Protein 9N0R (pdb70)

Nearest PDB structures (foldseek):
  9cgi-assembly1_A  TM=8.059E-01  e=8.694E-39  Henipavirus nipahense
  8jsn-assembly1_A  TM=7.922E-01  e=1.160E-38  Ebola virus
  8izl-assembly1_A  TM=7.259E-01  e=4.294E-42  Mumps orthorubulavirus
  8kdc-assembly1_A  TM=7.198E-01  e=2.851E-41  Human respirovirus 3
  9ir3-assembly1_A  TM=7.757E-01  e=1.320E-35  Henipavirus nipahense

InterPro domains:
  IPR014023 Mononegavirales RNA-directed RNA polymerase catalytic domain [PF00946] (167-957)
  IPR014023 Mononegavirales RNA-directed RNA polymerase catalytic domain [PS50526] (543-715)
  IPR026890 Mononegavirales mRNA-capping domain V [PF14318] (993-1218)

Sequence (1861 aa):
AGINRTDQSLKNPLLGTEVSFCLKSSSLPHHVRALGQIKARNLASCDYYLLFRQVVLPPEVYPIGVLIRAAEAILTVIVSAWKLEHMTKTLYSSVRYALTNPRVRAQLELHIAYQRIVGQVSYSREADIGPKRLGNMSLQFVQSLVIATIDTTSCLMTYNHFLAAADTAKSRCHLLIASVVQGALWEQGSFLDHIINLIDTIDSINLPHDDYFTIIKSISPYSQGLVMGRHNVSVSSDFASVFTIPESCPQLDSLLKKLLQLDPVLLLMVSSVQKSWYFPEIRMVDGSREQLHKMRVELETPQALLSYGHTLLSIFRAEFIKGYVSKNAKWPPVHLLPGCDKSIKNARELGRWSPAFDRRWQLFAKVVILRIADLDMDPDFNDIVSDKAIISSRRDWVFEYNAAAFWKKYGERLERPPARSGPSRLVNALIDGRLDNIPALLEPFYRGAVEFEDRLTVLVPKEKELKVKGRFFSKQTLAIRIYQVVAEAALKNEVMPYLKTHSMTMSSTALTHLLNRLSHTITKGDSFVINLDYSSWCNGFRPELQAPICRQLDQMFNCGYFFRTGCTLPCFTTFIIQDRFNPPYSFRGEPVEDGVTCAVGTKTMGEGMRQKLWTILTSCWEIIALREINVTFNILGQGDNQTIIIHKSASQNNQLLAERALGALYKHARLAGHNLKVEECWVSDCLYEYG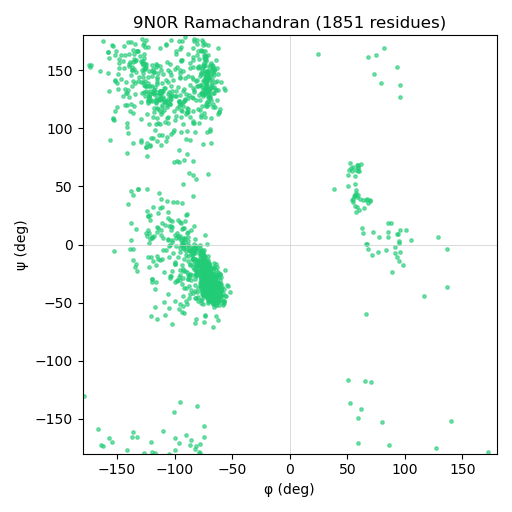KKLFFRGVPVPGCLKQLSRVTDSTGELFPNLYSKLACLTSSCLSAAMADTSPWVALATGVCLYLIELYVELPPAIMQDESLLTTLCLVGPSIGGLPTPATLPSVFFRGMSDPLPFQLALLQTLIKTTGVTCSLVNRVVKLRIAPYPDWLSLVTDPTSLNIAQVYRPERQIRRWIEEAIATSSHSSRIATFFQQPLTEMAQLLARDLSTMMPLRPRDMSALFALSNVAYGLSIIDLFQKSSTVVSASQAVHIEDVALESVRYKESIIQGLLDTTEGYNMQPYLEGCTYLAAKQLRRLTWGRDLVGVTMPFVAEQFHPHSSVGAKAELYLDAIIYCPQETLRSHHLTTRGDQPLAANLVKDTLVLHQWYKVRKVTDPHLNTLMARFLLEKGYTSDARPSIQGLTGYVNILSTWLRFSSDYLHSFSKSSDDYTIHFQHVFTYGCLYADSVIRSGGVISTPYLLSASCKTCFEKIDSEEFVLACEPQYRGAEWLITKPVTVPEFDPCVSASYCLGILIGKSFLVDIRASGQDIMEQRTWANLERFSISDMQKLPWSIVIRSLWRFLIGARLLQFEKAGLIRMLYAATGPTFSFLMKVFQDSALLMDCAPLDRLSPRINFHSRGDLVAKLVLLPFINPGIVEIEVSGINSKYHAVSEANMDLYIAAAKSVGVKPTQFVEETNDFTARGHHHGCYSLSWSKSRNQSQVLKMVVRKLKLCVLYIYPTVDPAVALDLCHLPALTIILVLGGDPAYYERLLEMDLCGAVSSRVDIPHSLAARTHKGFTIGPDTGPGVIRLDKLESVCYAHPCLEELEFNAYLDSELVDISDMCCLPLATPCKALFRPIYRSLQSFRLALMDNYSFVMDLILIRGLDIRPHLEEFDELLVVGQHILGQPVLVEVVYYVGVVGKRPVLARHPWSADLKRITVGGRAPCPSAARLRDEDCQGSLLVGLPAGLTQLLIIDTIQTAQRCDHSDSIRILGENIKILDRSMKTMMETMKLMMEKVDLLYASTAVGTSAPMLPSHPAPPRTIQTAQRCDHSDSIRILGENIKILDRSMKTMMETMKLMMEKVDLLYASTTIQTAQRCDHSDSIRILGENIKILDRSMKTMMETMKLMMEKVDLLYASTTIQTAQRCDHSDSIRILGENIKILDRSMKTMMETMKLMMEKVDLLYAST

GO terms:
  GO:0042025 host cell nucleus (C, IDA)

Foldseek 3Di:
DFWFPAALAFFAAFACLVVVCLVPDDDDPLSVVLVVPAFPAEDEQQCLLVVLLPFFADFPPDDCVLLLVLLLVLLLLLCVLLQQNLCSVLQSVLSVCQCVDRVLVRLLVLLLLLSLVSVVRGRDPDQWDQWDDRHQWTWIGRGQWIWIDRPRYIYIGGVSQSNLSSLLSLLLNLLLSLQSNVQSFADNHHPNVLVVLVVVLLSPQDDDSLVSLLCLQCLQQLLVQVLQCVPFDFAHGDQNVVDCCCPRRVSSVVSSVVCVVPDSLSSNQSSPARSSRGAGHAPQQVLLLVLLCLQFDFPDDLVLLLVVLLVLLLLLQVLLQQLCCVPVVAGADKDFAPPQDVVVVVCNVVSHDDPPVLLVSVSSSRIAGFADAAFDQDDDLPLQAFDAWAQAWLLQPLVLADQSLCCVVPPDGSPRDPDNNADGGRVRCVLQVVCVDRCVLCVCLLVLHHDPTFFEWAWGFGPSDSDRNTATFIHGHSSVSSLQRRVVVCCVPPRQCSRVQSVCQVDPVSVVVVLLVLLVPLLVAWWWKKKFFQPCQQSQAFLSSLQPVLVSVCRHHVGHCNSVSQQCSQQAHKYFYRDYSDDADDDPSHGDDDSRGIDGGGGGDGPPGPQSSSQSSLVSLLSVLDSVVDWDWHWDDDRRMIMMITTDDPPDGDHVVVVSSVVSSQVSCVSNRRHTDPNRMTMRSAWDDDPNWIGGSSHTRQNSSRQSSDDDSWQFLAFDDLQRVLVVLLVSLLVNLQVQHDLSSSQSSQSSVNLSSCVSQADPVQSVDSLLSSLLQLQAPQLQGGHHNSQDPSSLFPDDDASQLSSLSSVLSCVPPPVDHLLSNLLNSQWAFDPAAQLLVCLVPVRHFRTDNDLDQDDPLQPPVLVVSCVSRPDDPNCLLSVDRLNVLSSLLSVLLCLKPQNASVVSNLLVVLALSVVSSVSSCCCRGHHPNSCVSCVVPVSVSSVVRVVSSVVVNVSSPDSDGHDRCVVLNDDANQVSSQVNRCVRNVHGYADRRAGDLSQFWPKDFLPPDALVQLQAKKKKFFPAKDASVQQRAAAAADAVLCSVQVLVAVVLLCPLLPADEPQVLVSSCLSCVLLAANDPDDPDHSPARNNLGSVVRRIDIDGPRCSPAVVDLFHWRDDVSVNVSSVSVSQSSQRSSPHIDGAMMIIGGDRPVSIDGHDSDHIYSPDHRPSNGDNSSPPDRDYNVVPALQLLLLLLVLLQLLVQLLVLLVDDPVPQVDLDTDQPPPPADLQLLLQRQNLSNLLSNLVSVVVVVDAQQSLLSLLVCLVDVTGNSLVVLCSNPLALQSVVRNPLNVVCLLQDFAPFPSRSVSCSNPVCVQDCPVVVVPVVPDDVVSNPNDNNCSVSSSSNSSPPGDHDDFAQFADFQFFAADDADDRFFQLQDDPSQVLVQVSLVCRVVVDQEEEEELVDDLSSVVNVLSHPNHAYQYAQSRPCPSLSVSSRRWNGCSSVPRYDPSSNNSHHDDDAAYEDDDDDANYKHWAADDDDQLQAPHDGRHGIQIAHNNGGDDSSYIGGDDHDGHTCSRPSSDDLDCVSLLSSVVRLVSSVLVSVPRPPHDPDVSVVVVVSSVLVVVLALPADDDQWAQWWWDDDPSGIQIARDDPDPRTHTDIHGGRDNRGPSSVRNHDPDPCPSVVVDDPSRVCSSHHD/DVVVVVVVDCPVVVVVVVVVVVVVVVVVVVVVVVVVVVLVVVVVVVVVVPPPHDDDDDDDDDDDDD/DVVVVVVVDDVVVVVVVVVVVVVVVVVVVVVVVVVVVVVVVVVVVVVPD/DVVVVVVVDCVVVVVVVVVVVVVVVVVVVVVVVVVVVVVVVVVCVVVVD/DVVVVVVVDDPVVVVVVVVVVVVVVVVVVVVVVVVVVVVVVVVVVVVVD

Solvent-accessible surface area: 78452 Å² total; per-residue (Å²): 105,50,32,34,20,62,31,35,5,7,82,66,21,4,42,14,31,26,6,40,26,1,70,144,91,24,83,50,96,22,2,91,87,0,80,65,81,44,90,112,153,45,42,55,11,13,34,0,2,44,0,8,58,102,15,101,32,90,124,130,77,36,86,2,33,16,6,23,130,0,0,25,20,0,2,54,2,1,1,27,3,1,67,1,117,69,1,29,144,28,1,49,52,4,0,120,121,0,8,89,29,99,107,0,32,55,27,0,4,30,10,0,13,4,27,84,10,2,50,107,0,10,35,18,157,115,37,54,26,30,114,57,170,2,24,48,0,31,1,35,0,0,62,49,0,0,5,0,21,38,113,92,20,0,0,1,0,11,14,32,0,0,2,0,3,2,5,3,4,39,3,15,0,24,0,5,0,0,1,11,0,16,10,39,5,52,119,82,47,86,4,5,110,32,1,28,66,4,10,62,8,1,35,59,11,128,62,88,7,54,63,4,1,65,7,0,82,16,6,15,41,4,0,31,1,20,0,0,51,103,32,26,132,37,10,67,34,120,22,30,94,57,39,76,1,53,138,52,10,80,116,0,10,70,5,1,98,98,0,14,132,117,24,18,40,8,0,2,4,3,6,28,7,61,78,2,2,12,3,6,15,16,85,14,69,60,4,4,114,77,8,6,112,84,0,77,47,91,126,46,77,29,59,40,4,4,67,17,0,55,50,0,4,8,0,1,10,2,14,0,0,48,8,30,16,88,118,62,80,102,18,5,58,7,10,25,28,94,66,16,45,143,44,0,99,72,3,84,140,129,30,108,43,15,126,62,6,44,131,131,7,114,38,0,52,71,0,3,0,43,120,38,27,89,26,97,38,55,17,80,19,98,54,3,0,14,104,49,50,7,4,17,8,12,123,2,2,11,40,10,0,24,33,20,3,1,111,87,94,75,53,66,121,9,141,88,49,142,69,90,38,34,10,51,5,2,6,48,0,5,25,62,12,112,2,70,81,0,57,54,50,0,61,26,2,24,77,2,18,6,98,112,74,27,18,1,2,0,0,20,3,64,69,34,42,15,68,23,75,17,104,6,72,3,31,6,2,13,3,5,30,1,2,21,11,4,10,33,37,9,6,93,92,62,0,14,43,40,8,129,17,15,23,25,33,101,48,82,105,41,31,70,68,8,35,73,121,5,31,102,32,5,90,160,26,50,2,1,2,0,15,0,50,11,65,50,10,22,12,14,0,15,4,12,0,7,5,0,0,0,6,3,0,7,41,0,2,96,6,10,11,0,2,11,0,2,5,7,3,3,4,20,4,10,3,0,4,56,6,107,36,28,0,0,63,15,145,203,44,55,13,55,64,73,29,31,7,0,2,31,1,0,20,4,9,0,47,33,4,19,53,46,2,2,20,1,0,0,4,7,1,0,9,2,0,0,38,74,26,104,21,93,40,30,1,2,27,58,12,66,32,0,1,0,2,0,60,97,39,110,110,47,92,8,55,89,5,2,94,99,0,36,38,10,2,54,116,10,0,156,64,2,11,9,87,15,90,104,83,50,10,26,13,0,14,5,2,6,54,31,55,158,92,25,22,14,126,12,60,48,20,48,22,1,1,79,54,8,6,141,17,57,85,30,25,35,35,20,6,15,6,2,24,14,42,0,38,28,23,12,64,31,3,38,50,1,5,109,48,70,6,17,5,3,0,1,5,0,0,0,0,3,12,0,4,6,37,0,14,23,28,10,38,106,70,0,4,86,64,60,38,6,0,2,1,4,0,0,2,0,50,26,1,7,7,1,11,1,2,2,6,44,9,34,4,6,12,94,34,109,33,8,37,0,1,5,1,0,12,0,0,21,21,0,47,139,83,40,81,5,90,18,55,34,0,8,38,17,10,38,8,140,80,37,132,153,59,49,28,3,32,0,4,90,67,10,18,24,14,9,19,48,63,86,30,119,18,133,52,102,57,82,124,116,16,18,117,34,18,58,107,62,24,148,42,60,59,1,59,74,11,19,99,94,66,1,2,106,26,0,39,44,0,0,134,14,0,11,33,0,124,15,1,33,0,94,12,0,25,31,0,15,55,1,1,7,0,26,75,0,39,41,4,1,71,40,18,9,61,24,55,26,4,59,53,32,22,19,57,80,118,86,54,77,10,10,136,44,19,79,150,24,95,115,63,5,30,138,22,11,76,58,95,83,91,31,86,84,0,77,73,21,5,96,60,20,0,7,74,6,0,62,106,0,1,120,66,9,5,47,69,82,16,39,46,1,16,50,24,12,8,0,31,4,4,64,10,54,43,7,106,63,16,144,28,141,42,8,91,8,1,0,3,0,2,22,66,93,47,0,130,37,110,12,23,89,50,128,23,115,32,81,92,88,31,114,63,9,99,68,1,13,46,27,54,23,106,0,61,36,86,142,4,93,10,100,52,3,63,54,0,4,48,34,0,23,92,5,8,23,15,86,34,148,84,88,119,36,76,127,38,32,20,36,40,0,35,37,3,8,0,23,4,90,33,48,57,41,28,80,68,36,16,54,127,44,53,68,99,42,23,28,76,65,108,19,1,21,4,0,0,0,2,33,0,1,0,24,9,58,46,74,31,76,11,73,45,20,4,0,0,6,21,61,25,121,66,0,20,62,113,63,83,108,70,90,3,68,0,37,80,116,2,114,8,167,15,13,115,49,3,38,92,101,96,26,78,67,132,139,131,73,39,14,30,0,0,0,6,1,1,0,38,5,2,1,31,0,4,34,46,8,25,146,34,62,47,123,61,50,128,64,86,183,25,140,33,78,0,77,191,40,47,51,33,1,3,43,20,5,70,7,19,50,1,3,39,0,2,7,19,45,9,65,62,40,158,24,109,57,145,25,18,4,13,2,4,120,6,2,72,46,92,47,17,7,2,15,66,17,2,31,101,3,4,80,29,8,2,10,14,85,82,6,60,7,7,86,132,2,17,54,36,8,20,5,88,60,13,12,20,8,0,2,11,1,4,5,2,10,39,15,11,77,31,6,18,134,102,21,59,92,40,105,56,88,108,36,59,84,14,68,47,56,30,6,73,16,51,14,27,10,3,81,94,97,24,119,66,41,131,65,118,55,36,37,1,1,34,1,24,50,151,43,104,81,60,17,4,59,2,4,29,98,81,76,50,53,36,43,1,8,3,2,0,5,2,5,36,64,49,146,23,92,53,0,36,0,46,64,108,15,49,15,2,1,1,13,1,2,0,0,1,42,91,12,51,1,17,0,11,20,12,0,45,24,45,17,30,81,124,0,48,64,82,8,30,6,16,0,3,71,70,47,10,53,27,14,92,0,8,24,9,105,78,72,135,29,77,0,6,27,41,122,90,21,113,13,4,5,52,60,41,171,55,164,95,61,115,19,95,19,111,10,21,129,100,16,83,44,28,3,57,10,59,89,108,112,49,97,11,33,80,10,6,0,70,91,54,62,82,32,5,57,10,21,25,79,4,36,74,104,38,8,115,15,6,56,56,6,14,90,9,5,26,47,26,3,44,73,12,41,93,18,176,67,25,116,14,70,75,9,2,67,24,3,6,81,13,11,24,16,0,10,20,14,24,76,45,106,40,74,94,94,2,54,8,37,13,0,60,56,64,176,146,8,16,4,3,11,76,68,128,46,108,83,7,128,142,36,91,5,49,66,16,44,78,107,32,53,20,16,178,65,14,53,49,115,91,121,26,31,15,88,108,59,34,50,75,12,8,39,70,6,19,90,18,114,111,102,136,31,13,120,104,17,51,31,30,84,31,25,148,104,10,21,105,45,3,93,75,5,26,103,10,7,60,18,4,57,15,40,4,16,38,3,10,7,34,3,12,8,22,11,3,54,61,2,34,38,74,111,29,79,19,33,22,6,37,24,54,42,113,270,119,91,126,35,29,108,95,5,26,70,50,74,38,15,159,116,12,18,116,51,1,118,63,0,33,135,15,2,108,58,2,51,96,7,4,119,91,2,27,89,31,3,55,71,18,10,74,69,110,124,130,137,52,10,112,92,33,43,18,46,72,5,11,131,61,4,32,82,18,2,105,75,3,40,144,5,2,122,63,0,37,114,17,0,105,90,0,51,118,43,4,84,94,13,95,79,64,100,76,118,110,20,42,80,128,22,8,81,42,98,40,8,93,124,11,3,104,28,1,69,86,3,11,158,40,0,90,57,4,20,76,11,1,80,27,7,42,84,10,6,65,76,15,27,81,62,112

Organism: Borna disease virus (strain V) (NCBI:txid928296)

Secondary structure (DSSP, 8-state):
---B---SS--S-B--HHHHHHHTT---HHHHHHHHT--SEEE-GGGHHHHHTT----SS-S--HHHHHHHHHHHHHHHHHTT-TTSHHHHHHHHHHHHHSHHHHHHHHHHHHHHHHHHHHSSBS-SEEEEEEETTEEEEEETTEEEEESSSEEEEEEHHHHHHHHHHHHHHHHHHHHHHHHHHTSSS---HHHHHHHHHHHHT----HHHHHHHHHHHHHHHHHHHHHHH-SSS---GGGS--HHHH-HHHHHHHHHHHHH-HHHHHHHHT--SSS--PBP-HHHHHHHHHHHTS--SS-HHHHHHHHHHHHHHHHHHHHHHHHHHHSS--SEEEPTT--HHHHHHHHHT---TTSSS--GGGGSEEE---S-------HHHHSSS-BEES-GGGGGGSS-HHHHHHHHSS-----SS-SS-SBHHHHHHTTSSS-HHHHHHHHHHT---GGG-EEEEEEPSS---SS--EEEEEEHHHHHHHHHHHHHIIIIITTT-HHHHHHHSHHHHHHHHHHHHHHHHHT--EEEEEE-TTHHHH--HHHHHHHHHHHHHHTT-SSTTTHHHHGGGG-EEEE--TTSPPPBSSSSB---SSSEEE--S---SSTTHHHHHHHHHHHHHHHHHTTT--EEEEEETTEEEEEEPPPSSS-HHHHHHHHHHHHHHHHHHTT-PPPGGG-EEESSEEEETTEEEETTEEPP-HHHHHTPPP--STTS---HHHHHHHHHHHHHHHHHTT--HHHHHHHHHHHHHHHHHHHS-HHHHT-HHHHHHHHSSTGGGT----GGG-TTTT--S---HHHHHHHHHHHHHHTSS--HHHHHHHH---B-SS--HHHHHH-TT--SB---SS-----SSHHHHHHHHH--STTTTTTTSS-HHHHHHHHHHHHTTBSSB-HHHHHHHHHTSHHHHHHHHHHHHHSSSSSHHHHHHTTTTHHHHHHHHHHHHHHHHHH-----S--SGGGSS-HHHHHHHHHHHHHSS-B-S--PPPHHHHEEEEETTS--SGGGSSEEEEEESS-B-TTTTTS--SS---THHHHHHHHHHHHHHHTT---HHHHHHHHHHHHHTT---S---------SSSHHHHTTEEE--B-TTTSSSSS--BS--HHHHHHHHHHHHHHHHHTT--B-S-EEEEE--GGG--B-------B-SPP------SS-SSPPPS----HHHHHHHHHHHHHHHHHHHHHHS-HHHHTS---SS--SS--SHHHHHS-HHHHHHHHHHHHHHH---HHHHHHHHHHHHTT--HHHHHHHHHTTSSHHHHH-HHHHHHTTT---SSHHHHHHHHHSHHHH--TTTTTTTS---HHHHT--STTHHHHHHHHHHH---------B-----SS-------SS-SSS-HHHHHHHHHHHHHTT-SEEEE-TTS-HHHHHHHHHSSS-EEEE--SS-THHHHHHHHH-SSSSTTTSB-HHHHHT--S--SSEESSSSSTTEEEEEE-S------SS-S--SEEEEETTB----SS-------SB-TTS-GGG-S-SHHHHHHHHHHHHHHHHHHSSTT---SHHHHHHHHHHHHHHTTS-S---SSB--EEEEETTEEEEESS-SSTT-EE--B------STHHHHH--SSTTTTTTT--HHHHHHHS--/-HHHHHHH--HHHHHHHHHHHHHHHHHHHHHHHHHHHHHHHHHHHHHHHHTTS-------S-----/-HHHHHHT--HHHHHHHHHHHHHHHHHHHHHHHHHHHHHHHHHHHHH--/-HHHHHHH--HHHHHHHHHHHHHHHHHHHHHHHHHHHHHHHHTHHHHH-/-HHHHHHH--HHHHHHHHHHHHHHHHHHHHHHHHHHHHHHHHHHHHHH-

B-factor: mean 78.99, std 55.29, range [19.86, 209.01]

Structure (mmCIF, N/CA/C/O backbone):
data_9N0R
#
_entry.id   9N0R
#
_cell.length_a   1.00
_cell.length_b   1.00
_cell.length_c   1.00
_cell.angle_alpha   90.00
_cell.angle_beta   90.00
_cell.angle_gamma   90.00
#
_symmetry.space_group_name_H-M   'P 1'
#
loop_
_entity.id
_entity.type
_entity.pdbx_description
1 polymer 'RNA-directed RNA polymerase'
2 polymer 'P protein'
3 non-polymer 'ZINC ION'
#
loop_
_atom_site.group_PDB
_atom_site.id
_atom_site.type_symbol
_atom_site.label_atom_id
_atom_site.label_alt_id
_atom_site.label_comp_id
_atom_site.label_asym_id
_atom_site.label_entity_id
_atom_site.label_seq_id
_atom_site.pdbx_PDB_ins_code
_atom_site.Cartn_x
_atom_site.Cartn_y
_atom_site.Cartn_z
_atom_site.occupancy
_atom_site.B_iso_or_equiv
_atom_site.auth_seq_id
_atom_site.auth_comp_id
_atom_site.auth_asym_id
_atom_site.auth_atom_id
_atom_site.pdbx_PDB_model_num
ATOM 1 N N . ALA A 1 18 ? 143.028 90.123 103.245 1.00 90.21 18 ALA A N 1
ATOM 2 C CA . ALA A 1 18 ? 142.947 91.341 102.448 1.00 94.48 18 ALA A CA 1
ATOM 3 C C . ALA A 1 18 ? 142.746 92.561 103.341 1.00 93.98 18 ALA A C 1
ATOM 4 O O . ALA A 1 18 ? 143.198 92.581 104.487 1.00 95.37 18 ALA A O 1
ATOM 6 N N . GLY A 1 19 ? 142.073 93.579 102.805 1.00 85.71 19 GLY A N 1
ATOM 7 C CA . GLY A 1 19 ? 141.781 94.764 103.583 1.00 78.85 19 GLY A CA 1
ATOM 8 C C . GLY A 1 19 ? 140.741 94.507 104.655 1.00 73.47 19 GLY A C 1
ATOM 9 O O . GLY A 1 19 ? 140.020 93.509 104.636 1.00 72.49 19 GLY A O 1
ATOM 10 N N . ILE A 1 20 ? 140.683 95.424 105.623 1.00 69.33 20 ILE A N 1
ATOM 11 C CA . ILE A 1 20 ? 139.717 95.300 106.707 1.00 63.35 20 ILE A CA 1
ATOM 12 C C . ILE A 1 20 ? 138.311 95.542 106.173 1.00 64.67 20 ILE A C 1
ATOM 13 O O . ILE A 1 20 ? 138.096 96.345 105.255 1.00 67.44 20 ILE A O 1
ATOM 18 N N . ASN A 1 21 ? 137.351 94.797 106.712 1.00 60.20 21 ASN A N 1
ATOM 19 C CA . ASN A 1 21 ? 135.970 94.849 106.268 1.00 44.05 21 ASN A CA 1
ATOM 20 C C . ASN A 1 21 ? 135.076 95.306 107.407 1.00 43.79 21 ASN A C 1
ATOM 21 O O . ASN A 1 21 ? 135.379 95.066 108.581 1.00 46.98 21 ASN A O 1
ATOM 26 N N . ARG A 1 22 ? 133.975 95.965 107.025 1.00 42.61 22 ARG A N 1
ATOM 27 C CA . ARG A 1 22 ? 132.824 96.358 107.861 1.00 33.95 22 ARG A CA 1
ATOM 28 C C . ARG A 1 22 ? 133.268 97.095 109.134 1.00 38.02 22 ARG A C 1
ATOM 29 O O . ARG A 1 22 ? 132.972 96.729 110.273 1.00 40.30 22 ARG A O 1
ATOM 37 N N . THR A 1 23 ? 133.946 98.212 108.890 1.00 41.80 23 THR A N 1
ATOM 38 C CA . THR A 1 23 ? 134.771 98.908 109.865 1.00 39.78 23 THR A CA 1
ATOM 39 C C . THR A 1 23 ? 133.994 99.846 110.788 1.00 39.22 23 THR A C 1
ATOM 40 O O . THR A 1 23 ? 134.609 100.677 111.464 1.00 42.47 23 THR A O 1
ATOM 44 N N . ASP A 1 24 ? 132.674 99.721 110.861 1.00 37.72 24 ASP A N 1
ATOM 45 C CA . ASP A 1 24 ? 131.870 100.551 111.744 1.00 37.37 24 ASP A CA 1
ATOM 46 C C . ASP A 1 24 ? 131.162 99.692 112.779 1.00 34.24 24 ASP A C 1
ATOM 47 O O . ASP A 1 24 ? 130.807 98.539 112.521 1.00 38.52 24 ASP A O 1
ATOM 52 N N . GLN A 1 25 ? 130.968 100.269 113.962 1.00 30.78 25 GLN A N 1
ATOM 53 C CA . GLN A 1 25 ? 130.226 99.630 115.039 1.00 29.53 25 GLN A CA 1
ATOM 54 C C . GLN A 1 25 ? 129.003 100.440 115.442 1.00 33.28 25 GLN A C 1
ATOM 55 O O . GLN A 1 25 ? 128.335 100.097 116.422 1.00 38.35 25 GLN A O 1
ATOM 61 N N . SER A 1 26 ? 128.700 101.508 114.709 1.00 36.68 26 SER A N 1
ATOM 62 C CA . SER A 1 26 ? 127.508 102.309 114.927 1.00 34.77 26 SER A CA 1
ATOM 63 C C . SER A 1 26 ? 127.111 102.941 113.602 1.00 37.31 26 SER A C 1
ATOM 64 O O . SER A 1 26 ? 127.903 102.995 112.658 1.00 42.54 26 SER A O 1
ATOM 67 N N . LEU A 1 27 ? 125.871 103.414 113.537 1.00 35.80 27 LEU A N 1
ATOM 68 C CA . LEU A 1 27 ? 125.365 104.027 112.316 1.00 33.33 27 LEU A CA 1
ATOM 69 C C . LEU A 1 27 ? 125.927 105.435 112.164 1.00 36.30 27 LEU A C 1
ATOM 70 O O . LEU A 1 27 ? 125.695 106.300 113.014 1.00 39.57 27 LEU A O 1
ATOM 75 N N . LYS A 1 28 ? 126.670 105.660 111.078 1.00 36.76 28 LYS A N 1
ATOM 76 C CA . LYS A 1 28 ? 127.260 106.960 110.781 1.00 36.27 28 LYS A CA 1
ATOM 77 C C . LYS A 1 28 ? 127.044 107.360 109.326 1.00 37.40 28 LYS A C 1
ATOM 78 O O . LYS A 1 28 ? 127.679 108.305 108.849 1.00 42.13 28 LYS A O 1
ATOM 84 N N . ASN A 1 29 ? 126.165 106.669 108.615 1.00 34.62 29 ASN A N 1
ATOM 85 C CA . ASN A 1 29 ? 125.951 106.877 107.192 1.00 31.06 29 ASN A CA 1
ATOM 86 C C . ASN A 1 29 ? 124.465 106.797 106.888 1.00 34.75 29 ASN A C 1
ATOM 87 O O . ASN A 1 29 ? 123.703 106.180 107.640 1.00 39.51 29 ASN A O 1
ATOM 92 N N . PRO A 1 30 ? 124.018 107.432 105.805 1.00 33.53 30 PRO A N 1
ATOM 93 C CA . PRO A 1 30 ? 122.649 107.208 105.334 1.00 30.43 30 PRO A CA 1
ATOM 94 C C . PRO A 1 30 ? 122.455 105.798 104.807 1.00 33.02 30 PRO A C 1
ATOM 95 O O . PRO A 1 30 ? 123.394 105.141 104.351 1.00 36.70 30 PRO A O 1
ATOM 99 N N . LEU A 1 31 ? 121.211 105.339 104.867 1.00 29.79 31 LEU A N 1
ATOM 100 C CA . LEU A 1 31 ? 120.846 104.012 104.386 1.00 29.00 31 LEU A CA 1
ATOM 101 C C . LEU A 1 31 ? 120.455 104.125 102.918 1.00 31.59 31 LEU A C 1
ATOM 102 O O . LEU A 1 31 ? 119.429 104.723 102.586 1.00 32.98 31 LEU A O 1
ATOM 107 N N . LEU A 1 32 ? 121.271 103.547 102.043 1.00 33.90 32 LEU A N 1
ATOM 108 C CA . LEU A 1 32 ? 121.067 103.620 100.606 1.00 32.38 32 LEU A CA 1
ATOM 109 C C . LEU A 1 32 ? 120.902 102.215 100.048 1.00 32.49 32 LEU A C 1
ATOM 110 O O . LEU A 1 32 ? 121.542 101.267 100.512 1.00 40.08 32 LEU A O 1
ATOM 115 N N . GLY A 1 33 ? 120.048 102.087 99.040 1.00 28.29 33 GLY A N 1
ATOM 116 C CA . GLY A 1 33 ? 119.725 100.781 98.505 1.00 30.25 33 GLY A CA 1
ATOM 117 C C . GLY A 1 33 ? 120.028 100.598 97.034 1.00 36.45 33 GLY A C 1
ATOM 118 O O . GLY A 1 33 ? 119.459 99.712 96.391 1.00 42.47 33 GLY A O 1
ATOM 119 N N . THR A 1 34 ? 120.921 101.425 96.486 1.00 33.98 34 THR A N 1
ATOM 120 C CA . THR A 1 34 ? 121.282 101.291 95.079 1.00 32.79 34 THR A CA 1
ATOM 121 C C . THR A 1 34 ? 122.184 100.088 94.837 1.00 37.98 34 THR A C 1
ATOM 122 O O . THR A 1 34 ? 122.122 99.478 93.762 1.00 42.46 34 THR A O 1
ATOM 126 N N . GLU A 1 35 ? 123.020 99.732 95.818 1.00 38.17 35 GLU A N 1
ATOM 127 C CA . GLU A 1 35 ? 123.887 98.565 95.681 1.00 36.59 35 GLU A CA 1
ATOM 128 C C . GLU A 1 35 ? 123.083 97.272 95.650 1.00 37.00 35 GLU A C 1
ATOM 129 O O . GLU A 1 35 ? 123.417 96.347 94.902 1.00 40.94 35 GLU A O 1
ATOM 135 N N . VAL A 1 36 ? 122.014 97.198 96.445 1.00 34.85 36 VAL A N 1
ATOM 136 C CA . VAL A 1 36 ? 121.174 96.004 96.474 1.00 32.20 36 VAL A CA 1
ATOM 137 C C . VAL A 1 36 ? 120.410 95.851 95.165 1.00 38.46 36 VAL A C 1
ATOM 138 O O . VAL A 1 36 ? 120.273 94.739 94.638 1.00 42.96 36 VAL A O 1
ATOM 142 N N . SER A 1 37 ? 119.913 96.962 94.615 1.00 35.63 37 SER A N 1
ATOM 143 C CA . SER A 1 37 ? 119.242 96.928 93.318 1.00 37.84 37 SER A CA 1
ATOM 144 C C . SER A 1 37 ? 120.208 96.549 92.200 1.00 39.46 37 SER A C 1
ATOM 145 O O . SER A 1 37 ? 119.841 95.799 91.286 1.00 42.44 37 SER A O 1
ATOM 148 N N . PHE A 1 38 ? 121.447 97.049 92.267 1.00 37.77 38 PHE A N 1
ATOM 149 C CA . PHE A 1 38 ? 122.468 96.661 91.297 1.00 37.13 38 PHE A CA 1
ATOM 150 C C . PHE A 1 38 ? 122.811 95.180 91.404 1.00 40.56 38 PHE A C 1
ATOM 151 O O . PHE A 1 38 ? 123.055 94.519 90.389 1.00 45.44 38 PHE A O 1
ATOM 159 N N . CYS A 1 39 ? 122.865 94.652 92.630 1.00 39.03 39 CYS A N 1
ATOM 160 C CA . CYS A 1 39 ? 123.136 93.232 92.827 1.00 38.12 39 CYS A CA 1
ATOM 161 C C . CYS A 1 39 ? 122.003 92.365 92.295 1.00 42.02 39 CYS A C 1
ATOM 162 O O . CYS A 1 39 ? 122.251 91.347 91.642 1.00 45.76 39 CYS A O 1
ATOM 165 N N . LEU A 1 40 ? 120.755 92.757 92.559 1.00 41.82 40 LEU A N 1
ATOM 166 C CA . LEU A 1 40 ? 119.621 91.948 92.128 1.00 38.57 40 LEU A CA 1
ATOM 167 C C . LEU A 1 40 ? 119.400 92.029 90.623 1.00 43.75 40 LEU A C 1
ATOM 168 O O . LEU A 1 40 ? 118.907 91.067 90.025 1.00 45.68 40 LEU A O 1
ATOM 173 N N . LYS A 1 41 ? 119.752 93.146 89.991 1.00 46.44 41 LYS A N 1
ATOM 174 C CA . LYS A 1 41 ? 119.601 93.290 88.545 1.00 45.32 41 LYS A CA 1
ATOM 175 C C . LYS A 1 41 ? 120.978 93.387 87.892 1.00 50.71 41 LYS A C 1
ATOM 176 O O . LYS A 1 41 ? 121.555 94.476 87.808 1.00 55.20 41 LYS A O 1
ATOM 182 N N . SER A 1 42 ? 121.490 92.235 87.444 1.00 52.32 42 SER A N 1
ATOM 183 C CA . SER A 1 42 ? 122.611 92.121 86.501 1.00 58.86 42 SER A CA 1
ATOM 184 C C . SER A 1 42 ? 123.914 92.721 87.040 1.00 54.60 42 SER A C 1
ATOM 185 O O . SER A 1 42 ? 124.397 93.752 86.569 1.00 53.08 42 SER A O 1
ATOM 188 N N . SER A 1 43 ? 124.472 92.062 88.049 1.00 51.11 43 SER A N 1
ATOM 189 C CA . SER A 1 43 ? 125.826 92.351 88.499 1.00 50.73 43 SER A CA 1
ATOM 190 C C . SER A 1 43 ? 126.760 91.201 88.154 1.00 51.67 43 SER A C 1
ATOM 191 O O . SER A 1 43 ? 126.370 90.031 88.163 1.00 56.30 43 SER A O 1
ATOM 194 N N . SER A 1 44 ? 128.009 91.550 87.853 1.00 49.28 44 SER A N 1
ATOM 195 C CA . SER A 1 44 ? 129.043 90.572 87.548 1.00 48.09 44 SER A CA 1
ATOM 196 C C . SER A 1 44 ? 130.188 90.615 88.550 1.00 50.87 44 SER A C 1
ATOM 197 O O . SER A 1 44 ? 131.209 89.951 88.336 1.00 55.54 44 SER A O 1
ATOM 200 N N . LEU A 1 45 ? 130.051 91.390 89.622 1.00 47.21 45 LEU A N 1
ATOM 201 C CA . LEU A 1 45 ? 131.050 91.408 90.673 1.00 42.11 45 LEU A CA 1
ATOM 202 C C . LEU A 1 45 ? 131.040 90.072 91.416 1.00 44.74 45 LEU A C 1
ATOM 203 O O . LEU A 1 45 ? 129.988 89.439 91.535 1.00 49.58 45 LEU A O 1
ATOM 208 N N . PRO A 1 46 ? 132.208 89.605 91.884 1.00 42.14 46 PRO A N 1
ATOM 209 C CA . PRO A 1 46 ? 132.277 88.256 92.482 1.00 39.97 46 PRO A CA 1
ATOM 210 C C . PRO A 1 46 ? 131.468 88.071 93.756 1.00 39.94 46 PRO A C 1
ATOM 211 O O . PRO A 1 46 ? 130.894 86.995 93.954 1.00 40.82 46 PRO A O 1
ATOM 215 N N . HIS A 1 47 ? 131.390 89.079 94.623 1.00 39.53 47 HIS A N 1
ATOM 216 C CA . HIS A 1 47 ? 130.633 88.910 95.856 1.00 38.91 47 HIS A CA 1
ATOM 217 C C . HIS A 1 47 ? 129.140 89.159 95.677 1.00 42.14 47 HIS A C 1
ATOM 218 O O . HIS A 1 47 ? 128.344 88.675 96.492 1.00 44.72 47 HIS A O 1
ATOM 225 N N . HIS A 1 48 ? 128.737 89.854 94.609 1.00 41.28 48 HIS A N 1
ATOM 226 C CA . HIS A 1 48 ? 127.314 90.017 94.328 1.00 36.40 48 HIS A CA 1
ATOM 227 C C . HIS A 1 48 ? 126.667 88.704 93.903 1.00 38.84 48 HIS A C 1
ATOM 228 O O . HIS A 1 48 ? 125.499 88.463 94.228 1.00 43.84 48 HIS A O 1
ATOM 235 N N . VAL A 1 49 ? 127.406 87.845 93.196 1.00 35.99 49 VAL A N 1
ATOM 236 C CA . VAL A 1 49 ? 126.892 86.525 92.836 1.00 35.16 49 VAL A CA 1
ATOM 237 C C . VAL A 1 49 ? 126.702 85.662 94.078 1.00 38.45 49 VAL A C 1
ATOM 238 O O . VAL A 1 49 ? 125.702 84.939 94.204 1.00 40.99 49 VAL A O 1
ATOM 242 N N . ARG A 1 50 ? 127.651 85.733 95.017 1.00 37.62 50 ARG A N 1
ATOM 243 C CA . ARG A 1 50 ? 127.533 85.001 96.275 1.00 35.66 50 ARG A CA 1
ATOM 244 C C . ARG A 1 50 ? 126.370 85.516 97.112 1.00 38.29 50 ARG A C 1
ATOM 245 O O . ARG A 1 50 ? 125.697 84.735 97.793 1.00 41.63 50 ARG A O 1
ATOM 253 N N . ALA A 1 51 ? 126.131 86.829 97.086 1.00 39.37 51 ALA A N 1
ATOM 254 C CA . ALA A 1 51 ? 124.986 87.384 97.800 1.00 38.71 51 ALA A CA 1
ATOM 255 C C . ALA A 1 51 ? 123.667 86.985 97.145 1.00 40.34 51 ALA A C 1
ATOM 256 O O . ALA A 1 51 ? 122.680 86.725 97.842 1.00 46.59 51 ALA A O 1
ATOM 258 N N . LEU A 1 52 ? 123.626 86.938 95.810 1.00 37.24 52 LEU A N 1
ATOM 259 C CA . LEU A 1 52 ? 122.389 86.585 95.117 1.00 36.34 52 LEU A CA 1
ATOM 260 C C . LEU A 1 52 ? 122.071 85.102 95.246 1.00 40.12 52 LEU A C 1
ATOM 261 O O . LEU A 1 52 ? 120.895 84.723 95.226 1.00 46.86 52 LEU A O 1
ATOM 266 N N . GLY A 1 53 ? 123.091 84.253 95.387 1.00 38.97 53 GLY A N 1
ATOM 267 C CA . GLY A 1 53 ? 122.850 82.822 95.470 1.00 41.12 53 GLY A CA 1
ATOM 268 C C . GLY A 1 53 ? 122.189 82.367 96.755 1.00 41.55 53 GLY A C 1
A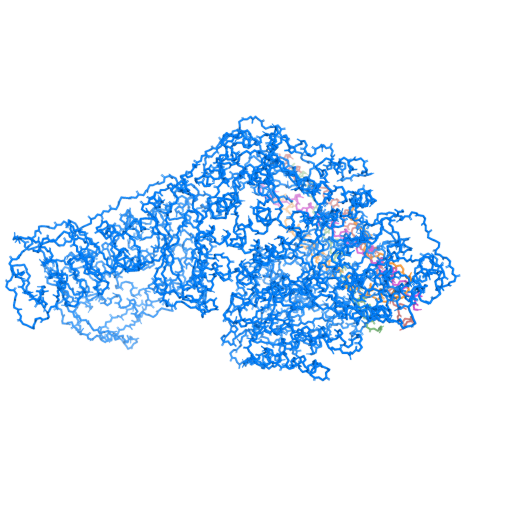TOM 269 O O . GLY A 1 53 ? 121.644 81.260 96.800 1.00 47.25 53 GLY A O 1
ATOM 270 N N . GLN A 1 54 ? 122.220 83.195 97.794 1.00 38.41 54 GLN A N 1
ATOM 271 C CA . GLN A 1 54 ? 121.785 82.806 99.125 1.00 40.52 54 GLN A CA 1
ATOM 272 C C . GLN A 1 54 ? 120.438 83.392 99.530 1.00 42.89 54 GLN A C 1
ATOM 273 O O . GLN A 1 54 ? 120.006 83.176 100.665 1.00 48.32 54 GLN A O 1
ATOM 279 N N . ILE A 1 55 ? 119.760 84.117 98.642 1.00 40.70 55 ILE A N 1
ATOM 280 C CA . ILE A 1 55 ? 118.454 84.673 98.978 1.00 37.08 55 ILE A CA 1
ATOM 281 C C . ILE A 1 55 ? 117.363 83.631 98.746 1.00 40.88 55 ILE A C 1
ATOM 282 O O . ILE A 1 55 ? 117.532 82.660 98.004 1.00 41.87 55 ILE A O 1
ATOM 287 N N . LYS A 1 56 ? 116.223 83.839 99.404 1.00 46.20 56 LYS A N 1
ATOM 288 C CA . LYS A 1 56 ? 115.074 82.959 99.269 1.00 42.19 56 LYS A CA 1
ATOM 289 C C . LYS A 1 56 ? 114.160 83.440 98.145 1.00 43.41 56 LYS A C 1
ATOM 290 O O . LYS A 1 56 ? 114.412 84.456 97.493 1.00 45.23 56 LYS A O 1
ATOM 296 N N . ALA A 1 57 ? 113.084 82.685 97.908 1.00 39.42 57 ALA A N 1
ATOM 297 C CA . ALA A 1 57 ? 112.108 83.069 96.894 1.00 37.12 57 ALA A CA 1
ATOM 298 C C . ALA A 1 57 ? 111.321 84.299 97.328 1.00 43.37 57 ALA A C 1
ATOM 299 O O . ALA A 1 57 ? 111.104 85.222 96.536 1.00 51.18 57 ALA A O 1
ATOM 301 N N . ARG A 1 58 ? 110.890 84.330 98.586 1.00 41.23 58 ARG A N 1
ATOM 302 C CA . ARG A 1 58 ? 110.232 85.505 99.152 1.00 39.02 58 ARG A CA 1
ATOM 303 C C . ARG A 1 58 ? 111.316 86.435 99.677 1.00 40.29 58 ARG A C 1
ATOM 304 O O . ARG A 1 58 ? 111.731 86.351 100.831 1.00 44.17 58 ARG A O 1
ATOM 312 N N . ASN A 1 59 ? 111.784 87.331 98.818 1.00 37.11 59 ASN A N 1
ATOM 313 C CA . ASN A 1 59 ? 112.812 88.299 99.176 1.00 32.54 59 ASN A CA 1
ATOM 314 C C . ASN A 1 59 ? 112.169 89.671 99.310 1.00 37.45 59 ASN A C 1
ATOM 315 O O . ASN A 1 59 ? 111.582 90.182 98.350 1.00 43.36 59 ASN A O 1
ATOM 320 N N . LEU A 1 60 ? 112.278 90.261 100.494 1.00 35.61 60 LEU A N 1
ATOM 321 C CA . LEU A 1 60 ? 111.738 91.587 100.734 1.00 32.38 60 LEU A CA 1
ATOM 322 C C . LEU A 1 60 ? 112.668 92.651 100.164 1.00 32.89 60 LEU A C 1
ATOM 323 O O . LEU A 1 60 ? 113.855 92.415 99.923 1.00 37.60 60 LEU A O 1
ATOM 328 N N . ALA A 1 61 ? 112.111 93.837 99.944 1.00 31.32 61 ALA A N 1
ATOM 329 C CA . ALA A 1 61 ? 112.917 94.970 99.525 1.00 28.69 61 ALA A CA 1
ATOM 330 C C . ALA A 1 61 ? 113.752 95.485 100.693 1.00 31.35 61 ALA A C 1
ATOM 331 O O . ALA A 1 61 ? 113.444 95.247 101.864 1.00 36.64 61 ALA A O 1
ATOM 333 N N . SER A 1 62 ? 114.827 96.202 100.359 1.00 27.31 62 SER A N 1
ATOM 334 C CA . SER A 1 62 ? 115.755 96.693 101.372 1.00 27.23 62 SER A CA 1
ATOM 335 C C . SER A 1 62 ? 115.157 97.802 102.225 1.00 31.09 62 SER A C 1
ATOM 336 O O . SER A 1 62 ? 115.649 98.052 103.329 1.00 34.75 62 SER A O 1
ATOM 339 N N . CYS A 1 63 ? 114.112 98.470 101.739 1.00 30.78 63 CYS A N 1
ATOM 340 C CA . CYS A 1 63 ? 113.425 99.475 102.537 1.00 28.06 63 CYS A CA 1
ATOM 341 C C . CYS A 1 63 ? 112.483 98.857 103.561 1.00 30.83 63 CYS A C 1
ATOM 342 O O . CYS A 1 63 ? 112.033 99.559 104.471 1.00 33.21 63 CYS A O 1
ATOM 345 N N . ASP A 1 64 ? 112.178 97.566 103.436 1.00 29.50 64 ASP A N 1
ATOM 346 C CA . ASP A 1 64 ? 111.293 96.863 104.353 1.00 29.87 64 ASP A CA 1
ATOM 347 C C . ASP A 1 64 ? 112.055 96.095 105.425 1.00 31.88 64 ASP A C 1
ATOM 348 O O . ASP A 1 64 ? 111.493 95.171 106.028 1.00 36.56 64 ASP A O 1
ATOM 353 N N . TYR A 1 65 ? 113.313 96.477 105.679 1.00 30.12 65 TYR A N 1
ATOM 354 C CA . TYR A 1 65 ? 114.173 95.762 106.620 1.00 24.29 65 TYR A CA 1
ATOM 355 C C . TYR A 1 65 ? 113.617 95.796 108.037 1.00 27.62 65 TYR A C 1
ATOM 356 O O . TYR A 1 65 ? 113.724 94.804 108.769 1.00 30.34 65 TYR A O 1
ATOM 365 N N . TYR A 1 66 ? 112.960 96.898 108.414 1.00 27.86 66 TYR A N 1
ATOM 366 C CA . TYR A 1 66 ? 112.367 97.011 109.737 1.00 24.78 66 TYR A CA 1
ATOM 367 C C . TYR A 1 66 ? 111.167 96.094 109.896 1.00 29.03 66 TYR A C 1
ATOM 368 O O . TYR A 1 66 ? 110.789 95.787 111.027 1.00 34.36 66 TYR A O 1
ATOM 377 N N . LEU A 1 67 ? 110.555 95.663 108.790 1.00 27.12 67 LEU A N 1
ATOM 378 C CA . LEU A 1 67 ? 109.514 94.651 108.888 1.00 26.18 67 LEU A CA 1
ATOM 379 C C . LEU A 1 67 ? 110.089 93.302 109.288 1.00 29.16 67 LEU A C 1
ATOM 380 O O . LEU A 1 67 ? 109.389 92.493 109.906 1.00 32.54 67 LEU A O 1
ATOM 385 N N . LEU A 1 68 ? 111.350 93.038 108.950 1.00 29.51 68 LEU A N 1
ATOM 386 C CA . LEU A 1 68 ? 111.899 91.720 109.227 1.00 28.11 68 LEU A CA 1
ATOM 387 C C . LEU A 1 68 ? 112.586 91.679 110.590 1.00 27.92 68 LEU A C 1
ATOM 388 O O . LEU A 1 68 ? 112.495 90.676 111.303 1.00 30.12 68 LEU A O 1
ATOM 393 N N . PHE A 1 69 ? 113.262 92.768 110.971 1.00 27.88 69 PHE A N 1
ATOM 394 C CA . PHE A 1 69 ? 113.933 92.851 112.265 1.00 27.33 69 PHE A CA 1
ATOM 395 C C . PHE A 1 69 ? 112.962 92.992 113.427 1.00 28.81 69 PHE A C 1
ATOM 396 O O . PHE A 1 69 ? 113.351 92.763 114.576 1.00 32.88 69 PHE A O 1
ATOM 404 N N . ARG A 1 70 ? 111.718 93.383 113.161 1.00 29.15 70 ARG A N 1
ATOM 405 C CA . ARG A 1 70 ? 110.736 93.533 114.224 1.00 27.84 70 ARG A CA 1
ATOM 406 C C . ARG A 1 70 ? 110.229 92.184 114.723 1.00 28.54 70 ARG A C 1
ATOM 407 O O . ARG A 1 70 ? 109.777 92.082 115.868 1.00 32.42 70 ARG A O 1
ATOM 415 N N . GLN A 1 71 ? 110.351 91.137 113.915 1.00 26.73 71 GLN A N 1
ATOM 416 C CA . GLN A 1 71 ? 109.870 89.810 114.263 1.00 28.16 71 GLN A CA 1
ATOM 417 C C . GLN A 1 71 ? 110.900 88.979 115.021 1.00 32.42 71 GLN A C 1
ATOM 418 O O . GLN A 1 71 ? 110.631 87.811 115.317 1.00 36.51 71 GLN A O 1
ATOM 424 N N . VAL A 1 72 ? 112.061 89.543 115.340 1.00 30.61 72 VAL A N 1
ATOM 425 C CA . VAL A 1 72 ? 113.115 88.795 116.019 1.00 29.49 72 VAL A CA 1
ATOM 426 C C . VAL A 1 72 ? 112.753 88.620 117.487 1.00 30.89 72 VAL A C 1
ATOM 427 O O . VAL A 1 72 ? 112.448 89.593 118.186 1.00 34.22 72 VAL A O 1
ATOM 431 N N . VAL A 1 73 ? 112.790 87.376 117.958 1.00 33.51 73 VAL A N 1
ATOM 432 C CA . VAL A 1 73 ? 112.509 87.046 119.349 1.00 30.50 73 VAL A CA 1
ATOM 433 C C . VAL A 1 73 ? 113.556 86.040 119.826 1.00 30.64 73 VAL A C 1
ATOM 434 O O . VAL A 1 73 ? 114.002 85.177 119.063 1.00 31.89 73 VAL A O 1
ATOM 438 N N . LEU A 1 74 ? 114.006 86.206 121.066 1.00 27.88 74 LEU A N 1
ATOM 439 C CA . LEU A 1 74 ? 114.931 85.304 121.731 1.00 24.90 74 LEU A CA 1
ATOM 440 C C . LEU A 1 74 ? 114.201 84.492 122.794 1.00 29.52 74 LEU A C 1
ATOM 441 O O . LEU A 1 74 ? 113.125 84.889 123.255 1.00 36.21 74 LEU A O 1
ATOM 446 N N . PRO A 1 75 ? 114.733 83.327 123.181 1.00 26.73 75 PRO A N 1
ATOM 447 C CA . PRO A 1 75 ? 114.164 82.610 124.320 1.00 25.99 75 PRO A CA 1
ATOM 448 C C . PRO A 1 75 ? 114.348 83.395 125.606 1.00 31.89 75 PRO A C 1
ATOM 449 O O . PRO A 1 75 ? 115.323 84.152 125.752 1.00 38.00 75 PRO A O 1
ATOM 453 N N . PRO A 1 76 ? 113.428 83.259 126.562 1.00 28.09 76 PRO A N 1
ATOM 454 C CA . PRO A 1 76 ? 113.504 84.079 127.778 1.00 31.14 76 PRO A CA 1
ATOM 455 C C . PRO A 1 76 ? 114.617 83.632 128.715 1.00 37.92 76 PRO A C 1
ATOM 456 O O . PRO A 1 76 ? 114.842 82.435 128.913 1.00 43.36 76 PRO A O 1
ATOM 460 N N . GLU A 1 77 ? 115.310 84.628 129.281 1.00 39.33 77 GLU A N 1
ATOM 461 C CA . GLU A 1 77 ? 116.372 84.468 130.283 1.00 39.95 77 GLU A CA 1
ATOM 462 C C . GLU A 1 77 ? 117.510 83.581 129.771 1.00 37.81 77 GLU A C 1
ATOM 463 O O . GLU A 1 77 ? 117.772 82.492 130.285 1.00 42.72 77 GLU A O 1
ATOM 469 N N . VAL A 1 78 ? 118.187 84.073 128.734 1.00 34.81 78 VAL A N 1
ATOM 470 C CA . VAL A 1 78 ? 119.297 83.333 128.147 1.00 34.43 78 VAL A CA 1
ATOM 471 C C . VAL A 1 78 ? 120.641 83.737 128.755 1.00 34.88 78 VAL A C 1
ATOM 472 O O . VAL A 1 78 ? 121.580 82.926 128.762 1.00 39.44 78 VAL A O 1
ATOM 476 N N . TYR A 1 79 ? 120.743 84.935 129.338 1.00 32.50 79 TYR A N 1
ATOM 477 C CA . TYR A 1 79 ? 122.000 85.408 129.900 1.00 30.91 79 TYR A CA 1
ATOM 478 C C . TYR A 1 79 ? 121.934 85.455 131.419 1.00 33.74 79 TYR A C 1
ATOM 479 O O . TYR A 1 79 ? 121.014 86.070 131.973 1.00 37.15 79 TYR A O 1
ATOM 488 N N . PRO A 1 80 ? 122.885 84.831 132.126 1.00 29.25 80 PRO A N 1
ATOM 489 C CA . PRO A 1 80 ? 122.935 84.879 133.606 1.00 28.81 80 PRO A CA 1
ATOM 490 C C . PRO A 1 80 ? 123.431 86.214 134.161 1.00 32.99 80 PRO A C 1
ATOM 491 O O . PRO A 1 80 ? 124.611 86.422 134.440 1.00 38.36 80 PRO A O 1
ATOM 495 N N . ILE A 1 81 ? 122.512 87.160 134.333 1.00 28.24 81 ILE A N 1
ATOM 496 C CA . ILE A 1 81 ? 122.867 88.520 134.721 1.00 30.32 81 ILE A CA 1
ATOM 497 C C . ILE A 1 81 ? 122.410 88.861 136.146 1.00 32.86 81 ILE A C 1
ATOM 498 O O . ILE A 1 81 ? 122.380 90.034 136.518 1.00 38.04 81 ILE A O 1
ATOM 503 N N . GLY A 1 82 ? 122.115 87.855 136.977 1.00 27.62 82 GLY A N 1
ATOM 504 C CA . GLY A 1 82 ? 121.709 88.123 138.352 1.00 27.88 82 GLY A CA 1
ATOM 505 C C . GLY A 1 82 ? 122.810 88.709 139.218 1.00 33.72 82 GLY A C 1
ATOM 506 O O . GLY A 1 82 ? 122.539 89.514 140.124 1.00 39.37 82 GLY A O 1
ATOM 507 N N . VAL A 1 83 ? 124.061 88.332 138.941 1.00 30.08 83 VAL A N 1
ATOM 508 C CA . VAL A 1 83 ? 125.211 88.907 139.629 1.00 28.08 83 VAL A CA 1
ATOM 509 C C . VAL A 1 83 ? 125.352 90.391 139.293 1.00 30.05 83 VAL A C 1
ATOM 510 O O . VAL A 1 83 ? 125.748 91.188 140.151 1.00 35.72 83 VAL A O 1
ATOM 514 N N . LEU A 1 84 ? 124.971 90.795 138.073 1.00 29.25 84 LEU A N 1
ATOM 515 C CA . LEU A 1 84 ? 124.921 92.217 137.729 1.00 28.59 84 LEU A CA 1
ATOM 516 C C . LEU A 1 84 ? 123.903 92.976 138.567 1.00 30.46 84 LEU A C 1
ATOM 517 O O . LEU A 1 84 ? 124.164 94.109 138.981 1.00 33.68 84 LEU A O 1
ATOM 522 N N . ILE A 1 85 ? 122.736 92.377 138.812 1.00 29.03 85 ILE A N 1
ATOM 523 C CA . ILE A 1 85 ? 121.705 93.041 139.604 1.00 29.36 85 ILE A CA 1
ATOM 524 C C . ILE A 1 85 ? 122.165 93.204 141.048 1.00 31.04 85 ILE A C 1
ATOM 525 O O . ILE A 1 85 ? 122.027 94.285 141.643 1.00 35.92 85 ILE A O 1
ATOM 530 N N . ARG A 1 86 ? 122.753 92.141 141.615 1.00 28.04 86 ARG A N 1
ATOM 531 C CA . ARG A 1 86 ? 123.264 92.214 142.982 1.00 26.11 86 ARG A CA 1
ATOM 532 C C . ARG A 1 86 ? 124.411 93.215 143.101 1.00 28.76 86 ARG A C 1
ATOM 533 O O . ARG A 1 86 ? 124.475 93.990 144.068 1.00 34.64 86 ARG A O 1
ATOM 541 N N . ALA A 1 87 ? 125.294 93.245 142.097 1.00 27.18 87 ALA A N 1
ATOM 542 C CA . ALA A 1 87 ? 126.401 94.191 142.084 1.00 25.69 87 ALA A CA 1
ATOM 543 C C . ALA A 1 87 ? 125.915 95.628 141.966 1.00 27.91 87 ALA A C 1
ATOM 544 O O . ALA A 1 87 ? 126.445 96.509 142.644 1.00 31.62 87 ALA A O 1
ATOM 546 N N . ALA A 1 88 ? 124.910 95.878 141.117 1.00 25.66 88 ALA A N 1
ATOM 547 C CA . ALA A 1 88 ? 124.375 97.227 140.944 1.00 22.58 88 ALA A CA 1
ATOM 548 C C . ALA A 1 88 ? 123.736 97.739 142.223 1.00 24.87 88 ALA A C 1
ATOM 549 O O . ALA A 1 88 ? 123.923 98.909 142.594 1.00 30.46 88 ALA A O 1
ATOM 551 N N . GLU A 1 89 ? 122.997 96.866 142.918 1.00 25.81 89 GLU A N 1
ATOM 552 C CA . GLU A 1 89 ? 122.437 97.234 144.215 1.00 26.71 89 GLU A CA 1
ATOM 553 C C . GLU A 1 89 ? 123.535 97.545 145.227 1.00 27.37 89 GLU A C 1
ATOM 554 O O . GLU A 1 89 ? 123.427 98.518 145.988 1.00 29.76 89 GLU A O 1
ATOM 560 N N . ALA A 1 90 ? 124.622 96.760 145.214 1.00 26.09 90 ALA A N 1
ATOM 561 C CA . ALA A 1 90 ? 125.742 97.010 146.122 1.00 24.60 90 ALA A CA 1
ATOM 562 C C . ALA A 1 90 ? 126.449 98.332 145.821 1.00 25.96 90 ALA A C 1
ATOM 563 O O . ALA A 1 90 ? 126.794 99.076 146.749 1.00 28.01 90 ALA A O 1
ATOM 565 N N . ILE A 1 91 ? 126.662 98.643 144.536 1.00 24.82 91 ILE A N 1
ATOM 566 C CA . ILE A 1 91 ? 127.341 99.882 144.143 1.00 23.21 91 ILE A CA 1
ATOM 567 C C . ILE A 1 91 ? 126.516 101.102 144.540 1.00 26.84 91 ILE A C 1
ATOM 568 O O . ILE A 1 91 ? 127.045 102.070 145.110 1.00 30.25 91 ILE A O 1
ATOM 573 N N . LEU A 1 92 ? 125.205 101.070 144.263 1.00 25.68 92 LEU A N 1
ATOM 574 C CA . LEU A 1 92 ? 124.365 102.205 144.639 1.00 24.22 92 LEU A CA 1
ATOM 575 C C . LEU A 1 92 ? 124.235 102.348 146.150 1.00 23.24 92 LEU A C 1
ATOM 576 O O . LEU A 1 92 ? 124.214 103.479 146.651 1.00 26.71 92 LEU A O 1
ATOM 581 N N . THR A 1 93 ? 124.197 101.232 146.889 1.00 22.40 93 THR A N 1
ATOM 582 C CA . THR A 1 93 ? 124.192 101.304 148.347 1.00 22.14 93 THR A CA 1
ATOM 583 C C . THR A 1 93 ? 125.481 101.923 148.881 1.00 25.17 93 THR A C 1
ATOM 584 O O . THR A 1 93 ? 125.444 102.726 149.820 1.00 25.17 93 THR A O 1
ATOM 588 N N . VAL A 1 94 ? 126.623 101.600 148.262 1.00 26.39 94 VAL A N 1
ATOM 589 C CA . VAL A 1 94 ? 127.905 102.160 148.695 1.00 22.38 94 VAL A CA 1
ATOM 590 C C . VAL A 1 94 ? 127.977 103.664 148.425 1.00 22.94 94 VAL A C 1
ATOM 591 O O . VAL A 1 94 ? 128.414 104.433 149.292 1.00 26.37 94 VAL A O 1
ATOM 595 N N . ILE A 1 95 ? 127.527 104.114 147.245 1.00 22.10 95 ILE A N 1
ATOM 596 C CA . ILE A 1 95 ? 127.557 105.549 146.930 1.00 21.60 95 ILE A CA 1
ATOM 597 C C . ILE A 1 95 ? 126.617 106.336 147.843 1.00 22.91 95 ILE A C 1
ATOM 598 O O . ILE A 1 95 ? 126.987 107.388 148.386 1.00 24.69 95 ILE A O 1
ATOM 603 N N . VAL A 1 96 ? 125.399 105.828 148.040 1.00 23.00 96 VAL A N 1
ATOM 604 C CA . VAL A 1 96 ? 124.426 106.496 148.899 1.00 21.17 96 VAL A CA 1
ATOM 605 C C . VAL A 1 96 ? 124.869 106.494 150.364 1.00 24.11 96 VAL A C 1
ATOM 606 O O . VAL A 1 96 ? 124.633 107.470 151.089 1.00 26.62 96 VAL A O 1
ATOM 610 N N . SER A 1 97 ? 125.561 105.442 150.813 1.00 25.33 97 SER A N 1
ATOM 611 C CA . SER A 1 97 ? 126.142 105.452 152.153 1.00 24.10 97 SER A CA 1
ATOM 612 C C . SER A 1 97 ? 127.294 106.446 152.264 1.00 25.18 97 SER A C 1
ATOM 613 O O . SER A 1 97 ? 127.471 107.075 153.313 1.00 29.97 97 SER A O 1
ATOM 616 N N . ALA A 1 98 ? 128.094 106.588 151.203 1.00 24.33 98 ALA A N 1
ATOM 617 C CA . ALA A 1 98 ? 129.225 107.510 151.235 1.00 21.33 98 ALA A CA 1
ATOM 618 C C . ALA A 1 98 ? 128.765 108.960 151.268 1.00 28.10 98 ALA A C 1
ATOM 619 O O . ALA A 1 98 ? 129.401 109.803 151.910 1.00 36.72 98 ALA A O 1
ATOM 621 N N . TRP A 1 99 ? 127.660 109.273 150.590 1.00 27.96 99 TRP A N 1
ATOM 622 C CA . TRP A 1 99 ? 127.110 110.623 150.657 1.00 25.43 99 TRP A CA 1
ATOM 623 C C . TRP A 1 99 ? 126.352 110.903 151.949 1.00 26.70 99 TRP A C 1
ATOM 624 O O . TRP A 1 99 ? 125.940 112.049 152.153 1.00 32.85 99 TRP A O 1
ATOM 635 N N . LYS A 1 100 ? 126.174 109.890 152.808 1.00 28.86 100 LYS A N 1
ATOM 636 C CA . LYS A 1 100 ? 125.459 109.981 154.088 1.00 31.55 100 LYS A CA 1
ATOM 637 C C . LYS A 1 100 ? 124.029 110.485 153.914 1.00 30.59 100 LYS A C 1
ATOM 638 O O . LYS A 1 100 ? 123.543 111.314 154.684 1.00 30.93 100 LYS A O 1
ATOM 644 N N . LEU A 1 101 ? 123.349 109.973 152.896 1.00 33.34 101 LEU A N 1
ATOM 645 C CA . LEU A 1 101 ? 121.933 110.239 152.681 1.00 29.76 101 LEU A CA 1
ATOM 646 C C . LEU A 1 101 ? 121.216 108.896 152.630 1.00 31.58 101 LEU A C 1
ATOM 647 O O . LEU A 1 101 ? 120.748 108.488 151.574 1.00 32.03 101 LEU A O 1
ATOM 652 N N . GLU A 1 102 ? 121.012 108.278 153.791 1.00 34.66 102 GLU A N 1
ATOM 653 C CA . GLU A 1 102 ? 120.694 106.856 153.832 1.00 34.89 102 GLU A CA 1
ATOM 654 C C . GLU A 1 102 ? 119.202 106.563 153.784 1.00 31.62 102 GLU A C 1
ATOM 655 O O . GLU A 1 102 ? 118.815 105.391 153.788 1.00 36.50 102 GLU A O 1
ATOM 661 N N . HIS A 1 103 ? 118.367 107.592 153.751 1.00 31.14 103 HIS A N 1
ATOM 662 C CA . HIS A 1 103 ? 116.936 107.431 153.542 1.00 32.32 103 HIS A CA 1
ATOM 663 C C . HIS A 1 103 ? 116.532 107.347 152.071 1.00 32.71 103 HIS A C 1
ATOM 664 O O . HIS A 1 103 ? 115.389 106.979 151.785 1.00 39.57 103 HIS A O 1
ATOM 671 N N . MET A 1 104 ? 117.426 107.667 151.131 1.00 29.23 104 MET A N 1
ATOM 672 C CA . MET A 1 104 ? 117.138 107.398 149.726 1.00 29.16 104 MET A CA 1
ATOM 673 C C . MET A 1 104 ? 117.551 105.976 149.326 1.00 32.61 104 MET A C 1
ATOM 674 O O . MET A 1 104 ? 117.183 105.523 148.235 1.00 36.41 104 MET A O 1
ATOM 679 N N . THR A 1 105 ? 118.197 105.236 150.242 1.00 33.27 105 THR A N 1
ATOM 680 C CA . THR A 1 105 ? 118.875 103.974 149.924 1.00 29.49 105 THR A CA 1
ATOM 681 C C . THR A 1 105 ? 117.934 102.939 149.317 1.00 32.77 105 THR A C 1
ATOM 682 O O . THR A 1 105 ? 118.219 102.389 148.250 1.00 35.90 105 THR A O 1
ATOM 686 N N . LYS A 1 106 ? 116.771 102.725 149.942 1.00 31.55 106 LYS A N 1
ATOM 687 C CA . LYS A 1 106 ? 115.821 101.729 149.453 1.00 29.63 106 LYS A CA 1
ATOM 688 C C . LYS A 1 106 ? 115.206 102.126 148.116 1.00 31.39 106 LYS A C 1
ATOM 689 O O . LYS A 1 106 ? 114.818 101.254 147.332 1.00 35.46 106 LYS A O 1
ATOM 695 N N . THR A 1 107 ? 115.129 103.426 147.831 1.00 32.44 107 THR A N 1
ATOM 696 C CA . THR A 1 107 ? 114.486 103.889 146.606 1.00 30.88 107 THR A CA 1
ATOM 697 C C . THR A 1 107 ? 115.318 103.562 145.368 1.00 31.75 107 THR A C 1
ATOM 698 O O . THR A 1 107 ? 114.768 103.147 144.341 1.00 32.99 107 THR A O 1
ATOM 702 N N . LEU A 1 108 ? 116.646 103.692 145.450 1.00 30.05 108 LEU A N 1
ATOM 703 C CA . LEU A 1 108 ? 117.457 103.553 144.243 1.00 29.06 108 LEU A CA 1
ATOM 704 C C . LEU A 1 108 ? 117.721 102.103 143.851 1.00 32.34 108 LEU A C 1
ATOM 705 O O . LEU A 1 108 ? 117.693 101.786 142.657 1.00 37.81 108 LEU A O 1
ATOM 710 N N . TYR A 1 109 ? 118.002 101.203 144.803 1.00 28.75 109 TYR A N 1
ATOM 711 C CA . TYR A 1 109 ? 118.252 99.832 144.364 1.00 26.92 109 TYR A CA 1
ATOM 712 C C . TYR A 1 109 ? 116.972 99.091 144.003 1.00 32.10 109 TYR A C 1
ATOM 713 O O . TYR A 1 109 ? 117.035 98.113 143.251 1.00 36.30 109 TYR A O 1
ATOM 722 N N . SER A 1 110 ? 115.820 99.525 144.520 1.00 29.49 110 SER A N 1
ATOM 723 C CA . SER A 1 110 ? 114.562 98.909 144.116 1.00 27.26 110 SER A CA 1
ATOM 724 C C . SER A 1 110 ? 114.161 99.341 142.714 1.00 28.35 110 SER A C 1
ATOM 725 O O . SER A 1 110 ? 113.403 98.634 142.042 1.00 35.84 110 SER A O 1
ATOM 728 N N . SER A 1 111 ? 114.641 100.501 142.269 1.00 24.70 111 SER A N 1
ATOM 729 C CA . SER A 1 111 ? 114.422 100.922 140.891 1.00 27.44 111 SER A CA 1
ATOM 730 C C . SER A 1 111 ? 115.222 100.069 139.918 1.00 31.69 111 SER A C 1
ATOM 731 O O . SER A 1 111 ? 114.717 99.688 138.855 1.00 37.13 111 SER A O 1
ATOM 734 N N . VAL A 1 112 ? 116.475 99.770 140.263 1.00 29.17 112 VAL A N 1
ATOM 735 C CA . VAL A 1 112 ? 117.324 98.944 139.412 1.00 26.31 112 VAL A CA 1
ATOM 736 C C . VAL A 1 112 ? 116.854 97.495 139.433 1.00 31.02 112 VAL A C 1
ATOM 737 O O . VAL A 1 112 ? 116.844 96.819 138.397 1.00 34.91 112 VAL A O 1
ATOM 741 N N . ARG A 1 113 ? 116.424 97.008 140.602 1.00 30.53 113 ARG A N 1
ATOM 742 C CA . ARG A 1 113 ? 115.916 95.643 140.708 1.00 27.91 113 ARG A CA 1
ATOM 743 C C . ARG A 1 113 ? 114.628 95.462 139.913 1.00 32.64 113 ARG A C 1
ATOM 744 O O . ARG A 1 113 ? 114.413 94.407 139.310 1.00 39.48 113 ARG A O 1
ATOM 752 N N . TYR A 1 114 ? 113.766 96.482 139.888 1.00 29.96 114 TYR A N 1
ATOM 753 C CA . TYR A 1 114 ? 112.537 96.393 139.105 1.00 29.69 114 TYR A CA 1
ATOM 754 C C . TYR A 1 114 ? 112.811 96.428 137.607 1.00 31.84 114 TYR A C 1
ATOM 755 O O . TYR A 1 114 ? 112.070 95.815 136.830 1.00 37.39 114 TYR A O 1
ATOM 764 N N . ALA A 1 115 ? 113.854 97.142 137.185 1.00 28.35 115 ALA A N 1
ATOM 765 C CA . ALA A 1 115 ? 114.141 97.278 135.763 1.00 28.55 115 ALA A CA 1
ATOM 766 C C . ALA A 1 115 ? 114.678 95.980 135.173 1.00 33.47 115 ALA A C 1
ATOM 767 O O . ALA A 1 115 ? 114.255 95.556 134.093 1.00 38.17 115 ALA A O 1
ATOM 769 N N . LEU A 1 116 ? 115.603 95.330 135.868 1.00 31.51 116 LEU A N 1
ATOM 770 C CA . LEU A 1 116 ? 116.276 94.157 135.328 1.00 29.28 116 LEU A CA 1
ATOM 771 C C . LEU A 1 116 ? 115.529 92.855 135.598 1.00 31.54 116 LEU A C 1
ATOM 772 O O . LEU A 1 116 ? 115.948 91.806 135.101 1.00 36.49 116 LEU A O 1
ATOM 777 N N . THR A 1 117 ? 114.435 92.894 136.357 1.00 29.93 117 THR A N 1
ATOM 778 C CA . THR A 1 117 ? 113.605 91.718 136.590 1.00 30.45 117 THR A CA 1
ATOM 779 C C . THR A 1 117 ? 112.329 91.741 135.750 1.00 36.46 117 THR A C 1
ATOM 780 O O . THR A 1 117 ? 111.768 90.674 135.469 1.00 41.48 117 THR A O 1
ATOM 784 N N . ASN A 1 118 ? 111.892 92.924 135.315 1.00 32.60 118 ASN A N 1
ATOM 785 C CA . ASN A 1 118 ? 110.723 93.047 134.450 1.00 29.20 118 ASN A CA 1
ATOM 786 C C . ASN A 1 118 ? 110.983 92.366 133.109 1.00 30.59 118 ASN A C 1
ATOM 787 O O . ASN A 1 118 ? 112.058 92.559 132.524 1.00 33.94 118 ASN A O 1
ATOM 792 N N . PRO A 1 119 ? 110.046 91.547 132.610 1.00 24.89 119 PRO A N 1
ATOM 793 C CA . PRO A 1 119 ? 110.339 90.699 131.439 1.00 23.15 119 PRO A CA 1
ATOM 794 C C . PRO A 1 119 ? 110.602 91.447 130.142 1.00 26.19 119 PRO A C 1
ATOM 795 O O . PRO A 1 119 ? 111.461 91.019 129.361 1.00 32.31 119 PRO A O 1
ATOM 799 N N . ARG A 1 120 ? 109.907 92.558 129.892 1.00 24.18 120 ARG A N 1
ATOM 800 C CA . ARG A 1 120 ? 110.088 93.262 128.626 1.00 23.53 120 ARG A CA 1
ATOM 801 C C . ARG A 1 120 ? 111.415 94.013 128.586 1.00 27.76 120 ARG A C 1
ATOM 802 O O . ARG A 1 120 ? 112.118 93.989 127.564 1.00 31.97 120 ARG A O 1
ATOM 810 N N . VAL A 1 121 ? 111.782 94.662 129.694 1.00 26.17 121 VAL A N 1
ATOM 811 C CA . VAL A 1 121 ? 113.060 95.364 129.777 1.00 26.68 121 VAL A CA 1
ATOM 812 C C . VAL A 1 121 ? 114.218 94.376 129.726 1.00 27.90 121 VAL A C 1
ATOM 813 O O . VAL A 1 121 ? 115.245 94.634 129.083 1.00 35.46 121 VAL A O 1
ATOM 817 N N . ARG A 1 122 ? 114.058 93.221 130.377 1.00 25.56 122 ARG A N 1
ATOM 818 C CA . ARG A 1 122 ? 115.081 92.182 130.339 1.00 27.25 122 ARG A CA 1
ATOM 819 C C . ARG A 1 122 ? 115.240 91.610 128.935 1.00 28.43 122 ARG A C 1
ATOM 820 O O . ARG A 1 122 ? 116.363 91.342 128.491 1.00 32.78 122 ARG A O 1
ATOM 828 N N . ALA A 1 123 ? 114.123 91.415 128.225 1.00 24.59 123 ALA A N 1
ATOM 829 C CA . ALA A 1 123 ? 114.178 90.909 126.857 1.00 23.58 123 ALA A CA 1
ATOM 830 C C . ALA A 1 123 ? 114.853 91.900 125.918 1.00 25.75 123 ALA A C 1
ATOM 831 O O . ALA A 1 123 ? 115.644 91.499 125.053 1.00 31.76 123 ALA A O 1
ATOM 833 N N . GLN A 1 124 ? 114.571 93.196 126.084 1.00 24.74 124 GLN A N 1
ATOM 834 C CA . GLN A 1 124 ? 115.242 94.209 125.272 1.00 25.02 124 GLN A CA 1
ATOM 835 C C . GLN A 1 124 ? 116.732 94.284 125.585 1.00 29.13 124 GLN A C 1
ATOM 836 O O . GLN A 1 124 ? 117.556 94.457 124.676 1.00 33.66 124 GLN A O 1
ATOM 842 N N . LEU A 1 125 ? 117.091 94.135 126.862 1.00 29.09 125 LEU A N 1
ATOM 843 C CA . LEU A 1 125 ? 118.494 94.112 127.263 1.00 27.87 125 LEU A CA 1
ATOM 844 C C . LEU A 1 125 ? 119.229 92.914 126.666 1.00 27.47 125 LEU A C 1
ATOM 845 O O . LEU A 1 125 ? 120.358 93.050 126.175 1.00 30.59 125 LEU A O 1
ATOM 850 N N . GLU A 1 126 ? 118.589 91.741 126.668 1.00 26.59 126 GLU A N 1
ATOM 851 C CA . GLU A 1 126 ? 119.202 90.544 126.099 1.00 25.28 126 GLU A CA 1
ATOM 852 C C . GLU A 1 126 ? 119.340 90.649 124.584 1.00 26.73 126 GLU A C 1
ATOM 853 O O . GLU A 1 126 ? 120.338 90.185 124.012 1.00 30.85 126 GLU A O 1
ATOM 859 N N . LEU A 1 127 ? 118.351 91.264 123.926 1.00 25.18 127 LEU A N 1
ATOM 860 C CA . LEU A 1 127 ? 118.450 91.547 122.497 1.00 25.34 127 LEU A CA 1
ATOM 861 C C . LEU A 1 127 ? 119.614 92.483 122.195 1.00 26.25 127 LEU A C 1
ATOM 862 O O . LEU A 1 127 ? 120.338 92.286 121.210 1.00 29.79 127 LEU A O 1
ATOM 867 N N . HIS A 1 128 ? 119.817 93.493 123.048 1.00 24.26 128 HIS A N 1
ATOM 868 C CA . HIS A 1 128 ? 120.945 94.406 122.893 1.00 22.63 128 HIS A CA 1
ATOM 869 C C . HIS A 1 128 ? 122.286 93.691 123.045 1.00 25.26 128 HIS A C 1
ATOM 870 O O . HIS A 1 128 ? 123.216 93.947 122.270 1.00 28.87 128 HIS A O 1
ATOM 877 N N . ILE A 1 129 ? 122.400 92.796 124.035 1.00 25.16 129 ILE A N 1
ATOM 878 C CA . ILE A 1 129 ? 123.637 92.027 124.220 1.00 23.47 129 ILE A CA 1
ATOM 879 C C . ILE A 1 129 ? 123.912 91.130 123.016 1.00 23.48 129 ILE A C 1
ATOM 880 O O . ILE A 1 129 ? 125.056 91.029 122.552 1.00 26.50 129 ILE A O 1
ATOM 885 N N . ALA A 1 130 ? 122.870 90.481 122.483 1.00 23.25 130 ALA A N 1
ATOM 886 C CA . ALA A 1 130 ? 123.048 89.613 121.320 1.00 23.99 130 ALA A CA 1
ATOM 887 C C . ALA A 1 130 ? 123.476 90.399 120.081 1.00 23.34 130 ALA A C 1
ATOM 888 O O . ALA A 1 130 ? 124.390 89.975 119.354 1.00 27.84 130 ALA A O 1
ATOM 890 N N . TYR A 1 131 ? 122.852 91.562 119.849 1.00 24.15 131 TYR A N 1
ATOM 891 C CA . TYR A 1 131 ? 123.248 92.425 118.737 1.00 26.94 131 TYR A CA 1
ATOM 892 C C . TYR A 1 131 ? 124.688 92.907 118.876 1.00 26.65 131 TYR A C 1
ATOM 893 O O . TYR A 1 131 ? 125.456 92.858 117.909 1.00 28.44 131 TYR A O 1
ATOM 902 N N . GLN A 1 132 ? 125.081 93.343 120.078 1.00 25.64 132 GLN A N 1
ATOM 903 C CA . GLN A 1 132 ? 126.433 93.863 120.258 1.00 23.98 132 GLN A CA 1
ATOM 904 C C . GLN A 1 132 ? 127.488 92.769 120.182 1.00 23.80 132 GLN A C 1
ATOM 905 O O . GLN A 1 132 ? 128.602 93.029 119.718 1.00 27.01 132 GLN A O 1
ATOM 911 N N . ARG A 1 133 ? 127.161 91.540 120.588 1.00 24.38 133 ARG A N 1
ATOM 912 C CA . ARG A 1 133 ? 128.121 90.459 120.398 1.00 23.88 133 ARG A CA 1
ATOM 913 C C . ARG A 1 133 ? 128.255 90.059 118.935 1.00 25.82 133 ARG A C 1
ATOM 914 O O . ARG A 1 133 ? 129.359 89.704 118.507 1.00 31.65 133 ARG A O 1
ATOM 922 N N . ILE A 1 134 ? 127.177 90.136 118.143 1.00 25.60 134 ILE A N 1
ATOM 923 C CA . ILE A 1 134 ? 127.332 89.887 116.706 1.00 26.06 134 ILE A CA 1
ATOM 924 C C . ILE A 1 134 ? 128.166 90.988 116.045 1.00 25.23 134 ILE A C 1
ATOM 925 O O . ILE A 1 134 ? 129.037 90.700 115.210 1.00 28.20 134 ILE A O 1
ATOM 930 N N . VAL A 1 135 ? 127.952 92.251 116.443 1.00 26.86 135 VAL A N 1
ATOM 931 C CA . VAL A 1 135 ? 128.755 93.365 115.922 1.00 25.40 135 VAL A CA 1
ATOM 932 C C . VAL A 1 135 ? 130.225 93.208 116.302 1.00 28.73 135 VAL A C 1
ATOM 933 O O . VAL A 1 135 ? 131.118 93.420 115.474 1.00 32.70 135 VAL A O 1
ATOM 937 N N . GLY A 1 136 ? 130.500 92.804 117.544 1.00 29.12 136 GLY A N 1
ATOM 938 C CA . GLY A 1 136 ? 131.870 92.533 117.943 1.00 25.25 136 GLY A CA 1
ATOM 939 C C . GLY A 1 136 ? 132.498 91.363 117.214 1.00 25.61 136 GLY A C 1
ATOM 940 O O . GLY A 1 136 ? 133.699 91.377 116.934 1.00 32.47 136 GLY A O 1
ATOM 941 N N . GLN A 1 137 ? 131.704 90.343 116.888 1.00 24.32 137 GLN A N 1
ATOM 942 C CA . GLN A 1 137 ? 132.256 89.190 116.188 1.00 23.81 137 GLN A CA 1
ATOM 943 C C . GLN A 1 137 ? 132.532 89.478 114.717 1.00 26.80 137 GLN A C 1
ATOM 944 O O . GLN A 1 137 ? 133.446 88.878 114.144 1.00 31.34 137 GLN A O 1
ATOM 950 N N . VAL A 1 138 ? 131.781 90.379 114.082 1.00 29.95 138 VAL A N 1
ATOM 951 C CA . VAL A 1 138 ? 131.944 90.523 112.635 1.00 29.00 138 VAL A CA 1
ATOM 952 C C . VAL A 1 138 ? 132.756 91.749 112.217 1.00 29.00 138 VAL A C 1
ATOM 953 O O . VAL A 1 138 ? 133.409 91.723 111.170 1.00 31.18 138 VAL A O 1
ATOM 957 N N . SER A 1 139 ? 132.768 92.805 113.025 1.00 30.53 139 SER A N 1
ATOM 958 C CA . SER A 1 139 ? 133.385 94.053 112.598 1.00 31.71 139 SER A CA 1
ATOM 959 C C . SER A 1 139 ? 134.903 93.992 112.717 1.00 39.75 139 SER A C 1
ATOM 960 O O . SER A 1 139 ? 135.449 93.250 113.541 1.00 42.06 139 SER A O 1
ATOM 963 N N . TYR A 1 140 ? 135.571 94.797 111.876 1.00 39.31 140 TYR A N 1
ATOM 964 C CA . TYR A 1 140 ? 137.035 94.907 111.796 1.00 36.96 140 TYR A CA 1
ATOM 965 C C . TYR A 1 140 ? 137.693 93.554 111.529 1.00 40.81 140 TYR A C 1
ATOM 966 O O . TYR A 1 140 ? 138.609 93.131 112.236 1.00 50.28 140 TYR A O 1
ATOM 975 N N . SER A 1 141 ? 137.221 92.875 110.491 1.00 35.82 141 SER A N 1
ATOM 976 C CA . SER A 1 141 ? 137.663 91.526 110.185 1.00 40.19 141 SER A CA 1
ATOM 977 C C . SER A 1 141 ? 138.343 91.475 108.824 1.00 48.53 141 SER A C 1
ATOM 978 O O . SER A 1 141 ? 138.000 92.230 107.910 1.00 53.84 141 SER A O 1
ATOM 981 N N . ARG A 1 142 ? 139.311 90.570 108.700 1.00 49.90 142 ARG A N 1
ATOM 982 C CA . ARG A 1 142 ? 139.958 90.288 107.428 1.00 53.94 142 ARG A CA 1
ATOM 983 C C . ARG A 1 142 ? 139.217 89.234 106.622 1.00 53.55 142 ARG A C 1
ATOM 984 O O . ARG A 1 142 ? 139.607 88.955 105.485 1.00 58.29 142 ARG A O 1
ATOM 992 N N . GLU A 1 143 ? 138.166 88.647 107.181 1.00 48.17 143 GLU A N 1
ATOM 993 C CA . GLU A 1 143 ? 137.405 87.608 106.507 1.00 46.88 143 GLU A CA 1
ATOM 994 C C . GLU A 1 143 ? 136.260 88.243 105.731 1.00 47.01 143 GLU A C 1
ATOM 995 O O . GLU A 1 143 ? 135.458 88.993 106.296 1.00 48.01 143 GLU A O 1
ATOM 1001 N N . ALA A 1 144 ? 136.196 87.945 104.433 1.00 43.39 144 ALA A N 1
ATOM 1002 C CA . ALA A 1 144 ? 135.173 88.540 103.582 1.00 39.76 144 ALA A CA 1
ATOM 1003 C C . ALA A 1 144 ? 133.786 87.988 103.897 1.00 40.95 144 ALA A C 1
ATOM 1004 O O . ALA A 1 144 ? 132.811 88.746 103.954 1.00 39.35 144 ALA A O 1
ATOM 1006 N N . ASP A 1 145 ? 133.678 86.677 104.108 1.00 42.34 145 ASP A N 1
ATOM 1007 C CA . ASP A 1 145 ? 132.401 86.011 104.348 1.00 37.67 145 ASP A CA 1
ATOM 1008 C C . ASP A 1 145 ? 132.443 85.380 105.730 1.00 39.60 145 ASP A C 1
ATOM 1009 O O . ASP A 1 145 ? 133.168 84.403 105.949 1.00 45.82 145 ASP A O 1
ATOM 1014 N N . ILE A 1 146 ? 131.676 85.937 106.656 1.00 35.46 146 ILE A N 1
ATOM 1015 C CA . ILE A 1 146 ? 131.470 85.352 107.972 1.00 32.99 146 ILE A CA 1
ATOM 1016 C C . ILE A 1 146 ? 130.130 84.635 107.963 1.00 35.00 146 ILE A C 1
ATOM 1017 O O . ILE A 1 146 ? 129.110 85.220 107.580 1.00 34.77 146 ILE A O 1
ATOM 1022 N N . GLY A 1 147 ? 130.136 83.368 108.376 1.00 37.68 147 GLY A N 1
ATOM 1023 C CA . GLY A 1 147 ? 129.062 82.443 108.097 1.00 32.17 147 GLY A CA 1
ATOM 1024 C C . GLY A 1 147 ? 127.794 82.634 108.903 1.00 34.11 147 GLY A C 1
ATOM 1025 O O . GLY A 1 147 ? 127.489 83.736 109.371 1.00 37.66 147 GLY A O 1
ATOM 1026 N N . PRO A 1 148 ? 127.003 81.543 109.044 1.00 32.96 148 PRO A N 1
ATOM 1027 C CA . PRO A 1 148 ? 125.703 81.630 109.728 1.00 31.03 148 PRO A CA 1
ATOM 1028 C C . PRO A 1 148 ? 125.798 82.067 111.179 1.00 31.72 148 PRO A C 1
ATOM 1029 O O . PRO A 1 148 ? 126.358 81.363 112.024 1.00 38.99 148 PRO A O 1
ATOM 1033 N N . LYS A 1 149 ? 125.258 83.247 111.460 1.00 28.26 149 LYS A N 1
ATOM 1034 C CA . LYS A 1 149 ? 125.276 83.844 112.788 1.00 28.65 149 LYS A CA 1
ATOM 1035 C C . LYS A 1 149 ? 123.827 83.999 113.221 1.00 31.02 149 LYS A C 1
ATOM 1036 O O . LYS A 1 149 ? 123.076 84.776 112.622 1.00 36.93 149 LYS A O 1
ATOM 1042 N N . ARG A 1 150 ? 123.433 83.261 114.251 1.00 31.30 150 ARG A N 1
ATOM 1043 C CA . ARG A 1 150 ? 122.032 83.110 114.608 1.00 30.44 150 ARG A CA 1
ATOM 1044 C C . ARG A 1 150 ? 121.645 84.110 115.687 1.00 32.69 150 ARG A C 1
ATOM 1045 O O . ARG A 1 150 ? 122.309 84.207 116.722 1.00 38.56 150 ARG A O 1
ATOM 1053 N N . LEU A 1 151 ? 120.569 84.848 115.435 1.00 29.20 151 LEU A N 1
ATOM 1054 C CA . LEU A 1 151 ? 120.004 85.823 116.362 1.00 28.61 151 LEU A CA 1
ATOM 1055 C C . LEU A 1 151 ? 118.546 85.416 116.577 1.00 31.95 151 LEU A C 1
ATOM 1056 O O . LEU A 1 151 ? 117.648 85.868 115.862 1.00 36.05 151 LEU A O 1
ATOM 1061 N N . GLY A 1 152 ? 118.322 84.536 117.550 1.00 26.68 152 GLY A N 1
ATOM 1062 C CA . GLY A 1 152 ? 117.001 84.006 117.827 1.00 26.41 152 GLY A CA 1
ATOM 1063 C C . GLY A 1 152 ? 116.449 83.151 116.706 1.00 30.68 152 GLY A C 1
ATOM 1064 O O . GLY A 1 152 ? 117.018 82.111 116.362 1.00 37.35 152 GLY A O 1
ATOM 1065 N N . ASN A 1 153 ? 115.335 83.590 116.127 1.00 28.96 153 ASN A N 1
ATOM 1066 C CA . ASN A 1 153 ? 114.754 82.958 114.953 1.00 27.01 153 ASN A CA 1
ATOM 1067 C C . ASN A 1 153 ? 115.375 83.442 113.649 1.00 31.36 153 ASN A C 1
ATOM 1068 O O . ASN A 1 153 ? 115.020 82.929 112.586 1.00 34.88 153 ASN A O 1
ATOM 1073 N N . MET A 1 154 ? 116.289 84.402 113.707 1.00 28.25 154 MET A N 1
ATOM 1074 C CA . MET A 1 154 ? 116.920 84.975 112.529 1.00 27.40 154 MET A CA 1
ATOM 1075 C C . MET A 1 154 ? 118.332 84.429 112.364 1.00 32.84 154 MET A C 1
ATOM 1076 O O . MET A 1 154 ? 119.084 84.320 113.335 1.00 37.30 154 MET A O 1
ATOM 1081 N N . SER A 1 155 ? 118.686 84.087 111.129 1.00 31.47 155 SER A N 1
ATOM 1082 C CA . SER A 1 155 ? 120.044 83.720 110.762 1.00 28.28 155 SER A CA 1
ATOM 1083 C C . SER A 1 155 ? 120.611 84.794 109.843 1.00 30.53 155 SER A C 1
ATOM 1084 O O . SER A 1 155 ? 119.948 85.208 108.887 1.00 35.61 155 SER A O 1
ATOM 1087 N N . LEU A 1 156 ? 121.829 85.243 110.133 1.00 27.68 156 LEU A N 1
ATOM 1088 C CA . LEU A 1 156 ? 122.471 86.318 109.390 1.00 24.43 156 LEU A CA 1
ATOM 1089 C C . LEU A 1 156 ? 123.705 85.797 108.665 1.00 28.57 156 LEU A C 1
ATOM 1090 O O . LEU A 1 156 ? 124.475 85.006 109.216 1.00 34.30 156 LEU A O 1
ATOM 1095 N N . GLN A 1 157 ? 123.871 86.235 107.419 1.00 29.10 157 GLN A N 1
ATOM 1096 C CA . GLN A 1 157 ? 125.046 85.951 106.610 1.00 29.56 157 GLN A CA 1
ATOM 1097 C C . GLN A 1 157 ? 125.634 87.266 106.124 1.00 31.07 157 GLN A C 1
ATOM 1098 O O . GLN A 1 157 ? 124.914 88.119 105.597 1.00 32.90 157 GLN A O 1
ATOM 1104 N N . PHE A 1 158 ? 126.944 87.419 106.284 1.00 32.31 158 PHE A N 1
ATOM 1105 C CA . PHE A 1 158 ? 127.640 88.662 105.968 1.00 31.25 158 PHE A CA 1
ATOM 1106 C C . PHE A 1 158 ? 128.552 88.414 104.773 1.00 31.81 158 PHE A C 1
ATOM 1107 O O . PHE A 1 158 ? 129.512 87.645 104.870 1.00 37.67 158 PHE A O 1
ATOM 1115 N N . VAL A 1 159 ? 128.260 89.068 103.655 1.00 28.19 159 VAL A N 1
ATOM 1116 C CA . VAL A 1 159 ? 129.067 88.962 102.442 1.00 28.22 159 VAL A CA 1
ATOM 1117 C C . VAL A 1 159 ? 129.548 90.380 102.142 1.00 30.22 159 VAL A C 1
ATOM 1118 O O . VAL A 1 159 ? 128.867 91.161 101.466 1.00 35.33 159 VAL A O 1
ATOM 1122 N N . GLN A 1 160 ? 130.731 90.718 102.675 1.00 30.72 160 GLN A N 1
ATOM 1123 C CA . GLN A 1 160 ? 131.339 92.049 102.659 1.00 28.73 160 GLN A CA 1
ATOM 1124 C C . GLN A 1 160 ? 130.377 93.129 103.141 1.00 32.32 160 GLN A C 1
ATOM 1125 O O . GLN A 1 160 ? 129.947 93.114 104.299 1.00 37.67 160 GLN A O 1
ATOM 1131 N N . SER A 1 161 ? 130.035 94.063 102.253 1.00 31.08 161 SER A N 1
ATOM 1132 C CA . SER A 1 161 ? 129.105 95.136 102.581 1.00 31.99 161 SER A CA 1
ATOM 1133 C C . SER A 1 161 ? 127.656 94.665 102.673 1.00 33.50 161 SER A C 1
ATOM 1134 O O . SER A 1 161 ? 126.821 95.388 103.226 1.00 37.66 161 SER A O 1
ATOM 1137 N N . LEU A 1 162 ? 127.337 93.487 102.146 1.00 28.85 162 LEU A N 1
ATOM 1138 C CA . LEU A 1 162 ? 125.959 93.025 102.057 1.00 25.81 162 LEU A CA 1
ATOM 1139 C C . LEU A 1 162 ? 125.627 92.009 103.145 1.00 30.37 162 LEU A C 1
ATOM 1140 O O . LEU A 1 162 ? 126.447 91.155 103.489 1.00 36.35 162 LEU A O 1
ATOM 1145 N N . VAL A 1 163 ? 124.409 92.114 103.683 1.00 29.37 163 VAL A N 1
ATOM 1146 C CA . VAL A 1 163 ? 123.895 91.236 104.730 1.00 27.76 163 VAL A CA 1
ATOM 1147 C C . VAL A 1 163 ? 122.610 90.583 104.232 1.00 29.47 163 VAL A C 1
ATOM 1148 O O . VAL A 1 163 ? 121.762 91.250 103.630 1.00 33.87 163 VAL A O 1
ATOM 1152 N N . ILE A 1 164 ? 122.466 89.281 104.479 1.00 27.04 164 ILE A N 1
ATOM 1153 C CA . ILE A 1 164 ? 121.245 88.536 104.177 1.00 26.25 164 ILE A CA 1
ATOM 1154 C C . ILE A 1 164 ? 120.644 88.078 105.502 1.00 26.98 164 ILE A C 1
ATOM 1155 O O . ILE A 1 164 ? 121.314 87.403 106.291 1.00 29.24 164 ILE A O 1
ATOM 1160 N N . ALA A 1 165 ? 119.384 88.435 105.745 1.00 27.41 165 ALA A N 1
ATOM 1161 C CA . ALA A 1 165 ? 118.675 88.069 106.965 1.00 27.02 165 ALA A CA 1
ATOM 1162 C C . ALA A 1 165 ? 117.476 87.197 106.619 1.00 28.95 165 ALA A C 1
ATOM 1163 O O . ALA A 1 165 ? 116.708 87.531 105.715 1.00 36.39 165 ALA A O 1
ATOM 1165 N N . THR A 1 166 ? 117.314 86.087 107.341 1.00 28.03 166 THR A N 1
ATOM 1166 C CA . THR A 1 166 ? 116.272 85.106 107.058 1.00 32.02 166 THR A CA 1
ATOM 1167 C C . THR A 1 166 ? 115.686 84.595 108.365 1.00 34.40 166 THR A C 1
ATOM 1168 O O . THR A 1 166 ? 116.441 84.240 109.274 1.00 36.96 166 THR A O 1
ATOM 1172 N N . ILE A 1 167 ? 114.353 84.541 108.470 1.00 36.72 167 ILE A N 1
ATOM 1173 C CA . ILE A 1 167 ? 113.759 83.913 109.648 1.00 38.28 167 ILE A CA 1
ATOM 1174 C C . ILE A 1 167 ? 113.259 82.503 109.344 1.00 46.50 167 ILE A C 1
ATOM 1175 O O . ILE A 1 167 ? 113.834 81.523 109.833 1.00 52.99 167 ILE A O 1
ATOM 1180 N N . ASP A 1 168 ? 112.209 82.369 108.528 1.00 37.96 168 ASP A N 1
ATOM 1181 C CA . ASP A 1 168 ? 111.663 81.044 108.241 1.00 43.33 168 ASP A CA 1
ATOM 1182 C C . ASP A 1 168 ? 111.711 80.722 106.754 1.00 49.16 168 ASP A C 1
ATOM 1183 O O . ASP A 1 168 ? 112.374 79.759 106.356 1.00 52.18 168 ASP A O 1
ATOM 1188 N N . THR A 1 169 ? 111.028 81.507 105.921 1.00 50.01 169 THR A N 1
ATOM 1189 C CA . THR A 1 169 ? 111.050 81.353 104.475 1.00 46.23 169 THR A CA 1
ATOM 1190 C C . THR A 1 169 ? 111.187 82.686 103.763 1.00 43.10 169 THR A C 1
ATOM 1191 O O . THR A 1 169 ? 111.295 82.703 102.534 1.00 45.31 169 THR A O 1
ATOM 1195 N N . THR A 1 170 ? 111.188 83.795 104.495 1.00 39.42 170 THR A N 1
ATOM 1196 C CA . THR A 1 170 ? 111.343 85.120 103.923 1.00 37.33 170 THR A CA 1
ATOM 1197 C C . THR A 1 170 ? 112.758 85.626 104.175 1.00 37.83 170 THR A C 1
ATOM 1198 O O . THR A 1 170 ? 113.385 85.290 105.185 1.00 40.13 170 THR A O 1
ATOM 1202 N N . SER A 1 171 ? 113.276 86.385 103.218 1.00 36.67 171 SER A N 1
ATOM 1203 C CA . SER A 1 171 ? 114.645 86.865 103.250 1.00 31.18 171 SER A CA 1
ATOM 1204 C C . SER A 1 171 ? 114.675 88.348 102.913 1.00 32.20 171 SER A C 1
ATOM 1205 O O . SER A 1 171 ? 113.749 88.890 102.307 1.00 38.66 171 SER A O 1
ATOM 1208 N N . CYS A 1 172 ? 115.752 89.003 103.330 1.00 30.16 172 CYS A N 1
ATOM 1209 C CA . CYS A 1 172 ? 116.004 90.392 102.973 1.00 29.94 172 CYS A CA 1
ATOM 1210 C C . CYS A 1 172 ? 117.489 90.561 102.707 1.00 31.13 172 CYS A C 1
ATOM 1211 O O . CYS A 1 172 ? 118.311 90.304 103.590 1.00 32.79 172 CYS A O 1
ATOM 1214 N N . LEU A 1 173 ? 117.828 90.983 101.496 1.00 31.89 173 LEU A N 1
ATOM 1215 C CA . LEU A 1 173 ? 119.190 91.370 101.165 1.00 27.27 173 LEU A CA 1
ATOM 1216 C C . LEU A 1 173 ? 119.326 92.867 101.408 1.00 27.99 173 LEU A C 1
ATOM 1217 O O . LEU A 1 173 ? 118.559 93.663 100.857 1.00 33.86 173 LEU A O 1
ATOM 1222 N N . MET A 1 174 ? 120.284 93.243 102.248 1.00 26.99 174 MET A N 1
ATOM 1223 C CA . MET A 1 174 ? 120.451 94.618 102.685 1.00 25.94 174 MET A CA 1
ATOM 1224 C C . MET A 1 174 ? 121.937 94.927 102.771 1.00 26.17 174 MET A C 1
ATOM 1225 O O . MET A 1 174 ? 122.787 94.102 102.430 1.00 29.05 174 MET A O 1
ATOM 1230 N N . THR A 1 175 ? 122.247 96.134 103.224 1.00 26.72 175 THR A N 1
ATOM 1231 C CA . THR A 1 175 ? 123.617 96.519 103.504 1.00 28.28 175 THR A CA 1
ATOM 1232 C C . THR A 1 175 ? 123.926 96.331 104.987 1.00 30.03 175 THR A C 1
ATOM 1233 O O . THR A 1 175 ? 123.062 95.981 105.792 1.00 33.37 175 THR A O 1
ATOM 1237 N N . TYR A 1 176 ? 125.192 96.557 105.338 1.00 29.02 176 TYR A N 1
ATOM 1238 C CA . TYR A 1 176 ? 125.622 96.458 106.728 1.00 27.99 176 TYR A CA 1
ATOM 1239 C C . TYR A 1 176 ? 125.075 97.611 107.567 1.00 27.48 176 TYR A C 1
ATOM 1240 O O . TYR A 1 176 ? 124.881 97.464 108.784 1.00 30.84 176 TYR A O 1
ATOM 1249 N N . ASN A 1 177 ? 124.783 98.746 106.924 1.00 27.04 177 ASN A N 1
ATOM 1250 C CA . ASN A 1 177 ? 124.217 99.900 107.617 1.00 27.08 177 ASN A CA 1
ATOM 1251 C C . ASN A 1 177 ? 122.799 99.634 108.107 1.00 29.62 177 ASN A C 1
ATOM 1252 O O . ASN A 1 177 ? 122.394 100.176 109.139 1.00 34.09 177 ASN A O 1
ATOM 1257 N N . HIS A 1 178 ? 122.038 98.808 107.385 1.00 28.03 178 HIS A N 1
ATOM 1258 C CA . HIS A 1 178 ? 120.702 98.418 107.827 1.00 26.12 178 HIS A CA 1
ATOM 1259 C C . HIS A 1 178 ? 120.764 97.609 109.120 1.00 29.61 178 HIS A C 1
ATOM 1260 O O . HIS A 1 178 ? 119.967 97.823 110.049 1.00 34.61 178 HIS A O 1
ATOM 1267 N N . PHE A 1 179 ? 121.723 96.682 109.194 1.00 28.12 179 PHE A N 1
ATOM 1268 C CA . PHE A 1 179 ? 121.943 95.894 110.400 1.00 27.55 179 PHE A CA 1
ATOM 1269 C C . PHE A 1 179 ? 122.397 96.773 111.560 1.00 27.82 179 PHE A C 1
ATOM 1270 O O . PHE A 1 179 ? 121.962 96.573 112.705 1.00 31.55 179 PHE A O 1
ATOM 1278 N N . LEU A 1 180 ? 123.252 97.765 111.284 1.00 26.17 180 LEU A N 1
ATOM 1279 C CA . LEU A 1 180 ? 123.631 98.703 112.340 1.00 27.16 180 LEU A CA 1
ATOM 1280 C C . LEU A 1 180 ? 122.464 99.577 112.783 1.00 28.64 180 LEU A C 1
ATOM 1281 O O . LEU A 1 180 ? 122.397 99.956 113.956 1.00 35.34 180 LEU A O 1
ATOM 1286 N N . ALA A 1 181 ? 121.541 99.896 111.873 1.00 26.74 181 ALA A N 1
ATOM 1287 C CA . ALA A 1 181 ? 120.341 100.639 112.250 1.00 27.09 181 ALA A CA 1
ATOM 1288 C C . ALA A 1 181 ? 119.454 99.829 113.187 1.00 27.37 181 ALA A C 1
ATOM 1289 O O . ALA A 1 181 ? 118.917 100.366 114.166 1.00 29.85 181 ALA A O 1
ATOM 1291 N N . ALA A 1 182 ? 119.302 98.531 112.908 1.00 26.53 182 ALA A N 1
ATOM 1292 C CA . ALA A 1 182 ? 118.533 97.662 113.800 1.00 27.26 182 ALA A CA 1
ATOM 1293 C C . ALA A 1 182 ? 119.196 97.527 115.171 1.00 31.31 182 ALA A C 1
ATOM 1294 O O . ALA A 1 182 ? 118.515 97.568 116.211 1.00 36.99 182 ALA A O 1
ATOM 1296 N N . ALA A 1 183 ? 120.527 97.390 115.190 1.00 28.21 183 ALA A N 1
ATOM 1297 C CA . ALA A 1 183 ? 121.256 97.301 116.454 1.00 28.30 183 ALA A CA 1
ATOM 1298 C C . ALA A 1 183 ? 121.151 98.593 117.262 1.00 28.23 183 ALA A C 1
ATOM 1299 O O . ALA A 1 183 ? 120.989 98.556 118.490 1.00 33.02 183 ALA A O 1
ATOM 1301 N N . ASP A 1 184 ? 121.219 99.744 116.587 1.00 28.02 184 ASP A N 1
ATOM 1302 C CA . ASP A 1 184 ? 121.077 101.026 117.267 1.00 28.15 184 ASP A CA 1
ATOM 1303 C C . ASP A 1 184 ? 119.665 101.236 117.795 1.00 30.56 184 ASP A C 1
ATOM 1304 O O . ASP A 1 184 ? 119.491 101.855 118.852 1.00 32.92 184 ASP A O 1
ATOM 1309 N N . THR A 1 185 ? 118.654 100.730 117.081 1.00 30.51 185 THR A N 1
ATOM 1310 C CA . THR A 1 185 ? 117.281 100.784 117.578 1.00 28.09 185 THR A CA 1
ATOM 1311 C C . THR A 1 185 ? 117.125 99.973 118.861 1.00 26.47 185 THR A C 1
ATOM 1312 O O . THR A 1 185 ? 116.516 100.446 119.834 1.00 31.55 185 THR A O 1
ATOM 1316 N N . ALA A 1 186 ? 117.710 98.768 118.893 1.00 24.15 186 ALA A N 1
ATOM 1317 C CA . ALA A 1 186 ? 117.664 97.943 120.103 1.00 22.94 186 ALA A CA 1
ATOM 1318 C C . ALA A 1 186 ? 118.395 98.605 121.271 1.00 24.87 186 ALA A C 1
ATOM 1319 O O . ALA A 1 186 ? 117.909 98.588 122.414 1.00 29.49 186 ALA A O 1
ATOM 1321 N N . LYS A 1 187 ? 119.549 99.215 120.986 1.00 25.78 187 LYS A N 1
ATOM 1322 C CA . LYS A 1 187 ? 120.328 99.921 122.001 1.00 24.11 187 LYS A CA 1
ATOM 1323 C C . LYS A 1 187 ? 119.557 101.107 122.585 1.00 26.60 187 LYS A C 1
ATOM 1324 O O . LYS A 1 187 ? 119.512 101.292 123.814 1.00 30.53 187 LYS A O 1
ATOM 1330 N N . SER A 1 188 ? 118.917 101.897 121.715 1.00 26.33 188 SER A N 1
ATOM 1331 C CA . SER A 1 188 ? 118.149 103.056 122.158 1.00 24.61 188 SER A CA 1
ATOM 1332 C C . SER A 1 188 ? 116.928 102.647 122.970 1.00 26.18 188 SER A C 1
ATOM 1333 O O . SER A 1 188 ? 116.575 103.322 123.942 1.00 31.72 188 SER A O 1
ATOM 1336 N N . ARG A 1 189 ? 116.269 101.547 122.590 1.00 23.67 189 ARG A N 1
ATOM 1337 C CA . ARG A 1 189 ? 115.120 101.093 123.370 1.00 21.64 189 ARG A CA 1
ATOM 1338 C C . ARG A 1 189 ? 115.524 100.563 124.742 1.00 24.03 189 ARG A C 1
ATOM 1339 O O . ARG A 1 189 ? 114.784 100.766 125.715 1.00 26.36 189 ARG A O 1
ATOM 1347 N N . CYS A 1 190 ? 116.683 99.900 124.843 1.00 25.72 190 CYS A N 1
ATOM 1348 C CA . CYS A 1 190 ? 117.180 99.460 126.149 1.00 24.38 190 CYS A CA 1
ATOM 1349 C C . CYS A 1 190 ? 117.458 100.649 127.069 1.00 24.12 190 CYS A C 1
ATOM 1350 O O . CYS A 1 190 ? 117.021 100.666 128.235 1.00 24.67 190 CYS A O 1
ATOM 1353 N N . HIS A 1 191 ? 118.163 101.663 126.541 1.00 26.11 191 HIS A N 1
ATOM 1354 C CA . HIS A 1 191 ? 118.353 102.929 127.256 1.00 24.73 191 HIS A CA 1
ATOM 1355 C C . HIS A 1 191 ? 117.041 103.579 127.673 1.00 26.20 191 HIS A C 1
ATOM 1356 O O . HIS A 1 191 ? 116.916 104.051 128.810 1.00 30.03 191 HIS A O 1
ATOM 1363 N N . LEU A 1 192 ? 116.061 103.615 126.766 1.00 25.04 192 LEU A N 1
ATOM 1364 C CA . LEU A 1 192 ? 114.795 104.282 127.046 1.00 21.93 192 LEU A CA 1
ATOM 1365 C C . LEU A 1 192 ? 114.028 103.585 128.161 1.00 24.35 192 LEU A C 1
ATOM 1366 O O . LEU A 1 192 ? 113.477 104.251 129.046 1.00 28.41 192 LEU A O 1
ATOM 1371 N N . LEU A 1 193 ? 114.020 102.249 128.166 1.00 22.73 193 LEU A N 1
ATOM 1372 C CA . LEU A 1 193 ? 113.273 101.531 129.197 1.00 22.22 193 LEU A CA 1
ATOM 1373 C C . LEU A 1 193 ? 113.931 101.650 130.571 1.00 24.44 193 LEU A C 1
ATOM 1374 O O . LEU A 1 193 ? 113.231 101.876 131.574 1.00 27.84 193 LEU A O 1
ATOM 1379 N N . ILE A 1 194 ? 115.267 101.537 130.642 1.00 23.64 194 ILE A N 1
ATOM 1380 C CA . ILE A 1 194 ? 115.935 101.689 131.940 1.00 23.36 194 ILE A CA 1
ATOM 1381 C C . ILE A 1 194 ? 115.800 103.119 132.468 1.00 23.71 194 ILE A C 1
ATOM 1382 O O . ILE A 1 194 ? 115.511 103.326 133.659 1.00 27.91 194 ILE A O 1
ATOM 1387 N N . ALA A 1 195 ? 115.957 104.122 131.593 1.00 24.38 195 ALA A N 1
ATOM 1388 C CA . ALA A 1 195 ? 115.789 105.512 132.005 1.00 25.47 195 ALA A CA 1
ATOM 1389 C C . ALA A 1 195 ? 114.361 105.813 132.440 1.00 27.33 195 ALA A C 1
ATOM 1390 O O . ALA A 1 195 ? 114.156 106.580 133.387 1.00 33.92 195 ALA A O 1
ATOM 1392 N N . SER A 1 196 ? 113.370 105.195 131.789 1.00 23.66 196 SER A N 1
ATOM 1393 C CA . SER A 1 196 ? 111.979 105.407 132.171 1.00 22.29 196 SER A CA 1
ATOM 1394 C C . SER A 1 196 ? 111.678 104.818 133.543 1.00 25.71 196 SER A C 1
ATOM 1395 O O . SER A 1 196 ? 110.966 105.442 134.339 1.00 30.06 196 SER A O 1
ATOM 1398 N N . VAL A 1 197 ? 112.229 103.636 133.849 1.00 24.70 197 VAL A N 1
ATOM 1399 C CA . VAL A 1 197 ? 112.004 103.040 135.170 1.00 23.41 197 VAL A CA 1
ATOM 1400 C C . VAL A 1 197 ? 112.662 103.873 136.272 1.00 26.12 197 VAL A C 1
ATOM 1401 O O . VAL A 1 197 ? 112.034 104.167 137.305 1.00 27.97 197 VAL A O 1
ATOM 1405 N N . VAL A 1 198 ? 113.911 104.305 136.057 1.00 27.32 198 VAL A N 1
ATOM 1406 C CA . VAL A 1 198 ? 114.611 105.077 137.088 1.00 24.98 198 VAL A CA 1
ATOM 1407 C C . VAL A 1 198 ? 113.983 106.461 137.272 1.00 27.73 198 VAL A C 1
ATOM 1408 O O . VAL A 1 198 ? 113.884 106.958 138.401 1.00 32.25 198 VAL A O 1
ATOM 1412 N N . GLN A 1 199 ? 113.515 107.092 136.187 1.00 29.21 199 GLN A N 1
ATOM 1413 C CA . GLN A 1 199 ? 112.815 108.368 136.330 1.00 28.42 199 GLN A CA 1
ATOM 1414 C C . GLN A 1 199 ? 111.457 108.206 137.005 1.00 27.79 199 GLN A C 1
ATOM 1415 O O . GLN A 1 199 ? 111.065 109.053 137.814 1.00 33.38 199 GLN A O 1
ATOM 1421 N N . GLY A 1 200 ? 110.737 107.120 136.715 1.00 27.21 200 GLY A N 1
ATOM 1422 C CA . GLY A 1 200 ? 109.466 106.896 137.379 1.00 27.83 200 GLY A CA 1
ATOM 1423 C C . GLY A 1 200 ? 109.599 106.591 138.855 1.00 28.36 200 GLY A C 1
ATOM 1424 O O . GLY A 1 200 ? 108.665 106.822 139.625 1.00 32.44 200 GLY A O 1
ATOM 1425 N N . ALA A 1 201 ? 110.754 106.072 139.276 1.00 32.34 201 ALA A N 1
ATOM 1426 C CA . ALA A 1 201 ? 110.958 105.837 140.701 1.00 28.77 201 ALA A CA 1
ATOM 1427 C C . ALA A 1 201 ? 111.224 107.111 141.498 1.00 31.86 201 ALA A C 1
ATOM 1428 O O . ALA A 1 201 ? 111.040 107.103 142.718 1.00 38.12 201 ALA A O 1
ATOM 1430 N N . LEU A 1 202 ? 111.647 108.201 140.855 1.00 33.29 202 LEU A N 1
ATOM 1431 C CA . LEU A 1 202 ? 112.155 109.362 141.585 1.00 32.05 202 LEU A CA 1
ATOM 1432 C C . LEU A 1 202 ? 111.420 110.651 141.244 1.00 38.12 202 LEU A C 1
ATOM 1433 O O . LEU A 1 202 ? 112.054 111.686 141.012 1.00 44.37 202 LEU A O 1
ATOM 1438 N N . TRP A 1 203 ? 110.091 110.610 141.246 1.00 40.60 203 TRP A N 1
ATOM 1439 C CA . TRP A 1 203 ? 109.282 111.658 140.643 1.00 39.17 203 TRP A CA 1
ATOM 1440 C C . TRP A 1 203 ? 107.854 111.487 141.140 1.00 43.64 203 TRP A C 1
ATOM 1441 O O . TRP A 1 203 ? 107.436 110.371 141.459 1.00 46.63 203 TRP A O 1
ATOM 1452 N N . GLU A 1 204 ? 107.131 112.611 141.255 1.00 47.92 204 GLU A N 1
ATOM 1453 C CA . GLU A 1 204 ? 105.853 112.628 141.973 1.00 50.16 204 GLU A CA 1
ATOM 1454 C C . GLU A 1 204 ? 104.786 111.812 141.254 1.00 50.29 204 GLU A C 1
ATOM 1455 O O . GLU A 1 204 ? 104.064 111.028 141.882 1.00 51.23 204 GLU A O 1
ATOM 1461 N N . GLN A 1 205 ? 104.669 111.982 139.942 1.00 48.13 205 GLN A N 1
ATOM 1462 C CA . GLN A 1 205 ? 103.921 111.029 139.137 1.00 42.37 205 GLN A CA 1
ATOM 1463 C C . GLN A 1 205 ? 104.666 109.701 139.128 1.00 40.48 205 GLN A C 1
ATOM 1464 O O . GLN A 1 205 ? 105.898 109.666 139.090 1.00 45.14 205 GLN A O 1
ATOM 1470 N N . GLY A 1 206 ? 103.921 108.605 139.171 1.00 35.85 206 GLY A N 1
ATOM 1471 C CA . GLY A 1 206 ? 104.550 107.313 139.350 1.00 35.48 206 GLY A CA 1
ATOM 1472 C C . GLY A 1 206 ? 105.147 106.717 138.094 1.00 32.86 206 GLY A C 1
ATOM 1473 O O . GLY A 1 206 ? 105.767 107.418 137.290 1.00 34.99 206 GLY A O 1
ATOM 1474 N N . SER A 1 207 ? 104.969 105.415 137.915 1.00 28.26 207 SER A N 1
ATOM 1475 C CA . SER A 1 207 ? 105.585 104.720 136.798 1.00 26.85 207 SER A CA 1
ATOM 1476 C C . SER A 1 207 ? 104.819 104.974 135.509 1.00 30.38 207 SER A C 1
ATOM 1477 O O . SER A 1 207 ? 103.586 104.950 135.484 1.00 40.51 207 SER A O 1
ATOM 1480 N N . PHE A 1 208 ? 105.562 105.211 134.430 1.00 25.09 208 PHE A N 1
ATOM 1481 C CA . PHE A 1 208 ? 104.991 105.366 133.100 1.00 25.41 208 PHE A CA 1
ATOM 1482 C C . PHE A 1 208 ? 105.573 104.340 132.135 1.00 30.24 208 PHE A C 1
ATOM 1483 O O . PHE A 1 208 ? 105.603 104.564 130.923 1.00 36.45 208 PHE A O 1
ATOM 1491 N N . LEU A 1 209 ? 106.044 103.212 132.673 1.00 28.98 209 LEU A N 1
ATOM 1492 C CA . LEU A 1 209 ? 106.618 102.155 131.848 1.00 28.02 209 LEU A CA 1
ATOM 1493 C C . LEU A 1 209 ? 105.567 101.491 130.968 1.00 31.28 209 LEU A C 1
ATOM 1494 O O . LEU A 1 209 ? 105.876 101.077 129.841 1.00 35.51 209 LEU A O 1
ATOM 1499 N N . ASP A 1 210 ? 104.327 101.401 131.460 1.00 31.20 210 ASP A N 1
ATOM 1500 C CA . ASP A 1 210 ? 103.242 100.807 130.684 1.00 30.22 210 ASP A CA 1
ATOM 1501 C C . ASP A 1 210 ? 102.943 101.619 129.432 1.00 30.44 210 ASP A C 1
ATOM 1502 O O . ASP A 1 210 ? 102.684 101.052 128.364 1.00 35.84 210 ASP A O 1
ATOM 1507 N N . HIS A 1 211 ? 103.011 102.949 129.537 1.00 26.90 211 HIS A N 1
ATOM 1508 C CA . HIS A 1 211 ? 102.827 103.804 128.371 1.00 26.79 211 HIS A CA 1
ATOM 1509 C C . HIS A 1 211 ? 103.959 103.649 127.365 1.00 29.76 211 HIS A C 1
ATOM 1510 O O . HIS A 1 211 ? 103.716 103.713 126.157 1.00 35.95 211 HIS A O 1
ATOM 1517 N N . ILE A 1 212 ? 105.187 103.418 127.833 1.00 27.65 212 ILE A N 1
ATOM 1518 C CA . ILE A 1 212 ? 106.312 103.233 126.921 1.00 26.45 212 ILE A CA 1
ATOM 1519 C C . ILE A 1 212 ? 106.201 101.902 126.181 1.00 28.41 212 ILE A C 1
ATOM 1520 O O . ILE A 1 212 ? 106.428 101.836 124.965 1.00 35.28 212 ILE A O 1
ATOM 1525 N N . ILE A 1 213 ? 105.825 100.830 126.891 1.00 25.38 213 ILE A N 1
ATOM 1526 C CA . ILE A 1 213 ? 105.604 99.537 126.239 1.00 25.12 213 ILE A CA 1
ATOM 1527 C C . ILE A 1 213 ? 104.425 99.605 125.271 1.00 29.89 213 ILE A C 1
ATOM 1528 O O . ILE A 1 213 ? 104.473 99.028 124.176 1.00 34.67 213 ILE A O 1
ATOM 1533 N N . ASN A 1 214 ? 103.373 100.347 125.632 1.00 29.93 214 ASN A N 1
ATOM 1534 C CA . ASN A 1 214 ? 102.232 100.519 124.739 1.00 27.34 214 ASN A CA 1
ATOM 1535 C C . ASN A 1 214 ? 102.618 101.329 123.503 1.00 29.04 214 ASN A C 1
ATOM 1536 O O . ASN A 1 214 ? 102.151 101.028 122.402 1.00 34.94 214 ASN A O 1
ATOM 1541 N N . LEU A 1 215 ? 103.496 102.323 123.662 1.00 26.84 215 LEU A N 1
ATOM 1542 C CA . LEU A 1 215 ? 103.984 103.104 122.528 1.00 25.98 215 LEU A CA 1
ATOM 1543 C C . LEU A 1 215 ? 104.820 102.255 121.578 1.00 28.89 215 LEU A C 1
ATOM 1544 O O . LEU A 1 215 ? 104.665 102.353 120.352 1.00 31.26 215 LEU A O 1
ATOM 1549 N N . ILE A 1 216 ? 105.700 101.409 122.129 1.00 28.44 216 ILE A N 1
ATOM 1550 C CA . ILE A 1 216 ? 106.515 100.519 121.301 1.00 28.07 216 ILE A CA 1
ATOM 1551 C C . ILE A 1 216 ? 105.641 99.509 120.565 1.00 29.70 216 ILE A C 1
ATOM 1552 O O . ILE A 1 216 ? 105.828 99.273 119.366 1.00 33.18 216 ILE A O 1
ATOM 1557 N N . ASP A 1 217 ? 104.647 98.934 121.252 1.00 27.37 217 ASP A N 1
ATOM 1558 C CA . ASP A 1 217 ? 103.743 97.983 120.606 1.00 27.12 217 ASP A CA 1
ATOM 1559 C C . ASP A 1 217 ? 102.872 98.650 119.543 1.00 31.19 217 ASP A C 1
ATOM 1560 O O . ASP A 1 217 ? 102.606 98.055 118.492 1.00 34.91 217 ASP A O 1
ATOM 1565 N N . THR A 1 218 ? 102.427 99.885 119.794 1.00 28.53 218 THR A N 1
ATOM 1566 C CA . THR A 1 218 ? 101.584 100.597 118.839 1.00 26.83 218 THR A CA 1
ATOM 1567 C C . THR A 1 218 ? 102.361 100.960 117.578 1.00 27.27 218 THR A C 1
ATOM 1568 O O . THR A 1 218 ? 101.864 100.777 116.461 1.00 31.13 218 THR A O 1
ATOM 1572 N N . ILE A 1 219 ? 103.588 101.465 117.738 1.00 27.06 219 ILE A N 1
ATOM 1573 C CA . ILE A 1 219 ? 104.416 101.791 116.580 1.00 24.80 219 ILE A CA 1
ATOM 1574 C C . ILE A 1 219 ? 104.843 100.520 115.847 1.00 27.37 219 ILE A C 1
ATOM 1575 O O . ILE A 1 219 ? 104.878 100.481 114.610 1.00 33.98 219 ILE A O 1
ATOM 1580 N N . ASP A 1 220 ? 105.098 99.440 116.585 1.00 28.51 220 ASP A N 1
ATOM 1581 C CA . ASP A 1 220 ? 105.409 98.156 115.976 1.00 26.52 220 ASP A CA 1
ATOM 1582 C C . ASP A 1 220 ? 104.207 97.490 115.317 1.00 30.02 220 ASP A C 1
ATOM 1583 O O . ASP A 1 220 ? 104.395 96.546 114.545 1.00 36.47 220 ASP A O 1
ATOM 1588 N N . SER A 1 221 ? 102.988 97.947 115.586 1.00 31.11 221 SER A N 1
ATOM 1589 C CA . SER A 1 221 ? 101.803 97.361 114.978 1.00 25.81 221 SER A CA 1
ATOM 1590 C C . SER A 1 221 ? 101.370 98.065 113.698 1.00 27.31 221 SER A C 1
ATOM 1591 O O . SER A 1 221 ? 100.364 97.668 113.105 1.00 32.21 221 SER A O 1
ATOM 1594 N N . ILE A 1 222 ? 102.095 99.085 113.253 1.00 25.36 222 ILE A N 1
ATOM 1595 C CA . ILE A 1 222 ? 101.713 99.825 112.055 1.00 25.74 222 ILE A CA 1
ATOM 1596 C C . ILE A 1 222 ? 102.136 99.035 110.823 1.00 31.06 222 ILE A C 1
ATOM 1597 O O . ILE A 1 222 ? 103.329 98.821 110.589 1.00 37.82 222 ILE A O 1
ATOM 1602 N N . ASN A 1 223 ? 101.158 98.612 110.028 1.00 33.21 223 ASN A N 1
ATOM 1603 C CA . ASN A 1 223 ? 101.405 97.939 108.757 1.00 29.62 223 ASN A CA 1
ATOM 1604 C C . ASN A 1 223 ? 100.944 98.890 107.658 1.00 35.21 223 ASN A C 1
ATOM 1605 O O . ASN A 1 223 ? 99.815 98.823 107.170 1.00 42.32 223 ASN A O 1
ATOM 1610 N N . LEU A 1 224 ? 101.840 99.779 107.270 1.00 30.77 224 LEU A N 1
ATOM 1611 C CA . LEU A 1 224 ? 101.650 100.762 106.220 1.00 30.04 224 LEU A CA 1
ATOM 1612 C C . LEU A 1 224 ? 102.869 100.694 105.318 1.00 32.33 224 LEU A C 1
ATOM 1613 O O . LEU A 1 224 ? 103.865 100.052 105.671 1.00 37.51 224 LEU A O 1
ATOM 1618 N N . PRO A 1 225 ? 102.815 101.297 104.129 1.00 32.23 225 PRO A N 1
ATOM 1619 C CA . PRO A 1 225 ? 104.038 101.454 103.334 1.00 29.23 225 PRO A CA 1
ATOM 1620 C C . PRO A 1 225 ? 105.092 102.308 104.031 1.00 29.37 225 PRO A C 1
ATOM 1621 O O . PRO A 1 225 ? 104.860 102.959 105.053 1.00 33.48 225 PRO A O 1
ATOM 1625 N N . HIS A 1 226 ? 106.283 102.277 103.430 1.00 27.38 226 HIS A N 1
ATOM 1626 C CA . HIS A 1 226 ? 107.501 102.818 104.030 1.00 26.18 226 HIS A CA 1
ATOM 1627 C C . HIS A 1 226 ? 107.403 104.328 104.246 1.00 31.75 226 HIS A C 1
ATOM 1628 O O . HIS A 1 226 ? 107.681 104.837 105.346 1.00 34.09 226 HIS A O 1
ATOM 1635 N N . ASP A 1 227 ? 106.948 105.050 103.217 1.00 29.50 227 ASP A N 1
ATOM 1636 C CA . ASP A 1 227 ? 106.857 106.504 103.283 1.00 26.95 227 ASP A CA 1
ATOM 1637 C C . ASP A 1 227 ? 105.782 106.958 104.263 1.00 29.33 227 ASP A C 1
ATOM 1638 O O . ASP A 1 227 ? 105.973 107.945 104.981 1.00 33.09 227 ASP A O 1
ATOM 1643 N N . ASP A 1 228 ? 104.655 106.241 104.321 1.00 27.63 228 ASP A N 1
ATOM 1644 C CA . ASP A 1 228 ? 103.592 106.587 105.262 1.00 29.90 228 ASP A CA 1
ATOM 1645 C C . ASP A 1 228 ? 104.025 106.352 106.705 1.00 28.55 228 ASP A C 1
ATOM 1646 O O . ASP A 1 228 ? 103.734 107.175 107.590 1.00 32.46 228 ASP A O 1
ATOM 1651 N N . TYR A 1 229 ? 104.732 105.241 106.945 1.00 24.88 229 TYR A N 1
ATOM 1652 C CA . TYR A 1 229 ? 105.297 104.941 108.258 1.00 24.55 229 TYR A CA 1
ATOM 1653 C C . TYR A 1 229 ? 106.229 106.047 108.728 1.00 26.63 229 TYR A C 1
ATOM 1654 O O . TYR A 1 229 ? 106.083 106.568 109.843 1.00 28.75 229 TYR A O 1
ATOM 1663 N N . PHE A 1 230 ? 107.166 106.456 107.876 1.00 27.36 230 PHE A N 1
ATOM 1664 C CA . PHE A 1 230 ? 108.084 107.493 108.323 1.00 25.69 230 PHE A CA 1
ATOM 1665 C C . PHE A 1 230 ? 107.466 108.884 108.316 1.00 27.17 230 PHE A C 1
ATOM 1666 O O . PHE A 1 230 ? 107.969 109.760 109.023 1.00 32.17 230 PHE A O 1
ATOM 1674 N N . THR A 1 231 ? 106.348 109.084 107.612 1.00 26.49 231 THR A N 1
ATOM 1675 C CA . THR A 1 231 ? 105.568 110.304 107.795 1.00 26.34 231 THR A CA 1
ATOM 1676 C C . THR A 1 231 ? 104.982 110.380 109.203 1.00 27.39 231 THR A C 1
ATOM 1677 O O . THR A 1 231 ? 105.057 111.431 109.855 1.00 31.60 231 THR A O 1
ATOM 1681 N N . ILE A 1 232 ? 104.430 109.265 109.701 1.00 26.83 232 ILE A N 1
ATOM 1682 C CA . ILE A 1 232 ? 103.914 109.240 111.076 1.00 24.31 232 ILE A CA 1
ATOM 1683 C C . ILE A 1 232 ? 105.035 109.432 112.101 1.00 27.44 232 ILE A C 1
ATOM 1684 O O . ILE A 1 232 ? 104.882 110.188 113.074 1.00 30.01 232 ILE A O 1
ATOM 1689 N N . ILE A 1 233 ? 106.176 108.760 111.899 1.00 28.69 233 ILE A N 1
ATOM 1690 C CA . ILE A 1 233 ? 107.295 108.903 112.838 1.00 25.53 233 ILE A CA 1
ATOM 1691 C C . ILE A 1 233 ? 107.873 110.321 112.807 1.00 28.59 233 ILE A C 1
ATOM 1692 O O . ILE A 1 233 ? 108.293 110.848 113.844 1.00 32.05 233 ILE A O 1
ATOM 1697 N N . LYS A 1 234 ? 107.878 110.973 111.641 1.00 30.71 234 LYS A N 1
ATOM 1698 C CA . LYS A 1 234 ? 108.306 112.366 111.571 1.00 26.01 234 LYS A CA 1
ATOM 1699 C C . LYS A 1 234 ? 107.316 113.294 112.265 1.00 26.97 234 LYS A C 1
ATOM 1700 O O . LYS A 1 234 ? 107.721 114.242 112.946 1.00 33.67 234 LYS A O 1
ATOM 1706 N N . SER A 1 235 ? 106.019 113.039 112.113 1.00 24.30 235 SER A N 1
ATOM 1707 C CA . SER A 1 235 ? 104.998 113.957 112.596 1.00 23.47 235 SER A CA 1
ATOM 1708 C C . SER A 1 235 ? 104.524 113.656 114.013 1.00 26.29 235 SER A C 1
ATOM 1709 O O . SER A 1 235 ? 103.579 114.301 114.475 1.00 30.07 235 SER A O 1
ATOM 1712 N N . ILE A 1 236 ? 105.133 112.682 114.700 1.00 29.17 236 ILE A N 1
ATOM 1713 C CA . ILE A 1 236 ? 104.706 112.367 116.066 1.00 28.19 236 ILE A CA 1
ATOM 1714 C C . ILE A 1 236 ? 104.979 113.507 117.059 1.00 25.93 236 ILE A C 1
ATOM 1715 O O . ILE A 1 236 ? 104.179 113.727 117.976 1.00 30.36 236 ILE A O 1
ATOM 1720 N N . SER A 1 237 ? 106.073 114.263 116.903 1.00 25.96 237 SER A N 1
ATOM 1721 C CA . SER A 1 237 ? 106.383 115.312 117.877 1.00 25.93 237 SER A CA 1
ATOM 1722 C C . SER A 1 237 ? 105.625 116.631 117.657 1.00 27.81 237 SER A C 1
ATOM 1723 O O . SER A 1 237 ? 105.116 117.188 118.648 1.00 31.17 237 SER A O 1
ATOM 1726 N N . PRO A 1 238 ? 105.526 117.189 116.430 1.00 25.94 238 PRO A N 1
ATOM 1727 C CA . PRO A 1 238 ? 104.710 118.401 116.277 1.00 24.82 238 PRO A CA 1
ATOM 1728 C C . PRO A 1 238 ? 103.228 118.198 116.545 1.00 22.90 238 PRO A C 1
ATOM 1729 O O . PRO A 1 238 ? 102.568 119.149 116.976 1.00 28.45 238 PRO A O 1
ATOM 1733 N N . TYR A 1 239 ? 102.688 116.998 116.309 1.00 21.41 239 TYR A N 1
ATOM 1734 C CA . TYR A 1 239 ? 101.286 116.728 116.623 1.00 22.57 239 TYR A CA 1
ATOM 1735 C C . TYR A 1 239 ? 101.025 116.792 118.124 1.00 25.53 239 TYR A C 1
ATOM 1736 O O . TYR A 1 239 ? 100.017 117.359 118.561 1.00 29.39 239 TYR A O 1
ATOM 1745 N N . SER A 1 240 ? 101.934 116.236 118.929 1.00 25.82 240 SER A N 1
ATOM 1746 C CA . SER A 1 240 ? 101.775 116.292 120.378 1.00 22.86 240 SER A CA 1
ATOM 1747 C C . SER A 1 240 ? 101.980 117.705 120.907 1.00 23.39 240 SER A C 1
ATOM 1748 O O . SER A 1 240 ? 101.284 118.129 121.844 1.00 29.13 240 SER A O 1
ATOM 1751 N N . GLN A 1 241 ? 102.923 118.451 120.317 1.00 23.87 241 GLN A N 1
ATOM 1752 C CA . GLN A 1 241 ? 103.063 119.863 120.671 1.00 24.32 241 GLN A CA 1
ATOM 1753 C C . GLN A 1 241 ? 101.810 120.653 120.302 1.00 24.88 241 GLN A C 1
ATOM 1754 O O . GLN A 1 241 ? 101.398 121.557 121.039 1.00 27.85 241 GLN A O 1
ATOM 1760 N N . GLY A 1 242 ? 101.173 120.297 119.185 1.00 25.53 242 GLY A N 1
ATOM 1761 C CA . GLY A 1 242 ? 99.916 120.921 118.816 1.00 23.44 242 GLY A CA 1
ATOM 1762 C C . GLY A 1 242 ? 98.778 120.585 119.760 1.00 23.77 242 GLY A C 1
ATOM 1763 O O . GLY A 1 242 ? 97.915 121.424 120.012 1.00 29.52 242 GLY A O 1
ATOM 1764 N N . LEU A 1 243 ? 98.755 119.358 120.287 1.00 22.01 243 LEU A N 1
ATOM 1765 C CA . LEU A 1 243 ? 97.744 118.994 121.282 1.00 21.68 243 LEU A CA 1
ATOM 1766 C C . LEU A 1 243 ? 97.918 119.785 122.576 1.00 25.18 243 LEU A C 1
ATOM 1767 O O . LEU A 1 243 ? 96.936 120.295 123.142 1.00 30.61 243 LEU A O 1
ATOM 1772 N N . VAL A 1 244 ? 99.166 119.899 123.051 1.00 25.88 244 VAL A N 1
ATOM 1773 C CA . VAL A 1 244 ? 99.441 120.654 124.277 1.00 23.65 244 VAL A CA 1
ATOM 1774 C C . VAL A 1 244 ? 99.115 122.131 124.081 1.00 26.64 244 VAL A C 1
ATOM 1775 O O . VAL A 1 244 ? 98.542 122.779 124.967 1.00 33.44 244 VAL A O 1
ATOM 1779 N N . MET A 1 245 ? 99.431 122.672 122.903 1.00 27.07 245 MET A N 1
ATOM 1780 C CA . MET A 1 245 ? 99.093 124.056 122.598 1.00 24.31 245 MET A CA 1
ATOM 1781 C C . MET A 1 245 ? 97.591 124.259 122.439 1.00 25.37 245 MET A C 1
ATOM 1782 O O . MET A 1 245 ? 97.071 125.316 122.806 1.00 32.53 245 MET A O 1
ATOM 1787 N N . GLY A 1 246 ? 96.884 123.270 121.894 1.00 24.47 246 GLY A N 1
ATOM 1788 C CA . GLY A 1 246 ? 95.449 123.395 121.731 1.00 22.33 246 GLY A CA 1
ATOM 1789 C C . GLY A 1 246 ? 94.696 123.379 123.045 1.00 25.97 246 GLY A C 1
ATOM 1790 O O . GLY A 1 246 ? 93.672 124.051 123.186 1.00 33.45 246 GLY A O 1
ATOM 1791 N N . ARG A 1 247 ? 95.178 122.607 124.023 1.00 26.76 247 ARG A N 1
ATOM 1792 C CA . ARG A 1 247 ? 94.451 122.591 125.288 1.00 27.54 247 ARG A CA 1
ATOM 1793 C C . ARG A 1 247 ? 94.871 123.708 126.240 1.00 33.78 247 ARG A C 1
ATOM 1794 O O . ARG A 1 247 ? 94.070 124.111 127.090 1.00 38.06 247 ARG A O 1
ATOM 1802 N N . HIS A 1 248 ? 96.097 124.224 126.134 1.00 34.12 248 HIS A N 1
ATOM 1803 C CA . HIS A 1 248 ? 96.637 125.102 127.169 1.00 33.15 248 HIS A CA 1
ATOM 1804 C C . HIS A 1 248 ? 97.072 126.477 126.667 1.00 38.85 248 HIS A C 1
ATOM 1805 O O . HIS A 1 248 ? 97.917 127.113 127.302 1.00 44.87 248 HIS A O 1
ATOM 1812 N N . ASN A 1 249 ? 96.522 126.966 125.560 1.00 36.24 249 ASN A N 1
ATOM 1813 C CA . ASN A 1 249 ? 96.638 128.382 125.232 1.00 35.88 249 ASN A CA 1
ATOM 1814 C C . ASN A 1 249 ? 95.443 129.136 125.797 1.00 38.64 249 ASN A C 1
ATOM 1815 O O . ASN A 1 249 ? 94.298 128.697 125.650 1.00 43.39 249 ASN A O 1
ATOM 1820 N N . VAL A 1 250 ? 95.715 130.268 126.443 1.00 39.09 250 VAL A N 1
ATOM 1821 C CA . VAL A 1 250 ? 94.679 131.035 127.111 1.00 37.32 250 VAL A CA 1
ATOM 1822 C C . VAL A 1 250 ? 94.363 132.351 126.406 1.00 36.09 250 VAL A C 1
ATOM 1823 O O . VAL A 1 250 ? 93.254 132.870 126.570 1.00 43.29 250 VAL A O 1
ATOM 1827 N N . SER A 1 251 ? 95.289 132.905 125.625 1.00 37.38 251 SER A N 1
ATOM 1828 C CA . SER A 1 251 ? 95.088 134.199 124.988 1.00 37.71 251 SER A CA 1
ATOM 1829 C C . SER A 1 251 ? 95.222 134.173 123.474 1.00 39.68 251 SER A C 1
ATOM 1830 O O . SER A 1 251 ? 94.893 135.173 122.828 1.00 42.32 251 SER A O 1
ATOM 1833 N N . VAL A 1 252 ? 95.705 133.080 122.891 1.00 36.79 252 VAL A N 1
ATOM 1834 C CA . VAL A 1 252 ? 95.846 132.958 121.448 1.00 33.99 252 VAL A CA 1
ATOM 1835 C C . VAL A 1 252 ? 95.184 131.662 121.006 1.00 39.29 252 VAL A C 1
ATOM 1836 O O . VAL A 1 252 ? 95.006 130.731 121.797 1.00 42.49 252 VAL A O 1
ATOM 1840 N N . SER A 1 253 ? 94.803 131.613 119.737 1.00 38.50 253 SER A N 1
ATOM 1841 C CA . SER A 1 253 ? 94.208 130.424 119.153 1.00 35.06 253 SER A CA 1
ATOM 1842 C C . SER A 1 253 ? 95.278 129.567 118.485 1.00 44.03 253 SER A C 1
ATOM 1843 O O . SER A 1 253 ? 96.360 130.042 118.133 1.00 47.50 253 SER A O 1
ATOM 1846 N N . SER A 1 254 ? 94.963 128.284 118.317 1.00 45.30 254 SER A N 1
ATOM 1847 C CA . SER A 1 254 ? 95.897 127.342 117.716 1.00 40.20 254 SER A CA 1
ATOM 1848 C C . SER A 1 254 ? 95.149 126.365 116.824 1.00 38.76 254 SER A C 1
ATOM 1849 O O . SER A 1 254 ? 94.148 125.778 117.244 1.00 43.91 254 SER A O 1
ATOM 1852 N N . ASP A 1 255 ? 95.643 126.195 115.596 1.00 35.58 255 ASP A N 1
ATOM 1853 C CA . ASP A 1 255 ? 95.141 125.198 114.657 1.00 34.47 255 ASP A CA 1
ATOM 1854 C C . ASP A 1 255 ? 96.247 124.256 114.195 1.00 39.49 255 ASP A C 1
ATOM 1855 O O . ASP A 1 255 ? 96.148 123.675 113.110 1.00 46.13 255 ASP A O 1
ATOM 1860 N N . PHE A 1 256 ? 97.302 124.104 115.000 1.00 35.27 256 PHE A N 1
ATOM 1861 C CA . PHE A 1 256 ? 98.483 123.352 114.585 1.00 29.22 256 PHE A CA 1
ATOM 1862 C C . PHE A 1 256 ? 98.231 121.850 114.528 1.00 33.64 256 PHE A C 1
ATOM 1863 O O . PHE A 1 256 ? 98.838 121.156 113.705 1.00 38.64 256 PHE A O 1
ATOM 1871 N N . ALA A 1 257 ? 97.348 121.330 115.380 1.00 31.74 257 ALA A N 1
ATOM 1872 C CA . ALA A 1 257 ? 97.089 119.896 115.398 1.00 29.74 257 ALA A CA 1
ATOM 1873 C C . ALA A 1 257 ? 96.273 119.430 114.197 1.00 31.17 257 ALA A C 1
ATOM 1874 O O . ALA A 1 257 ? 96.268 118.233 113.897 1.00 34.92 257 ALA A O 1
ATOM 1876 N N . SER A 1 258 ? 95.591 120.341 113.505 1.00 29.28 258 SER A N 1
ATOM 1877 C CA . SER A 1 258 ? 94.735 119.979 112.383 1.00 30.17 258 SER A CA 1
ATOM 1878 C C . SER A 1 258 ? 95.502 119.684 111.103 1.00 32.82 258 SER A C 1
ATOM 1879 O O . SER A 1 258 ? 94.901 119.180 110.149 1.00 36.25 258 SER A O 1
ATOM 1882 N N . VAL A 1 259 ? 96.798 119.995 111.052 1.00 32.01 259 VAL A N 1
ATOM 1883 C CA . VAL A 1 259 ? 97.586 119.744 109.849 1.00 33.11 259 VAL A CA 1
ATOM 1884 C C . VAL A 1 259 ? 97.808 118.249 109.645 1.00 35.21 259 VAL A C 1
ATOM 1885 O O . VAL A 1 259 ? 97.715 117.739 108.522 1.00 42.00 259 VAL A O 1
ATOM 1889 N N . PHE A 1 260 ? 98.071 117.525 110.724 1.00 30.89 260 PHE A N 1
ATOM 1890 C CA . PHE A 1 260 ? 98.620 116.181 110.653 1.00 30.57 260 PHE A CA 1
ATOM 1891 C C . PHE A 1 260 ? 97.527 115.129 110.511 1.00 37.79 260 PHE A C 1
ATOM 1892 O O . PHE A 1 260 ? 96.394 115.312 110.962 1.00 40.92 260 PHE A O 1
ATOM 1900 N N . THR A 1 261 ? 97.887 114.017 109.869 1.00 39.04 261 THR A N 1
ATOM 1901 C CA . THR A 1 261 ? 96.958 112.951 109.521 1.00 37.50 261 THR A CA 1
ATOM 1902 C C . THR A 1 261 ? 97.096 111.733 110.426 1.00 34.91 261 THR A C 1
ATOM 1903 O O . THR A 1 261 ? 96.719 110.628 110.025 1.00 39.07 261 THR A O 1
ATOM 1907 N N . ILE A 1 262 ? 97.667 111.914 111.620 1.00 34.20 262 ILE A N 1
ATOM 1908 C CA . ILE A 1 262 ? 97.691 110.829 112.611 1.00 31.60 262 ILE A CA 1
ATOM 1909 C C . ILE A 1 262 ? 96.302 110.351 113.034 1.00 32.93 262 ILE A C 1
ATOM 1910 O O . ILE A 1 262 ? 96.123 109.129 113.170 1.00 36.85 262 ILE A O 1
ATOM 1915 N N . PRO A 1 263 ? 95.276 111.213 113.251 1.00 31.89 263 PRO A N 1
ATOM 1916 C CA . PRO A 1 263 ? 93.937 110.671 113.574 1.00 30.97 263 PRO A CA 1
ATOM 1917 C C . PRO A 1 263 ? 93.317 109.752 112.529 1.00 34.48 263 PRO A C 1
ATOM 1918 O O . PRO A 1 263 ? 92.520 108.881 112.892 1.00 37.26 263 PRO A O 1
ATOM 1922 N N . GLU A 1 264 ? 93.653 109.911 111.251 1.00 36.25 264 GLU A N 1
ATOM 1923 C CA . GLU A 1 264 ? 93.072 109.086 110.203 1.00 32.56 264 GLU A CA 1
ATOM 1924 C C . GLU A 1 264 ? 93.971 107.938 109.763 1.00 33.11 264 GLU A C 1
ATOM 1925 O O . GLU A 1 264 ? 93.486 107.018 109.097 1.00 40.11 264 GLU A O 1
ATOM 1931 N N . SER A 1 265 ? 95.254 107.959 110.115 1.00 32.60 265 SER A N 1
ATOM 1932 C CA . SER A 1 265 ? 96.185 106.908 109.721 1.00 30.45 265 SER A CA 1
ATOM 1933 C C . SER A 1 265 ? 96.431 105.899 110.834 1.00 37.83 265 SER A C 1
ATOM 1934 O O . SER A 1 265 ? 96.368 104.690 110.597 1.00 42.37 265 SER A O 1
ATOM 1937 N N . CYS A 1 266 ? 96.715 106.370 112.047 1.00 34.91 266 CYS A N 1
ATOM 1938 C CA . CYS A 1 266 ? 96.965 105.501 113.194 1.00 30.10 266 CYS A CA 1
ATOM 1939 C C . CYS A 1 266 ? 96.081 105.955 114.347 1.00 32.01 266 CYS A C 1
ATOM 1940 O O . CYS A 1 266 ? 96.475 106.821 115.141 1.00 35.10 266 CYS A O 1
ATOM 1943 N N . PRO A 1 267 ? 94.861 105.415 114.449 1.00 29.46 267 PRO A N 1
ATOM 1944 C CA . PRO A 1 267 ? 93.963 105.802 115.550 1.00 30.55 267 PRO A CA 1
ATOM 1945 C C . PRO A 1 267 ? 94.448 105.419 116.941 1.00 32.96 267 PRO A C 1
ATOM 1946 O O . PRO A 1 267 ? 94.170 106.156 117.898 1.00 36.80 267 PRO A O 1
ATOM 1950 N N . GLN A 1 268 ? 95.152 104.292 117.087 1.00 33.40 268 GLN A N 1
ATOM 1951 C CA . GLN A 1 268 ? 95.613 103.865 118.407 1.00 31.88 268 GLN A CA 1
ATOM 1952 C C . GLN A 1 268 ? 96.699 104.789 118.943 1.00 33.07 268 GLN A C 1
ATOM 1953 O O . GLN A 1 268 ? 96.737 105.082 120.147 1.00 37.70 268 GLN A O 1
ATOM 1959 N N . LEU A 1 269 ? 97.581 105.262 118.059 1.00 30.31 269 LEU A N 1
ATOM 1960 C CA . LEU A 1 269 ? 98.587 106.242 118.448 1.00 30.93 269 LEU A CA 1
ATOM 1961 C C . LEU A 1 269 ? 97.938 107.552 118.874 1.00 32.86 269 LEU A C 1
ATOM 1962 O O . LEU A 1 269 ? 98.377 108.179 119.845 1.00 35.19 269 LEU A O 1
ATOM 1967 N N . ASP A 1 270 ? 96.877 107.961 118.170 1.00 31.75 270 ASP A N 1
ATOM 1968 C CA . ASP A 1 270 ? 96.112 109.145 118.550 1.00 28.73 270 ASP A CA 1
ATOM 1969 C C . ASP A 1 270 ? 95.485 108.993 119.928 1.00 31.37 270 ASP A C 1
ATOM 1970 O O . ASP A 1 270 ? 95.521 109.929 120.738 1.00 37.10 270 ASP A O 1
ATOM 1975 N N . SER A 1 271 ? 94.915 107.817 120.210 1.00 26.59 271 SER A N 1
ATOM 1976 C CA . SER A 1 271 ? 94.306 107.567 121.514 1.00 22.57 271 SER A CA 1
ATOM 1977 C C . SER A 1 271 ? 95.345 107.594 122.629 1.00 27.13 271 SER A C 1
ATOM 1978 O O . SER A 1 271 ? 95.092 108.142 123.712 1.00 31.87 271 SER A O 1
ATOM 1981 N N . LEU A 1 272 ? 96.527 107.027 122.371 1.00 28.63 272 LEU A N 1
ATOM 1982 C CA . LEU A 1 272 ? 97.593 107.027 123.370 1.00 28.55 272 LEU A CA 1
ATOM 1983 C C . LEU A 1 272 ? 98.120 108.435 123.641 1.00 29.22 272 LEU A C 1
ATOM 1984 O O . LEU A 1 272 ? 98.347 108.801 124.802 1.00 31.68 272 LEU A O 1
ATOM 1989 N N . LEU A 1 273 ? 98.304 109.247 122.594 1.00 28.21 273 LEU A N 1
ATOM 1990 C CA . LEU A 1 273 ? 98.780 110.613 122.814 1.00 26.97 273 LEU A CA 1
ATOM 1991 C C . LEU A 1 273 ? 97.725 111.475 123.500 1.00 29.25 273 LEU A C 1
ATOM 1992 O O . LEU A 1 273 ? 98.064 112.324 124.333 1.00 34.00 273 LEU A O 1
ATOM 1997 N N . LYS A 1 274 ? 96.442 111.255 123.198 1.00 28.16 274 LYS A N 1
ATOM 1998 C CA . LYS A 1 274 ? 95.407 112.019 123.888 1.00 27.38 274 LYS A CA 1
ATOM 1999 C C . LYS A 1 274 ? 95.254 111.606 125.348 1.00 30.21 274 LYS A C 1
ATOM 2000 O O . LYS A 1 274 ? 94.992 112.466 126.200 1.00 35.80 274 LYS A O 1
ATOM 2006 N N . LYS A 1 275 ? 95.440 110.324 125.681 1.00 26.34 275 LYS A N 1
ATOM 2007 C CA . LYS A 1 275 ? 95.378 109.979 127.099 1.00 25.45 275 LYS A CA 1
ATOM 2008 C C . LYS A 1 275 ? 96.626 110.443 127.851 1.00 29.61 275 LYS A C 1
ATOM 2009 O O . LYS A 1 275 ? 96.521 110.821 129.024 1.00 33.10 275 LYS A O 1
ATOM 2015 N N . LEU A 1 276 ? 97.798 110.478 127.199 1.00 28.24 276 LEU A N 1
ATOM 2016 C CA . LEU A 1 276 ? 98.953 111.101 127.849 1.00 27.27 276 LEU A CA 1
ATOM 2017 C C . LEU A 1 276 ? 98.775 112.606 128.009 1.00 29.36 276 LEU A C 1
ATOM 2018 O O . LEU A 1 276 ? 99.317 113.190 128.952 1.00 32.29 276 LEU A O 1
ATOM 2023 N N . LEU A 1 277 ? 98.041 113.248 127.097 1.00 29.36 277 LEU A N 1
ATOM 2024 C CA . LEU A 1 277 ? 97.648 114.640 127.303 1.00 28.36 277 LEU A CA 1
ATOM 2025 C C . LEU A 1 277 ? 96.724 114.783 128.504 1.00 31.14 277 LEU A C 1
ATOM 2026 O O . LEU A 1 277 ? 96.835 115.746 129.270 1.00 37.04 277 LEU A O 1
ATOM 2031 N N . GLN A 1 278 ? 95.792 113.840 128.670 1.00 31.35 278 GLN A N 1
ATOM 2032 C CA . GLN A 1 278 ? 94.837 113.914 129.773 1.00 31.90 278 GLN A CA 1
ATOM 2033 C C . GLN A 1 278 ? 95.508 113.725 131.131 1.00 34.80 278 GLN A C 1
ATOM 2034 O O . GLN A 1 278 ? 95.165 114.422 132.091 1.00 39.19 278 GLN A O 1
ATOM 2040 N N . LEU A 1 279 ? 96.458 112.792 131.242 1.00 33.26 279 LEU A N 1
ATOM 2041 C CA . LEU A 1 279 ? 97.165 112.637 132.515 1.00 33.05 279 LEU A CA 1
ATOM 2042 C C . LEU A 1 279 ? 98.157 113.771 132.760 1.00 35.12 279 LEU A C 1
ATOM 2043 O O . LEU A 1 279 ? 98.023 114.524 133.730 1.00 39.90 279 LEU A O 1
ATOM 2048 N N . ASP A 1 280 ? 99.159 113.917 131.894 1.00 37.99 280 ASP A N 1
ATOM 2049 C CA . ASP A 1 280 ? 100.201 114.900 132.175 1.00 34.01 280 ASP A CA 1
ATOM 2050 C C . ASP A 1 280 ? 100.827 115.443 130.896 1.00 33.57 280 ASP A C 1
ATOM 2051 O O . ASP A 1 280 ? 101.459 114.687 130.149 1.00 34.93 280 ASP A O 1
ATOM 2056 N N . PRO A 1 281 ? 100.652 116.739 130.608 1.00 33.14 281 PRO A N 1
ATOM 2057 C CA . PRO A 1 281 ? 101.264 117.329 129.405 1.00 32.82 281 PRO A CA 1
ATOM 2058 C C . PRO A 1 281 ? 102.781 117.284 129.385 1.00 33.83 281 PRO A C 1
ATOM 2059 O O . PRO A 1 281 ? 103.368 117.134 128.306 1.00 36.81 281 PRO A O 1
ATOM 2063 N N . VAL A 1 282 ? 103.427 117.409 130.546 1.00 34.92 282 VAL A N 1
ATOM 2064 C CA . VAL A 1 282 ? 104.883 117.341 130.616 1.00 31.96 282 VAL A CA 1
ATOM 2065 C C . VAL A 1 282 ? 105.365 115.939 130.265 1.00 33.16 282 VAL A C 1
ATOM 2066 O O . VAL A 1 282 ? 106.369 115.773 129.561 1.00 37.57 282 VAL A O 1
ATOM 2070 N N . LEU A 1 283 ? 104.630 114.913 130.706 1.00 31.05 283 LEU A N 1
ATOM 2071 C CA . LEU A 1 283 ? 104.920 113.540 130.301 1.00 31.44 283 LEU A CA 1
ATOM 2072 C C . LEU A 1 283 ? 104.745 113.345 128.802 1.00 31.59 283 LEU A C 1
ATOM 2073 O O . LEU A 1 283 ? 105.525 112.620 128.177 1.00 33.55 283 LEU A O 1
ATOM 2078 N N . LEU A 1 284 ? 103.729 113.982 128.213 1.00 29.08 284 LEU A N 1
ATOM 2079 C CA . LEU A 1 284 ? 103.545 113.918 126.766 1.00 25.58 284 LEU A CA 1
ATOM 2080 C C . LEU A 1 284 ? 104.707 114.563 126.026 1.00 26.16 284 LEU A C 1
ATOM 2081 O O . LEU A 1 284 ? 105.189 114.018 125.030 1.00 28.97 284 LEU A O 1
ATOM 2086 N N . LEU A 1 285 ? 105.191 115.707 126.514 1.00 28.32 285 LEU A N 1
ATOM 2087 C CA . LEU A 1 285 ? 106.318 116.366 125.859 1.00 27.36 285 LEU A CA 1
ATOM 2088 C C . LEU A 1 285 ? 107.625 115.605 126.058 1.00 30.44 285 LEU A C 1
ATOM 2089 O O . LEU A 1 285 ? 108.511 115.674 125.201 1.00 33.69 285 LEU A O 1
ATOM 2094 N N . MET A 1 286 ? 107.768 114.887 127.173 1.00 31.19 286 MET A N 1
ATOM 2095 C CA . MET A 1 286 ? 108.937 114.032 127.365 1.00 27.19 286 MET A CA 1
ATOM 2096 C C . MET A 1 286 ? 108.901 112.822 126.441 1.00 28.73 286 MET A C 1
ATOM 2097 O O . MET A 1 286 ? 109.899 112.501 125.787 1.00 32.74 286 MET A O 1
ATOM 2102 N N . VAL A 1 287 ? 107.761 112.129 126.393 1.00 29.13 287 VAL A N 1
ATOM 2103 C CA . VAL A 1 287 ? 107.640 110.898 125.618 1.00 25.93 287 VAL A CA 1
ATOM 2104 C C . VAL A 1 287 ? 107.680 111.194 124.123 1.00 27.20 287 VAL A C 1
ATOM 2105 O O . VAL A 1 287 ? 108.303 110.462 123.347 1.00 31.37 287 VAL A O 1
ATOM 2109 N N . SER A 1 288 ? 107.077 112.301 123.701 1.00 27.94 288 SER A N 1
ATOM 2110 C CA . SER A 1 288 ? 106.958 112.603 122.286 1.00 27.01 288 SER A CA 1
ATOM 2111 C C . SER A 1 288 ? 108.254 113.106 121.668 1.00 29.28 288 SER A C 1
ATOM 2112 O O . SER A 1 288 ? 108.363 113.141 120.439 1.00 31.43 288 SER A O 1
ATOM 2115 N N . SER A 1 289 ? 109.234 113.493 122.483 1.00 30.24 289 SER A N 1
ATOM 2116 C CA . SER A 1 289 ? 110.463 114.077 121.965 1.00 27.72 289 SER A CA 1
ATOM 2117 C C . SER A 1 289 ? 111.479 113.044 121.499 1.00 31.87 289 SER A C 1
ATOM 2118 O O . SER A 1 289 ? 112.453 113.423 120.842 1.00 38.56 289 SER A O 1
ATOM 2121 N N . VAL A 1 290 ? 111.302 111.766 121.820 1.00 29.81 290 VAL A N 1
ATOM 2122 C CA . VAL A 1 290 ? 112.227 110.752 121.324 1.00 29.62 290 VAL A CA 1
ATOM 2123 C C . VAL A 1 290 ? 111.905 110.475 119.860 1.00 32.43 290 VAL A C 1
ATOM 2124 O O . VAL A 1 290 ? 110.736 110.450 119.455 1.00 38.09 290 VAL A O 1
ATOM 2128 N N . GLN A 1 291 ? 112.945 110.360 119.040 1.00 30.32 291 GLN A N 1
ATOM 2129 C CA . GLN A 1 291 ? 112.754 110.240 117.604 1.00 29.64 291 GLN A CA 1
ATOM 2130 C C . GLN A 1 291 ? 113.670 109.223 116.948 1.00 34.12 291 GLN A C 1
ATOM 2131 O O . GLN A 1 291 ? 113.535 108.989 115.744 1.00 39.81 291 GLN A O 1
ATOM 2137 N N . LYS A 1 292 ? 114.593 108.614 117.688 1.00 33.97 292 LYS A N 1
ATOM 2138 C CA . LYS A 1 292 ? 115.577 107.711 117.113 1.00 31.91 292 LYS A CA 1
ATOM 2139 C C . LYS A 1 292 ? 115.516 106.321 117.726 1.00 33.96 292 LYS A C 1
ATOM 2140 O O . LYS A 1 292 ? 116.349 105.471 117.393 1.00 37.92 292 LYS A O 1
ATOM 2146 N N . SER A 1 293 ? 114.550 106.064 118.603 1.00 34.83 293 SER A N 1
ATOM 2147 C CA . SER A 1 293 ? 114.312 104.727 119.128 1.00 32.59 293 SER A CA 1
ATOM 2148 C C . SER A 1 293 ? 113.484 103.881 118.178 1.00 31.79 293 SER A C 1
ATOM 2149 O O . SER A 1 293 ? 113.255 102.700 118.453 1.00 35.79 293 SER A O 1
ATOM 2152 N N . TRP A 1 294 ? 113.033 104.465 117.082 1.00 32.70 294 TRP A N 1
ATOM 2153 C CA . TRP A 1 294 ? 112.352 103.780 116.003 1.00 28.22 294 TRP A CA 1
ATOM 2154 C C . TRP A 1 294 ? 113.330 103.719 114.838 1.00 31.38 294 TRP A C 1
ATOM 2155 O O . TRP A 1 294 ? 114.409 104.319 114.885 1.00 37.70 294 TRP A O 1
ATOM 2166 N N . TYR A 1 295 ? 112.970 102.985 113.793 1.00 23.42 295 TYR A N 1
ATOM 2167 C CA . TYR A 1 295 ? 113.947 102.693 112.754 1.00 23.74 295 TYR A CA 1
ATOM 2168 C C . TYR A 1 295 ? 114.167 103.909 111.853 1.00 25.85 295 TYR A C 1
ATOM 2169 O O . TYR A 1 295 ? 113.537 104.957 112.007 1.00 29.36 295 TYR A O 1
ATOM 2178 N N . PHE A 1 296 ? 115.102 103.776 110.923 1.00 24.90 296 PHE A N 1
ATOM 2179 C CA . PHE A 1 296 ? 115.534 104.873 110.076 1.00 24.08 296 PHE A CA 1
ATOM 2180 C C . PHE A 1 296 ? 115.174 104.617 108.616 1.00 24.12 296 PHE A C 1
ATOM 2181 O O . PHE A 1 296 ? 115.145 103.465 108.172 1.00 29.92 296 PHE A O 1
ATOM 2189 N N . PRO A 1 297 ? 114.876 105.664 107.849 1.00 22.86 297 PRO A N 1
ATOM 2190 C CA . PRO A 1 297 ? 114.451 105.468 106.461 1.00 21.99 297 PRO A CA 1
ATOM 2191 C C . PRO A 1 297 ? 115.602 105.096 105.544 1.00 24.74 297 PRO A C 1
ATOM 2192 O O . PRO A 1 297 ? 116.778 105.317 105.838 1.00 32.27 297 PRO A O 1
ATOM 2196 N N . GLU A 1 298 ? 115.230 104.527 104.406 1.00 25.59 298 GLU A N 1
ATOM 2197 C CA . GLU A 1 298 ? 116.121 104.350 103.270 1.00 30.07 298 GLU A CA 1
ATOM 2198 C C . GLU A 1 298 ? 115.752 105.413 102.244 1.00 31.63 298 GLU A C 1
ATOM 2199 O O . GLU A 1 298 ? 114.589 105.513 101.841 1.00 35.45 298 GLU A O 1
ATOM 2205 N N . ILE A 1 299 ? 116.735 106.204 101.835 1.00 30.61 299 ILE A N 1
ATOM 2206 C CA . ILE A 1 299 ? 116.484 107.430 101.085 1.00 29.90 299 ILE A CA 1
ATOM 2207 C C . ILE A 1 299 ? 116.149 107.096 99.638 1.00 32.58 299 ILE A C 1
ATOM 2208 O O . ILE A 1 299 ? 116.858 106.325 98.982 1.00 39.58 299 ILE A O 1
ATOM 2213 N N . ARG A 1 300 ? 115.060 107.680 99.139 1.00 31.37 300 ARG A N 1
ATOM 2214 C CA . ARG A 1 300 ? 114.658 107.531 97.744 1.00 32.36 300 ARG A CA 1
ATOM 2215 C C . ARG A 1 300 ? 115.474 108.533 96.940 1.00 34.71 300 ARG A C 1
ATOM 2216 O O . ARG A 1 300 ? 115.122 109.711 96.850 1.00 37.03 300 ARG A O 1
ATOM 2224 N N . MET A 1 301 ? 116.575 108.065 96.351 1.00 33.02 301 MET A N 1
ATOM 2225 C CA . MET A 1 301 ? 117.602 108.978 95.863 1.00 32.55 301 MET A CA 1
ATOM 2226 C C . MET A 1 301 ? 117.249 109.661 94.552 1.00 38.58 301 MET A C 1
ATOM 2227 O O . MET A 1 301 ? 117.653 110.810 94.351 1.00 44.99 301 MET A O 1
ATOM 2232 N N . VAL A 1 302 ? 116.528 108.987 93.655 1.00 35.35 302 VAL A N 1
ATOM 2233 C CA . VAL A 1 302 ? 116.193 109.589 92.366 1.00 33.78 302 VAL A CA 1
ATOM 2234 C C . VAL A 1 302 ? 115.247 110.770 92.558 1.00 36.37 302 VAL A C 1
ATOM 2235 O O . VAL A 1 302 ? 115.517 111.887 92.092 1.00 40.64 302 VAL A O 1
ATOM 2239 N N . ASP A 1 303 ? 114.171 110.559 93.321 1.00 33.46 303 ASP A N 1
ATOM 2240 C CA . ASP A 1 303 ? 113.170 111.600 93.524 1.00 36.42 303 ASP A CA 1
ATOM 2241 C C . ASP A 1 303 ? 113.699 112.732 94.396 1.00 37.21 303 ASP A C 1
ATOM 2242 O O . ASP A 1 303 ? 113.501 113.909 94.074 1.00 44.60 303 ASP A O 1
ATOM 2247 N N . GLY A 1 304 ? 114.388 112.397 95.490 1.00 31.77 304 GLY A N 1
ATOM 2248 C CA . GLY A 1 304 ? 114.935 113.427 96.358 1.00 31.24 304 GLY A CA 1
ATOM 2249 C C . GLY A 1 304 ? 116.062 114.210 95.712 1.00 32.06 304 GLY A C 1
ATOM 2250 O O . GLY A 1 304 ? 116.175 115.425 95.904 1.00 36.91 304 GLY A O 1
ATOM 2251 N N . SER A 1 305 ? 116.897 113.529 94.928 1.00 30.10 305 SER A N 1
ATOM 2252 C CA . SER A 1 305 ? 117.977 114.184 94.201 1.00 30.93 305 SER A CA 1
ATOM 2253 C C . SER A 1 305 ? 117.440 115.140 93.140 1.00 32.46 305 SER A C 1
ATOM 2254 O O . SER A 1 305 ? 117.913 116.284 93.029 1.00 36.21 305 SER A O 1
ATOM 2257 N N . ARG A 1 306 ? 116.434 114.696 92.374 1.00 30.15 306 ARG A N 1
ATOM 2258 C CA . ARG A 1 306 ? 115.785 115.565 91.399 1.00 28.56 306 ARG A CA 1
ATOM 2259 C C . ARG A 1 306 ? 115.092 116.741 92.071 1.00 31.43 306 ARG A C 1
ATOM 2260 O O . ARG A 1 306 ? 115.130 117.865 91.556 1.00 34.46 306 ARG A O 1
ATOM 2268 N N . GLU A 1 307 ? 114.469 116.507 93.231 1.00 30.55 307 GLU A N 1
ATOM 2269 C CA . GLU A 1 307 ? 113.790 117.589 93.931 1.00 29.97 307 GLU A CA 1
ATOM 2270 C C . GLU A 1 307 ? 114.771 118.621 94.470 1.00 30.09 307 GLU A C 1
ATOM 2271 O O . GLU A 1 307 ? 114.484 119.821 94.422 1.00 35.99 307 GLU A O 1
ATOM 2277 N N . GLN A 1 308 ? 115.935 118.189 94.974 1.00 29.97 308 GLN A N 1
ATOM 2278 C CA . GLN A 1 308 ? 116.918 119.162 95.450 1.00 30.65 308 GLN A CA 1
ATOM 2279 C C . GLN A 1 308 ? 117.475 119.982 94.295 1.00 31.07 308 GLN A C 1
ATOM 2280 O O . GLN A 1 308 ? 117.549 121.217 94.375 1.00 35.65 308 GLN A O 1
ATOM 2286 N N . LEU A 1 309 ? 117.859 119.309 93.203 1.00 29.15 309 LEU A N 1
ATOM 2287 C CA . LEU A 1 309 ? 118.382 120.032 92.049 1.00 28.79 309 LEU A CA 1
ATOM 2288 C C . LEU A 1 309 ? 117.328 120.903 91.375 1.00 31.59 309 LEU A C 1
ATOM 2289 O O . LEU A 1 309 ? 117.691 121.822 90.640 1.00 34.65 309 LEU A O 1
ATOM 2294 N N . HIS A 1 310 ? 116.037 120.630 91.592 1.00 31.98 310 HIS A N 1
ATOM 2295 C CA . HIS A 1 310 ? 115.007 121.585 91.194 1.00 28.89 310 HIS A CA 1
ATOM 2296 C C . HIS A 1 310 ? 114.935 122.768 92.154 1.00 29.81 310 HIS A C 1
ATOM 2297 O O . HIS A 1 310 ? 114.805 123.917 91.716 1.00 35.22 310 HIS A O 1
ATOM 2304 N N . LYS A 1 311 ? 115.012 122.513 93.463 1.00 27.21 311 LYS A N 1
ATOM 2305 C CA . LYS A 1 311 ? 114.873 123.578 94.455 1.00 27.09 311 LYS A CA 1
ATOM 2306 C C . LYS A 1 311 ? 116.090 124.485 94.553 1.00 29.69 311 LYS A C 1
ATOM 2307 O O . LYS A 1 311 ? 115.998 125.540 95.186 1.00 33.03 311 LYS A O 1
ATOM 2313 N N . MET A 1 312 ? 117.218 124.114 93.963 1.00 30.43 312 MET A N 1
ATOM 2314 C CA . MET A 1 312 ? 118.357 125.020 93.922 1.00 27.62 312 MET A CA 1
ATOM 2315 C C . MET A 1 312 ? 118.305 126.003 92.759 1.00 29.23 312 MET A C 1
ATOM 2316 O O . MET A 1 312 ? 119.159 126.891 92.690 1.00 33.86 312 MET A O 1
ATOM 2321 N N . ARG A 1 313 ? 117.347 125.868 91.844 1.00 27.84 313 ARG A N 1
ATOM 2322 C CA . ARG A 1 313 ? 117.298 126.710 90.654 1.00 29.50 313 ARG A CA 1
ATOM 2323 C C . ARG A 1 313 ? 115.861 127.107 90.320 1.00 35.36 313 ARG A C 1
ATOM 2324 O O . ARG A 1 313 ? 115.500 127.282 89.152 1.00 42.94 313 ARG A O 1
ATOM 2332 N N . VAL A 1 314 ? 115.031 127.311 91.339 1.00 33.06 314 VAL A N 1
ATOM 2333 C CA . VAL A 1 314 ? 113.624 127.650 91.153 1.00 28.15 314 VAL A CA 1
ATOM 2334 C C . VAL A 1 314 ? 113.408 129.091 91.606 1.00 35.42 314 VAL A C 1
ATOM 2335 O O . VAL A 1 314 ? 114.010 129.547 92.585 1.00 41.18 314 VAL A O 1
ATOM 2339 N N . GLU A 1 315 ? 112.605 129.828 90.844 1.00 37.65 315 GLU A N 1
ATOM 2340 C CA . GLU A 1 315 ? 112.320 131.231 91.109 1.00 31.61 315 GLU A CA 1
ATOM 2341 C C . GLU A 1 315 ? 110.867 131.378 91.536 1.00 31.94 315 GLU A C 1
ATOM 2342 O O . GLU A 1 315 ? 109.957 131.053 90.767 1.00 37.36 315 GLU A O 1
ATOM 2348 N N . LEU A 1 316 ? 110.653 131.864 92.757 1.00 35.37 316 LEU A N 1
ATOM 2349 C CA . LEU A 1 316 ? 109.324 132.234 93.224 1.00 31.65 316 LEU A CA 1
ATOM 2350 C C . LEU A 1 316 ? 109.031 133.713 93.044 1.00 35.38 316 LEU A C 1
ATOM 2351 O O . LEU A 1 316 ? 107.865 134.095 92.918 1.00 40.18 316 LEU A O 1
ATOM 2356 N N . GLU A 1 317 ? 110.067 134.546 93.033 1.00 34.44 317 GLU A N 1
ATOM 2357 C CA . GLU A 1 317 ? 109.946 135.973 92.794 1.00 30.45 317 GLU A CA 1
ATOM 2358 C C . GLU A 1 317 ? 110.874 136.355 91.652 1.00 34.28 317 GLU A C 1
ATOM 2359 O O . GLU A 1 317 ? 111.889 135.697 91.414 1.00 40.84 317 GLU A O 1
ATOM 2365 N N . THR A 1 318 ? 110.506 137.411 90.935 1.00 32.44 318 THR A N 1
ATOM 2366 C CA . THR A 1 318 ? 111.319 137.881 89.827 1.00 30.96 318 THR A CA 1
ATOM 2367 C C . THR A 1 318 ? 112.616 138.505 90.344 1.00 38.20 318 THR A C 1
ATOM 2368 O O . THR A 1 318 ? 112.674 138.967 91.487 1.00 42.01 318 THR A O 1
ATOM 2372 N N . PRO A 1 319 ? 113.688 138.474 89.536 1.00 36.34 319 PRO A N 1
ATOM 2373 C CA . PRO A 1 319 ? 114.942 139.139 89.940 1.00 35.32 319 PRO A CA 1
ATOM 2374 C C . PRO A 1 319 ? 114.815 140.637 90.171 1.00 37.38 319 PRO A C 1
ATOM 2375 O O . PRO A 1 319 ? 115.504 141.191 91.040 1.00 41.55 319 PRO A O 1
ATOM 2379 N N . GLN A 1 320 ? 113.949 141.302 89.402 1.00 32.17 320 GLN A N 1
ATOM 2380 C CA . GLN A 1 320 ? 113.794 142.750 89.501 1.00 35.24 320 GLN A CA 1
ATOM 2381 C C . GLN A 1 320 ? 113.173 143.160 90.832 1.00 33.60 320 GLN A C 1
ATOM 2382 O O . GLN A 1 320 ? 113.546 144.192 91.402 1.00 38.21 320 GLN A O 1
ATOM 2388 N N . ALA A 1 321 ? 112.225 142.373 91.341 1.00 26.69 321 ALA A N 1
ATOM 2389 C CA . ALA A 1 321 ? 111.675 142.654 92.662 1.00 27.64 321 ALA A CA 1
ATOM 2390 C C . ALA A 1 321 ? 112.654 142.283 93.767 1.00 29.41 321 ALA A C 1
ATOM 2391 O O . ALA A 1 321 ? 112.721 142.970 94.798 1.00 37.20 321 ALA A O 1
ATOM 2393 N N . LEU A 1 322 ? 113.427 141.215 93.559 1.00 27.76 322 LEU A N 1
ATOM 2394 C CA . LEU A 1 322 ? 114.356 140.743 94.578 1.00 27.78 322 LEU A CA 1
ATOM 2395 C C . LEU A 1 322 ? 115.508 141.719 94.782 1.00 29.07 322 LEU A C 1
ATOM 2396 O O . LEU A 1 322 ? 115.968 141.912 95.913 1.00 32.72 322 LEU A O 1
ATOM 2401 N N . LEU A 1 323 ? 115.976 142.359 93.706 1.00 27.22 323 LEU A N 1
ATOM 2402 C CA . LEU A 1 323 ? 117.059 143.330 93.841 1.00 24.24 323 LEU A CA 1
ATOM 2403 C C . LEU A 1 323 ? 116.589 144.593 94.560 1.00 26.42 323 LEU A C 1
ATOM 2404 O O . LEU A 1 323 ? 117.326 145.164 95.381 1.00 33.89 323 LEU A O 1
ATOM 2409 N N . SER A 1 324 ? 115.351 145.023 94.288 1.00 23.29 324 SER A N 1
ATOM 2410 C CA . SER A 1 324 ? 114.768 146.159 95.000 1.00 24.78 324 SER A CA 1
ATOM 2411 C C . SER A 1 324 ? 114.586 145.857 96.484 1.00 25.53 324 SER A C 1
ATOM 2412 O O . SER A 1 324 ? 114.861 146.710 97.343 1.00 29.49 324 SER A O 1
ATOM 2415 N N . TYR A 1 325 ? 114.146 144.641 96.809 1.00 21.94 325 TYR A N 1
ATOM 2416 C CA . TYR A 1 325 ? 114.008 144.288 98.217 1.00 21.63 325 TYR A CA 1
ATOM 2417 C C . TYR A 1 325 ? 115.365 144.107 98.892 1.00 26.20 325 TYR A C 1
ATOM 2418 O O . TYR A 1 325 ? 115.489 144.352 100.097 1.00 31.02 325 TYR A O 1
ATOM 2427 N N . GLY A 1 326 ? 116.393 143.714 98.136 1.00 25.08 326 GLY A N 1
ATOM 2428 C CA . GLY A 1 326 ? 117.739 143.700 98.686 1.00 25.02 326 GLY A CA 1
ATOM 2429 C C . GLY A 1 326 ? 118.254 145.091 99.006 1.00 25.22 326 GLY A C 1
ATOM 2430 O O . GLY A 1 326 ? 118.967 145.288 99.994 1.00 28.40 326 GLY A O 1
ATOM 2431 N N . HIS A 1 327 ? 117.894 146.073 98.177 1.00 23.05 327 HIS A N 1
ATOM 2432 C CA . HIS A 1 327 ? 118.213 147.469 98.478 1.00 22.03 327 HIS A CA 1
ATOM 2433 C C . HIS A 1 327 ? 117.493 147.944 99.741 1.00 23.66 327 HIS A C 1
ATOM 2434 O O . HIS A 1 327 ? 118.076 148.653 100.588 1.00 29.28 327 HIS A O 1
ATOM 2441 N N . THR A 1 328 ? 116.228 147.535 99.889 1.00 23.70 328 THR A N 1
ATOM 2442 C CA . THR A 1 328 ? 115.459 147.837 101.096 1.00 23.33 328 THR A CA 1
ATOM 2443 C C . THR A 1 328 ? 116.114 147.236 102.340 1.00 24.93 328 THR A C 1
ATOM 2444 O O . THR A 1 328 ? 116.217 147.901 103.379 1.00 28.69 328 THR A O 1
ATOM 2448 N N . LEU A 1 329 ? 116.608 146.000 102.239 1.00 23.63 329 LEU A N 1
ATOM 2449 C CA . LEU A 1 329 ? 117.305 145.384 103.368 1.00 23.81 329 LEU A CA 1
ATOM 2450 C C . LEU A 1 329 ? 118.667 146.025 103.633 1.00 24.22 329 LEU A C 1
ATOM 2451 O O . LEU A 1 329 ? 119.130 146.033 104.783 1.00 31.05 329 LEU A O 1
ATOM 2456 N N . LEU A 1 330 ? 119.322 146.552 102.590 1.00 23.84 330 LEU A N 1
ATOM 2457 C CA . LEU A 1 330 ? 120.548 147.328 102.782 1.00 23.08 330 LEU A CA 1
ATOM 2458 C C . LEU A 1 330 ? 120.312 148.552 103.652 1.00 22.84 330 LEU A C 1
ATOM 2459 O O . LEU A 1 330 ? 121.167 148.903 104.478 1.00 26.08 330 LEU A O 1
ATOM 2464 N N . SER A 1 331 ? 119.164 149.214 103.468 1.00 22.06 331 SER A N 1
ATOM 2465 C CA . SER A 1 331 ? 118.842 150.398 104.274 1.00 22.84 331 SER A CA 1
ATOM 2466 C C . SER A 1 331 ? 118.780 150.081 105.774 1.00 25.96 331 SER A C 1
ATOM 2467 O O . SER A 1 331 ? 119.402 150.772 106.596 1.00 32.55 331 SER A O 1
ATOM 2470 N N . ILE A 1 332 ? 118.078 149.009 106.145 1.00 23.69 332 ILE A N 1
ATOM 2471 C CA . ILE A 1 332 ? 117.944 148.684 107.563 1.00 24.58 332 ILE A CA 1
ATOM 2472 C C . ILE A 1 332 ? 119.232 148.079 108.123 1.00 26.03 332 ILE A C 1
ATOM 2473 O O . ILE A 1 332 ? 119.533 148.262 109.312 1.00 30.67 332 ILE A O 1
ATOM 2478 N N . PHE A 1 333 ? 120.030 147.401 107.284 1.00 24.99 333 PHE A N 1
ATOM 2479 C CA . PHE A 1 333 ? 121.357 146.959 107.708 1.00 26.90 333 PHE A CA 1
ATOM 2480 C C . PHE A 1 333 ? 122.244 148.139 108.079 1.00 27.93 333 PHE A C 1
ATOM 2481 O O . PHE A 1 333 ? 122.918 148.121 109.119 1.00 32.86 333 PHE A O 1
ATOM 2489 N N . ARG A 1 334 ? 122.231 149.182 107.241 1.00 26.44 334 ARG A N 1
ATOM 2490 C CA . ARG A 1 334 ? 123.000 150.390 107.523 1.00 22.68 334 ARG A CA 1
ATOM 2491 C C . ARG A 1 334 ? 122.518 151.067 108.798 1.00 24.71 334 ARG A C 1
ATOM 2492 O O . ARG A 1 334 ? 123.336 151.492 109.622 1.00 31.72 334 ARG A O 1
ATOM 2500 N N . ALA A 1 335 ? 121.194 151.131 108.995 1.00 24.93 335 ALA A N 1
ATOM 2501 C CA . ALA A 1 335 ? 120.638 151.781 110.183 1.00 26.41 335 ALA A CA 1
ATOM 2502 C C . ALA A 1 335 ? 121.038 151.064 111.472 1.00 26.42 335 ALA A C 1
ATOM 2503 O O . ALA A 1 335 ? 121.494 151.701 112.432 1.00 30.61 335 ALA A O 1
ATOM 2505 N N . GLU A 1 336 ? 120.910 149.732 111.500 1.00 26.84 336 GLU A N 1
ATOM 2506 C CA . GLU A 1 336 ? 121.262 148.985 112.707 1.00 27.60 336 GLU A CA 1
ATOM 2507 C C . GLU A 1 336 ? 122.764 148.994 112.970 1.00 31.47 336 GLU A C 1
ATOM 2508 O O . GLU A 1 336 ? 123.190 149.064 114.133 1.00 35.81 336 GLU A O 1
ATOM 2514 N N . PHE A 1 337 ? 123.584 148.949 111.910 1.00 31.79 337 PHE A N 1
ATOM 2515 C CA . PHE A 1 337 ? 125.029 148.983 112.110 1.00 31.00 337 PHE A CA 1
ATOM 2516 C C . PHE A 1 337 ? 125.485 150.330 112.657 1.00 34.09 337 PHE A C 1
ATOM 2517 O O . PHE A 1 337 ? 126.344 150.383 113.548 1.00 39.91 337 PHE A O 1
ATOM 2525 N N . ILE A 1 338 ? 124.927 151.426 112.135 1.00 30.23 338 ILE A N 1
ATOM 2526 C CA . ILE A 1 338 ? 125.296 152.745 112.636 1.00 26.73 338 ILE A CA 1
ATOM 2527 C C . ILE A 1 338 ? 124.801 152.945 114.067 1.00 31.53 338 ILE A C 1
ATOM 2528 O O . ILE A 1 338 ? 125.505 153.543 114.893 1.00 41.40 338 ILE A O 1
ATOM 2533 N N . LYS A 1 339 ? 123.620 152.405 114.402 1.00 30.55 339 LYS A N 1
ATOM 2534 C CA . LYS A 1 339 ? 123.141 152.472 115.784 1.00 30.32 339 LYS A CA 1
ATOM 2535 C C . LYS A 1 339 ? 124.074 151.737 116.742 1.00 30.65 339 LYS A C 1
ATOM 2536 O O . LYS A 1 339 ? 124.409 152.260 117.815 1.00 35.27 339 LYS A O 1
ATOM 2542 N N . GLY A 1 340 ? 124.548 150.553 116.347 1.00 30.57 340 GLY A N 1
ATOM 2543 C CA . GLY A 1 340 ? 125.491 149.826 117.185 1.00 31.81 340 GLY A CA 1
ATOM 2544 C C . GLY A 1 340 ? 126.839 150.513 117.319 1.00 35.57 340 GLY A C 1
ATOM 2545 O O . GLY A 1 340 ? 127.432 150.532 118.405 1.00 40.68 340 GLY A O 1
ATOM 2546 N N . TYR A 1 341 ? 127.333 151.101 116.225 1.00 35.67 341 TYR A N 1
ATOM 2547 C CA . TYR A 1 341 ? 128.630 151.770 116.256 1.00 34.02 341 TYR A CA 1
ATOM 2548 C C . TYR A 1 341 ? 128.573 153.045 117.093 1.00 34.99 341 TYR A C 1
ATOM 2549 O O . TYR A 1 341 ? 129.535 153.370 117.797 1.00 39.73 341 TYR A O 1
ATOM 2558 N N . VAL A 1 342 ? 127.455 153.774 117.035 1.00 33.01 342 VAL A N 1
ATOM 2559 C CA . VAL A 1 342 ? 127.289 154.956 117.878 1.00 33.29 342 VAL A CA 1
ATOM 2560 C C . VAL A 1 342 ? 127.142 154.557 119.344 1.00 37.61 342 VAL A C 1
ATOM 2561 O O . VAL A 1 342 ? 127.680 155.227 120.236 1.00 42.23 342 VAL A O 1
ATOM 2565 N N . SER A 1 343 ? 126.451 153.445 119.623 1.00 37.46 343 SER A N 1
ATOM 2566 C CA . SER A 1 343 ? 126.297 153.016 121.012 1.00 36.45 343 SER A CA 1
ATOM 2567 C C . SER A 1 343 ? 127.621 152.557 121.616 1.00 38.18 343 SER A C 1
ATOM 2568 O O . SER A 1 343 ? 127.877 152.791 122.802 1.00 41.43 343 SER A O 1
ATOM 2571 N N . LYS A 1 344 ? 128.477 151.905 120.827 1.00 38.31 344 LYS A N 1
ATOM 2572 C CA . LYS A 1 344 ? 129.725 151.419 121.408 1.00 38.98 344 LYS A CA 1
ATOM 2573 C C . LYS A 1 344 ? 130.861 152.440 121.348 1.00 40.75 344 LYS A C 1
ATOM 2574 O O . LYS A 1 344 ? 131.487 152.725 122.374 1.00 47.05 344 LYS A O 1
ATOM 2580 N N . ASN A 1 345 ? 131.140 153.008 120.176 1.00 39.69 345 ASN A N 1
ATOM 2581 C CA . ASN A 1 345 ? 132.308 153.860 119.985 1.00 37.96 345 ASN A CA 1
ATOM 2582 C C . ASN A 1 345 ? 132.027 155.342 120.180 1.00 38.54 345 ASN A C 1
ATOM 2583 O O . ASN A 1 345 ? 132.930 156.155 119.953 1.00 41.49 345 ASN A O 1
ATOM 2588 N N . ALA A 1 346 ? 130.794 155.710 120.539 1.00 39.21 346 ALA A N 1
ATOM 2589 C CA . ALA A 1 346 ? 130.329 157.069 120.834 1.00 36.46 346 ALA A CA 1
ATOM 2590 C C . ALA A 1 346 ? 130.427 158.022 119.645 1.00 35.84 346 ALA A C 1
ATOM 2591 O O . ALA A 1 346 ? 130.307 159.237 119.825 1.00 40.80 346 ALA A O 1
ATOM 2593 N N . LYS A 1 347 ? 130.628 157.509 118.432 1.00 38.42 347 LYS A N 1
ATOM 2594 C CA . LYS A 1 347 ? 130.763 158.344 117.251 1.00 38.75 347 LYS A CA 1
ATOM 2595 C C . LYS A 1 347 ? 130.223 157.624 116.021 1.00 44.24 347 LYS A C 1
ATOM 2596 O O . LYS A 1 347 ? 130.133 156.397 115.972 1.00 45.34 347 LYS A O 1
ATOM 2602 N N . TRP A 1 348 ? 129.846 158.428 115.039 1.00 42.94 348 TRP A N 1
ATOM 2603 C CA . TRP A 1 348 ? 129.482 157.955 113.710 1.00 39.54 348 TRP A CA 1
ATOM 2604 C C . TRP A 1 348 ? 130.670 157.318 112.990 1.00 41.50 348 TRP A C 1
ATOM 2605 O O . TRP A 1 348 ? 131.797 157.810 113.091 1.00 45.34 348 TRP A O 1
ATOM 2616 N N . PRO A 1 349 ? 130.445 156.222 112.267 1.00 42.08 349 PRO A N 1
ATOM 2617 C CA . PRO A 1 349 ? 131.512 155.600 111.468 1.00 35.81 349 PRO A CA 1
ATOM 2618 C C . PRO A 1 349 ? 131.867 156.459 110.266 1.00 32.26 349 PRO A C 1
ATOM 2619 O O . PRO A 1 349 ? 131.187 157.461 109.995 1.00 36.65 349 PRO A O 1
ATOM 2623 N N . PRO A 1 350 ? 132.945 156.121 109.526 1.00 29.49 350 PRO A N 1
ATOM 2624 C CA . PRO A 1 350 ? 133.208 156.816 108.259 1.00 31.49 350 PRO A CA 1
ATOM 2625 C C . PRO A 1 350 ? 132.100 156.619 107.237 1.00 36.27 350 PRO A C 1
ATOM 2626 O O . PRO A 1 350 ? 131.880 155.505 106.754 1.00 37.95 350 PRO A O 1
ATOM 2630 N N . VAL A 1 351 ? 131.382 157.695 106.919 1.00 32.03 351 VAL A N 1
ATOM 2631 C CA . VAL A 1 351 ? 130.237 157.647 106.021 1.00 26.63 351 VAL A CA 1
ATOM 2632 C C . VAL A 1 351 ? 130.389 158.700 104.934 1.00 28.50 351 VAL A C 1
ATOM 2633 O O . VAL A 1 351 ? 131.110 159.691 105.088 1.00 36.25 351 VAL A O 1
ATOM 2637 N N . HIS A 1 352 ? 129.716 158.456 103.817 1.00 27.93 352 HIS A N 1
ATOM 2638 C CA . HIS A 1 352 ? 129.580 159.399 102.719 1.00 27.48 352 HIS A CA 1
ATOM 2639 C C . HIS A 1 352 ? 128.099 159.647 102.492 1.00 34.12 352 HIS A C 1
ATOM 2640 O O . HIS A 1 352 ? 127.324 158.698 102.339 1.00 38.81 352 HIS A O 1
ATOM 2647 N N . LEU A 1 353 ? 127.706 160.913 102.485 1.00 33.59 353 LEU A N 1
ATOM 2648 C CA . LEU A 1 353 ? 126.309 161.288 102.331 1.00 30.08 353 LEU A CA 1
ATOM 2649 C C . LEU A 1 353 ? 126.051 161.661 100.878 1.00 33.65 353 LEU A C 1
ATOM 2650 O O . LEU A 1 353 ? 126.630 162.623 100.364 1.00 39.79 353 LEU A O 1
ATOM 2655 N N . LEU A 1 354 ? 125.179 160.898 100.226 1.00 36.20 354 LEU A N 1
ATOM 2656 C CA . LEU A 1 354 ? 124.873 161.096 98.823 1.00 35.57 354 LEU A CA 1
ATOM 2657 C C . LEU A 1 354 ? 124.014 162.345 98.639 1.00 37.37 354 LEU A C 1
ATOM 2658 O O . LEU A 1 354 ? 123.477 162.881 99.613 1.00 42.35 354 LEU A O 1
ATOM 2663 N N . PRO A 1 355 ? 123.945 162.873 97.413 1.00 33.37 355 PRO A N 1
ATOM 2664 C CA . PRO A 1 355 ? 122.998 163.955 97.111 1.00 30.84 355 PRO A CA 1
ATOM 2665 C C . PRO A 1 355 ? 121.559 163.580 97.442 1.00 36.10 355 PRO A C 1
ATOM 2666 O O . PRO A 1 355 ? 121.082 162.500 97.089 1.00 41.99 355 PRO A O 1
ATOM 2670 N N . GLY A 1 356 ? 120.870 164.489 98.122 1.00 35.27 356 GLY A N 1
ATOM 2671 C CA . GLY A 1 356 ? 119.513 164.256 98.557 1.00 34.28 356 GLY A CA 1
ATOM 2672 C C . GLY A 1 356 ? 119.366 163.704 99.954 1.00 36.95 356 GLY A C 1
ATOM 2673 O O . GLY A 1 356 ? 118.257 163.304 100.326 1.00 41.78 356 GLY A O 1
ATOM 2674 N N . CYS A 1 357 ? 120.443 163.652 100.730 1.00 33.79 357 CYS A N 1
ATOM 2675 C CA . CYS A 1 357 ? 120.380 163.131 102.086 1.00 35.53 357 CYS A CA 1
ATOM 2676 C C . CYS A 1 357 ? 119.626 164.098 102.992 1.00 41.51 357 CYS A C 1
ATOM 2677 O O . CYS A 1 357 ? 119.640 165.314 102.788 1.00 49.55 357 CYS A O 1
ATOM 2680 N N . ASP A 1 358 ? 118.955 163.543 103.995 1.00 43.72 358 ASP A N 1
ATOM 2681 C CA . ASP A 1 358 ? 118.118 164.335 104.883 1.00 45.75 358 ASP A CA 1
ATOM 2682 C C . ASP A 1 358 ? 118.970 165.155 105.845 1.00 50.66 358 ASP A C 1
ATOM 2683 O O . ASP A 1 358 ? 120.103 164.792 106.171 1.00 52.95 358 ASP A O 1
ATOM 2688 N N . LYS A 1 359 ? 118.407 166.278 106.301 1.00 51.66 359 LYS A N 1
ATOM 2689 C CA . LYS A 1 359 ? 119.151 167.177 107.178 1.00 51.55 359 LYS A CA 1
ATOM 2690 C C . LYS A 1 359 ? 119.280 166.619 108.591 1.00 50.63 359 LYS A C 1
ATOM 2691 O O . LYS A 1 359 ? 120.223 166.977 109.309 1.00 51.31 359 LYS A O 1
ATOM 2697 N N . SER A 1 360 ? 118.355 165.744 108.999 1.00 46.57 360 SER A N 1
ATOM 2698 C CA . SER A 1 360 ? 118.434 165.122 110.316 1.00 44.67 360 SER A CA 1
ATOM 2699 C C . SER A 1 360 ? 119.644 164.203 110.420 1.00 44.69 360 SER A C 1
ATOM 2700 O O . SER A 1 360 ? 120.306 164.157 111.464 1.00 45.99 360 SER A O 1
ATOM 2703 N N . ILE A 1 361 ? 119.954 163.491 109.332 1.00 44.49 361 ILE A N 1
ATOM 2704 C CA . ILE A 1 361 ? 121.133 162.631 109.278 1.00 42.34 361 ILE A CA 1
ATOM 2705 C C . ILE A 1 361 ? 122.402 163.463 109.404 1.00 45.71 361 ILE A C 1
ATOM 2706 O O . ILE A 1 361 ? 123.328 163.100 110.140 1.00 50.69 361 ILE A O 1
ATOM 2711 N N . LYS A 1 362 ? 122.439 164.615 108.727 1.00 45.92 362 LYS A N 1
ATOM 2712 C CA . LYS A 1 362 ? 123.602 165.499 108.776 1.00 43.31 362 LYS A CA 1
ATOM 2713 C C . LYS A 1 362 ? 123.813 166.079 110.171 1.00 41.93 362 LYS A C 1
ATOM 2714 O O . LYS A 1 362 ? 124.937 166.070 110.692 1.00 46.78 362 LYS A O 1
ATOM 2720 N N . ASN A 1 363 ? 122.737 166.573 110.798 1.00 41.70 363 ASN A N 1
ATOM 2721 C CA . ASN A 1 363 ? 122.856 167.146 112.137 1.00 42.35 363 ASN A CA 1
ATOM 2722 C C . ASN A 1 363 ? 123.221 166.090 113.172 1.00 42.32 363 ASN A C 1
ATOM 2723 O O . ASN A 1 363 ? 124.023 166.355 114.076 1.00 48.05 363 ASN A O 1
ATOM 2728 N N . ALA A 1 364 ? 122.662 164.885 113.049 1.00 38.67 364 ALA A N 1
ATOM 2729 C CA . ALA A 1 364 ? 123.004 163.827 113.989 1.00 40.30 364 ALA A CA 1
ATOM 2730 C C . ALA A 1 364 ? 124.413 163.299 113.754 1.00 41.92 364 ALA A C 1
ATOM 2731 O O . ALA A 1 364 ? 125.048 162.806 114.692 1.00 46.72 364 ALA A O 1
ATOM 2733 N N . ARG A 1 365 ? 124.919 163.395 112.519 1.00 41.60 365 ARG A N 1
ATOM 2734 C CA . ARG A 1 365 ? 126.312 163.050 112.255 1.00 40.06 365 ARG A CA 1
ATOM 2735 C C . ARG A 1 365 ? 127.261 164.057 112.891 1.00 48.87 365 ARG A C 1
ATOM 2736 O O . ARG A 1 365 ? 128.284 163.671 113.470 1.00 52.05 365 ARG A O 1
ATOM 2744 N N . GLU A 1 366 ? 126.944 165.352 112.786 1.00 47.18 366 GLU A N 1
ATOM 2745 C CA . GLU A 1 366 ? 127.794 166.364 113.415 1.00 42.26 366 GLU A CA 1
ATOM 2746 C C . GLU A 1 366 ? 127.738 166.291 114.937 1.00 44.19 366 GLU A C 1
ATOM 2747 O O . GLU A 1 366 ? 128.764 166.462 115.605 1.00 49.20 366 GLU A O 1
ATOM 2753 N N . LEU A 1 367 ? 126.565 166.034 115.509 1.00 45.76 367 LEU A N 1
ATOM 2754 C CA . LEU A 1 367 ? 126.443 166.003 116.961 1.00 44.92 367 LEU A CA 1
ATOM 2755 C C . LEU A 1 367 ? 126.864 164.676 117.575 1.00 48.27 367 LEU A C 1
ATOM 2756 O O . LEU A 1 367 ? 126.937 164.582 118.804 1.00 54.76 367 LEU A O 1
ATOM 2761 N N . GLY A 1 368 ? 127.146 163.661 116.764 1.00 46.01 368 GLY A N 1
ATOM 2762 C CA . GLY A 1 368 ? 127.564 162.365 117.277 1.00 47.34 368 GLY A CA 1
ATOM 2763 C C . GLY A 1 368 ? 126.509 161.607 118.054 1.00 50.06 368 GLY A C 1
ATOM 2764 O O . GLY A 1 368 ? 126.831 160.967 119.062 1.00 53.72 368 GLY A O 1
ATOM 2765 N N . ARG A 1 369 ? 125.256 161.657 117.610 1.00 45.39 369 ARG A N 1
ATOM 2766 C CA . ARG A 1 369 ? 124.144 161.136 118.389 1.00 44.80 369 ARG A CA 1
ATOM 2767 C C . ARG A 1 369 ? 123.192 160.346 117.502 1.00 49.43 369 ARG A C 1
ATOM 2768 O O . ARG A 1 369 ? 123.086 160.604 116.300 1.00 54.55 369 ARG A O 1
ATOM 2776 N N . TRP A 1 370 ? 122.533 159.360 118.101 1.00 47.43 370 TRP A N 1
ATOM 2777 C CA . TRP A 1 370 ? 121.478 158.596 117.445 1.00 43.61 370 TRP A CA 1
ATOM 2778 C C . TRP A 1 370 ? 120.135 159.129 117.929 1.00 45.60 370 TRP A C 1
ATOM 2779 O O . TRP A 1 370 ? 119.807 159.008 119.113 1.00 51.09 370 TRP A O 1
ATOM 2790 N N . SER A 1 371 ? 119.357 159.719 117.023 1.00 42.97 371 SER A N 1
ATOM 2791 C CA . SER A 1 371 ? 118.057 160.217 117.444 1.00 45.31 371 SER A CA 1
ATOM 2792 C C . SER A 1 371 ? 117.062 159.068 117.588 1.00 46.30 371 SER A C 1
ATOM 2793 O O . SER A 1 371 ? 117.119 158.091 116.838 1.00 47.51 371 SER A O 1
ATOM 2796 N N . PRO A 1 372 ? 116.126 159.165 118.547 1.00 45.81 372 PRO A N 1
ATOM 2797 C CA . PRO A 1 372 ? 115.128 158.096 118.715 1.00 43.75 372 PRO A CA 1
ATOM 2798 C C . PRO A 1 372 ? 113.931 158.223 117.779 1.00 46.55 372 PRO A C 1
ATOM 2799 O O . PRO A 1 372 ? 112.787 157.996 118.187 1.00 54.40 372 PRO A O 1
ATOM 2803 N N . ALA A 1 373 ? 114.190 158.571 116.520 1.00 43.54 373 ALA A N 1
ATOM 2804 C CA . ALA A 1 373 ? 113.181 158.587 115.474 1.00 42.24 373 ALA A CA 1
ATOM 2805 C C . ALA A 1 373 ? 113.713 158.012 114.175 1.00 42.52 373 ALA A C 1
ATOM 2806 O O . ALA A 1 373 ? 113.005 158.048 113.165 1.00 44.51 373 ALA A O 1
ATOM 2808 N N . PHE A 1 374 ? 114.942 157.504 114.169 1.00 41.23 374 PHE A N 1
ATOM 2809 C CA . PHE A 1 374 ? 115.530 156.872 113.002 1.00 39.99 374 PHE A CA 1
ATOM 2810 C C . PHE A 1 374 ? 115.131 155.411 112.888 1.00 44.75 374 PHE A C 1
ATOM 2811 O O . PHE A 1 374 ? 115.389 154.792 111.849 1.00 46.50 374 PHE A O 1
ATOM 2819 N N . ASP A 1 375 ? 114.531 154.848 113.941 1.00 43.11 375 ASP A N 1
ATOM 2820 C CA . ASP A 1 375 ? 114.145 153.442 113.926 1.00 39.87 375 ASP A CA 1
ATOM 2821 C C . ASP A 1 375 ? 112.966 153.201 112.995 1.00 42.17 375 ASP A C 1
ATOM 2822 O O . ASP A 1 375 ? 112.924 152.185 112.292 1.00 48.61 375 ASP A O 1
ATOM 2827 N N . ARG A 1 376 ? 112.004 154.117 112.972 1.00 38.73 376 ARG A N 1
ATOM 2828 C CA . ARG A 1 376 ? 110.867 153.990 112.074 1.00 39.62 376 ARG A CA 1
ATOM 2829 C C . ARG A 1 376 ? 111.114 154.609 110.709 1.00 39.82 376 ARG A C 1
ATOM 2830 O O . ARG A 1 376 ? 110.300 154.411 109.802 1.00 42.39 376 ARG A O 1
ATOM 2838 N N . ARG A 1 377 ? 112.205 155.349 110.538 1.00 40.70 377 ARG A N 1
ATOM 2839 C CA . ARG A 1 377 ? 112.566 155.952 109.258 1.00 40.17 377 ARG A CA 1
ATOM 2840 C C . ARG A 1 377 ? 113.944 155.423 108.881 1.00 39.94 377 ARG A C 1
ATOM 2841 O O . ARG A 1 377 ? 114.967 156.048 109.166 1.00 46.51 377 ARG A O 1
ATOM 2849 N N . TRP A 1 378 ? 113.962 154.258 108.237 1.00 36.15 378 TRP A N 1
ATOM 2850 C CA . TRP A 1 378 ? 115.190 153.631 107.773 1.00 36.23 378 TRP A CA 1
ATOM 2851 C C . TRP A 1 378 ? 115.446 153.856 106.290 1.00 35.75 378 TRP A C 1
ATOM 2852 O O . TRP A 1 378 ? 116.589 153.702 105.843 1.00 37.11 378 TRP A O 1
ATOM 2863 N N . GLN A 1 379 ? 114.422 154.270 105.536 1.00 35.32 379 GLN A N 1
ATOM 2864 C CA . GLN A 1 379 ? 114.557 154.603 104.122 1.00 33.90 379 GLN A CA 1
ATOM 2865 C C . GLN A 1 379 ? 115.436 155.822 103.892 1.00 36.21 379 GLN A C 1
ATOM 2866 O O . GLN A 1 379 ? 115.867 156.053 102.757 1.00 40.79 379 GLN A O 1
ATOM 2872 N N . LEU A 1 380 ? 115.698 156.610 104.935 1.00 35.28 380 LEU A N 1
ATOM 2873 C CA . LEU A 1 380 ? 116.647 157.705 104.874 1.00 35.56 380 LEU A CA 1
ATOM 2874 C C . LEU A 1 380 ? 118.084 157.219 104.774 1.00 35.22 380 LEU A C 1
ATOM 2875 O O . LEU A 1 380 ? 118.956 158.002 104.386 1.00 38.30 380 LEU A O 1
ATOM 2880 N N . PHE A 1 381 ? 118.349 155.952 105.096 1.00 32.31 381 PHE A N 1
ATOM 2881 C CA . PHE A 1 381 ? 119.691 155.395 105.034 1.00 27.37 381 PHE A CA 1
ATOM 2882 C C . PHE A 1 381 ? 119.995 154.761 103.688 1.00 30.65 381 PHE A C 1
ATOM 2883 O O . PHE A 1 381 ? 120.908 153.939 103.588 1.00 35.75 381 PHE A O 1
ATOM 2891 N N . ALA A 1 382 ? 119.249 155.124 102.650 1.00 29.74 382 ALA A N 1
ATOM 2892 C CA . ALA A 1 382 ? 119.642 154.795 101.291 1.00 28.50 382 ALA A CA 1
ATOM 2893 C C . ALA A 1 382 ? 120.645 155.790 100.731 1.00 34.17 382 ALA A C 1
ATOM 2894 O O . ALA A 1 382 ? 121.147 155.585 99.621 1.00 44.11 382 ALA A O 1
ATOM 2896 N N . LYS A 1 383 ? 120.943 156.855 101.475 1.00 31.22 383 LYS A N 1
ATOM 2897 C CA . LYS A 1 383 ? 121.865 157.895 101.046 1.00 31.48 383 LYS A CA 1
ATOM 2898 C C . LYS A 1 383 ? 123.105 157.962 101.928 1.00 34.12 383 LYS A C 1
ATOM 2899 O O . LYS A 1 383 ? 123.885 158.914 101.813 1.00 39.73 383 LYS A O 1
ATOM 2905 N N . VAL A 1 384 ? 123.307 156.984 102.802 1.00 30.89 384 VAL A N 1
ATOM 2906 C CA . VAL A 1 384 ? 124.423 156.972 103.746 1.00 30.01 384 VAL A CA 1
ATOM 2907 C C . VAL A 1 384 ? 125.276 155.758 103.402 1.00 34.82 384 VAL A C 1
ATOM 2908 O O . VAL A 1 384 ? 124.972 154.631 103.796 1.00 42.71 384 VAL A O 1
ATOM 2912 N N . VAL A 1 385 ? 126.352 155.980 102.656 1.00 34.36 385 VAL A N 1
ATOM 2913 C CA . VAL A 1 385 ? 127.259 154.906 102.269 1.00 29.77 385 VAL A CA 1
ATOM 2914 C C . VAL A 1 385 ? 128.320 154.749 103.351 1.00 31.22 385 VAL A C 1
ATOM 2915 O O . VAL A 1 385 ? 128.999 155.714 103.709 1.00 38.06 385 VAL A O 1
ATOM 2919 N N . ILE A 1 386 ? 128.479 153.538 103.873 1.00 30.32 386 ILE A N 1
ATOM 2920 C CA . ILE A 1 386 ? 129.454 153.284 104.929 1.00 29.20 386 ILE A CA 1
ATOM 2921 C C . ILE A 1 386 ? 130.798 152.957 104.293 1.00 32.52 386 ILE A C 1
ATOM 2922 O O . ILE A 1 386 ? 130.891 152.083 103.424 1.00 35.54 386 ILE A O 1
ATOM 2927 N N . LEU A 1 387 ? 131.838 153.656 104.733 1.00 35.09 387 LEU A N 1
ATOM 2928 C CA . LEU A 1 387 ? 133.177 153.528 104.182 1.00 30.99 387 LEU A CA 1
ATOM 2929 C C . LEU A 1 387 ? 133.956 152.455 104.943 1.00 34.38 387 LEU A C 1
ATOM 2930 O O . LEU A 1 387 ? 133.379 151.617 105.643 1.00 40.54 387 LEU A O 1
ATOM 2935 N N . ARG A 1 388 ? 135.280 152.460 104.779 1.00 31.84 388 ARG A N 1
ATOM 2936 C CA . ARG A 1 388 ? 136.147 151.446 105.367 1.00 30.59 388 ARG A CA 1
ATOM 2937 C C . ARG A 1 388 ? 136.164 151.542 106.887 1.00 32.81 388 ARG A C 1
ATOM 2938 O O . ARG A 1 388 ? 136.351 152.623 107.453 1.00 43.31 388 ARG A O 1
ATOM 2946 N N . ILE A 1 389 ? 135.966 150.400 107.540 1.00 28.93 389 ILE A N 1
ATOM 2947 C CA . ILE A 1 389 ? 135.916 150.330 108.992 1.00 32.31 389 ILE A CA 1
ATOM 2948 C C . ILE A 1 389 ? 136.956 149.385 109.576 1.00 42.37 389 ILE A C 1
ATOM 2949 O O . ILE A 1 389 ? 137.270 149.502 110.773 1.00 51.33 389 ILE A O 1
ATOM 2954 N N . ALA A 1 390 ? 137.498 148.464 108.789 1.00 44.27 390 ALA A N 1
ATOM 2955 C CA . ALA A 1 390 ? 138.403 147.409 109.234 1.00 44.30 390 ALA A CA 1
ATOM 2956 C C . ALA A 1 390 ? 139.077 146.862 107.983 1.00 45.86 390 ALA A C 1
ATOM 2957 O O . ALA A 1 390 ? 138.914 147.412 106.889 1.00 47.12 390 ALA A O 1
ATOM 2959 N N . ASP A 1 391 ? 139.839 145.784 108.133 1.00 48.68 391 ASP A N 1
ATOM 2960 C CA . ASP A 1 391 ? 140.472 145.162 106.983 1.00 49.46 391 ASP A CA 1
ATOM 2961 C C . ASP A 1 391 ? 140.300 143.656 107.084 1.00 53.65 391 ASP A C 1
ATOM 2962 O O . ASP A 1 391 ? 140.202 143.100 108.180 1.00 58.67 391 ASP A O 1
ATOM 2967 N N . LEU A 1 392 ? 140.257 143.002 105.928 1.00 49.74 392 LEU A N 1
ATOM 2968 C CA . LEU A 1 392 ? 139.974 141.576 105.879 1.00 51.35 392 LEU A CA 1
ATOM 2969 C C . LEU A 1 392 ? 141.200 140.779 106.302 1.00 58.98 392 LEU A C 1
ATOM 2970 O O . LEU A 1 392 ? 142.304 141.001 105.795 1.00 62.26 392 LEU A O 1
ATOM 2975 N N . ASP A 1 393 ? 141.000 139.846 107.227 1.00 60.27 393 ASP A N 1
ATOM 2976 C CA . ASP A 1 393 ? 142.077 139.035 107.777 1.00 59.11 393 ASP A CA 1
ATOM 2977 C C . ASP A 1 393 ? 142.110 137.776 106.918 1.00 59.28 393 ASP A C 1
ATOM 2978 O O . ASP A 1 393 ? 141.261 136.891 107.066 1.00 61.92 393 ASP A O 1
ATOM 2983 N N . MET A 1 394 ? 143.094 137.699 106.025 1.00 54.63 394 MET A N 1
ATOM 2984 C CA . MET A 1 394 ? 143.238 136.578 105.108 1.00 55.49 394 MET A CA 1
ATOM 2985 C C . MET A 1 394 ? 144.245 135.550 105.609 1.00 66.94 394 MET A C 1
ATOM 2986 O O . MET A 1 394 ? 144.991 134.972 104.813 1.00 68.09 394 MET A O 1
ATOM 2991 N N . ASP A 1 395 ? 144.292 135.326 106.921 1.00 68.22 395 ASP A N 1
ATOM 2992 C CA . ASP A 1 395 ? 145.127 134.283 107.514 1.00 68.36 395 ASP A CA 1
ATOM 2993 C C . ASP A 1 395 ? 144.351 133.635 108.654 1.00 69.67 395 ASP A C 1
ATOM 2994 O O . ASP A 1 395 ? 144.339 134.158 109.780 1.00 71.06 395 ASP A O 1
ATOM 2999 N N . PRO A 1 396 ? 143.674 132.517 108.399 1.00 68.85 396 PRO A N 1
ATOM 3000 C CA . PRO A 1 396 ? 142.959 131.823 109.473 1.00 71.67 396 PRO A CA 1
ATOM 3001 C C . PRO A 1 396 ? 143.915 131.183 110.466 1.00 80.08 396 PRO A C 1
ATOM 3002 O O . PRO A 1 396 ? 145.060 130.853 110.150 1.00 82.28 396 PRO A O 1
ATOM 3006 N N . ASP A 1 397 ? 143.425 131.011 111.690 1.00 82.72 397 ASP A N 1
ATOM 3007 C CA . ASP A 1 397 ? 144.184 130.260 112.674 1.00 82.35 397 ASP A CA 1
ATOM 3008 C C . ASP A 1 397 ? 144.003 128.759 112.458 1.00 84.67 397 ASP A C 1
ATOM 3009 O O . ASP A 1 397 ? 143.183 128.312 111.654 1.00 86.87 397 ASP A O 1
ATOM 3014 N N . PHE A 1 398 ? 144.776 127.974 113.204 1.00 82.36 398 PHE A N 1
ATOM 3015 C CA . PHE A 1 398 ? 144.800 126.533 112.999 1.00 78.04 398 PHE A CA 1
ATOM 3016 C C . PHE A 1 398 ? 143.612 125.809 113.622 1.00 80.35 398 PHE A C 1
ATOM 3017 O O . PHE A 1 398 ? 143.477 124.601 113.415 1.00 82.20 398 PHE A O 1
ATOM 3025 N N . ASN A 1 399 ? 142.764 126.496 114.391 1.00 84.72 399 ASN A N 1
ATOM 3026 C CA . ASN A 1 399 ? 141.629 125.821 115.019 1.00 88.10 399 ASN A CA 1
ATOM 3027 C C . ASN A 1 399 ? 140.564 125.441 113.995 1.00 91.04 399 ASN A C 1
ATOM 3028 O O . ASN A 1 399 ? 140.120 124.288 113.948 1.00 92.08 399 ASN A O 1
ATOM 3033 N N . ASP A 1 400 ? 140.146 126.394 113.160 1.00 91.81 400 ASP A N 1
ATOM 3034 C CA . ASP A 1 400 ? 139.105 126.125 112.173 1.00 90.41 400 ASP A CA 1
ATOM 3035 C C . ASP A 1 400 ? 139.624 125.441 110.915 1.00 86.03 400 ASP A C 1
ATOM 3036 O O . ASP A 1 400 ? 138.823 124.885 110.157 1.00 87.92 400 ASP A O 1
ATOM 3041 N N . ILE A 1 401 ? 140.933 125.484 110.670 1.00 82.12 401 ILE A N 1
ATOM 3042 C CA . ILE A 1 401 ? 141.485 124.935 109.436 1.00 83.74 401 ILE A CA 1
ATOM 3043 C C . ILE A 1 401 ? 141.423 123.408 109.437 1.00 91.32 401 ILE A C 1
ATOM 3044 O O . ILE A 1 401 ? 141.067 122.793 108.428 1.00 92.45 401 ILE A O 1
ATOM 3049 N N . VAL A 1 402 ? 141.710 122.773 110.575 1.00 92.77 402 VAL A N 1
ATOM 3050 C CA . VAL A 1 402 ? 142.011 121.342 110.556 1.00 89.05 402 VAL A CA 1
ATOM 3051 C C . VAL A 1 402 ? 140.770 120.438 110.521 1.00 91.99 402 VAL A C 1
ATOM 3052 O O . VAL A 1 402 ? 140.872 119.276 110.109 1.00 89.35 402 VAL A O 1
ATOM 3056 N N . SER A 1 403 ? 139.597 120.911 110.934 1.00 92.92 403 SER A N 1
ATOM 3057 C CA . SER A 1 403 ? 138.570 119.977 111.376 1.00 96.62 403 SER A CA 1
ATOM 3058 C C . SER A 1 403 ? 137.226 120.182 110.684 1.00 97.53 403 SER A C 1
ATOM 3059 O O . SER A 1 403 ? 137.010 121.136 109.934 1.00 94.24 403 SER A O 1
ATOM 3062 N N . ASP A 1 404 ? 136.342 119.217 110.953 1.00 99.78 404 ASP A N 1
ATOM 3063 C CA . ASP A 1 404 ? 134.892 119.152 110.784 1.00 98.86 404 ASP A CA 1
ATOM 3064 C C . ASP A 1 404 ? 134.412 118.917 109.347 1.00 93.33 404 ASP A C 1
ATOM 3065 O O . ASP A 1 404 ? 133.215 118.703 109.159 1.00 91.66 404 ASP A O 1
ATOM 3070 N N . LYS A 1 405 ? 135.281 118.918 108.336 1.00 89.77 405 LYS A N 1
ATOM 3071 C CA . LYS A 1 405 ? 134.851 118.702 106.958 1.00 81.81 405 LYS A CA 1
ATOM 3072 C C . LYS A 1 405 ? 135.841 117.823 106.209 1.00 76.27 405 LYS A C 1
ATOM 3073 O O . LYS A 1 405 ? 137.034 117.785 106.517 1.00 78.77 405 LYS A O 1
ATOM 3079 N N . ALA A 1 406 ? 135.320 117.126 105.203 1.00 67.32 406 ALA A N 1
ATOM 3080 C CA . ALA A 1 406 ? 136.120 116.480 104.175 1.00 60.35 406 ALA A CA 1
ATOM 3081 C C . ALA A 1 406 ? 136.036 117.309 102.901 1.00 56.07 406 ALA A C 1
ATOM 3082 O O . ALA A 1 406 ? 135.032 117.977 102.648 1.00 57.42 406 ALA A O 1
ATOM 3084 N N . ILE A 1 407 ? 137.112 117.295 102.116 1.00 52.19 407 ILE A N 1
ATOM 3085 C CA . ILE A 1 407 ? 137.265 118.189 100.976 1.00 48.99 407 ILE A CA 1
ATOM 3086 C C . ILE A 1 407 ? 137.578 117.401 99.710 1.00 44.78 407 ILE A C 1
ATOM 3087 O O . ILE A 1 407 ? 137.790 116.190 99.729 1.00 48.48 407 ILE A O 1
ATOM 3092 N N . ILE A 1 408 ? 137.603 118.132 98.599 1.00 45.03 408 ILE A N 1
ATOM 3093 C CA . ILE A 1 408 ? 138.012 117.642 97.291 1.00 47.87 408 ILE A CA 1
ATOM 3094 C C . ILE A 1 408 ? 139.186 118.495 96.830 1.00 57.02 408 ILE A C 1
ATOM 3095 O O . ILE A 1 408 ? 139.134 119.727 96.927 1.00 57.17 408 ILE A O 1
ATOM 3100 N N . SER A 1 409 ? 140.250 117.848 96.352 1.00 59.44 409 SER A N 1
ATOM 3101 C CA . SER A 1 409 ? 141.416 118.595 95.889 1.00 60.02 409 SER A CA 1
ATOM 3102 C C . SER A 1 409 ? 141.127 119.338 94.588 1.00 58.57 409 SER A C 1
ATOM 3103 O O . SER A 1 409 ? 141.416 120.534 94.468 1.00 60.69 409 SER A O 1
ATOM 3106 N N . SER A 1 410 ? 140.547 118.651 93.609 1.00 58.19 410 SER A N 1
ATOM 3107 C CA . SER A 1 410 ? 140.370 119.211 92.276 1.00 58.74 410 SER A CA 1
ATOM 3108 C C . SER A 1 410 ? 139.244 118.463 91.579 1.00 56.01 410 SER A C 1
ATOM 3109 O O . SER A 1 410 ? 138.831 117.385 92.007 1.00 58.11 410 SER A O 1
ATOM 3112 N N . ARG A 1 411 ? 138.768 119.040 90.473 1.00 49.70 411 ARG A N 1
ATOM 3113 C CA . ARG A 1 411 ? 137.606 118.488 89.790 1.00 48.80 411 ARG A CA 1
ATOM 3114 C C . ARG A 1 411 ? 137.907 117.232 88.989 1.00 54.06 411 ARG A C 1
ATOM 3115 O O . ARG A 1 411 ? 136.971 116.622 88.465 1.00 58.19 411 ARG A O 1
ATOM 3123 N N . ARG A 1 412 ? 139.167 116.832 88.872 1.00 52.42 412 ARG A N 1
ATOM 3124 C CA . ARG A 1 412 ? 139.504 115.545 88.284 1.00 54.85 412 ARG A CA 1
ATOM 3125 C C . ARG A 1 412 ? 139.381 114.397 89.279 1.00 55.94 412 ARG A C 1
ATOM 3126 O O . ARG A 1 412 ? 139.720 113.260 88.938 1.00 57.84 412 ARG A O 1
ATOM 3134 N N . ASP A 1 413 ? 138.897 114.673 90.491 1.00 54.60 413 ASP A N 1
ATOM 3135 C CA . ASP A 1 413 ? 138.728 113.676 91.536 1.00 54.67 413 ASP A CA 1
ATOM 3136 C C . ASP A 1 413 ? 137.265 113.334 91.786 1.00 52.88 413 ASP A C 1
ATOM 3137 O O . ASP A 1 413 ? 136.935 112.760 92.827 1.00 56.11 413 ASP A O 1
ATOM 3142 N N . TRP A 1 414 ? 136.377 113.686 90.856 1.00 46.80 414 TRP A N 1
ATOM 3143 C CA . TRP A 1 414 ? 134.988 113.265 90.954 1.00 42.74 414 TRP A CA 1
ATOM 3144 C C . TRP A 1 414 ? 134.802 111.804 90.575 1.00 48.64 414 TRP A C 1
ATOM 3145 O O . TRP A 1 414 ? 133.771 111.213 90.915 1.00 53.47 414 TRP A O 1
ATOM 3156 N N . VAL A 1 415 ? 135.782 111.210 89.888 1.00 46.98 415 VAL A N 1
ATOM 3157 C CA . VAL A 1 415 ? 135.684 109.828 89.428 1.00 43.95 415 VAL A CA 1
ATOM 3158 C C . VAL A 1 415 ? 136.022 108.811 90.502 1.00 49.83 415 VAL A C 1
ATOM 3159 O O . VAL A 1 415 ? 135.932 107.604 90.244 1.00 56.22 415 VAL A O 1
ATOM 3163 N N . PHE A 1 416 ? 136.399 109.250 91.698 1.00 47.73 416 PHE A N 1
ATOM 3164 C CA . PHE A 1 416 ? 136.690 108.344 92.796 1.00 53.42 416 PHE A CA 1
ATOM 3165 C C . PHE A 1 416 ? 135.530 108.226 93.766 1.00 50.58 416 PHE A C 1
ATOM 3166 O O . PHE A 1 416 ? 135.679 107.617 94.829 1.00 54.92 416 PHE A O 1
ATOM 3174 N N . GLU A 1 417 ? 134.380 108.796 93.424 1.00 48.71 417 GLU A N 1
ATOM 3175 C CA . GLU A 1 417 ? 133.178 108.698 94.234 1.00 48.07 417 GLU A CA 1
ATOM 3176 C C . GLU A 1 417 ? 132.154 107.751 93.629 1.00 45.02 417 GLU A C 1
ATOM 3177 O O . GLU A 1 417 ? 131.046 107.638 94.156 1.00 48.03 417 GLU A O 1
ATOM 3183 N N . TYR A 1 418 ? 132.496 107.078 92.532 1.00 43.22 418 TYR A N 1
ATOM 3184 C CA . TYR A 1 418 ? 131.568 106.227 91.804 1.00 40.49 418 TYR A CA 1
ATOM 3185 C C . TYR A 1 418 ? 132.283 104.951 91.386 1.00 46.64 418 TYR A C 1
ATOM 3186 O O . TYR A 1 418 ? 133.509 104.910 91.272 1.00 52.72 418 TYR A O 1
ATOM 3195 N N . ASN A 1 419 ? 131.495 103.907 91.148 1.00 46.53 419 ASN A N 1
ATOM 3196 C CA . ASN A 1 419 ? 132.019 102.591 90.816 1.00 43.07 419 ASN A CA 1
ATOM 3197 C C . ASN A 1 419 ? 132.220 102.447 89.312 1.00 46.40 419 ASN A C 1
ATOM 3198 O O . ASN A 1 419 ? 131.450 102.977 88.508 1.00 50.94 419 ASN A O 1
ATOM 3203 N N . ALA A 1 420 ? 133.271 101.712 88.940 1.00 42.07 420 ALA A N 1
ATOM 3204 C CA . ALA A 1 420 ? 133.570 101.511 87.526 1.00 43.34 420 ALA A CA 1
ATOM 3205 C C . ALA A 1 420 ? 132.610 100.517 86.886 1.00 45.66 420 ALA A C 1
ATOM 3206 O O . ALA A 1 420 ? 132.247 100.666 85.711 1.00 51.95 420 ALA A O 1
ATOM 3208 N N . ALA A 1 421 ? 132.195 99.494 87.639 1.00 42.92 421 ALA A N 1
ATOM 3209 C CA . ALA A 1 421 ? 131.267 98.498 87.109 1.00 41.63 421 ALA A CA 1
ATOM 3210 C C . ALA A 1 421 ? 129.892 99.100 86.856 1.00 42.91 421 ALA A C 1
ATOM 3211 O O . ALA A 1 421 ? 129.232 98.756 85.870 1.00 48.29 421 ALA A O 1
ATOM 3213 N N . ALA A 1 422 ? 129.452 100.003 87.733 1.00 44.20 422 ALA A N 1
ATOM 3214 C CA . ALA A 1 422 ? 128.181 100.689 87.531 1.00 43.55 422 ALA A CA 1
ATOM 3215 C C . ALA A 1 422 ? 128.236 101.621 86.330 1.00 45.48 422 ALA A C 1
ATOM 3216 O O . ALA A 1 422 ? 127.243 101.771 85.611 1.00 51.34 422 ALA A O 1
ATOM 3218 N N . PHE A 1 423 ? 129.385 102.259 86.103 1.00 42.78 423 PHE A N 1
ATOM 3219 C CA . PHE A 1 423 ? 129.551 103.084 84.914 1.00 40.77 423 PHE A CA 1
ATOM 3220 C C . PHE A 1 423 ? 129.578 102.243 83.646 1.00 44.16 423 PHE A C 1
ATOM 3221 O O . PHE A 1 423 ? 129.109 102.697 82.596 1.00 48.07 423 PHE A O 1
ATOM 3229 N N . TRP A 1 424 ? 130.125 101.027 83.716 1.00 45.13 424 TRP A N 1
ATOM 3230 C CA . TRP A 1 424 ? 130.101 100.145 82.553 1.00 46.40 424 TRP A CA 1
ATOM 3231 C C . TRP A 1 424 ? 128.694 99.632 82.264 1.00 46.44 424 TRP A C 1
ATOM 3232 O O . TRP A 1 424 ? 128.274 99.591 81.102 1.00 48.99 424 TRP A O 1
ATOM 3243 N N . LYS A 1 425 ? 127.958 99.223 83.298 1.00 44.32 425 LYS A N 1
ATOM 3244 C CA . LYS A 1 425 ? 126.619 98.684 83.076 1.00 44.40 425 LYS A CA 1
ATOM 3245 C C . LYS A 1 425 ? 125.627 99.773 82.685 1.00 46.94 425 LYS A C 1
ATOM 3246 O O . LYS A 1 425 ? 124.743 99.540 81.852 1.00 50.77 425 LYS A O 1
ATOM 3252 N N . LYS A 1 426 ? 125.750 100.962 83.275 1.00 43.96 426 LYS A N 1
ATOM 3253 C CA . LYS A 1 426 ? 124.771 102.016 83.034 1.00 40.90 426 LYS A CA 1
ATOM 3254 C C . LYS A 1 426 ? 124.939 102.663 81.664 1.00 41.83 426 LYS A C 1
ATOM 3255 O O . LYS A 1 426 ? 123.947 102.906 80.969 1.00 46.30 426 LYS A O 1
ATOM 3261 N N . TYR A 1 427 ? 126.176 102.946 81.254 1.00 41.97 427 TYR A N 1
ATOM 3262 C CA . TYR A 1 427 ? 126.417 103.783 80.089 1.00 42.88 427 TYR A CA 1
ATOM 3263 C C . TYR A 1 427 ? 127.119 103.083 78.935 1.00 44.25 427 TYR A C 1
ATOM 3264 O O . TYR A 1 427 ? 127.072 103.597 77.813 1.00 49.59 427 TYR A O 1
ATOM 3273 N N . GLY A 1 428 ? 127.762 101.943 79.165 1.00 42.14 428 GLY A N 1
ATOM 3274 C CA . GLY A 1 428 ? 128.359 101.184 78.088 1.00 38.55 428 GLY A CA 1
ATOM 3275 C C . GLY A 1 428 ? 129.821 101.448 77.811 1.00 41.57 428 GLY A C 1
ATOM 3276 O O . GLY A 1 428 ? 130.337 100.952 76.804 1.00 50.12 428 GLY A O 1
ATOM 3277 N N . GLU A 1 429 ? 130.507 102.207 78.659 1.00 45.57 429 GLU A N 1
ATOM 3278 C CA . GLU A 1 429 ? 131.930 102.464 78.488 1.00 48.21 429 GLU A CA 1
ATOM 3279 C C . GLU A 1 429 ? 132.594 102.529 79.855 1.00 51.93 429 GLU A C 1
ATOM 3280 O O . GLU A 1 429 ? 131.929 102.531 80.893 1.00 54.75 429 GLU A O 1
ATOM 3286 N N . ARG A 1 430 ? 133.924 102.567 79.850 1.00 53.34 430 ARG A N 1
ATOM 3287 C CA . ARG A 1 430 ? 134.692 102.596 81.084 1.00 55.53 430 ARG A CA 1
ATOM 3288 C C . ARG A 1 430 ? 134.797 104.020 81.625 1.00 57.20 430 ARG A C 1
ATOM 3289 O O . ARG A 1 430 ? 134.351 104.988 81.004 1.00 59.90 430 ARG A O 1
ATOM 3297 N N . LEU A 1 431 ? 135.403 104.146 82.805 1.00 55.41 431 LEU A N 1
ATOM 3298 C CA . LEU A 1 431 ? 135.435 105.410 83.526 1.00 57.19 431 LEU A CA 1
ATOM 3299 C C . LEU A 1 431 ? 136.688 106.234 83.252 1.00 66.15 431 LEU A C 1
ATOM 3300 O O . LEU A 1 431 ? 136.659 107.454 83.462 1.00 72.03 431 LEU A O 1
ATOM 3305 N N . GLU A 1 432 ? 137.746 105.605 82.723 1.00 65.01 432 GLU A N 1
ATOM 3306 C CA . GLU A 1 432 ? 139.076 106.206 82.534 1.00 64.34 432 GLU A CA 1
ATOM 3307 C C . GLU A 1 432 ? 139.592 106.867 83.814 1.00 61.23 432 GLU A C 1
ATOM 3308 O O . GLU A 1 432 ? 140.023 108.022 83.819 1.00 63.34 432 GLU A O 1
ATOM 3314 N N . ARG A 1 433 ? 139.540 106.118 84.907 1.00 58.31 433 ARG A N 1
ATOM 3315 C CA . ARG A 1 433 ? 139.977 106.641 86.197 1.00 57.51 433 ARG A CA 1
ATOM 3316 C C . ARG A 1 433 ? 141.498 106.744 86.251 1.00 62.22 433 ARG A C 1
ATOM 3317 O O . ARG A 1 433 ? 142.193 105.803 85.849 1.00 65.52 433 ARG A O 1
ATOM 3325 N N . PRO A 1 434 ? 142.048 107.863 86.717 1.00 65.96 434 PRO A N 1
ATOM 3326 C CA . PRO A 1 434 ? 143.497 107.961 86.935 1.00 63.44 434 PRO A CA 1
ATOM 3327 C C . PRO A 1 434 ? 143.938 107.074 88.086 1.00 64.43 434 PRO A C 1
ATOM 3328 O O . PRO A 1 434 ? 143.122 106.719 88.950 1.00 69.36 434 PRO A O 1
ATOM 3332 N N . PRO A 1 435 ? 145.215 106.665 88.118 1.00 63.57 435 PRO A N 1
ATOM 3333 C CA . PRO A 1 435 ? 145.706 105.855 89.243 1.00 66.20 435 PRO A CA 1
ATOM 3334 C C . PRO A 1 435 ? 145.742 106.608 90.564 1.00 71.50 435 PRO A C 1
ATOM 3335 O O . PRO A 1 435 ? 145.212 106.131 91.572 1.00 68.86 435 PRO A O 1
ATOM 3339 N N . ALA A 1 436 ? 146.358 107.786 90.569 1.00 72.76 436 ALA A N 1
ATOM 3340 C CA . ALA A 1 436 ? 146.469 108.571 91.787 1.00 71.76 436 ALA A CA 1
ATOM 3341 C C . ALA A 1 436 ? 145.207 109.395 92.013 1.00 71.67 436 ALA A C 1
ATOM 3342 O O . ALA A 1 436 ? 144.413 109.632 91.098 1.00 69.94 436 ALA A O 1
ATOM 3344 N N . ARG A 1 437 ? 145.033 109.844 93.253 1.00 71.01 437 ARG A N 1
ATOM 3345 C CA . ARG A 1 437 ? 143.871 110.631 93.637 1.00 71.39 437 ARG A CA 1
ATOM 3346 C C . ARG A 1 437 ? 144.121 112.131 93.546 1.00 70.22 437 ARG A C 1
ATOM 3347 O O . ARG A 1 437 ? 143.343 112.904 94.114 1.00 71.73 437 ARG A O 1
ATOM 3355 N N . SER A 1 438 ? 145.215 112.540 92.889 1.00 64.01 438 SER A N 1
ATOM 3356 C CA . SER A 1 438 ? 145.483 113.922 92.462 1.00 67.80 438 SER A CA 1
ATOM 3357 C C . SER A 1 438 ? 145.505 114.924 93.617 1.00 70.70 438 SER A C 1
ATOM 3358 O O . SER A 1 438 ? 145.140 116.088 93.443 1.00 71.19 438 SER A O 1
ATOM 3361 N N . GLY A 1 439 ? 145.931 114.494 94.799 1.00 68.90 439 GLY A N 1
ATOM 3362 C CA . GLY A 1 439 ? 146.009 115.386 95.928 1.00 65.75 439 GLY A CA 1
ATOM 3363 C C . GLY A 1 439 ? 145.294 114.873 97.160 1.00 59.30 439 GLY A C 1
ATOM 3364 O O . GLY A 1 439 ? 144.797 113.744 97.196 1.00 57.55 439 GLY A O 1
ATOM 3365 N N . PRO A 1 440 ? 145.238 115.702 98.200 1.00 62.47 440 PRO A N 1
ATOM 3366 C CA . PRO A 1 440 ? 144.669 115.261 99.476 1.00 59.79 440 PRO A CA 1
ATOM 3367 C C . PRO A 1 440 ? 143.155 115.148 99.425 1.00 60.79 440 PRO A C 1
ATOM 3368 O O . PRO A 1 440 ? 142.480 115.728 98.573 1.00 64.77 440 PRO A O 1
ATOM 3372 N N . SER A 1 441 ? 142.626 114.379 100.375 1.00 59.40 441 SER A N 1
ATOM 3373 C CA . SER A 1 441 ? 141.191 114.277 100.592 1.00 61.53 441 SER A CA 1
ATOM 3374 C C . SER A 1 441 ? 140.762 114.908 101.909 1.00 56.80 441 SER A C 1
ATOM 3375 O O . SER A 1 441 ? 139.599 114.774 102.297 1.00 56.06 441 SER A O 1
ATOM 3378 N N . ARG A 1 442 ? 141.668 115.595 102.603 1.00 56.54 442 ARG A N 1
ATOM 3379 C CA . ARG A 1 442 ? 141.354 116.163 103.905 1.00 59.29 442 ARG A CA 1
ATOM 3380 C C . ARG A 1 442 ? 142.118 117.465 104.106 1.00 64.02 442 ARG A C 1
ATOM 3381 O O . ARG A 1 442 ? 143.081 117.767 103.396 1.00 66.29 442 ARG A O 1
ATOM 3383 N N . LEU A 1 443 ? 141.650 118.235 105.091 1.00 66.16 443 LEU A N 1
ATOM 3384 C CA . LEU A 1 443 ? 142.229 119.535 105.425 1.00 66.93 443 LEU A CA 1
ATOM 3385 C C . LEU A 1 443 ? 143.637 119.412 106.003 1.00 64.70 443 LEU A C 1
ATOM 3386 O O . LEU A 1 443 ? 144.539 120.177 105.630 1.00 66.43 443 LEU A O 1
ATOM 3391 N N . VAL A 1 444 ? 143.841 118.464 106.922 1.00 63.03 444 VAL A N 1
ATOM 3392 C CA . VAL A 1 444 ? 145.147 118.297 107.551 1.00 61.30 444 VAL A CA 1
ATOM 3393 C C . VAL A 1 444 ? 146.182 117.795 106.554 1.00 61.32 444 VAL A C 1
ATOM 3394 O O . VAL A 1 444 ? 147.355 118.175 106.629 1.00 65.41 444 VAL A O 1
ATOM 3398 N N . ASN A 1 445 ? 145.773 116.964 105.593 1.00 60.41 445 ASN A N 1
ATOM 3399 C CA . ASN A 1 445 ? 146.710 116.515 104.574 1.00 60.26 445 ASN A CA 1
ATOM 3400 C C . ASN A 1 445 ? 147.050 117.645 103.612 1.00 59.87 445 ASN A C 1
ATOM 3401 O O . ASN A 1 445 ? 148.154 117.677 103.057 1.00 61.65 445 ASN A O 1
ATOM 3406 N N . ALA A 1 446 ? 146.128 118.594 103.433 1.00 56.52 446 ALA A N 1
ATOM 3407 C CA . ALA A 1 446 ? 146.443 119.808 102.692 1.00 53.31 446 ALA A CA 1
ATOM 3408 C C . ALA A 1 446 ? 147.419 120.692 103.456 1.00 57.58 446 ALA A C 1
ATOM 3409 O O . ALA A 1 446 ? 148.212 121.409 102.835 1.00 59.02 446 ALA A O 1
ATOM 3411 N N . LEU A 1 447 ? 147.367 120.674 104.792 1.00 59.59 447 LEU A N 1
ATOM 3412 C CA . LEU A 1 447 ? 148.398 121.359 105.574 1.00 58.11 447 LEU A CA 1
ATOM 3413 C C . LEU A 1 447 ? 149.761 120.689 105.433 1.00 58.31 447 LEU A C 1
ATOM 3414 O O . LEU A 1 447 ? 150.779 121.373 105.269 1.00 60.33 447 LEU A O 1
ATOM 3419 N N . ILE A 1 448 ? 149.806 119.357 105.529 1.00 53.27 448 ILE A N 1
ATOM 3420 C CA . ILE A 1 448 ? 151.087 118.649 105.491 1.00 54.81 448 ILE A CA 1
ATOM 3421 C C . ILE A 1 448 ? 151.718 118.736 104.103 1.00 61.11 448 ILE A C 1
ATOM 3422 O O . ILE A 1 448 ? 152.935 118.922 103.974 1.00 72.04 448 ILE A O 1
ATOM 3427 N N . ASP A 1 449 ? 150.909 118.658 103.047 1.00 59.35 449 ASP A N 1
ATOM 3428 C CA . ASP A 1 449 ? 151.456 118.823 101.706 1.00 59.17 449 ASP A CA 1
ATOM 3429 C C . ASP A 1 449 ? 151.702 120.280 101.337 1.00 55.36 449 ASP A C 1
ATOM 3430 O O . ASP A 1 449 ? 152.259 120.543 100.268 1.00 59.01 449 ASP A O 1
ATOM 3435 N N . GLY A 1 450 ? 151.315 121.219 102.192 1.00 58.37 450 GLY A N 1
ATOM 3436 C CA . GLY A 1 450 ? 151.619 122.624 101.989 1.00 60.77 450 GLY A CA 1
ATOM 3437 C C . GLY A 1 450 ? 150.894 123.293 100.844 1.00 58.61 450 GLY A C 1
ATOM 3438 O O . GLY A 1 450 ? 151.486 124.117 100.138 1.00 59.11 450 GLY A O 1
ATOM 3439 N N . ARG A 1 451 ? 149.626 122.951 100.634 1.00 57.51 451 ARG A N 1
ATOM 3440 C CA . ARG A 1 451 ? 148.792 123.705 99.714 1.00 55.13 451 ARG A CA 1
ATOM 3441 C C . ARG A 1 451 ? 148.177 124.932 100.369 1.00 52.48 451 ARG A C 1
ATOM 3442 O O . ARG A 1 451 ? 147.651 125.797 99.662 1.00 53.72 451 ARG A O 1
ATOM 3450 N N . LEU A 1 452 ? 148.246 125.029 101.695 1.00 52.60 452 LEU A N 1
ATOM 3451 C CA . LEU A 1 452 ? 147.700 126.148 102.448 1.00 48.44 452 LEU A CA 1
ATOM 3452 C C . LEU A 1 452 ? 148.802 127.068 102.962 1.00 50.21 452 LEU A C 1
ATOM 3453 O O . LEU A 1 452 ? 148.641 127.728 103.990 1.00 51.14 452 LEU A O 1
ATOM 3458 N N . ASP A 1 453 ? 149.932 127.109 102.256 1.00 53.53 453 ASP A N 1
ATOM 3459 C CA . ASP A 1 453 ? 151.045 127.953 102.674 1.00 55.98 453 ASP A CA 1
ATOM 3460 C C . ASP A 1 453 ? 150.811 129.424 102.341 1.00 56.68 453 ASP A C 1
ATOM 3461 O O . ASP A 1 453 ? 151.210 130.304 103.112 1.00 57.94 453 ASP A O 1
ATOM 3466 N N . ASN A 1 454 ? 150.173 129.712 101.208 1.00 56.45 454 ASN A N 1
ATOM 3467 C CA . ASN A 1 454 ? 149.883 131.082 100.780 1.00 49.59 454 ASN A CA 1
ATOM 3468 C C . ASN A 1 454 ? 148.374 131.227 100.607 1.00 45.42 454 ASN A C 1
ATOM 3469 O O . ASN A 1 454 ? 147.849 131.075 99.501 1.00 47.68 454 ASN A O 1
ATOM 3474 N N . ILE A 1 455 ? 147.685 131.518 101.706 1.00 41.94 455 ILE A N 1
ATOM 3475 C CA . ILE A 1 455 ? 146.240 131.761 101.723 1.00 39.88 455 ILE A CA 1
ATOM 3476 C C . ILE A 1 455 ? 145.831 133.006 100.921 1.00 42.21 455 ILE A C 1
ATOM 3477 O O . ILE A 1 455 ? 144.840 132.911 100.177 1.00 44.83 455 ILE A O 1
ATOM 3482 N N . PRO A 1 456 ? 146.497 134.184 101.009 1.00 41.76 456 PRO A N 1
ATOM 3483 C CA . PRO A 1 456 ? 146.095 135.288 100.111 1.00 38.08 456 PRO A CA 1
ATOM 3484 C C . PRO A 1 456 ? 146.298 135.027 98.623 1.00 38.57 456 PRO A C 1
ATOM 3485 O O . PRO A 1 456 ? 145.485 135.499 97.817 1.00 46.63 456 PRO A O 1
ATOM 3489 N N . ALA A 1 457 ? 147.332 134.285 98.223 1.00 35.63 457 ALA A N 1
ATOM 3490 C CA . ALA A 1 457 ? 147.463 133.939 96.810 1.00 36.79 457 ALA A CA 1
ATOM 3491 C C . ALA A 1 457 ? 146.422 132.910 96.391 1.00 37.53 457 ALA A C 1
ATOM 3492 O O . ALA A 1 457 ? 146.080 132.818 95.208 1.00 38.71 457 ALA A O 1
ATOM 3494 N N . LEU A 1 458 ? 145.920 132.128 97.345 1.00 38.00 458 LEU A N 1
ATOM 3495 C CA . LEU A 1 458 ? 144.826 131.209 97.061 1.00 35.62 458 LEU A CA 1
ATOM 3496 C C . LEU A 1 458 ? 143.504 131.956 96.917 1.00 37.06 458 LEU A C 1
ATOM 3497 O O . LEU A 1 458 ? 142.658 131.578 96.099 1.00 38.94 458 LEU A O 1
ATOM 3502 N N . LEU A 1 459 ? 143.312 133.017 97.699 1.00 36.60 459 LEU A N 1
ATOM 3503 C CA . LEU A 1 459 ? 142.069 133.780 97.697 1.00 32.86 459 LEU A CA 1
ATOM 3504 C C . LEU A 1 459 ? 142.084 134.973 96.749 1.00 33.40 459 LEU A C 1
ATOM 3505 O O . LEU A 1 459 ? 141.090 135.701 96.691 1.00 37.03 459 LEU A O 1
ATOM 3510 N N . GLU A 1 460 ? 143.191 135.212 96.048 1.00 33.80 460 GLU A N 1
ATOM 3511 C CA . GLU A 1 460 ? 143.218 136.256 95.025 1.00 35.75 460 GLU A CA 1
ATOM 3512 C C . GLU A 1 460 ? 142.211 136.068 93.881 1.00 40.42 460 GLU A C 1
ATOM 3513 O O . GLU A 1 460 ? 141.650 137.089 93.441 1.00 45.58 460 GLU A O 1
ATOM 3519 N N . PRO A 1 461 ? 141.952 134.861 93.332 1.00 37.53 461 PRO A N 1
ATOM 3520 C CA . PRO A 1 461 ? 140.848 134.746 92.358 1.00 34.49 461 PRO A CA 1
ATOM 3521 C C . PRO A 1 461 ? 139.473 135.111 92.900 1.00 36.68 461 PRO A C 1
ATOM 3522 O O . PRO A 1 461 ? 138.630 135.587 92.130 1.00 40.37 461 PRO A O 1
ATOM 3526 N N . PHE A 1 462 ? 139.216 134.902 94.193 1.00 35.83 462 PHE A N 1
ATOM 3527 C CA . PHE A 1 462 ? 137.956 135.356 94.775 1.00 33.84 462 PHE A CA 1
ATOM 3528 C C . PHE A 1 462 ? 137.919 136.873 94.896 1.00 38.40 462 PHE A C 1
ATOM 3529 O O . PHE A 1 462 ? 136.836 137.469 94.904 1.00 41.63 462 PHE A O 1
ATOM 3537 N N . TYR A 1 463 ? 139.085 137.509 95.004 1.00 37.81 463 TYR A N 1
ATOM 3538 C CA . TYR A 1 463 ? 139.150 138.965 95.008 1.00 32.07 463 TYR A CA 1
ATOM 3539 C C . TYR A 1 463 ? 138.915 139.509 93.602 1.00 32.76 463 TYR A C 1
ATOM 3540 O O . TYR A 1 463 ? 138.202 140.498 93.420 1.00 38.92 463 TYR A O 1
ATOM 3549 N N . ARG A 1 464 ? 139.506 138.883 92.592 1.00 34.91 464 ARG A N 1
ATOM 3550 C CA . ARG A 1 464 ? 139.292 139.346 91.230 1.00 37.66 464 ARG A CA 1
ATOM 3551 C C . ARG A 1 464 ? 137.938 138.927 90.676 1.00 41.04 464 ARG A C 1
ATOM 3552 O O . ARG A 1 464 ? 137.489 139.495 89.676 1.00 46.11 464 ARG A O 1
ATOM 3560 N N . GLY A 1 465 ? 137.283 137.953 91.298 1.00 43.30 465 GLY A N 1
ATOM 3561 C CA . GLY A 1 465 ? 135.991 137.495 90.846 1.00 41.42 465 GLY A CA 1
ATOM 3562 C C . GLY A 1 465 ? 136.005 136.453 89.759 1.00 43.82 465 GLY A C 1
ATOM 3563 O O . GLY A 1 465 ? 134.952 136.175 89.179 1.00 46.73 465 GLY A O 1
ATOM 3564 N N . ALA A 1 466 ? 137.159 135.872 89.458 1.00 40.48 466 ALA A N 1
ATOM 3565 C CA . ALA A 1 466 ? 137.266 134.785 88.494 1.00 37.56 466 ALA A CA 1
ATOM 3566 C C . ALA A 1 466 ? 137.959 133.648 89.225 1.00 39.75 466 ALA A C 1
ATOM 3567 O O . ALA A 1 466 ? 139.179 133.499 89.122 1.00 43.54 466 ALA A O 1
ATOM 3569 N N . VAL A 1 467 ? 137.186 132.855 89.971 1.00 38.39 467 VAL A N 1
ATOM 3570 C CA . VAL A 1 467 ? 137.766 131.684 90.605 1.00 40.15 467 VAL A CA 1
ATOM 3571 C C . VAL A 1 467 ? 138.056 130.655 89.524 1.00 41.23 467 VAL A C 1
ATOM 3572 O O . VAL A 1 467 ? 137.402 130.621 88.471 1.00 39.18 467 VAL A O 1
ATOM 3576 N N . GLU A 1 468 ? 139.095 129.858 89.750 1.00 46.48 468 GLU A N 1
ATOM 3577 C CA . GLU A 1 468 ? 139.643 129.039 88.685 1.00 45.10 468 GLU A CA 1
ATOM 3578 C C . GLU A 1 468 ? 138.709 127.882 88.356 1.00 45.46 468 GLU A C 1
ATOM 3579 O O . GLU A 1 468 ? 137.800 127.542 89.119 1.00 47.55 468 GLU A O 1
ATOM 3585 N N . PHE A 1 469 ? 138.928 127.302 87.174 1.00 46.58 469 PHE A N 1
ATOM 3586 C CA . PHE A 1 469 ? 138.022 126.284 86.655 1.00 42.18 469 PHE A CA 1
ATOM 3587 C C . PHE A 1 469 ? 138.065 125.012 87.482 1.00 44.96 469 PHE A C 1
ATOM 3588 O O . PHE A 1 469 ? 137.056 124.316 87.581 1.00 47.80 469 PHE A O 1
ATOM 3596 N N . GLU A 1 470 ? 139.206 124.708 88.099 1.00 46.99 470 GLU A N 1
ATOM 3597 C CA . GLU A 1 470 ? 139.388 123.466 88.837 1.00 45.49 470 GLU A CA 1
ATOM 3598 C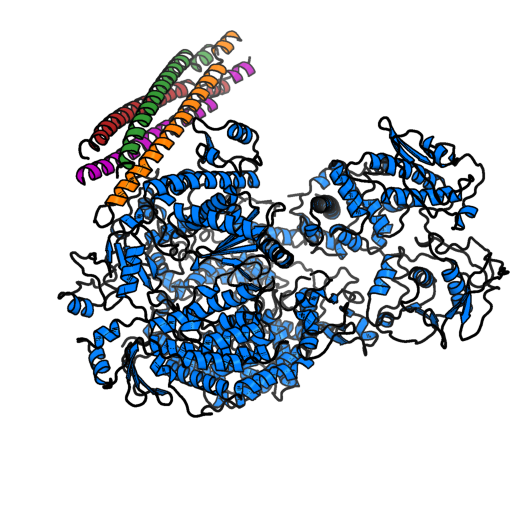 C . GLU A 1 470 ? 138.821 123.503 90.250 1.00 45.29 470 GLU A C 1
ATOM 3599 O O . GLU A 1 470 ? 138.871 122.481 90.941 1.00 56.09 470 GLU A O 1
ATOM 3605 N N . ASP A 1 471 ? 138.306 124.639 90.707 1.00 37.74 471 ASP A N 1
ATOM 3606 C CA . ASP A 1 471 ? 137.769 124.750 92.056 1.00 39.31 471 ASP A CA 1
ATOM 3607 C C . ASP A 1 471 ? 136.248 124.760 92.106 1.00 40.94 471 ASP A C 1
ATOM 3608 O O . ASP A 1 471 ? 135.681 124.846 93.196 1.00 40.82 471 ASP A O 1
ATOM 3613 N N . ARG A 1 472 ? 135.576 124.674 90.963 1.00 41.93 472 ARG A N 1
ATOM 3614 C CA . ARG A 1 472 ? 134.125 124.841 90.902 1.00 35.93 472 ARG A CA 1
ATOM 3615 C C . ARG A 1 472 ? 133.420 123.485 90.825 1.00 34.81 472 ARG A C 1
ATOM 3616 O O . ARG A 1 472 ? 132.857 123.096 89.804 1.00 36.14 472 ARG A O 1
ATOM 3624 N N . LEU A 1 473 ? 133.447 122.766 91.949 1.00 34.90 473 LEU A N 1
ATOM 3625 C CA . LEU A 1 473 ? 132.696 121.526 92.097 1.00 31.64 473 LEU A CA 1
ATOM 3626 C C . LEU A 1 473 ? 132.230 121.389 93.536 1.00 34.65 473 LEU A C 1
ATOM 3627 O O . LEU A 1 473 ? 132.953 121.755 94.466 1.00 39.94 473 LEU A O 1
ATOM 3632 N N . THR A 1 474 ? 131.023 120.858 93.714 1.00 31.77 474 THR A N 1
ATOM 3633 C CA . THR A 1 474 ? 130.471 120.596 95.034 1.00 31.95 474 THR A CA 1
ATOM 3634 C C . THR A 1 474 ? 129.707 119.284 94.975 1.00 33.12 474 THR A C 1
ATOM 3635 O O . THR A 1 474 ? 128.895 119.084 94.069 1.00 32.28 474 THR A O 1
ATOM 3639 N N . VAL A 1 475 ? 129.969 118.390 95.926 1.00 37.25 475 VAL A N 1
ATOM 3640 C CA . VAL A 1 475 ? 129.275 117.111 96.019 1.00 36.62 475 VAL A CA 1
ATOM 3641 C C . VAL A 1 475 ? 128.249 117.181 97.138 1.00 37.23 475 VAL A C 1
ATOM 3642 O O . VAL A 1 475 ? 128.574 117.553 98.270 1.00 39.55 475 VAL A O 1
ATOM 3646 N N . LEU A 1 476 ? 127.011 116.824 96.817 1.00 33.52 476 LEU A N 1
ATOM 3647 C CA . LEU A 1 476 ? 125.917 116.872 97.772 1.00 32.88 476 LEU A CA 1
ATOM 3648 C C . LEU A 1 476 ? 125.775 115.499 98.415 1.00 35.26 476 LEU A C 1
ATOM 3649 O O . LEU A 1 476 ? 125.553 114.503 97.720 1.00 38.03 476 LEU A O 1
ATOM 3654 N N . VAL A 1 477 ? 125.911 115.446 99.731 1.00 34.66 477 VAL A N 1
ATOM 3655 C CA . VAL A 1 477 ? 125.920 114.197 100.488 1.00 33.89 477 VAL A CA 1
ATOM 3656 C C . VAL A 1 477 ? 124.665 114.147 101.348 1.00 35.35 477 VAL A C 1
ATOM 3657 O O . VAL A 1 477 ? 124.366 115.126 102.038 1.00 39.08 477 VAL A O 1
ATOM 3661 N N . PRO A 1 478 ? 123.906 113.054 101.328 1.00 30.32 478 PRO A N 1
ATOM 3662 C CA . PRO A 1 478 ? 122.768 112.926 102.245 1.00 29.08 478 PRO A CA 1
ATOM 3663 C C . PRO A 1 478 ? 123.217 112.831 103.695 1.00 33.73 478 PRO A C 1
ATOM 3664 O O . PRO A 1 478 ? 124.325 112.385 103.999 1.00 40.88 478 PRO A O 1
ATOM 3668 N N . LYS A 1 479 ? 122.352 113.288 104.593 1.00 34.99 479 LYS A N 1
ATOM 3669 C CA . LYS A 1 479 ? 122.642 113.220 106.015 1.00 38.45 479 LYS A CA 1
ATOM 3670 C C . LYS A 1 479 ? 122.045 111.961 106.630 1.00 39.89 479 LYS A C 1
ATOM 3671 O O . LYS A 1 479 ? 121.114 111.356 106.096 1.00 40.87 479 LYS A O 1
ATOM 3677 N N . GLU A 1 480 ? 122.599 111.574 107.774 1.00 40.67 480 GLU A N 1
ATOM 3678 C CA . GLU A 1 480 ? 122.281 110.316 108.424 1.00 37.88 480 GLU A CA 1
ATOM 3679 C C . GLU A 1 480 ? 121.368 110.545 109.619 1.00 40.78 480 GLU A C 1
ATOM 3680 O O . GLU A 1 480 ? 121.343 111.635 110.200 1.00 49.57 480 GLU A O 1
ATOM 3686 N N . LYS A 1 481 ? 120.613 109.493 109.956 1.00 39.38 481 LYS A N 1
ATOM 3687 C CA . LYS A 1 481 ? 119.732 109.430 111.128 1.00 39.58 481 LYS A CA 1
ATOM 3688 C C . LYS A 1 481 ? 118.693 110.552 111.138 1.00 40.65 481 LYS A C 1
ATOM 3689 O O . LYS A 1 481 ? 118.438 111.190 112.161 1.00 44.22 481 LYS A O 1
ATOM 3695 N N . GLU A 1 482 ? 118.090 110.787 109.978 1.00 40.05 482 GLU A N 1
ATOM 3696 C CA . GLU A 1 482 ? 117.001 111.738 109.831 1.00 39.68 482 GLU A CA 1
ATOM 3697 C C . GLU A 1 482 ? 115.799 111.040 109.214 1.00 36.50 482 GLU A C 1
ATOM 3698 O O . GLU A 1 482 ? 115.945 110.073 108.464 1.00 38.87 482 GLU A O 1
ATOM 3704 N N . LEU A 1 483 ? 114.608 111.552 109.522 1.00 34.40 483 LEU A N 1
ATOM 3705 C CA . LEU A 1 483 ? 113.359 110.881 109.193 1.00 31.63 483 LEU A CA 1
ATOM 3706 C C . LEU A 1 483 ? 112.744 111.370 107.886 1.00 33.62 483 LEU A C 1
ATOM 3707 O O . LEU A 1 483 ? 111.546 111.170 107.663 1.00 38.80 483 LEU A O 1
ATOM 3712 N N . LYS A 1 484 ? 113.532 111.997 107.018 1.00 32.47 484 LYS A N 1
ATOM 3713 C CA . LYS A 1 484 ? 113.054 112.444 105.716 1.00 31.80 484 LYS A CA 1
ATOM 3714 C C . LYS A 1 484 ? 113.338 111.357 104.687 1.00 33.83 484 LYS A C 1
ATOM 3715 O O . LYS A 1 484 ? 114.492 110.953 104.508 1.00 40.95 484 LYS A O 1
ATOM 3721 N N . VAL A 1 485 ? 112.287 110.884 104.013 1.00 31.19 485 VAL A N 1
ATOM 3722 C CA . VAL A 1 485 ? 112.446 109.788 103.065 1.00 29.66 485 VAL A CA 1
ATOM 3723 C C . VAL A 1 485 ? 113.079 110.248 101.760 1.00 34.87 485 VAL A C 1
ATOM 3724 O O . VAL A 1 485 ? 113.596 109.418 101.005 1.00 40.42 485 VAL A O 1
ATOM 3728 N N . LYS A 1 486 ? 113.056 111.546 101.465 1.00 34.20 486 LYS A N 1
ATOM 3729 C CA . LYS A 1 486 ? 113.694 112.069 100.267 1.00 31.16 486 LYS A CA 1
ATOM 3730 C C . LYS A 1 486 ? 115.037 112.726 100.547 1.00 34.03 486 LYS A C 1
ATOM 3731 O O . LYS A 1 486 ? 115.739 113.091 99.600 1.00 39.35 486 LYS A O 1
ATOM 3737 N N . GLY A 1 487 ? 115.407 112.882 101.807 1.00 34.18 487 GLY A N 1
ATOM 3738 C CA . GLY A 1 487 ? 116.779 113.183 102.173 1.00 34.14 487 GLY A CA 1
ATOM 3739 C C . GLY A 1 487 ? 117.055 114.664 102.319 1.00 37.08 487 GLY A C 1
ATOM 3740 O O . GLY A 1 487 ? 116.414 115.517 101.707 1.00 44.36 487 GLY A O 1
ATOM 3741 N N . ARG A 1 488 ? 118.043 114.967 103.156 1.00 36.63 488 ARG A N 1
ATOM 3742 C CA . ARG A 1 488 ? 118.606 116.301 103.298 1.00 35.97 488 ARG A CA 1
ATOM 3743 C C . ARG A 1 488 ? 120.109 116.199 103.085 1.00 40.39 488 ARG A C 1
ATOM 3744 O O . ARG A 1 488 ? 120.751 115.287 103.615 1.00 47.41 488 ARG A O 1
ATOM 3752 N N . PHE A 1 489 ? 120.666 117.133 102.323 1.00 39.46 489 PHE A N 1
ATOM 3753 C CA . PHE A 1 489 ? 122.028 117.037 101.809 1.00 35.83 489 PHE A CA 1
ATOM 3754 C C . PHE A 1 489 ? 122.880 118.194 102.314 1.00 40.94 489 PHE A C 1
ATOM 3755 O O . PHE A 1 489 ? 122.429 119.342 102.330 1.00 45.83 489 PHE A O 1
ATOM 3763 N N . PHE A 1 490 ? 124.103 117.883 102.737 1.00 40.54 490 PHE A N 1
ATOM 3764 C CA . PHE A 1 490 ? 125.134 118.874 103.004 1.00 38.09 490 PHE A CA 1
ATOM 3765 C C . PHE A 1 490 ? 126.139 118.897 101.855 1.00 37.99 490 PHE A C 1
ATOM 3766 O O . PHE A 1 490 ? 126.067 118.104 100.914 1.00 39.26 490 PHE A O 1
ATOM 3774 N N . SER A 1 491 ? 127.091 119.820 101.946 1.00 41.58 491 SER A N 1
ATOM 3775 C CA . SER A 1 491 ? 128.022 120.103 100.863 1.00 39.78 491 SER A CA 1
ATOM 3776 C C . SER A 1 491 ? 129.428 119.645 101.226 1.00 42.55 491 SER A C 1
ATOM 3777 O O . SER A 1 491 ? 129.924 119.950 102.315 1.00 49.72 491 SER A O 1
ATOM 3780 N N . LYS A 1 492 ? 130.060 118.917 100.310 1.00 39.85 492 LYS A N 1
ATOM 3781 C CA . LYS A 1 492 ? 131.487 118.633 100.345 1.00 41.75 492 LYS A CA 1
ATOM 3782 C C . LYS A 1 492 ? 132.129 119.423 99.217 1.00 41.71 492 LYS A C 1
ATOM 3783 O O . LYS A 1 492 ? 131.758 119.257 98.051 1.00 42.22 492 LYS A O 1
ATOM 3789 N N . GLN A 1 493 ? 133.086 120.277 99.559 1.00 45.89 493 GLN A N 1
ATOM 3790 C CA . GLN A 1 493 ? 133.525 121.318 98.648 1.00 43.12 493 GLN A CA 1
ATOM 3791 C C . GLN A 1 493 ? 135.033 121.281 98.458 1.00 44.28 493 GLN A C 1
ATOM 3792 O O . GLN A 1 493 ? 135.769 120.654 99.223 1.00 47.26 493 GLN A O 1
ATOM 3798 N N . THR A 1 494 ? 135.469 121.970 97.407 1.00 42.02 494 THR A N 1
ATOM 3799 C CA . THR A 1 494 ? 136.882 122.157 97.118 1.00 37.73 494 THR A CA 1
ATOM 3800 C C . THR A 1 494 ? 137.512 123.013 98.221 1.00 41.28 494 THR A C 1
ATOM 3801 O O . THR A 1 494 ? 136.827 123.808 98.872 1.00 47.72 494 THR A O 1
ATOM 3805 N N . LEU A 1 495 ? 138.814 122.785 98.462 1.00 40.55 495 LEU A N 1
ATOM 3806 C CA . LEU A 1 495 ? 139.589 123.453 99.511 1.00 43.36 495 LEU A CA 1
ATOM 3807 C C . LEU A 1 495 ? 139.477 124.975 99.477 1.00 45.49 495 LEU A C 1
ATOM 3808 O O . LEU A 1 495 ? 139.350 125.613 100.530 1.00 48.63 495 LEU A O 1
ATOM 3813 N N . ALA A 1 496 ? 139.501 125.566 98.276 1.00 39.79 496 ALA A N 1
ATOM 3814 C CA . ALA A 1 496 ? 139.474 127.021 98.137 1.00 36.75 496 ALA A CA 1
ATOM 3815 C C . ALA A 1 496 ? 138.168 127.621 98.648 1.00 41.70 496 ALA A C 1
ATOM 3816 O O . ALA A 1 496 ? 138.176 128.655 99.330 1.00 45.14 496 ALA A O 1
ATOM 3818 N N . ILE A 1 497 ? 137.039 126.970 98.357 1.00 39.39 497 ILE A N 1
ATOM 3819 C CA . ILE A 1 497 ? 135.754 127.477 98.827 1.00 38.07 497 ILE A CA 1
ATOM 3820 C C . ILE A 1 497 ? 135.610 127.291 100.333 1.00 38.48 497 ILE A C 1
ATOM 3821 O O . ILE A 1 497 ? 134.952 128.097 101.002 1.00 48.61 497 ILE A O 1
ATOM 3826 N N . ARG A 1 498 ? 136.230 126.253 100.898 1.00 35.79 498 ARG A N 1
ATOM 3827 C CA . ARG A 1 498 ? 136.215 126.092 102.349 1.00 40.74 498 ARG A CA 1
ATOM 3828 C C . ARG A 1 498 ? 137.037 127.179 103.042 1.00 44.21 498 ARG A C 1
ATOM 3829 O O . ARG A 1 498 ? 136.624 127.703 104.087 1.00 47.70 498 ARG A O 1
ATOM 3837 N N . ILE A 1 499 ? 138.187 127.551 102.462 1.00 42.17 499 ILE A N 1
ATOM 3838 C CA . ILE A 1 499 ? 138.967 128.670 103.002 1.00 41.60 499 ILE A CA 1
ATOM 3839 C C . ILE A 1 499 ? 138.193 129.981 102.873 1.00 41.74 499 ILE A C 1
ATOM 3840 O O . ILE A 1 499 ? 138.217 130.824 103.784 1.00 45.43 499 ILE A O 1
ATOM 3845 N N . TYR A 1 500 ? 137.470 130.155 101.758 1.00 38.25 500 TYR A N 1
ATOM 3846 C CA . TYR A 1 500 ? 136.607 131.325 101.585 1.00 33.54 500 TYR A CA 1
ATOM 3847 C C . TYR A 1 500 ? 135.512 131.374 102.646 1.00 33.47 500 TYR A C 1
ATOM 3848 O O . TYR A 1 500 ? 135.209 132.449 103.182 1.00 37.65 500 TYR A O 1
ATOM 3857 N N . GLN A 1 501 ? 134.912 130.221 102.958 1.00 32.55 501 GLN A N 1
ATOM 3858 C CA . GLN A 1 501 ? 133.883 130.156 103.992 1.00 34.52 501 GLN A CA 1
ATOM 3859 C C . GLN A 1 501 ? 134.444 130.505 105.361 1.00 38.63 501 GLN A C 1
ATOM 3860 O O . GLN A 1 501 ? 133.804 131.236 106.127 1.00 43.84 501 GLN A O 1
ATOM 3866 N N . VAL A 1 502 ? 135.645 130.003 105.671 1.00 41.32 502 VAL A N 1
ATOM 3867 C CA . VAL A 1 502 ? 136.293 130.291 106.952 1.00 40.79 502 VAL A CA 1
ATOM 3868 C C . VAL A 1 502 ? 136.559 131.786 107.103 1.00 37.77 502 VAL A C 1
ATOM 3869 O O . VAL A 1 502 ? 136.199 132.394 108.121 1.00 39.10 502 VAL A O 1
ATOM 3873 N N . VAL A 1 503 ? 137.140 132.406 106.067 1.00 34.47 503 VAL A N 1
ATOM 3874 C CA . VAL A 1 503 ? 137.468 133.832 106.121 1.00 32.13 503 VAL A CA 1
ATOM 3875 C C . VAL A 1 503 ? 136.207 134.693 106.205 1.00 39.84 503 VAL A C 1
ATOM 3876 O O . VAL A 1 503 ? 136.132 135.617 107.027 1.00 44.52 503 VAL A O 1
ATOM 3880 N N . ALA A 1 504 ? 135.184 134.381 105.397 1.00 39.31 504 ALA A N 1
ATOM 3881 C CA . ALA A 1 504 ? 133.965 135.188 105.390 1.00 31.31 504 ALA A CA 1
ATOM 3882 C C . ALA A 1 504 ? 133.185 135.059 106.695 1.00 31.41 504 ALA A C 1
ATOM 3883 O O . ALA A 1 504 ? 132.715 136.068 107.241 1.00 37.44 504 ALA A O 1
ATOM 3885 N N . GLU A 1 505 ? 133.051 133.836 107.220 1.00 29.17 505 GLU A N 1
ATOM 3886 C CA . GLU A 1 505 ? 132.325 133.646 108.470 1.00 34.01 505 GLU A CA 1
ATOM 3887 C C . GLU A 1 505 ? 133.071 134.255 109.647 1.00 38.50 505 GLU A C 1
ATOM 3888 O O . GLU A 1 505 ? 132.443 134.825 110.546 1.00 43.33 505 GLU A O 1
ATOM 3894 N N . ALA A 1 506 ? 134.410 134.175 109.646 1.00 41.06 506 ALA A N 1
ATOM 3895 C CA . ALA A 1 506 ? 135.193 134.814 110.699 1.00 38.71 506 ALA A CA 1
ATOM 3896 C C . ALA A 1 506 ? 135.057 136.330 110.655 1.00 38.82 506 ALA A C 1
ATOM 3897 O O . ALA A 1 506 ? 134.899 136.971 111.701 1.00 44.12 506 ALA A O 1
ATOM 3899 N N . ALA A 1 507 ? 135.079 136.913 109.449 1.00 38.23 507 ALA A N 1
ATOM 3900 C CA . ALA A 1 507 ? 134.947 138.361 109.311 1.00 36.77 507 ALA A CA 1
ATOM 3901 C C . ALA A 1 507 ? 133.576 138.852 109.763 1.00 38.25 507 ALA A C 1
ATOM 3902 O O . ALA A 1 507 ? 133.479 139.847 110.492 1.00 42.42 507 ALA A O 1
ATOM 3904 N N . LEU A 1 508 ? 132.506 138.154 109.368 1.00 38.28 508 LEU A N 1
ATOM 3905 C CA . LEU A 1 508 ? 131.172 138.590 109.780 1.00 36.68 508 LEU A CA 1
ATOM 3906 C C . LEU A 1 508 ? 130.920 138.335 111.261 1.00 36.65 508 LEU A C 1
ATOM 3907 O O . LEU A 1 508 ? 130.219 139.116 111.911 1.00 41.09 508 LEU A O 1
ATOM 3912 N N . LYS A 1 509 ? 131.473 137.253 111.816 1.00 39.93 509 LYS A N 1
ATOM 3913 C CA . LYS A 1 509 ? 131.278 136.978 113.233 1.00 44.78 509 LYS A CA 1
ATOM 3914 C C . LYS A 1 509 ? 132.054 137.952 114.109 1.00 46.95 509 LYS A C 1
ATOM 3915 O O . LYS A 1 509 ? 131.576 138.330 115.184 1.00 48.74 509 LYS A O 1
ATOM 3921 N N . ASN A 1 510 ? 133.234 138.387 113.665 1.00 48.13 510 ASN A N 1
ATOM 3922 C CA . ASN A 1 510 ? 134.059 139.245 114.503 1.00 45.41 510 ASN A CA 1
ATOM 3923 C C . ASN A 1 510 ? 133.738 140.726 114.342 1.00 44.05 510 ASN A C 1
ATOM 3924 O O . ASN A 1 510 ? 133.613 141.441 115.340 1.00 47.25 510 ASN A O 1
ATOM 3929 N N . GLU A 1 511 ? 133.597 141.211 113.109 1.00 42.10 511 GLU A N 1
ATOM 3930 C CA . GLU A 1 511 ? 133.548 142.652 112.889 1.00 41.34 511 GLU A CA 1
ATOM 3931 C C . GLU A 1 511 ? 132.144 143.227 112.717 1.00 41.99 511 GLU A C 1
ATOM 3932 O O . GLU A 1 511 ? 131.913 144.374 113.109 1.00 44.03 511 GLU A O 1
ATOM 3938 N N . VAL A 1 512 ? 131.196 142.489 112.146 1.00 40.75 512 VAL A N 1
ATOM 3939 C CA . VAL A 1 512 ? 129.901 143.080 111.803 1.00 34.56 512 VAL A CA 1
ATOM 3940 C C . VAL A 1 512 ? 128.855 142.822 112.884 1.00 34.39 512 VAL A C 1
ATOM 3941 O O . VAL A 1 512 ? 128.255 143.761 113.414 1.00 39.71 512 VAL A O 1
ATOM 3945 N N . MET A 1 513 ? 128.623 141.560 113.232 1.00 33.27 513 MET A N 1
ATOM 3946 C CA . MET A 1 513 ? 127.592 141.156 114.192 1.00 37.30 513 MET A CA 1
ATOM 3947 C C . MET A 1 513 ? 127.666 141.669 115.639 1.00 39.89 513 MET A C 1
ATOM 3948 O O . MET A 1 513 ? 126.613 141.686 116.289 1.00 40.63 513 MET A O 1
ATOM 3953 N N . PRO A 1 514 ? 128.822 142.045 116.224 1.00 40.41 514 PRO A N 1
ATOM 3954 C CA . PRO A 1 514 ? 128.742 142.755 117.516 1.00 36.22 514 PRO A CA 1
ATOM 3955 C C . PRO A 1 514 ? 128.050 144.108 117.457 1.00 37.19 514 PRO A C 1
ATOM 3956 O O . PRO A 1 514 ? 127.493 144.542 118.472 1.00 40.25 514 PRO A O 1
ATOM 3960 N N . TYR A 1 515 ? 128.059 144.788 116.313 1.00 35.86 515 TYR A N 1
ATOM 3961 C CA . TYR A 1 515 ? 127.328 146.043 116.189 1.00 35.40 515 TYR A CA 1
ATOM 3962 C C . TYR A 1 515 ? 125.852 145.850 115.859 1.00 38.83 515 TYR A C 1
ATOM 3963 O O . TYR A 1 515 ? 125.080 146.808 115.962 1.00 40.16 515 TYR A O 1
ATOM 3972 N N . LEU A 1 516 ? 125.440 144.652 115.458 1.00 41.68 516 LEU A N 1
ATOM 3973 C CA . LEU A 1 516 ? 124.033 144.351 115.215 1.00 35.99 516 LEU A CA 1
ATOM 3974 C C . LEU A 1 516 ? 123.397 143.856 116.510 1.00 39.41 516 LEU A C 1
ATOM 3975 O O . LEU A 1 516 ? 123.786 142.804 117.027 1.00 45.60 516 LEU A O 1
ATOM 3980 N N . LYS A 1 517 ? 122.406 144.604 117.012 1.00 36.54 517 LYS A N 1
ATOM 3981 C CA . LYS A 1 517 ? 121.893 144.412 118.371 1.00 40.60 517 LYS A CA 1
ATOM 3982 C C . LYS A 1 517 ? 121.155 143.088 118.532 1.00 47.00 517 LYS A C 1
ATOM 3983 O O . LYS A 1 517 ? 121.273 142.432 119.578 1.00 51.03 517 LYS A O 1
ATOM 3989 N N . THR A 1 518 ? 120.385 142.696 117.511 1.00 47.12 518 THR A N 1
ATOM 3990 C CA . THR A 1 518 ? 119.583 141.476 117.568 1.00 44.75 518 THR A CA 1
ATOM 3991 C C . THR A 1 518 ? 120.463 140.239 117.699 1.00 46.89 518 THR A C 1
ATOM 3992 O O . THR A 1 518 ? 120.168 139.333 118.486 1.00 51.89 518 THR A O 1
ATOM 3996 N N . HIS A 1 519 ? 121.574 140.206 116.973 1.00 44.02 519 HIS A N 1
ATOM 3997 C CA . HIS A 1 519 ? 122.522 139.115 117.137 1.00 43.26 519 HIS A CA 1
ATOM 3998 C C . HIS A 1 519 ? 123.368 139.275 118.394 1.00 48.78 519 HIS A C 1
ATOM 3999 O O . HIS A 1 519 ? 123.768 138.272 118.998 1.00 54.78 519 HIS A O 1
ATOM 4006 N N . SER A 1 520 ? 123.621 140.516 118.821 1.00 47.24 520 SER A N 1
ATOM 4007 C CA . SER A 1 520 ? 124.523 140.744 119.945 1.00 44.99 520 SER A CA 1
ATOM 4008 C C . SER A 1 520 ? 123.891 140.372 121.277 1.00 51.06 520 SER A C 1
ATOM 4009 O O . SER A 1 520 ? 124.614 140.016 122.215 1.00 54.21 520 SER A O 1
ATOM 4012 N N . MET A 1 521 ? 122.563 140.470 121.402 1.00 48.69 521 MET A N 1
ATOM 4013 C CA . MET A 1 521 ? 121.945 140.000 122.638 1.00 47.62 521 MET A CA 1
ATOM 4014 C C . MET A 1 521 ? 121.991 138.479 122.723 1.00 50.56 521 MET A C 1
ATOM 4015 O O . MET A 1 521 ? 122.075 137.914 123.820 1.00 56.96 521 MET A O 1
ATOM 4020 N N . THR A 1 522 ? 121.937 137.801 121.577 1.00 48.22 522 THR A N 1
ATOM 4021 C CA . THR A 1 522 ? 122.026 136.346 121.576 1.00 51.43 522 THR A CA 1
ATOM 4022 C C . THR A 1 522 ? 123.454 135.859 121.790 1.00 55.85 522 THR A C 1
ATOM 4023 O O . THR A 1 522 ? 123.653 134.789 122.376 1.00 57.87 522 THR A O 1
ATOM 4027 N N . MET A 1 523 ? 124.457 136.609 121.319 1.00 55.77 523 MET A N 1
ATOM 4028 C CA . MET A 1 523 ? 125.842 136.188 121.529 1.00 52.67 523 MET A CA 1
ATOM 4029 C C . MET A 1 523 ? 126.283 136.356 122.979 1.00 51.33 523 MET A C 1
ATOM 4030 O O . MET A 1 523 ? 127.113 135.580 123.463 1.00 55.52 523 MET A O 1
ATOM 4035 N N . SER A 1 524 ? 125.756 137.352 123.683 1.00 47.72 524 SER A N 1
ATOM 4036 C CA . SER A 1 524 ? 126.118 137.587 125.074 1.00 51.31 524 SER A CA 1
ATOM 4037 C C . SER A 1 524 ? 125.278 136.699 125.982 1.00 54.97 524 SER A C 1
ATOM 4038 O O . SER A 1 524 ? 124.062 136.591 125.802 1.00 58.37 524 SER A O 1
ATOM 4041 N N . SER A 1 525 ? 125.934 136.065 126.957 1.00 53.20 525 SER A N 1
ATOM 4042 C CA . SER A 1 525 ? 125.244 135.102 127.809 1.00 53.89 525 SER A CA 1
ATOM 4043 C C . SER A 1 525 ? 124.369 135.790 128.851 1.00 55.05 525 SER A C 1
ATOM 4044 O O . SER A 1 525 ? 123.291 135.287 129.186 1.00 58.83 525 SER A O 1
ATOM 4047 N N . THR A 1 526 ? 124.818 136.931 129.381 1.00 53.25 526 THR A N 1
ATOM 4048 C CA . THR A 1 526 ? 124.074 137.608 130.442 1.00 56.33 526 THR A CA 1
ATOM 4049 C C . THR A 1 526 ? 122.787 138.231 129.913 1.00 60.40 526 THR A C 1
ATOM 4050 O O . THR A 1 526 ? 121.732 138.137 130.554 1.00 62.89 526 THR A O 1
ATOM 4054 N N . ALA A 1 527 ? 122.857 138.875 128.743 1.00 59.06 527 ALA A N 1
ATOM 4055 C CA . ALA A 1 527 ? 121.668 139.473 128.143 1.00 53.82 527 ALA A CA 1
ATOM 4056 C C . ALA A 1 527 ? 120.669 138.409 127.706 1.00 54.73 527 ALA A C 1
ATOM 4057 O O . ALA A 1 527 ? 119.455 138.590 127.864 1.00 57.59 527 ALA A O 1
ATOM 4059 N N . LEU A 1 528 ? 121.165 137.286 127.178 1.00 52.41 528 LEU A N 1
ATOM 4060 C CA . LEU A 1 528 ? 120.292 136.171 126.819 1.00 50.55 528 LEU A CA 1
ATOM 4061 C C . LEU A 1 528 ? 119.635 135.557 128.049 1.00 52.70 528 LEU A C 1
ATOM 4062 O O . LEU A 1 528 ? 118.447 135.210 128.016 1.00 55.10 528 LEU A O 1
ATOM 4067 N N . THR A 1 529 ? 120.394 135.424 129.141 1.00 50.80 529 THR A N 1
ATOM 4068 C CA . THR A 1 529 ? 119.853 134.894 130.388 1.00 50.58 529 THR A CA 1
ATOM 4069 C C . THR A 1 529 ? 118.775 135.809 130.955 1.00 51.22 529 THR A C 1
ATOM 4070 O O . THR A 1 529 ? 117.711 135.335 131.371 1.00 55.13 529 THR A O 1
ATOM 4074 N N . HIS A 1 530 ? 119.020 137.123 130.933 1.00 52.62 530 HIS A N 1
ATOM 4075 C CA . HIS A 1 530 ? 118.031 138.095 131.393 1.00 56.19 530 HIS A CA 1
ATOM 4076 C C . HIS A 1 530 ? 116.770 138.069 130.535 1.00 56.21 530 HIS A C 1
ATOM 4077 O O . HIS A 1 530 ? 115.652 138.126 131.064 1.00 57.66 530 HIS A O 1
ATOM 4084 N N . LEU A 1 531 ? 116.935 137.960 129.211 1.00 54.45 531 LEU A N 1
ATOM 4085 C CA . LEU A 1 531 ? 115.792 137.916 128.302 1.00 49.33 531 LEU A CA 1
ATOM 4086 C C . LEU A 1 531 ? 114.954 136.660 128.510 1.00 46.91 531 LEU A C 1
ATOM 4087 O O . LEU A 1 531 ? 113.718 136.723 128.521 1.00 49.32 531 LEU A O 1
ATOM 4092 N N . LEU A 1 532 ? 115.608 135.514 128.714 1.00 46.36 532 LEU A N 1
ATOM 4093 C CA . LEU A 1 532 ? 114.864 134.283 128.954 1.00 46.28 532 LEU A CA 1
ATOM 4094 C C . LEU A 1 532 ? 114.189 134.276 130.321 1.00 48.33 532 LEU A C 1
ATOM 4095 O O . LEU A 1 532 ? 113.081 133.743 130.448 1.00 51.79 532 LEU A O 1
ATOM 4100 N N . ASN A 1 533 ? 114.812 134.873 131.344 1.00 46.97 533 ASN A N 1
ATOM 4101 C CA . ASN A 1 533 ? 114.145 134.953 132.644 1.00 44.42 533 ASN A CA 1
ATOM 4102 C C . ASN A 1 533 ? 112.925 135.866 132.601 1.00 45.79 533 ASN A C 1
ATOM 4103 O O . ASN A 1 533 ? 111.861 135.515 133.139 1.00 50.32 533 ASN A O 1
ATOM 4108 N N . ARG A 1 534 ? 113.046 137.015 131.929 1.00 47.77 534 ARG A N 1
ATOM 4109 C CA . ARG A 1 534 ? 111.894 137.892 131.753 1.00 47.50 534 ARG A CA 1
ATOM 4110 C C . ARG A 1 534 ? 110.803 137.226 130.925 1.00 46.64 534 ARG A C 1
ATOM 4111 O O . ARG A 1 534 ? 109.618 137.434 131.188 1.00 49.33 534 ARG A O 1
ATOM 4119 N N . LEU A 1 535 ? 111.177 136.405 129.935 1.00 47.74 535 LEU A N 1
ATOM 4120 C CA . LEU A 1 535 ? 110.168 135.651 129.190 1.00 45.70 535 LEU A CA 1
ATOM 4121 C C . LEU A 1 535 ? 109.507 134.587 130.055 1.00 44.67 535 LEU A C 1
ATOM 4122 O O . LEU A 1 535 ? 108.312 134.315 129.893 1.00 49.10 535 LEU A O 1
ATOM 4127 N N . SER A 1 536 ? 110.267 133.984 130.972 1.00 43.25 536 SER A N 1
ATOM 4128 C CA . SER A 1 536 ? 109.711 132.973 131.867 1.00 43.67 536 SER A CA 1
ATOM 4129 C C . SER A 1 536 ? 108.690 133.567 132.832 1.00 47.94 536 SER A C 1
ATOM 4130 O O . SER A 1 536 ? 107.665 132.935 133.113 1.00 50.53 536 SER A O 1
ATOM 4133 N N . HIS A 1 537 ? 108.946 134.776 133.353 1.00 49.96 537 HIS A N 1
ATOM 4134 C CA . HIS A 1 537 ? 107.970 135.368 134.271 1.00 48.67 537 HIS A CA 1
ATOM 4135 C C . HIS A 1 537 ? 106.756 135.964 133.560 1.00 48.30 537 HIS A C 1
ATOM 4136 O O . HIS A 1 537 ? 105.673 136.015 134.150 1.00 52.17 537 HIS A O 1
ATOM 4143 N N . THR A 1 538 ? 106.892 136.407 132.313 1.00 46.36 538 THR A N 1
ATOM 4144 C CA . THR A 1 538 ? 105.860 137.252 131.717 1.00 47.36 538 THR A CA 1
ATOM 4145 C C . THR A 1 538 ? 104.757 136.446 131.026 1.00 51.24 538 THR A C 1
ATOM 4146 O O . THR A 1 538 ? 103.597 136.880 131.024 1.00 53.22 538 THR A O 1
ATOM 4150 N N . ILE A 1 539 ? 105.080 135.256 130.499 1.00 52.75 539 ILE A N 1
ATOM 4151 C CA . ILE A 1 539 ? 104.121 134.462 129.725 1.00 46.25 539 ILE A CA 1
ATOM 4152 C C . ILE A 1 539 ? 102.956 133.971 130.578 1.00 47.60 539 ILE A C 1
ATOM 4153 O O . ILE A 1 539 ? 101.831 133.846 130.081 1.00 53.65 539 ILE A O 1
ATOM 4158 N N . THR A 1 540 ? 103.195 133.666 131.853 1.00 46.08 540 THR A N 1
ATOM 4159 C CA . THR A 1 540 ? 102.133 133.149 132.703 1.00 46.52 540 THR A CA 1
ATOM 4160 C C . THR A 1 540 ? 101.139 134.231 133.098 1.00 52.82 540 THR A C 1
ATOM 4161 O O . THR A 1 540 ? 99.971 133.926 133.364 1.00 57.90 540 THR A O 1
ATOM 4165 N N . LYS A 1 541 ? 101.576 135.491 133.142 1.00 53.88 541 LYS A N 1
ATOM 4166 C CA . LYS A 1 541 ? 100.679 136.577 133.517 1.00 50.41 541 LYS A CA 1
ATOM 4167 C C . LYS A 1 541 ? 99.723 136.947 132.393 1.00 51.34 541 LYS A C 1
ATOM 4168 O O . LYS A 1 541 ? 98.574 137.317 132.661 1.00 60.95 541 LYS A O 1
ATOM 4174 N N . GLY A 1 542 ? 100.163 136.855 131.143 1.00 48.49 542 GLY A N 1
ATOM 4175 C CA . GLY A 1 542 ? 99.279 137.136 130.033 1.00 51.80 542 GLY A CA 1
ATOM 4176 C C . GLY A 1 542 ? 99.899 137.968 128.932 1.00 54.51 542 GLY A C 1
ATOM 4177 O O . GLY A 1 542 ? 99.260 138.217 127.907 1.00 57.69 542 GLY A O 1
ATOM 4178 N N . ASP A 1 543 ? 101.132 138.413 129.131 1.00 51.99 543 ASP A N 1
ATOM 4179 C CA . ASP A 1 543 ? 101.841 139.191 128.129 1.00 53.45 543 ASP A CA 1
ATOM 4180 C C . ASP A 1 543 ? 102.938 138.347 127.485 1.00 55.22 543 ASP A C 1
ATOM 4181 O O . ASP A 1 543 ? 103.223 137.225 127.912 1.00 56.70 543 ASP A O 1
ATOM 4186 N N . SER A 1 544 ? 103.552 138.920 126.443 1.00 49.74 544 SER A N 1
ATOM 4187 C CA . SER A 1 544 ? 104.733 138.395 125.746 1.00 46.37 544 SER A CA 1
ATOM 4188 C C . SER A 1 544 ? 104.485 137.001 125.160 1.00 48.31 544 SER A C 1
ATOM 4189 O O . SER A 1 544 ? 105.080 136.004 125.568 1.00 56.20 544 SER A O 1
ATOM 4192 N N . PHE A 1 545 ? 103.597 136.960 124.174 1.00 42.80 545 PHE A N 1
ATOM 4193 C CA . PHE A 1 545 ? 103.382 135.710 123.463 1.00 38.10 545 PHE A CA 1
ATOM 4194 C C . PHE A 1 545 ? 104.522 135.450 122.477 1.00 38.37 545 PHE A C 1
ATOM 4195 O O . PHE A 1 545 ? 105.351 136.319 122.183 1.00 41.16 545 PHE A O 1
ATOM 4203 N N . VAL A 1 546 ? 104.565 134.218 121.973 1.00 35.85 546 VAL A N 1
ATOM 4204 C CA . VAL A 1 546 ? 105.689 133.701 121.202 1.00 30.25 546 VAL A CA 1
ATOM 4205 C C . VAL A 1 546 ? 105.186 133.240 119.841 1.00 29.98 546 VAL A C 1
ATOM 4206 O O . VAL A 1 546 ? 104.204 132.495 119.758 1.00 32.18 546 VAL A O 1
ATOM 4210 N N . ILE A 1 547 ? 105.858 133.682 118.779 1.00 31.24 547 ILE A N 1
ATOM 4211 C CA . ILE A 1 547 ? 105.629 133.187 117.426 1.00 28.86 547 ILE A CA 1
ATOM 4212 C C . ILE A 1 547 ? 106.836 132.369 116.992 1.00 30.05 547 ILE A C 1
ATOM 4213 O O . ILE A 1 547 ? 107.972 132.856 117.027 1.00 34.24 547 ILE A O 1
ATOM 4218 N N . ASN A 1 548 ? 106.587 131.129 116.589 1.00 28.72 548 ASN A N 1
ATOM 4219 C CA . ASN A 1 548 ? 107.608 130.236 116.064 1.00 29.58 548 ASN A CA 1
ATOM 4220 C C . ASN A 1 548 ? 107.471 130.153 114.551 1.00 33.53 548 ASN A C 1
ATOM 4221 O O . ASN A 1 548 ? 106.395 129.810 114.037 1.00 36.75 548 ASN A O 1
ATOM 4226 N N . LEU A 1 549 ? 108.564 130.457 113.851 1.00 34.49 549 LEU A N 1
ATOM 4227 C CA . LEU A 1 549 ? 108.625 130.438 112.398 1.00 33.42 549 LEU A CA 1
ATOM 4228 C C . LEU A 1 549 ? 109.660 129.411 111.969 1.00 36.62 549 LEU A C 1
ATOM 4229 O O . LEU A 1 549 ? 110.786 129.410 112.477 1.00 38.94 549 LEU A O 1
ATOM 4234 N N . ASP A 1 550 ? 109.280 128.540 111.040 1.00 40.16 550 ASP A N 1
ATOM 4235 C CA . ASP A 1 550 ? 110.162 127.504 110.520 1.00 41.55 550 ASP A CA 1
ATOM 4236 C C . ASP A 1 550 ? 110.254 127.653 109.009 1.00 43.94 550 ASP A C 1
ATOM 4237 O O . ASP A 1 550 ? 109.235 127.602 108.313 1.00 47.07 550 ASP A O 1
ATOM 4242 N N . TYR A 1 551 ? 111.472 127.834 108.507 1.00 41.03 551 TYR A N 1
ATOM 4243 C CA . TYR A 1 551 ? 111.733 127.976 107.076 1.00 38.08 551 TYR A CA 1
ATOM 4244 C C . TYR A 1 551 ? 112.214 126.623 106.564 1.00 42.45 551 TYR A C 1
ATOM 4245 O O . TYR A 1 551 ? 113.339 126.204 106.847 1.00 44.58 551 TYR A O 1
ATOM 4254 N N . SER A 1 552 ? 111.350 125.937 105.812 1.00 40.41 552 SER A N 1
ATOM 4255 C CA . SER A 1 552 ? 111.661 124.586 105.354 1.00 39.23 552 SER A CA 1
ATOM 4256 C C . SER A 1 552 ? 112.707 124.590 104.245 1.00 42.11 552 SER A C 1
ATOM 4257 O O . SER A 1 552 ? 113.535 123.675 104.164 1.00 52.14 552 SER A O 1
ATOM 4260 N N . SER A 1 553 ? 112.690 125.603 103.385 1.00 37.03 553 SER A N 1
ATOM 4261 C CA . SER A 1 553 ? 113.588 125.701 102.238 1.00 35.39 553 SER A CA 1
ATOM 4262 C C . SER A 1 553 ? 114.554 126.874 102.382 1.00 36.15 553 SER A C 1
ATOM 4263 O O . SER A 1 553 ? 114.762 127.643 101.442 1.00 39.98 553 SER A O 1
ATOM 4266 N N . TRP A 1 554 ? 115.124 127.028 103.581 1.00 34.44 554 TRP A N 1
ATOM 4267 C CA . TRP A 1 554 ? 115.928 128.203 103.914 1.00 30.83 554 TRP A CA 1
ATOM 4268 C C . TRP A 1 554 ? 117.213 128.287 103.097 1.00 31.08 554 TRP A C 1
ATOM 4269 O O . TRP A 1 554 ? 117.479 129.306 102.453 1.00 33.02 554 TRP A O 1
ATOM 4280 N N . CYS A 1 555 ? 118.018 127.225 103.099 1.00 32.04 555 CYS A N 1
ATOM 4281 C CA . CYS A 1 555 ? 119.307 127.289 102.416 1.00 34.54 555 CYS A CA 1
ATOM 4282 C C . CYS A 1 555 ? 119.149 127.244 100.903 1.00 34.77 555 CYS A C 1
ATOM 4283 O O . CYS A 1 555 ? 119.964 127.824 100.177 1.00 34.66 555 CYS A O 1
ATOM 4286 N N . ASN A 1 556 ? 118.110 126.571 100.415 1.00 34.75 556 ASN A N 1
ATOM 4287 C CA . ASN A 1 556 ? 117.825 126.520 98.991 1.00 28.30 556 ASN A CA 1
ATOM 4288 C C . ASN A 1 556 ? 117.174 127.796 98.474 1.00 26.75 556 ASN A C 1
ATOM 4289 O O . ASN A 1 556 ? 117.244 128.070 97.274 1.00 30.25 556 ASN A O 1
ATOM 4294 N N . GLY A 1 557 ? 116.553 128.584 99.353 1.00 27.03 557 GLY A N 1
ATOM 4295 C CA . GLY A 1 557 ? 115.738 129.697 98.903 1.00 24.71 557 GLY A CA 1
ATOM 4296 C C . GLY A 1 557 ? 116.493 130.963 98.564 1.00 25.57 557 GLY A C 1
ATOM 4297 O O . GLY A 1 557 ? 115.969 131.815 97.842 1.00 26.58 557 GLY A O 1
ATOM 4298 N N . PHE A 1 558 ? 117.707 131.122 99.086 1.00 25.53 558 PHE A N 1
ATOM 4299 C CA . PHE A 1 558 ? 118.451 132.360 98.885 1.00 21.87 558 PHE A CA 1
ATOM 4300 C C . PHE A 1 558 ? 118.955 132.487 97.453 1.00 24.68 558 PHE A C 1
ATOM 4301 O O . PHE A 1 558 ? 119.423 131.520 96.849 1.00 26.40 558 PHE A O 1
ATOM 4309 N N . ARG A 1 559 ? 118.864 133.698 96.923 1.00 24.92 559 ARG A N 1
ATOM 4310 C CA . ARG A 1 559 ? 119.094 134.013 95.524 1.00 22.72 559 ARG A CA 1
ATOM 4311 C C . ARG A 1 559 ? 120.102 135.149 95.441 1.00 26.81 559 ARG A C 1
ATOM 4312 O O . ARG A 1 559 ? 120.256 135.910 96.402 1.00 32.59 559 ARG A O 1
ATOM 4320 N N . PRO A 1 560 ? 120.840 135.263 94.322 1.00 25.29 560 PRO A N 1
ATOM 4321 C CA . PRO A 1 560 ? 121.908 136.283 94.234 1.00 29.87 560 PRO A CA 1
ATOM 4322 C C . PRO A 1 560 ? 121.449 137.730 94.353 1.00 33.05 560 PRO A C 1
ATOM 4323 O O . PRO A 1 560 ? 122.163 138.562 94.938 1.00 38.08 560 PRO A O 1
ATOM 4327 N N . GLU A 1 561 ? 120.269 138.049 93.814 1.00 30.57 561 GLU A N 1
ATOM 4328 C CA . GLU A 1 561 ? 119.819 139.434 93.743 1.00 27.39 561 GLU A CA 1
ATOM 4329 C C . GLU A 1 561 ? 119.442 139.984 95.110 1.00 30.07 561 GLU A C 1
ATOM 4330 O O . GLU A 1 561 ? 119.526 141.196 95.331 1.00 35.23 561 GLU A O 1
ATOM 4336 N N . LEU A 1 562 ? 119.027 139.120 96.035 1.00 27.07 562 LEU A N 1
ATOM 4337 C CA . LEU A 1 562 ? 118.781 139.576 97.397 1.00 28.00 562 LEU A CA 1
ATOM 4338 C C . LEU A 1 562 ? 120.084 139.872 98.127 1.00 30.84 562 LEU A C 1
ATOM 4339 O O . LEU A 1 562 ? 120.168 140.840 98.891 1.00 34.67 562 LEU A O 1
ATOM 4344 N N . GLN A 1 563 ? 121.111 139.050 97.908 1.00 30.69 563 GLN A N 1
ATOM 4345 C CA . GLN A 1 563 ? 122.337 139.166 98.687 1.00 30.36 563 GLN A CA 1
ATOM 4346 C C . GLN A 1 563 ? 123.269 140.254 98.174 1.00 31.90 563 GLN A C 1
ATOM 4347 O O . GLN A 1 563 ? 124.068 140.776 98.957 1.00 36.18 563 GLN A O 1
ATOM 4353 N N . ALA A 1 564 ? 123.186 140.595 96.884 1.00 28.90 564 ALA A N 1
ATOM 4354 C CA . ALA A 1 564 ? 124.211 141.432 96.252 1.00 28.73 564 ALA A CA 1
ATOM 4355 C C . ALA A 1 564 ? 124.417 142.846 96.824 1.00 32.39 564 ALA A C 1
ATOM 4356 O O . ALA A 1 564 ? 125.590 143.252 96.927 1.00 37.71 564 ALA A O 1
ATOM 4358 N N . PRO A 1 565 ? 123.391 143.646 97.185 1.00 31.91 565 PRO A N 1
ATOM 4359 C CA . PRO A 1 565 ? 123.704 144.991 97.715 1.00 32.21 565 PRO A CA 1
ATOM 4360 C C . PRO A 1 565 ? 124.399 145.006 99.071 1.00 29.15 565 PRO A C 1
ATOM 4361 O O . PRO A 1 565 ? 125.321 145.812 99.279 1.00 32.06 565 PRO A O 1
ATOM 4365 N N . ILE A 1 566 ? 123.994 144.138 100.001 1.00 25.63 566 ILE A N 1
ATOM 4366 C CA . ILE A 1 566 ? 124.668 144.074 101.295 1.00 25.01 566 ILE A CA 1
ATOM 4367 C C . ILE A 1 566 ? 126.080 143.521 101.138 1.00 29.28 566 ILE A C 1
ATOM 4368 O O . ILE A 1 566 ? 127.001 143.948 101.843 1.00 34.47 566 ILE A O 1
ATOM 4373 N N . CYS A 1 567 ? 126.291 142.618 100.178 1.00 30.23 567 CYS A N 1
ATOM 4374 C CA . CYS A 1 567 ? 127.639 142.137 99.885 1.00 27.88 567 CYS A CA 1
ATOM 4375 C C . CYS A 1 567 ? 128.517 143.244 99.314 1.00 27.99 567 CYS A C 1
ATOM 4376 O O . CYS A 1 567 ? 129.712 143.319 99.625 1.00 34.00 567 CYS A O 1
ATOM 4379 N N . ARG A 1 568 ? 127.936 144.123 98.495 1.00 27.52 568 ARG A N 1
ATOM 4380 C CA . ARG A 1 568 ? 128.662 145.291 97.998 1.00 27.71 568 ARG A CA 1
ATOM 4381 C C . ARG A 1 568 ? 129.041 146.247 99.130 1.00 27.14 568 ARG A C 1
ATOM 4382 O O . ARG A 1 568 ? 130.168 146.766 99.167 1.00 33.21 568 ARG A O 1
ATOM 4390 N N . GLN A 1 569 ? 128.121 146.467 100.073 1.00 28.10 569 GLN A N 1
ATOM 4391 C CA . GLN A 1 569 ? 128.431 147.294 101.241 1.00 28.41 569 GLN A CA 1
ATOM 4392 C C . GLN A 1 569 ? 129.504 146.665 102.122 1.00 29.73 569 GLN A C 1
ATOM 4393 O O . GLN A 1 569 ? 130.359 147.375 102.661 1.00 33.98 569 GLN A O 1
ATOM 4399 N N . LEU A 1 570 ? 129.476 145.341 102.283 1.00 26.56 570 LEU A N 1
ATOM 4400 C CA . LEU A 1 570 ? 130.503 144.665 103.067 1.00 25.42 570 LEU A CA 1
ATOM 4401 C C . LEU A 1 570 ? 131.859 144.715 102.379 1.00 28.52 570 LEU A C 1
ATOM 4402 O O . LEU A 1 570 ? 132.893 144.790 103.052 1.00 33.33 570 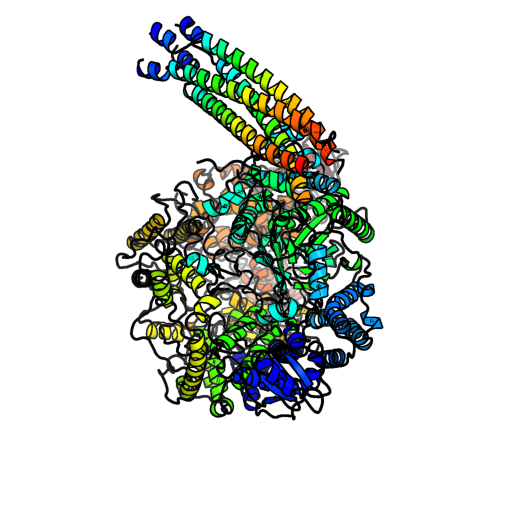LEU A O 1
ATOM 4407 N N . ASP A 1 571 ? 131.871 144.664 101.049 1.00 27.91 571 ASP A N 1
ATOM 4408 C CA . ASP A 1 571 ? 133.116 144.788 100.302 1.00 27.79 571 ASP A CA 1
ATOM 4409 C C . ASP A 1 571 ? 133.690 146.192 100.406 1.00 30.15 571 ASP A C 1
ATOM 4410 O O . ASP A 1 571 ? 134.912 146.371 100.403 1.00 32.92 571 ASP A O 1
ATOM 4415 N N . GLN A 1 572 ? 132.825 147.204 100.479 1.00 31.73 572 GLN A N 1
ATOM 4416 C CA . GLN A 1 572 ? 133.322 148.555 100.716 1.00 31.87 572 GLN A CA 1
ATOM 4417 C C . GLN A 1 572 ? 133.739 148.767 102.171 1.00 29.71 572 GLN A C 1
ATOM 4418 O O . GLN A 1 572 ? 134.620 149.588 102.445 1.00 34.59 572 GLN A O 1
ATOM 4424 N N . MET A 1 573 ? 133.140 148.028 103.110 1.00 28.75 573 MET A N 1
ATOM 4425 C CA . MET A 1 573 ? 133.470 148.209 104.521 1.00 28.30 573 MET A CA 1
ATOM 4426 C C . MET A 1 573 ? 134.848 147.663 104.874 1.00 34.96 573 MET A C 1
ATOM 4427 O O . MET A 1 573 ? 135.516 148.210 105.758 1.00 41.89 573 MET A O 1
ATOM 4432 N N . PHE A 1 574 ? 135.289 146.589 104.221 1.00 34.16 574 PHE A N 1
ATOM 4433 C CA . PHE A 1 574 ? 136.521 145.911 104.601 1.00 34.04 574 PHE A CA 1
ATOM 4434 C C . PHE A 1 574 ? 137.634 146.060 103.574 1.00 34.96 574 PHE A C 1
ATOM 4435 O O . PHE A 1 574 ? 138.634 145.339 103.666 1.00 41.04 574 PHE A O 1
ATOM 4443 N N . ASN A 1 575 ? 137.474 146.965 102.602 1.00 34.23 575 ASN A N 1
ATOM 4444 C CA . ASN A 1 575 ? 138.470 147.284 101.567 1.00 38.36 575 ASN A CA 1
ATOM 4445 C C . ASN A 1 575 ? 138.874 146.068 100.739 1.00 40.47 575 ASN A C 1
ATOM 4446 O O . ASN A 1 575 ? 139.984 146.006 100.207 1.00 45.40 575 ASN A O 1
ATOM 4451 N N . CYS A 1 576 ? 137.979 145.100 100.614 1.00 39.62 576 CYS A N 1
ATOM 4452 C CA . CYS A 1 576 ? 138.212 143.906 99.818 1.00 31.24 576 CYS A CA 1
ATOM 4453 C C . CYS A 1 576 ? 137.362 143.996 98.561 1.00 31.99 576 CYS A C 1
ATOM 4454 O O . CYS A 1 576 ? 136.146 144.197 98.636 1.00 41.14 576 CYS A O 1
ATOM 4457 N N . GLY A 1 577 ? 138.013 143.912 97.411 1.00 33.05 577 GLY A N 1
ATOM 4458 C CA . GLY A 1 577 ? 137.314 144.049 96.153 1.00 34.97 577 GLY A CA 1
ATOM 4459 C C . GLY A 1 577 ? 136.582 142.778 95.796 1.00 39.11 577 GLY A C 1
ATOM 4460 O O . GLY A 1 577 ? 137.193 141.717 95.688 1.00 47.02 577 GLY A O 1
ATOM 4461 N N . TYR A 1 578 ? 135.256 142.861 95.745 1.00 38.94 578 TYR A N 1
ATOM 4462 C CA . TYR A 1 578 ? 134.313 141.898 95.177 1.00 36.74 578 TYR A CA 1
ATOM 4463 C C . TYR A 1 578 ? 134.339 140.548 95.928 1.00 33.42 578 TYR A C 1
ATOM 4464 O O . TYR A 1 578 ? 133.690 139.587 95.506 1.00 39.36 578 TYR A O 1
ATOM 4473 N N . PHE A 1 579 ? 135.033 140.485 97.075 1.00 30.51 579 PHE A N 1
ATOM 4474 C CA . PHE A 1 579 ? 135.189 139.252 97.847 1.00 28.95 579 PHE A CA 1
ATOM 4475 C C . PHE A 1 579 ? 133.862 138.735 98.381 1.00 33.05 579 PHE A C 1
ATOM 4476 O O . PHE A 1 579 ? 133.600 137.531 98.347 1.00 36.10 579 PHE A O 1
ATOM 4484 N N . PHE A 1 580 ? 133.019 139.617 98.897 1.00 33.04 580 PHE A N 1
ATOM 4485 C CA . PHE A 1 580 ? 131.738 139.141 99.386 1.00 29.19 580 PHE A CA 1
ATOM 4486 C C . PHE A 1 580 ? 130.728 138.967 98.265 1.00 33.13 580 PHE A C 1
ATOM 4487 O O . PHE A 1 580 ? 129.711 138.299 98.467 1.00 40.87 580 PHE A O 1
ATOM 4495 N N . ARG A 1 581 ? 130.996 139.524 97.089 1.00 30.65 581 ARG A N 1
ATOM 4496 C CA . ARG A 1 581 ? 130.094 139.431 95.954 1.00 34.02 581 ARG A CA 1
ATOM 4497 C C . ARG A 1 581 ? 130.437 138.301 94.999 1.00 37.84 581 ARG A C 1
ATOM 4498 O O . ARG A 1 581 ? 129.716 138.107 94.018 1.00 41.08 581 ARG A O 1
ATOM 4506 N N . THR A 1 582 ? 131.520 137.563 95.232 1.00 36.55 582 THR A N 1
ATOM 4507 C CA . THR A 1 582 ? 131.757 136.401 94.394 1.00 34.82 582 THR A CA 1
ATOM 4508 C C . THR A 1 582 ? 130.983 135.188 94.878 1.00 35.41 582 THR A C 1
ATOM 4509 O O . THR A 1 582 ? 130.701 134.295 94.076 1.00 40.51 582 THR A O 1
ATOM 4513 N N . GLY A 1 583 ? 130.575 135.166 96.147 1.00 31.06 583 GLY A N 1
ATOM 4514 C CA . GLY A 1 583 ? 129.768 134.071 96.643 1.00 36.31 583 GLY A CA 1
ATOM 4515 C C . GLY A 1 583 ? 128.336 134.096 96.159 1.00 41.05 583 GLY A C 1
ATOM 4516 O O . GLY A 1 583 ? 127.686 133.046 96.126 1.00 44.99 583 GLY A O 1
ATOM 4517 N N . CYS A 1 584 ? 127.826 135.271 95.786 1.00 36.94 584 CYS A N 1
ATOM 4518 C CA . CYS A 1 584 ? 126.454 135.348 95.302 1.00 34.95 584 CYS A CA 1
ATOM 4519 C C . CYS A 1 584 ? 126.337 134.808 93.881 1.00 32.08 584 CYS A C 1
ATOM 4520 O O . CYS A 1 584 ? 125.382 134.091 93.564 1.00 36.81 584 CYS A O 1
ATOM 4523 N N . THR A 1 585 ? 127.307 135.112 93.020 1.00 30.16 585 THR A N 1
ATOM 4524 C CA . THR A 1 585 ? 127.282 134.665 91.634 1.00 31.80 585 THR A CA 1
ATOM 4525 C C . THR A 1 585 ? 128.139 133.431 91.377 1.00 34.48 585 THR A C 1
ATOM 4526 O O . THR A 1 585 ? 128.173 132.950 90.242 1.00 36.00 585 THR A O 1
ATOM 4530 N N . LEU A 1 586 ? 128.827 132.913 92.393 1.00 34.68 586 LEU A N 1
ATOM 4531 C CA . LEU A 1 586 ? 129.576 131.666 92.243 1.00 32.36 586 LEU A CA 1
ATOM 4532 C C . LEU A 1 586 ? 128.744 130.418 91.912 1.00 30.44 586 LEU A C 1
ATOM 4533 O O . LEU A 1 586 ? 129.228 129.618 91.092 1.00 33.50 586 LEU A O 1
ATOM 4538 N N . PRO A 1 587 ? 127.554 130.152 92.497 1.00 27.45 587 PRO A N 1
ATOM 4539 C CA . PRO A 1 587 ? 126.827 128.916 92.127 1.00 25.95 587 PRO A CA 1
ATOM 4540 C C . PRO A 1 587 ? 126.370 128.832 90.682 1.00 26.46 587 PRO A C 1
ATOM 4541 O O . PRO A 1 587 ? 126.049 127.733 90.218 1.00 30.10 587 PRO A O 1
ATOM 4545 N N . CYS A 1 588 ? 126.328 129.948 89.957 1.00 28.00 588 CYS A N 1
ATOM 4546 C CA . CYS A 1 588 ? 125.930 129.935 88.558 1.00 28.32 588 CYS A CA 1
ATOM 4547 C C . CYS A 1 588 ? 126.980 129.291 87.660 1.00 31.51 588 CYS A C 1
ATOM 4548 O O . CYS A 1 588 ? 126.682 128.983 86.503 1.00 36.87 588 CYS A O 1
ATOM 4551 N N . PHE A 1 589 ? 128.196 129.082 88.168 1.00 30.68 589 PHE A N 1
ATOM 4552 C CA . PHE A 1 589 ? 129.306 128.538 87.398 1.00 27.14 589 PHE A CA 1
ATOM 4553 C C . PHE A 1 589 ? 129.836 127.231 87.977 1.00 29.30 589 PHE A C 1
ATOM 4554 O O . PHE A 1 589 ? 130.848 126.716 87.487 1.00 34.48 589 PHE A O 1
ATOM 4562 N N . THR A 1 590 ? 129.186 126.681 88.997 1.00 27.32 590 THR A N 1
ATOM 4563 C CA . THR A 1 590 ? 129.695 125.529 89.729 1.00 25.83 590 THR A CA 1
ATOM 4564 C C . THR A 1 590 ? 128.930 124.269 89.342 1.00 33.37 590 THR A C 1
ATOM 4565 O O . THR A 1 590 ? 127.695 124.264 89.334 1.00 35.44 590 THR A O 1
ATOM 4569 N N . THR A 1 591 ? 129.669 123.208 89.025 1.00 36.50 591 THR A N 1
ATOM 4570 C CA . THR A 1 591 ? 129.075 121.909 88.741 1.00 30.71 591 THR A CA 1
ATOM 4571 C C . THR A 1 591 ? 128.726 121.206 90.048 1.00 30.08 591 THR A C 1
ATOM 4572 O O . THR A 1 591 ? 129.515 121.210 90.995 1.00 32.35 591 THR A O 1
ATOM 4576 N N . PHE A 1 592 ? 127.539 120.607 90.097 1.00 30.99 592 PHE A N 1
ATOM 4577 C CA . PHE A 1 592 ? 127.020 119.940 91.282 1.00 28.25 592 PHE A CA 1
ATOM 4578 C C . PHE A 1 592 ? 126.750 118.486 90.934 1.00 32.27 592 PHE A C 1
ATOM 4579 O O . PHE A 1 592 ? 126.011 118.201 89.986 1.00 37.18 592 PHE A O 1
ATOM 4587 N N . ILE A 1 593 ? 127.343 117.569 91.694 1.00 31.73 593 ILE A N 1
ATOM 4588 C CA . ILE A 1 593 ? 127.057 116.148 91.568 1.00 29.28 593 ILE A CA 1
ATOM 4589 C C . ILE A 1 593 ? 126.674 115.627 92.944 1.00 32.27 593 ILE A C 1
ATOM 4590 O O . ILE A 1 593 ? 126.932 116.261 93.965 1.00 37.74 593 ILE A O 1
ATOM 4595 N N . ILE A 1 594 ? 126.005 114.481 92.963 1.00 31.67 594 ILE A N 1
ATOM 4596 C CA . ILE A 1 594 ? 125.451 113.914 94.188 1.00 34.44 594 ILE A CA 1
ATOM 4597 C C . ILE A 1 594 ? 126.139 112.587 94.475 1.00 39.22 594 ILE A C 1
ATOM 4598 O O . ILE A 1 594 ? 126.223 111.722 93.596 1.00 41.85 594 ILE A O 1
ATOM 4603 N N . GLN A 1 595 ? 126.647 112.439 95.700 1.00 39.67 595 GLN A N 1
ATOM 4604 C CA . GLN A 1 595 ? 127.402 111.249 96.087 1.00 39.99 595 GLN A CA 1
ATOM 4605 C C . GLN A 1 595 ? 126.450 110.076 96.224 1.00 40.78 595 GLN A C 1
ATOM 4606 O O . GLN A 1 595 ? 125.803 109.890 97.256 1.00 45.17 595 GLN A O 1
ATOM 4612 N N . ASP A 1 596 ? 126.369 109.279 95.169 1.00 41.50 596 ASP A N 1
ATOM 4613 C CA . ASP A 1 596 ? 125.672 108.001 95.198 1.00 40.23 596 ASP A CA 1
ATOM 4614 C C . ASP A 1 596 ? 126.513 107.046 94.364 1.00 41.07 596 ASP A C 1
ATOM 4615 O O . ASP A 1 596 ? 126.479 107.103 93.132 1.00 44.19 596 ASP A O 1
ATOM 4620 N N . ARG A 1 597 ? 127.286 106.201 95.042 1.00 39.37 597 ARG A N 1
ATOM 4621 C CA . ARG A 1 597 ? 127.914 105.074 94.377 1.00 35.50 597 ARG A CA 1
ATOM 4622 C C . ARG A 1 597 ? 126.824 104.166 93.831 1.00 43.72 597 ARG A C 1
ATOM 4623 O O . ARG A 1 597 ? 125.729 104.085 94.400 1.00 48.14 597 ARG A O 1
ATOM 4631 N N . PHE A 1 598 ? 127.119 103.536 92.692 1.00 41.93 598 PHE A N 1
ATOM 4632 C CA . PHE A 1 598 ? 126.273 102.635 91.898 1.00 40.37 598 PHE A CA 1
ATOM 4633 C C . PHE A 1 598 ? 125.166 103.399 91.181 1.00 41.83 598 PHE A C 1
ATOM 4634 O O . PHE A 1 598 ? 124.244 102.773 90.639 1.00 48.93 598 PHE A O 1
ATOM 4642 N N . ASN A 1 599 ? 125.225 104.731 91.159 1.00 41.10 599 ASN A N 1
ATOM 4643 C CA . ASN A 1 599 ? 124.404 105.565 90.280 1.00 39.47 599 ASN A CA 1
ATOM 4644 C C . ASN A 1 599 ? 125.255 106.733 89.793 1.00 39.82 599 ASN A C 1
ATOM 4645 O O . ASN A 1 599 ? 125.132 107.855 90.301 1.00 42.45 599 ASN A O 1
ATOM 4650 N N . PRO A 1 600 ? 126.125 106.511 88.810 1.00 38.52 600 PRO A N 1
ATOM 4651 C CA . PRO A 1 600 ? 127.114 107.530 88.453 1.00 35.98 600 PRO A CA 1
ATOM 4652 C C . PRO A 1 600 ? 126.636 108.447 87.338 1.00 37.95 600 PRO A C 1
ATOM 4653 O O . PRO A 1 600 ? 125.841 108.046 86.474 1.00 42.48 600 PRO A O 1
ATOM 4657 N N . PRO A 1 601 ? 127.077 109.703 87.342 1.00 36.46 601 PRO A N 1
ATOM 4658 C CA . PRO A 1 601 ? 126.846 110.585 86.196 1.00 34.72 601 PRO A CA 1
ATOM 4659 C C . PRO A 1 601 ? 127.743 110.226 85.023 1.00 38.40 601 PRO A C 1
ATOM 4660 O O . PRO A 1 601 ? 128.819 109.654 85.184 1.00 44.47 601 PRO A O 1
ATOM 4664 N N . TYR A 1 602 ? 127.293 110.606 83.832 1.00 37.09 602 TYR A N 1
ATOM 4665 C CA . TYR A 1 602 ? 128.067 110.361 82.625 1.00 38.53 602 TYR A CA 1
ATOM 4666 C C . TYR A 1 602 ? 129.251 111.319 82.524 1.00 43.09 602 TYR A C 1
ATOM 4667 O O . TYR A 1 602 ? 129.237 112.432 83.054 1.00 47.19 602 TYR A O 1
ATOM 4676 N N . SER A 1 603 ? 130.289 110.862 81.827 1.00 43.89 603 SER A N 1
ATOM 4677 C CA . SER A 1 603 ? 131.485 111.645 81.554 1.00 44.96 603 SER A CA 1
ATOM 4678 C C . SER A 1 603 ? 131.658 111.755 80.049 1.00 50.53 603 SER A C 1
ATOM 4679 O O . SER A 1 603 ? 131.610 110.744 79.342 1.00 54.01 603 SER A O 1
ATOM 4682 N N . PHE A 1 604 ? 131.857 112.978 79.558 1.00 51.24 604 PHE A N 1
ATOM 4683 C CA . PHE A 1 604 ? 131.982 113.222 78.126 1.00 51.75 604 PHE A CA 1
ATOM 4684 C C . PHE A 1 604 ? 133.426 113.482 77.716 1.00 56.69 604 PHE A C 1
ATOM 4685 O O . PHE A 1 604 ? 133.947 112.803 76.827 1.00 67.07 604 PHE A O 1
ATOM 4693 N N . ARG A 1 605 ? 134.090 114.450 78.339 1.00 48.87 605 ARG A N 1
ATOM 4694 C CA . ARG A 1 605 ? 135.517 114.700 78.145 1.00 46.65 605 ARG A CA 1
ATOM 4695 C C . ARG A 1 605 ? 136.209 114.852 79.490 1.00 46.26 605 ARG A C 1
ATOM 4696 O O . ARG A 1 605 ? 136.992 115.775 79.720 1.00 50.85 605 ARG A O 1
ATOM 4704 N N . GLY A 1 606 ? 135.924 113.929 80.402 1.00 47.80 606 GLY A N 1
ATOM 4705 C CA . GLY A 1 606 ? 136.442 114.005 81.747 1.00 43.65 606 GLY A CA 1
ATOM 4706 C C . GLY A 1 606 ? 135.621 114.852 82.688 1.00 44.71 606 GLY A C 1
ATOM 4707 O O . GLY A 1 606 ? 136.052 115.078 83.826 1.00 47.33 606 GLY A O 1
ATOM 4708 N N . GLU A 1 607 ? 134.459 115.327 82.254 1.00 41.03 607 GLU A N 1
ATOM 4709 C CA . GLU A 1 607 ? 133.611 116.204 83.039 1.00 42.13 607 GLU A CA 1
ATOM 4710 C C . GLU A 1 607 ? 132.207 115.626 83.126 1.00 41.54 607 GLU A C 1
ATOM 4711 O O . GLU A 1 607 ? 131.775 114.904 82.222 1.00 47.44 607 GLU A O 1
ATOM 4717 N N . PRO A 1 608 ? 131.483 115.906 84.214 1.00 34.04 608 PRO A N 1
ATOM 4718 C CA . PRO A 1 608 ? 130.112 115.404 84.344 1.00 33.72 608 PRO A CA 1
ATOM 4719 C C . PRO A 1 608 ? 129.161 116.020 83.326 1.00 36.26 608 PRO A C 1
ATOM 4720 O O . PRO A 1 608 ? 129.369 117.131 82.837 1.00 45.30 608 PRO A O 1
ATOM 4724 N N . VAL A 1 609 ? 128.109 115.273 83.004 1.00 33.34 609 VAL A N 1
ATOM 4725 C CA . VAL A 1 609 ? 127.105 115.672 82.024 1.00 35.07 609 VAL A CA 1
ATOM 4726 C C . VAL A 1 609 ? 125.792 115.906 82.760 1.00 41.66 609 VAL A C 1
ATOM 4727 O O . VAL A 1 609 ? 125.383 115.081 83.586 1.00 46.48 609 VAL A O 1
ATOM 4731 N N . GLU A 1 610 ? 125.142 117.034 82.468 1.00 40.18 610 GLU A N 1
ATOM 4732 C CA . GLU A 1 610 ? 123.915 117.409 83.159 1.00 39.82 610 GLU A CA 1
ATOM 4733 C C . GLU A 1 610 ? 122.759 116.494 82.771 1.00 41.15 610 GLU A C 1
ATOM 4734 O O . GLU A 1 610 ? 122.525 116.236 81.587 1.00 46.80 610 GLU A O 1
ATOM 4740 N N . ASP A 1 611 ? 122.039 116.003 83.778 1.00 36.58 611 ASP A N 1
ATOM 4741 C CA . ASP A 1 611 ? 120.876 115.151 83.570 1.00 39.53 611 ASP A CA 1
ATOM 4742 C C . ASP A 1 611 ? 119.661 115.526 84.408 1.00 37.08 611 ASP A C 1
ATOM 4743 O O . ASP A 1 611 ? 118.549 115.117 84.058 1.00 42.64 611 ASP A O 1
ATOM 4748 N N . GLY A 1 612 ? 119.829 116.278 85.492 1.00 34.44 612 GLY A N 1
ATOM 4749 C CA . GLY A 1 612 ? 118.730 116.668 86.344 1.00 35.48 612 GLY A CA 1
ATOM 4750 C C . GLY A 1 612 ? 118.497 115.771 87.538 1.00 35.47 612 GLY A C 1
ATOM 4751 O O . GLY A 1 612 ? 117.761 116.164 88.450 1.00 36.98 612 GLY A O 1
ATOM 4752 N N . VAL A 1 613 ? 119.097 114.586 87.563 1.00 35.51 613 VAL A N 1
ATOM 4753 C CA . VAL A 1 613 ? 118.992 113.662 88.683 1.00 32.18 613 VAL A CA 1
ATOM 4754 C C . VAL A 1 613 ? 120.311 113.564 89.440 1.00 35.37 613 VAL A C 1
ATOM 4755 O O . VAL A 1 613 ? 120.349 113.706 90.662 1.00 38.39 613 VAL A O 1
ATOM 4759 N N . THR A 1 614 ? 121.411 113.355 88.720 1.00 36.24 614 THR A N 1
ATOM 4760 C CA . THR A 1 614 ? 122.712 113.149 89.334 1.00 32.73 614 THR A CA 1
ATOM 4761 C C . THR A 1 614 ? 123.693 114.291 89.108 1.00 36.61 614 THR A C 1
ATOM 4762 O O . THR A 1 614 ? 124.735 114.320 89.769 1.00 39.30 614 THR A O 1
ATOM 4766 N N . CYS A 1 615 ? 123.400 115.226 88.207 1.00 36.64 615 CYS A N 1
ATOM 4767 C CA . CYS A 1 615 ? 124.323 116.316 87.930 1.00 30.76 615 CYS A CA 1
ATOM 4768 C C . CYS A 1 615 ? 123.556 117.569 87.541 1.00 35.20 615 CYS A C 1
ATOM 4769 O O . CYS A 1 615 ? 122.457 117.499 86.988 1.00 39.74 615 CYS A O 1
ATOM 4772 N N . ALA A 1 616 ? 124.162 118.718 87.831 1.00 35.45 616 ALA A N 1
ATOM 4773 C CA . ALA A 1 616 ? 123.604 120.015 87.463 1.00 33.91 616 ALA A CA 1
ATOM 4774 C C . ALA A 1 616 ? 124.748 120.987 87.227 1.00 34.56 616 ALA A C 1
ATOM 4775 O O . ALA A 1 616 ? 125.528 121.261 88.142 1.00 35.71 616 ALA A O 1
ATOM 4777 N N . VAL A 1 617 ? 124.853 121.509 86.008 1.00 36.30 617 VAL A N 1
ATOM 4778 C CA . VAL A 1 617 ? 125.890 122.485 85.673 1.00 33.34 617 VAL A CA 1
ATOM 4779 C C . VAL A 1 617 ? 125.299 123.860 85.970 1.00 35.46 617 VAL A C 1
ATOM 4780 O O . VAL A 1 617 ? 124.661 124.485 85.127 1.00 40.42 617 VAL A O 1
ATOM 4784 N N . GLY A 1 618 ? 125.508 124.330 87.196 1.00 32.33 618 GLY A N 1
ATOM 4785 C CA . GLY A 1 618 ? 125.061 125.650 87.591 1.00 29.78 618 GLY A CA 1
ATOM 4786 C C . GLY A 1 618 ? 123.726 125.687 88.305 1.00 29.25 618 GLY A C 1
ATOM 4787 O O . GLY A 1 618 ? 122.732 125.152 87.810 1.00 35.85 618 GLY A O 1
ATOM 4788 N N . THR A 1 619 ? 123.696 126.319 89.479 1.00 27.99 619 THR A N 1
ATOM 4789 C CA . THR A 1 619 ? 122.470 126.557 90.231 1.00 26.04 619 THR A CA 1
ATOM 4790 C C . THR A 1 619 ? 122.439 128.007 90.694 1.00 28.49 619 THR A C 1
ATOM 4791 O O . THR A 1 619 ? 123.214 128.835 90.206 1.00 35.34 619 THR A O 1
ATOM 4795 N N . LYS A 1 620 ? 121.546 128.330 91.628 1.00 27.81 620 LYS A N 1
ATOM 4796 C CA . LYS A 1 620 ? 121.398 129.696 92.112 1.00 27.62 620 LYS A CA 1
ATOM 4797 C C . LYS A 1 620 ? 121.659 129.833 93.607 1.00 27.98 620 LYS A C 1
ATOM 4798 O O . LYS A 1 620 ? 121.447 130.916 94.163 1.00 31.63 620 LYS A O 1
ATOM 4804 N N . THR A 1 621 ? 122.115 128.774 94.273 1.00 27.89 621 THR A N 1
ATOM 4805 C CA . THR A 1 621 ? 122.428 128.838 95.693 1.00 26.99 621 THR A CA 1
ATOM 4806 C C . THR A 1 621 ? 123.644 127.968 95.977 1.00 32.36 621 THR A C 1
ATOM 4807 O O . THR A 1 621 ? 123.926 127.011 95.252 1.00 33.27 621 THR A O 1
ATOM 4811 N N . MET A 1 622 ? 124.388 128.339 97.022 1.00 35.04 622 MET A N 1
ATOM 4812 C CA . MET A 1 622 ? 125.621 127.631 97.350 1.00 34.17 622 MET A CA 1
ATOM 4813 C C . MET A 1 622 ? 125.341 126.295 98.025 1.00 39.41 622 MET A C 1
ATOM 4814 O O . MET A 1 622 ? 126.029 125.306 97.752 1.00 45.86 622 MET A O 1
ATOM 4819 N N . GLY A 1 623 ? 124.343 126.243 98.900 1.00 38.01 623 GLY A N 1
ATOM 4820 C CA . GLY A 1 623 ? 124.006 125.006 99.570 1.00 42.21 623 GLY A CA 1
ATOM 4821 C C . GLY A 1 623 ? 123.646 125.186 101.027 1.00 43.06 623 GLY A C 1
ATOM 4822 O O . GLY A 1 623 ? 123.168 126.250 101.429 1.00 48.52 623 GLY A O 1
ATOM 4823 N N . GLU A 1 624 ? 123.883 124.154 101.830 1.00 42.57 624 GLU A N 1
ATOM 4824 C CA . GLU A 1 624 ? 123.523 124.142 103.239 1.00 45.31 624 GLU A CA 1
ATOM 4825 C C . GLU A 1 624 ? 124.760 124.405 104.082 1.00 48.44 624 GLU A C 1
ATOM 4826 O O . GLU A 1 624 ? 125.792 123.749 103.904 1.00 52.36 624 GLU A O 1
ATOM 4832 N N . GLY A 1 625 ? 124.652 125.367 104.995 1.00 46.25 625 GLY A N 1
ATOM 4833 C CA . GLY A 1 625 ? 125.742 125.745 105.859 1.00 47.81 625 GLY A CA 1
ATOM 4834 C C . GLY A 1 625 ? 126.644 126.818 105.299 1.00 49.87 625 GLY A C 1
ATOM 4835 O O . GLY A 1 625 ? 127.317 127.510 106.071 1.00 52.26 625 GLY A O 1
ATOM 4836 N N . MET A 1 626 ? 126.682 126.973 103.981 1.00 47.91 626 MET A N 1
ATOM 4837 C CA . MET A 1 626 ? 127.453 128.042 103.373 1.00 44.84 626 MET A CA 1
ATOM 4838 C C . MET A 1 626 ? 126.734 129.366 103.581 1.00 47.89 626 MET A C 1
ATOM 4839 O O . MET A 1 626 ? 125.503 129.423 103.522 1.00 50.24 626 MET A O 1
ATOM 4844 N N . ARG A 1 627 ? 127.518 130.421 103.836 1.00 46.36 627 ARG A N 1
ATOM 4845 C CA . ARG A 1 627 ? 127.032 131.794 104.040 1.00 38.15 627 ARG A CA 1
ATOM 4846 C C . ARG A 1 627 ? 126.013 131.875 105.176 1.00 33.73 627 ARG A C 1
ATOM 4847 O O . ARG A 1 627 ? 124.990 132.551 105.067 1.00 36.54 627 ARG A O 1
ATOM 4855 N N . GLN A 1 628 ? 126.301 131.167 106.271 1.00 35.79 628 GLN A N 1
ATOM 4856 C CA . GLN A 1 628 ? 125.368 131.056 107.389 1.00 35.82 628 GLN A CA 1
ATOM 4857 C C . GLN A 1 628 ? 125.182 132.386 108.115 1.00 36.35 628 GLN A C 1
ATOM 4858 O O . GLN A 1 628 ? 124.062 132.729 108.510 1.00 37.55 628 GLN A O 1
ATOM 4864 N N . LYS A 1 629 ? 126.264 133.145 108.301 1.00 36.73 629 LYS A N 1
ATOM 4865 C CA . LYS A 1 629 ? 126.185 134.379 109.079 1.00 35.14 629 LYS A CA 1
ATOM 4866 C C . LYS A 1 629 ? 125.475 135.490 108.312 1.00 33.85 629 LYS A C 1
ATOM 4867 O O . LYS A 1 629 ? 124.761 136.300 108.912 1.00 39.13 629 LYS A O 1
ATOM 4873 N N . LEU A 1 630 ? 125.675 135.555 106.994 1.00 29.43 630 LEU A N 1
ATOM 4874 C CA . LEU A 1 630 ? 125.032 136.584 106.181 1.00 29.11 630 LEU A CA 1
ATOM 4875 C C . LEU A 1 630 ? 123.527 136.376 106.100 1.00 32.56 630 LEU A C 1
ATOM 4876 O O . LEU A 1 630 ? 122.748 137.340 106.152 1.00 35.68 630 LEU A O 1
ATOM 4881 N N . TRP A 1 631 ? 123.110 135.118 105.974 1.00 31.33 631 TRP A N 1
ATOM 4882 C CA . TRP A 1 631 ? 121.706 134.783 105.801 1.00 27.24 631 TRP A CA 1
ATOM 4883 C C . TRP A 1 631 ? 120.906 135.078 107.062 1.00 28.81 631 TRP A C 1
ATOM 4884 O O . TRP A 1 631 ? 119.736 135.473 106.977 1.00 34.04 631 TRP A O 1
ATOM 4895 N N . THR A 1 632 ? 121.532 134.904 108.228 1.00 26.60 632 THR A N 1
ATOM 4896 C CA . THR A 1 632 ? 120.917 135.275 109.497 1.00 27.88 632 THR A CA 1
ATOM 4897 C C . THR A 1 632 ? 120.668 136.777 109.568 1.00 31.98 632 THR A C 1
ATOM 4898 O O . THR A 1 632 ? 119.608 137.218 110.031 1.00 34.14 632 THR A O 1
ATOM 4902 N N . ILE A 1 633 ? 121.630 137.570 109.085 1.00 30.03 633 ILE A N 1
ATOM 4903 C CA . ILE A 1 633 ? 121.487 139.024 109.034 1.00 30.20 633 ILE A CA 1
ATOM 4904 C C . ILE A 1 633 ? 120.341 139.419 108.109 1.00 30.03 633 ILE A C 1
ATOM 4905 O O . ILE A 1 633 ? 119.515 140.273 108.452 1.00 33.35 633 ILE A O 1
ATOM 4910 N N . LEU A 1 634 ? 120.259 138.775 106.940 1.00 27.42 634 LEU A N 1
ATOM 4911 C CA . LEU A 1 634 ? 119.195 139.066 105.977 1.00 25.23 634 LEU A CA 1
ATOM 4912 C C . LEU A 1 634 ? 117.809 138.727 106.533 1.00 27.27 634 LEU A C 1
ATOM 4913 O O . LEU A 1 634 ? 116.864 139.529 106.415 1.00 32.47 634 LEU A O 1
ATOM 4918 N N . THR A 1 635 ? 117.687 137.556 107.169 1.00 26.11 635 THR A N 1
ATOM 4919 C CA . THR A 1 635 ? 116.425 137.127 107.766 1.00 26.08 635 THR A CA 1
ATOM 4920 C C . THR A 1 635 ? 116.000 138.058 108.894 1.00 27.94 635 THR A C 1
ATOM 4921 O O . THR A 1 635 ? 114.831 138.470 108.970 1.00 31.04 635 THR A O 1
ATOM 4925 N N . SER A 1 636 ? 116.953 138.426 109.760 1.00 27.79 636 SER A N 1
ATOM 4926 C CA . SER A 1 636 ? 116.676 139.356 110.846 1.00 25.70 636 SER A CA 1
ATOM 4927 C C . SER A 1 636 ? 116.271 140.723 110.321 1.00 28.53 636 SER A C 1
ATOM 4928 O O . SER A 1 636 ? 115.386 141.361 110.896 1.00 33.06 636 SER A O 1
ATOM 4931 N N . CYS A 1 637 ? 116.868 141.159 109.208 1.00 27.48 637 CYS A N 1
ATOM 4932 C CA . CYS A 1 637 ? 116.507 142.439 108.607 1.00 25.22 637 CYS A CA 1
ATOM 4933 C C . CYS A 1 637 ? 115.064 142.454 108.119 1.00 27.36 637 CYS A C 1
ATOM 4934 O O . CYS A 1 637 ? 114.321 143.405 108.406 1.00 33.07 637 CYS A O 1
ATOM 4937 N N . TRP A 1 638 ? 114.630 141.405 107.400 1.00 26.09 638 TRP A N 1
ATOM 4938 C CA . TRP A 1 638 ? 113.249 141.474 106.911 1.00 25.76 638 TRP A CA 1
ATOM 4939 C C . TRP A 1 638 ? 112.240 141.263 108.040 1.00 27.80 638 TRP A C 1
ATOM 4940 O O . TRP A 1 638 ? 111.131 141.814 107.984 1.00 31.15 638 TRP A O 1
ATOM 4951 N N . GLU A 1 639 ? 112.620 140.534 109.097 1.00 25.36 639 GLU A N 1
ATOM 4952 C CA . GLU A 1 639 ? 111.736 140.430 110.258 1.00 23.81 639 GLU A CA 1
ATOM 4953 C C . GLU A 1 639 ? 111.613 141.759 111.003 1.00 28.27 639 GLU A C 1
ATOM 4954 O O . GLU A 1 639 ? 110.525 142.101 111.485 1.00 32.75 639 GLU A O 1
ATOM 4960 N N . ILE A 1 640 ? 112.707 142.529 111.095 1.00 29.05 640 ILE A N 1
ATOM 4961 C CA . ILE A 1 640 ? 112.638 143.853 111.718 1.00 25.85 640 ILE A CA 1
ATOM 4962 C C . ILE A 1 640 ? 111.784 144.805 110.885 1.00 27.72 640 ILE A C 1
ATOM 4963 O O . ILE A 1 640 ? 111.012 145.595 111.443 1.00 33.01 640 ILE A O 1
ATOM 4968 N N . ILE A 1 641 ? 111.864 144.716 109.549 1.00 27.58 641 ILE A N 1
ATOM 4969 C CA . ILE A 1 641 ? 110.990 145.527 108.689 1.00 26.71 641 ILE A CA 1
ATOM 4970 C C . ILE A 1 641 ? 109.522 145.180 108.924 1.00 32.23 641 ILE A C 1
ATOM 4971 O O . ILE A 1 641 ? 108.677 146.067 109.138 1.00 37.00 641 ILE A O 1
ATOM 4976 N N . ALA A 1 642 ? 109.214 143.877 108.936 1.00 30.58 642 ALA A N 1
ATOM 4977 C CA . ALA A 1 642 ? 107.839 143.412 109.083 1.00 27.84 642 ALA A CA 1
ATOM 4978 C C . ALA A 1 642 ? 107.254 143.782 110.439 1.00 30.24 642 ALA A C 1
ATOM 4979 O O . ALA A 1 642 ? 106.069 144.116 110.536 1.00 35.39 642 ALA A O 1
ATOM 4981 N N . LEU A 1 643 ? 108.067 143.746 111.492 1.00 30.50 643 LEU A N 1
ATOM 4982 C CA . LEU A 1 643 ? 107.539 144.059 112.812 1.00 29.74 643 LEU A CA 1
ATOM 4983 C C . LEU A 1 643 ? 107.535 145.555 113.103 1.00 35.78 643 LEU A C 1
ATOM 4984 O O . LEU A 1 643 ? 106.709 146.019 113.892 1.00 38.38 643 LEU A O 1
ATOM 4989 N N . ARG A 1 644 ? 108.427 146.329 112.482 1.00 36.41 644 ARG A N 1
ATOM 4990 C CA . ARG A 1 644 ? 108.424 147.769 112.691 1.00 32.96 644 ARG A CA 1
ATOM 4991 C C . ARG A 1 644 ? 107.375 148.491 111.862 1.00 35.86 644 ARG A C 1
ATOM 4992 O O . ARG A 1 644 ? 107.045 149.636 112.184 1.00 42.23 644 ARG A O 1
ATOM 5000 N N . GLU A 1 645 ? 106.849 147.872 110.802 1.00 36.03 645 GLU A N 1
ATOM 5001 C CA . GLU A 1 645 ? 105.758 148.551 110.104 1.00 35.38 645 GLU A CA 1
ATOM 5002 C C . GLU A 1 645 ? 104.422 148.519 110.845 1.00 40.76 645 GLU A C 1
ATOM 5003 O O . GLU A 1 645 ? 103.493 149.209 110.412 1.00 47.42 645 GLU A O 1
ATOM 5009 N N . ILE A 1 646 ? 104.282 147.756 111.930 1.00 40.13 646 ILE A N 1
ATOM 5010 C CA . ILE A 1 646 ? 103.001 147.637 112.615 1.00 40.04 646 ILE A CA 1
ATOM 5011 C C . ILE A 1 646 ? 103.073 148.058 114.078 1.00 44.64 646 ILE A C 1
ATOM 5012 O O . ILE A 1 646 ? 102.116 147.833 114.822 1.00 51.30 646 ILE A O 1
ATOM 5017 N N . ASN A 1 647 ? 104.194 148.655 114.503 1.00 42.44 647 ASN A N 1
ATOM 5018 C CA . ASN A 1 647 ? 104.401 149.258 115.828 1.00 45.24 647 ASN A CA 1
ATOM 5019 C C . ASN A 1 647 ? 104.221 148.237 116.958 1.00 46.47 647 ASN A C 1
ATOM 5020 O O . ASN A 1 647 ? 103.329 148.349 117.799 1.00 50.17 647 ASN A O 1
ATOM 5025 N N . VAL A 1 648 ? 105.091 147.234 116.957 1.00 41.90 648 VAL A N 1
ATOM 5026 C CA . VAL A 1 648 ? 105.103 146.239 118.022 1.00 39.67 648 VAL A CA 1
ATOM 5027 C C . VAL A 1 648 ? 106.419 146.337 118.777 1.00 40.83 648 VAL A C 1
ATOM 5028 O O . VAL A 1 648 ? 107.433 146.817 118.255 1.00 45.29 648 VAL A O 1
ATOM 5032 N N . THR A 1 649 ? 106.384 145.913 120.034 1.00 39.66 649 THR A N 1
ATOM 5033 C CA . THR A 1 649 ? 107.591 145.716 120.819 1.00 38.95 649 THR A CA 1
ATOM 5034 C C . THR A 1 649 ? 107.966 144.243 120.743 1.00 41.22 649 THR A C 1
ATOM 5035 O O . THR A 1 649 ? 107.163 143.375 121.097 1.00 46.23 649 THR A O 1
ATOM 5039 N N . PHE A 1 650 ? 109.178 143.962 120.275 1.00 36.59 650 PHE A N 1
ATOM 5040 C CA . PHE A 1 650 ? 109.519 142.600 119.904 1.00 33.59 650 PHE A CA 1
ATOM 5041 C C . PHE A 1 650 ? 110.963 142.290 120.261 1.00 34.77 650 PHE A C 1
ATOM 5042 O O . PHE A 1 650 ? 111.779 143.182 120.501 1.00 42.17 650 PHE A O 1
ATOM 5050 N N . ASN A 1 651 ? 111.256 140.995 120.290 1.00 35.17 651 ASN A N 1
ATOM 5051 C CA . ASN A 1 651 ? 112.613 140.497 120.468 1.00 35.85 651 ASN A CA 1
ATOM 5052 C C . ASN A 1 651 ? 112.765 139.230 119.640 1.00 36.97 651 ASN A C 1
ATOM 5053 O O . ASN A 1 651 ? 111.952 138.313 119.764 1.00 39.89 651 ASN A O 1
ATOM 5058 N N . ILE A 1 652 ? 113.797 139.173 118.807 1.00 34.65 652 ILE A N 1
ATOM 5059 C CA . ILE A 1 652 ? 114.003 138.055 117.894 1.00 32.96 652 ILE A CA 1
ATOM 5060 C C . ILE A 1 652 ? 115.144 137.194 118.417 1.00 37.93 652 ILE A C 1
ATOM 5061 O O . ILE A 1 652 ? 116.267 137.679 118.602 1.00 46.36 652 ILE A O 1
ATOM 5066 N N . LEU A 1 653 ? 114.854 135.918 118.659 1.00 35.57 653 LEU A N 1
ATOM 5067 C CA . LEU A 1 653 ? 115.850 134.914 119.005 1.00 38.35 653 LEU A CA 1
ATOM 5068 C C . LEU A 1 653 ? 116.050 134.040 117.773 1.00 40.34 653 LEU A C 1
ATOM 5069 O O . LEU A 1 653 ? 115.154 133.276 117.388 1.00 41.35 653 LEU A O 1
ATOM 5074 N N . GLY A 1 654 ? 117.216 134.161 117.146 1.00 41.99 654 GLY A N 1
ATOM 5075 C CA . GLY A 1 654 ? 117.486 133.492 115.888 1.00 40.38 654 GLY A CA 1
ATOM 5076 C C . GLY A 1 654 ? 118.270 132.208 116.084 1.00 42.44 654 GLY A C 1
ATOM 5077 O O . GLY A 1 654 ? 119.277 132.184 116.794 1.00 48.64 654 GLY A O 1
ATOM 5078 N N . GLN A 1 655 ? 117.797 131.141 115.435 1.00 39.96 655 GLN A N 1
ATOM 5079 C CA . GLN A 1 655 ? 118.495 129.862 115.398 1.00 40.63 655 GLN A CA 1
ATOM 5080 C C . GLN A 1 655 ? 118.544 129.384 113.947 1.00 41.54 655 GLN A C 1
ATOM 5081 O O . GLN A 1 655 ? 118.237 128.236 113.651 1.00 43.10 655 GLN A O 1
ATOM 5087 N N . GLY A 1 656 ? 118.940 130.273 113.051 1.00 41.20 656 GLY A N 1
ATOM 5088 C CA . GLY A 1 656 ? 119.016 129.924 111.644 1.00 36.96 656 GLY A CA 1
ATOM 5089 C C . GLY A 1 656 ? 117.635 129.758 111.051 1.00 37.11 656 GLY A C 1
ATOM 5090 O O . GLY A 1 656 ? 116.831 130.696 111.021 1.00 39.67 656 GLY A O 1
ATOM 5091 N N . ASP A 1 657 ? 117.354 128.543 110.581 1.00 36.38 657 ASP A N 1
ATOM 5092 C CA . ASP A 1 657 ? 116.078 128.242 109.947 1.00 34.18 657 ASP A CA 1
ATOM 5093 C C . ASP A 1 657 ? 114.894 128.320 110.905 1.00 38.83 657 ASP A C 1
ATOM 5094 O O . ASP A 1 657 ? 113.764 128.518 110.448 1.00 43.25 657 ASP A O 1
ATOM 5099 N N . ASN A 1 658 ? 115.113 128.162 112.206 1.00 36.42 658 ASN A N 1
ATOM 5100 C CA . ASN A 1 658 ? 114.058 128.297 113.200 1.00 34.53 658 ASN A CA 1
ATOM 5101 C C . ASN A 1 658 ? 114.199 129.636 113.912 1.00 37.61 658 ASN A C 1
ATOM 5102 O O . ASN A 1 658 ? 115.275 129.959 114.423 1.00 42.04 658 ASN A O 1
ATOM 5107 N N . GLN A 1 659 ? 113.112 130.410 113.948 1.00 39.12 659 GLN A N 1
ATOM 5108 C CA . GLN A 1 659 ? 113.129 131.754 114.517 1.00 33.37 659 GLN A CA 1
ATOM 5109 C C . GLN A 1 659 ? 112.037 131.879 115.569 1.00 32.95 659 GLN A C 1
ATOM 5110 O O . GLN A 1 659 ? 110.885 131.507 115.320 1.00 34.96 659 GLN A O 1
ATOM 5116 N N . THR A 1 660 ? 112.402 132.395 116.743 1.00 29.95 660 THR A N 1
ATOM 5117 C CA . THR A 1 660 ? 111.480 132.561 117.859 1.00 30.01 660 THR A CA 1
ATOM 5118 C C . THR A 1 660 ? 111.315 134.045 118.161 1.00 33.78 660 THR A C 1
ATOM 5119 O O . THR A 1 660 ? 112.277 134.711 118.550 1.00 39.20 660 THR A O 1
ATOM 5123 N N . ILE A 1 661 ? 110.100 134.562 118.006 1.00 33.07 661 ILE A N 1
ATOM 5124 C CA . ILE A 1 661 ? 109.825 135.984 118.174 1.00 31.09 661 ILE A CA 1
ATOM 5125 C C . ILE A 1 661 ? 108.969 136.190 119.415 1.00 33.61 661 ILE A C 1
ATOM 5126 O O . ILE A 1 661 ? 107.940 135.528 119.589 1.00 37.70 661 ILE A O 1
ATOM 5131 N N . ILE A 1 662 ? 109.394 137.119 120.267 1.00 32.61 662 ILE A N 1
ATOM 5132 C CA . ILE A 1 662 ? 108.718 137.467 121.509 1.00 31.11 662 ILE A CA 1
ATOM 5133 C C . ILE A 1 662 ? 108.012 138.791 121.270 1.00 35.11 662 ILE A C 1
ATOM 5134 O O . ILE A 1 662 ? 108.666 139.786 120.934 1.00 41.23 662 ILE A O 1
ATOM 5139 N N . ILE A 1 663 ? 106.688 138.817 121.428 1.00 34.65 663 ILE A N 1
ATOM 5140 C CA . ILE A 1 663 ? 105.902 140.032 121.241 1.00 35.10 663 ILE A CA 1
ATOM 5141 C C . ILE A 1 663 ? 105.220 140.383 122.555 1.00 41.86 663 ILE A C 1
ATOM 5142 O O . ILE A 1 663 ? 104.581 139.527 123.178 1.00 45.10 663 ILE A O 1
ATOM 5147 N N . HIS A 1 664 ? 105.370 141.638 122.974 1.00 42.02 664 HIS A N 1
ATOM 5148 C CA . HIS A 1 664 ? 104.831 142.143 124.226 1.00 44.22 664 HIS A CA 1
ATOM 5149 C C . HIS A 1 664 ? 103.484 142.816 123.988 1.00 47.72 664 HIS A C 1
ATOM 5150 O O . HIS A 1 664 ? 103.225 143.363 122.913 1.00 51.03 664 HIS A O 1
ATOM 5157 N N . LYS A 1 665 ? 102.627 142.766 125.006 1.00 47.95 665 LYS A N 1
ATOM 5158 C CA . LYS A 1 665 ? 101.248 143.218 124.871 1.00 48.13 665 LYS A CA 1
ATOM 5159 C C . LYS A 1 665 ? 101.162 144.737 124.784 1.00 50.02 665 LYS A C 1
ATOM 5160 O O . LYS A 1 665 ? 101.889 145.459 125.472 1.00 55.35 665 LYS A O 1
ATOM 5166 N N . SER A 1 666 ? 100.264 145.217 123.927 1.00 56.79 666 SER A N 1
ATOM 5167 C CA . SER A 1 666 ? 99.922 146.626 123.823 1.00 56.65 666 SER A CA 1
ATOM 5168 C C . SER A 1 666 ? 98.647 146.911 124.606 1.00 61.56 666 SER A C 1
ATOM 5169 O O . SER A 1 666 ? 97.802 146.032 124.793 1.00 64.27 666 SER A O 1
ATOM 5172 N N . ALA A 1 667 ? 98.522 148.156 125.074 1.00 58.77 667 ALA A N 1
ATOM 5173 C CA . ALA A 1 667 ? 97.346 148.547 125.846 1.00 58.41 667 ALA A CA 1
ATOM 5174 C C . ALA A 1 667 ? 96.099 148.627 124.973 1.00 59.84 667 ALA A C 1
ATOM 5175 O O . ALA A 1 667 ? 94.998 148.288 125.424 1.00 61.15 667 ALA A O 1
ATOM 5177 N N . SER A 1 668 ? 96.248 149.080 123.726 1.00 55.89 668 SER A N 1
ATOM 5178 C CA . SER A 1 668 ? 95.085 149.311 122.874 1.00 57.34 668 SER A CA 1
ATOM 5179 C C . SER A 1 668 ? 94.481 148.007 122.361 1.00 60.18 668 SER A C 1
ATOM 5180 O O . SER A 1 668 ? 93.255 147.851 122.347 1.00 64.26 668 SER A O 1
ATOM 5183 N N . GLN A 1 669 ? 95.315 147.061 121.940 1.00 58.60 669 GLN A N 1
ATOM 5184 C CA . GLN A 1 669 ? 94.854 145.851 121.275 1.00 53.89 669 GLN A CA 1
ATOM 5185 C C . GLN A 1 669 ? 95.110 144.621 122.134 1.00 54.40 669 GLN A C 1
ATOM 5186 O O . GLN A 1 669 ? 96.022 144.599 122.965 1.00 59.29 669 GLN A O 1
ATOM 5192 N N . ASN A 1 670 ? 94.293 143.593 121.924 1.00 50.01 670 ASN A N 1
ATOM 5193 C CA . ASN A 1 670 ? 94.509 142.311 122.573 1.00 44.70 670 ASN A CA 1
ATOM 5194 C C . ASN A 1 670 ? 95.534 141.472 121.807 1.00 44.78 670 ASN A C 1
ATOM 5195 O O . ASN A 1 670 ? 96.034 141.862 120.749 1.00 50.55 670 ASN A O 1
ATOM 5200 N N . ASN A 1 671 ? 95.846 140.301 122.364 1.00 42.09 671 ASN A N 1
ATOM 5201 C CA . ASN A 1 671 ? 96.936 139.490 121.836 1.00 39.65 671 ASN A CA 1
ATOM 5202 C C . ASN A 1 671 ? 96.563 138.782 120.538 1.00 39.93 671 ASN A C 1
ATOM 5203 O O . ASN A 1 671 ? 97.444 138.515 119.714 1.00 45.53 671 ASN A O 1
ATOM 5208 N N . GLN A 1 672 ? 95.282 138.470 120.332 1.00 37.40 672 GLN A N 1
ATOM 5209 C CA . GLN A 1 672 ? 94.883 137.731 119.135 1.00 38.26 672 GLN A CA 1
ATOM 5210 C C . GLN A 1 672 ? 94.953 138.600 117.884 1.00 41.48 672 GLN A C 1
ATOM 5211 O O . GLN A 1 672 ? 95.461 138.164 116.842 1.00 44.38 672 GLN A O 1
ATOM 5217 N N . LEU A 1 673 ? 94.435 139.830 117.968 1.00 38.59 673 LEU A N 1
ATOM 5218 C CA . LEU A 1 673 ? 94.490 140.753 116.837 1.00 38.85 673 LEU A CA 1
ATOM 5219 C C . LEU A 1 673 ? 95.927 141.127 116.508 1.00 38.48 673 LEU A C 1
ATOM 5220 O O . LEU A 1 673 ? 96.310 141.201 115.331 1.00 41.75 673 LEU A O 1
ATOM 5225 N N . LEU A 1 674 ? 96.736 141.329 117.546 1.00 36.99 674 LEU A N 1
ATOM 5226 C CA . LEU A 1 674 ? 98.145 141.645 117.373 1.00 37.22 674 LEU A CA 1
ATOM 5227 C C . LEU A 1 674 ? 98.898 140.467 116.762 1.00 37.47 674 LEU A C 1
ATOM 5228 O O . LEU A 1 674 ? 99.784 140.659 115.921 1.00 42.19 674 LEU A O 1
ATOM 5233 N N . ALA A 1 675 ? 98.522 139.241 117.143 1.00 36.06 675 ALA A N 1
ATOM 5234 C CA . ALA A 1 675 ? 99.127 138.042 116.572 1.00 31.81 675 ALA A CA 1
ATOM 5235 C C . ALA A 1 675 ? 98.773 137.873 115.100 1.00 33.50 675 ALA A C 1
ATOM 5236 O O . ALA A 1 675 ? 99.633 137.494 114.296 1.00 38.47 675 ALA A O 1
ATOM 5238 N N . GLU A 1 676 ? 97.515 138.142 114.731 1.00 32.64 676 GLU A N 1
ATOM 5239 C CA . GLU A 1 676 ? 97.124 138.065 113.323 1.00 32.25 676 GLU A CA 1
ATOM 5240 C C . GLU A 1 676 ? 97.836 139.119 112.481 1.00 33.93 676 GLU A C 1
ATOM 5241 O O . GLU A 1 676 ? 98.291 138.824 111.366 1.00 33.94 676 GLU A O 1
ATOM 5247 N N . ARG A 1 677 ? 97.960 140.343 113.008 1.00 33.17 677 ARG A N 1
ATOM 5248 C CA . ARG A 1 677 ? 98.671 141.402 112.294 1.00 30.30 677 ARG A CA 1
ATOM 5249 C C . ARG A 1 677 ? 100.152 141.073 112.133 1.00 31.34 677 ARG A C 1
ATOM 5250 O O . ARG A 1 677 ? 100.731 141.284 111.057 1.00 33.83 677 ARG A O 1
ATOM 5258 N N . ALA A 1 678 ? 100.770 140.526 113.185 1.00 29.11 678 ALA A N 1
ATOM 5259 C CA . ALA A 1 678 ? 102.175 140.144 113.123 1.00 29.11 678 ALA A CA 1
ATOM 5260 C C . ALA A 1 678 ? 102.407 138.999 112.148 1.00 31.32 678 ALA A C 1
ATOM 5261 O O . ALA A 1 678 ? 103.390 139.016 111.397 1.00 37.82 678 ALA A O 1
ATOM 5263 N N . LEU A 1 679 ? 101.512 138.006 112.133 1.00 29.57 679 LEU A N 1
ATOM 5264 C CA . LEU A 1 679 ? 101.657 136.888 111.205 1.00 29.31 679 LEU A CA 1
ATOM 5265 C C . LEU A 1 679 ? 101.475 137.335 109.762 1.00 30.65 679 LEU A C 1
ATOM 5266 O O . LEU A 1 679 ? 102.197 136.868 108.873 1.00 32.11 679 LEU A O 1
ATOM 5271 N N . GLY A 1 680 ? 100.535 138.253 109.516 1.00 30.89 680 GLY A N 1
ATOM 5272 C CA . GLY A 1 680 ? 100.367 138.785 108.172 1.00 30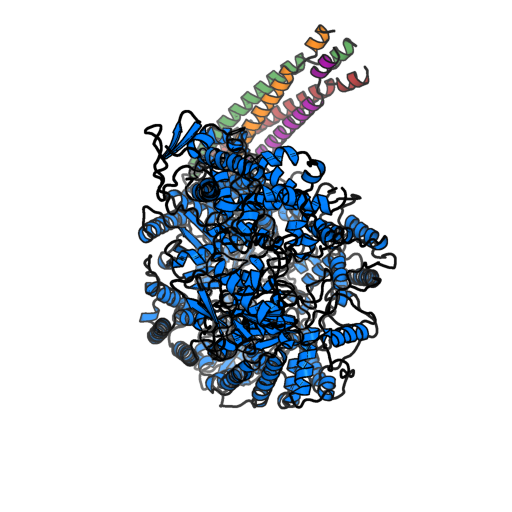.51 680 GLY A CA 1
ATOM 5273 C C . GLY A 1 680 ? 101.568 139.579 107.695 1.00 29.13 680 GLY A C 1
ATOM 5274 O O . GLY A 1 680 ? 101.996 139.441 106.544 1.00 35.77 680 GLY A O 1
ATOM 5275 N N . ALA A 1 681 ? 102.143 140.399 108.582 1.00 25.45 681 ALA A N 1
ATOM 5276 C CA . ALA A 1 681 ? 103.337 141.167 108.233 1.00 25.81 681 ALA A CA 1
ATOM 5277 C C . ALA A 1 681 ? 104.539 140.263 107.971 1.00 27.46 681 ALA A C 1
ATOM 5278 O O . ALA A 1 681 ? 105.300 140.492 107.018 1.00 30.25 681 ALA A O 1
ATOM 5280 N N . LEU A 1 682 ? 104.719 139.226 108.798 1.00 27.95 682 LEU A N 1
ATOM 5281 C CA . LEU A 1 682 ? 105.829 138.300 108.600 1.00 25.02 682 LEU A CA 1
ATOM 5282 C C . LEU A 1 682 ? 105.661 137.482 107.327 1.00 25.48 682 LEU A C 1
ATOM 5283 O O . LEU A 1 682 ? 106.645 137.227 106.629 1.00 28.44 682 LEU A O 1
ATOM 5288 N N . TYR A 1 683 ? 104.426 137.087 106.991 1.00 27.26 683 TYR A N 1
ATOM 5289 C CA . TYR A 1 683 ? 104.188 136.385 105.731 1.00 26.84 683 TYR A CA 1
ATOM 5290 C C . TYR A 1 683 ? 104.461 137.280 104.529 1.00 27.67 683 TYR A C 1
ATOM 5291 O O . TYR A 1 683 ? 105.052 136.826 103.537 1.00 33.30 683 TYR A O 1
ATOM 5300 N N . LYS A 1 684 ? 104.051 138.554 104.607 1.00 28.09 684 LYS A N 1
ATOM 5301 C CA . LYS A 1 684 ? 104.271 139.488 103.504 1.00 26.25 684 LYS A CA 1
ATOM 5302 C C . LYS A 1 684 ? 105.754 139.731 103.260 1.00 26.63 684 LYS A C 1
ATOM 5303 O O . LYS A 1 684 ? 106.227 139.642 102.122 1.00 29.33 684 LYS A O 1
ATOM 5309 N N . HIS A 1 685 ? 106.507 140.034 104.315 1.00 27.51 685 HIS A N 1
ATOM 5310 C CA . HIS A 1 685 ? 107.920 140.323 104.113 1.00 25.96 685 HIS A CA 1
ATOM 5311 C C . HIS A 1 685 ? 108.791 139.079 104.014 1.00 30.74 685 HIS A C 1
ATOM 5312 O O . HIS A 1 685 ? 109.950 139.192 103.602 1.00 37.39 685 HIS A O 1
ATOM 5319 N N . ALA A 1 686 ? 108.274 137.900 104.356 1.00 28.41 686 ALA A N 1
ATOM 5320 C CA . ALA A 1 686 ? 108.973 136.672 104.005 1.00 25.88 686 ALA A CA 1
ATOM 5321 C C . ALA A 1 686 ? 108.775 136.338 102.533 1.00 28.07 686 ALA A C 1
ATOM 5322 O O . ALA A 1 686 ? 109.695 135.844 101.874 1.00 33.03 686 ALA A O 1
ATOM 5324 N N . ARG A 1 687 ? 107.580 136.615 102.000 1.00 29.27 687 ARG A N 1
ATOM 5325 C CA . ARG A 1 687 ? 107.298 136.321 100.598 1.00 29.84 687 ARG A CA 1
ATOM 5326 C C . ARG A 1 687 ? 108.069 137.240 99.653 1.00 32.22 687 ARG A C 1
ATOM 5327 O O . ARG A 1 687 ? 108.484 136.803 98.573 1.00 37.27 687 ARG A O 1
ATOM 5335 N N . LEU A 1 688 ? 108.288 138.500 100.046 1.00 32.81 688 LEU A N 1
ATOM 5336 C CA . LEU A 1 688 ? 109.017 139.442 99.197 1.00 29.39 688 LEU A CA 1
ATOM 5337 C C . LEU A 1 688 ? 110.482 139.060 99.037 1.00 29.41 688 LEU A C 1
ATOM 5338 O O . LEU A 1 688 ? 111.092 139.373 98.010 1.00 34.50 688 LEU A O 1
ATOM 5343 N N . ALA A 1 689 ? 111.061 138.390 100.031 1.00 28.77 689 ALA A N 1
ATOM 5344 C CA . ALA A 1 689 ? 112.447 137.953 99.956 1.00 26.94 689 ALA A CA 1
ATOM 5345 C C . ALA A 1 689 ? 112.626 136.656 99.182 1.00 29.06 689 ALA A C 1
ATOM 5346 O O . ALA A 1 689 ? 113.767 136.229 98.982 1.00 32.14 689 ALA A O 1
ATOM 5348 N N . GLY A 1 690 ? 111.542 136.021 98.752 1.00 31.21 690 GLY A N 1
ATOM 5349 C CA . GLY A 1 690 ? 111.631 134.733 98.102 1.00 29.80 690 GLY A CA 1
ATOM 5350 C C . GLY A 1 690 ? 111.655 133.558 99.045 1.00 30.79 690 GLY A C 1
ATOM 5351 O O . GLY A 1 690 ? 112.076 132.469 98.643 1.00 33.74 690 GLY A O 1
ATOM 5352 N N . HIS A 1 691 ? 111.222 133.744 100.292 1.00 30.34 691 HIS A N 1
ATOM 5353 C CA . HIS A 1 691 ? 111.225 132.698 101.311 1.00 30.66 691 HIS A CA 1
ATOM 5354 C C . HIS A 1 691 ? 109.792 132.590 101.822 1.00 35.44 691 HIS A C 1
ATOM 5355 O O . HIS A 1 691 ? 109.450 133.152 102.863 1.00 41.73 691 HIS A O 1
ATOM 5362 N N . ASN A 1 692 ? 108.963 131.837 101.110 1.00 34.33 692 ASN A N 1
ATOM 5363 C CA . ASN A 1 692 ? 107.542 131.792 101.418 1.00 36.38 692 ASN A CA 1
ATOM 5364 C C . ASN A 1 692 ? 107.291 130.903 102.629 1.00 41.02 692 ASN A C 1
ATOM 5365 O O . ASN A 1 692 ? 107.681 129.732 102.644 1.00 45.97 692 ASN A O 1
ATOM 5370 N N . LEU A 1 693 ? 106.642 131.464 103.645 1.00 40.51 693 LEU A N 1
ATOM 5371 C CA . LEU A 1 693 ? 106.270 130.718 104.839 1.00 37.57 693 LEU A CA 1
ATOM 5372 C C . LEU A 1 693 ? 104.945 130.008 104.621 1.00 43.09 693 LEU A C 1
ATOM 5373 O O . LEU A 1 693 ? 103.954 130.630 104.225 1.00 50.67 693 LEU A O 1
ATOM 5378 N N . LYS A 1 694 ? 104.935 128.706 104.873 1.00 46.68 694 LYS A N 1
ATOM 5379 C CA . LYS A 1 694 ? 103.702 127.942 104.853 1.00 50.12 694 LYS A CA 1
ATOM 5380 C C . LYS A 1 694 ? 102.965 128.123 106.172 1.00 52.76 694 LYS A C 1
ATOM 5381 O O . LYS A 1 694 ? 103.580 128.179 107.240 1.00 56.07 694 LYS A O 1
ATOM 5387 N N . VAL A 1 695 ? 101.636 128.226 106.089 1.00 50.45 695 VAL A N 1
ATOM 5388 C CA . VAL A 1 695 ? 100.816 128.415 107.280 1.00 49.54 695 VAL A CA 1
ATOM 5389 C C . VAL A 1 695 ? 100.786 127.148 108.133 1.00 50.25 695 VAL A C 1
ATOM 5390 O O . VAL A 1 695 ? 100.571 127.218 109.349 1.00 50.97 695 VAL A O 1
ATOM 5394 N N . GLU A 1 696 ? 101.061 125.991 107.533 1.00 50.81 696 GLU A N 1
ATOM 5395 C CA . GLU A 1 696 ? 101.091 124.724 108.246 1.00 49.54 696 GLU A CA 1
ATOM 5396 C C . GLU A 1 696 ? 102.330 124.551 109.118 1.00 48.94 696 GLU A C 1
ATOM 5397 O O . GLU A 1 696 ? 102.349 123.640 109.952 1.00 52.60 696 GLU A O 1
ATOM 5403 N N . GLU A 1 697 ? 103.356 125.385 108.954 1.00 49.25 697 GLU A N 1
ATOM 5404 C CA . GLU A 1 697 ? 104.635 125.185 109.622 1.00 49.49 697 GLU A CA 1
ATOM 5405 C C . GLU A 1 697 ? 104.927 126.203 110.717 1.00 51.25 697 GLU A C 1
ATOM 5406 O O . GLU A 1 697 ? 105.937 126.066 111.412 1.00 52.31 697 GLU A O 1
ATOM 5412 N N . CYS A 1 698 ? 104.079 127.208 110.897 1.00 48.11 698 CYS A N 1
ATOM 5413 C CA . CYS A 1 698 ? 104.340 128.294 111.828 1.00 38.32 698 CYS A CA 1
ATOM 5414 C C . CYS A 1 698 ? 103.216 128.368 112.849 1.00 36.96 698 CYS A C 1
ATOM 5415 O O . CYS A 1 698 ? 102.065 128.047 112.543 1.00 42.08 698 CYS A O 1
ATOM 5418 N N . TRP A 1 699 ? 103.544 128.804 114.066 1.00 34.12 699 TRP A N 1
ATOM 5419 C CA . TRP A 1 699 ? 102.517 128.825 115.104 1.00 29.67 699 TRP A CA 1
ATOM 5420 C C . TRP A 1 699 ? 102.767 129.923 116.126 1.00 30.31 699 TRP A C 1
ATOM 5421 O O . TRP A 1 699 ? 103.825 130.548 116.157 1.00 32.54 699 TRP A O 1
ATOM 5432 N N . VAL A 1 700 ? 101.739 130.178 116.936 1.00 32.32 700 VAL A N 1
ATOM 5433 C CA . VAL A 1 700 ? 101.773 131.144 118.027 1.00 30.28 700 VAL A CA 1
ATOM 5434 C C . VAL A 1 700 ? 101.352 130.437 119.309 1.00 30.53 700 VAL A C 1
ATOM 5435 O O . VAL A 1 700 ? 100.601 129.456 119.283 1.00 34.68 700 VAL A O 1
ATOM 5439 N N . SER A 1 701 ? 101.868 130.923 120.438 1.00 30.36 701 SER A N 1
ATOM 5440 C CA . SER A 1 701 ? 101.568 130.310 121.724 1.00 32.06 701 SER A CA 1
ATOM 5441 C C . SER A 1 701 ? 101.780 131.302 122.857 1.00 34.68 701 SER A C 1
ATOM 5442 O O . SER A 1 701 ? 102.461 132.322 122.710 1.00 40.37 701 SER A O 1
ATOM 5445 N N . ASP A 1 702 ? 101.155 130.988 123.992 1.00 35.38 702 ASP A N 1
ATOM 5446 C CA . ASP A 1 702 ? 101.445 131.630 125.266 1.00 36.47 702 ASP A CA 1
ATOM 5447 C C . ASP A 1 702 ? 101.840 130.624 126.340 1.00 37.66 702 ASP A C 1
ATOM 5448 O O . ASP A 1 702 ? 101.899 130.985 127.520 1.00 40.70 702 ASP A O 1
ATOM 5453 N N . CYS A 1 703 ? 102.114 129.375 125.966 1.00 39.08 703 CYS A N 1
ATOM 5454 C CA . CYS A 1 703 ? 102.450 128.338 126.934 1.00 33.22 703 CYS A CA 1
ATOM 5455 C C . CYS A 1 703 ? 103.664 127.498 126.570 1.00 33.00 703 CYS A C 1
ATOM 5456 O O . CYS A 1 703 ? 104.202 126.827 127.458 1.00 37.76 703 CYS A O 1
ATOM 5459 N N . LEU A 1 704 ? 104.117 127.503 125.319 1.00 30.86 704 LEU A N 1
ATOM 5460 C CA . LEU A 1 704 ? 105.198 126.630 124.890 1.00 31.32 704 LEU A CA 1
ATOM 5461 C C . LEU A 1 704 ? 106.170 127.391 124.007 1.00 33.64 704 LEU A C 1
ATOM 5462 O O . LEU A 1 704 ? 105.752 128.143 123.123 1.00 39.23 704 LEU A O 1
ATOM 5467 N N . TYR A 1 705 ? 107.464 127.181 124.238 1.00 31.96 705 TYR A N 1
ATOM 5468 C CA . TYR A 1 705 ? 108.477 127.683 123.313 1.00 31.90 705 TYR A CA 1
ATOM 5469 C C . TYR A 1 705 ? 109.711 126.800 123.416 1.00 36.99 705 TYR A C 1
ATOM 5470 O O . TYR A 1 705 ? 109.798 125.919 124.271 1.00 39.57 705 TYR A O 1
ATOM 5479 N N . GLU A 1 706 ? 110.651 127.019 122.500 1.00 38.97 706 GLU A N 1
ATOM 5480 C CA . GLU A 1 706 ? 111.849 126.195 122.419 1.00 40.46 706 GLU A CA 1
ATOM 5481 C C . GLU A 1 706 ? 113.056 127.071 122.126 1.00 41.98 706 GLU A C 1
ATOM 5482 O O . GLU A 1 706 ? 113.039 127.851 121.170 1.00 45.30 706 GLU A O 1
ATOM 5488 N N . TYR A 1 707 ? 114.094 126.944 122.949 1.00 44.58 707 TYR A N 1
ATOM 5489 C CA . TYR A 1 707 ? 115.372 127.587 122.684 1.00 42.23 707 TYR A CA 1
ATOM 5490 C C . TYR A 1 707 ? 116.514 126.674 123.096 1.00 44.88 707 TYR A C 1
ATOM 5491 O O . TYR A 1 707 ? 116.442 126.003 124.131 1.00 50.37 707 TYR A O 1
ATOM 5500 N N . GLY A 1 708 ? 117.556 126.651 122.269 1.00 43.29 708 GLY A N 1
ATOM 5501 C CA . GLY A 1 708 ? 118.801 125.963 122.580 1.00 45.01 708 GLY A CA 1
ATOM 5502 C C . GLY A 1 708 ? 118.675 124.465 122.740 1.00 50.97 708 GLY A C 1
ATOM 5503 O O . GLY A 1 708 ? 119.332 123.885 123.615 1.00 57.79 708 GLY A O 1
ATOM 5504 N N . LYS A 1 709 ? 117.842 123.832 121.904 1.00 45.73 709 LYS A N 1
ATOM 5505 C CA . LYS A 1 709 ? 117.428 122.428 122.033 1.00 52.62 709 LYS A CA 1
ATOM 5506 C C . LYS A 1 709 ? 116.852 122.137 123.419 1.00 56.17 709 LYS A C 1
ATOM 5507 O O . LYS A 1 709 ? 117.078 121.074 124.000 1.00 63.15 709 LYS A O 1
ATOM 5513 N N . LYS A 1 710 ? 116.102 123.096 123.956 1.00 51.45 710 LYS A N 1
ATOM 5514 C CA . LYS A 1 710 ? 115.415 122.934 125.228 1.00 47.28 710 LYS A CA 1
ATOM 5515 C C . LYS A 1 710 ? 113.994 123.454 125.079 1.00 46.54 710 LYS A C 1
ATOM 5516 O O . LYS A 1 710 ? 113.765 124.487 124.445 1.00 50.31 710 LYS A O 1
ATOM 5522 N N . LEU A 1 711 ? 113.043 122.733 125.663 1.00 40.36 711 LEU A N 1
ATOM 5523 C CA . LEU A 1 711 ? 111.625 123.009 125.489 1.00 36.87 711 LEU A CA 1
ATOM 5524 C C . LEU A 1 711 ? 111.044 123.489 126.809 1.00 37.62 711 LEU A C 1
ATOM 5525 O O . LEU A 1 711 ? 111.200 122.824 127.838 1.00 41.37 711 LEU A O 1
ATOM 5530 N N . PHE A 1 712 ? 110.383 124.642 126.777 1.00 36.32 712 PHE A N 1
ATOM 5531 C CA . PHE A 1 712 ? 109.809 125.270 127.957 1.00 33.47 712 PHE A CA 1
ATOM 5532 C C . PHE A 1 712 ? 108.292 125.259 127.853 1.00 33.11 712 PHE A C 1
ATOM 5533 O O . PHE A 1 712 ? 107.725 125.741 126.860 1.00 38.49 712 PHE A O 1
ATOM 5541 N N . PHE A 1 713 ? 107.653 124.710 128.883 1.00 31.14 713 PHE A N 1
ATOM 5542 C CA . PHE A 1 713 ? 106.205 124.651 129.023 1.00 29.69 713 PHE A CA 1
ATOM 5543 C C . PHE A 1 713 ? 105.830 125.440 130.267 1.00 34.42 713 PHE A C 1
ATOM 5544 O O . PHE A 1 713 ? 106.241 125.073 131.375 1.00 38.30 713 PHE A O 1
ATOM 5552 N N . ARG A 1 714 ? 105.058 126.516 130.072 1.00 35.44 714 ARG A N 1
ATOM 5553 C CA . ARG A 1 714 ? 104.650 127.464 131.121 1.00 33.68 714 ARG A CA 1
ATOM 5554 C C . ARG A 1 714 ? 105.848 128.052 131.867 1.00 37.59 714 ARG A C 1
ATOM 5555 O O . ARG A 1 714 ? 105.804 128.279 133.077 1.00 42.88 714 ARG A O 1
ATOM 5563 N N . GLY A 1 715 ? 106.934 128.304 131.137 1.00 36.24 715 GLY A N 1
ATOM 5564 C CA . GLY A 1 715 ? 108.112 128.928 131.696 1.00 37.47 715 GLY A CA 1
ATOM 5565 C C . GLY A 1 715 ? 109.073 127.994 132.396 1.00 39.33 715 GLY A C 1
ATOM 5566 O O . GLY A 1 715 ? 110.143 128.442 132.825 1.00 46.96 715 GLY A O 1
ATOM 5567 N N . VAL A 1 716 ? 108.730 126.718 132.530 1.00 35.23 716 VAL A N 1
ATOM 5568 C CA . VAL A 1 716 ? 109.564 125.746 133.230 1.00 33.15 716 VAL A CA 1
ATOM 5569 C C . VAL A 1 716 ? 110.140 124.797 132.185 1.00 35.99 716 VAL A C 1
ATOM 5570 O O . VAL A 1 716 ? 109.406 124.362 131.285 1.00 42.05 716 VAL A O 1
ATOM 5574 N N . PRO A 1 717 ? 111.436 124.483 132.235 1.00 35.38 717 PRO A N 1
ATOM 5575 C CA . PRO A 1 717 ? 112.016 123.551 131.257 1.00 35.64 717 PRO A CA 1
ATOM 5576 C C . PRO A 1 717 ? 111.483 122.135 131.428 1.00 37.61 717 PRO A C 1
ATOM 5577 O O . PRO A 1 717 ? 111.382 121.621 132.544 1.00 42.98 717 PRO A O 1
ATOM 5581 N N . VAL A 1 718 ? 111.139 121.516 130.308 1.00 35.12 718 VAL A N 1
ATOM 5582 C CA . VAL A 1 718 ? 110.675 120.124 130.296 1.00 34.10 718 VAL A CA 1
ATOM 5583 C C . VAL A 1 718 ? 111.866 119.206 130.558 1.00 35.73 718 VAL A C 1
ATOM 5584 O O . VAL A 1 718 ? 112.969 119.483 130.054 1.00 42.02 718 VAL A O 1
ATOM 5588 N N . PRO A 1 719 ? 111.721 118.173 131.399 1.00 32.11 719 PRO A N 1
ATOM 5589 C CA . PRO A 1 719 ? 112.814 117.216 131.611 1.00 29.37 719 PRO A CA 1
ATOM 5590 C C . PRO A 1 719 ? 113.234 116.519 130.324 1.00 32.58 719 PRO A C 1
ATOM 5591 O O . PRO A 1 719 ? 112.402 116.144 129.496 1.00 39.64 719 PRO A O 1
ATOM 5595 N N . GLY A 1 720 ? 114.541 116.348 130.166 1.00 31.36 720 GLY A N 1
ATOM 5596 C CA . GLY A 1 720 ? 115.088 115.754 128.965 1.00 37.59 720 GLY A CA 1
ATOM 5597 C C . GLY A 1 720 ? 115.845 114.473 129.237 1.00 41.09 720 GLY A C 1
ATOM 5598 O O . GLY A 1 720 ? 116.816 114.160 128.545 1.00 44.27 720 GLY A O 1
ATOM 5599 N N . CYS A 1 721 ? 115.407 113.731 130.255 1.00 38.92 721 CYS A N 1
ATOM 5600 C CA . CYS A 1 721 ? 116.077 112.489 130.624 1.00 36.59 721 CYS A CA 1
ATOM 5601 C C . CYS A 1 721 ? 115.889 111.412 129.564 1.00 38.65 721 CYS A C 1
ATOM 5602 O O . CYS A 1 721 ? 116.818 110.649 129.279 1.00 40.34 721 CYS A O 1
ATOM 5605 N N . LEU A 1 722 ? 114.693 111.329 128.976 1.00 37.93 722 LEU A N 1
ATOM 5606 C CA . LEU A 1 722 ? 114.403 110.260 128.024 1.00 34.16 722 LEU A CA 1
ATOM 5607 C C . LEU A 1 722 ? 115.129 110.470 126.701 1.00 33.94 722 LEU A C 1
ATOM 5608 O O . LEU A 1 722 ? 115.592 109.506 126.086 1.00 37.44 722 LEU A O 1
ATOM 5613 N N . LYS A 1 723 ? 115.229 111.718 126.244 1.00 34.63 723 LYS A N 1
ATOM 5614 C CA . LYS A 1 723 ? 115.873 111.991 124.963 1.00 34.11 723 LYS A CA 1
ATOM 5615 C C . LYS A 1 723 ? 117.388 111.862 125.053 1.00 35.95 723 LYS A C 1
ATOM 5616 O O . LYS A 1 723 ? 118.021 111.292 124.156 1.00 41.13 723 LYS A O 1
ATOM 5622 N N . GLN A 1 724 ? 117.987 112.379 126.127 1.00 35.33 724 GLN A N 1
ATOM 5623 C CA . GLN A 1 724 ? 119.443 112.422 126.218 1.00 35.79 724 GLN A CA 1
ATOM 5624 C C . GLN A 1 724 ? 120.035 111.056 126.535 1.00 37.07 724 GLN A C 1
ATOM 5625 O O . GLN A 1 724 ? 121.074 110.683 125.980 1.00 44.14 724 GLN A O 1
ATOM 5631 N N . LEU A 1 725 ? 119.397 110.295 127.425 1.00 34.92 725 LEU A N 1
ATOM 5632 C CA . LEU A 1 725 ? 119.948 109.004 127.809 1.00 36.10 725 LEU A CA 1
ATOM 5633 C C . LEU A 1 725 ? 119.728 107.930 126.753 1.00 37.82 725 LEU A C 1
ATOM 5634 O O . LEU A 1 725 ? 120.415 106.905 126.787 1.00 40.15 725 LEU A O 1
ATOM 5639 N N . SER A 1 726 ? 118.809 108.140 125.815 1.00 34.72 726 SER A N 1
ATOM 5640 C CA . SER A 1 726 ? 118.565 107.183 124.744 1.00 33.60 726 SER A CA 1
ATOM 5641 C C . SER A 1 726 ? 119.345 107.494 123.476 1.00 39.25 726 SER A C 1
ATOM 5642 O O . SER A 1 726 ? 119.171 106.793 122.475 1.00 42.90 726 SER A O 1
ATOM 5645 N N . ARG A 1 727 ? 120.195 108.514 123.490 1.00 38.27 727 ARG A N 1
ATOM 5646 C CA . ARG A 1 727 ? 120.949 108.885 122.303 1.00 44.00 727 ARG A CA 1
ATOM 5647 C C . ARG A 1 727 ? 122.160 107.978 122.138 1.00 50.60 727 ARG A C 1
ATOM 5648 O O . ARG A 1 727 ? 122.871 107.683 123.101 1.00 52.80 727 ARG A O 1
ATOM 5656 N N . VAL A 1 728 ? 122.388 107.533 120.906 1.00 52.88 728 VAL A N 1
ATOM 5657 C CA . VAL A 1 728 ? 123.507 106.661 120.575 1.00 52.25 728 VAL A CA 1
ATOM 5658 C C . VAL A 1 728 ? 124.640 107.527 120.045 1.00 58.74 728 VAL A C 1
ATOM 5659 O O . VAL A 1 728 ? 124.459 108.279 119.079 1.00 60.91 728 VAL A O 1
ATOM 5663 N N . THR A 1 729 ? 125.803 107.428 120.675 1.00 62.38 729 THR A N 1
ATOM 5664 C CA . THR A 1 729 ? 126.967 108.207 120.290 1.00 72.70 729 THR A CA 1
ATOM 5665 C C . THR A 1 729 ? 127.899 107.369 119.424 1.00 82.13 729 THR A C 1
ATOM 5666 O O . THR A 1 729 ? 127.793 106.141 119.362 1.00 81.05 729 THR A O 1
ATOM 5670 N N . ASP A 1 730 ? 128.819 108.057 118.744 1.00 87.68 730 ASP A N 1
ATOM 5671 C CA . ASP A 1 730 ? 129.659 107.387 117.757 1.00 90.76 730 ASP A CA 1
ATOM 5672 C C . ASP A 1 730 ? 130.738 106.536 118.417 1.00 91.21 730 ASP A C 1
ATOM 5673 O O . ASP A 1 730 ? 131.103 105.479 117.887 1.00 91.48 730 ASP A O 1
ATOM 5678 N N . SER A 1 731 ? 131.279 106.999 119.554 1.00 90.70 731 SER A N 1
ATOM 5679 C CA . SER A 1 731 ? 132.323 106.356 120.361 1.00 94.29 731 SER A CA 1
ATOM 5680 C C . SER A 1 731 ? 133.620 106.129 119.587 1.00 98.60 731 SER A C 1
ATOM 5681 O O . SER A 1 731 ? 133.762 106.615 118.458 1.00 97.92 731 SER A O 1
ATOM 5684 N N . THR A 1 732 ? 134.543 105.375 120.207 1.00 96.11 732 THR A N 1
ATOM 5685 C CA . THR A 1 732 ? 135.882 104.968 119.706 1.00 99.14 732 THR A CA 1
ATOM 5686 C C . THR A 1 732 ? 136.605 106.065 118.911 1.00 100.61 732 THR A C 1
ATOM 5687 O O . THR A 1 732 ? 137.171 105.838 117.838 1.00 100.99 732 THR A O 1
ATOM 5691 N N . GLY A 1 733 ? 136.607 107.267 119.484 1.00 100.77 733 GLY A N 1
ATOM 5692 C CA . GLY A 1 733 ? 137.106 108.436 118.774 1.00 103.58 733 GLY A CA 1
ATOM 5693 C C . GLY A 1 733 ? 138.615 108.399 118.594 1.00 105.62 733 GLY A C 1
ATOM 5694 O O . GLY A 1 733 ? 139.366 108.203 119.558 1.00 104.91 733 GLY A O 1
ATOM 5695 N N . GLU A 1 734 ? 139.055 108.564 117.338 1.00 104.93 734 GLU A N 1
ATOM 5696 C CA . GLU A 1 734 ? 140.464 108.665 116.930 1.00 106.94 734 GLU A CA 1
ATOM 5697 C C . GLU A 1 734 ? 141.276 107.424 117.296 1.00 103.30 734 GLU A C 1
ATOM 5698 O O . GLU A 1 734 ? 142.487 107.509 117.515 1.00 104.80 734 GLU A O 1
ATOM 5704 N N . LEU A 1 735 ? 140.631 106.259 117.334 1.00 94.28 735 LEU A N 1
ATOM 5705 C CA . LEU A 1 735 ? 141.256 105.060 117.878 1.00 86.84 735 LEU A CA 1
ATOM 5706 C C . LEU A 1 735 ? 140.616 103.824 117.263 1.00 81.93 735 LEU A C 1
ATOM 5707 O O . LEU A 1 735 ? 139.617 103.901 116.545 1.00 83.34 735 LEU A O 1
ATOM 5712 N N . PHE A 1 736 ? 141.223 102.677 117.561 1.00 74.25 736 PHE A N 1
ATOM 5713 C CA . PHE A 1 736 ? 140.619 101.380 117.313 1.00 62.64 736 PHE A CA 1
ATOM 5714 C C . PHE A 1 736 ? 139.493 101.155 118.324 1.00 60.56 736 PHE A C 1
ATOM 5715 O O . PHE A 1 736 ? 139.442 101.829 119.355 1.00 68.80 736 PHE A O 1
ATOM 5723 N N . PRO A 1 737 ? 138.553 100.247 118.039 1.00 53.71 737 PRO A N 1
ATOM 5724 C CA . PRO A 1 737 ? 137.525 99.923 119.040 1.00 49.23 737 PRO A CA 1
ATOM 5725 C C . PRO A 1 737 ? 138.109 99.255 120.277 1.00 46.53 737 PRO A C 1
ATOM 5726 O O . PRO A 1 737 ? 138.933 98.343 120.187 1.00 52.33 737 PRO A O 1
ATOM 5730 N N . ASN A 1 738 ? 137.658 99.717 121.441 1.00 42.26 738 ASN A N 1
ATOM 5731 C CA . ASN A 1 738 ? 138.177 99.245 122.717 1.00 40.34 738 ASN A CA 1
ATOM 5732 C C . ASN A 1 738 ? 137.140 99.507 123.799 1.00 41.08 738 ASN A C 1
ATOM 5733 O O . ASN A 1 738 ? 136.187 100.264 123.607 1.00 46.27 738 ASN A O 1
ATOM 5738 N N . LEU A 1 739 ? 137.347 98.866 124.950 1.00 37.86 739 LEU A N 1
ATOM 5739 C CA . LEU A 1 739 ? 136.425 98.987 126.073 1.00 35.29 739 LEU A CA 1
ATOM 5740 C C . LEU A 1 739 ? 136.542 100.332 126.778 1.00 36.56 739 LEU A C 1
ATOM 5741 O O . LEU A 1 739 ? 135.532 100.858 127.271 1.00 45.19 739 LEU A O 1
ATOM 5746 N N . TYR A 1 740 ? 137.756 100.892 126.828 1.00 31.91 740 TYR A N 1
ATOM 5747 C CA . TYR A 1 740 ? 138.000 102.134 127.555 1.00 32.94 740 TYR A CA 1
ATOM 5748 C C . TYR A 1 740 ? 137.262 103.302 126.913 1.00 37.09 740 TYR A C 1
ATOM 5749 O O . TYR A 1 740 ? 136.711 104.153 127.618 1.00 38.33 740 TYR A O 1
ATOM 5758 N N . SER A 1 741 ? 137.225 103.346 125.580 1.00 36.59 741 SER A N 1
ATOM 5759 C CA . SER A 1 741 ? 136.525 104.424 124.889 1.00 38.20 741 SER A CA 1
ATOM 5760 C C . SER A 1 741 ? 135.016 104.315 125.070 1.00 39.86 741 SER A C 1
ATOM 5761 O O . SER A 1 741 ? 134.325 105.336 125.175 1.00 44.34 741 SER A O 1
ATOM 5764 N N . LYS A 1 742 ? 134.492 103.088 125.121 1.00 37.03 742 LYS A N 1
ATOM 5765 C CA . LYS A 1 742 ? 133.067 102.886 125.365 1.00 35.40 742 LYS A CA 1
ATOM 5766 C C . LYS A 1 742 ? 132.675 103.327 126.770 1.00 35.97 742 LYS A C 1
ATOM 5767 O O . LYS A 1 742 ? 131.661 104.019 126.953 1.00 42.36 742 LYS A O 1
ATOM 5773 N N . LEU A 1 743 ? 133.486 102.967 127.768 1.00 32.65 743 LEU A N 1
ATOM 5774 C CA . LEU A 1 743 ? 133.221 103.418 129.129 1.00 31.05 743 LEU A CA 1
ATOM 5775 C C . LEU A 1 743 ? 133.380 104.928 129.263 1.00 33.78 743 LEU A C 1
ATOM 5776 O O . LEU A 1 743 ? 132.601 105.571 129.978 1.00 38.07 743 LEU A O 1
ATOM 5781 N N . ALA A 1 744 ? 134.344 105.510 128.544 1.00 35.34 744 ALA A N 1
ATOM 5782 C CA . ALA A 1 744 ? 134.563 106.951 128.587 1.00 34.14 744 ALA A CA 1
ATOM 5783 C C . ALA A 1 744 ? 133.409 107.722 127.957 1.00 37.58 744 ALA A C 1
ATOM 5784 O O . ALA A 1 744 ? 132.974 108.742 128.505 1.00 40.48 744 ALA A O 1
ATOM 5786 N N . CYS A 1 745 ? 132.889 107.253 126.816 1.00 35.69 745 CYS A N 1
ATOM 5787 C CA . CYS A 1 745 ? 131.792 107.979 126.184 1.00 36.17 745 CYS A CA 1
ATOM 5788 C C . CYS A 1 745 ? 130.492 107.796 126.952 1.00 39.43 745 CYS A C 1
ATOM 5789 O O . CYS A 1 745 ? 129.674 108.721 126.995 1.00 47.78 745 CYS A O 1
ATOM 5792 N N . LEU A 1 746 ? 130.299 106.637 127.592 1.00 36.83 746 LEU A N 1
ATOM 5793 C CA . LEU A 1 746 ? 129.145 106.469 128.471 1.00 38.32 746 LEU A CA 1
ATOM 5794 C C . LEU A 1 746 ? 129.220 107.397 129.684 1.00 37.15 746 LEU A C 1
ATOM 5795 O O . LEU A 1 746 ? 128.217 108.029 130.053 1.00 41.64 746 LEU A O 1
ATOM 5800 N N . THR A 1 747 ? 130.406 107.511 130.294 1.00 35.65 747 THR A N 1
ATOM 5801 C CA . THR A 1 747 ? 130.587 108.400 131.438 1.00 35.18 747 THR A CA 1
ATOM 5802 C C . THR A 1 747 ? 130.386 109.860 131.044 1.00 39.87 747 THR A C 1
ATOM 5803 O O . THR A 1 747 ? 129.764 110.634 131.785 1.00 45.55 747 THR A O 1
ATOM 5807 N N . SER A 1 748 ? 130.881 110.240 129.863 1.00 38.75 748 SER A N 1
ATOM 5808 C CA . SER A 1 748 ? 130.690 111.596 129.359 1.00 38.36 748 SER A CA 1
ATOM 5809 C C . SER A 1 748 ? 129.227 111.881 129.049 1.00 40.36 748 SER A C 1
ATOM 5810 O O . SER A 1 748 ? 128.757 113.004 129.258 1.00 42.62 748 SER A O 1
ATOM 5813 N N . SER A 1 749 ? 128.493 110.880 128.547 1.00 38.55 749 SER A N 1
ATOM 5814 C CA . SER A 1 749 ? 127.067 111.050 128.287 1.00 36.63 749 SER A CA 1
ATOM 5815 C C . SER A 1 749 ? 126.282 111.277 129.573 1.00 39.82 749 SER A C 1
ATOM 5816 O O . SER A 1 749 ? 125.412 112.157 129.624 1.00 45.16 749 SER A O 1
ATOM 5819 N N . CYS A 1 750 ? 126.591 110.512 130.627 1.00 41.30 750 CYS A N 1
ATOM 5820 C CA . CYS A 1 750 ? 125.919 110.731 131.910 1.00 39.90 750 CYS A CA 1
ATOM 5821 C C . CYS A 1 750 ? 126.292 112.076 132.528 1.00 39.48 750 CYS A C 1
ATOM 5822 O O . CYS A 1 750 ? 125.438 112.740 133.130 1.00 41.75 750 CYS A O 1
ATOM 5825 N N . LEU A 1 751 ? 127.552 112.501 132.383 1.00 40.81 751 LEU A N 1
ATOM 5826 C CA . LEU A 1 751 ? 127.955 113.805 132.908 1.00 42.94 751 LEU A CA 1
ATOM 5827 C C . LEU A 1 751 ? 127.281 114.949 132.156 1.00 45.55 751 LEU A C 1
ATOM 5828 O O . LEU A 1 751 ? 126.844 115.929 132.773 1.00 48.88 751 LEU A O 1
ATOM 5833 N N . SER A 1 752 ? 127.176 114.831 130.829 1.00 42.64 752 SER A N 1
ATOM 5834 C CA . SER A 1 752 ? 126.498 115.842 130.026 1.00 37.70 752 SER A CA 1
ATOM 5835 C C . SER A 1 752 ? 125.014 115.904 130.353 1.00 41.47 752 SER A C 1
ATOM 5836 O O . SER A 1 752 ? 124.432 116.995 130.399 1.00 50.38 752 SER A O 1
ATOM 5839 N N . ALA A 1 753 ? 124.392 114.747 130.603 1.00 40.18 753 ALA A N 1
ATOM 5840 C CA . ALA A 1 753 ? 122.994 114.727 131.023 1.00 39.65 753 ALA A CA 1
ATOM 5841 C C . ALA A 1 753 ? 122.809 115.402 132.376 1.00 41.75 753 ALA A C 1
ATOM 5842 O O . ALA A 1 753 ? 121.923 116.247 132.537 1.00 45.41 753 ALA A O 1
ATOM 5844 N N . ALA A 1 754 ? 123.666 115.072 133.350 1.00 43.53 754 ALA A N 1
ATOM 5845 C CA . ALA A 1 754 ? 123.549 115.656 134.685 1.00 43.57 754 ALA A CA 1
ATOM 5846 C C . ALA A 1 754 ? 123.827 117.155 134.686 1.00 46.41 754 ALA A C 1
ATOM 5847 O O . ALA A 1 754 ? 123.284 117.880 135.526 1.00 49.59 754 ALA A O 1
ATOM 5849 N N . MET A 1 755 ? 124.659 117.638 133.762 1.00 48.50 755 MET A N 1
ATOM 5850 C CA . MET A 1 755 ? 124.817 119.082 133.618 1.00 50.02 755 MET A CA 1
ATOM 5851 C C . MET A 1 755 ? 123.625 119.710 132.902 1.00 53.57 755 MET A C 1
ATOM 5852 O O . MET A 1 755 ? 123.268 120.860 133.180 1.00 58.40 755 MET A O 1
ATOM 5857 N N . ALA A 1 756 ? 122.997 118.984 131.980 1.00 52.57 756 ALA A N 1
ATOM 5858 C CA . ALA A 1 756 ? 121.878 119.533 131.211 1.00 47.62 756 ALA A CA 1
ATOM 5859 C C . ALA A 1 756 ? 120.520 119.237 131.850 1.00 49.76 756 ALA A C 1
ATOM 5860 O O . ALA A 1 756 ? 119.618 118.725 131.188 1.00 57.22 756 ALA A O 1
ATOM 5862 N N . ASP A 1 757 ? 120.386 119.568 133.143 1.00 48.30 757 ASP A N 1
ATOM 5863 C CA . ASP A 1 757 ? 119.112 119.578 133.884 1.00 54.64 757 ASP A CA 1
ATOM 5864 C C . ASP A 1 757 ? 118.420 118.212 133.912 1.00 54.43 757 ASP A C 1
ATOM 5865 O O . ASP A 1 757 ? 117.206 118.105 133.723 1.00 52.76 757 ASP A O 1
ATOM 5870 N N . THR A 1 758 ? 119.198 117.159 134.137 1.00 49.44 758 THR A N 1
ATOM 5871 C CA . THR A 1 758 ? 118.677 115.834 134.443 1.00 42.20 758 THR A CA 1
ATOM 5872 C C . THR A 1 758 ? 119.117 115.513 135.864 1.00 42.05 758 THR A C 1
ATOM 5873 O O . THR A 1 758 ? 120.181 115.967 136.299 1.00 47.23 758 THR A O 1
ATOM 5877 N N . SER A 1 759 ? 118.250 114.817 136.602 1.00 40.03 759 SER A N 1
ATOM 5878 C CA . SER A 1 759 ? 118.485 114.462 137.993 1.00 35.18 759 SER A CA 1
ATOM 5879 C C . SER A 1 759 ? 119.785 113.670 138.138 1.00 36.94 759 SER A C 1
ATOM 5880 O O . SER A 1 759 ? 120.069 112.801 137.299 1.00 39.57 759 SER A O 1
ATOM 5883 N N . PRO A 1 760 ? 120.630 114.000 139.127 1.00 33.28 760 PRO A N 1
ATOM 5884 C CA . PRO A 1 760 ? 121.867 113.230 139.345 1.00 34.77 760 PRO A CA 1
ATOM 5885 C C . PRO A 1 760 ? 121.637 111.756 139.618 1.00 33.98 760 PRO A C 1
ATOM 5886 O O . PRO A 1 760 ? 122.417 110.908 139.165 1.00 37.45 760 PRO A O 1
ATOM 5890 N N . TRP A 1 761 ? 120.570 111.439 140.348 1.00 30.54 761 TRP A N 1
ATOM 5891 C CA . TRP A 1 761 ? 120.291 110.063 140.735 1.00 30.27 761 TRP A CA 1
ATOM 5892 C C . TRP A 1 761 ? 119.879 109.219 139.536 1.00 31.40 761 TRP A C 1
ATOM 5893 O O . TRP A 1 761 ? 120.289 108.056 139.421 1.00 36.70 761 TRP A O 1
ATOM 5904 N N . VAL A 1 762 ? 119.092 109.801 138.624 1.00 28.81 762 VAL A N 1
ATOM 5905 C CA . VAL A 1 762 ? 118.628 109.086 137.436 1.00 29.65 762 VAL A CA 1
ATOM 5906 C C . VAL A 1 762 ? 119.801 108.746 136.528 1.00 31.27 762 VAL A C 1
ATOM 5907 O O . VAL A 1 762 ? 119.973 107.592 136.108 1.00 37.13 762 VAL A O 1
ATOM 5911 N N . ALA A 1 763 ? 120.649 109.741 136.253 1.00 28.43 763 ALA A N 1
ATOM 5912 C CA . ALA A 1 763 ? 121.815 109.539 135.402 1.00 29.68 763 ALA A CA 1
ATOM 5913 C C . ALA A 1 763 ? 122.825 108.604 136.053 1.00 33.08 763 ALA A C 1
ATOM 5914 O O . ALA A 1 763 ? 123.439 107.784 135.366 1.00 37.96 763 ALA A O 1
ATOM 5916 N N . LEU A 1 764 ? 122.965 108.675 137.379 1.00 31.12 764 LEU A N 1
ATOM 5917 C CA . LEU A 1 764 ? 123.912 107.816 138.086 1.00 30.70 764 LEU A CA 1
ATOM 5918 C C . LEU A 1 764 ? 123.474 106.354 138.060 1.00 30.43 764 LEU A C 1
ATOM 5919 O O . LEU A 1 764 ? 124.279 105.465 137.749 1.00 34.77 764 LEU A O 1
ATOM 5924 N N . ALA A 1 765 ? 122.198 106.087 138.366 1.00 26.59 765 ALA A N 1
ATOM 5925 C CA . ALA A 1 765 ? 121.698 104.713 138.364 1.00 26.83 765 ALA A CA 1
ATOM 5926 C C . ALA A 1 765 ? 121.684 104.124 136.959 1.00 29.71 765 ALA A C 1
ATOM 5927 O O . ALA A 1 765 ? 122.079 102.960 136.760 1.00 32.79 765 ALA A O 1
ATOM 5929 N N . THR A 1 766 ? 121.265 104.926 135.971 1.00 28.83 766 THR A N 1
ATOM 5930 C CA . THR A 1 766 ? 121.288 104.481 134.585 1.00 29.79 766 THR A CA 1
ATOM 5931 C C . THR A 1 766 ? 122.710 104.204 134.114 1.00 33.09 766 THR A C 1
ATOM 5932 O O . THR A 1 766 ? 122.955 103.189 133.459 1.00 38.26 766 THR A O 1
ATOM 5936 N N . GLY A 1 767 ? 123.664 105.069 134.474 1.00 30.86 767 GLY A N 1
ATOM 5937 C CA . GLY A 1 767 ? 125.046 104.853 134.092 1.00 29.63 767 GLY A CA 1
ATOM 5938 C C . GLY A 1 767 ? 125.672 103.632 134.729 1.00 31.32 767 GLY A C 1
ATOM 5939 O O . GLY A 1 767 ? 126.480 102.953 134.093 1.00 37.36 767 GLY A O 1
ATOM 5940 N N . VAL A 1 768 ? 125.298 103.327 135.976 1.00 29.60 768 VAL A N 1
ATOM 5941 C CA . VAL A 1 768 ? 125.771 102.103 136.624 1.00 28.20 768 VAL A CA 1
ATOM 5942 C C . VAL A 1 768 ? 125.250 100.870 135.890 1.00 30.12 768 VAL A C 1
ATOM 5943 O O . VAL A 1 768 ? 126.012 99.926 135.603 1.00 37.33 768 VAL A O 1
ATOM 5947 N N . CYS A 1 769 ? 123.958 100.885 135.529 1.00 28.61 769 CYS A N 1
ATOM 5948 C CA . CYS A 1 769 ? 123.364 99.767 134.794 1.00 26.93 769 CYS A CA 1
ATOM 5949 C C . CYS A 1 769 ? 124.024 99.570 133.430 1.00 29.07 769 CYS A C 1
ATOM 5950 O O . CYS A 1 769 ? 124.424 98.453 133.076 1.00 33.97 769 CYS A O 1
ATOM 5953 N N . LEU A 1 770 ? 124.182 100.656 132.672 1.00 29.44 770 LEU A N 1
ATOM 5954 C CA . LEU A 1 770 ? 124.804 100.584 131.352 1.00 30.76 770 LEU A CA 1
ATOM 5955 C C . LEU A 1 770 ? 126.278 100.214 131.426 1.00 32.99 770 LEU A C 1
ATOM 5956 O O . LEU A 1 770 ? 126.789 99.557 130.513 1.00 37.52 770 LEU A O 1
ATOM 5961 N N . TYR A 1 771 ? 126.964 100.607 132.503 1.00 29.90 771 TYR A N 1
ATOM 5962 C CA . TYR A 1 771 ? 128.352 100.212 132.707 1.00 28.19 771 TYR A CA 1
ATOM 5963 C C . TYR A 1 771 ? 128.463 98.704 132.887 1.00 30.00 771 TYR A C 1
ATOM 5964 O O . TYR A 1 771 ? 129.344 98.061 132.298 1.00 33.92 771 TYR A O 1
ATOM 5973 N N . LEU A 1 772 ? 127.546 98.115 133.660 1.00 28.47 772 LEU A N 1
ATOM 5974 C CA . LEU A 1 772 ? 127.582 96.665 133.840 1.00 28.51 772 LEU A CA 1
ATOM 5975 C C . LEU A 1 772 ? 127.183 95.908 132.572 1.00 31.54 772 LEU A C 1
ATOM 5976 O O . LEU A 1 772 ? 127.749 94.845 132.287 1.00 35.65 772 LEU A O 1
ATOM 5981 N N . ILE A 1 773 ? 126.232 96.433 131.786 1.00 32.35 773 ILE A N 1
ATOM 5982 C CA . ILE A 1 773 ? 125.902 95.780 130.511 1.00 31.26 773 ILE A CA 1
ATOM 5983 C C . ILE A 1 773 ? 127.067 95.873 129.524 1.00 32.29 773 ILE A C 1
ATOM 5984 O O . ILE A 1 773 ? 127.372 94.905 128.808 1.00 36.47 773 ILE A O 1
ATOM 5989 N N . GLU A 1 774 ? 127.751 97.021 129.489 1.00 31.77 774 GLU A N 1
ATOM 5990 C CA . GLU A 1 774 ? 128.900 97.180 128.606 1.00 32.74 774 GLU A CA 1
ATOM 5991 C C . GLU A 1 774 ? 130.060 96.286 129.028 1.00 35.22 774 GLU A C 1
ATOM 5992 O O . GLU A 1 774 ? 130.826 95.826 128.175 1.00 38.69 774 GLU A O 1
ATOM 5998 N N . LEU A 1 775 ? 130.201 96.020 130.329 1.00 34.59 775 LEU A N 1
ATOM 5999 C CA . LEU A 1 775 ? 131.174 95.017 130.751 1.00 32.10 775 LEU A CA 1
ATOM 6000 C C . LEU A 1 775 ? 130.729 93.610 130.368 1.00 32.92 775 LEU A C 1
ATOM 6001 O O . LEU A 1 775 ? 131.564 92.769 130.024 1.00 38.06 775 LEU A O 1
ATOM 6006 N N . TYR A 1 776 ? 129.420 93.332 130.433 1.00 31.08 776 TYR A N 1
ATOM 6007 C CA . TYR A 1 776 ? 128.928 91.983 130.154 1.00 28.85 776 TYR A CA 1
ATOM 6008 C C . TYR A 1 776 ? 129.089 91.617 128.688 1.00 30.21 776 TYR A C 1
ATOM 6009 O O . TYR A 1 776 ? 129.256 90.436 128.364 1.00 35.45 776 TYR A O 1
ATOM 6018 N N . VAL A 1 777 ? 129.051 92.610 127.798 1.00 30.87 777 VAL A N 1
ATOM 6019 C CA . VAL A 1 777 ? 129.288 92.339 126.379 1.00 29.61 777 VAL A CA 1
ATOM 6020 C C . VAL A 1 777 ? 130.714 91.832 126.147 1.00 36.01 777 VAL A C 1
ATOM 6021 O O . VAL A 1 777 ? 130.929 90.874 125.393 1.00 40.64 777 VAL A O 1
ATOM 6025 N N . GLU A 1 778 ? 131.702 92.418 126.827 1.00 36.87 778 GLU A N 1
ATOM 6026 C CA . GLU A 1 778 ? 133.100 92.182 126.484 1.00 34.28 778 GLU A CA 1
ATOM 6027 C C . GLU A 1 778 ? 133.888 91.316 127.464 1.00 37.01 778 GLU A C 1
ATOM 6028 O O . GLU A 1 778 ? 135.046 91.001 127.171 1.00 43.66 778 GLU A O 1
ATOM 6034 N N . LEU A 1 779 ? 133.317 90.913 128.603 1.00 33.78 779 LEU A N 1
ATOM 6035 C CA . LEU A 1 779 ? 134.171 90.217 129.565 1.00 31.96 779 LEU A CA 1
ATOM 6036 C C . LEU A 1 779 ? 133.774 88.742 129.701 1.00 33.56 779 LEU A C 1
ATOM 6037 O O . LEU A 1 779 ? 132.605 88.394 129.508 1.00 39.86 779 LEU A O 1
ATOM 6042 N N . PRO A 1 780 ? 134.719 87.851 130.019 1.00 32.78 780 PRO A N 1
ATOM 6043 C CA . PRO A 1 780 ? 134.407 86.416 130.084 1.00 32.31 780 PRO A CA 1
ATOM 6044 C C . PRO A 1 780 ? 133.598 86.067 131.322 1.00 35.28 780 PRO A C 1
ATOM 6045 O O . PRO A 1 780 ? 133.472 86.895 132.237 1.00 38.78 780 PRO A O 1
ATOM 6049 N N . PRO A 1 781 ? 133.004 84.864 131.374 1.00 35.09 781 PRO A N 1
ATOM 6050 C CA . PRO A 1 781 ? 132.208 84.475 132.554 1.00 35.18 781 PRO A CA 1
ATOM 6051 C C . PRO A 1 781 ? 132.982 84.373 133.859 1.00 35.79 781 PRO A C 1
ATOM 6052 O O . PRO A 1 781 ? 132.350 84.379 134.921 1.00 38.74 781 PRO A O 1
ATOM 6056 N N . ALA A 1 782 ? 134.310 84.243 133.818 1.00 35.95 782 ALA A N 1
ATOM 6057 C CA . ALA A 1 782 ? 135.095 84.190 135.049 1.00 34.51 782 ALA A CA 1
ATOM 6058 C C . ALA A 1 782 ? 135.034 85.511 135.806 1.00 35.87 782 ALA A C 1
ATOM 6059 O O . ALA A 1 782 ? 134.894 85.523 137.034 1.00 38.17 782 ALA A O 1
ATOM 6061 N N . ILE A 1 783 ? 135.142 86.630 135.090 1.00 36.94 783 ILE A N 1
ATOM 6062 C CA . ILE A 1 783 ? 135.017 87.937 135.722 1.00 35.74 783 ILE A CA 1
ATOM 6063 C C . ILE A 1 783 ? 133.572 88.209 136.122 1.00 36.62 783 ILE A C 1
ATOM 6064 O O . ILE A 1 783 ? 133.300 88.701 137.223 1.00 40.83 783 ILE A O 1
ATOM 6069 N N . MET A 1 784 ? 132.623 87.870 135.250 1.00 36.10 784 MET A N 1
ATOM 6070 C CA . MET A 1 784 ? 131.288 88.440 135.357 1.00 33.12 784 MET A CA 1
ATOM 6071 C C . MET A 1 784 ? 130.375 87.688 136.312 1.00 32.77 784 MET A C 1
ATOM 6072 O O . MET A 1 784 ? 129.271 88.168 136.586 1.00 37.92 784 MET A O 1
ATOM 6077 N N . GLN A 1 785 ? 130.792 86.533 136.822 1.00 32.91 785 GLN A N 1
ATOM 6078 C CA . GLN A 1 785 ? 130.042 85.829 137.850 1.00 32.63 785 GLN A CA 1
ATOM 6079 C C . GLN A 1 785 ? 130.656 86.013 139.233 1.00 37.13 785 GLN A C 1
ATOM 6080 O O . GLN A 1 785 ? 130.308 85.282 140.165 1.00 40.83 785 GLN A O 1
ATOM 6086 N N . ASP A 1 786 ? 131.555 86.982 139.383 1.00 37.25 786 ASP A N 1
ATOM 6087 C CA . ASP A 1 786 ? 132.165 87.321 140.663 1.00 33.56 786 ASP A CA 1
ATOM 6088 C C . ASP A 1 786 ? 131.648 88.699 141.063 1.00 34.46 786 ASP A C 1
ATOM 6089 O O . ASP A 1 786 ? 131.962 89.699 140.411 1.00 37.25 786 ASP A O 1
ATOM 6094 N N . GLU A 1 787 ? 130.852 88.741 142.135 1.00 33.11 787 GLU A N 1
ATOM 6095 C CA . GLU A 1 787 ? 130.122 89.953 142.499 1.00 31.21 787 GLU A CA 1
ATOM 6096 C C . GLU A 1 787 ? 131.042 91.015 143.089 1.00 32.46 787 GLU A C 1
ATOM 6097 O O . GLU A 1 787 ? 130.933 92.204 142.752 1.00 35.25 787 GLU A O 1
ATOM 6103 N N . SER A 1 788 ? 131.944 90.603 143.985 1.00 30.48 788 SER A N 1
ATOM 6104 C CA . SER A 1 788 ? 132.807 91.553 144.679 1.00 28.64 788 SER A CA 1
ATOM 6105 C C . SER A 1 788 ? 133.809 92.195 143.728 1.00 29.80 788 SER A C 1
ATOM 6106 O O . SER A 1 788 ? 134.100 93.392 143.845 1.00 33.92 788 SER A O 1
ATOM 6109 N N . LEU A 1 789 ? 134.327 91.419 142.772 1.00 29.52 789 LEU A N 1
ATOM 6110 C CA . LEU A 1 789 ? 135.212 91.968 141.749 1.00 29.69 789 LEU A CA 1
ATOM 6111 C C . LEU A 1 789 ? 134.490 92.988 140.879 1.00 31.35 789 LEU A C 1
ATOM 6112 O O . LEU A 1 789 ? 135.069 94.015 140.514 1.00 35.84 789 LEU A O 1
ATOM 6117 N N . LEU A 1 790 ? 133.216 92.738 140.573 1.00 28.24 790 LEU A N 1
ATOM 6118 C CA . LEU A 1 790 ? 132.427 93.681 139.785 1.00 27.69 790 LEU A CA 1
ATOM 6119 C C . LEU A 1 790 ? 132.177 94.980 140.545 1.00 29.94 790 LEU A C 1
ATOM 6120 O O . LEU A 1 790 ? 132.301 96.074 139.973 1.00 34.64 790 LEU A O 1
ATOM 6125 N N . THR A 1 791 ? 131.853 94.875 141.841 1.00 28.75 791 THR A N 1
ATOM 6126 C CA . THR A 1 791 ? 131.625 96.059 142.671 1.00 26.06 791 THR A CA 1
ATOM 6127 C C . THR A 1 791 ? 132.891 96.902 142.808 1.00 30.99 791 THR A C 1
ATOM 6128 O O . THR A 1 791 ? 132.859 98.132 142.631 1.00 33.96 791 THR A O 1
ATOM 6132 N N . THR A 1 792 ? 134.024 96.249 143.098 1.00 29.77 792 THR A N 1
ATOM 6133 C CA . THR A 1 792 ? 135.294 96.963 143.185 1.00 27.16 792 THR A CA 1
ATOM 6134 C C . THR A 1 792 ? 135.691 97.570 141.848 1.00 28.50 792 THR A C 1
ATOM 6135 O O . THR A 1 792 ? 136.124 98.723 141.798 1.00 32.07 792 THR A O 1
ATOM 6139 N N . LEU A 1 793 ? 135.499 96.833 140.751 1.00 27.78 793 LEU A N 1
ATOM 6140 C CA . LEU A 1 793 ? 135.896 97.314 139.434 1.00 29.27 793 LEU A CA 1
ATOM 6141 C C . LEU A 1 793 ? 135.051 98.498 138.985 1.00 32.22 793 LEU A C 1
ATOM 6142 O O . LEU A 1 793 ? 135.524 99.336 138.210 1.00 38.10 793 LEU A O 1
ATOM 6147 N N . CYS A 1 794 ? 133.813 98.593 139.464 1.00 32.15 794 CYS A N 1
ATOM 6148 C CA . CYS A 1 794 ? 133.042 99.809 139.244 1.00 32.37 794 CYS A CA 1
ATOM 6149 C C . CYS A 1 794 ? 133.422 100.943 140.189 1.00 33.31 794 CYS A C 1
ATOM 6150 O O . CYS A 1 794 ? 133.172 102.105 139.859 1.00 40.83 794 CYS A O 1
ATOM 6153 N N . LEU A 1 795 ? 134.006 100.652 141.351 1.00 31.50 795 LEU A N 1
ATOM 6154 C CA . LEU A 1 795 ? 134.321 101.716 142.301 1.00 27.62 795 LEU A CA 1
ATOM 6155 C C . LEU A 1 795 ? 135.799 102.129 142.340 1.00 35.45 795 LEU A C 1
ATOM 6156 O O . LEU A 1 795 ? 136.203 102.798 143.295 1.00 41.00 795 LEU A O 1
ATOM 6161 N N . VAL A 1 796 ? 136.613 101.769 141.346 1.00 33.99 796 VAL A N 1
ATOM 6162 C CA . VAL A 1 796 ? 138.023 102.185 141.349 1.00 29.59 796 VAL A CA 1
ATOM 6163 C C . VAL A 1 796 ? 138.246 103.481 140.581 1.00 35.35 796 VAL A C 1
ATOM 6164 O O . VAL A 1 796 ? 138.868 104.406 141.102 1.00 43.93 796 VAL A O 1
ATOM 6168 N N . GLY A 1 797 ? 137.807 103.590 139.334 1.00 32.93 797 GLY A N 1
ATOM 6169 C CA . GLY A 1 797 ? 137.801 104.872 138.659 1.00 37.12 797 GLY A CA 1
ATOM 6170 C C . GLY A 1 797 ? 139.155 105.378 138.183 1.00 34.23 797 GLY A C 1
ATOM 6171 O O . GLY A 1 797 ? 140.210 104.923 138.631 1.00 35.84 797 GLY A O 1
ATOM 6172 N N . PRO A 1 798 ? 139.147 106.359 137.273 1.00 31.08 798 PRO A N 1
ATOM 6173 C CA . PRO A 1 798 ? 140.403 106.789 136.638 1.00 30.32 798 PRO A CA 1
ATOM 6174 C C . PRO A 1 798 ? 141.305 107.655 137.503 1.00 35.27 798 PRO A C 1
ATOM 6175 O O . PRO A 1 798 ? 142.408 107.991 137.055 1.00 37.53 798 PRO A O 1
ATOM 6179 N N . SER A 1 799 ? 140.876 108.046 138.705 1.00 36.92 799 SER A N 1
ATOM 6180 C CA . SER A 1 799 ? 141.733 108.848 139.573 1.00 32.33 799 SER A CA 1
ATOM 6181 C C . SER A 1 799 ? 142.916 108.039 140.090 1.00 35.49 799 SER A C 1
ATOM 6182 O O . SER A 1 799 ? 144.024 108.569 140.229 1.00 37.84 799 SER A O 1
ATOM 6185 N N . ILE A 1 800 ? 142.702 106.758 140.382 1.00 35.51 800 ILE A N 1
ATOM 6186 C CA . ILE A 1 800 ? 143.757 105.895 140.898 1.00 30.86 800 ILE A CA 1
ATOM 6187 C C . ILE A 1 800 ? 144.084 104.792 139.898 1.00 35.81 800 ILE A C 1
ATOM 6188 O O . ILE A 1 800 ? 144.572 103.721 140.273 1.00 40.00 800 ILE A O 1
ATOM 6193 N N . GLY A 1 801 ? 143.853 105.060 138.617 1.00 34.47 801 GLY A N 1
ATOM 6194 C CA . GLY A 1 801 ? 144.324 104.197 137.556 1.00 32.69 801 GLY A CA 1
ATOM 6195 C C . GLY A 1 801 ? 143.350 103.172 137.020 1.00 35.62 801 GLY A C 1
ATOM 6196 O O . GLY A 1 801 ? 143.776 102.271 136.291 1.00 41.21 801 GLY A O 1
ATOM 6197 N N . GLY A 1 802 ? 142.064 103.272 137.349 1.00 33.53 802 GLY A N 1
ATOM 6198 C CA . GLY A 1 802 ? 141.074 102.327 136.883 1.00 29.70 802 GLY A CA 1
ATOM 6199 C C . GLY A 1 802 ? 140.329 102.803 135.651 1.00 29.78 802 GLY A C 1
ATOM 6200 O O . GLY A 1 802 ? 140.667 103.806 135.021 1.00 35.10 802 GLY A O 1
ATOM 6201 N N . LEU A 1 803 ? 139.291 102.052 135.311 1.00 30.31 803 LEU A N 1
ATOM 6202 C CA . LEU A 1 803 ? 138.455 102.301 134.151 1.00 28.82 803 LEU A CA 1
ATOM 6203 C C . LEU A 1 803 ? 137.545 103.503 134.402 1.00 31.74 803 LEU A C 1
ATOM 6204 O O . LEU A 1 803 ? 137.247 103.828 135.552 1.00 35.24 803 LEU A O 1
ATOM 6209 N N . PRO A 1 804 ? 137.101 104.197 133.348 1.00 29.52 804 PRO A N 1
ATOM 6210 C CA . PRO A 1 804 ? 136.208 105.351 133.549 1.00 27.87 804 PRO A CA 1
ATOM 6211 C C . PRO A 1 804 ? 134.818 104.913 133.983 1.00 30.37 804 PRO A C 1
ATOM 6212 O O . PRO A 1 804 ? 134.126 104.192 133.261 1.00 34.66 804 PRO A O 1
ATOM 6216 N N . THR A 1 805 ? 134.412 105.354 135.173 1.00 31.58 805 THR A N 1
ATOM 6217 C CA . THR A 1 805 ? 133.131 105.007 135.763 1.00 31.16 805 THR A CA 1
ATOM 6218 C C . THR A 1 805 ? 132.352 106.274 136.085 1.00 32.58 805 THR A C 1
ATOM 6219 O O . THR A 1 805 ? 132.944 107.286 136.476 1.00 38.23 805 THR A O 1
ATOM 6223 N N . PRO A 1 806 ? 131.025 106.251 135.932 1.00 32.16 806 PRO A N 1
ATOM 6224 C CA . PRO A 1 806 ? 130.209 107.379 136.409 1.00 34.23 806 PRO A CA 1
ATOM 6225 C C . PRO A 1 806 ? 130.086 107.450 137.922 1.00 32.50 806 PRO A C 1
ATOM 6226 O O . PRO A 1 806 ? 129.656 108.488 138.440 1.00 35.67 806 PRO A O 1
ATOM 6230 N N . ALA A 1 807 ? 130.444 106.385 138.640 1.00 30.07 807 ALA A N 1
ATOM 6231 C CA . ALA A 1 807 ? 130.240 106.329 140.079 1.00 31.22 807 ALA A CA 1
ATOM 6232 C C . ALA A 1 807 ? 131.211 107.208 140.854 1.00 39.69 807 ALA A C 1
ATOM 6233 O O . ALA A 1 807 ? 130.900 107.603 141.981 1.00 44.41 807 ALA A O 1
ATOM 6235 N N . THR A 1 808 ? 132.374 107.526 140.287 1.00 37.46 808 THR A N 1
ATOM 6236 C CA . THR A 1 808 ? 133.418 108.242 141.010 1.00 36.37 808 THR A CA 1
ATOM 6237 C C . THR A 1 808 ? 133.539 109.702 140.584 1.00 38.77 808 THR A C 1
ATOM 6238 O O . THR A 1 808 ? 134.595 110.311 140.776 1.00 43.18 808 THR A O 1
ATOM 6242 N N . LEU A 1 809 ? 132.482 110.278 140.015 1.00 37.98 809 LEU A N 1
ATOM 6243 C CA . LEU A 1 809 ? 132.512 111.670 139.589 1.00 39.60 809 LEU A CA 1
ATOM 6244 C C . LEU A 1 809 ? 131.749 112.539 140.572 1.00 41.10 809 LEU A C 1
ATOM 6245 O O . LEU A 1 809 ? 130.546 112.313 140.773 1.00 43.31 809 LEU A O 1
ATOM 6250 N N . PRO A 1 810 ? 132.381 113.536 141.199 1.00 41.45 810 PRO A N 1
ATOM 6251 C CA . PRO A 1 810 ? 131.615 114.522 141.972 1.00 40.02 810 PRO A CA 1
ATOM 6252 C C . PRO A 1 810 ? 131.042 115.644 141.123 1.00 41.44 810 PRO A C 1
ATOM 6253 O O . PRO A 1 810 ? 130.267 116.458 141.642 1.00 40.74 810 PRO A O 1
ATOM 6257 N N . SER A 1 811 ? 131.385 115.702 139.835 1.00 41.33 811 SER A N 1
ATOM 6258 C CA . SER A 1 811 ? 130.857 116.704 138.919 1.00 40.99 811 SER A CA 1
ATOM 6259 C C . SER A 1 811 ? 129.411 116.439 138.521 1.00 45.20 811 SER A C 1
ATOM 6260 O O . SER A 1 811 ? 128.803 117.292 137.867 1.00 50.40 811 SER A O 1
ATOM 6263 N N . VAL A 1 812 ? 128.866 115.270 138.857 1.00 44.20 812 VAL A N 1
ATOM 6264 C CA . VAL A 1 812 ? 127.450 115.009 138.632 1.00 40.86 812 VAL A CA 1
ATOM 6265 C C . VAL A 1 812 ? 126.599 115.878 139.550 1.00 42.33 812 VAL A C 1
ATOM 6266 O O . VAL A 1 812 ? 125.603 116.472 139.119 1.00 47.73 812 VAL A O 1
ATOM 6270 N N . PHE A 1 813 ? 127.001 116.007 140.812 1.00 39.50 813 PHE A N 1
ATOM 6271 C CA . PHE A 1 813 ? 126.196 116.689 141.817 1.00 37.01 813 PHE A CA 1
ATOM 6272 C C . PHE A 1 813 ? 126.599 118.142 142.028 1.00 40.18 813 PHE A C 1
ATOM 6273 O O . PHE A 1 813 ? 125.865 118.876 142.695 1.00 42.16 813 PHE A O 1
ATOM 6281 N N . PHE A 1 814 ? 127.727 118.576 141.471 1.00 42.66 814 PHE A N 1
ATOM 6282 C CA . PHE A 1 814 ? 128.234 119.928 141.649 1.00 39.15 814 PHE A CA 1
ATOM 6283 C C . PHE A 1 814 ? 128.668 120.498 140.306 1.00 45.41 814 PHE A C 1
ATOM 6284 O O . PHE A 1 814 ? 128.966 119.762 139.364 1.00 47.61 814 PHE A O 1
ATOM 6292 N N . ARG A 1 815 ? 128.712 121.827 140.229 1.00 48.29 815 ARG A N 1
ATOM 6293 C CA . ARG A 1 815 ? 128.989 122.509 138.971 1.00 53.25 815 ARG A CA 1
ATOM 6294 C C . ARG A 1 815 ? 130.398 123.071 138.865 1.00 56.49 815 ARG A C 1
ATOM 6295 O O . ARG A 1 815 ? 130.925 123.169 137.752 1.00 62.76 815 ARG A O 1
ATOM 6303 N N . GLY A 1 816 ? 131.024 123.437 139.977 1.00 51.26 816 GLY A N 1
ATOM 6304 C CA . GLY A 1 816 ? 132.347 124.020 139.943 1.00 56.58 816 GLY A CA 1
ATOM 6305 C C . GLY A 1 816 ? 133.443 122.977 139.815 1.00 61.79 816 GLY A C 1
ATOM 6306 O O . GLY A 1 816 ? 133.203 121.783 139.628 1.00 63.68 816 GLY A O 1
ATOM 6307 N N . MET A 1 817 ? 134.681 123.458 139.914 1.00 61.85 817 MET A N 1
ATOM 6308 C CA . MET A 1 817 ? 135.842 122.580 139.856 1.00 66.35 817 MET A CA 1
ATOM 6309 C C . MET A 1 817 ? 135.961 121.763 141.138 1.00 60.04 817 MET A C 1
ATOM 6310 O O . MET A 1 817 ? 135.767 122.278 142.242 1.00 54.86 817 MET A O 1
ATOM 6315 N N . SER A 1 818 ? 136.283 120.480 140.987 1.00 55.62 818 SER A N 1
ATOM 6316 C CA . SER A 1 818 ? 136.256 119.533 142.092 1.00 50.53 818 SER A CA 1
ATOM 6317 C C . SER A 1 818 ? 137.536 118.708 142.123 1.00 48.68 818 SER A C 1
ATOM 6318 O O . SER A 1 818 ? 138.326 118.698 141.176 1.00 53.77 818 SER A O 1
ATOM 6321 N N . ASP A 1 819 ? 137.730 118.014 143.243 1.00 42.84 819 ASP A N 1
ATOM 6322 C CA . ASP A 1 819 ? 138.838 117.088 143.443 1.00 37.64 819 ASP A CA 1
ATOM 6323 C C . ASP A 1 819 ? 138.280 115.677 143.577 1.00 39.76 819 ASP A C 1
ATOM 6324 O O . ASP A 1 819 ? 137.530 115.404 144.531 1.00 45.27 819 ASP A O 1
ATOM 6329 N N . PRO A 1 820 ? 138.599 114.757 142.665 1.00 31.06 820 PRO A N 1
ATOM 6330 C CA . PRO A 1 820 ? 138.003 113.414 142.745 1.00 31.81 820 PRO A CA 1
ATOM 6331 C C . PRO A 1 820 ? 138.575 112.536 143.846 1.00 34.14 820 PRO A C 1
ATOM 6332 O O . PRO A 1 820 ? 137.871 111.637 144.323 1.00 39.84 820 PRO A O 1
ATOM 6336 N N . LEU A 1 821 ? 139.824 112.755 144.253 1.00 29.47 821 LEU A N 1
ATOM 6337 C CA . LEU A 1 821 ? 140.577 111.806 145.071 1.00 27.54 821 LEU A CA 1
ATOM 6338 C C . LEU A 1 821 ? 140.083 111.611 146.515 1.00 28.88 821 LEU A C 1
ATOM 6339 O O . LEU A 1 821 ? 140.047 110.451 146.957 1.00 32.60 821 LEU A O 1
ATOM 6344 N N . PRO A 1 822 ? 139.714 112.648 147.298 1.00 26.90 822 PRO A N 1
ATOM 6345 C CA . PRO A 1 822 ? 139.069 112.354 148.596 1.00 28.12 822 PRO A CA 1
ATOM 6346 C C . PRO A 1 822 ? 137.739 111.622 148.491 1.00 28.52 822 PRO A C 1
ATOM 6347 O O . PRO A 1 822 ? 137.468 110.735 149.312 1.00 31.17 822 PRO A O 1
ATOM 6351 N N . PHE A 1 823 ? 136.927 111.950 147.484 1.00 27.92 823 PHE A N 1
ATOM 6352 C CA . PHE A 1 823 ? 135.681 111.233 147.230 1.00 27.36 823 PHE A CA 1
ATOM 6353 C C . PHE A 1 823 ? 135.943 109.773 146.887 1.00 28.28 823 PHE A C 1
ATOM 6354 O O . PHE A 1 823 ? 135.220 108.876 147.340 1.00 31.11 823 PHE A O 1
ATOM 6362 N N . GLN A 1 824 ? 137.002 109.522 146.118 1.00 24.93 824 GLN A N 1
ATOM 6363 C CA . GLN A 1 824 ? 137.364 108.166 145.728 1.00 24.97 824 GLN A CA 1
ATOM 6364 C C . GLN A 1 824 ? 137.812 107.335 146.926 1.00 24.73 824 GLN A C 1
ATOM 6365 O O . GLN A 1 824 ? 137.374 106.184 147.102 1.00 27.75 824 GLN A O 1
ATOM 6371 N N . LEU A 1 825 ? 138.677 107.909 147.769 1.00 23.64 825 LEU A N 1
ATOM 6372 C CA . LEU A 1 825 ? 139.113 107.188 148.960 1.00 24.07 825 LEU A CA 1
ATOM 6373 C C . LEU A 1 825 ? 137.971 106.983 149.948 1.00 26.08 825 LEU A C 1
ATOM 6374 O O . LEU A 1 825 ? 137.925 105.945 150.615 1.00 31.11 825 LEU A O 1
ATOM 6379 N N . ALA A 1 826 ? 137.022 107.924 150.023 1.00 27.07 826 ALA A N 1
ATOM 6380 C CA . ALA A 1 826 ? 135.842 107.728 150.865 1.00 25.18 826 ALA A CA 1
ATOM 6381 C C . ALA A 1 826 ? 134.960 106.595 150.346 1.00 26.00 826 ALA A C 1
ATOM 6382 O O . ALA A 1 826 ? 134.411 105.820 151.143 1.00 28.46 826 ALA A O 1
ATOM 6384 N N . LEU A 1 827 ? 134.816 106.481 149.018 1.00 25.14 827 LEU A N 1
ATOM 6385 C CA . LEU A 1 827 ? 134.061 105.366 148.445 1.00 24.05 827 LEU A CA 1
ATOM 6386 C C . LEU A 1 827 ? 134.711 104.025 148.757 1.00 27.05 827 LEU A C 1
ATOM 6387 O O . LEU A 1 827 ? 134.018 103.056 149.089 1.00 29.94 827 LEU A O 1
ATOM 6392 N N . LEU A 1 828 ? 136.042 103.951 148.677 1.00 25.21 828 LEU A N 1
ATOM 6393 C CA . LEU A 1 828 ? 136.692 102.676 148.979 1.00 22.36 828 LEU A CA 1
ATOM 6394 C C . LEU A 1 828 ? 136.678 102.348 150.473 1.00 24.34 828 LEU A C 1
ATOM 6395 O O . LEU A 1 828 ? 136.572 101.167 150.834 1.00 31.81 828 LEU A O 1
ATOM 6400 N N . GLN A 1 829 ? 136.748 103.359 151.351 1.00 24.20 829 GLN A N 1
ATOM 6401 C CA . GLN A 1 829 ? 136.543 103.110 152.780 1.00 28.17 829 GLN A CA 1
ATOM 6402 C C . GLN A 1 829 ? 135.143 102.585 153.070 1.00 30.36 829 GLN A C 1
ATOM 6403 O O . GLN A 1 829 ? 134.978 101.667 153.883 1.00 33.39 829 GLN A O 1
ATOM 6409 N N . THR A 1 830 ? 134.125 103.160 152.420 1.00 29.43 830 THR A N 1
ATOM 6410 C CA . THR A 1 830 ? 132.759 102.671 152.596 1.00 26.84 830 THR A CA 1
ATOM 6411 C C . THR A 1 830 ? 132.610 101.250 152.059 1.00 28.83 830 THR A C 1
ATOM 6412 O O . THR A 1 830 ? 131.900 100.426 152.651 1.00 34.18 830 THR A O 1
ATOM 6416 N N . LEU A 1 831 ? 133.308 100.941 150.961 1.00 28.70 831 LEU A N 1
ATOM 6417 C CA . LEU A 1 831 ? 133.297 99.593 150.398 1.00 27.17 831 LEU A CA 1
ATOM 6418 C C . LEU A 1 831 ? 133.886 98.569 151.360 1.00 31.22 831 LEU A C 1
ATOM 6419 O O . LEU A 1 831 ? 133.350 97.467 151.509 1.00 34.68 831 LEU A O 1
ATOM 6424 N N . ILE A 1 832 ? 135.007 98.904 152.004 1.00 32.05 832 ILE A N 1
ATOM 6425 C CA . ILE A 1 832 ? 135.615 97.955 152.937 1.00 31.16 832 ILE A CA 1
ATOM 6426 C C . ILE A 1 832 ? 134.787 97.827 154.216 1.00 32.54 832 ILE A C 1
ATOM 6427 O O . ILE A 1 832 ? 134.582 96.717 154.721 1.00 35.35 832 ILE A O 1
ATOM 6432 N N . LYS A 1 833 ? 134.277 98.942 154.752 1.00 35.58 833 LYS A N 1
ATOM 6433 C CA . LYS A 1 833 ? 133.585 98.871 156.040 1.00 34.36 833 LYS A CA 1
ATOM 6434 C C . LYS A 1 833 ? 132.189 98.265 155.928 1.00 35.80 833 LYS A C 1
ATOM 6435 O O . LYS A 1 833 ? 131.766 97.523 156.821 1.00 39.77 833 LYS A O 1
ATOM 6441 N N . THR A 1 834 ? 131.453 98.556 154.856 1.00 36.30 834 THR A N 1
ATOM 6442 C CA . THR A 1 834 ? 130.080 98.061 154.765 1.00 33.87 834 THR A CA 1
ATOM 6443 C C . THR A 1 834 ? 129.999 96.717 154.046 1.00 33.28 834 THR A C 1
ATOM 6444 O O . THR A 1 834 ? 129.528 95.728 154.614 1.00 37.35 834 THR A O 1
ATOM 6448 N N . THR A 1 835 ? 130.460 96.667 152.804 1.00 37.08 835 THR A N 1
ATOM 6449 C CA . THR A 1 835 ? 130.421 95.446 152.018 1.00 34.57 835 THR A CA 1
ATOM 6450 C C . THR A 1 835 ? 131.558 94.531 152.468 1.00 35.23 835 THR A C 1
ATOM 6451 O O . THR A 1 835 ? 132.642 94.995 152.834 1.00 41.41 835 THR A O 1
ATOM 6455 N N . GLY A 1 836 ? 131.309 93.221 152.455 1.00 32.04 836 GLY A N 1
ATOM 6456 C CA . GLY A 1 836 ? 132.334 92.249 152.791 1.00 30.26 836 GLY A CA 1
ATOM 6457 C C . GLY A 1 836 ? 133.440 92.104 151.759 1.00 34.68 836 GLY A C 1
ATOM 6458 O O . GLY A 1 836 ? 133.639 91.025 151.195 1.00 36.75 836 GLY A O 1
ATOM 6459 N N . VAL A 1 837 ? 134.165 93.191 151.508 1.00 36.67 837 VAL A N 1
ATOM 6460 C CA . VAL A 1 837 ? 135.287 93.232 150.580 1.00 32.09 837 VAL A CA 1
ATOM 6461 C C . VAL A 1 837 ? 136.517 93.631 151.380 1.00 38.65 837 VAL A C 1
ATOM 6462 O O . VAL A 1 837 ? 136.523 94.680 152.035 1.00 40.52 837 VAL A O 1
ATOM 6466 N N . THR A 1 838 ? 137.550 92.799 151.332 1.00 35.47 838 THR A N 1
ATOM 6467 C CA . THR A 1 838 ? 138.776 93.071 152.059 1.00 30.63 838 THR A CA 1
ATOM 6468 C C . THR A 1 838 ? 139.630 94.088 151.305 1.00 34.94 838 THR A C 1
ATOM 6469 O O . THR A 1 838 ? 139.394 94.397 150.135 1.00 36.26 838 THR A O 1
ATOM 6473 N N . CYS A 1 839 ? 140.641 94.619 152.000 1.00 34.59 839 CYS A N 1
ATOM 6474 C CA . CYS A 1 839 ? 141.592 95.526 151.366 1.00 32.61 839 CYS A CA 1
ATOM 6475 C C . CYS A 1 839 ? 142.513 94.801 150.392 1.00 36.05 839 CYS A C 1
ATOM 6476 O O . CYS A 1 839 ? 143.078 95.442 149.498 1.00 38.33 839 CYS A O 1
ATOM 6479 N N . SER A 1 840 ? 142.675 93.484 150.551 1.00 33.59 840 SER A N 1
ATOM 6480 C CA . SER A 1 840 ? 143.480 92.702 149.619 1.00 31.81 840 SER A CA 1
ATOM 6481 C C . SER A 1 840 ? 142.849 92.668 148.233 1.00 35.04 840 SER A C 1
ATOM 6482 O O . SER A 1 840 ? 143.556 92.716 147.220 1.00 38.98 840 SER A O 1
ATOM 6485 N N . LEU A 1 841 ? 141.518 92.603 148.166 1.00 33.70 841 LEU A N 1
ATOM 6486 C CA . LEU A 1 841 ? 140.833 92.683 146.880 1.00 33.58 841 LEU A CA 1
ATOM 6487 C C . LEU A 1 841 ? 140.967 94.065 146.253 1.00 33.89 841 LEU A C 1
ATOM 6488 O O . LEU A 1 841 ? 141.078 94.178 145.027 1.00 36.33 841 LEU A O 1
ATOM 6493 N N . VAL A 1 842 ? 140.977 95.121 147.071 1.00 31.99 842 VAL A N 1
ATOM 6494 C CA . VAL A 1 842 ? 141.182 96.467 146.543 1.00 31.27 842 VAL A CA 1
ATOM 6495 C C . VAL A 1 842 ? 142.601 96.615 146.007 1.00 35.93 842 VAL A C 1
ATOM 6496 O O . VAL A 1 842 ? 142.823 97.236 144.961 1.00 41.98 842 VAL A O 1
ATOM 6500 N N . ASN A 1 843 ? 143.577 96.007 146.688 1.00 32.59 843 ASN A N 1
ATOM 6501 C CA . ASN A 1 843 ? 144.943 95.969 146.176 1.00 30.65 843 ASN A CA 1
ATOM 6502 C C . ASN A 1 843 ? 145.043 95.152 144.893 1.00 32.96 843 ASN A C 1
ATOM 6503 O O . ASN A 1 843 ? 145.858 95.468 144.020 1.00 38.52 843 ASN A O 1
ATOM 6508 N N . ARG A 1 844 ? 144.235 94.094 144.776 1.00 32.97 844 ARG A N 1
ATOM 6509 C CA . ARG A 1 844 ? 144.177 93.306 143.548 1.00 30.57 844 ARG A CA 1
ATOM 6510 C C . ARG A 1 844 ? 143.621 94.115 142.382 1.00 33.85 844 ARG A C 1
ATOM 6511 O O . ARG A 1 844 ? 144.112 94.008 141.254 1.00 41.63 844 ARG A O 1
ATOM 6519 N N . VAL A 1 845 ? 142.589 94.918 142.627 1.00 32.58 845 VAL A N 1
ATOM 6520 C CA . VAL A 1 845 ? 141.915 95.583 141.516 1.00 29.19 845 VAL A CA 1
ATOM 6521 C C . VAL A 1 845 ? 142.642 96.865 141.114 1.00 34.34 845 VAL A C 1
ATOM 6522 O O . VAL A 1 845 ? 142.808 97.139 139.918 1.00 38.93 845 VAL A O 1
ATOM 6526 N N . VAL A 1 846 ? 143.099 97.661 142.090 1.00 35.39 846 VAL A N 1
ATOM 6527 C CA . VAL A 1 846 ? 143.734 98.943 141.777 1.00 35.38 846 VAL A CA 1
ATOM 6528 C C . VAL A 1 846 ? 145.078 98.736 141.083 1.00 38.34 846 VAL A C 1
ATOM 6529 O O . VAL A 1 846 ? 145.329 99.318 140.020 1.00 43.66 846 VAL A O 1
ATOM 6533 N N . LYS A 1 847 ? 145.926 97.867 141.646 1.00 37.61 847 LYS A N 1
ATOM 6534 C CA . LYS A 1 847 ? 147.296 97.594 141.188 1.00 36.12 847 LYS A CA 1
ATOM 6535 C C . LYS A 1 847 ? 148.107 98.882 141.063 1.00 38.35 847 LYS A C 1
ATOM 6536 O O . LYS A 1 847 ? 148.487 99.314 139.974 1.00 41.56 847 LYS A O 1
ATOM 6542 N N . LEU A 1 848 ? 148.345 99.501 142.213 1.00 38.91 848 LEU A N 1
ATOM 6543 C CA . LEU A 1 848 ? 148.975 100.812 142.262 1.00 35.49 848 LEU A CA 1
ATOM 6544 C C . LEU A 1 848 ? 150.457 100.684 141.922 1.00 37.59 848 LEU A C 1
ATOM 6545 O O . LEU A 1 848 ? 151.199 99.983 142.616 1.00 42.81 848 LEU A O 1
ATOM 6550 N N . ARG A 1 849 ? 150.887 101.355 140.853 1.00 35.57 849 ARG A N 1
ATOM 6551 C CA . ARG A 1 849 ? 152.268 101.293 140.381 1.00 32.62 849 ARG A CA 1
ATOM 6552 C C . ARG A 1 849 ? 152.792 102.711 140.188 1.00 33.48 849 ARG A C 1
ATOM 6553 O O . ARG A 1 849 ? 152.386 103.403 139.250 1.00 38.71 849 ARG A O 1
ATOM 6561 N N . ILE A 1 850 ? 153.695 103.143 141.069 1.00 33.06 850 ILE A N 1
ATOM 6562 C CA . ILE A 1 850 ? 154.271 104.482 140.992 1.00 32.26 850 ILE A CA 1
ATOM 6563 C C . ILE A 1 850 ? 155.329 104.519 139.896 1.00 38.11 850 ILE A C 1
ATOM 6564 O O . ILE A 1 850 ? 155.983 103.510 139.604 1.00 46.50 850 ILE A O 1
ATOM 6569 N N . ALA A 1 851 ? 155.471 105.673 139.251 1.00 33.91 851 ALA A N 1
ATOM 6570 C CA . ALA A 1 851 ? 156.488 105.831 138.226 1.00 35.57 851 ALA A CA 1
ATOM 6571 C C . ALA A 1 851 ? 157.866 105.951 138.869 1.00 41.78 851 ALA A C 1
ATOM 6572 O O . ALA A 1 851 ? 157.989 106.447 139.991 1.00 47.28 851 ALA A O 1
ATOM 6574 N N . PRO A 1 852 ? 158.915 105.454 138.198 1.00 43.45 852 PRO A N 1
ATOM 6575 C CA . PRO A 1 852 ? 160.279 105.648 138.725 1.00 42.38 852 PRO A CA 1
ATOM 6576 C C . PRO A 1 852 ? 160.721 107.100 138.782 1.00 48.67 852 PRO A C 1
ATOM 6577 O O . PRO A 1 852 ? 161.445 107.480 139.710 1.00 50.10 852 PRO A O 1
ATOM 6581 N N . TYR A 1 853 ? 160.308 107.927 137.822 1.00 49.08 853 TYR A N 1
ATOM 6582 C CA . TYR A 1 853 ? 160.703 109.327 137.783 1.00 42.63 853 TYR A CA 1
ATOM 6583 C C . TYR A 1 853 ? 159.487 110.231 137.642 1.00 39.12 853 TYR A C 1
ATOM 6584 O O . TYR A 1 853 ? 158.472 109.827 137.068 1.00 43.82 853 TYR A O 1
ATOM 6593 N N . PRO A 1 854 ? 159.554 111.456 138.170 1.00 34.50 854 PRO A N 1
ATOM 6594 C CA . PRO A 1 854 ? 158.395 112.354 138.085 1.00 36.96 854 PRO A CA 1
ATOM 6595 C C . PRO A 1 854 ? 158.217 112.927 136.687 1.00 40.70 854 PRO A C 1
ATOM 6596 O O . PRO A 1 854 ? 159.161 113.444 136.085 1.00 47.11 854 PRO A O 1
ATOM 6600 N N . ASP A 1 855 ? 156.999 112.807 136.164 1.00 36.25 855 ASP A N 1
ATOM 6601 C CA . ASP A 1 855 ? 156.617 113.389 134.880 1.00 36.33 855 ASP A CA 1
ATOM 6602 C C . ASP A 1 855 ? 155.792 114.638 135.173 1.00 38.64 855 ASP A C 1
ATOM 6603 O O . ASP A 1 855 ? 154.576 114.563 135.363 1.00 41.87 855 ASP A O 1
ATOM 6608 N N . TRP A 1 856 ? 156.460 115.796 135.192 1.00 36.46 856 TRP A N 1
ATOM 6609 C CA . TRP A 1 856 ? 155.837 117.030 135.655 1.00 32.69 856 TRP A CA 1
ATOM 6610 C C . TRP A 1 856 ? 154.858 117.608 134.646 1.00 38.40 856 TRP A C 1
ATOM 6611 O O . TRP A 1 856 ? 154.016 118.441 135.020 1.00 46.58 856 TRP A O 1
ATOM 6622 N N . LEU A 1 857 ? 154.944 117.179 133.386 1.00 37.50 857 LEU A N 1
ATOM 6623 C CA . LEU A 1 857 ? 154.008 117.653 132.377 1.00 39.64 857 LEU A CA 1
ATOM 6624 C C . LEU A 1 857 ? 152.603 117.124 132.633 1.00 42.62 857 LEU A C 1
ATOM 6625 O O . LEU A 1 857 ? 151.617 117.817 132.352 1.00 48.24 857 LEU A O 1
ATOM 6630 N N . SER A 1 858 ? 152.496 115.925 133.206 1.00 40.50 858 SER A N 1
ATOM 6631 C CA . SER A 1 858 ? 151.198 115.407 133.620 1.00 39.25 858 SER A CA 1
ATOM 6632 C C . SER A 1 858 ? 150.609 116.215 134.769 1.00 36.40 858 SER A C 1
ATOM 6633 O O . SER A 1 858 ? 149.383 116.297 134.900 1.00 39.98 858 SER A O 1
ATOM 6636 N N . LEU A 1 859 ? 151.456 116.810 135.610 1.00 33.60 859 LEU A N 1
ATOM 6637 C CA . LEU A 1 859 ? 150.957 117.692 136.659 1.00 32.67 859 LEU A CA 1
ATOM 6638 C C . LEU A 1 859 ? 150.545 119.051 136.115 1.00 36.44 859 LEU A C 1
ATOM 6639 O O . LEU A 1 859 ? 149.587 119.649 136.617 1.00 41.77 859 LEU A O 1
ATOM 6644 N N . VAL A 1 860 ? 151.259 119.578 135.115 1.00 37.15 860 VAL A N 1
ATOM 6645 C CA . VAL A 1 860 ? 150.848 120.890 134.620 1.00 38.71 860 VAL A CA 1
ATOM 6646 C C . VAL A 1 860 ? 149.608 120.767 133.739 1.00 41.50 860 VAL A C 1
ATOM 6647 O O . VAL A 1 860 ? 148.852 121.734 133.590 1.00 49.85 860 VAL A O 1
ATOM 6651 N N . THR A 1 861 ? 149.367 119.595 133.141 1.00 39.19 861 THR A N 1
ATOM 6652 C CA . THR A 1 861 ? 148.110 119.413 132.418 1.00 39.56 861 THR A CA 1
ATOM 6653 C C . THR A 1 861 ? 146.949 119.117 133.362 1.00 43.53 861 THR A C 1
ATOM 6654 O O . THR A 1 861 ? 145.886 119.738 133.260 1.00 47.95 861 THR A O 1
ATOM 6658 N N . ASP A 1 862 ? 147.126 118.175 134.286 1.00 42.77 862 ASP A N 1
ATOM 6659 C CA . ASP A 1 862 ? 146.094 117.846 135.270 1.00 38.66 862 ASP A CA 1
ATOM 6660 C C . ASP A 1 862 ? 146.669 118.043 136.665 1.00 35.35 862 ASP A C 1
ATOM 6661 O O . ASP A 1 862 ? 147.488 117.224 137.120 1.00 38.68 862 ASP A O 1
ATOM 6666 N N . PRO A 1 863 ? 146.311 119.130 137.354 1.00 33.01 863 PRO A N 1
ATOM 6667 C CA . PRO A 1 863 ? 146.864 119.384 138.695 1.00 31.90 863 PRO A CA 1
ATOM 6668 C C . PRO A 1 863 ? 146.491 118.352 139.745 1.00 34.73 863 PRO A C 1
ATOM 6669 O O . PRO A 1 863 ? 147.255 118.149 140.695 1.00 37.52 863 PRO A O 1
ATOM 6673 N N . THR A 1 864 ? 145.341 117.700 139.612 1.00 36.67 864 THR A N 1
ATOM 6674 C CA . THR A 1 864 ? 144.832 116.799 140.635 1.00 35.58 864 THR A CA 1
ATOM 6675 C C . THR A 1 864 ? 145.277 115.357 140.435 1.00 35.04 864 THR A C 1
ATOM 6676 O O . THR A 1 864 ? 144.833 114.478 141.179 1.00 37.94 864 THR A O 1
ATOM 6680 N N . SER A 1 865 ? 146.146 115.097 139.464 1.00 35.27 865 SER A N 1
ATOM 6681 C CA . SER A 1 865 ? 146.497 113.740 139.081 1.00 31.35 865 SER A CA 1
ATOM 6682 C C . SER A 1 865 ? 147.557 113.159 140.015 1.00 32.70 865 SER A C 1
ATOM 6683 O O . SER A 1 865 ? 147.965 113.771 141.005 1.00 36.11 865 SER A O 1
ATOM 6686 N N . LEU A 1 866 ? 148.000 111.947 139.692 1.00 31.77 866 LEU A N 1
ATOM 6687 C CA . LEU A 1 866 ? 149.082 111.266 140.384 1.00 27.82 866 LEU A CA 1
ATOM 6688 C C . LEU A 1 866 ? 150.150 110.849 139.380 1.00 32.32 866 LEU A C 1
ATOM 6689 O O . LEU A 1 866 ? 149.959 110.920 138.164 1.00 39.49 866 LEU A O 1
ATOM 6694 N N . ASN A 1 867 ? 151.285 110.396 139.912 1.00 30.37 867 ASN A N 1
ATOM 6695 C CA . ASN A 1 867 ? 152.420 109.919 139.129 1.00 28.13 867 ASN A CA 1
ATOM 6696 C C . ASN A 1 867 ? 152.372 108.409 138.915 1.00 32.30 867 ASN A C 1
ATOM 6697 O O . ASN A 1 867 ? 153.408 107.736 138.946 1.00 36.76 867 ASN A O 1
ATOM 6702 N N . ILE A 1 868 ? 151.180 107.849 138.748 1.00 32.46 868 ILE A N 1
ATOM 6703 C CA . ILE A 1 868 ? 151.004 106.409 138.640 1.00 27.01 868 ILE A CA 1
ATOM 6704 C C . ILE A 1 868 ? 150.876 106.002 137.180 1.00 29.08 868 ILE A C 1
ATOM 6705 O O . ILE A 1 868 ? 150.699 106.849 136.298 1.00 33.21 868 ILE A O 1
ATOM 6710 N N . ALA A 1 869 ? 150.982 104.702 136.917 1.00 30.68 869 ALA A N 1
ATOM 6711 C CA . ALA A 1 869 ? 150.832 104.167 135.571 1.00 29.43 869 ALA A CA 1
ATOM 6712 C C . ALA A 1 869 ? 149.360 103.967 135.227 1.00 35.80 869 ALA A C 1
ATOM 6713 O O . ALA A 1 869 ? 148.601 103.399 136.017 1.00 40.70 869 ALA A O 1
ATOM 6715 N N . GLN A 1 870 ? 148.965 104.424 134.043 1.00 38.38 870 GLN A N 1
ATOM 6716 C CA . GLN A 1 870 ? 147.617 104.218 133.512 1.00 38.83 870 GLN A CA 1
ATOM 6717 C C . GLN A 1 870 ? 147.696 103.069 132.510 1.00 39.50 870 GLN A C 1
ATOM 6718 O O . GLN A 1 870 ? 148.081 103.267 131.356 1.00 45.61 870 GLN A O 1
ATOM 6724 N N . VAL A 1 871 ? 147.323 101.866 132.946 1.00 38.83 871 VAL A N 1
ATOM 6725 C CA . VAL A 1 871 ? 147.596 100.675 132.149 1.00 37.63 871 VAL A CA 1
ATOM 6726 C C . VAL A 1 871 ? 146.453 100.277 131.224 1.00 41.01 871 VAL A C 1
ATOM 6727 O O . VAL A 1 871 ? 146.690 99.558 130.243 1.00 42.34 871 VAL A O 1
ATOM 6731 N N . TYR A 1 872 ? 145.231 100.718 131.496 1.00 44.54 872 TYR A N 1
ATOM 6732 C CA . TYR A 1 872 ? 144.092 100.383 130.657 1.00 41.55 872 TYR A CA 1
ATOM 6733 C C . TYR A 1 872 ? 143.816 101.453 129.616 1.00 42.38 872 TYR A C 1
ATOM 6734 O O . TYR A 1 872 ? 142.876 101.311 128.830 1.00 46.53 872 TYR A O 1
ATOM 6743 N N . ARG A 1 873 ? 144.602 102.516 129.609 1.00 43.44 873 ARG A N 1
ATOM 6744 C CA . ARG A 1 873 ? 144.432 103.582 128.636 1.00 43.12 873 ARG A CA 1
ATOM 6745 C C . ARG A 1 873 ? 144.895 103.096 127.269 1.00 47.94 873 ARG A C 1
ATOM 6746 O O . ARG A 1 873 ? 145.975 102.504 127.165 1.00 54.98 873 ARG A O 1
ATOM 6754 N N . PRO A 1 874 ? 144.105 103.291 126.213 1.00 48.39 874 PRO A N 1
ATOM 6755 C CA . PRO A 1 874 ? 144.538 102.861 124.880 1.00 52.82 874 PRO A CA 1
ATOM 6756 C C . PRO A 1 874 ? 145.690 103.709 124.368 1.00 63.83 874 PRO A C 1
ATOM 6757 O O . PRO A 1 874 ? 145.683 104.938 124.465 1.00 66.23 874 PRO A O 1
ATOM 6761 N N . GLU A 1 875 ? 146.696 103.037 123.828 1.00 76.38 875 GLU A N 1
ATOM 6762 C CA . GLU A 1 875 ? 147.988 103.662 123.603 1.00 90.91 875 GLU A CA 1
ATOM 6763 C C . GLU A 1 875 ? 148.126 104.103 122.154 1.00 97.23 875 GLU A C 1
ATOM 6764 O O . GLU A 1 875 ? 148.223 103.271 121.245 1.00 98.96 875 GLU A O 1
ATOM 6770 N N . ARG A 1 876 ? 148.125 105.412 121.954 1.00 98.64 876 ARG A N 1
ATOM 6771 C CA . ARG A 1 876 ? 148.804 106.054 120.844 1.00 105.86 876 ARG A CA 1
ATOM 6772 C C . ARG A 1 876 ? 149.891 106.909 121.472 1.00 112.71 876 ARG A C 1
ATOM 6773 O O . ARG A 1 876 ? 149.671 107.503 122.534 1.00 113.55 876 ARG A O 1
ATOM 6781 N N . GLN A 1 877 ? 151.074 106.920 120.843 1.00 115.52 877 GLN A N 1
ATOM 6782 C CA . GLN A 1 877 ? 152.264 107.494 121.471 1.00 116.46 877 GLN A CA 1
ATOM 6783 C C . GLN A 1 877 ? 152.115 108.995 121.694 1.00 112.89 877 GLN A C 1
ATOM 6784 O O . GLN A 1 877 ? 152.672 109.537 122.659 1.00 113.11 877 GLN A O 1
ATOM 6790 N N . ILE A 1 878 ? 151.363 109.671 120.820 1.00 111.32 878 ILE A N 1
ATOM 6791 C CA . ILE A 1 878 ? 150.794 111.008 121.012 1.00 111.66 878 ILE A CA 1
ATOM 6792 C C . ILE A 1 878 ? 151.885 112.077 121.093 1.00 110.57 878 ILE A C 1
ATOM 6793 O O . ILE A 1 878 ? 151.903 113.007 120.279 1.00 107.57 878 ILE A O 1
ATOM 6798 N N . ARG A 1 879 ? 152.797 111.963 122.063 1.00 111.77 879 ARG A N 1
ATOM 6799 C CA . ARG A 1 879 ? 153.710 113.061 122.350 1.00 108.44 879 ARG A CA 1
ATOM 6800 C C . ARG A 1 879 ? 154.813 113.168 121.301 1.00 105.86 879 ARG A C 1
ATOM 6801 O O . ARG A 1 879 ? 155.117 114.267 120.832 1.00 103.69 879 ARG A O 1
ATOM 6809 N N . ARG A 1 880 ? 155.398 112.046 120.889 1.00 106.77 880 ARG A N 1
ATOM 6810 C CA . ARG A 1 880 ? 156.570 112.096 120.022 1.00 107.44 880 ARG A CA 1
ATOM 6811 C C . ARG A 1 880 ? 156.373 111.494 118.637 1.00 109.33 880 ARG A C 1
ATOM 6812 O O . ARG A 1 880 ? 157.005 111.978 117.691 1.00 109.23 880 ARG A O 1
ATOM 6820 N N . TRP A 1 881 ? 155.532 110.463 118.486 1.00 109.99 881 TRP A N 1
ATOM 6821 C CA . TRP A 1 881 ? 155.426 109.763 117.205 1.00 110.34 881 TRP A CA 1
ATOM 6822 C C . TRP A 1 881 ? 154.778 110.641 116.143 1.00 107.83 881 TRP A C 1
ATOM 6823 O O . TRP A 1 881 ? 155.240 110.685 114.997 1.00 107.42 881 TRP A O 1
ATOM 6834 N N . ILE A 1 882 ? 153.696 111.336 116.503 1.00 103.31 882 ILE A N 1
ATOM 6835 C CA . ILE A 1 882 ? 153.016 112.214 115.555 1.00 100.95 882 ILE A CA 1
ATOM 6836 C C . ILE A 1 882 ? 153.886 113.419 115.204 1.00 101.68 882 ILE A C 1
ATOM 6837 O O . ILE A 1 882 ? 153.927 113.838 114.039 1.00 104.86 882 ILE A O 1
ATOM 6842 N N . GLU A 1 883 ? 154.642 113.950 116.178 1.00 99.62 883 GLU A N 1
ATOM 6843 C CA . GLU A 1 883 ? 155.584 115.033 115.886 1.00 100.55 883 GLU A CA 1
ATOM 6844 C C . GLU A 1 883 ? 156.677 114.588 114.921 1.00 101.45 883 GLU A C 1
ATOM 6845 O O . GLU A 1 883 ? 157.007 115.315 113.975 1.00 101.22 883 GLU A O 1
ATOM 6851 N N . GLU A 1 884 ? 157.233 113.388 115.136 1.00 102.49 884 GLU A N 1
ATOM 6852 C CA . GLU A 1 884 ? 158.241 112.846 114.228 1.00 102.92 884 GLU A CA 1
ATOM 6853 C C . GLU A 1 884 ? 157.666 112.605 112.838 1.00 102.66 884 GLU A C 1
ATOM 6854 O O . GLU A 1 884 ? 158.312 112.919 111.828 1.00 102.16 884 GLU A O 1
ATOM 6860 N N . ALA A 1 885 ? 156.437 112.079 112.774 1.00 99.52 885 ALA A N 1
ATOM 6861 C CA . ALA A 1 885 ? 155.792 111.793 111.497 1.00 96.18 885 ALA A CA 1
ATOM 6862 C C . ALA A 1 885 ? 155.539 113.060 110.692 1.00 99.02 885 ALA A C 1
ATOM 6863 O O . ALA A 1 885 ? 155.811 113.097 109.487 1.00 101.54 885 ALA A O 1
ATOM 6865 N N . ILE A 1 886 ? 155.050 114.122 111.340 1.00 97.30 886 ILE A N 1
ATOM 6866 C CA . ILE A 1 886 ? 154.753 115.332 110.579 1.00 94.07 886 ILE A CA 1
ATOM 6867 C C . ILE A 1 886 ? 156.031 116.101 110.255 1.00 98.52 886 ILE A C 1
ATOM 6868 O O . ILE A 1 886 ? 156.141 116.696 109.177 1.00 102.12 886 ILE A O 1
ATOM 6873 N N . ALA A 1 887 ? 157.040 116.063 111.137 1.00 98.72 887 ALA A N 1
ATOM 6874 C CA . ALA A 1 887 ? 158.302 116.729 110.847 1.00 94.12 887 ALA A CA 1
ATOM 6875 C C . ALA A 1 887 ? 159.147 115.979 109.828 1.00 91.45 887 ALA A C 1
ATOM 6876 O O . ALA A 1 887 ? 160.088 116.563 109.281 1.00 87.83 887 ALA A O 1
ATOM 6878 N N . THR A 1 888 ? 158.839 114.709 109.563 1.00 95.20 888 THR A N 1
ATOM 6879 C CA . THR A 1 888 ? 159.499 113.951 108.509 1.00 97.62 888 THR A CA 1
ATOM 6880 C C . THR A 1 888 ? 158.744 114.023 107.184 1.00 98.43 888 THR A C 1
ATOM 6881 O O . THR A 1 888 ? 159.358 114.233 106.133 1.00 97.96 888 THR A O 1
ATOM 6885 N N . SER A 1 889 ? 157.418 113.877 107.213 1.00 96.37 889 SER A N 1
ATOM 6886 C CA . SER A 1 889 ? 156.614 113.821 106.001 1.00 92.22 889 SER A CA 1
ATOM 6887 C C . SER A 1 889 ? 156.085 115.176 105.543 1.00 95.59 889 SER A C 1
ATOM 6888 O O . SER A 1 889 ? 155.421 115.233 104.502 1.00 98.87 889 SER A O 1
ATOM 6891 N N . SER A 1 890 ? 156.326 116.253 106.291 1.00 95.15 890 SER A N 1
ATOM 6892 C CA . SER A 1 890 ? 155.928 117.580 105.837 1.00 92.73 890 SER A CA 1
ATOM 6893 C C . SER A 1 890 ? 156.773 117.996 104.639 1.00 95.74 890 SER A C 1
ATOM 6894 O O . SER A 1 890 ? 158.006 118.003 104.714 1.00 97.03 890 SER A O 1
ATOM 6897 N N . HIS A 1 891 ? 156.115 118.332 103.531 1.00 91.36 891 HIS A N 1
ATOM 6898 C CA . HIS A 1 891 ? 156.808 118.653 102.292 1.00 88.15 891 HIS A CA 1
ATOM 6899 C C . HIS A 1 891 ? 156.882 120.147 102.010 1.00 84.36 891 HIS A C 1
ATOM 6900 O O . HIS A 1 891 ? 157.398 120.533 100.957 1.00 88.17 891 HIS A O 1
ATOM 6907 N N . SER A 1 892 ? 156.401 120.992 102.917 1.00 81.58 892 SER A N 1
ATOM 6908 C CA . SER A 1 892 ? 156.442 122.436 102.712 1.00 80.86 892 SER A CA 1
ATOM 6909 C C . SER A 1 892 ? 156.441 123.129 104.071 1.00 74.44 892 SER A C 1
ATOM 6910 O O . SER A 1 892 ? 156.586 122.489 105.118 1.00 72.64 892 SER A O 1
ATOM 6913 N N . SER A 1 893 ? 156.263 124.449 104.051 1.00 77.34 893 SER A N 1
ATOM 6914 C CA . SER A 1 893 ? 156.374 125.280 105.243 1.00 71.28 893 SER A CA 1
ATOM 6915 C C . SER A 1 893 ? 155.110 125.171 106.094 1.00 73.11 893 SER A C 1
ATOM 6916 O O . SER A 1 893 ? 154.266 124.293 105.883 1.00 71.92 893 SER A O 1
ATOM 6919 N N . ARG A 1 894 ? 155.035 126.032 107.127 1.00 64.77 894 ARG A N 1
ATOM 6920 C CA . ARG A 1 894 ? 154.001 126.171 108.164 1.00 61.78 894 ARG A CA 1
ATOM 6921 C C . ARG A 1 894 ? 154.010 125.016 109.162 1.00 64.78 894 ARG A C 1
ATOM 6922 O O . ARG A 1 894 ? 153.332 125.072 110.193 1.00 69.39 894 ARG A O 1
ATOM 6930 N N . ILE A 1 895 ? 154.785 123.979 108.873 1.00 63.55 895 ILE A N 1
ATOM 6931 C CA . ILE A 1 895 ? 154.993 122.845 109.754 1.00 63.09 895 ILE A CA 1
ATOM 6932 C C . ILE A 1 895 ? 156.472 122.860 110.101 1.00 65.99 895 ILE A C 1
ATOM 6933 O O . ILE A 1 895 ? 156.860 122.591 111.241 1.00 70.47 895 ILE A O 1
ATOM 6938 N N . ALA A 1 896 ? 157.302 123.200 109.112 1.00 62.96 896 ALA A N 1
ATOM 6939 C CA . ALA A 1 896 ? 158.738 123.320 109.337 1.00 57.60 896 ALA A CA 1
ATOM 6940 C C . ALA A 1 896 ? 159.070 124.489 110.258 1.00 63.41 896 ALA A C 1
ATOM 6941 O O . ALA A 1 896 ? 159.980 124.389 111.086 1.00 67.78 896 ALA A O 1
ATOM 6943 N N . THR A 1 897 ? 158.358 125.609 110.119 1.00 62.48 897 THR A N 1
ATOM 6944 C CA . THR A 1 897 ? 158.581 126.741 111.014 1.00 63.22 897 THR A CA 1
ATOM 6945 C C . THR A 1 897 ? 158.015 126.463 112.404 1.00 65.40 897 THR A C 1
ATOM 6946 O O . THR A 1 897 ? 158.642 126.796 113.417 1.00 71.20 897 THR A O 1
ATOM 6950 N N . PHE A 1 898 ? 156.846 125.826 112.465 1.00 62.86 898 PHE A N 1
ATOM 6951 C CA . PHE A 1 898 ? 156.168 125.583 113.735 1.00 61.54 898 PHE A CA 1
ATOM 6952 C C . PHE A 1 898 ? 156.875 124.483 114.525 1.00 66.78 898 PHE A C 1
ATOM 6953 O O . PHE A 1 898 ? 156.990 124.571 115.753 1.00 72.10 898 PHE A O 1
ATOM 6961 N N . PHE A 1 899 ? 157.371 123.453 113.843 1.00 64.55 899 PHE A N 1
ATOM 6962 C CA . PHE A 1 899 ? 157.991 122.294 114.479 1.00 62.32 899 PHE A CA 1
ATOM 6963 C C . PHE A 1 899 ? 159.493 122.231 114.211 1.00 65.21 899 PHE A C 1
ATOM 6964 O O . PHE A 1 899 ? 160.056 121.157 113.998 1.00 69.26 899 PHE A O 1
ATOM 6972 N N . GLN A 1 900 ? 160.160 123.389 114.226 1.00 64.69 900 GLN A N 1
ATOM 6973 C CA . GLN A 1 900 ? 161.602 123.425 113.996 1.00 65.47 900 GLN A CA 1
ATOM 6974 C C . GLN A 1 900 ? 162.395 122.931 115.201 1.00 72.27 900 GLN A C 1
ATOM 6975 O O . GLN A 1 900 ? 163.548 122.510 115.046 1.00 72.69 900 GLN A O 1
ATOM 6981 N N . GLN A 1 901 ? 161.811 122.973 116.394 1.00 75.16 901 GLN A N 1
ATOM 6982 C CA . GLN A 1 901 ? 162.395 122.406 117.599 1.00 71.34 901 GLN A CA 1
ATOM 6983 C C . GLN A 1 901 ? 161.427 121.417 118.238 1.00 68.33 901 GLN A C 1
ATOM 6984 O O . GLN A 1 901 ? 160.216 121.485 117.996 1.00 69.76 901 GLN A O 1
ATOM 6990 N N . PRO A 1 902 ? 161.931 120.453 119.014 1.00 60.98 902 PRO A N 1
ATOM 6991 C CA . PRO A 1 902 ? 161.040 119.513 119.714 1.00 56.53 902 PRO A CA 1
ATOM 6992 C C . PRO A 1 902 ? 160.174 120.206 120.755 1.00 58.42 902 PRO A C 1
ATOM 6993 O O . PRO A 1 902 ? 160.674 120.805 121.709 1.00 62.34 902 PRO A O 1
ATOM 6997 N N . LEU A 1 903 ? 158.856 120.131 120.551 1.00 56.79 903 LEU A N 1
ATOM 6998 C CA . LEU A 1 903 ? 157.920 120.786 121.459 1.00 60.30 903 LEU A CA 1
ATOM 6999 C C . LEU A 1 903 ? 157.825 120.058 122.792 1.00 62.62 903 LEU A C 1
ATOM 7000 O O . LEU A 1 903 ? 157.651 120.695 123.838 1.00 65.78 903 LEU A O 1
ATOM 7005 N N . THR A 1 904 ? 157.922 118.725 122.778 1.00 62.73 904 THR A N 1
ATOM 7006 C CA . THR A 1 904 ? 157.780 117.967 124.017 1.00 61.49 904 THR A CA 1
ATOM 7007 C C . THR A 1 904 ? 158.976 118.155 124.937 1.00 58.96 904 THR A C 1
ATOM 7008 O O . THR A 1 904 ? 158.808 118.235 126.158 1.00 61.91 904 THR A O 1
ATOM 7012 N N . GLU A 1 905 ? 160.186 118.235 124.379 1.00 51.98 905 GLU A N 1
ATOM 7013 C CA . GLU A 1 905 ? 161.359 118.487 125.212 1.00 49.96 905 GLU A CA 1
ATOM 7014 C C . GLU A 1 905 ? 161.335 119.893 125.804 1.00 51.19 905 GLU A C 1
ATOM 7015 O O . GLU A 1 905 ? 161.733 120.089 126.959 1.00 56.70 905 GLU A O 1
ATOM 7021 N N . MET A 1 906 ? 160.843 120.875 125.042 1.00 47.32 906 MET A N 1
ATOM 7022 C CA . MET A 1 906 ? 160.658 122.222 125.577 1.00 44.82 906 MET A CA 1
ATOM 7023 C C . MET A 1 906 ? 159.604 122.243 126.677 1.00 48.01 906 MET A C 1
ATOM 7024 O O . MET A 1 906 ? 159.757 122.949 127.683 1.00 54.01 906 MET A O 1
ATOM 7029 N N . ALA A 1 907 ? 158.526 121.476 126.495 1.00 47.13 907 ALA A N 1
ATOM 7030 C CA . ALA A 1 907 ? 157.475 121.395 127.504 1.00 45.34 907 ALA A CA 1
ATOM 7031 C C . ALA A 1 907 ? 157.977 120.741 128.787 1.00 47.04 907 ALA A C 1
ATOM 7032 O O . ALA A 1 907 ? 157.665 121.206 129.889 1.00 50.68 907 ALA A O 1
ATOM 7034 N N . GLN A 1 908 ? 158.773 119.673 128.664 1.00 46.29 908 GLN A N 1
ATOM 7035 C CA . GLN A 1 908 ? 159.365 119.045 129.843 1.00 45.27 908 GLN A CA 1
ATOM 7036 C C . GLN A 1 908 ? 160.382 119.957 130.518 1.00 44.37 908 GLN A C 1
ATOM 7037 O O . GLN A 1 908 ? 160.490 119.959 131.749 1.00 51.09 908 GLN A O 1
ATOM 7043 N N . LEU A 1 909 ? 161.132 120.739 129.736 1.00 41.96 909 LEU A N 1
ATOM 7044 C CA . LEU A 1 909 ? 162.082 121.684 130.318 1.00 41.50 909 LEU A CA 1
ATOM 7045 C C . LEU A 1 909 ? 161.368 122.786 131.097 1.00 42.56 909 LEU A C 1
ATOM 7046 O O . LEU A 1 909 ? 161.787 123.141 132.208 1.00 45.94 909 LEU A O 1
ATOM 7051 N N . LEU A 1 910 ? 160.267 123.308 130.550 1.00 38.69 910 LEU A N 1
ATOM 7052 C CA . LEU A 1 910 ? 159.477 124.305 131.268 1.00 38.79 910 LEU A CA 1
ATOM 7053 C C . LEU A 1 910 ? 158.803 123.703 132.498 1.00 41.06 910 LEU A C 1
ATOM 7054 O O . LEU A 1 910 ? 158.657 124.378 133.525 1.00 45.29 910 LEU A O 1
ATOM 7059 N N . ALA A 1 911 ? 158.402 122.432 132.419 1.00 38.14 911 ALA A N 1
ATOM 7060 C CA . ALA A 1 911 ? 157.812 121.760 133.572 1.00 36.74 911 ALA A CA 1
ATOM 7061 C C . ALA A 1 911 ? 158.832 121.550 134.688 1.00 37.33 911 ALA A C 1
ATOM 7062 O O . ALA A 1 911 ? 158.502 121.709 135.869 1.00 41.09 911 ALA A O 1
ATOM 7064 N N . ARG A 1 912 ? 160.077 121.210 134.340 1.00 34.63 912 ARG A N 1
ATOM 7065 C CA . ARG A 1 912 ? 161.124 121.139 135.357 1.00 35.27 912 ARG A CA 1
ATOM 7066 C C . ARG A 1 912 ? 161.474 122.511 135.917 1.00 37.74 912 ARG A C 1
ATOM 7067 O O . ARG A 1 912 ? 161.881 122.611 137.079 1.00 41.61 912 ARG A O 1
ATOM 7075 N N . ASP A 1 913 ? 161.359 123.568 135.108 1.00 39.53 913 ASP A N 1
ATOM 7076 C CA . ASP A 1 913 ? 161.548 124.915 135.642 1.00 40.26 913 ASP A CA 1
ATOM 7077 C C . ASP A 1 913 ? 160.446 125.286 136.628 1.00 37.20 913 ASP A C 1
ATOM 7078 O O . ASP A 1 913 ? 160.714 125.914 137.658 1.00 40.17 913 ASP A O 1
ATOM 7083 N N . LEU A 1 914 ? 159.206 124.907 136.336 1.00 37.36 914 LEU A N 1
ATOM 7084 C CA . LEU A 1 914 ? 158.102 125.202 137.242 1.00 38.56 914 LEU A CA 1
ATOM 7085 C C . LEU A 1 914 ? 158.032 124.253 138.432 1.00 40.92 914 LEU A C 1
ATOM 7086 O O . LEU A 1 914 ? 157.317 124.550 139.394 1.00 43.01 914 LEU A O 1
ATOM 7091 N N . SER A 1 915 ? 158.747 123.130 138.396 1.00 38.75 915 SER A N 1
ATOM 7092 C CA . SER A 1 915 ? 158.794 122.225 139.539 1.00 33.17 915 SER A CA 1
ATOM 7093 C C . SER A 1 915 ? 159.814 122.644 140.587 1.00 38.72 915 SER A C 1
ATOM 7094 O O . SER A 1 915 ? 159.961 121.947 141.594 1.00 44.66 915 SER A O 1
ATOM 7097 N N . THR A 1 916 ? 160.521 123.749 140.374 1.00 39.86 916 THR A N 1
ATOM 7098 C CA . THR A 1 916 ? 161.456 124.294 141.347 1.00 37.17 916 THR A CA 1
ATOM 7099 C C . THR A 1 916 ? 160.793 125.267 142.311 1.00 39.44 916 THR A C 1
ATOM 7100 O O . THR A 1 916 ? 161.494 125.953 143.061 1.00 45.30 916 THR A O 1
ATOM 7104 N N . MET A 1 917 ? 159.464 125.351 142.287 1.00 38.65 917 MET A N 1
ATOM 7105 C CA . MET A 1 917 ? 158.712 126.174 143.223 1.00 39.73 917 MET A CA 1
ATOM 7106 C C . MET A 1 917 ? 158.885 125.635 144.638 1.00 49.61 917 MET A C 1
ATOM 7107 O O . MET A 1 917 ? 158.788 124.423 144.859 1.00 55.12 917 MET A O 1
ATOM 7112 N N . MET A 1 918 ? 159.149 126.525 145.604 1.00 49.73 918 MET A N 1
ATOM 7113 C CA . MET A 1 918 ? 159.546 126.013 146.913 1.00 52.89 918 MET A CA 1
ATOM 7114 C C . MET A 1 918 ? 158.333 125.540 147.723 1.00 59.56 918 MET A C 1
ATOM 7115 O O . MET A 1 918 ? 158.412 124.454 148.313 1.00 63.59 918 MET A O 1
ATOM 7120 N N . PRO A 1 919 ? 157.189 126.280 147.807 1.00 55.88 919 PRO A N 1
ATOM 7121 C CA . PRO A 1 919 ? 155.931 125.557 148.035 1.00 48.41 919 PRO A CA 1
ATOM 7122 C C . PRO A 1 919 ? 155.342 125.149 146.700 1.00 48.99 919 PRO A C 1
ATOM 7123 O O . PRO A 1 919 ? 154.925 126.018 145.930 1.00 52.90 919 PRO A O 1
ATOM 7127 N N . LEU A 1 920 ? 155.270 123.853 146.415 1.00 45.12 920 LEU A N 1
ATOM 7128 C CA . LEU A 1 920 ? 154.874 123.400 145.087 1.00 41.55 920 LEU A CA 1
ATOM 7129 C C . LEU A 1 920 ? 153.360 123.495 144.962 1.00 40.28 920 LEU A C 1
ATOM 7130 O O . LEU A 1 920 ? 152.627 122.671 145.515 1.00 41.74 920 LEU A O 1
ATOM 7135 N N . ARG A 1 921 ? 152.897 124.508 144.234 1.00 41.42 921 ARG A N 1
ATOM 7136 C CA . ARG A 1 921 ? 151.477 124.751 144.006 1.00 40.91 921 ARG A CA 1
ATOM 7137 C C . ARG A 1 921 ? 151.134 124.347 142.582 1.00 40.83 921 ARG A C 1
ATOM 7138 O O . ARG A 1 921 ? 151.460 125.082 141.639 1.00 44.26 921 ARG A O 1
ATOM 7146 N N . PRO A 1 922 ? 150.479 123.201 142.370 1.00 37.00 922 PRO A N 1
ATOM 7147 C CA . PRO A 1 922 ? 150.210 122.744 140.997 1.00 37.62 922 PRO A CA 1
ATOM 7148 C C . PRO A 1 922 ? 149.187 123.579 140.247 1.00 43.17 922 PRO A C 1
ATOM 7149 O O . PRO A 1 922 ? 149.229 123.601 139.011 1.00 47.62 922 PRO A O 1
ATOM 7153 N N . ARG A 1 923 ? 148.284 124.270 140.945 1.00 44.57 923 ARG A N 1
ATOM 7154 C CA . ARG A 1 923 ? 147.300 125.108 140.267 1.00 46.51 923 ARG A CA 1
ATOM 7155 C C . ARG A 1 923 ? 147.958 126.340 139.657 1.00 48.75 923 ARG A C 1
ATOM 7156 O O . ARG A 1 923 ? 147.723 126.669 138.487 1.00 52.25 923 ARG A O 1
ATOM 7164 N N . ASP A 1 924 ? 148.814 127.017 140.428 1.00 49.11 924 ASP A N 1
ATOM 7165 C CA . ASP A 1 924 ? 149.581 128.141 139.898 1.00 48.96 924 ASP A CA 1
ATOM 7166 C C . ASP A 1 924 ? 150.609 127.683 138.873 1.00 47.47 924 ASP A C 1
ATOM 7167 O O . ASP A 1 924 ? 150.933 128.431 137.945 1.00 51.82 924 ASP A O 1
ATOM 7172 N N . MET A 1 925 ? 151.118 126.460 139.025 1.00 44.94 925 MET A N 1
ATOM 7173 C CA . MET A 1 925 ? 152.041 125.876 138.058 1.00 41.74 925 MET A CA 1
ATOM 7174 C C . MET A 1 925 ? 151.364 125.682 136.704 1.00 43.57 925 MET A C 1
ATOM 7175 O O . MET A 1 925 ? 151.913 126.052 135.657 1.00 47.17 925 MET A O 1
ATOM 7180 N N . SER A 1 926 ? 150.135 125.158 136.716 1.00 42.82 926 SER A N 1
ATOM 7181 C CA . SER A 1 926 ? 149.359 125.014 135.487 1.00 41.89 926 SER A CA 1
ATOM 7182 C C . SER A 1 926 ? 148.950 126.368 134.919 1.00 43.89 926 SER A C 1
ATOM 7183 O O . SER A 1 926 ? 148.903 126.543 133.694 1.00 48.53 926 SER A O 1
ATOM 7186 N N . ALA A 1 927 ? 148.643 127.332 135.795 1.00 44.11 927 ALA A N 1
ATOM 7187 C CA . ALA A 1 927 ? 148.269 128.669 135.343 1.00 44.78 927 ALA A CA 1
ATOM 7188 C C . ALA A 1 927 ? 149.431 129.379 134.658 1.00 47.75 927 ALA A C 1
ATOM 7189 O O . ALA A 1 927 ? 149.236 130.073 133.654 1.00 55.73 927 ALA A O 1
ATOM 7191 N N . LEU A 1 928 ? 150.647 129.221 135.184 1.00 46.10 928 LEU A N 1
ATOM 7192 C CA . LEU A 1 928 ? 151.813 129.790 134.519 1.00 46.34 928 LEU A CA 1
ATOM 7193 C C . LEU A 1 928 ? 152.192 129.018 133.266 1.00 45.49 928 LEU A C 1
ATOM 7194 O O . LEU A 1 928 ? 152.778 129.598 132.347 1.00 50.97 928 LEU A O 1
ATOM 7199 N N . PHE A 1 929 ? 151.892 127.718 133.211 1.00 43.41 929 PHE A N 1
ATOM 7200 C CA . PHE A 1 929 ? 152.131 126.975 131.978 1.00 43.28 929 PHE A CA 1
ATOM 7201 C C . PHE A 1 929 ? 151.145 127.375 130.888 1.00 45.46 929 PHE A C 1
ATOM 7202 O O . PHE A 1 929 ? 151.468 127.282 129.699 1.00 48.26 929 PHE A O 1
ATOM 7210 N N . ALA A 1 930 ? 149.946 127.824 131.271 1.00 45.74 930 ALA A N 1
ATOM 7211 C CA . ALA A 1 930 ? 148.939 128.224 130.295 1.00 46.27 930 ALA A CA 1
ATOM 7212 C C . ALA A 1 930 ? 149.305 129.505 129.555 1.00 57.22 930 ALA A C 1
ATOM 7213 O O . ALA A 1 930 ? 148.777 129.745 128.464 1.00 67.67 930 ALA A O 1
ATOM 7215 N N . LEU A 1 931 ? 150.189 130.329 130.116 1.00 54.72 931 LEU A N 1
ATOM 7216 C CA . LEU A 1 931 ? 150.625 131.569 129.490 1.00 53.43 931 LEU A CA 1
ATOM 7217 C C . LEU A 1 931 ? 151.854 131.390 128.605 1.00 52.71 931 LEU A C 1
ATOM 7218 O O . LEU A 1 931 ? 152.616 132.344 128.424 1.00 59.71 931 LEU A O 1
ATOM 7223 N N . SER A 1 932 ? 152.081 130.194 128.077 1.00 49.52 932 SER A N 1
ATOM 7224 C CA . SER A 1 932 ? 153.266 129.895 127.289 1.00 52.97 932 SER A CA 1
ATOM 7225 C C . SER A 1 932 ? 152.891 129.547 125.853 1.00 56.84 932 SER A C 1
ATOM 7226 O O . SER A 1 932 ? 151.772 129.114 125.564 1.00 60.05 932 SER A O 1
ATOM 7229 N N . ASN A 1 933 ? 153.853 129.750 124.948 1.00 53.04 933 ASN A N 1
ATOM 7230 C CA . ASN A 1 933 ? 153.653 129.383 123.549 1.00 53.75 933 ASN A CA 1
ATOM 7231 C C . ASN A 1 933 ? 153.636 127.873 123.352 1.00 58.16 933 ASN A C 1
ATOM 7232 O O . ASN A 1 933 ? 152.922 127.373 122.473 1.00 62.65 933 ASN A O 1
ATOM 7237 N N . VAL A 1 934 ? 154.410 127.139 124.158 1.00 56.22 934 VAL A N 1
ATOM 7238 C CA . VAL A 1 934 ? 154.519 125.689 124.022 1.00 51.29 934 VAL A CA 1
ATOM 7239 C C . VAL A 1 934 ? 153.196 125.007 124.366 1.00 52.50 934 VAL A C 1
ATOM 7240 O O . VAL A 1 934 ? 152.851 123.975 123.775 1.00 59.80 934 VAL A O 1
ATOM 7244 N N . ALA A 1 935 ? 152.417 125.588 125.284 1.00 48.59 935 ALA A N 1
ATOM 7245 C CA . ALA A 1 935 ? 151.075 125.080 125.561 1.00 54.51 935 ALA A CA 1
ATOM 7246 C C . ALA A 1 935 ? 150.167 125.206 124.341 1.00 61.31 935 ALA A C 1
ATOM 7247 O O . ALA A 1 935 ? 149.406 124.281 124.024 1.00 61.39 935 ALA A O 1
ATOM 7249 N N . TYR A 1 936 ? 150.262 126.331 123.625 1.00 61.83 936 TYR A N 1
ATOM 7250 C CA . TYR A 1 936 ? 149.527 126.488 122.374 1.00 58.53 936 TYR A CA 1
ATOM 7251 C C . TYR A 1 936 ? 150.009 125.506 121.312 1.00 57.23 936 TYR A C 1
ATOM 7252 O O . TYR A 1 936 ? 149.195 124.959 120.555 1.00 63.58 936 TYR A O 1
ATOM 7261 N N . GLY A 1 937 ? 151.321 125.262 121.254 1.00 53.85 937 GLY A N 1
ATOM 7262 C CA . GLY A 1 937 ? 151.851 124.301 120.297 1.00 56.42 937 GLY A CA 1
ATOM 7263 C C . GLY A 1 937 ? 151.356 122.889 120.546 1.00 57.79 937 GLY A C 1
ATOM 7264 O O . GLY A 1 937 ? 150.915 122.201 119.622 1.00 62.94 937 GLY A O 1
ATOM 7265 N N . LEU A 1 938 ? 151.380 122.458 121.810 1.00 56.82 938 LEU A N 1
ATOM 7266 C CA . LEU A 1 938 ? 150.814 121.160 122.174 1.00 56.96 938 LEU A CA 1
ATOM 7267 C C . LEU A 1 938 ? 149.304 121.111 121.975 1.00 60.01 938 LEU A C 1
ATOM 7268 O O . LEU A 1 938 ? 148.759 120.031 121.724 1.00 67.05 938 LEU A O 1
ATOM 7273 N N . SER A 1 939 ? 148.611 122.255 122.048 1.00 57.14 939 SER A N 1
ATOM 7274 C CA . SER A 1 939 ? 147.194 122.254 121.688 1.00 56.65 939 SER A CA 1
ATOM 7275 C C . SER A 1 939 ? 147.000 121.985 120.198 1.00 61.49 939 SER A C 1
ATOM 7276 O O . SER A 1 939 ? 146.092 121.241 119.817 1.00 70.49 939 SER A O 1
ATOM 7279 N N . ILE A 1 940 ? 147.846 122.573 119.343 1.00 58.27 940 ILE A N 1
ATOM 7280 C CA . ILE A 1 940 ? 147.747 122.300 117.904 1.00 58.10 940 ILE A CA 1
ATOM 7281 C C . ILE A 1 940 ? 148.098 120.844 117.591 1.00 64.47 940 ILE A C 1
ATOM 7282 O O . ILE A 1 940 ? 147.471 120.216 116.726 1.00 70.68 940 ILE A O 1
ATOM 7287 N N . ILE A 1 941 ? 149.071 120.273 118.306 1.00 63.72 941 ILE A N 1
ATOM 7288 C CA . ILE A 1 941 ? 149.331 118.836 118.157 1.00 64.15 941 ILE A CA 1
ATOM 7289 C C . ILE A 1 941 ? 148.147 118.004 118.651 1.00 71.21 941 ILE A C 1
ATOM 7290 O O . ILE A 1 941 ? 147.835 116.960 118.067 1.00 78.59 941 ILE A O 1
ATOM 7295 N N . ASP A 1 942 ? 147.453 118.458 119.699 1.00 70.25 942 ASP A N 1
ATOM 7296 C CA . ASP A 1 942 ? 146.267 117.752 120.180 1.00 69.72 942 ASP A CA 1
ATOM 7297 C C . ASP A 1 942 ? 145.130 117.786 119.161 1.00 75.46 942 ASP A C 1
ATOM 7298 O O . ASP A 1 942 ? 144.412 116.792 118.999 1.00 83.48 942 ASP A O 1
ATOM 7303 N N . LEU A 1 943 ? 144.938 118.921 118.479 1.00 74.59 943 LEU A N 1
ATOM 7304 C CA . LEU A 1 943 ? 144.008 118.950 117.346 1.00 74.06 943 LEU A CA 1
ATOM 7305 C C . LEU A 1 943 ? 144.479 118.087 116.182 1.00 76.24 943 LEU A C 1
ATOM 7306 O O . LEU A 1 943 ? 143.645 117.546 115.447 1.00 84.76 943 LEU A O 1
ATOM 7311 N N . PHE A 1 944 ? 145.791 117.944 115.985 1.00 72.03 944 PHE A N 1
ATOM 7312 C CA . PHE A 1 944 ? 146.262 116.978 114.996 1.00 77.08 944 PHE A CA 1
ATOM 7313 C C . PHE A 1 944 ? 146.023 115.533 115.425 1.00 80.94 944 PHE A C 1
ATOM 7314 O O . PHE A 1 944 ? 145.946 114.650 114.564 1.00 82.47 944 PHE A O 1
ATOM 7322 N N . GLN A 1 945 ? 145.901 115.269 116.725 1.00 84.88 945 GLN A N 1
ATOM 7323 C CA . GLN A 1 945 ? 145.641 113.914 117.204 1.00 88.36 945 GLN A CA 1
ATOM 7324 C C . GLN A 1 945 ? 144.150 113.649 117.404 1.00 92.81 945 GLN A C 1
ATOM 7325 O O . GLN A 1 945 ? 143.595 112.718 116.813 1.00 96.36 945 GLN A O 1
ATOM 7331 N N . LYS A 1 946 ? 143.495 114.454 118.238 1.00 93.12 946 LYS A N 1
ATOM 7332 C CA . LYS A 1 946 ? 142.141 114.174 118.714 1.00 97.53 946 LYS A CA 1
ATOM 7333 C C . LYS A 1 946 ? 141.201 115.294 118.275 1.00 96.44 946 LYS A C 1
ATOM 7334 O O . LYS A 1 946 ? 141.023 116.286 118.987 1.00 100.79 946 LYS A O 1
ATOM 7340 N N . SER A 1 947 ? 140.587 115.115 117.110 1.00 95.99 947 SER A N 1
ATOM 7341 C CA . SER A 1 947 ? 139.603 116.038 116.549 1.00 104.34 947 SER A CA 1
ATOM 7342 C C . SER A 1 947 ? 138.825 115.288 115.474 1.00 110.59 947 SER A C 1
ATOM 7343 O O . SER A 1 947 ? 138.985 114.076 115.300 1.00 110.28 947 SER A O 1
ATOM 7346 N N . SER A 1 948 ? 137.974 116.010 114.750 1.00 112.60 948 SER A N 1
ATOM 7347 C CA . SER A 1 948 ? 137.288 115.430 113.605 1.00 110.09 948 SER A CA 1
ATOM 7348 C C . SER A 1 948 ? 138.172 115.525 112.368 1.00 109.07 948 SER A C 1
ATOM 7349 O O . SER A 1 948 ? 138.927 116.489 112.202 1.00 107.34 948 SER A O 1
ATOM 7352 N N . THR A 1 949 ? 138.097 114.493 111.520 1.00 108.48 949 THR A N 1
ATOM 7353 C CA . THR A 1 949 ? 138.807 114.265 110.253 1.00 109.21 949 THR A CA 1
ATOM 7354 C C . THR A 1 949 ? 140.315 114.071 110.412 1.00 111.73 949 THR A C 1
ATOM 7355 O O . THR A 1 949 ? 141.004 113.881 109.402 1.00 110.60 949 THR A O 1
ATOM 7359 N N . VAL A 1 950 ? 140.856 114.114 111.634 1.00 112.97 950 VAL A N 1
ATOM 7360 C CA . VAL A 1 950 ? 142.203 113.608 111.885 1.00 107.35 950 VAL A CA 1
ATOM 7361 C C . VAL A 1 950 ? 142.167 112.140 112.270 1.00 110.67 950 VAL A C 1
ATOM 7362 O O . VAL A 1 950 ? 143.230 111.506 112.373 1.00 110.07 950 VAL A O 1
ATOM 7366 N N . VAL A 1 951 ? 140.974 111.588 112.506 1.00 111.39 951 VAL A N 1
ATOM 7367 C CA . VAL A 1 951 ? 140.809 110.147 112.645 1.00 113.50 951 VAL A CA 1
ATOM 7368 C C . VAL A 1 951 ? 141.139 109.444 111.332 1.00 118.05 951 VAL A C 1
ATOM 7369 O O . VAL A 1 951 ? 141.650 108.316 111.338 1.00 118.70 951 VAL A O 1
ATOM 7373 N N . SER A 1 952 ? 140.917 110.121 110.195 1.00 118.84 952 SER A N 1
ATOM 7374 C CA . SER A 1 952 ? 141.144 109.514 108.887 1.00 119.76 952 SER A CA 1
ATOM 7375 C C . SER A 1 952 ? 142.620 109.226 108.650 1.00 119.25 952 SER A C 1
ATOM 7376 O O . SER A 1 952 ? 142.979 108.106 108.282 1.00 119.60 952 SER A O 1
ATOM 7379 N N . ALA A 1 953 ? 143.492 110.203 108.916 1.00 117.46 953 ALA A N 1
ATOM 7380 C CA . ALA A 1 953 ? 144.923 110.011 108.688 1.00 117.22 953 ALA A CA 1
ATOM 7381 C C . ALA A 1 953 ? 145.523 109.023 109.684 1.00 121.59 953 ALA A C 1
ATOM 7382 O O . ALA A 1 953 ? 146.240 108.091 109.293 1.00 124.13 953 ALA A O 1
ATOM 7384 N N . SER A 1 954 ? 145.223 109.204 110.976 1.00 121.44 954 SER A N 1
ATOM 7385 C CA . SER A 1 954 ? 145.830 108.378 112.017 1.00 120.00 954 SER A CA 1
ATOM 7386 C C . SER A 1 954 ? 145.333 106.940 111.966 1.00 121.08 954 SER A C 1
ATOM 7387 O O . SER A 1 954 ? 146.083 106.017 112.305 1.00 117.72 954 SER A O 1
ATOM 7390 N N . GLN A 1 955 ? 144.083 106.724 111.548 1.00 123.02 955 GLN A N 1
ATOM 7391 C CA . GLN A 1 955 ? 143.609 105.361 111.354 1.00 121.27 955 GLN A CA 1
ATOM 7392 C C . GLN A 1 955 ? 144.034 104.786 110.007 1.00 122.81 955 GLN A C 1
ATOM 7393 O O . GLN A 1 955 ? 144.238 103.574 109.907 1.00 120.83 955 GLN A O 1
ATOM 7399 N N . ALA A 1 956 ? 144.193 105.622 108.973 1.00 124.87 956 ALA A N 1
ATOM 7400 C CA . ALA A 1 956 ? 144.529 105.126 107.643 1.00 124.36 956 ALA A CA 1
ATOM 7401 C C . ALA A 1 956 ? 145.986 104.698 107.546 1.00 123.30 956 ALA A C 1
ATOM 7402 O O . ALA A 1 956 ? 146.299 103.733 106.838 1.00 120.39 956 ALA A O 1
ATOM 7404 N N . VAL A 1 957 ? 146.890 105.411 108.223 1.00 124.16 957 VAL A N 1
ATOM 7405 C CA . VAL A 1 957 ? 148.256 104.916 108.357 1.00 125.37 957 VAL A CA 1
ATOM 7406 C C . VAL A 1 957 ? 148.225 103.659 109.212 1.00 125.67 957 VAL A C 1
ATOM 7407 O O . VAL A 1 957 ? 147.813 103.703 110.379 1.00 124.78 957 VAL A O 1
ATOM 7411 N N . HIS A 1 958 ? 148.656 102.539 108.623 1.00 125.68 958 HIS A N 1
ATOM 7412 C CA . HIS A 1 958 ? 148.464 101.179 109.136 1.00 120.96 958 HIS A CA 1
ATOM 7413 C C . HIS A 1 958 ? 146.982 100.911 109.418 1.00 117.82 958 HIS A C 1
ATOM 7414 O O . HIS A 1 958 ? 146.550 100.691 110.550 1.00 113.01 958 HIS A O 1
ATOM 7421 N N . ILE A 1 959 ? 146.213 100.957 108.324 1.00 119.10 959 ILE A N 1
ATOM 7422 C CA . ILE A 1 959 ? 144.773 100.718 108.377 1.00 117.49 959 ILE A CA 1
ATOM 7423 C C . ILE A 1 959 ? 144.472 99.265 108.740 1.00 108.37 959 ILE A C 1
ATOM 7424 O O . ILE A 1 959 ? 143.463 98.975 109.394 1.00 100.84 959 ILE A O 1
ATOM 7429 N N . GLU A 1 960 ? 145.350 98.336 108.359 1.00 106.11 960 GLU A N 1
ATOM 7430 C CA . GLU A 1 960 ? 145.161 96.941 108.738 1.00 101.29 960 GLU A CA 1
ATOM 7431 C C . GLU A 1 960 ? 145.502 96.710 110.208 1.00 100.02 960 GLU A C 1
ATOM 7432 O O . GLU A 1 960 ? 144.806 95.954 110.900 1.00 97.44 960 GLU A O 1
ATOM 7438 N N . ASP A 1 961 ? 146.533 97.396 110.716 1.00 100.85 961 ASP A N 1
ATOM 7439 C CA . ASP A 1 961 ? 147.112 97.075 112.020 1.00 96.98 961 ASP A CA 1
ATOM 7440 C C . ASP A 1 961 ? 146.197 97.401 113.193 1.00 87.90 961 ASP A C 1
ATOM 7441 O O . ASP A 1 961 ? 146.392 96.841 114.279 1.00 87.20 961 ASP A O 1
ATOM 7446 N N . VAL A 1 962 ? 145.202 98.274 113.008 1.00 85.63 962 VAL A N 1
ATOM 7447 C CA . VAL A 1 962 ? 144.286 98.574 114.106 1.00 83.30 962 VAL A CA 1
ATOM 7448 C C . VAL A 1 962 ? 143.379 97.380 114.406 1.00 78.87 962 VAL A C 1
ATOM 7449 O O . VAL A 1 962 ? 142.936 97.203 115.551 1.00 76.91 962 VAL A O 1
ATOM 7453 N N . ALA A 1 963 ? 143.140 96.516 113.410 1.00 75.15 963 ALA A N 1
ATOM 7454 C CA . ALA A 1 963 ? 142.365 95.300 113.633 1.00 67.81 963 ALA A CA 1
ATOM 7455 C C . ALA A 1 963 ? 143.099 94.334 114.554 1.00 65.93 963 ALA A C 1
ATOM 7456 O O . ALA A 1 963 ? 142.486 93.734 115.443 1.00 67.53 963 ALA A O 1
ATOM 7458 N N . LEU A 1 964 ? 144.411 94.181 114.368 1.00 65.22 964 LEU A N 1
ATOM 7459 C CA . LEU A 1 964 ? 145.184 93.339 115.274 1.00 61.22 964 LEU A CA 1
ATOM 7460 C C . LEU A 1 964 ? 145.414 94.022 116.614 1.00 57.63 964 LEU A C 1
ATOM 7461 O O . LEU A 1 964 ? 145.520 93.344 117.645 1.00 57.45 964 LEU A O 1
ATOM 7466 N N . GLU A 1 965 ? 145.483 95.357 116.619 1.00 60.88 965 GLU A N 1
ATOM 7467 C CA . GLU A 1 965 ? 145.676 96.089 117.863 1.00 60.03 965 GLU A CA 1
ATOM 7468 C C . GLU A 1 965 ? 144.453 95.993 118.767 1.00 57.04 965 GLU A C 1
ATOM 7469 O O . GLU A 1 965 ? 144.599 95.963 119.994 1.00 59.18 965 GLU A O 1
ATOM 7475 N N . SER A 1 966 ? 143.253 95.910 118.182 1.00 55.14 966 SER A N 1
ATOM 7476 C CA . SER A 1 966 ? 142.045 95.702 118.979 1.00 50.93 966 SER A CA 1
ATOM 7477 C C . SER A 1 966 ? 142.056 94.346 119.682 1.00 49.71 966 SER A C 1
ATOM 7478 O O . SER A 1 966 ? 141.723 94.254 120.871 1.00 53.01 966 SER A O 1
ATOM 7481 N N . VAL A 1 967 ? 142.455 93.288 118.968 1.00 46.57 967 VAL A N 1
ATOM 7482 C CA . VAL A 1 967 ? 142.525 91.952 119.560 1.00 47.66 967 VAL A CA 1
ATOM 7483 C C . VAL A 1 967 ? 143.613 91.887 120.625 1.00 50.58 967 VAL A C 1
ATOM 7484 O O . VAL A 1 967 ? 143.437 91.250 121.676 1.00 52.05 967 VAL A O 1
ATOM 7488 N N . ARG A 1 968 ? 144.747 92.550 120.375 1.00 50.57 968 ARG A N 1
ATOM 7489 C CA . ARG A 1 968 ? 145.832 92.577 121.350 1.00 49.08 968 ARG A CA 1
ATOM 7490 C C . ARG A 1 968 ? 145.411 93.324 122.612 1.00 46.14 968 ARG A C 1
ATOM 7491 O O . ARG A 1 968 ? 145.717 92.882 123.727 1.00 49.61 968 ARG A O 1
ATOM 7499 N N . TYR A 1 969 ? 144.684 94.437 122.458 1.00 43.13 969 TYR A N 1
ATOM 7500 C CA . TYR A 1 969 ? 144.211 95.189 123.616 1.00 39.85 969 TYR A CA 1
ATOM 7501 C C . TYR A 1 969 ? 143.170 94.393 124.393 1.00 40.92 969 TYR A C 1
ATOM 7502 O O . TYR A 1 969 ? 143.130 94.460 125.629 1.00 42.88 969 TYR A O 1
ATOM 7511 N N . LYS A 1 970 ? 142.316 93.645 123.688 1.00 42.70 970 LYS A N 1
ATOM 7512 C CA . LYS A 1 970 ? 141.314 92.826 124.362 1.00 38.90 970 LYS A CA 1
ATOM 7513 C C . LYS A 1 970 ? 141.961 91.710 125.175 1.00 41.00 970 LYS A C 1
ATOM 7514 O O . LYS A 1 970 ? 141.598 91.494 126.337 1.00 44.98 970 LYS A O 1
ATOM 7520 N N . GLU A 1 971 ? 142.941 91.012 124.591 1.00 42.11 971 GLU A N 1
ATOM 7521 C CA . GLU A 1 971 ? 143.634 89.959 125.331 1.00 38.51 971 GLU A CA 1
ATOM 7522 C C . GLU A 1 971 ? 144.420 90.532 126.503 1.00 38.83 971 GLU A C 1
ATOM 7523 O O . GLU A 1 971 ? 144.473 89.921 127.579 1.00 41.99 971 GLU A O 1
ATOM 7529 N N . SER A 1 972 ? 144.996 91.726 126.322 1.00 41.34 972 SER A N 1
ATOM 7530 C CA . SER A 1 972 ? 145.720 92.387 127.402 1.00 35.47 972 SER A CA 1
ATOM 7531 C C . SER A 1 972 ? 144.800 92.762 128.557 1.00 38.97 972 SER A C 1
ATOM 7532 O O . SER A 1 972 ? 145.159 92.573 129.722 1.00 41.40 972 SER A O 1
ATOM 7535 N N . ILE A 1 973 ? 143.599 93.271 128.260 1.00 39.11 973 ILE A N 1
ATOM 7536 C CA . ILE A 1 973 ? 142.720 93.682 129.352 1.00 37.22 973 ILE A CA 1
ATOM 7537 C C . ILE A 1 973 ? 142.095 92.470 130.054 1.00 39.46 973 ILE A C 1
ATOM 7538 O O . ILE A 1 973 ? 141.914 92.498 131.279 1.00 42.40 973 ILE A O 1
ATOM 7543 N N . ILE A 1 974 ? 141.818 91.372 129.327 1.00 40.13 974 ILE A N 1
ATOM 7544 C CA . ILE A 1 974 ? 141.338 90.155 129.995 1.00 37.72 974 ILE A CA 1
ATOM 7545 C C . ILE A 1 974 ? 142.425 89.561 130.888 1.00 41.64 974 ILE A C 1
ATOM 7546 O O . ILE A 1 974 ? 142.158 89.170 132.035 1.00 45.75 974 ILE A O 1
ATOM 7551 N N . GLN A 1 975 ? 143.670 89.511 130.397 1.00 43.38 975 GLN A N 1
ATOM 7552 C CA . GLN A 1 975 ? 144.758 88.964 131.201 1.00 44.24 975 GLN A CA 1
ATOM 7553 C C . GLN A 1 975 ? 145.092 89.863 132.389 1.00 41.77 975 GLN A C 1
ATOM 7554 O O . GLN A 1 975 ? 145.462 89.363 133.457 1.00 44.38 975 GLN A O 1
ATOM 7560 N N . GLY A 1 976 ? 144.947 91.180 132.233 1.00 40.98 976 GLY A N 1
ATOM 7561 C CA . GLY A 1 976 ? 145.164 92.082 133.351 1.00 38.99 976 GLY A CA 1
ATOM 7562 C C . GLY A 1 976 ? 144.097 91.974 134.422 1.00 41.85 976 GLY A C 1
ATOM 7563 O O . GLY A 1 976 ? 144.404 92.003 135.617 1.00 46.50 976 GLY A O 1
ATOM 7564 N N . LEU A 1 977 ? 142.828 91.854 134.019 1.00 42.18 977 LEU A N 1
ATOM 7565 C CA . LEU A 1 977 ? 141.767 91.745 135.015 1.00 42.11 977 LEU A CA 1
ATOM 7566 C C . LEU A 1 977 ? 141.740 90.373 135.675 1.00 42.19 977 LEU A C 1
ATOM 7567 O O . LEU A 1 977 ? 141.291 90.252 136.819 1.00 42.97 977 LEU A O 1
ATOM 7572 N N . LEU A 1 978 ? 142.209 89.332 134.986 1.00 42.50 978 LEU A N 1
ATOM 7573 C CA . LEU A 1 978 ? 142.222 88.007 135.595 1.00 40.55 978 LEU A CA 1
ATOM 7574 C C . LEU A 1 978 ? 143.443 87.747 136.470 1.00 41.47 978 LEU A C 1
ATOM 7575 O O . LEU A 1 978 ? 143.484 86.713 137.142 1.00 43.44 978 LEU A O 1
ATOM 7580 N N . ASP A 1 979 ? 144.430 88.639 136.478 1.00 41.84 979 ASP A N 1
ATOM 7581 C CA . ASP A 1 979 ? 145.626 88.428 137.284 1.00 41.47 979 ASP A CA 1
ATOM 7582 C C . ASP A 1 979 ? 145.317 88.710 138.752 1.00 39.80 979 ASP A C 1
ATOM 7583 O O . ASP A 1 979 ? 144.675 89.707 139.088 1.00 43.87 979 ASP A O 1
ATOM 7588 N N . THR A 1 980 ? 145.793 87.827 139.630 1.00 39.20 980 THR A N 1
ATOM 7589 C CA . THR A 1 980 ? 145.425 87.845 141.040 1.00 38.53 980 THR A CA 1
ATOM 7590 C C . THR A 1 980 ? 146.491 88.439 141.953 1.00 44.12 980 THR A C 1
ATOM 7591 O O . THR A 1 980 ? 146.297 88.451 143.171 1.00 45.49 980 THR A O 1
ATOM 7595 N N . THR A 1 981 ? 147.606 88.918 141.410 1.00 49.61 981 THR A N 1
ATOM 7596 C CA . THR A 1 981 ? 148.632 89.521 142.249 1.00 44.86 981 THR A CA 1
ATOM 7597 C C . THR A 1 981 ? 148.220 90.924 142.681 1.00 42.96 981 THR A C 1
ATOM 7598 O O . THR A 1 981 ? 147.500 91.633 141.973 1.00 46.79 981 THR A O 1
ATOM 7602 N N . GLU A 1 982 ? 148.685 91.320 143.860 1.00 40.27 982 GLU A N 1
ATOM 7603 C CA . GLU A 1 982 ? 148.374 92.618 144.438 1.00 35.14 982 GLU A CA 1
ATOM 7604 C C . GLU A 1 982 ? 149.459 93.633 144.102 1.00 38.56 982 GLU A C 1
ATOM 7605 O O . GLU A 1 982 ? 150.599 93.283 143.791 1.00 43.04 982 GLU A O 1
ATOM 7611 N N . GLY A 1 983 ? 149.086 94.901 144.174 1.00 38.45 983 GLY A N 1
ATOM 7612 C CA . GLY A 1 983 ? 149.988 96.014 143.929 1.00 38.01 983 GLY A CA 1
ATOM 7613 C C . GLY A 1 983 ? 150.492 96.633 145.214 1.00 37.26 983 GLY A C 1
ATOM 7614 O O . GLY A 1 983 ? 150.744 95.937 146.204 1.00 40.40 983 GLY A O 1
ATOM 7615 N N . TYR A 1 984 ? 150.656 97.954 145.191 1.00 34.73 984 TYR A N 1
ATOM 7616 C CA . TYR A 1 984 ? 151.058 98.690 146.381 1.00 33.08 984 TYR A CA 1
ATOM 7617 C C . TYR A 1 984 ? 149.949 98.655 147.425 1.00 32.16 984 TYR A C 1
ATOM 7618 O O . TYR A 1 984 ? 148.766 98.783 147.100 1.00 37.91 984 TYR A O 1
ATOM 7627 N N . ASN A 1 985 ? 150.338 98.475 148.685 1.00 28.99 985 ASN A N 1
ATOM 7628 C CA . ASN A 1 985 ? 149.372 98.391 149.774 1.00 27.55 985 ASN A CA 1
ATOM 7629 C C . ASN A 1 985 ? 148.788 99.767 150.064 1.00 34.16 985 ASN A C 1
ATOM 7630 O O . ASN A 1 985 ? 149.519 100.702 150.402 1.00 39.77 985 ASN A O 1
ATOM 7635 N N . MET A 1 986 ? 147.466 99.886 149.944 1.00 32.40 986 MET A N 1
ATOM 7636 C CA . MET A 1 986 ? 146.774 101.153 150.130 1.00 32.70 986 MET A CA 1
ATOM 7637 C C . MET A 1 986 ? 146.031 101.221 151.457 1.00 34.39 986 MET A C 1
ATOM 7638 O O . MET A 1 986 ? 145.154 102.072 151.625 1.00 39.25 986 MET A O 1
ATOM 7643 N N . GLN A 1 987 ? 146.355 100.328 152.390 1.00 30.51 987 GLN A N 1
ATOM 7644 C CA . GLN A 1 987 ? 145.720 100.349 153.706 1.00 32.20 987 GLN A CA 1
ATOM 7645 C C . GLN A 1 987 ? 145.985 101.622 154.525 1.00 39.85 987 GLN A C 1
ATOM 7646 O O . GLN A 1 987 ? 145.042 102.075 155.198 1.00 43.87 987 GLN A O 1
ATOM 7652 N N . PRO A 1 988 ? 147.191 102.235 154.547 1.00 35.92 988 PRO A N 1
ATOM 7653 C CA . PRO A 1 988 ? 147.304 103.555 155.204 1.00 31.60 988 PRO A CA 1
ATOM 7654 C C . PRO A 1 988 ? 146.462 104.657 154.579 1.00 34.09 988 PRO A C 1
ATOM 7655 O O . PRO A 1 988 ? 146.109 105.618 155.273 1.00 37.37 988 PRO A O 1
ATOM 7659 N N . TYR A 1 989 ? 146.129 104.556 153.297 1.00 33.72 989 TYR A N 1
ATOM 7660 C CA . TYR A 1 989 ? 145.376 105.590 152.603 1.00 32.22 989 TYR A CA 1
ATOM 7661 C C . TYR A 1 989 ? 143.886 105.294 152.532 1.00 37.08 989 TYR A C 1
ATOM 7662 O O . TYR A 1 989 ? 143.153 106.017 151.851 1.00 44.91 989 TYR A O 1
ATOM 7671 N N . LEU A 1 990 ? 143.418 104.250 153.215 1.00 36.07 990 LEU A N 1
ATOM 7672 C CA . LEU A 1 990 ? 141.994 103.954 153.306 1.00 33.48 990 LEU A CA 1
ATOM 7673 C C . LEU A 1 990 ? 141.536 103.885 154.757 1.00 36.39 990 LEU A C 1
ATOM 7674 O O . LEU A 1 990 ? 140.604 103.151 155.089 1.00 44.08 990 LEU A O 1
ATOM 7679 N N . GLU A 1 991 ? 142.202 104.623 155.634 1.00 36.60 991 GLU A N 1
ATOM 7680 C CA . GLU A 1 991 ? 141.811 104.723 157.030 1.00 37.07 991 GLU A CA 1
ATOM 7681 C C . GLU A 1 991 ? 141.943 106.168 157.489 1.00 38.44 991 GLU A C 1
ATOM 7682 O O . GLU A 1 991 ? 142.817 106.903 157.019 1.00 44.27 991 GLU A O 1
ATOM 7688 N N . GLY A 1 992 ? 141.044 106.581 158.377 1.00 31.25 992 GLY A N 1
ATOM 7689 C CA . GLY A 1 992 ? 141.110 107.923 158.921 1.00 31.17 992 GLY A CA 1
ATOM 7690 C C . GLY A 1 992 ? 140.538 108.970 157.980 1.00 34.25 992 GLY A C 1
ATOM 7691 O O . GLY A 1 992 ? 139.659 108.699 157.162 1.00 38.56 992 GLY A O 1
ATOM 7692 N N . CYS A 1 993 ? 141.047 110.193 158.121 1.00 32.73 993 CYS A N 1
ATOM 7693 C CA . CYS A 1 993 ? 140.631 111.307 157.280 1.00 28.09 993 CYS A CA 1
ATOM 7694 C C . CYS A 1 993 ? 141.102 111.117 155.848 1.00 28.64 993 CYS A C 1
ATOM 7695 O O . CYS A 1 993 ? 142.240 110.713 155.602 1.00 33.98 993 CYS A O 1
ATOM 7698 N N . THR A 1 994 ? 140.221 111.420 154.894 1.00 28.03 994 THR A N 1
ATOM 7699 C CA . THR A 1 994 ? 140.583 111.282 153.490 1.00 28.17 994 THR A CA 1
ATOM 7700 C C . THR A 1 994 ? 141.269 112.522 152.929 1.00 27.29 994 THR A C 1
ATOM 7701 O O . THR A 1 994 ? 141.920 112.427 151.885 1.00 31.39 994 THR A O 1
ATOM 7705 N N . TYR A 1 995 ? 141.148 113.668 153.603 1.00 28.64 995 TYR A N 1
ATOM 7706 C CA . TYR A 1 995 ? 141.918 114.858 153.248 1.00 29.54 995 TYR A CA 1
ATOM 7707 C C . TYR A 1 995 ? 143.410 114.619 153.451 1.00 29.59 995 TYR A C 1
ATOM 7708 O O . TYR A 1 995 ? 144.221 114.795 152.526 1.00 32.50 995 TYR A O 1
ATOM 7717 N N . LEU A 1 996 ? 143.776 114.158 154.647 1.00 26.46 996 LEU A N 1
ATOM 7718 C CA . LEU A 1 996 ? 145.160 113.828 154.951 1.00 23.29 996 LEU A CA 1
ATOM 7719 C C . LEU A 1 996 ? 145.639 112.624 154.156 1.00 27.33 996 LEU A C 1
ATOM 7720 O O . LEU A 1 996 ? 146.812 112.568 153.778 1.00 34.24 996 LEU A O 1
ATOM 7725 N N . ALA A 1 997 ? 144.752 111.660 153.889 1.00 26.31 997 ALA A N 1
ATOM 7726 C CA . ALA A 1 997 ? 145.129 110.494 153.094 1.00 23.57 997 ALA A CA 1
ATOM 7727 C C . ALA A 1 997 ? 145.427 110.874 151.650 1.00 24.58 997 ALA A C 1
ATOM 7728 O O . ALA A 1 997 ? 146.380 110.358 151.055 1.00 31.27 997 ALA A O 1
ATOM 7730 N N . ALA A 1 998 ? 144.634 111.783 151.077 1.00 23.63 998 ALA A N 1
ATOM 7731 C CA . ALA A 1 998 ? 144.900 112.263 149.726 1.00 23.28 998 ALA A CA 1
ATOM 7732 C C . ALA A 1 998 ? 146.199 113.054 149.665 1.00 25.64 998 ALA A C 1
ATOM 7733 O O . ALA A 1 998 ? 146.983 112.892 148.720 1.00 29.59 998 ALA A O 1
ATOM 7735 N N . LYS A 1 999 ? 146.455 113.893 150.677 1.00 25.54 999 LYS A N 1
ATOM 7736 C CA . LYS A 1 999 ? 147.708 114.647 150.714 1.00 25.15 999 LYS A CA 1
ATOM 7737 C C . LYS A 1 999 ? 148.921 113.732 150.870 1.00 27.82 999 LYS A C 1
ATOM 7738 O O . LYS A 1 999 ? 149.948 113.936 150.206 1.00 33.84 999 LYS A O 1
ATOM 7744 N N . GLN A 1 1000 ? 148.814 112.700 151.711 1.00 26.28 1000 GLN A N 1
ATOM 7745 C CA . GLN A 1 1000 ? 149.916 111.760 151.876 1.00 23.93 1000 GLN A CA 1
ATOM 7746 C C . GLN A 1 1000 ? 150.121 110.890 150.642 1.00 25.85 1000 GLN A C 1
ATOM 7747 O O . GLN A 1 1000 ? 151.259 110.531 150.335 1.00 31.78 1000 GLN A O 1
ATOM 7753 N N . LEU A 1 1001 ? 149.048 110.548 149.923 1.00 24.79 1001 LEU A N 1
ATOM 7754 C CA . LEU A 1 1001 ? 149.206 109.808 148.674 1.00 26.02 1001 LEU A CA 1
ATOM 7755 C C . LEU A 1 1001 ? 149.886 110.653 147.605 1.00 25.49 1001 LEU A C 1
ATOM 7756 O O . LEU A 1 1001 ? 150.740 110.150 146.863 1.00 28.61 1001 LEU A O 1
ATOM 7761 N N . ARG A 1 1002 ? 149.530 111.941 147.522 1.00 23.78 1002 ARG A N 1
ATOM 7762 C CA . ARG A 1 1002 ? 150.202 112.838 146.583 1.00 23.54 1002 ARG A CA 1
ATOM 7763 C C . ARG A 1 1002 ? 151.674 113.022 146.939 1.00 25.91 1002 ARG A C 1
ATOM 7764 O O . ARG A 1 1002 ? 152.529 113.063 146.046 1.00 29.75 1002 ARG A O 1
ATOM 7772 N N . ARG A 1 1003 ? 151.992 113.116 148.235 1.00 27.84 1003 ARG A N 1
ATOM 7773 C CA . ARG A 1 1003 ? 153.391 113.235 148.642 1.00 26.62 1003 ARG A CA 1
ATOM 7774 C C . ARG A 1 1003 ? 154.171 111.948 148.395 1.00 26.88 1003 ARG A C 1
ATOM 7775 O O . ARG A 1 1003 ? 155.358 111.999 148.055 1.00 34.56 1003 ARG A O 1
ATOM 7783 N N . LEU A 1 1004 ? 153.539 110.791 148.607 1.00 25.49 1004 LEU A N 1
ATOM 7784 C CA . LEU A 1 1004 ? 154.186 109.515 148.316 1.00 25.51 1004 LEU A CA 1
ATOM 7785 C C . LEU A 1 1004 ? 154.472 109.364 146.834 1.00 26.91 1004 LEU A C 1
ATOM 7786 O O . LEU A 1 1004 ? 155.549 108.902 146.440 1.00 30.87 1004 LEU A O 1
ATOM 7791 N N . THR A 1 1005 ? 153.528 109.765 145.998 1.00 26.23 1005 THR A N 1
ATOM 7792 C CA . THR A 1 1005 ? 153.616 109.420 144.594 1.00 24.16 1005 THR A CA 1
ATOM 7793 C C . THR A 1 1005 ? 154.426 110.446 143.805 1.00 25.26 1005 THR A C 1
ATOM 7794 O O . THR A 1 1005 ? 155.184 110.066 142.906 1.00 28.14 1005 THR A O 1
ATOM 7798 N N . TRP A 1 1006 ? 154.337 111.734 144.155 1.00 28.50 1006 TRP A N 1
ATOM 7799 C CA . TRP A 1 1006 ? 155.123 112.769 143.487 1.00 24.29 1006 TRP A CA 1
ATOM 7800 C C . TRP A 1 1006 ? 156.482 113.018 144.125 1.00 26.57 1006 TRP A C 1
ATOM 7801 O O . TRP A 1 1006 ? 157.383 113.516 143.445 1.00 32.13 1006 TRP A O 1
ATOM 7812 N N . GLY A 1 1007 ? 156.654 112.700 145.401 1.00 28.11 1007 GLY A N 1
ATOM 7813 C CA . GLY A 1 1007 ? 157.912 112.908 146.081 1.00 28.73 1007 GLY A CA 1
ATOM 7814 C C . GLY A 1 1007 ? 158.026 114.227 146.810 1.00 35.55 1007 GLY A C 1
ATOM 7815 O O . GLY A 1 1007 ? 158.977 114.409 147.578 1.00 42.92 1007 GLY A O 1
ATOM 7816 N N . ARG A 1 1008 ? 157.094 115.150 146.588 1.00 36.40 1008 ARG A N 1
ATOM 7817 C CA . ARG A 1 1008 ? 157.087 116.446 147.248 1.00 38.06 1008 ARG A CA 1
ATOM 7818 C C . ARG A 1 1008 ? 155.668 116.780 147.679 1.00 39.31 1008 ARG A C 1
ATOM 7819 O O . ARG A 1 1008 ? 154.696 116.310 147.082 1.00 41.83 1008 ARG A O 1
ATOM 7827 N N . ASP A 1 1009 ? 155.560 117.590 148.728 1.00 36.07 1009 ASP A N 1
ATOM 7828 C CA . ASP A 1 1009 ? 154.257 118.025 149.207 1.00 35.11 1009 ASP A CA 1
ATOM 7829 C C . ASP A 1 1009 ? 153.631 119.027 148.243 1.00 35.77 1009 ASP A C 1
ATOM 7830 O O . ASP A 1 1009 ? 154.300 119.928 147.733 1.00 41.07 1009 ASP A O 1
ATOM 7835 N N . LEU A 1 1010 ? 152.337 118.853 147.986 1.00 34.91 1010 LEU A N 1
ATOM 7836 C CA . LEU A 1 1010 ? 151.586 119.676 147.047 1.00 34.17 1010 LEU A CA 1
ATOM 7837 C C . LEU A 1 1010 ? 150.584 120.522 147.823 1.00 36.53 1010 LEU A C 1
ATOM 7838 O O . LEU A 1 1010 ? 149.783 119.987 148.594 1.00 41.45 1010 LEU A O 1
ATOM 7843 N N . VAL A 1 1011 ? 150.631 121.836 147.617 1.00 36.87 1011 VAL A N 1
ATOM 7844 C CA . VAL A 1 1011 ? 149.800 122.789 148.344 1.00 35.87 1011 VAL A CA 1
ATOM 7845 C C . VAL A 1 1011 ? 148.796 123.408 147.383 1.00 37.75 1011 VAL A C 1
ATOM 7846 O O . VAL A 1 1011 ? 149.181 123.961 146.347 1.00 41.81 1011 VAL A O 1
ATOM 7850 N N . GLY A 1 1012 ? 147.512 123.322 147.728 1.00 35.65 1012 GLY A N 1
ATOM 7851 C CA . GLY A 1 1012 ? 146.479 124.072 147.045 1.00 35.32 1012 GLY A CA 1
ATOM 7852 C C . GLY A 1 1012 ? 145.583 123.297 146.103 1.00 36.08 1012 GLY A C 1
ATOM 7853 O O . GLY A 1 1012 ? 144.737 123.912 145.444 1.00 39.97 1012 GLY A O 1
ATOM 7854 N N . VAL A 1 1013 ? 145.730 121.976 146.014 1.00 33.64 1013 VAL A N 1
ATOM 7855 C CA . VAL A 1 1013 ? 144.919 121.175 145.102 1.00 31.16 1013 VAL A CA 1
ATOM 7856 C C . VAL A 1 1013 ? 143.961 120.233 145.809 1.00 34.96 1013 VAL A C 1
ATOM 7857 O O . VAL A 1 1013 ? 143.049 119.705 145.153 1.00 40.20 1013 VAL A O 1
ATOM 7861 N N . THR A 1 1014 ? 144.114 120.011 147.107 1.00 30.21 1014 THR A N 1
ATOM 7862 C CA . THR A 1 1014 ? 143.295 119.037 147.818 1.00 31.98 1014 THR A CA 1
ATOM 7863 C C . THR A 1 1014 ? 142.097 119.746 148.438 1.00 35.78 1014 THR A C 1
ATOM 7864 O O . THR A 1 1014 ? 142.243 120.516 149.391 1.00 37.70 1014 THR A O 1
ATOM 7868 N N . MET A 1 1015 ? 140.916 119.490 147.888 1.00 37.28 1015 MET A N 1
ATOM 7869 C CA . MET A 1 1015 ? 139.646 119.970 148.413 1.00 34.78 1015 MET A CA 1
ATOM 7870 C C . MET A 1 1015 ? 138.980 118.872 149.221 1.00 33.51 1015 MET A C 1
ATOM 7871 O O . MET A 1 1015 ? 138.853 117.744 148.724 1.00 36.74 1015 MET A O 1
ATOM 7876 N N . PRO A 1 1016 ? 138.578 119.145 150.460 1.00 30.63 1016 PRO A N 1
ATOM 7877 C CA . PRO A 1 1016 ? 137.956 118.104 151.284 1.00 29.92 1016 PRO A CA 1
ATOM 7878 C C . PRO A 1 1016 ? 136.590 117.677 150.770 1.00 35.60 1016 PRO A C 1
ATOM 7879 O O . PRO A 1 1016 ? 135.863 118.445 150.136 1.00 37.62 1016 PRO A O 1
ATOM 7883 N N . PHE A 1 1017 ? 136.256 116.421 151.051 1.00 38.42 1017 PHE A N 1
ATOM 7884 C CA . PHE A 1 1017 ? 134.957 115.875 150.684 1.00 32.69 1017 PHE A CA 1
ATOM 7885 C C . PHE A 1 1017 ? 133.883 116.453 151.598 1.00 35.25 1017 PHE A C 1
ATOM 7886 O O . PHE A 1 1017 ? 134.035 116.462 152.823 1.00 38.00 1017 PHE A O 1
ATOM 7894 N N . VAL A 1 1018 ? 132.794 116.934 150.995 1.00 34.64 1018 VAL A N 1
ATOM 7895 C CA . VAL A 1 1018 ? 131.812 117.724 151.731 1.00 32.24 1018 VAL A CA 1
ATOM 7896 C C . VAL A 1 1018 ? 130.943 116.846 152.633 1.00 34.53 1018 VAL A C 1
ATOM 7897 O O . VAL A 1 1018 ? 130.465 117.306 153.677 1.00 36.64 1018 VAL A O 1
ATOM 7901 N N . ALA A 1 1019 ? 130.750 115.571 152.284 1.00 34.40 1019 ALA A N 1
ATOM 7902 C CA . ALA A 1 1019 ? 129.955 114.696 153.139 1.00 31.31 1019 ALA A CA 1
ATOM 7903 C C . ALA A 1 1019 ? 130.732 114.235 154.365 1.00 33.34 1019 ALA A C 1
ATOM 7904 O O . ALA A 1 1019 ? 130.127 113.951 155.403 1.00 37.86 1019 ALA A O 1
ATOM 7906 N N . GLU A 1 1020 ? 132.058 114.152 154.268 1.00 34.22 1020 GLU A N 1
ATOM 7907 C CA . GLU A 1 1020 ? 132.879 113.926 155.453 1.00 33.27 1020 GLU A CA 1
ATOM 7908 C C . GLU A 1 1020 ? 133.014 115.190 156.287 1.00 33.80 1020 GLU A C 1
ATOM 7909 O O . GLU A 1 1020 ? 133.060 115.127 157.519 1.00 38.42 1020 GLU A O 1
ATOM 7915 N N . GLN A 1 1021 ? 133.072 116.343 155.623 1.00 35.51 1021 GLN A N 1
ATOM 7916 C CA . GLN A 1 1021 ? 133.290 117.603 156.318 1.00 31.90 1021 GLN A CA 1
ATOM 7917 C C . GLN A 1 1021 ? 132.060 118.019 157.118 1.00 36.04 1021 GLN A C 1
ATOM 7918 O O . GLN A 1 1021 ? 132.184 118.488 158.254 1.00 34.87 1021 GLN A O 1
ATOM 7924 N N . PHE A 1 1022 ? 130.863 117.828 156.557 1.00 38.37 1022 PHE A N 1
ATOM 7925 C CA . PHE A 1 1022 ? 129.613 118.161 157.228 1.00 33.84 1022 PHE A CA 1
ATOM 7926 C C . PHE A 1 1022 ? 128.672 116.966 157.223 1.00 32.93 1022 PHE A C 1
ATOM 7927 O O . PHE A 1 1022 ? 128.568 116.250 156.223 1.00 34.87 1022 PHE A O 1
ATOM 7935 N N . HIS A 1 1023 ? 127.976 116.766 158.339 1.00 34.32 1023 HIS A N 1
ATOM 7936 C CA . HIS A 1 1023 ? 127.002 115.701 158.494 1.00 33.98 1023 HIS A CA 1
ATOM 7937 C C . HIS A 1 1023 ? 125.629 116.308 158.755 1.00 34.91 1023 HIS A C 1
ATOM 7938 O O . HIS A 1 1023 ? 125.513 117.221 159.584 1.00 36.20 1023 HIS A O 1
ATOM 7945 N N . PRO A 1 1024 ? 124.579 115.860 158.066 1.00 34.90 1024 PRO A N 1
ATOM 7946 C CA . PRO A 1 1024 ? 123.253 116.455 158.271 1.00 29.75 1024 PRO A CA 1
ATOM 7947 C C . PRO A 1 1024 ? 122.511 115.854 159.456 1.00 28.97 1024 PRO A C 1
ATOM 7948 O O . PRO A 1 1024 ? 122.579 114.652 159.718 1.00 33.83 1024 PRO A O 1
ATOM 7952 N N . HIS A 1 1025 ? 121.790 116.715 160.174 1.00 29.67 1025 HIS A N 1
ATOM 7953 C CA . HIS A 1 1025 ? 120.958 116.309 161.299 1.00 31.60 1025 HIS A CA 1
ATOM 7954 C C . HIS A 1 1025 ? 119.651 117.086 161.268 1.00 33.61 1025 HIS A C 1
ATOM 7955 O O . HIS A 1 1025 ? 119.530 118.119 160.606 1.00 35.11 1025 HIS A O 1
ATOM 7962 N N . SER A 1 1026 ? 118.678 116.589 162.025 1.00 34.89 1026 SER A N 1
ATOM 7963 C CA . SER A 1 1026 ? 117.421 117.276 162.272 1.00 38.94 1026 SER A CA 1
ATOM 7964 C C . SER A 1 1026 ? 117.409 117.826 163.692 1.00 44.97 1026 SER A C 1
ATOM 7965 O O . SER A 1 1026 ? 118.026 117.260 164.599 1.00 55.42 1026 SER A O 1
ATOM 7968 N N . SER A 1 1027 ? 116.693 118.935 163.879 1.00 41.76 1027 SER A N 1
ATOM 7969 C CA . SER A 1 1027 ? 116.732 119.682 165.130 1.00 44.93 1027 SER A CA 1
ATOM 7970 C C . SER A 1 1027 ? 115.948 119.035 166.262 1.00 51.18 1027 SER A C 1
ATOM 7971 O O . SER A 1 1027 ? 116.073 119.490 167.404 1.00 56.29 1027 SER A O 1
ATOM 7974 N N . VAL A 1 1028 ? 115.142 118.008 165.981 1.00 53.72 1028 VAL A N 1
ATOM 7975 C CA . VAL A 1 1028 ? 114.267 117.445 167.007 1.00 56.73 1028 VAL A CA 1
ATOM 7976 C C . VAL A 1 1028 ? 115.051 116.674 168.065 1.00 59.53 1028 VAL A C 1
ATOM 7977 O O . VAL A 1 1028 ? 114.588 116.531 169.203 1.00 63.63 1028 VAL A O 1
ATOM 7981 N N . GLY A 1 1029 ? 116.234 116.172 167.729 1.00 58.40 1029 GLY A N 1
ATOM 7982 C CA . GLY A 1 1029 ? 117.024 115.435 168.695 1.00 59.29 1029 GLY A CA 1
ATOM 7983 C C . GLY A 1 1029 ? 118.425 115.979 168.871 1.00 61.26 1029 GLY A C 1
ATOM 7984 O O . GLY A 1 1029 ? 119.268 115.341 169.508 1.00 63.96 1029 GLY A O 1
ATOM 7985 N N . ALA A 1 1030 ? 118.686 117.152 168.299 1.00 56.92 1030 ALA A N 1
ATOM 7986 C CA . ALA A 1 1030 ? 120.025 117.722 168.323 1.00 53.15 1030 ALA A CA 1
ATOM 7987 C C . ALA A 1 1030 ? 120.372 118.245 169.710 1.00 54.29 1030 ALA A C 1
ATOM 7988 O O . ALA A 1 1030 ? 119.512 118.749 170.438 1.00 59.46 1030 ALA A O 1
ATOM 7990 N N . LYS A 1 1031 ? 121.643 118.113 170.075 1.00 53.37 1031 LYS A N 1
ATOM 7991 C CA . LYS A 1 1031 ? 122.159 118.592 171.344 1.00 54.76 1031 LYS A CA 1
ATOM 7992 C C . LYS A 1 1031 ? 122.858 119.935 171.147 1.00 55.61 1031 LYS A C 1
ATOM 7993 O O . LYS A 1 1031 ? 122.870 120.506 170.054 1.00 57.60 1031 LYS A O 1
ATOM 7999 N N . ALA A 1 1032 ? 123.443 120.448 172.231 1.00 53.90 1032 ALA A N 1
ATOM 8000 C CA . ALA A 1 1032 ? 124.108 121.747 172.176 1.00 52.45 1032 ALA A CA 1
ATOM 8001 C C . ALA A 1 1032 ? 125.412 121.683 171.390 1.00 52.07 1032 ALA A C 1
ATOM 8002 O O . ALA A 1 1032 ? 125.760 122.634 170.682 1.00 53.00 1032 ALA A O 1
ATOM 8004 N N . GLU A 1 1033 ? 126.145 120.571 171.500 1.00 53.44 1033 GLU A N 1
ATOM 8005 C CA . GLU A 1 1033 ? 127.460 120.465 170.872 1.00 52.31 1033 GLU A CA 1
ATOM 8006 C C . GLU A 1 1033 ? 127.388 120.363 169.355 1.00 50.86 1033 GLU A C 1
ATOM 8007 O O . GLU A 1 1033 ? 128.399 120.590 168.684 1.00 54.89 1033 GLU A O 1
ATOM 8013 N N . LEU A 1 1034 ? 126.223 120.031 168.799 1.00 48.48 1034 LEU A N 1
ATOM 8014 C CA . LEU A 1 1034 ? 126.054 120.044 167.354 1.00 45.04 1034 LEU A CA 1
ATOM 8015 C C . LEU A 1 1034 ? 125.924 121.456 166.802 1.00 47.12 1034 LEU A C 1
ATOM 8016 O O . LEU A 1 1034 ? 126.117 121.656 165.599 1.00 50.79 1034 LEU A O 1
ATOM 8021 N N . TYR A 1 1035 ? 125.602 122.433 167.648 1.00 48.78 1035 TYR A N 1
ATOM 8022 C CA . TYR A 1 1035 ? 125.344 123.801 167.221 1.00 49.38 1035 TYR A CA 1
ATOM 8023 C C . TYR A 1 1035 ? 126.554 124.717 167.345 1.00 51.60 1035 TYR A C 1
ATOM 8024 O O . TYR A 1 1035 ? 126.421 125.923 167.119 1.00 54.45 1035 TYR A O 1
ATOM 8033 N N . LEU A 1 1036 ? 127.721 124.185 167.713 1.00 52.66 1036 LEU A N 1
ATOM 8034 C CA . LEU A 1 1036 ? 128.912 125.022 167.806 1.00 51.85 1036 LEU A CA 1
ATOM 8035 C C . LEU A 1 1036 ? 129.387 125.458 166.424 1.00 51.75 1036 LEU A C 1
ATOM 8036 O O . LEU A 1 1036 ? 129.650 126.643 166.193 1.00 60.49 1036 LEU A O 1
ATOM 8041 N N . ASP A 1 1037 ? 129.477 124.521 165.485 1.00 46.17 1037 ASP A N 1
ATOM 8042 C CA . ASP A 1 1037 ? 129.862 124.814 164.106 1.00 46.59 1037 ASP A CA 1
ATOM 8043 C C . ASP A 1 1037 ? 128.817 124.168 163.203 1.00 44.43 1037 ASP A C 1
ATOM 8044 O O . ASP A 1 1037 ? 128.979 123.025 162.772 1.00 43.76 1037 ASP A O 1
ATOM 8049 N N . ALA A 1 1038 ? 127.744 124.902 162.918 1.00 41.94 1038 ALA A N 1
ATOM 8050 C CA . ALA A 1 1038 ? 126.626 124.360 162.164 1.00 33.23 1038 ALA A CA 1
ATOM 8051 C C . ALA A 1 1038 ? 126.151 125.363 161.127 1.00 33.39 1038 ALA A C 1
ATOM 8052 O O . ALA A 1 1038 ? 126.255 126.576 161.317 1.00 41.30 1038 ALA A O 1
ATOM 8054 N N . ILE A 1 1039 ? 125.626 124.838 160.025 1.00 32.15 1039 ILE A N 1
ATOM 8055 C CA . ILE A 1 1039 ? 124.902 125.623 159.031 1.00 29.93 1039 ILE A CA 1
ATOM 8056 C C . ILE A 1 1039 ? 123.428 125.260 159.133 1.00 34.18 1039 ILE A C 1
ATOM 8057 O O . ILE A 1 1039 ? 123.058 124.090 158.984 1.00 35.66 1039 ILE A O 1
ATOM 8062 N N . ILE A 1 1040 ? 122.587 126.263 159.376 1.00 34.21 1040 ILE A N 1
ATOM 8063 C CA . ILE A 1 1040 ? 121.188 126.060 159.734 1.00 31.31 1040 ILE A CA 1
ATOM 8064 C C . ILE A 1 1040 ? 120.313 126.318 158.518 1.00 39.25 1040 ILE A C 1
ATOM 8065 O O . ILE A 1 1040 ? 120.480 127.330 157.828 1.00 39.23 1040 ILE A O 1
ATOM 8070 N N . TYR A 1 1041 ? 119.381 125.406 158.254 1.00 41.91 1041 TYR A N 1
ATOM 8071 C CA . TYR A 1 1041 ? 118.388 125.545 157.200 1.00 36.70 1041 TYR A CA 1
ATOM 8072 C C . TYR A 1 1041 ? 117.007 125.603 157.834 1.00 40.93 1041 TYR A C 1
ATOM 8073 O O . TYR A 1 1041 ? 116.625 124.687 158.569 1.00 40.90 1041 TYR A O 1
ATOM 8082 N N . CYS A 1 1042 ? 116.252 126.653 157.525 1.00 44.75 1042 CYS A N 1
ATOM 8083 C CA . CYS A 1 1042 ? 114.926 126.840 158.082 1.00 46.00 1042 CYS A CA 1
ATOM 8084 C C . CYS A 1 1042 ? 113.897 126.959 156.967 1.00 51.62 1042 CYS A C 1
ATOM 8085 O O . CYS A 1 1042 ? 114.036 127.827 156.094 1.00 51.93 1042 CYS A O 1
ATOM 8088 N N . PRO A 1 1043 ? 112.860 126.120 156.954 1.00 47.78 1043 PRO A N 1
ATOM 8089 C CA . PRO A 1 1043 ? 111.810 126.251 155.940 1.00 43.80 1043 PRO A CA 1
ATOM 8090 C C . PRO A 1 1043 ? 110.664 127.147 156.388 1.00 51.53 1043 PRO A C 1
ATOM 8091 O O . PRO A 1 1043 ? 110.266 127.173 157.555 1.00 55.40 1043 PRO A O 1
ATOM 8095 N N . GLN A 1 1044 ? 110.133 127.915 155.435 1.00 50.01 1044 GLN A N 1
ATOM 8096 C CA . GLN A 1 1044 ? 109.020 128.802 155.750 1.00 50.21 1044 GLN A CA 1
ATOM 8097 C C . GLN A 1 1044 ? 107.695 128.056 155.854 1.00 51.95 1044 GLN A C 1
ATOM 8098 O O . GLN A 1 1044 ? 106.797 128.500 156.578 1.00 53.64 1044 GLN A O 1
ATOM 8104 N N . GLU A 1 1045 ? 107.555 126.929 155.160 1.00 53.57 1045 GLU A N 1
ATOM 8105 C CA . GLU A 1 1045 ? 106.375 126.083 155.250 1.00 49.95 1045 GLU A CA 1
ATOM 8106 C C . GLU A 1 1045 ? 106.807 124.630 155.382 1.00 46.61 1045 GLU A C 1
ATOM 8107 O O . GLU A 1 1045 ? 107.989 124.296 155.264 1.00 50.34 1045 GLU A O 1
ATOM 8113 N N . THR A 1 1046 ? 105.830 123.763 155.633 1.00 38.44 1046 THR A N 1
ATOM 8114 C CA . THR A 1 1046 ? 106.063 122.329 155.537 1.00 33.11 1046 THR A CA 1
ATOM 8115 C C . THR A 1 1046 ? 106.247 121.956 154.073 1.00 34.87 1046 THR A C 1
ATOM 8116 O O . THR A 1 1046 ? 105.359 122.194 153.248 1.00 42.14 1046 THR A O 1
ATOM 8120 N N . LEU A 1 1047 ? 107.395 121.376 153.745 1.00 32.70 1047 LEU A N 1
ATOM 8121 C CA . LEU A 1 1047 ? 107.773 121.141 152.360 1.00 35.05 1047 LEU A CA 1
ATOM 8122 C C . LEU A 1 1047 ? 107.429 119.719 151.939 1.00 37.69 1047 LEU A C 1
ATOM 8123 O O . LEU A 1 1047 ? 107.660 118.762 152.681 1.00 39.96 1047 LEU A O 1
ATOM 8128 N N . ARG A 1 1048 ? 106.850 119.602 150.747 1.00 37.50 1048 ARG A N 1
ATOM 8129 C CA . ARG A 1 1048 ? 106.379 118.352 150.163 1.00 31.70 1048 ARG A CA 1
ATOM 8130 C C . ARG A 1 1048 ? 106.792 118.353 148.698 1.00 35.82 1048 ARG A C 1
ATOM 8131 O O . ARG A 1 1048 ? 107.622 119.159 148.269 1.00 38.28 1048 ARG A O 1
ATOM 8139 N N . SER A 1 1049 ? 106.209 117.444 147.917 1.00 38.76 1049 SER A N 1
ATOM 8140 C CA . SER A 1 1049 ? 106.555 117.335 146.505 1.00 38.71 1049 SER A CA 1
ATOM 8141 C C . SER A 1 1049 ? 105.985 118.466 145.660 1.00 43.31 1049 SER A C 1
ATOM 8142 O O . SER A 1 1049 ? 106.360 118.585 144.489 1.00 45.99 1049 SER A O 1
ATOM 8145 N N . HIS A 1 1050 ? 105.079 119.274 146.213 1.00 44.74 1050 HIS A N 1
ATOM 8146 C CA . HIS A 1 1050 ? 104.609 120.468 145.520 1.00 45.36 1050 HIS A CA 1
ATOM 8147 C C . HIS A 1 1050 ? 105.727 121.488 145.346 1.00 46.11 1050 HIS A C 1
ATOM 8148 O O . HIS A 1 1050 ? 105.822 122.147 144.305 1.00 46.48 1050 HIS A O 1
ATOM 8155 N N . HIS A 1 1051 ? 106.589 121.623 146.353 1.00 45.53 1051 HIS A N 1
ATOM 8156 C CA . HIS A 1 1051 ? 107.601 122.669 146.375 1.00 38.21 1051 HIS A CA 1
ATOM 8157 C C . HIS A 1 1051 ? 108.856 122.324 145.584 1.00 40.53 1051 HIS A C 1
ATOM 8158 O O . HIS A 1 1051 ? 109.757 123.164 145.496 1.00 42.27 1051 HIS A O 1
ATOM 8165 N N . LEU A 1 1052 ? 108.949 121.123 145.012 1.00 42.46 1052 LEU A N 1
ATOM 8166 C CA . LEU A 1 1052 ? 110.070 120.830 144.128 1.00 41.65 1052 LEU A CA 1
ATOM 8167 C C . LEU A 1 1052 ? 109.918 121.490 142.765 1.00 42.62 1052 LEU A C 1
ATOM 8168 O O . LEU A 1 1052 ? 110.917 121.645 142.056 1.00 46.51 1052 LEU A O 1
ATOM 8173 N N . THR A 1 1053 ? 108.700 121.875 142.379 1.00 43.75 1053 THR A N 1
ATOM 8174 C CA . THR A 1 1053 ? 108.457 122.457 141.067 1.00 47.64 1053 THR A CA 1
ATOM 8175 C C . THR A 1 1053 ? 107.881 123.865 141.100 1.00 46.60 1053 THR A C 1
ATOM 8176 O O . THR A 1 1053 ? 107.834 124.512 140.048 1.00 46.37 1053 THR A O 1
ATOM 8180 N N . THR A 1 1054 ? 107.448 124.362 142.254 1.00 44.71 1054 THR A N 1
ATOM 8181 C CA . THR A 1 1054 ? 106.863 125.692 142.371 1.00 43.99 1054 THR A CA 1
ATOM 8182 C C . THR A 1 1054 ? 107.797 126.581 143.182 1.00 45.44 1054 THR A C 1
ATOM 8183 O O . THR A 1 1054 ? 108.155 126.244 144.315 1.00 44.89 1054 THR A O 1
ATOM 8187 N N . ARG A 1 1055 ? 108.179 127.712 142.599 1.00 45.96 1055 ARG A N 1
ATOM 8188 C CA . ARG A 1 1055 ? 109.163 128.599 143.200 1.00 42.13 1055 ARG A CA 1
ATOM 8189 C C . ARG A 1 1055 ? 108.565 129.336 144.396 1.00 39.97 1055 ARG A C 1
ATOM 8190 O O . ARG A 1 1055 ? 107.371 129.642 144.433 1.00 48.72 1055 ARG A O 1
ATOM 8198 N N . GLY A 1 1056 ? 109.410 129.608 145.391 1.00 41.41 1056 GLY A N 1
ATOM 8199 C CA . GLY A 1 1056 ? 108.982 130.142 146.657 1.00 45.64 1056 GLY A CA 1
ATOM 8200 C C . GLY A 1 1056 ? 109.403 131.580 146.879 1.00 52.53 1056 GLY A C 1
ATOM 8201 O O . GLY A 1 1056 ? 109.727 132.321 145.941 1.00 52.00 1056 GLY A O 1
ATOM 8202 N N . ASP A 1 1057 ? 109.407 131.981 148.153 1.00 54.24 1057 ASP A N 1
ATOM 8203 C CA . ASP A 1 1057 ? 109.544 133.392 148.500 1.00 59.95 1057 ASP A CA 1
ATOM 8204 C C . ASP A 1 1057 ? 111.002 133.836 148.583 1.00 61.35 1057 ASP A C 1
ATOM 8205 O O . ASP A 1 1057 ? 111.329 134.957 148.177 1.00 62.67 1057 ASP A O 1
ATOM 8210 N N . GLN A 1 1058 ? 111.878 132.989 149.123 1.00 59.27 1058 GLN A N 1
ATOM 8211 C CA . GLN A 1 1058 ? 113.261 133.379 149.355 1.00 50.47 1058 GLN A CA 1
ATOM 8212 C C . GLN A 1 1058 ? 114.029 133.465 148.034 1.00 52.38 1058 GLN A C 1
ATOM 8213 O O . GLN A 1 1058 ? 113.791 132.674 147.118 1.00 55.97 1058 GLN A O 1
ATOM 8219 N N . PRO A 1 1059 ? 114.944 134.422 147.904 1.00 54.14 1059 PRO A N 1
ATOM 8220 C CA . PRO A 1 1059 ? 115.609 134.649 146.618 1.00 54.98 1059 PRO A CA 1
ATOM 8221 C C . PRO A 1 1059 ? 116.695 133.620 146.335 1.00 58.77 1059 PRO A C 1
ATOM 8222 O O . PRO A 1 1059 ? 117.130 132.864 147.204 1.00 62.11 1059 PRO A O 1
ATOM 8226 N N . LEU A 1 1060 ? 117.130 133.610 145.079 1.00 60.77 1060 LEU A N 1
ATOM 8227 C CA . LEU A 1 1060 ? 118.185 132.711 144.633 1.00 63.12 1060 LEU A CA 1
ATOM 8228 C C . LEU A 1 1060 ? 119.536 133.411 144.668 1.00 65.68 1060 LEU A C 1
ATOM 8229 O O . LEU A 1 1060 ? 120.395 133.166 143.821 1.00 70.64 1060 LEU A O 1
ATOM 8234 N N . ALA A 1 1083 ? 145.557 133.256 120.283 1.00 77.92 1083 ALA A N 1
ATOM 8235 C CA . ALA A 1 1083 ? 145.533 134.682 119.977 1.00 79.69 1083 ALA A CA 1
ATOM 8236 C C . ALA A 1 1083 ? 146.412 135.471 120.942 1.00 80.82 1083 ALA A C 1
ATOM 8237 O O . ALA A 1 1083 ? 147.134 134.893 121.753 1.00 83.20 1083 ALA A O 1
ATOM 8239 N N . ALA A 1 1084 ? 146.344 136.796 120.848 1.00 79.95 1084 ALA A N 1
ATOM 8240 C CA . ALA A 1 1084 ? 147.166 137.683 121.661 1.00 78.56 1084 ALA A CA 1
ATOM 8241 C C . ALA A 1 1084 ? 146.482 138.119 122.949 1.00 82.83 1084 ALA A C 1
ATOM 8242 O O . ALA A 1 1084 ? 147.113 138.800 123.767 1.00 83.57 1084 ALA A O 1
ATOM 8244 N N . ASN A 1 1085 ? 145.225 137.714 123.166 1.00 87.56 1085 ASN A N 1
ATOM 8245 C CA . ASN A 1 1085 ? 144.514 138.032 124.403 1.00 87.30 1085 ASN A CA 1
ATOM 8246 C C . ASN A 1 1085 ? 145.166 137.397 125.625 1.00 92.01 1085 ASN A C 1
ATOM 8247 O O . ASN A 1 1085 ? 144.976 137.898 126.743 1.00 96.29 1085 ASN A O 1
ATOM 8252 N N . LEU A 1 1086 ? 145.949 136.326 125.416 1.00 89.79 1086 LEU A N 1
ATOM 8253 C CA . LEU A 1 1086 ? 146.772 135.722 126.459 1.00 86.96 1086 LEU A CA 1
ATOM 8254 C C . LEU A 1 1086 ? 147.701 136.732 127.116 1.00 85.98 1086 LEU A C 1
ATOM 8255 O O . LEU A 1 1086 ? 147.943 136.638 128.328 1.00 87.67 1086 LEU A O 1
ATOM 8260 N N . VAL A 1 1087 ? 148.202 137.709 126.337 1.00 86.68 1087 VAL A N 1
ATOM 8261 C CA . VAL A 1 1087 ? 149.063 138.761 126.880 1.00 85.17 1087 VAL A CA 1
ATOM 8262 C C . VAL A 1 1087 ? 148.336 139.538 127.967 1.00 85.98 1087 VAL A C 1
ATOM 8263 O O . VAL A 1 1087 ? 148.918 139.838 129.020 1.00 87.17 1087 VAL A O 1
ATOM 8267 N N . LYS A 1 1088 ? 147.036 139.800 127.756 1.00 86.47 1088 LYS A N 1
ATOM 8268 C CA . LYS A 1 1088 ? 146.197 140.404 128.789 1.00 89.84 1088 LYS A CA 1
ATOM 8269 C C . LYS A 1 1088 ? 146.198 139.560 130.054 1.00 91.24 1088 LYS A C 1
ATOM 8270 O O . LYS A 1 1088 ? 146.501 140.066 131.143 1.00 95.82 1088 LYS A O 1
ATOM 8276 N N . ASP A 1 1089 ? 145.974 138.245 129.903 1.00 89.90 1089 ASP A N 1
ATOM 8277 C CA . ASP A 1 1089 ? 146.032 137.333 131.041 1.00 88.71 1089 ASP A CA 1
ATOM 8278 C C . ASP A 1 1089 ? 147.427 137.298 131.644 1.00 85.55 1089 ASP A C 1
ATOM 8279 O O . ASP A 1 1089 ? 147.564 137.292 132.876 1.00 87.80 1089 ASP A O 1
ATOM 8284 N N . THR A 1 1090 ? 148.457 137.420 130.791 1.00 83.70 1090 THR A N 1
ATOM 8285 C CA . THR A 1 1090 ? 149.848 137.436 131.229 1.00 81.97 1090 THR A CA 1
ATOM 8286 C C . THR A 1 1090 ? 150.134 138.625 132.138 1.00 85.68 1090 THR A C 1
ATOM 8287 O O . THR A 1 1090 ? 151.031 138.555 132.985 1.00 86.24 1090 THR A O 1
ATOM 8291 N N . LEU A 1 1091 ? 149.344 139.692 132.038 1.00 87.77 1091 LEU A N 1
ATOM 8292 C CA . LEU A 1 1091 ? 149.479 140.777 132.993 1.00 88.68 1091 LEU A CA 1
ATOM 8293 C C . LEU A 1 1091 ? 148.536 140.653 134.179 1.00 92.18 1091 LEU A C 1
ATOM 8294 O O . LEU A 1 1091 ? 148.941 141.001 135.296 1.00 98.58 1091 LEU A O 1
ATOM 8299 N N . VAL A 1 1092 ? 147.325 140.111 133.976 1.00 90.93 1092 VAL A N 1
ATOM 8300 C CA . VAL A 1 1092 ? 146.314 140.108 135.038 1.00 95.34 1092 VAL A CA 1
ATOM 8301 C C . VAL A 1 1092 ? 146.746 139.208 136.186 1.00 100.83 1092 VAL A C 1
ATOM 8302 O O . VAL A 1 1092 ? 146.762 139.631 137.352 1.00 105.66 1092 VAL A O 1
ATOM 8306 N N . LEU A 1 1093 ? 147.173 137.983 135.851 1.00 98.59 1093 LEU A N 1
ATOM 8307 C CA . LEU A 1 1093 ? 147.789 137.078 136.817 1.00 96.81 1093 LEU A CA 1
ATOM 8308 C C . LEU A 1 1093 ? 149.007 137.720 137.464 1.00 94.35 1093 LEU A C 1
ATOM 8309 O O . LEU A 1 1093 ? 149.213 137.583 138.679 1.00 100.04 1093 LEU A O 1
ATOM 8314 N N . HIS A 1 1094 ? 149.778 138.478 136.669 1.00 88.65 1094 HIS A N 1
ATOM 8315 C CA . HIS A 1 1094 ? 150.927 139.218 137.178 1.00 90.79 1094 HIS A CA 1
ATOM 8316 C C . HIS A 1 1094 ? 150.499 140.200 138.257 1.00 97.00 1094 HIS A C 1
ATOM 8317 O O . HIS A 1 1094 ? 151.095 140.236 139.342 1.00 101.37 1094 HIS A O 1
ATOM 8324 N N . GLN A 1 1095 ? 149.400 140.929 138.012 1.00 99.70 1095 GLN A N 1
ATOM 8325 C CA . GLN A 1 1095 ? 148.875 141.831 139.031 1.00 104.51 1095 GLN A CA 1
ATOM 8326 C C . GLN A 1 1095 ? 148.381 141.061 140.242 1.00 106.64 1095 GLN A C 1
ATOM 8327 O O . GLN A 1 1095 ? 148.614 141.483 141.383 1.00 109.35 1095 GLN A O 1
ATOM 8333 N N . TRP A 1 1096 ? 147.783 139.884 140.019 1.00 105.84 1096 TRP A N 1
ATOM 8334 C CA . TRP A 1 1096 ? 147.319 139.092 141.147 1.00 108.21 1096 TRP A CA 1
ATOM 8335 C C . TRP A 1 1096 ? 148.497 138.511 141.911 1.00 106.12 1096 TRP A C 1
ATOM 8336 O O . TRP A 1 1096 ? 148.362 138.188 143.094 1.00 107.27 1096 TRP A O 1
ATOM 8347 N N . TYR A 1 1097 ? 149.661 138.409 141.266 1.00 104.33 1097 TYR A N 1
ATOM 8348 C CA . TYR A 1 1097 ? 150.869 138.086 142.006 1.00 101.92 1097 TYR A CA 1
ATOM 8349 C C . TYR A 1 1097 ? 151.389 139.301 142.766 1.00 103.28 1097 TYR A C 1
ATOM 8350 O O . TYR A 1 1097 ? 151.818 139.178 143.918 1.00 104.82 1097 TYR A O 1
ATOM 8359 N N . LYS A 1 1098 ? 151.330 140.488 142.160 1.00 105.84 1098 LYS A N 1
ATOM 8360 C CA . LYS A 1 1098 ? 152.056 141.612 142.745 1.00 104.09 1098 LYS A CA 1
ATOM 8361 C C . LYS A 1 1098 ? 151.318 142.257 143.908 1.00 106.84 1098 LYS A C 1
ATOM 8362 O O . LYS A 1 1098 ? 151.956 142.900 144.750 1.00 108.51 1098 LYS A O 1
ATOM 8368 N N . VAL A 1 1099 ? 149.997 142.106 143.983 1.00 108.96 1099 VAL A N 1
ATOM 8369 C CA . VAL A 1 1099 ? 149.278 142.823 145.026 1.00 114.06 1099 VAL A CA 1
ATOM 8370 C C . VAL A 1 1099 ? 149.233 142.007 146.322 1.00 115.66 1099 VAL A C 1
ATOM 8371 O O . VAL A 1 1099 ? 149.168 142.580 147.417 1.00 118.88 1099 VAL A O 1
ATOM 8375 N N . ARG A 1 1100 ? 149.320 140.679 146.240 1.00 113.55 1100 ARG A N 1
ATOM 8376 C CA . ARG A 1 1100 ? 149.423 139.845 147.430 1.00 112.56 1100 ARG A CA 1
ATOM 8377 C C . ARG A 1 1100 ? 150.872 139.573 147.820 1.00 111.58 1100 ARG A C 1
ATOM 8378 O O . ARG A 1 1100 ? 151.132 138.652 148.606 1.00 110.71 1100 ARG A O 1
ATOM 8386 N N . LYS A 1 1101 ? 151.809 140.334 147.243 1.00 109.68 1101 LYS A N 1
ATOM 8387 C CA . LYS A 1 1101 ? 153.188 140.494 147.710 1.00 107.34 1101 LYS A CA 1
ATOM 8388 C C . LYS A 1 1101 ? 154.043 139.245 147.526 1.00 104.69 1101 LYS A C 1
ATOM 8389 O O . LYS A 1 1101 ? 154.886 138.943 148.375 1.00 105.38 1101 LYS A O 1
ATOM 8395 N N . VAL A 1 1102 ? 153.872 138.505 146.434 1.00 101.98 1102 VAL A N 1
ATOM 8396 C CA . VAL A 1 1102 ? 154.906 137.548 146.055 1.00 99.25 1102 VAL A CA 1
ATOM 8397 C C . VAL A 1 1102 ? 155.898 138.263 145.140 1.00 94.98 1102 VAL A C 1
ATOM 8398 O O . VAL A 1 1102 ? 155.511 138.996 144.219 1.00 97.29 1102 VAL A O 1
ATOM 8402 N N . THR A 1 1103 ? 157.185 138.154 145.466 1.00 88.35 1103 THR A N 1
ATOM 8403 C CA . THR A 1 1103 ? 158.236 138.875 144.748 1.00 82.79 1103 THR A CA 1
ATOM 8404 C C . THR A 1 1103 ? 159.414 137.933 144.560 1.00 79.58 1103 THR A C 1
ATOM 8405 O O . THR A 1 1103 ? 160.045 137.521 145.539 1.00 80.34 1103 THR A O 1
ATOM 8409 N N . ASP A 1 1104 ? 159.715 137.600 143.307 1.00 72.64 1104 ASP A N 1
ATOM 8410 C CA . ASP A 1 1104 ? 160.848 136.756 142.989 1.00 63.83 1104 ASP A CA 1
ATOM 8411 C C . ASP A 1 1104 ? 161.485 137.253 141.699 1.00 59.73 1104 ASP A C 1
ATOM 8412 O O . ASP A 1 1104 ? 160.765 137.588 140.746 1.00 62.07 1104 ASP A O 1
ATOM 8417 N N . PRO A 1 1105 ? 162.819 137.369 141.663 1.00 53.85 1105 PRO A N 1
ATOM 8418 C CA . PRO A 1 1105 ? 163.495 137.707 140.399 1.00 53.50 1105 PRO A CA 1
ATOM 8419 C C . PRO A 1 1105 ? 163.258 136.704 139.284 1.00 57.65 1105 PRO A C 1
ATOM 8420 O O . PRO A 1 1105 ? 163.111 137.096 138.119 1.00 59.05 1105 PRO A O 1
ATOM 8424 N N . HIS A 1 1106 ? 163.206 135.412 139.619 1.00 56.16 1106 HIS A N 1
ATOM 8425 C CA . HIS A 1 1106 ? 163.080 134.374 138.603 1.00 47.31 1106 HIS A CA 1
ATOM 8426 C C . HIS A 1 1106 ? 161.686 134.343 137.986 1.00 49.14 1106 HIS A C 1
ATOM 8427 O O . HIS A 1 1106 ? 161.551 134.103 136.779 1.00 55.19 1106 HIS A O 1
ATOM 8434 N N . LEU A 1 1107 ? 160.647 134.606 138.782 1.00 46.45 1107 LEU A N 1
ATOM 8435 C CA . LEU A 1 1107 ? 159.292 134.653 138.241 1.00 49.23 1107 LEU A CA 1
ATOM 8436 C C . LEU A 1 1107 ? 159.095 135.866 137.340 1.00 56.42 1107 LEU A C 1
ATOM 8437 O O . LEU A 1 1107 ? 158.434 135.769 136.297 1.00 61.08 1107 LEU A O 1
ATOM 8442 N N . ASN A 1 1108 ? 159.665 137.012 137.726 1.00 57.12 1108 ASN A N 1
ATOM 8443 C CA . ASN A 1 1108 ? 159.637 138.193 136.868 1.00 55.80 1108 ASN A CA 1
ATOM 8444 C C . ASN A 1 1108 ? 160.414 137.960 135.580 1.00 54.76 1108 ASN A C 1
ATOM 8445 O O . ASN A 1 1108 ? 159.992 138.414 134.510 1.00 58.94 1108 ASN A O 1
ATOM 8450 N N . THR A 1 1109 ? 161.535 137.234 135.663 1.00 48.79 1109 THR A N 1
ATOM 8451 C CA . THR A 1 1109 ? 162.288 136.856 134.468 1.00 47.62 1109 THR A CA 1
ATOM 8452 C C . THR A 1 1109 ? 161.461 135.965 133.545 1.00 50.79 1109 THR A C 1
ATOM 8453 O O . THR A 1 1109 ? 161.448 136.162 132.325 1.00 57.58 1109 THR A O 1
ATOM 8457 N N . LEU A 1 1110 ? 160.747 134.993 134.120 1.00 48.82 1110 LEU A N 1
ATOM 8458 C CA . LEU A 1 1110 ? 159.941 134.073 133.321 1.00 48.13 1110 LEU A CA 1
ATOM 8459 C C . LEU A 1 1110 ? 158.770 134.784 132.644 1.00 51.11 1110 LEU A C 1
ATOM 8460 O O . LEU A 1 1110 ? 158.492 134.551 131.457 1.00 56.24 1110 LEU A O 1
ATOM 8465 N N . MET A 1 1111 ? 158.087 135.674 133.367 1.00 50.51 1111 MET A N 1
ATOM 8466 C CA . MET A 1 1111 ? 156.969 136.385 132.753 1.00 53.64 1111 MET A CA 1
ATOM 8467 C C . MET A 1 1111 ? 157.454 137.445 131.767 1.00 59.37 1111 MET A C 1
ATOM 8468 O O . MET A 1 1111 ? 156.753 137.747 130.791 1.00 64.20 1111 MET A O 1
ATOM 8473 N N . ALA A 1 1112 ? 158.665 137.977 131.966 1.00 58.00 1112 ALA A N 1
ATOM 8474 C CA . ALA A 1 1112 ? 159.276 138.835 130.956 1.00 56.91 1112 ALA A CA 1
ATOM 8475 C C . ALA A 1 1112 ? 159.604 138.057 129.688 1.00 57.63 1112 ALA A C 1
ATOM 8476 O O . ALA A 1 1112 ? 159.439 138.578 128.580 1.00 65.30 1112 ALA A O 1
ATOM 8478 N N . ARG A 1 1113 ? 160.067 136.809 129.829 1.00 55.07 1113 ARG A N 1
ATOM 8479 C CA . ARG A 1 1113 ? 160.305 135.962 128.661 1.00 52.67 1113 ARG A CA 1
ATOM 8480 C C . ARG A 1 1113 ? 159.006 135.640 127.929 1.00 57.24 1113 ARG A C 1
ATOM 8481 O O . ARG A 1 1113 ? 158.984 135.574 126.694 1.00 64.43 1113 ARG A O 1
ATOM 8489 N N . PHE A 1 1114 ? 157.912 135.452 128.675 1.00 54.90 1114 PHE A N 1
ATOM 8490 C CA . PHE A 1 1114 ? 156.603 135.261 128.043 1.00 57.91 1114 PHE A CA 1
ATOM 8491 C C . PHE A 1 1114 ? 156.158 136.514 127.288 1.00 68.44 1114 PHE A C 1
ATOM 8492 O O . PHE A 1 1114 ? 155.610 136.427 126.176 1.00 70.74 1114 PHE A O 1
ATOM 8500 N N . LEU A 1 1115 ? 156.387 137.692 127.877 1.00 70.44 1115 LEU A N 1
ATOM 8501 C CA . LEU A 1 1115 ? 156.024 138.939 127.210 1.00 67.99 1115 LEU A CA 1
ATOM 8502 C C . LEU A 1 1115 ? 156.872 139.187 125.967 1.00 71.11 1115 LEU A C 1
ATOM 8503 O O . LEU A 1 1115 ? 156.371 139.738 124.980 1.00 78.05 1115 LEU A O 1
ATOM 8508 N N . LEU A 1 1116 ? 158.147 138.792 125.992 1.00 67.31 1116 LEU A N 1
ATOM 8509 C CA . LEU A 1 1116 ? 158.977 138.933 124.800 1.00 68.38 1116 LEU A CA 1
ATOM 8510 C C . LEU A 1 1116 ? 158.608 137.915 123.727 1.00 74.23 1116 LEU A C 1
ATOM 8511 O O . LEU A 1 1116 ? 158.699 138.219 122.532 1.00 82.80 1116 LEU A O 1
ATOM 8516 N N . GLU A 1 1117 ? 158.208 136.697 124.117 1.00 71.43 1117 GLU A N 1
ATOM 8517 C CA . GLU A 1 1117 ? 157.843 135.731 123.086 1.00 71.07 1117 GLU A CA 1
ATOM 8518 C C . GLU A 1 1117 ? 156.495 136.049 122.456 1.00 73.78 1117 GLU A C 1
ATOM 8519 O O . GLU A 1 1117 ? 156.259 135.655 121.310 1.00 75.81 1117 GLU A O 1
ATOM 8525 N N . LYS A 1 1118 ? 155.611 136.760 123.157 1.00 76.00 1118 LYS A N 1
ATOM 8526 C CA . LYS A 1 1118 ? 154.361 137.165 122.526 1.00 74.73 1118 LYS A CA 1
ATOM 8527 C C . LYS A 1 1118 ? 154.406 138.571 121.940 1.00 82.69 1118 LYS A C 1
ATOM 8528 O O . LYS A 1 1118 ? 153.368 139.072 121.496 1.00 93.36 1118 LYS A O 1
ATOM 8534 N N . GLY A 1 1119 ? 155.570 139.217 121.925 1.00 83.09 1119 GLY A N 1
ATOM 8535 C CA . GLY A 1 1119 ? 155.751 140.457 121.200 1.00 85.72 1119 GLY A CA 1
ATOM 8536 C C . GLY A 1 1119 ? 155.576 141.735 121.993 1.00 91.80 1119 GLY A C 1
ATOM 8537 O O . GLY A 1 1119 ? 155.692 142.820 121.410 1.00 97.99 1119 GLY A O 1
ATOM 8538 N N . TYR A 1 1120 ? 155.300 141.653 123.292 1.00 90.36 1120 TYR A N 1
ATOM 8539 C CA . TYR A 1 1120 ? 155.145 142.843 124.127 1.00 92.87 1120 TYR A CA 1
ATOM 8540 C C . TYR A 1 1120 ? 156.483 143.146 124.791 1.00 92.02 1120 TYR A C 1
ATOM 8541 O O . TYR A 1 1120 ? 156.822 142.567 125.825 1.00 91.34 1120 TYR A O 1
ATOM 8550 N N . THR A 1 1121 ? 157.245 144.059 124.195 1.00 98.03 1121 THR A N 1
ATOM 8551 C CA . THR A 1 1121 ? 158.574 144.410 124.675 1.00 102.02 1121 THR A CA 1
ATOM 8552 C C . THR A 1 1121 ? 158.568 145.595 125.634 1.00 109.85 1121 THR A C 1
ATOM 8553 O O . THR A 1 1121 ? 159.644 146.071 126.012 1.00 108.74 1121 THR A O 1
ATOM 8557 N N . SER A 1 1122 ? 157.394 146.089 126.020 1.00 110.73 1122 SER A N 1
ATOM 8558 C CA . SER A 1 1122 ? 157.321 147.172 126.992 1.00 109.49 1122 SER A CA 1
ATOM 8559 C C . SER A 1 1122 ? 157.706 146.670 128.377 1.00 107.01 1122 SER A C 1
ATOM 8560 O O . SER A 1 1122 ? 157.418 145.527 128.743 1.00 106.31 1122 SER A O 1
ATOM 8563 N N . ASP A 1 1123 ? 158.368 147.536 129.146 1.00 109.34 1123 ASP A N 1
ATOM 8564 C CA . ASP A 1 1123 ? 158.915 147.122 130.434 1.00 111.81 1123 ASP A CA 1
ATOM 8565 C C . ASP A 1 1123 ? 157.826 146.975 131.490 1.00 114.51 1123 ASP A C 1
ATOM 8566 O O . ASP A 1 1123 ? 157.896 146.075 132.335 1.00 117.95 1123 ASP A O 1
ATOM 8571 N N . ALA A 1 1124 ? 156.817 147.842 131.465 1.00 114.00 1124 ALA A N 1
ATOM 8572 C CA . ALA A 1 1124 ? 155.767 147.787 132.472 1.00 115.42 1124 ALA A CA 1
ATOM 8573 C C . ALA A 1 1124 ? 154.452 148.275 131.885 1.00 118.79 1124 ALA A C 1
ATOM 8574 O O . ALA A 1 1124 ? 154.437 149.158 131.024 1.00 119.30 1124 ALA A O 1
ATOM 8576 N N . ARG A 1 1125 ? 153.351 147.685 132.358 1.00 121.27 1125 ARG A N 1
ATOM 8577 C CA . ARG A 1 1125 ? 152.006 148.179 132.083 1.00 126.90 1125 ARG A CA 1
ATOM 8578 C C . ARG A 1 1125 ? 151.094 147.762 133.233 1.00 127.50 1125 ARG A C 1
ATOM 8579 O O . ARG A 1 1125 ? 150.794 146.572 133.395 1.00 124.98 1125 ARG A O 1
ATOM 8587 N N . PRO A 1 1126 ? 150.683 148.702 134.086 1.00 130.32 1126 PRO A N 1
ATOM 8588 C CA . PRO A 1 1126 ? 149.780 148.389 135.209 1.00 131.62 1126 PRO A CA 1
ATOM 8589 C C . PRO A 1 1126 ? 148.306 148.566 134.852 1.00 131.44 1126 PRO A C 1
ATOM 8590 O O . PRO A 1 1126 ? 147.623 149.505 135.290 1.00 132.78 1126 PRO A O 1
ATOM 8594 N N . SER A 1 1127 ? 147.792 147.644 134.045 1.00 131.80 1127 SER A N 1
ATOM 8595 C CA . SER A 1 1127 ? 146.402 147.671 133.620 1.00 135.07 1127 SER A CA 1
ATOM 8596 C C . SER A 1 1127 ? 145.807 146.274 133.726 1.00 137.96 1127 SER A C 1
ATOM 8597 O O . SER A 1 1127 ? 146.523 145.270 133.759 1.00 136.85 1127 SER A O 1
ATOM 8600 N N . ILE A 1 1128 ? 144.480 146.224 133.784 1.00 138.94 1128 ILE A N 1
ATOM 8601 C CA . ILE A 1 1128 ? 143.762 144.961 133.904 1.00 138.14 1128 ILE A CA 1
ATOM 8602 C C . ILE A 1 1128 ? 143.787 144.213 132.576 1.00 135.68 1128 ILE A C 1
ATOM 8603 O O . ILE A 1 1128 ? 144.130 144.778 131.535 1.00 133.02 1128 ILE A O 1
ATOM 8608 N N . GLN A 1 1145 ? 124.636 131.471 147.014 1.00 58.06 1145 GLN A N 1
ATOM 8609 C CA . GLN A 1 1145 ? 123.422 131.114 146.290 1.00 66.31 1145 GLN A CA 1
ATOM 8610 C C . GLN A 1 1145 ? 123.685 130.969 144.791 1.00 71.39 1145 GLN A C 1
ATOM 8611 O O . GLN A 1 1145 ? 124.708 131.420 144.281 1.00 74.09 1145 GLN A O 1
ATOM 8617 N N . GLY A 1 1146 ? 122.744 130.335 144.094 1.00 71.15 1146 GLY A N 1
ATOM 8618 C CA . GLY A 1 1146 ? 122.852 130.097 142.667 1.00 68.40 1146 GLY A CA 1
ATOM 8619 C C . GLY A 1 1146 ? 122.900 128.618 142.339 1.00 68.17 1146 GLY A C 1
ATOM 8620 O O . GLY A 1 1146 ? 122.222 128.162 141.413 1.00 66.01 1146 GLY A O 1
ATOM 8621 N N . LEU A 1 1147 ? 123.699 127.876 143.113 1.00 64.85 1147 LEU A N 1
ATOM 8622 C CA . LEU A 1 1147 ? 123.729 126.414 143.189 1.00 53.69 1147 LEU A CA 1
ATOM 8623 C C . LEU A 1 1147 ? 123.873 125.691 141.850 1.00 54.66 1147 LEU A C 1
ATOM 8624 O O . LEU A 1 1147 ? 124.685 126.093 141.012 1.00 58.34 1147 LEU A O 1
ATOM 8629 N N . THR A 1 1148 ? 123.092 124.625 141.634 1.00 56.19 1148 THR A N 1
ATOM 8630 C CA . THR A 1 1148 ? 123.350 123.694 140.541 1.00 58.00 1148 THR A CA 1
ATOM 8631 C C . THR A 1 1148 ? 122.236 123.581 139.508 1.00 53.87 1148 THR A C 1
ATOM 8632 O O . THR A 1 1148 ? 122.479 123.020 138.433 1.00 56.27 1148 THR A O 1
ATOM 8636 N N . GLY A 1 1149 ? 121.037 124.077 139.791 1.00 47.05 1149 GLY A N 1
ATOM 8637 C CA . GLY A 1 1149 ? 119.946 124.031 138.845 1.00 47.12 1149 GLY A CA 1
ATOM 8638 C C . GLY A 1 1149 ? 118.966 122.898 139.051 1.00 47.90 1149 GLY A C 1
ATOM 8639 O O . GLY A 1 1149 ? 117.851 122.964 138.523 1.00 53.42 1149 GLY A O 1
ATOM 8640 N N . TYR A 1 1150 ? 119.341 121.869 139.805 1.00 46.35 1150 TYR A N 1
ATOM 8641 C CA . TYR A 1 1150 ? 118.427 120.790 140.145 1.00 38.88 1150 TYR A CA 1
ATOM 8642 C C . TYR A 1 1150 ? 117.768 121.008 141.502 1.00 38.18 1150 TYR A C 1
ATOM 8643 O O . TYR A 1 1150 ? 116.676 120.481 141.743 1.00 43.51 1150 TYR A O 1
ATOM 8652 N N . VAL A 1 1151 ? 118.383 121.814 142.363 1.00 39.19 1151 VAL A N 1
ATOM 8653 C CA . VAL A 1 1151 ? 117.847 122.177 143.666 1.00 41.83 1151 VAL A CA 1
ATOM 8654 C C . VAL A 1 1151 ? 117.517 123.663 143.752 1.00 46.35 1151 VAL A C 1
ATOM 8655 O O . VAL A 1 1151 ? 117.308 124.184 144.853 1.00 46.38 1151 VAL A O 1
ATOM 8659 N N . ASN A 1 1152 ? 117.464 124.359 142.611 1.00 48.61 1152 ASN A N 1
ATOM 8660 C CA . ASN A 1 1152 ? 117.229 125.801 142.603 1.00 46.20 1152 ASN A CA 1
ATOM 8661 C C . ASN A 1 1152 ? 115.820 126.161 143.057 1.00 45.63 1152 ASN A C 1
ATOM 8662 O O . ASN A 1 1152 ? 115.638 127.129 143.804 1.00 49.66 1152 ASN A O 1
ATOM 8667 N N . ILE A 1 1153 ? 114.813 125.418 142.596 1.00 42.64 1153 ILE A N 1
ATOM 8668 C CA . ILE A 1 1153 ? 113.434 125.714 142.972 1.00 40.49 1153 ILE A CA 1
ATOM 8669 C C . ILE A 1 1153 ? 113.201 125.396 144.444 1.00 41.25 1153 ILE A C 1
ATOM 8670 O O . ILE A 1 1153 ? 112.495 126.129 145.148 1.00 44.06 1153 ILE A O 1
ATOM 8675 N N . LEU A 1 1154 ? 113.809 124.316 144.937 1.00 40.58 1154 LEU A N 1
ATOM 8676 C CA . LEU A 1 1154 ? 113.669 123.952 146.343 1.00 42.08 1154 LEU A CA 1
ATOM 8677 C C . LEU A 1 1154 ? 114.403 124.928 147.255 1.00 45.54 1154 LEU A C 1
ATOM 8678 O O . LEU A 1 1154 ? 113.998 125.122 148.407 1.00 46.08 1154 LEU A O 1
ATOM 8683 N N . SER A 1 1155 ? 115.468 125.562 146.756 1.00 45.33 1155 SER A N 1
ATOM 8684 C CA . SER A 1 1155 ? 116.244 126.507 147.552 1.00 39.92 1155 SER A CA 1
ATOM 8685 C C . SER A 1 1155 ? 115.482 127.788 147.861 1.00 46.17 1155 SER A C 1
ATOM 8686 O O . SER A 1 1155 ? 115.859 128.509 148.790 1.00 50.45 1155 SER A O 1
ATOM 8689 N N . THR A 1 1156 ? 114.423 128.083 147.111 1.00 46.54 1156 THR A N 1
ATOM 8690 C CA . THR A 1 1156 ? 113.595 129.259 147.332 1.00 38.79 1156 THR A CA 1
ATOM 8691 C C . THR A 1 1156 ? 112.624 129.097 148.493 1.00 39.97 1156 THR A C 1
ATOM 8692 O O . THR A 1 1156 ? 111.865 130.028 148.776 1.00 46.80 1156 THR A O 1
ATOM 8696 N N . TRP A 1 1157 ? 112.616 127.944 149.155 1.00 38.83 1157 TRP A N 1
ATOM 8697 C CA . TRP A 1 1157 ? 111.761 127.694 150.304 1.00 41.41 1157 TRP A CA 1
ATOM 8698 C C . TRP A 1 1157 ? 112.558 127.598 151.595 1.00 43.03 1157 TRP A C 1
ATOM 8699 O O . TRP A 1 1157 ? 111.988 127.283 152.644 1.00 46.55 1157 TRP A O 1
ATOM 8710 N N . LEU A 1 1158 ? 113.863 127.862 151.542 1.00 46.74 1158 LEU A N 1
ATOM 8711 C CA . LEU A 1 1158 ? 114.780 127.613 152.645 1.00 45.24 1158 LEU A CA 1
ATOM 8712 C C . LEU A 1 1158 ? 115.645 128.840 152.885 1.00 43.96 1158 LEU A C 1
ATOM 8713 O O . LEU A 1 1158 ? 116.084 129.493 151.934 1.00 44.77 1158 LEU A O 1
ATOM 8718 N N . ARG A 1 1159 ? 115.899 129.143 154.153 1.00 43.67 1159 ARG A N 1
ATOM 8719 C CA . ARG A 1 1159 ? 116.855 130.174 154.543 1.00 44.42 1159 ARG A CA 1
ATOM 8720 C C . ARG A 1 1159 ? 118.070 129.488 155.153 1.00 47.01 1159 ARG A C 1
ATOM 8721 O O . ARG A 1 1159 ? 117.964 128.851 156.205 1.00 46.90 1159 ARG A O 1
ATOM 8729 N N . PHE A 1 1160 ? 119.217 129.619 154.499 1.00 48.42 1160 PHE A N 1
ATOM 8730 C CA . PHE A 1 1160 ? 120.474 129.110 155.026 1.00 43.69 1160 PHE A CA 1
ATOM 8731 C C . PHE A 1 1160 ? 121.438 130.256 155.307 1.00 48.58 1160 PHE A C 1
ATOM 8732 O O . PHE A 1 1160 ? 121.469 131.252 154.579 1.00 49.05 1160 PHE A O 1
ATOM 8740 N N . SER A 1 1161 ? 122.188 130.125 156.398 1.00 49.62 1161 SER A N 1
ATOM 8741 C CA . SER A 1 1161 ? 123.078 131.173 156.869 1.00 49.08 1161 SER A CA 1
ATOM 8742 C C . SER A 1 1161 ? 124.365 130.541 157.373 1.00 53.58 1161 SER A C 1
ATOM 8743 O O . SER A 1 1161 ? 124.495 129.318 157.455 1.00 52.23 1161 SER A O 1
ATOM 8746 N N . SER A 1 1162 ? 125.319 131.396 157.722 1.00 58.81 1162 SER A N 1
ATOM 8747 C CA . SER A 1 1162 ? 126.627 130.972 158.213 1.00 55.24 1162 SER A CA 1
ATOM 8748 C C . SER A 1 1162 ? 126.744 131.342 159.690 1.00 52.30 1162 SER A C 1
ATOM 8749 O O . SER A 1 1162 ? 127.115 132.467 160.032 1.00 44.02 1162 SER A O 1
ATOM 8752 N N . ASP A 1 1163 ? 126.410 130.389 160.561 1.00 59.18 1163 ASP A N 1
ATOM 8753 C CA . ASP A 1 1163 ? 126.642 130.497 161.996 1.00 57.04 1163 ASP A CA 1
ATOM 8754 C C . ASP A 1 1163 ? 127.721 129.521 162.448 1.00 56.88 1163 ASP A C 1
ATOM 8755 O O . ASP A 1 1163 ? 127.675 129.001 163.564 1.00 51.69 1163 ASP A O 1
ATOM 8760 N N . TYR A 1 1164 ? 128.692 129.261 161.576 1.00 60.54 1164 TYR A N 1
ATOM 8761 C CA . TYR A 1 1164 ? 129.832 128.410 161.880 1.00 55.05 1164 TYR A CA 1
ATOM 8762 C C . TYR A 1 1164 ? 130.972 129.205 162.495 1.00 58.99 1164 TYR A C 1
ATOM 8763 O O . TYR A 1 1164 ? 132.078 128.676 162.643 1.00 63.81 1164 TYR A O 1
ATOM 8772 N N . LEU A 1 1165 ? 130.718 130.461 162.866 1.00 68.74 1165 LEU A N 1
ATOM 8773 C CA . LEU A 1 1165 ? 131.731 131.433 163.257 1.00 77.66 1165 LEU A CA 1
ATOM 8774 C C . LEU A 1 1165 ? 132.314 131.184 164.636 1.00 77.84 1165 LEU A C 1
ATOM 8775 O O . LEU A 1 1165 ? 133.228 131.917 165.027 1.00 81.96 1165 LEU A O 1
ATOM 8780 N N . HIS A 1 1166 ? 131.818 130.200 165.387 1.00 64.55 1166 HIS A N 1
ATOM 8781 C CA . HIS A 1 1166 ? 132.357 129.954 166.717 1.00 67.40 1166 HIS A CA 1
ATOM 8782 C C . HIS A 1 1166 ? 133.754 129.350 166.673 1.00 75.18 1166 HIS A C 1
ATOM 8783 O O . HIS A 1 1166 ? 134.466 129.399 167.681 1.00 80.09 1166 HIS A O 1
ATOM 8790 N N . SER A 1 1167 ? 134.165 128.789 165.534 1.00 69.31 1167 SER A N 1
ATOM 8791 C CA . SER A 1 1167 ? 135.508 128.259 165.399 1.00 63.25 1167 SER A CA 1
ATOM 8792 C C . SER A 1 1167 ? 136.213 128.612 164.097 1.00 62.82 1167 SER A C 1
ATOM 8793 O O . SER A 1 1167 ? 137.430 128.409 164.018 1.00 68.04 1167 SER A O 1
ATOM 8796 N N . PHE A 1 1168 ? 135.516 129.123 163.079 1.00 59.06 1168 PHE A N 1
ATOM 8797 C CA . PHE A 1 1168 ? 136.145 129.315 161.776 1.00 61.43 1168 PHE A CA 1
ATOM 8798 C C . PHE A 1 1168 ? 135.910 130.671 161.117 1.00 70.88 1168 PHE A C 1
ATOM 8799 O O . PHE A 1 1168 ? 136.723 131.058 160.269 1.00 74.82 1168 PHE A O 1
ATOM 8807 N N . SER A 1 1169 ? 134.850 131.405 161.456 1.00 73.99 1169 SER A N 1
ATOM 8808 C CA . SER A 1 1169 ? 134.581 132.683 160.805 1.00 81.07 1169 SER A CA 1
ATOM 8809 C C . SER A 1 1169 ? 134.670 133.874 161.752 1.00 88.00 1169 SER A C 1
ATOM 8810 O O . SER A 1 1169 ? 134.205 134.964 161.403 1.00 89.09 1169 SER A O 1
ATOM 8813 N N . LYS A 1 1170 ? 135.256 133.702 162.933 1.00 91.58 1170 LYS A N 1
ATOM 8814 C CA . LYS A 1 1170 ? 135.519 134.815 163.835 1.00 98.45 1170 LYS A CA 1
ATOM 8815 C C . LYS A 1 1170 ? 136.869 135.473 163.581 1.00 101.33 1170 LYS A C 1
ATOM 8816 O O . LYS A 1 1170 ? 137.216 136.434 164.277 1.00 102.38 1170 LYS A O 1
ATOM 8822 N N . SER A 1 1171 ? 137.633 134.982 162.609 1.00 96.86 1171 SER A N 1
ATOM 8823 C CA . SER A 1 1171 ? 138.976 135.466 162.333 1.00 97.48 1171 SER A CA 1
ATOM 8824 C C . SER A 1 1171 ? 139.133 135.777 160.851 1.00 96.56 1171 SER A C 1
ATOM 8825 O O . SER A 1 1171 ? 138.348 135.330 160.011 1.00 91.57 1171 SER A O 1
ATOM 8828 N N . SER A 1 1172 ? 140.170 136.560 160.543 1.00 99.56 1172 SER A N 1
ATOM 8829 C CA . SER A 1 1172 ? 140.506 136.871 159.161 1.00 101.80 1172 SER A CA 1
ATOM 8830 C C . SER A 1 1172 ? 141.193 135.715 158.449 1.00 95.76 1172 SER A C 1
ATOM 8831 O O . SER A 1 1172 ? 141.331 135.757 157.221 1.00 94.11 1172 SER A O 1
ATOM 8834 N N . ASP A 1 1173 ? 141.640 134.702 159.190 1.00 93.85 1173 ASP A N 1
ATOM 8835 C CA . ASP A 1 1173 ? 142.269 133.537 158.583 1.00 84.40 1173 ASP A CA 1
ATOM 8836 C C . ASP A 1 1173 ? 141.242 132.723 157.807 1.00 75.76 1173 ASP A C 1
ATOM 8837 O O . ASP A 1 1173 ? 140.206 132.329 158.351 1.00 75.45 1173 ASP A O 1
ATOM 8842 N N . ASP A 1 1174 ? 141.534 132.465 156.538 1.00 69.28 1174 ASP A N 1
ATOM 8843 C CA . ASP A 1 1174 ? 140.643 131.705 155.678 1.00 63.19 1174 ASP A CA 1
ATOM 8844 C C . ASP A 1 1174 ? 140.880 130.211 155.873 1.00 59.13 1174 ASP A C 1
ATOM 8845 O O . ASP A 1 1174 ? 141.972 129.780 156.249 1.00 61.24 1174 ASP A O 1
ATOM 8850 N N . TYR A 1 1175 ? 139.839 129.425 155.617 1.00 53.95 1175 TYR A N 1
ATOM 8851 C CA . TYR A 1 1175 ? 139.846 127.988 155.843 1.00 44.74 1175 TYR A CA 1
ATOM 8852 C C . TYR A 1 1175 ? 139.430 127.282 154.557 1.00 46.78 1175 TYR A C 1
ATOM 8853 O O . TYR A 1 1175 ? 139.157 127.917 153.535 1.00 50.80 1175 TYR A O 1
ATOM 8862 N N . THR A 1 1176 ? 139.382 125.951 154.611 1.00 44.81 1176 THR A N 1
ATOM 8863 C CA . THR A 1 1176 ? 139.094 125.138 153.427 1.00 45.32 1176 THR A CA 1
ATOM 8864 C C . THR A 1 1176 ? 137.617 124.747 153.408 1.00 44.75 1176 THR A C 1
ATOM 8865 O O . THR A 1 1176 ? 137.242 123.592 153.621 1.00 45.78 1176 THR A O 1
ATOM 8869 N N . ILE A 1 1177 ? 136.765 125.733 153.134 1.00 39.94 1177 ILE A N 1
ATOM 8870 C CA . ILE A 1 1177 ? 135.345 125.503 152.891 1.00 33.99 1177 ILE A CA 1
ATOM 8871 C C . ILE A 1 1177 ? 134.997 126.124 151.547 1.00 33.08 1177 ILE A C 1
ATOM 8872 O O . ILE A 1 1177 ? 135.300 127.297 151.304 1.00 41.87 1177 ILE A O 1
ATOM 8877 N N . HIS A 1 1178 ? 134.377 125.338 150.673 1.00 30.02 1178 HIS A N 1
ATOM 8878 C CA . HIS A 1 1178 ? 133.846 125.821 149.406 1.00 33.33 1178 HIS A CA 1
ATOM 8879 C C . HIS A 1 1178 ? 132.328 125.813 149.553 1.00 36.20 1178 HIS A C 1
ATOM 8880 O O . HIS A 1 1178 ? 131.702 124.749 149.510 1.00 38.58 1178 HIS A O 1
ATOM 8887 N N . PHE A 1 1179 ? 131.743 127.004 149.708 1.00 36.95 1179 PHE A N 1
ATOM 8888 C CA . PHE A 1 1179 ? 130.392 127.137 150.247 1.00 31.40 1179 PHE A CA 1
ATOM 8889 C C . PHE A 1 1179 ? 129.299 126.746 149.267 1.00 32.38 1179 PHE A C 1
ATOM 8890 O O . PHE A 1 1179 ? 128.219 126.330 149.706 1.00 39.52 1179 PHE A O 1
ATOM 8898 N N . GLN A 1 1180 ? 129.546 126.886 147.961 1.00 27.17 1180 GLN A N 1
ATOM 8899 C CA . GLN A 1 1180 ? 128.566 126.468 146.963 1.00 31.73 1180 GLN A CA 1
ATOM 8900 C C . GLN A 1 1180 ? 128.299 124.972 147.054 1.00 39.67 1180 GLN A C 1
ATOM 8901 O O . GLN A 1 1180 ? 127.143 124.533 146.979 1.00 43.47 1180 GLN A O 1
ATOM 8907 N N . HIS A 1 1181 ? 129.359 124.187 147.275 1.00 34.85 1181 HIS A N 1
ATOM 8908 C CA . HIS A 1 1181 ? 129.222 122.745 147.430 1.00 28.64 1181 HIS A CA 1
ATOM 8909 C C . HIS A 1 1181 ? 128.443 122.397 148.693 1.00 29.76 1181 HIS A C 1
ATOM 8910 O O . HIS A 1 1181 ? 127.617 121.478 148.683 1.00 38.43 1181 HIS A O 1
ATOM 8917 N N . VAL A 1 1182 ? 128.671 123.141 149.778 1.00 25.80 1182 VAL A N 1
ATOM 8918 C CA . VAL A 1 1182 ? 128.006 122.850 151.046 1.00 27.54 1182 VAL A CA 1
ATOM 8919 C C . VAL A 1 1182 ? 126.521 123.191 150.976 1.00 34.57 1182 VAL A C 1
ATOM 8920 O O . VAL A 1 1182 ? 125.670 122.433 151.469 1.00 38.03 1182 VAL A O 1
ATOM 8924 N N . PHE A 1 1183 ? 126.180 124.329 150.359 1.00 35.47 1183 PHE A N 1
ATOM 8925 C CA . PHE A 1 1183 ? 124.771 124.688 150.219 1.00 34.13 1183 PHE A CA 1
ATOM 8926 C C . PHE A 1 1183 ? 124.049 123.760 149.249 1.00 35.03 1183 PHE A C 1
ATOM 8927 O O . PHE A 1 1183 ? 122.882 123.402 149.479 1.00 39.53 1183 PHE A O 1
ATOM 8935 N N . THR A 1 1184 ? 124.738 123.325 148.187 1.00 30.14 1184 THR A N 1
ATOM 8936 C CA . THR A 1 1184 ? 124.177 122.319 147.292 1.00 27.41 1184 THR A CA 1
ATOM 8937 C C . THR A 1 1184 ? 123.951 120.997 148.022 1.00 29.57 1184 THR A C 1
ATOM 8938 O O . THR A 1 1184 ? 122.926 120.342 147.817 1.00 35.14 1184 THR A O 1
ATOM 8942 N N . TYR A 1 1185 ? 124.865 120.622 148.922 1.00 27.48 1185 TYR A N 1
ATOM 8943 C CA . TYR A 1 1185 ? 124.724 119.381 149.682 1.00 29.22 1185 TYR A CA 1
ATOM 8944 C C . TYR A 1 1185 ? 123.557 119.438 150.669 1.00 29.04 1185 TYR A C 1
ATOM 8945 O O . TYR A 1 1185 ? 122.829 118.450 150.833 1.00 34.22 1185 TYR A O 1
ATOM 8954 N N . GLY A 1 1186 ? 123.351 120.584 151.320 1.00 25.49 1186 GLY A N 1
ATOM 8955 C CA . GLY A 1 1186 ? 122.194 120.725 152.198 1.00 27.34 1186 GLY A CA 1
ATOM 8956 C C . GLY A 1 1186 ? 120.872 120.704 151.447 1.00 30.73 1186 GLY A C 1
ATOM 8957 O O . GLY A 1 1186 ? 119.893 120.082 151.892 1.00 33.00 1186 GLY A O 1
ATOM 8958 N N . CYS A 1 1187 ? 120.832 121.354 150.282 1.00 31.01 1187 CYS A N 1
ATOM 8959 C CA . CYS A 1 1187 ? 119.640 121.276 149.447 1.00 29.14 1187 CYS A CA 1
ATOM 8960 C C . CYS A 1 1187 ? 119.421 119.869 148.891 1.00 31.12 1187 CYS A C 1
ATOM 8961 O O . CYS A 1 1187 ? 118.273 119.457 148.701 1.00 36.35 1187 CYS A O 1
ATOM 8964 N N . LEU A 1 1188 ? 120.497 119.112 148.646 1.00 28.94 1188 LEU A N 1
ATOM 8965 C CA . LEU A 1 1188 ? 120.344 117.710 148.263 1.00 25.74 1188 LEU A CA 1
ATOM 8966 C C . LEU A 1 1188 ? 119.820 116.859 149.408 1.00 24.35 1188 LEU A C 1
ATOM 8967 O O . LEU A 1 1188 ? 119.103 115.885 149.160 1.00 28.86 1188 LEU A O 1
ATOM 8972 N N . TYR A 1 1189 ? 120.170 117.194 150.653 1.00 22.88 1189 TYR A N 1
ATOM 8973 C CA . TYR A 1 1189 ? 119.551 116.526 151.799 1.00 24.24 1189 TYR A CA 1
ATOM 8974 C C . TYR A 1 1189 ? 118.048 116.764 151.825 1.00 29.45 1189 TYR A C 1
ATOM 8975 O O . TYR A 1 1189 ? 117.263 115.827 152.038 1.00 33.12 1189 TYR A O 1
ATOM 8984 N N . ALA A 1 1190 ? 117.634 118.017 151.597 1.00 30.22 1190 ALA A N 1
ATOM 8985 C CA . ALA A 1 1190 ? 116.204 118.330 151.541 1.00 28.36 1190 ALA A CA 1
ATOM 8986 C C . ALA A 1 1190 ? 115.508 117.591 150.400 1.00 29.50 1190 ALA A C 1
ATOM 8987 O O . ALA A 1 1190 ? 114.429 117.013 150.590 1.00 32.05 1190 ALA A O 1
ATOM 8989 N N . ASP A 1 1191 ? 116.141 117.566 149.223 1.00 28.33 1191 ASP A N 1
ATOM 8990 C CA . ASP A 1 1191 ? 115.582 116.889 148.058 1.00 26.39 1191 ASP A CA 1
ATOM 8991 C C . ASP A 1 1191 ? 115.470 115.387 148.278 1.00 29.08 1191 ASP A C 1
ATOM 8992 O O . ASP A 1 1191 ? 114.511 114.755 147.822 1.00 33.56 1191 ASP A O 1
ATOM 8997 N N . SER A 1 1192 ? 116.431 114.802 148.994 1.00 29.65 1192 SER A N 1
ATOM 8998 C CA . SER A 1 1192 ? 116.370 113.375 149.268 1.00 27.70 1192 SER A CA 1
ATOM 8999 C C . SER A 1 1192 ? 115.296 113.038 150.290 1.00 28.70 1192 SER A C 1
ATOM 9000 O O . SER A 1 1192 ? 114.700 111.958 150.212 1.00 34.10 1192 SER A O 1
ATOM 9003 N N . VAL A 1 1193 ? 115.061 113.917 151.273 1.00 28.24 1193 VAL A N 1
ATOM 9004 C CA . VAL A 1 1193 ? 113.965 113.678 152.213 1.00 26.40 1193 VAL A CA 1
ATOM 9005 C C . VAL A 1 1193 ? 112.617 113.751 151.500 1.00 32.05 1193 VAL A C 1
ATOM 9006 O O . VAL A 1 1193 ? 111.740 112.907 151.728 1.00 34.41 1193 VAL A O 1
ATOM 9010 N N . ILE A 1 1194 ? 112.437 114.738 150.614 1.00 35.49 1194 ILE A N 1
ATOM 9011 C CA . ILE A 1 1194 ? 111.158 114.867 149.907 1.00 31.91 1194 ILE A CA 1
ATOM 9012 C C . ILE A 1 1194 ? 110.939 113.711 148.933 1.00 30.00 1194 ILE A C 1
ATOM 9013 O O . ILE A 1 1194 ? 109.869 113.093 148.917 1.00 33.03 1194 ILE A O 1
ATOM 9018 N N . ARG A 1 1195 ? 111.949 113.379 148.129 1.00 29.87 1195 ARG A N 1
ATOM 9019 C CA . ARG A 1 1195 ? 111.747 112.399 147.067 1.00 27.13 1195 ARG A CA 1
ATOM 9020 C C . ARG A 1 1195 ? 111.685 110.958 147.562 1.00 28.10 1195 ARG A C 1
ATOM 9021 O O . ARG A 1 1195 ? 111.392 110.064 146.762 1.00 35.77 1195 ARG A O 1
ATOM 9029 N N . SER A 1 1196 ? 111.948 110.707 148.841 1.00 27.91 1196 SER A N 1
ATOM 9030 C CA . SER A 1 1196 ? 111.791 109.385 149.428 1.00 28.71 1196 SER A CA 1
ATOM 9031 C C . SER A 1 1196 ? 110.477 109.234 150.184 1.00 33.47 1196 SER A C 1
ATOM 9032 O O . SER A 1 1196 ? 110.261 108.205 150.830 1.00 41.71 1196 SER A O 1
ATOM 9035 N N . GLY A 1 1197 ? 109.601 110.231 150.127 1.00 32.91 1197 GLY A N 1
ATOM 9036 C CA . GLY A 1 1197 ? 108.305 110.151 150.765 1.00 30.68 1197 GLY A CA 1
ATOM 9037 C C . GLY A 1 1197 ? 108.163 110.859 152.093 1.00 33.78 1197 GLY A C 1
ATOM 9038 O O . GLY A 1 1197 ? 107.171 110.623 152.790 1.00 42.67 1197 GLY A O 1
ATOM 9039 N N . GLY A 1 1198 ? 109.116 111.711 152.473 1.00 33.34 1198 GLY A N 1
ATOM 9040 C CA . GLY A 1 1198 ? 109.035 112.456 153.708 1.00 34.89 1198 GLY A CA 1
ATOM 9041 C C . GLY A 1 1198 ? 108.677 113.920 153.490 1.00 36.99 1198 GLY A C 1
ATOM 9042 O O . GLY A 1 1198 ? 108.475 114.391 152.374 1.00 38.36 1198 GLY A O 1
ATOM 9043 N N . VAL A 1 1199 ? 108.594 114.645 154.608 1.00 38.72 1199 VAL A N 1
ATOM 9044 C CA . VAL A 1 1199 ? 108.310 116.075 154.610 1.00 36.74 1199 VAL A CA 1
ATOM 9045 C C . VAL A 1 1199 ? 109.350 116.787 155.467 1.00 40.65 1199 VAL A C 1
ATOM 9046 O O . VAL A 1 1199 ? 110.001 116.189 156.326 1.00 43.73 1199 VAL A O 1
ATOM 9050 N N . ILE A 1 1200 ? 109.505 118.084 155.212 1.00 39.24 1200 ILE A N 1
ATOM 9051 C CA . ILE A 1 1200 ? 110.374 118.956 155.996 1.00 34.33 1200 ILE A CA 1
ATOM 9052 C C . ILE A 1 1200 ? 109.477 119.944 156.724 1.00 35.73 1200 ILE A C 1
ATOM 9053 O O . ILE A 1 1200 ? 108.970 120.895 156.119 1.00 40.73 1200 ILE A O 1
ATOM 9058 N N . SER A 1 1201 ? 109.277 119.727 158.020 1.00 33.46 1201 SER A N 1
ATOM 9059 C CA . SER A 1 1201 ? 108.436 120.596 158.827 1.00 37.44 1201 SER A CA 1
ATOM 9060 C C . SER A 1 1201 ? 109.200 121.342 159.910 1.00 46.56 1201 SER A C 1
ATOM 9061 O O . SER A 1 1201 ? 108.633 122.249 160.531 1.00 53.11 1201 SER A O 1
ATOM 9064 N N . THR A 1 1202 ? 110.460 120.991 160.149 1.00 44.26 1202 THR A N 1
ATOM 9065 C CA . THR A 1 1202 ? 111.345 121.543 161.158 1.00 38.65 1202 THR A CA 1
ATOM 9066 C C . THR A 1 1202 ? 112.640 122.014 160.502 1.00 45.59 1202 THR A C 1
ATOM 9067 O O . THR A 1 1202 ? 112.986 121.537 159.417 1.00 46.45 1202 THR A O 1
ATOM 9071 N N . PRO A 1 1203 ? 113.359 122.967 161.105 1.00 44.99 1203 PRO A N 1
ATOM 9072 C CA . PRO A 1 1203 ? 114.695 123.300 160.598 1.00 42.25 1203 PRO A CA 1
ATOM 9073 C C . PRO A 1 1203 ? 115.673 122.149 160.780 1.00 41.55 1203 PRO A C 1
ATOM 9074 O O . PRO A 1 1203 ? 115.580 121.366 161.726 1.00 42.80 1203 PRO A O 1
ATOM 9078 N N . TYR A 1 1204 ? 116.616 122.044 159.848 1.00 38.19 1204 TYR A N 1
ATOM 9079 C CA . TYR A 1 1204 ? 117.667 121.039 159.921 1.00 31.81 1204 TYR A CA 1
ATOM 9080 C C . TYR A 1 1204 ? 119.031 121.714 159.845 1.00 37.66 1204 TYR A C 1
ATOM 9081 O O . TYR A 1 1204 ? 119.135 122.932 159.693 1.00 40.86 1204 TYR A O 1
ATOM 9090 N N . LEU A 1 1205 ? 120.095 120.924 159.990 1.00 37.13 1205 LEU A N 1
ATOM 9091 C CA . LEU A 1 1205 ? 121.423 121.503 160.138 1.00 29.97 1205 LEU A CA 1
ATOM 9092 C C . LEU A 1 1205 ? 122.468 120.630 159.459 1.00 30.43 1205 LEU A C 1
ATOM 9093 O O . LEU A 1 1205 ? 122.273 119.431 159.252 1.00 36.56 1205 LEU A O 1
ATOM 9098 N N . LEU A 1 1206 ? 123.593 121.260 159.131 1.00 31.94 1206 LEU A N 1
ATOM 9099 C CA . LEU A 1 1206 ? 124.818 120.587 158.708 1.00 27.58 1206 LEU A CA 1
ATOM 9100 C C . LEU A 1 1206 ? 125.875 120.876 159.769 1.00 28.09 1206 LEU A C 1
ATOM 9101 O O . LEU A 1 1206 ? 126.345 122.012 159.884 1.00 31.63 1206 LEU A O 1
ATOM 9106 N N . SER A 1 1207 ? 126.229 119.865 160.555 1.00 28.22 1207 SER A N 1
ATOM 9107 C CA . SER A 1 1207 ? 127.196 120.016 161.630 1.00 29.39 1207 SER A CA 1
ATOM 9108 C C . SER A 1 1207 ? 128.586 119.606 161.166 1.00 35.33 1207 SER A C 1
ATOM 9109 O O . SER A 1 1207 ? 128.744 118.710 160.333 1.00 41.26 1207 SER A O 1
ATOM 9112 N N . ALA A 1 1208 ? 129.596 120.266 161.723 1.00 35.53 1208 ALA A N 1
ATOM 9113 C CA . ALA A 1 1208 ? 130.977 119.910 161.432 1.00 33.58 1208 ALA A CA 1
ATOM 9114 C C . ALA A 1 1208 ? 131.338 118.608 162.136 1.00 38.15 1208 ALA A C 1
ATOM 9115 O O . ALA A 1 1208 ? 131.107 118.457 163.339 1.00 43.62 1208 ALA A O 1
ATOM 9117 N N . SER A 1 1209 ? 131.902 117.664 161.387 1.00 38.56 1209 SER A N 1
ATOM 9118 C CA . SER A 1 1209 ? 132.192 116.337 161.915 1.00 37.66 1209 SER A CA 1
ATOM 9119 C C . SER A 1 1209 ? 133.676 116.014 161.935 1.00 39.29 1209 SER A C 1
ATOM 9120 O O . SER A 1 1209 ? 134.210 115.646 162.987 1.00 43.22 1209 SER A O 1
ATOM 9123 N N . CYS A 1 1210 ? 134.361 116.142 160.802 1.00 38.65 1210 CYS A N 1
ATOM 9124 C CA . CYS A 1 1210 ? 135.782 115.833 160.714 1.00 35.91 1210 CYS A CA 1
ATOM 9125 C C . CYS A 1 1210 ? 136.576 117.110 160.948 1.00 41.36 1210 CYS A C 1
ATOM 9126 O O . CYS A 1 1210 ? 136.501 118.047 160.147 1.00 46.18 1210 CYS A O 1
ATOM 9129 N N . LYS A 1 1211 ? 137.339 117.144 162.038 1.00 42.02 1211 LYS A N 1
ATOM 9130 C CA . LYS A 1 1211 ? 138.083 118.340 162.404 1.00 40.25 1211 LYS A CA 1
ATOM 9131 C C . LYS A 1 1211 ? 139.356 118.525 161.594 1.00 38.92 1211 LYS A C 1
ATOM 9132 O O . LYS A 1 1211 ? 139.900 119.634 161.575 1.00 43.35 1211 LYS A O 1
ATOM 9138 N N . THR A 1 1212 ? 139.839 117.482 160.929 1.00 38.35 1212 THR A N 1
ATOM 9139 C CA . THR A 1 1212 ? 141.055 117.566 160.136 1.00 33.65 1212 THR A CA 1
ATOM 9140 C C . THR A 1 1212 ? 140.793 117.959 158.691 1.00 33.88 1212 THR A C 1
ATOM 9141 O O . THR A 1 1212 ? 141.750 118.167 157.940 1.00 37.26 1212 THR A O 1
ATOM 9145 N N . CYS A 1 1213 ? 139.531 118.071 158.287 1.00 34.01 1213 CYS A N 1
ATOM 9146 C CA . CYS A 1 1213 ? 139.176 118.609 156.983 1.00 35.79 1213 CYS A CA 1
ATOM 9147 C C . CYS A 1 1213 ? 139.099 120.124 156.993 1.00 41.08 1213 CYS A C 1
ATOM 9148 O O . CYS A 1 1213 ? 138.859 120.730 155.945 1.00 42.23 1213 CYS A O 1
ATOM 9151 N N . PHE A 1 1214 ? 139.298 120.742 158.149 1.00 44.52 1214 PHE A N 1
ATOM 9152 C CA . PHE A 1 1214 ? 139.261 122.188 158.313 1.00 42.76 1214 PHE A CA 1
ATOM 9153 C C . PHE A 1 1214 ? 140.703 122.639 158.512 1.00 47.09 1214 PHE A C 1
ATOM 9154 O O . PHE A 1 1214 ? 141.194 122.717 159.639 1.00 48.31 1214 PHE A O 1
ATOM 9162 N N . GLU A 1 1215 ? 141.380 122.938 157.411 1.00 49.38 1215 GLU A N 1
ATOM 9163 C CA . GLU A 1 1215 ? 142.768 123.370 157.439 1.00 50.07 1215 GLU A CA 1
ATOM 9164 C C . GLU A 1 1215 ? 142.835 124.863 157.164 1.00 53.20 1215 GLU A C 1
ATOM 9165 O O . GLU A 1 1215 ? 142.229 125.347 156.201 1.00 57.28 1215 GLU A O 1
ATOM 9171 N N . LYS A 1 1216 ? 143.546 125.588 158.023 1.00 51.24 1216 LYS A N 1
ATOM 9172 C CA . LYS A 1 1216 ? 143.821 126.997 157.777 1.00 50.83 1216 LYS A CA 1
ATOM 9173 C C . LYS A 1 1216 ? 144.735 127.123 156.569 1.00 55.77 1216 LYS A C 1
ATOM 9174 O O . LYS A 1 1216 ? 145.839 126.567 156.561 1.00 62.88 1216 LYS A O 1
ATOM 9180 N N . ILE A 1 1217 ? 144.274 127.831 155.540 1.00 53.22 1217 ILE A N 1
ATOM 9181 C CA . ILE A 1 1217 ? 145.055 127.939 154.316 1.00 59.43 1217 ILE A CA 1
ATOM 9182 C C . ILE A 1 1217 ? 146.236 128.872 154.552 1.00 73.70 1217 ILE A C 1
ATOM 9183 O O . ILE A 1 1217 ? 146.117 129.920 155.203 1.00 76.57 1217 ILE A O 1
ATOM 9188 N N . ASP A 1 1218 ? 147.412 128.439 154.112 1.00 80.90 1218 ASP A N 1
ATOM 9189 C CA . ASP A 1 1218 ? 148.639 129.197 154.318 1.00 82.09 1218 ASP A CA 1
ATOM 9190 C C . ASP A 1 1218 ? 148.781 130.135 153.128 1.00 85.71 1218 ASP A C 1
ATOM 9191 O O . ASP A 1 1218 ? 149.235 129.729 152.055 1.00 87.77 1218 ASP A O 1
ATOM 9196 N N . SER A 1 1219 ? 148.364 131.387 153.309 1.00 88.05 1219 SER A N 1
ATOM 9197 C CA . SER A 1 1219 ? 148.576 132.410 152.289 1.00 90.40 1219 SER A CA 1
ATOM 9198 C C . SER A 1 1219 ? 150.067 132.690 152.254 1.00 87.52 1219 SER A C 1
ATOM 9199 O O . SER A 1 1219 ? 150.594 133.457 153.062 1.00 89.53 1219 SER A O 1
ATOM 9202 N N . GLU A 1 1220 ? 150.753 132.057 151.313 1.00 86.11 1220 GLU A N 1
ATOM 9203 C CA . GLU A 1 1220 ? 152.196 131.917 151.370 1.00 89.80 1220 GLU A CA 1
ATOM 9204 C C . GLU A 1 1220 ? 152.800 132.374 150.054 1.00 87.16 1220 GLU A C 1
ATOM 9205 O O . GLU A 1 1220 ? 152.244 132.120 148.981 1.00 77.52 1220 GLU A O 1
ATOM 9211 N N . GLU A 1 1221 ? 153.927 133.069 150.147 1.00 87.04 1221 GLU A N 1
ATOM 9212 C CA . GLU A 1 1221 ? 154.691 133.390 148.958 1.00 82.96 1221 GLU A CA 1
ATOM 9213 C C . GLU A 1 1221 ? 155.327 132.125 148.398 1.00 76.88 1221 GLU A C 1
ATOM 9214 O O . GLU A 1 1221 ? 155.712 131.218 149.140 1.00 77.23 1221 GLU A O 1
ATOM 9220 N N . PHE A 1 1222 ? 155.437 132.062 147.076 1.00 69.26 1222 PHE A N 1
ATOM 9221 C CA . PHE A 1 1222 ? 156.200 131.002 146.442 1.00 62.39 1222 PHE A CA 1
ATOM 9222 C C . PHE A 1 1222 ? 157.372 131.627 145.705 1.00 60.66 1222 PHE A C 1
ATOM 9223 O O . PHE A 1 1222 ? 157.224 132.651 145.032 1.00 63.41 1222 PHE A O 1
ATOM 9231 N N . VAL A 1 1223 ? 158.540 131.015 145.857 1.00 56.28 1223 VAL A N 1
ATOM 9232 C CA . VAL A 1 1223 ? 159.774 131.498 145.259 1.00 51.28 1223 VAL A CA 1
ATOM 9233 C C . VAL A 1 1223 ? 160.237 130.442 144.269 1.00 50.98 1223 VAL A C 1
ATOM 9234 O O . VAL A 1 1223 ? 160.436 129.279 144.642 1.00 56.34 1223 VAL A O 1
ATOM 9238 N N . LEU A 1 1224 ? 160.390 130.838 143.011 1.00 46.08 1224 LEU A N 1
ATOM 9239 C CA . LEU A 1 1224 ? 160.848 129.925 141.971 1.00 44.67 1224 LEU A CA 1
ATOM 9240 C C . LEU A 1 1224 ? 162.371 129.894 142.043 1.00 46.26 1224 LEU A C 1
ATOM 9241 O O . LEU A 1 1224 ? 163.029 130.907 141.793 1.00 53.45 1224 LEU A O 1
ATOM 9246 N N . ALA A 1 1225 ? 162.930 128.733 142.396 1.00 41.57 1225 ALA A N 1
ATOM 9247 C CA . ALA A 1 1225 ? 164.296 128.675 142.912 1.00 39.25 1225 ALA A CA 1
ATOM 9248 C C . ALA A 1 1225 ? 165.336 128.877 141.816 1.00 47.80 1225 ALA A C 1
ATOM 9249 O O . ALA A 1 1225 ? 166.053 129.884 141.804 1.00 55.20 1225 ALA A O 1
ATOM 9251 N N . CYS A 1 1226 ? 165.428 127.939 140.883 1.00 49.16 1226 CYS A N 1
ATOM 9252 C CA . CYS A 1 1226 ? 166.495 127.972 139.897 1.00 48.91 1226 CYS A CA 1
ATOM 9253 C C . CYS A 1 1226 ? 166.148 128.946 138.777 1.00 47.99 1226 CYS A C 1
ATOM 9254 O O . CYS A 1 1226 ? 165.002 129.370 138.623 1.00 48.07 1226 CYS A O 1
ATOM 9257 N N . GLU A 1 1227 ? 167.165 129.325 138.009 1.00 49.51 1227 GLU A N 1
ATOM 9258 C CA . GLU A 1 1227 ? 166.942 130.211 136.878 1.00 50.38 1227 GLU A CA 1
ATOM 9259 C C . GLU A 1 1227 ? 166.200 129.457 135.778 1.00 47.93 1227 GLU A C 1
ATOM 9260 O O . GLU A 1 1227 ? 166.557 128.316 135.466 1.00 51.60 1227 GLU A O 1
ATOM 9266 N N . PRO A 1 1228 ? 165.151 130.044 135.203 1.00 42.41 1228 PRO A N 1
ATOM 9267 C CA . PRO A 1 1228 ? 164.402 129.337 134.158 1.00 43.22 1228 PRO A CA 1
ATOM 9268 C C . PRO A 1 1228 ? 165.214 129.185 132.882 1.00 47.49 1228 PRO A C 1
ATOM 9269 O O . PRO A 1 1228 ? 165.849 130.129 132.406 1.00 54.06 1228 PRO A O 1
ATOM 9273 N N . GLN A 1 1229 ? 165.184 127.974 132.330 1.00 45.18 1229 GLN A N 1
ATOM 9274 C CA . GLN A 1 1229 ? 165.921 127.628 131.124 1.00 44.69 1229 GLN A CA 1
ATOM 9275 C C . GLN A 1 1229 ? 165.026 127.589 129.894 1.00 48.60 1229 GLN A C 1
ATOM 9276 O O . GLN A 1 1229 ? 165.389 126.970 128.889 1.00 56.83 1229 GLN A O 1
ATOM 9282 N N . TYR A 1 1230 ? 163.862 128.237 129.958 1.00 46.29 1230 TYR A N 1
ATOM 9283 C CA . TYR A 1 1230 ? 162.871 128.130 128.893 1.00 48.87 1230 TYR A CA 1
ATOM 9284 C C . TYR A 1 1230 ? 163.289 128.889 127.638 1.00 58.27 1230 TYR A C 1
ATOM 9285 O O . TYR A 1 1230 ? 163.089 128.394 126.521 1.00 63.66 1230 TYR A O 1
ATOM 9294 N N . ARG A 1 1231 ? 163.806 130.109 127.801 1.00 56.62 1231 ARG A N 1
ATOM 9295 C CA . ARG A 1 1231 ? 164.366 131.012 126.788 1.00 55.70 1231 ARG A CA 1
ATOM 9296 C C . ARG A 1 1231 ? 163.345 131.560 125.792 1.00 57.54 1231 ARG A C 1
ATOM 9297 O O . ARG A 1 1231 ? 163.718 132.389 124.954 1.00 63.99 1231 ARG A O 1
ATOM 9305 N N . GLY A 1 1232 ? 162.083 131.146 125.850 1.00 56.49 1232 GLY A N 1
ATOM 9306 C CA . GLY A 1 1232 ? 161.084 131.596 124.904 1.00 61.01 1232 GLY A CA 1
ATOM 9307 C C . GLY A 1 1232 ? 161.135 130.822 123.598 1.00 66.46 1232 GLY A C 1
ATOM 9308 O O . GLY A 1 1232 ? 162.055 130.050 123.325 1.00 69.06 1232 GLY A O 1
ATOM 9309 N N . ALA A 1 1233 ? 160.108 131.033 122.771 1.00 69.30 1233 ALA A N 1
ATOM 9310 C CA . ALA A 1 1233 ? 160.071 130.459 121.430 1.00 72.23 1233 ALA A CA 1
ATOM 9311 C C . ALA A 1 1233 ? 160.105 131.543 120.352 1.00 77.78 1233 ALA A C 1
ATOM 9312 O O . ALA A 1 1233 ? 161.111 131.663 119.652 1.00 81.97 1233 ALA A O 1
ATOM 9314 N N . GLU A 1 1234 ? 159.076 132.396 120.285 1.00 75.82 1234 GLU A N 1
ATOM 9315 C CA . GLU A 1 1234 ? 158.770 133.433 119.286 1.00 76.49 1234 GLU A CA 1
ATOM 9316 C C . GLU A 1 1234 ? 158.413 132.911 117.893 1.00 78.08 1234 GLU A C 1
ATOM 9317 O O . GLU A 1 1234 ? 158.165 133.738 117.008 1.00 84.10 1234 GLU A O 1
ATOM 9323 N N . TRP A 1 1235 ? 158.377 131.596 117.645 1.00 75.92 1235 TRP A N 1
ATOM 9324 C CA . TRP A 1 1235 ? 158.003 131.125 116.313 1.00 71.71 1235 TRP A CA 1
ATOM 9325 C C . TRP A 1 1235 ? 156.594 130.549 116.246 1.00 74.23 1235 TRP A C 1
ATOM 9326 O O . TRP A 1 1235 ? 156.161 130.148 115.160 1.00 78.47 1235 TRP A O 1
ATOM 9337 N N . LEU A 1 1236 ? 155.864 130.497 117.357 1.00 74.14 1236 LEU A N 1
ATOM 9338 C CA . LEU A 1 1236 ? 154.544 129.878 117.355 1.00 74.02 1236 LEU A CA 1
ATOM 9339 C C . LEU A 1 1236 ? 153.397 130.868 117.235 1.00 81.43 1236 LEU A C 1
ATOM 9340 O O . LEU A 1 1236 ? 152.359 130.517 116.665 1.00 85.11 1236 LEU A O 1
ATOM 9345 N N . ILE A 1 1237 ? 153.541 132.087 117.746 1.00 82.63 1237 ILE A N 1
ATOM 9346 C CA . ILE A 1 1237 ? 152.546 133.130 117.523 1.00 86.16 1237 ILE A CA 1
ATOM 9347 C C . ILE A 1 1237 ? 152.894 133.828 116.205 1.00 90.74 1237 ILE A C 1
ATOM 9348 O O . ILE A 1 1237 ? 153.929 134.483 116.063 1.00 91.84 1237 ILE A O 1
ATOM 9353 N N . THR A 1 1238 ? 152.057 133.599 115.191 1.00 93.18 1238 THR A N 1
ATOM 9354 C CA . THR A 1 1238 ? 152.311 134.169 113.873 1.00 91.44 1238 THR A CA 1
ATOM 9355 C C . THR A 1 1238 ? 151.849 135.616 113.774 1.00 94.15 1238 THR A C 1
ATOM 9356 O O . THR A 1 1238 ? 152.389 136.379 112.967 1.00 93.55 1238 THR A O 1
ATOM 9360 N N . LYS A 1 1239 ? 150.854 136.007 114.572 1.00 95.48 1239 LYS A N 1
ATOM 9361 C CA . LYS A 1 1239 ? 150.375 137.380 114.600 1.00 98.26 1239 LYS A CA 1
ATOM 9362 C C . LYS A 1 1239 ? 150.958 138.079 115.819 1.00 99.21 1239 LYS A C 1
ATOM 9363 O O . LYS A 1 1239 ? 150.404 137.954 116.922 1.00 99.42 1239 LYS A O 1
ATOM 9369 N N . PRO A 1 1240 ? 152.056 138.825 115.687 1.00 102.49 1240 PRO A N 1
ATOM 9370 C CA . PRO A 1 1240 ? 152.678 139.449 116.864 1.00 105.75 1240 PRO A CA 1
ATOM 9371 C C . PRO A 1 1240 ? 151.977 140.744 117.254 1.00 110.60 1240 PRO A C 1
ATOM 9372 O O . PRO A 1 1240 ? 151.834 141.662 116.443 1.00 114.70 1240 PRO A O 1
ATOM 9376 N N . VAL A 1 1241 ? 151.533 140.811 118.511 1.00 108.86 1241 VAL A N 1
ATOM 9377 C CA . VAL A 1 1241 ? 150.826 141.989 118.994 1.00 113.10 1241 VAL A CA 1
ATOM 9378 C C . VAL A 1 1241 ? 151.806 143.153 119.139 1.00 120.51 1241 VAL A C 1
ATOM 9379 O O . VAL A 1 1241 ? 153.010 142.966 119.368 1.00 116.60 1241 VAL A O 1
ATOM 9383 N N . THR A 1 1242 ? 151.302 144.363 118.920 1.00 131.23 1242 THR A N 1
ATOM 9384 C CA . THR A 1 1242 ? 152.117 145.561 119.024 1.00 136.54 1242 THR A CA 1
ATOM 9385 C C . THR A 1 1242 ? 152.115 146.086 120.455 1.00 138.65 1242 THR A C 1
ATOM 9386 O O . THR A 1 1242 ? 151.293 145.693 121.288 1.00 137.52 1242 THR A O 1
ATOM 9390 N N . VAL A 1 1243 ? 153.079 146.967 120.736 1.00 142.15 1243 VAL A N 1
ATOM 9391 C CA . VAL A 1 1243 ? 153.153 147.592 122.062 1.00 145.90 1243 VAL A CA 1
ATOM 9392 C C . VAL A 1 1243 ? 151.960 148.498 122.362 1.00 148.01 1243 VAL A C 1
ATOM 9393 O O . VAL A 1 1243 ? 151.458 148.446 123.498 1.00 145.34 1243 VAL A O 1
ATOM 9397 N N . PRO A 1 1244 ? 151.453 149.353 121.442 1.00 150.32 1244 PRO A N 1
ATOM 9398 C CA . PRO A 1 1244 ? 150.174 150.032 121.743 1.00 150.61 1244 PRO A CA 1
ATOM 9399 C C . PRO A 1 1244 ? 148.983 149.100 121.929 1.00 150.38 1244 PRO A C 1
ATOM 9400 O O . PRO A 1 1244 ? 148.095 149.407 122.734 1.00 148.45 1244 PRO A O 1
ATOM 9404 N N . GLU A 1 1245 ? 148.934 147.977 121.220 1.00 150.63 1245 GLU A N 1
ATOM 9405 C CA . GLU A 1 1245 ? 147.802 147.063 121.340 1.00 150.48 1245 GLU A CA 1
ATOM 9406 C C . GLU A 1 1245 ? 147.977 146.118 122.524 1.00 148.85 1245 GLU A C 1
ATOM 9407 O O . GLU A 1 1245 ? 149.038 146.076 123.147 1.00 145.67 1245 GLU A O 1
ATOM 9413 N N . PHE A 1 1254 ? 150.442 155.578 147.510 1.00 191.30 1254 PHE A N 1
ATOM 9414 C CA . PHE A 1 1254 ? 149.494 155.579 148.619 1.00 191.22 1254 PHE A CA 1
ATOM 9415 C C . PHE A 1 1254 ? 149.235 154.164 149.125 1.00 189.91 1254 PHE A C 1
ATOM 9416 O O . PHE A 1 1254 ? 149.506 153.189 148.423 1.00 188.58 1254 PHE A O 1
ATOM 9424 N N . ASP A 1 1255 ? 148.717 154.056 150.345 1.00 190.01 1255 ASP A N 1
ATOM 9425 C CA . ASP A 1 1255 ? 148.292 152.762 150.848 1.00 188.83 1255 ASP A CA 1
ATOM 9426 C C . ASP A 1 1255 ? 147.016 152.326 150.128 1.00 188.01 1255 ASP A C 1
ATOM 9427 O O . ASP A 1 1255 ? 146.219 153.168 149.703 1.00 189.33 1255 ASP A O 1
ATOM 9432 N N . PRO A 1 1256 ? 146.819 151.013 149.945 1.00 185.87 1256 PRO A N 1
ATOM 9433 C CA . PRO A 1 1256 ? 145.620 150.537 149.229 1.00 185.96 1256 PRO A CA 1
ATOM 9434 C C . PRO A 1 1256 ? 144.305 150.804 149.945 1.00 187.02 1256 PRO A C 1
ATOM 9435 O O . PRO A 1 1256 ? 143.254 150.771 149.290 1.00 186.20 1256 PRO A O 1
ATOM 9439 N N . CYS A 1 1257 ? 144.334 151.060 151.258 1.00 188.03 1257 CYS A N 1
ATOM 9440 C CA . CYS A 1 1257 ? 143.104 151.194 152.035 1.00 187.29 1257 CYS A CA 1
ATOM 9441 C C . CYS A 1 1257 ? 142.314 152.437 151.639 1.00 186.71 1257 CYS A C 1
ATOM 9442 O O . CYS A 1 1257 ? 141.099 152.366 151.435 1.00 187.30 1257 CYS A O 1
ATOM 9445 N N . VAL A 1 1258 ? 142.989 153.581 151.498 1.00 186.77 1258 VAL A N 1
ATOM 9446 C CA . VAL A 1 1258 ? 142.287 154.825 151.184 1.00 186.54 1258 VAL A CA 1
ATOM 9447 C C . VAL A 1 1258 ? 141.807 154.836 149.732 1.00 186.38 1258 VAL A C 1
ATOM 9448 O O . VAL A 1 1258 ? 140.724 155.359 149.426 1.00 186.22 1258 VAL A O 1
ATOM 9452 N N . SER A 1 1259 ? 142.598 154.257 148.820 1.00 186.00 1259 SER A N 1
ATOM 9453 C CA . SER A 1 1259 ? 142.189 154.159 147.422 1.00 187.10 1259 SER A CA 1
ATOM 9454 C C . SER A 1 1259 ? 140.987 153.238 147.264 1.00 186.80 1259 SER A C 1
ATOM 9455 O O . SER A 1 1259 ? 140.027 153.575 146.554 1.00 186.27 1259 SER A O 1
ATOM 9458 N N . ALA A 1 1260 ? 141.010 152.090 147.951 1.00 186.21 1260 ALA A N 1
ATOM 9459 C CA . ALA A 1 1260 ? 139.856 151.199 147.968 1.00 184.21 1260 ALA A CA 1
ATOM 9460 C C . ALA A 1 1260 ? 138.661 151.842 148.659 1.00 183.50 1260 ALA A C 1
ATOM 9461 O O . ALA A 1 1260 ? 137.521 151.574 148.277 1.00 183.33 1260 ALA A O 1
ATOM 9463 N N . SER A 1 1261 ? 138.906 152.713 149.643 1.00 183.19 1261 SER A N 1
ATOM 9464 C CA . SER A 1 1261 ? 137.826 153.413 150.332 1.00 179.60 1261 SER A CA 1
ATOM 9465 C C . SER A 1 1261 ? 137.090 154.365 149.398 1.00 179.23 1261 SER A C 1
ATOM 9466 O O . SER A 1 1261 ? 135.855 154.325 149.303 1.00 179.93 1261 SER A O 1
ATOM 9469 N N . TYR A 1 1262 ? 137.840 155.226 148.697 1.00 179.63 1262 TYR A N 1
ATOM 9470 C CA . TYR A 1 1262 ? 137.229 156.145 147.736 1.00 181.96 1262 TYR A CA 1
ATOM 9471 C C . TYR A 1 1262 ? 136.563 155.400 146.584 1.00 181.79 1262 TYR A C 1
ATOM 9472 O O . TYR A 1 1262 ? 135.466 155.779 146.143 1.00 182.57 1262 TYR A O 1
ATOM 9481 N N . CYS A 1 1263 ? 137.205 154.334 146.090 1.00 181.42 1263 CYS A N 1
ATOM 9482 C CA . CYS A 1 1263 ? 136.645 153.580 144.974 1.00 182.97 1263 CYS A CA 1
ATOM 9483 C C . CYS A 1 1263 ? 135.373 152.840 145.376 1.00 184.31 1263 CYS A C 1
ATOM 9484 O O . CYS A 1 1263 ? 134.405 152.800 144.607 1.00 185.34 1263 CYS A O 1
ATOM 9487 N N . LEU A 1 1264 ? 135.345 152.271 146.586 1.00 184.71 1264 LEU A N 1
ATOM 9488 C CA . LEU A 1 1264 ? 134.138 151.624 147.084 1.00 184.90 1264 LEU A CA 1
ATOM 9489 C C . LEU A 1 1264 ? 133.029 152.637 147.323 1.00 183.34 1264 LEU A C 1
ATOM 9490 O O . LEU A 1 1264 ? 131.857 152.339 147.075 1.00 183.47 1264 LEU A O 1
ATOM 9495 N N . GLY A 1 1265 ? 133.382 153.842 147.785 1.00 181.72 1265 GLY A N 1
ATOM 9496 C CA . GLY A 1 1265 ? 132.374 154.874 147.985 1.00 179.34 1265 GLY A CA 1
ATOM 9497 C C . GLY A 1 1265 ? 131.715 155.317 146.692 1.00 181.09 1265 GLY A C 1
ATOM 9498 O O . GLY A 1 1265 ? 130.483 155.396 146.605 1.00 182.29 1265 GLY A O 1
ATOM 9499 N N . ILE A 1 1266 ? 132.522 155.573 145.656 1.00 182.48 1266 ILE A N 1
ATOM 9500 C CA . ILE A 1 1266 ? 131.937 155.999 144.384 1.00 182.67 1266 ILE A CA 1
ATOM 9501 C C . ILE A 1 1266 ? 131.207 154.832 143.707 1.00 183.67 1266 ILE A C 1
ATOM 9502 O O . ILE A 1 1266 ? 130.177 155.037 143.047 1.00 184.22 1266 ILE A O 1
ATOM 9507 N N . LEU A 1 1267 ? 131.669 153.591 143.923 1.00 183.22 1267 LEU A N 1
ATOM 9508 C CA . LEU A 1 1267 ? 130.998 152.435 143.336 1.00 182.77 1267 LEU A CA 1
ATOM 9509 C C . LEU A 1 1267 ? 129.644 152.186 143.996 1.00 184.03 1267 LEU A C 1
ATOM 9510 O O . LEU A 1 1267 ? 128.664 151.886 143.306 1.00 185.83 1267 LEU A O 1
ATOM 9515 N N . ILE A 1 1268 ? 129.562 152.333 145.322 1.00 183.29 1268 ILE A N 1
ATOM 9516 C CA . ILE A 1 1268 ? 128.286 152.184 146.019 1.00 183.18 1268 ILE A CA 1
ATOM 9517 C C . ILE A 1 1268 ? 127.337 153.329 145.664 1.00 184.24 1268 ILE A C 1
ATOM 9518 O O . ILE A 1 1268 ? 126.129 153.114 145.494 1.00 186.84 1268 ILE A O 1
ATOM 9523 N N . GLY A 1 1269 ? 127.868 154.549 145.499 1.00 184.53 1269 GLY A N 1
ATOM 9524 C CA . GLY A 1 1269 ? 127.023 155.664 145.082 1.00 184.12 1269 GLY A CA 1
ATOM 9525 C C . GLY A 1 1269 ? 126.431 155.487 143.694 1.00 186.56 1269 GLY A C 1
ATOM 9526 O O . GLY A 1 1269 ? 125.231 155.698 143.487 1.00 186.64 1269 GLY A O 1
ATOM 9527 N N . LYS A 1 1270 ? 127.253 155.062 142.731 1.00 187.67 1270 LYS A N 1
ATOM 9528 C CA . LYS A 1 1270 ? 126.720 154.786 141.403 1.00 188.90 1270 LYS A CA 1
ATOM 9529 C C . LYS A 1 1270 ? 125.854 153.529 141.378 1.00 189.90 1270 LYS A C 1
ATOM 9530 O O . LYS A 1 1270 ? 124.963 153.427 140.530 1.00 191.23 1270 LYS A O 1
ATOM 9536 N N . SER A 1 1271 ? 126.052 152.600 142.321 1.00 189.02 1271 SER A N 1
ATOM 9537 C CA . SER A 1 1271 ? 125.147 151.461 142.443 1.00 188.55 1271 SER A CA 1
ATOM 9538 C C . SER A 1 1271 ? 123.770 151.891 142.936 1.00 189.88 1271 SER A C 1
ATOM 9539 O O . SER A 1 1271 ? 122.751 151.403 142.438 1.00 190.42 1271 SER A O 1
ATOM 9542 N N . PHE A 1 1272 ? 123.719 152.801 143.913 1.00 190.33 1272 PHE A N 1
ATOM 9543 C CA . PHE A 1 1272 ? 122.438 153.375 144.324 1.00 189.39 1272 PHE A CA 1
ATOM 9544 C C . PHE A 1 1272 ? 121.801 154.178 143.194 1.00 191.20 1272 PHE A C 1
ATOM 9545 O O . PHE A 1 1272 ? 120.570 154.205 143.059 1.00 190.84 1272 PHE A O 1
ATOM 9553 N N . LEU A 1 1273 ? 122.628 154.834 142.369 1.00 192.40 1273 LEU A N 1
ATOM 9554 C CA . LEU A 1 1273 ? 122.104 155.570 141.220 1.00 192.57 1273 LEU A CA 1
ATOM 9555 C C . LEU A 1 1273 ? 121.463 154.633 140.192 1.00 193.45 1273 LEU A C 1
ATOM 9556 O O . LEU A 1 1273 ? 120.359 154.901 139.696 1.00 193.70 1273 LEU A O 1
ATOM 9561 N N . VAL A 1 1274 ? 122.120 153.512 139.877 1.00 193.60 1274 VAL A N 1
ATOM 9562 C CA . VAL A 1 1274 ? 121.502 152.569 138.943 1.00 194.23 1274 VAL A CA 1
ATOM 9563 C C . VAL A 1 1274 ? 120.398 151.754 139.608 1.00 194.91 1274 VAL A C 1
ATOM 9564 O O . VAL A 1 1274 ? 119.625 151.087 138.909 1.00 195.35 1274 VAL A O 1
ATOM 9568 N N . ASP A 1 1275 ? 120.305 151.782 140.940 1.00 194.69 1275 ASP A N 1
ATOM 9569 C CA . ASP A 1 1275 ? 119.112 151.260 141.597 1.00 194.87 1275 ASP A CA 1
ATOM 9570 C C . ASP A 1 1275 ? 117.920 152.199 141.435 1.00 195.06 1275 ASP A C 1
ATOM 9571 O O . ASP A 1 1275 ? 116.792 151.733 141.236 1.00 194.39 1275 ASP A O 1
ATOM 9576 N N . ILE A 1 1276 ? 118.133 153.518 141.541 1.00 195.73 1276 ILE A N 1
ATOM 9577 C CA . ILE A 1 1276 ? 116.978 154.408 141.389 1.00 195.03 1276 ILE A CA 1
ATOM 9578 C C . ILE A 1 1276 ? 116.564 154.515 139.919 1.00 195.63 1276 ILE A C 1
ATOM 9579 O O . ILE A 1 1276 ? 115.393 154.788 139.626 1.00 194.63 1276 ILE A O 1
ATOM 9584 N N . ARG A 1 1277 ? 117.492 154.294 138.969 1.00 196.95 1277 ARG A N 1
ATOM 9585 C CA . ARG A 1 1277 ? 117.070 154.245 137.567 1.00 197.39 1277 ARG A CA 1
ATOM 9586 C C . ARG A 1 1277 ? 116.420 152.914 137.199 1.00 198.60 1277 ARG A C 1
ATOM 9587 O O . ARG A 1 1277 ? 115.739 152.827 136.168 1.00 197.10 1277 ARG A O 1
ATOM 9595 N N . ALA A 1 1278 ? 116.636 151.872 137.999 1.00 199.34 1278 ALA A N 1
ATOM 9596 C CA . ALA A 1 1278 ? 116.068 150.562 137.710 1.00 197.73 1278 ALA A CA 1
ATOM 9597 C C . ALA A 1 1278 ? 114.568 150.537 137.985 1.00 199.03 1278 ALA A C 1
ATOM 9598 O O . ALA A 1 1278 ? 114.062 151.234 138.868 1.00 198.92 1278 ALA A O 1
ATOM 9600 N N . SER A 1 1279 ? 113.856 149.719 137.214 1.00 199.80 1279 SER A N 1
ATOM 9601 C CA . SER A 1 1279 ? 112.425 149.538 137.400 1.00 197.74 1279 SER A CA 1
ATOM 9602 C C . SER A 1 1279 ? 112.149 148.567 138.548 1.00 196.46 1279 SER A C 1
ATOM 9603 O O . SER A 1 1279 ? 113.064 147.990 139.142 1.00 196.40 1279 SER A O 1
ATOM 9606 N N . GLY A 1 1280 ? 110.858 148.391 138.852 1.00 195.54 1280 GLY A N 1
ATOM 9607 C CA . GLY A 1 1280 ? 110.459 147.554 139.974 1.00 194.83 1280 GLY A CA 1
ATOM 9608 C C . GLY A 1 1280 ? 110.785 146.084 139.799 1.00 196.11 1280 GLY A C 1
ATOM 9609 O O . GLY A 1 1280 ? 111.092 145.393 140.776 1.00 196.95 1280 GLY A O 1
ATOM 9610 N N . GLN A 1 1281 ? 110.723 145.583 138.564 1.00 196.60 1281 GLN A N 1
ATOM 9611 C CA . GLN A 1 1281 ? 111.147 144.212 138.301 1.00 195.80 1281 GLN A CA 1
ATOM 9612 C C . GLN A 1 1281 ? 112.661 144.062 138.394 1.00 195.00 1281 GLN A C 1
ATOM 9613 O O . GLN A 1 1281 ? 113.159 142.962 138.657 1.00 194.48 1281 GLN A O 1
ATOM 9619 N N . ASP A 1 1282 ? 113.405 145.148 138.175 1.00 195.36 1282 ASP A N 1
ATOM 9620 C CA . ASP A 1 1282 ? 114.861 145.075 138.190 1.00 195.10 1282 ASP A CA 1
ATOM 9621 C C . ASP A 1 1282 ? 115.447 145.228 139.590 1.00 196.40 1282 ASP A C 1
ATOM 9622 O O . ASP A 1 1282 ? 116.509 144.661 139.870 1.00 195.19 1282 ASP A O 1
ATOM 9627 N N . ILE A 1 1283 ? 114.788 145.981 140.478 1.00 198.05 1283 ILE A N 1
ATOM 9628 C CA . ILE A 1 1283 ? 115.316 146.157 141.829 1.00 196.87 1283 ILE A CA 1
ATOM 9629 C C . ILE A 1 1283 ? 115.140 144.910 142.689 1.00 197.23 1283 ILE A C 1
ATOM 9630 O O . ILE A 1 1283 ? 115.828 144.768 143.706 1.00 195.99 1283 ILE A O 1
ATOM 9635 N N . MET A 1 1284 ? 114.237 143.997 142.318 1.00 197.53 1284 MET A N 1
ATOM 9636 C CA . MET A 1 1284 ? 114.163 142.729 143.033 1.00 196.49 1284 MET A CA 1
ATOM 9637 C C . MET A 1 1284 ? 115.311 141.801 142.657 1.00 195.97 1284 MET A C 1
ATOM 9638 O O . MET A 1 1284 ? 115.627 140.884 143.423 1.00 194.67 1284 MET A O 1
ATOM 9643 N N . GLU A 1 1285 ? 115.942 142.020 141.506 1.00 196.45 1285 GLU A N 1
ATOM 9644 C CA . GLU A 1 1285 ? 117.153 141.294 141.161 1.00 194.97 1285 GLU A CA 1
ATOM 9645 C C . GLU A 1 1285 ? 118.341 141.852 141.937 1.00 194.86 1285 GLU A C 1
ATOM 9646 O O . GLU A 1 1285 ? 118.374 143.028 142.308 1.00 195.37 1285 GLU A O 1
ATOM 9652 N N . GLN A 1 1286 ? 119.325 140.990 142.182 1.00 192.77 1286 GLN A N 1
ATOM 9653 C CA . GLN A 1 1286 ? 120.510 141.358 142.944 1.00 191.50 1286 GLN A CA 1
ATOM 9654 C C . GLN A 1 1286 ? 121.655 141.845 142.064 1.00 192.58 1286 GLN A C 1
ATOM 9655 O O . GLN A 1 1286 ? 122.792 141.920 142.537 1.00 191.94 1286 GLN A O 1
ATOM 9661 N N . ARG A 1 1287 ? 121.389 142.163 140.800 1.00 194.94 1287 ARG A N 1
ATOM 9662 C CA . ARG A 1 1287 ? 122.441 142.633 139.910 1.00 195.43 1287 ARG A CA 1
ATOM 9663 C C . ARG A 1 1287 ? 122.856 144.056 140.266 1.00 195.94 1287 ARG A C 1
ATOM 9664 O O . ARG A 1 1287 ? 122.013 144.924 140.511 1.00 194.80 1287 ARG A O 1
ATOM 9672 N N . THR A 1 1288 ? 124.164 144.291 140.299 1.00 196.23 1288 THR A N 1
ATOM 9673 C CA . THR A 1 1288 ? 124.737 145.601 140.586 1.00 194.74 1288 THR A CA 1
ATOM 9674 C C . THR A 1 1288 ? 125.576 146.068 139.400 1.00 193.93 1288 THR A C 1
ATOM 9675 O O . THR A 1 1288 ? 125.678 145.392 138.373 1.00 194.25 1288 THR A O 1
ATOM 9679 N N . TRP A 1 1289 ? 126.174 147.252 139.553 1.00 193.08 1289 TRP A N 1
ATOM 9680 C CA . TRP A 1 1289 ? 126.920 147.852 138.451 1.00 193.94 1289 TRP A CA 1
ATOM 9681 C C . TRP A 1 1289 ? 128.269 147.171 138.248 1.00 195.12 1289 TRP A C 1
ATOM 9682 O O . TRP A 1 1289 ? 128.682 146.935 137.107 1.00 194.96 1289 TRP A O 1
ATOM 9693 N N . ALA A 1 1290 ? 128.967 146.843 139.334 1.00 195.77 1290 ALA A N 1
ATOM 9694 C CA . ALA A 1 1290 ? 130.325 146.308 139.246 1.00 195.31 1290 ALA A CA 1
ATOM 9695 C C . ALA A 1 1290 ? 130.513 145.128 140.197 1.00 195.19 1290 ALA A C 1
ATOM 9696 O O . ALA A 1 1290 ? 131.537 145.014 140.875 1.00 194.44 1290 ALA A O 1
ATOM 9698 N N . ASN A 1 1291 ? 129.504 144.246 140.248 1.00 195.54 1291 ASN A N 1
ATOM 9699 C CA . ASN A 1 1291 ? 129.558 142.932 140.909 1.00 195.74 1291 ASN A CA 1
ATOM 9700 C C . ASN A 1 1291 ? 129.855 143.051 142.408 1.00 194.20 1291 ASN A C 1
ATOM 9701 O O . ASN A 1 1291 ? 130.874 142.577 142.915 1.00 191.39 1291 ASN A O 1
ATOM 9706 N N . LEU A 1 1292 ? 128.929 143.702 143.112 1.00 192.71 1292 LEU A N 1
ATOM 9707 C CA . LEU A 1 1292 ? 129.130 144.038 144.517 1.00 190.90 1292 LEU A CA 1
ATOM 9708 C C . LEU A 1 1292 ? 128.932 142.843 145.447 1.00 189.90 1292 LEU A C 1
ATOM 9709 O O . LEU A 1 1292 ? 129.453 142.851 146.569 1.00 188.22 1292 LEU A O 1
ATOM 9714 N N . GLU A 1 1293 ? 128.209 141.811 145.001 1.00 192.17 1293 GLU A N 1
ATOM 9715 C CA . GLU A 1 1293 ? 127.761 140.759 145.914 1.00 191.59 1293 GLU A CA 1
ATOM 9716 C C . GLU A 1 1293 ? 128.896 139.841 146.359 1.00 190.97 1293 GLU A C 1
ATOM 9717 O O . GLU A 1 1293 ? 128.983 139.497 147.544 1.00 188.92 1293 GLU A O 1
ATOM 9723 N N . ARG A 1 1294 ? 129.773 139.429 145.444 1.00 192.37 1294 ARG A N 1
ATOM 9724 C CA . ARG A 1 1294 ? 130.809 138.454 145.796 1.00 191.78 1294 ARG A CA 1
ATOM 9725 C C . ARG A 1 1294 ? 132.065 139.142 146.357 1.00 188.98 1294 ARG A C 1
ATOM 9726 O O . ARG A 1 1294 ? 133.191 139.030 145.870 1.00 187.58 1294 ARG A O 1
ATOM 9734 N N . PHE A 1 1295 ? 131.846 139.833 147.475 1.00 186.75 1295 PHE A N 1
ATOM 9735 C CA . PHE A 1 1295 ? 132.906 140.476 148.235 1.00 182.57 1295 PHE A CA 1
ATOM 9736 C C . PHE A 1 1295 ? 132.805 140.032 149.686 1.00 178.83 1295 PHE A C 1
ATOM 9737 O O . PHE A 1 1295 ? 131.707 139.777 150.189 1.00 177.50 1295 PHE A O 1
ATOM 9745 N N . SER A 1 1296 ? 133.955 139.934 150.350 1.00 176.65 1296 SER A N 1
ATOM 9746 C CA . SER A 1 1296 ? 134.002 139.427 151.712 1.00 172.31 1296 SER A CA 1
ATOM 9747 C C . SER A 1 1296 ? 133.456 140.457 152.699 1.00 171.26 1296 SER A C 1
ATOM 9748 O O . SER A 1 1296 ? 133.342 141.648 152.402 1.00 171.29 1296 SER A O 1
ATOM 9751 N N . ILE A 1 1297 ? 133.088 139.970 153.881 1.00 169.37 1297 ILE A N 1
ATOM 9752 C CA . ILE A 1 1297 ? 132.622 140.843 154.952 1.00 166.65 1297 ILE A CA 1
ATOM 9753 C C . ILE A 1 1297 ? 133.776 141.260 155.866 1.00 166.02 1297 ILE A C 1
ATOM 9754 O O . ILE A 1 1297 ? 133.759 142.363 156.427 1.00 164.77 1297 ILE A O 1
ATOM 9759 N N . SER A 1 1298 ? 134.805 140.412 155.982 1.00 168.11 1298 SER A N 1
ATOM 9760 C CA . SER A 1 1298 ? 135.914 140.668 156.899 1.00 167.69 1298 SER A CA 1
ATOM 9761 C C . SER A 1 1298 ? 136.744 141.872 156.466 1.00 166.09 1298 SER A C 1
ATOM 9762 O O . SER A 1 1298 ? 137.091 142.725 157.292 1.00 164.62 1298 SER A O 1
ATOM 9765 N N . ASP A 1 1299 ? 137.057 141.968 155.169 1.00 165.91 1299 ASP A N 1
ATOM 9766 C CA . ASP A 1 1299 ? 137.858 143.085 154.674 1.00 165.99 1299 ASP A CA 1
ATOM 9767 C C . ASP A 1 1299 ? 137.121 144.420 154.736 1.00 164.69 1299 ASP A C 1
ATOM 9768 O O . ASP A 1 1299 ? 137.772 145.468 154.795 1.00 164.35 1299 ASP A O 1
ATOM 9773 N N . MET A 1 1300 ? 135.785 144.402 154.718 1.00 162.74 1300 MET A N 1
ATOM 9774 C CA . MET A 1 1300 ? 135.025 145.617 154.996 1.00 160.98 1300 MET A CA 1
ATOM 9775 C C . MET A 1 1300 ? 135.198 146.051 156.445 1.00 160.60 1300 MET A C 1
ATOM 9776 O O . MET A 1 1300 ? 135.219 147.251 156.741 1.00 161.47 1300 MET A O 1
ATOM 9781 N N . GLN A 1 1301 ? 135.311 145.087 157.364 1.00 160.60 1301 GLN A N 1
ATOM 9782 C CA . GLN A 1 1301 ? 135.591 145.422 158.756 1.00 160.97 1301 GLN A CA 1
ATOM 9783 C C . GLN A 1 1301 ? 137.021 145.919 158.933 1.00 161.33 1301 GLN A C 1
ATOM 9784 O O . GLN A 1 1301 ? 137.275 146.774 159.789 1.00 160.25 1301 GLN A O 1
ATOM 9790 N N . LYS A 1 1302 ? 137.964 145.388 158.147 1.00 162.45 1302 LYS A N 1
ATOM 9791 C CA . LYS A 1 1302 ? 139.321 145.932 158.154 1.00 165.10 1302 LYS A CA 1
ATOM 9792 C C . LYS A 1 1302 ? 139.370 147.332 157.554 1.00 164.85 1302 LYS A C 1
ATOM 9793 O O . LYS A 1 1302 ? 140.205 148.149 157.958 1.00 164.18 1302 LYS A O 1
ATOM 9799 N N . LEU A 1 1303 ? 138.501 147.618 156.593 1.00 163.51 1303 LEU A N 1
ATOM 9800 C CA . LEU A 1 1303 ? 138.547 148.873 155.852 1.00 162.00 1303 LEU A CA 1
ATOM 9801 C C . LEU A 1 1303 ? 138.006 150.010 156.715 1.00 162.39 1303 LEU A C 1
ATOM 9802 O O . LEU A 1 1303 ? 136.923 149.876 157.293 1.00 163.79 1303 LEU A O 1
ATOM 9807 N N . PRO A 1 1304 ? 138.726 151.127 156.839 1.00 161.09 1304 PRO A N 1
ATOM 9808 C CA . PRO A 1 1304 ? 138.190 152.285 157.578 1.00 160.84 1304 PRO A CA 1
ATOM 9809 C C . PRO A 1 1304 ? 137.071 152.953 156.791 1.00 163.35 1304 PRO A C 1
ATOM 9810 O O . PRO A 1 1304 ? 137.265 153.375 155.649 1.00 164.36 1304 PRO A O 1
ATOM 9814 N N . TRP A 1 1305 ? 135.893 153.044 157.410 1.00 161.32 1305 TRP A N 1
ATOM 9815 C CA . TRP A 1 1305 ? 134.685 153.460 156.709 1.00 160.93 1305 TRP A CA 1
ATOM 9816 C C . TRP A 1 1305 ? 134.350 154.941 156.833 1.00 163.70 1305 TRP A C 1
ATOM 9817 O O . TRP A 1 1305 ? 133.417 155.386 156.159 1.00 165.66 1305 TRP A O 1
ATOM 9828 N N . SER A 1 1306 ? 135.074 155.713 157.652 1.00 162.91 1306 SER A N 1
ATOM 9829 C CA . SER A 1 1306 ? 134.868 157.162 157.670 1.00 162.74 1306 SER A CA 1
ATOM 9830 C C . SER A 1 1306 ? 135.221 157.779 156.323 1.00 163.63 1306 SER A C 1
ATOM 9831 O O . SER A 1 1306 ? 134.476 158.619 155.793 1.00 165.21 1306 SER A O 1
ATOM 9834 N N . ILE A 1 1307 ? 136.338 157.332 155.745 1.00 163.83 1307 ILE A N 1
ATOM 9835 C CA . ILE A 1 1307 ? 136.763 157.758 154.417 1.00 167.06 1307 ILE A CA 1
ATOM 9836 C C . ILE A 1 1307 ? 135.723 157.355 153.376 1.00 167.87 1307 ILE A C 1
ATOM 9837 O O . ILE A 1 1307 ? 135.436 158.111 152.436 1.00 171.20 1307 ILE A O 1
ATOM 9842 N N . VAL A 1 1308 ? 135.103 156.184 153.561 1.00 166.27 1308 VAL A N 1
ATOM 9843 C CA . VAL A 1 1308 ? 134.096 155.697 152.623 1.00 167.28 1308 VAL A CA 1
ATOM 9844 C C . VAL A 1 1308 ? 132.836 156.558 152.693 1.00 168.34 1308 VAL A C 1
ATOM 9845 O O . VAL A 1 1308 ? 132.236 156.881 151.660 1.00 171.16 1308 VAL A O 1
ATOM 9849 N N . ILE A 1 1309 ? 132.425 156.958 153.905 1.00 167.72 1309 ILE A N 1
ATOM 9850 C CA . ILE A 1 1309 ? 131.233 157.797 154.054 1.00 167.85 1309 ILE A CA 1
ATOM 9851 C C . ILE A 1 1309 ? 131.457 159.188 153.463 1.00 166.81 1309 ILE A C 1
ATOM 9852 O O . ILE A 1 1309 ? 130.575 159.724 152.781 1.00 167.77 1309 ILE A O 1
ATOM 9857 N N . ARG A 1 1310 ? 132.636 159.788 153.684 1.00 164.67 1310 ARG A N 1
ATOM 9858 C CA . ARG A 1 1310 ? 132.904 161.073 153.026 1.00 164.47 1310 ARG A CA 1
ATOM 9859 C C . ARG A 1 1310 ? 133.028 160.948 151.507 1.00 167.99 1310 ARG A C 1
ATOM 9860 O O . ARG A 1 1310 ? 132.602 161.857 150.782 1.00 170.00 1310 ARG A O 1
ATOM 9868 N N . SER A 1 1311 ? 133.583 159.841 151.001 1.00 169.59 1311 SER A N 1
ATOM 9869 C CA . SER A 1 1311 ? 133.635 159.636 149.553 1.00 172.62 1311 SER A CA 1
ATOM 9870 C C . SER A 1 1311 ? 132.239 159.479 148.958 1.00 171.36 1311 SER A C 1
ATOM 9871 O O . SER A 1 1311 ? 131.937 160.049 147.900 1.00 173.27 1311 SER A O 1
ATOM 9874 N N . LEU A 1 1312 ? 131.374 158.725 149.643 1.00 170.95 1312 LEU A N 1
ATOM 9875 C CA . LEU A 1 1312 ? 129.987 158.548 149.223 1.00 172.25 1312 LEU A CA 1
ATOM 9876 C C . LEU A 1 1312 ? 129.231 159.872 149.236 1.00 172.13 1312 LEU A C 1
ATOM 9877 O O . LEU A 1 1312 ? 128.531 160.211 148.271 1.00 173.51 1312 LEU A O 1
ATOM 9882 N N . TRP A 1 1313 ? 129.394 160.646 150.317 1.00 168.09 1313 TRP A N 1
ATOM 9883 C CA . TRP A 1 1313 ? 128.732 161.940 150.451 1.00 163.74 1313 TRP A CA 1
ATOM 9884 C C . TRP A 1 1313 ? 129.188 162.918 149.377 1.00 167.40 1313 TRP A C 1
ATOM 9885 O O . TRP A 1 1313 ? 128.366 163.624 148.780 1.00 170.60 1313 TRP A O 1
ATOM 9896 N N . ARG A 1 1314 ? 130.492 162.960 149.102 1.00 167.76 1314 ARG A N 1
ATOM 9897 C CA . ARG A 1 1314 ? 130.985 163.891 148.100 1.00 170.11 1314 ARG A CA 1
ATOM 9898 C C . ARG A 1 1314 ? 130.655 163.449 146.683 1.00 171.50 1314 ARG A C 1
ATOM 9899 O O . ARG A 1 1314 ? 130.482 164.304 145.813 1.00 172.41 1314 ARG A O 1
ATOM 9907 N N . PHE A 1 1315 ? 130.506 162.144 146.431 1.00 171.94 1315 PHE A N 1
ATOM 9908 C CA . PHE A 1 1315 ? 130.023 161.728 145.116 1.00 172.91 1315 PHE A CA 1
ATOM 9909 C C . PHE A 1 1315 ? 128.556 162.094 144.926 1.00 173.34 1315 PHE A C 1
ATOM 9910 O O . PHE A 1 1315 ? 128.151 162.495 143.826 1.00 175.98 1315 PHE A O 1
ATOM 9918 N N . LEU A 1 1316 ? 127.744 161.965 145.983 1.00 172.63 1316 LEU A N 1
ATOM 9919 C CA . LEU A 1 1316 ? 126.341 162.369 145.878 1.00 175.49 1316 LEU A CA 1
ATOM 9920 C C . LEU A 1 1316 ? 126.189 163.879 145.702 1.00 178.71 1316 LEU A C 1
ATOM 9921 O O . LEU A 1 1316 ? 125.338 164.327 144.925 1.00 179.82 1316 LEU A O 1
ATOM 9926 N N . ILE A 1 1317 ? 127.000 164.682 146.397 1.00 178.98 1317 ILE A N 1
ATOM 9927 C CA . ILE A 1 1317 ? 126.932 166.125 146.156 1.00 178.63 1317 ILE A CA 1
ATOM 9928 C C . ILE A 1 1317 ? 127.609 166.528 144.848 1.00 180.90 1317 ILE A C 1
ATOM 9929 O O . ILE A 1 1317 ? 127.320 167.610 144.322 1.00 180.39 1317 ILE A O 1
ATOM 9934 N N . GLY A 1 1318 ? 128.499 165.693 144.300 1.00 182.40 1318 GLY A N 1
ATOM 9935 C CA . GLY A 1 1318 ? 129.067 165.972 142.996 1.00 184.10 1318 GLY A CA 1
ATOM 9936 C C . GLY A 1 1318 ? 128.174 165.596 141.840 1.00 187.40 1318 GLY A C 1
ATOM 9937 O O . GLY A 1 1318 ? 128.342 166.137 140.742 1.00 188.16 1318 GLY A O 1
ATOM 9938 N N . ALA A 1 1319 ? 127.240 164.666 142.057 1.00 187.13 1319 ALA A N 1
ATOM 9939 C CA . ALA A 1 1319 ? 126.268 164.338 141.021 1.00 186.93 1319 ALA A CA 1
ATOM 9940 C C . ALA A 1 1319 ? 125.327 165.509 140.762 1.00 189.52 1319 ALA A C 1
ATOM 9941 O O . ALA A 1 1319 ? 125.153 165.929 139.610 1.00 192.30 1319 ALA A O 1
ATOM 9943 N N . ARG A 1 1320 ? 124.750 166.065 141.835 1.00 189.02 1320 ARG A N 1
ATOM 9944 C CA . ARG A 1 1320 ? 123.783 167.171 141.825 1.00 190.60 1320 ARG A CA 1
ATOM 9945 C C . ARG A 1 1320 ? 122.597 166.814 140.916 1.00 191.81 1320 ARG A C 1
ATOM 9946 O O . ARG A 1 1320 ? 122.397 167.350 139.824 1.00 191.93 1320 ARG A O 1
ATOM 9954 N N . LEU A 1 1321 ? 121.857 165.807 141.376 1.00 190.87 1321 LEU A N 1
ATOM 9955 C CA . LEU A 1 1321 ? 120.828 165.179 140.562 1.00 190.18 1321 LEU A CA 1
ATOM 9956 C C . LEU A 1 1321 ? 119.605 166.082 140.422 1.00 190.86 1321 LEU A C 1
ATOM 9957 O O . LEU A 1 1321 ? 119.398 167.023 141.192 1.00 190.67 1321 LEU A O 1
ATOM 9962 N N . LEU A 1 1322 ? 118.788 165.778 139.415 1.00 191.48 1322 LEU A N 1
ATOM 9963 C CA . LEU A 1 1322 ? 117.513 166.454 139.243 1.00 191.31 1322 LEU A CA 1
ATOM 9964 C C . LEU A 1 1322 ? 116.508 165.965 140.288 1.00 190.78 1322 LEU A C 1
ATOM 9965 O O . LEU A 1 1322 ? 116.758 165.019 141.039 1.00 189.97 1322 LEU A O 1
ATOM 9970 N N . GLN A 1 1323 ? 115.349 166.631 140.316 1.00 190.90 1323 GLN A N 1
ATOM 9971 C CA . GLN A 1 1323 ? 114.406 166.476 141.422 1.00 190.97 1323 GLN A CA 1
ATOM 9972 C C . GLN A 1 1323 ? 113.754 165.096 141.440 1.00 191.47 1323 GLN A C 1
ATOM 9973 O O . GLN A 1 1323 ? 113.506 164.542 142.517 1.00 191.14 1323 GLN A O 1
ATOM 9979 N N . PHE A 1 1324 ? 113.474 164.525 140.264 1.00 191.58 1324 PHE A N 1
ATOM 9980 C CA . PHE A 1 1324 ? 112.812 163.222 140.203 1.00 191.14 1324 PHE A CA 1
ATOM 9981 C C . PHE A 1 1324 ? 113.722 162.110 140.720 1.00 189.99 1324 PHE A C 1
ATOM 9982 O O . PHE A 1 1324 ? 113.276 161.224 141.461 1.00 189.36 1324 PHE A O 1
ATOM 9990 N N . GLU A 1 1325 ? 115.007 162.160 140.365 1.00 188.83 1325 GLU A N 1
ATOM 9991 C CA . GLU A 1 1325 ? 115.949 161.150 140.836 1.00 189.40 1325 GLU A CA 1
ATOM 9992 C C . GLU A 1 1325 ? 116.256 161.305 142.323 1.00 189.59 1325 GLU A C 1
ATOM 9993 O O . GLU A 1 1325 ? 116.454 160.302 143.018 1.00 190.16 1325 GLU A O 1
ATOM 9999 N N . LYS A 1 1326 ? 116.293 162.544 142.830 1.00 188.16 1326 LYS A N 1
ATOM 10000 C CA . LYS A 1 1326 ? 116.445 162.750 144.270 1.00 186.76 1326 LYS A CA 1
ATOM 10001 C C . LYS A 1 1326 ? 115.224 162.250 145.032 1.00 186.61 1326 LYS A C 1
ATOM 10002 O O . LYS A 1 1326 ? 115.357 161.696 146.132 1.00 185.26 1326 LYS A O 1
ATOM 10008 N N . ALA A 1 1327 ? 114.030 162.440 144.460 1.00 187.40 1327 ALA A N 1
ATOM 10009 C CA . ALA A 1 1327 ? 112.817 161.875 145.042 1.00 187.43 1327 ALA A CA 1
ATOM 10010 C C . ALA A 1 1327 ? 112.875 160.354 145.060 1.00 185.86 1327 ALA A C 1
ATOM 10011 O O . ALA A 1 1327 ? 112.445 159.722 146.033 1.00 184.73 1327 ALA A O 1
ATOM 10013 N N . GLY A 1 1328 ? 113.414 159.759 143.992 1.00 186.24 1328 GLY A N 1
ATOM 10014 C CA . GLY A 1 1328 ? 113.628 158.319 143.973 1.00 186.32 1328 GLY A CA 1
ATOM 10015 C C . GLY A 1 1328 ? 114.598 157.845 145.040 1.00 186.21 1328 GLY A C 1
ATOM 10016 O O . GLY A 1 1328 ? 114.355 156.826 145.692 1.00 186.01 1328 GLY A O 1
ATOM 10017 N N . LEU A 1 1329 ? 115.702 158.586 145.233 1.00 186.53 1329 LEU A N 1
ATOM 10018 C CA . LEU A 1 1329 ? 116.661 158.295 146.306 1.00 185.86 1329 LEU A CA 1
ATOM 10019 C C . LEU A 1 1329 ? 116.005 158.309 147.680 1.00 184.02 1329 LEU A C 1
ATOM 10020 O O . LEU A 1 1329 ? 116.136 157.349 148.451 1.00 182.44 1329 LEU A O 1
ATOM 10025 N N . ILE A 1 1330 ? 115.295 159.395 147.999 1.00 184.47 1330 ILE A N 1
ATOM 10026 C CA . ILE A 1 1330 ? 114.723 159.538 149.335 1.00 182.88 1330 ILE A CA 1
ATOM 10027 C C . ILE A 1 1330 ? 113.601 158.523 149.551 1.00 182.11 1330 ILE A C 1
ATOM 10028 O O . ILE A 1 1330 ? 113.473 157.949 150.643 1.00 180.69 1330 ILE A O 1
ATOM 10033 N N . ARG A 1 1331 ? 112.820 158.231 148.502 1.00 183.63 1331 ARG A N 1
ATOM 10034 C CA . ARG A 1 1331 ? 111.739 157.257 148.631 1.00 185.37 1331 ARG A CA 1
ATOM 10035 C C . ARG A 1 1331 ? 112.272 155.837 148.820 1.00 185.47 1331 ARG A C 1
ATOM 10036 O O . ARG A 1 1331 ? 111.797 155.110 149.700 1.00 185.34 1331 ARG A O 1
ATOM 10044 N N . MET A 1 1332 ? 113.278 155.427 148.036 1.00 185.77 1332 MET A N 1
ATOM 10045 C CA . MET A 1 1332 ? 113.757 154.055 148.171 1.00 185.63 1332 MET A CA 1
ATOM 10046 C C . MET A 1 1332 ? 114.694 153.862 149.356 1.00 183.61 1332 MET A C 1
ATOM 10047 O O . MET A 1 1332 ? 114.898 152.718 149.776 1.00 183.82 1332 MET A O 1
ATOM 10052 N N . LEU A 1 1333 ? 115.275 154.932 149.908 1.00 181.47 1333 LEU A N 1
ATOM 10053 C CA . LEU A 1 1333 ? 116.045 154.764 151.136 1.00 179.12 1333 LEU A CA 1
ATOM 10054 C C . LEU A 1 1333 ? 115.210 154.888 152.402 1.00 177.37 1333 LEU A C 1
ATOM 10055 O O . LEU A 1 1333 ? 115.555 154.265 153.412 1.00 176.30 1333 LEU A O 1
ATOM 10060 N N . TYR A 1 1334 ? 114.124 155.669 152.392 1.00 176.48 1334 TYR A N 1
ATOM 10061 C CA . TYR A 1 1334 ? 113.229 155.648 153.545 1.00 175.76 1334 TYR A CA 1
ATOM 10062 C C . TYR A 1 1334 ? 112.440 154.348 153.643 1.00 177.76 1334 TYR A C 1
ATOM 10063 O O . TYR A 1 1334 ? 111.972 154.003 154.733 1.00 176.98 1334 TYR A O 1
ATOM 10072 N N . ALA A 1 1335 ? 112.277 153.630 152.537 1.00 179.91 1335 ALA A N 1
ATOM 10073 C CA . ALA A 1 1335 ? 111.751 152.276 152.559 1.00 179.43 1335 ALA A CA 1
ATOM 10074 C C . ALA A 1 1335 ? 112.899 151.269 152.567 1.00 180.97 1335 ALA A C 1
ATOM 10075 O O . ALA A 1 1335 ? 114.063 151.610 152.351 1.00 180.73 1335 ALA A O 1
ATOM 10077 N N . ALA A 1 1336 ? 112.559 150.008 152.825 1.00 182.27 1336 ALA A N 1
ATOM 10078 C CA . ALA A 1 1336 ? 113.549 148.932 152.845 1.00 182.93 1336 ALA A CA 1
ATOM 10079 C C . ALA A 1 1336 ? 113.574 148.230 151.488 1.00 185.27 1336 ALA A C 1
ATOM 10080 O O . ALA A 1 1336 ? 113.144 147.088 151.326 1.00 183.05 1336 ALA A O 1
ATOM 10082 N N . THR A 1 1337 ? 114.097 148.952 150.499 1.00 187.69 1337 THR A N 1
ATOM 10083 C CA . THR A 1 1337 ? 114.179 148.470 149.128 1.00 189.54 1337 THR A CA 1
ATOM 10084 C C . THR A 1 1337 ? 115.607 148.612 148.620 1.00 189.36 1337 THR A C 1
ATOM 10085 O O . THR A 1 1337 ? 116.397 149.403 149.139 1.00 188.04 1337 THR A O 1
ATOM 10089 N N . GLY A 1 1338 ? 115.932 147.825 147.596 1.00 189.42 1338 GLY A N 1
ATOM 10090 C CA . GLY A 1 1338 ? 117.220 147.903 146.949 1.00 189.06 1338 GLY A CA 1
ATOM 10091 C C . GLY A 1 1338 ? 118.210 146.883 147.475 1.00 189.38 1338 GLY A C 1
ATOM 10092 O O . GLY A 1 1338 ? 118.291 146.627 148.681 1.00 188.00 1338 GLY A O 1
ATOM 10093 N N . PRO A 1 1339 ? 118.966 146.257 146.566 1.00 190.36 1339 PRO A N 1
ATOM 10094 C CA . PRO A 1 1339 ? 120.015 145.321 147.008 1.00 187.91 1339 PRO A CA 1
ATOM 10095 C C . PRO A 1 1339 ? 121.161 145.997 147.741 1.00 186.31 1339 PRO A C 1
ATOM 10096 O O . PRO A 1 1339 ? 121.749 145.388 148.644 1.00 185.75 1339 PRO A O 1
ATOM 10100 N N . THR A 1 1340 ? 121.496 147.236 147.379 1.00 185.68 1340 THR A N 1
ATOM 10101 C CA . THR A 1 1340 ? 122.618 147.927 148.005 1.00 183.82 1340 THR A CA 1
ATOM 10102 C C . THR A 1 1340 ? 122.286 148.402 149.412 1.00 182.72 1340 THR A C 1
ATOM 10103 O O . THR A 1 1340 ? 123.190 148.541 150.243 1.00 181.06 1340 THR A O 1
ATOM 10107 N N . PHE A 1 1341 ? 121.008 148.677 149.682 1.00 182.98 1341 PHE A N 1
ATOM 10108 C CA . PHE A 1 1341 ? 120.571 148.963 151.044 1.00 182.73 1341 PHE A CA 1
ATOM 10109 C C . PHE A 1 1341 ? 120.719 147.732 151.930 1.00 181.79 1341 PHE A C 1
ATOM 10110 O O . PHE A 1 1341 ? 121.092 147.845 153.104 1.00 179.85 1341 PHE A O 1
ATOM 10118 N N . SER A 1 1342 ? 120.444 146.548 151.375 1.00 182.51 1342 SER A N 1
ATOM 10119 C CA . SER A 1 1342 ? 120.730 145.303 152.080 1.00 179.32 1342 SER A CA 1
ATOM 10120 C C . SER A 1 1342 ? 122.230 145.098 152.257 1.00 177.46 1342 SER A C 1
ATOM 10121 O O . SER A 1 1342 ? 122.672 144.605 153.299 1.00 174.53 1342 SER A O 1
ATOM 10124 N N . PHE A 1 1343 ? 123.024 145.468 151.245 1.00 179.60 1343 PHE A N 1
ATOM 10125 C CA . PHE A 1 1343 ? 124.480 145.391 151.358 1.00 177.65 1343 PHE A CA 1
ATOM 10126 C C . PHE A 1 1343 ? 125.008 146.351 152.416 1.00 175.22 1343 PHE A C 1
ATOM 10127 O O . PHE A 1 1343 ? 125.917 146.005 153.183 1.00 174.48 1343 PHE A O 1
ATOM 10135 N N . LEU A 1 1344 ? 124.447 147.560 152.475 1.00 174.88 1344 LEU A N 1
ATOM 10136 C CA . LEU A 1 1344 ? 124.866 148.525 153.484 1.00 171.29 1344 LEU A CA 1
ATOM 10137 C C . LEU A 1 1344 ? 124.420 148.107 154.880 1.00 168.28 1344 LEU A C 1
ATOM 10138 O O . LEU A 1 1344 ? 125.112 148.404 155.859 1.00 165.97 1344 LEU A O 1
ATOM 10143 N N . MET A 1 1345 ? 123.271 147.432 154.993 1.00 169.27 1345 MET A N 1
ATOM 10144 C CA . MET A 1 1345 ? 122.887 146.834 156.270 1.00 166.65 1345 MET A CA 1
ATOM 10145 C C . MET A 1 1345 ? 123.828 145.705 156.669 1.00 164.59 1345 MET A C 1
ATOM 10146 O O . MET A 1 1345 ? 124.191 145.581 157.845 1.00 163.41 1345 MET A O 1
ATOM 10151 N N . LYS A 1 1346 ? 124.212 144.862 155.706 1.00 165.40 1346 LYS A N 1
ATOM 10152 C CA . LYS A 1 1346 ? 125.050 143.706 156.003 1.00 163.63 1346 LYS A CA 1
ATOM 10153 C C . LYS A 1 1346 ? 126.462 144.129 156.385 1.00 161.94 1346 LYS A C 1
ATOM 10154 O O . LYS A 1 1346 ? 127.113 143.457 157.195 1.00 161.37 1346 LYS A O 1
ATOM 10160 N N . VAL A 1 1347 ? 126.943 145.240 155.825 1.00 163.01 1347 VAL A N 1
ATOM 10161 C CA . VAL A 1 1347 ? 128.200 145.819 156.291 1.00 160.99 1347 VAL A CA 1
ATOM 10162 C C . VAL A 1 1347 ? 128.036 146.370 157.704 1.00 156.33 1347 VAL A C 1
ATOM 10163 O O . VAL A 1 1347 ? 128.848 146.097 158.597 1.00 154.29 1347 VAL A O 1
ATOM 10167 N N . PHE A 1 1348 ? 126.951 147.111 157.942 1.00 155.69 1348 PHE A N 1
ATOM 10168 C CA . PHE A 1 1348 ? 126.716 147.790 159.211 1.00 153.35 1348 PHE A CA 1
ATOM 10169 C C . PHE A 1 1348 ? 125.973 146.924 160.221 1.00 150.05 1348 PHE A C 1
ATOM 10170 O O . PHE A 1 1348 ? 125.271 147.463 161.088 1.00 146.80 1348 PHE A O 1
ATOM 10178 N N . GLN A 1 1349 ? 126.082 145.595 160.115 1.00 151.01 1349 GLN A N 1
ATOM 10179 C CA . GLN A 1 1349 ? 125.471 144.713 161.106 1.00 150.00 1349 GLN A CA 1
ATOM 10180 C C . GLN A 1 1349 ? 126.141 144.861 162.467 1.00 147.02 1349 GLN A C 1
ATOM 10181 O O . GLN A 1 1349 ? 125.459 144.934 163.496 1.00 143.31 1349 GLN A O 1
ATOM 10187 N N . ASP A 1 1350 ? 127.470 144.910 162.493 1.00 149.58 1350 ASP A N 1
ATOM 10188 C CA . ASP A 1 1350 ? 128.194 145.147 163.733 1.00 146.84 1350 ASP A CA 1
ATOM 10189 C C . ASP A 1 1350 ? 128.207 146.633 164.060 1.00 143.07 1350 ASP A C 1
ATOM 10190 O O . ASP A 1 1350 ? 128.334 147.479 163.172 1.00 143.82 1350 ASP A O 1
ATOM 10195 N N . SER A 1 1351 ? 128.073 146.948 165.346 1.00 140.49 1351 SER A N 1
ATOM 10196 C CA . SER A 1 1351 ? 128.073 148.330 165.806 1.00 139.55 1351 SER A CA 1
ATOM 10197 C C . SER A 1 1351 ? 129.475 148.888 166.007 1.00 144.63 1351 SER A C 1
ATOM 10198 O O . SER A 1 1351 ? 129.611 150.063 166.369 1.00 145.70 1351 SER A O 1
ATOM 10201 N N . ALA A 1 1352 ? 130.510 148.071 165.802 1.00 145.92 1352 ALA A N 1
ATOM 10202 C CA . ALA A 1 1352 ? 131.882 148.558 165.891 1.00 147.94 1352 ALA A CA 1
ATOM 10203 C C . ALA A 1 1352 ? 132.197 149.539 164.769 1.00 150.67 1352 ALA A C 1
ATOM 10204 O O . ALA A 1 1352 ? 132.855 150.563 164.996 1.00 152.95 1352 ALA A O 1
ATOM 10206 N N . LEU A 1 1353 ? 131.732 149.243 163.551 1.00 148.35 1353 LEU A N 1
ATOM 10207 C CA . LEU A 1 1353 ? 131.870 150.184 162.445 1.00 148.94 1353 LEU A CA 1
ATOM 10208 C C . LEU A 1 1353 ? 131.014 151.424 162.658 1.00 148.54 1353 LEU A C 1
ATOM 10209 O O . LEU A 1 1353 ? 131.336 152.497 162.136 1.00 151.43 1353 LEU A O 1
ATOM 10214 N N . LEU A 1 1354 ? 129.917 151.288 163.404 1.00 147.04 1354 LEU A N 1
ATOM 10215 C CA . LEU A 1 1354 ? 129.093 152.441 163.747 1.00 149.17 1354 LEU A CA 1
ATOM 10216 C C . LEU A 1 1354 ? 129.819 153.362 164.723 1.00 151.80 1354 LEU A C 1
ATOM 10217 O O . LEU A 1 1354 ? 129.846 154.583 164.538 1.00 152.49 1354 LEU A O 1
ATOM 10222 N N . MET A 1 1355 ? 130.421 152.793 165.769 1.00 153.60 1355 MET A N 1
ATOM 10223 C CA . MET A 1 1355 ? 131.051 153.630 166.786 1.00 156.44 1355 MET A CA 1
ATOM 10224 C C . MET A 1 1355 ? 132.428 154.135 166.362 1.00 156.28 1355 MET A C 1
ATOM 10225 O O . MET A 1 1355 ? 132.875 155.175 166.858 1.00 155.24 1355 MET A O 1
ATOM 10230 N N . ASP A 1 1356 ? 133.115 153.428 165.459 1.00 157.59 1356 ASP A N 1
ATOM 10231 C CA . ASP A 1 1356 ? 134.457 153.839 165.059 1.00 159.91 1356 ASP A CA 1
ATOM 10232 C C . ASP A 1 1356 ? 134.460 155.007 164.082 1.00 160.63 1356 ASP A C 1
ATOM 10233 O O . ASP A 1 1356 ? 135.496 155.664 163.931 1.00 160.67 1356 ASP A O 1
ATOM 10238 N N . CYS A 1 1357 ? 133.340 155.276 163.414 1.00 159.77 1357 CYS A N 1
ATOM 10239 C CA . CYS A 1 1357 ? 133.273 156.371 162.451 1.00 159.71 1357 CYS A CA 1
ATOM 10240 C C . CYS A 1 1357 ? 133.249 157.705 163.189 1.00 162.12 1357 CYS A C 1
ATOM 10241 O O . CYS A 1 1357 ? 132.255 158.050 163.836 1.00 161.61 1357 CYS A O 1
ATOM 10244 N N . ALA A 1 1358 ? 134.346 158.456 163.089 1.00 163.02 1358 ALA A N 1
ATOM 10245 C CA . ALA A 1 1358 ? 134.530 159.729 163.781 1.00 160.73 1358 ALA A CA 1
ATOM 10246 C C . ALA A 1 1358 ? 133.640 160.873 163.275 1.00 159.67 1358 ALA A C 1
ATOM 10247 O O . ALA A 1 1358 ? 133.390 161.808 164.044 1.00 159.95 1358 ALA A O 1
ATOM 10249 N N . PRO A 1 1359 ? 133.195 160.909 162.007 1.00 158.75 1359 PRO A N 1
ATOM 10250 C CA . PRO A 1 1359 ? 132.033 161.768 161.713 1.00 159.05 1359 PRO A CA 1
ATOM 10251 C C . PRO A 1 1359 ? 130.761 161.353 162.433 1.00 157.87 1359 PRO A C 1
ATOM 10252 O O . PRO A 1 1359 ? 129.980 162.215 162.858 1.00 159.22 1359 PRO A O 1
ATOM 10256 N N . LEU A 1 1360 ? 130.535 160.047 162.590 1.00 155.88 1360 LEU A N 1
ATOM 10257 C CA . LEU A 1 1360 ? 129.213 159.562 162.969 1.00 156.31 1360 LEU A CA 1
ATOM 10258 C C . LEU A 1 1360 ? 128.909 159.744 164.452 1.00 155.94 1360 LEU A C 1
ATOM 10259 O O . LEU A 1 1360 ? 127.749 159.971 164.805 1.00 156.46 1360 LEU A O 1
ATOM 10264 N N . ASP A 1 1361 ? 129.910 159.667 165.334 1.00 155.32 1361 ASP A N 1
ATOM 10265 C CA . ASP A 1 1361 ? 129.628 159.928 166.745 1.00 153.54 1361 ASP A CA 1
ATOM 10266 C C . ASP A 1 1361 ? 129.343 161.407 167.000 1.00 153.14 1361 ASP A C 1
ATOM 10267 O O . ASP A 1 1361 ? 128.605 161.744 167.932 1.00 151.03 1361 ASP A O 1
ATOM 10272 N N . ARG A 1 1362 ? 129.920 162.294 166.186 1.00 155.29 1362 ARG A N 1
ATOM 10273 C CA . ARG A 1 1362 ? 129.520 163.697 166.209 1.00 157.80 1362 ARG A CA 1
ATOM 10274 C C . ARG A 1 1362 ? 128.118 163.879 165.636 1.00 157.06 1362 ARG A C 1
ATOM 10275 O O . ARG A 1 1362 ? 127.320 164.661 166.166 1.00 157.77 1362 ARG A O 1
ATOM 10283 N N . LEU A 1 1363 ? 127.802 163.159 164.557 1.00 157.44 1363 LEU A N 1
ATOM 10284 C CA . LEU A 1 1363 ? 126.538 163.350 163.851 1.00 157.57 1363 LEU A CA 1
ATOM 10285 C C . LEU A 1 1363 ? 125.348 162.748 164.596 1.00 154.31 1363 LEU A C 1
ATOM 10286 O O . LEU A 1 1363 ? 124.219 163.228 164.441 1.00 152.75 1363 LEU A O 1
ATOM 10291 N N . SER A 1 1364 ? 125.579 161.713 165.402 1.00 153.49 1364 SER A N 1
ATOM 10292 C CA . SER A 1 1364 ? 124.475 160.989 166.028 1.00 153.70 1364 SER A CA 1
ATOM 10293 C C . SER A 1 1364 ? 123.645 161.758 167.067 1.00 152.04 1364 SER A C 1
ATOM 10294 O O . SER A 1 1364 ? 122.475 161.377 167.246 1.00 151.94 1364 SER A O 1
ATOM 10297 N N . PRO A 1 1365 ? 124.141 162.781 167.791 1.00 150.06 1365 PRO A N 1
ATOM 10298 C CA . PRO A 1 1365 ? 123.188 163.649 168.512 1.00 146.73 1365 PRO A CA 1
ATOM 10299 C C . PRO A 1 1365 ? 122.215 164.403 167.619 1.00 148.58 1365 PRO A C 1
ATOM 10300 O O . PRO A 1 1365 ? 121.123 164.754 168.082 1.00 149.66 1365 PRO A O 1
ATOM 10304 N N . ARG A 1 1366 ? 122.571 164.675 166.361 1.00 151.14 1366 ARG A N 1
ATOM 10305 C CA . ARG A 1 1366 ? 121.681 165.448 165.499 1.00 154.78 1366 ARG A CA 1
ATOM 10306 C C . ARG A 1 1366 ? 120.496 164.619 165.016 1.00 152.31 1366 ARG A C 1
ATOM 10307 O O . ARG A 1 1366 ? 119.342 165.045 165.137 1.00 152.17 1366 ARG A O 1
ATOM 10315 N N . ILE A 1 1367 ? 120.754 163.438 164.466 1.00 151.60 1367 ILE A N 1
ATOM 10316 C CA . ILE A 1 1367 ? 119.706 162.657 163.820 1.00 153.00 1367 ILE A CA 1
ATOM 10317 C C . ILE A 1 1367 ? 118.998 161.790 164.854 1.00 152.03 1367 ILE A C 1
ATOM 10318 O O . ILE A 1 1367 ? 119.629 161.229 165.757 1.00 152.11 1367 ILE A O 1
ATOM 10323 N N . ASN A 1 1368 ? 117.673 161.741 164.761 1.00 151.33 1368 ASN A N 1
ATOM 10324 C CA . ASN A 1 1368 ? 116.853 160.880 165.601 1.00 151.71 1368 ASN A CA 1
ATOM 10325 C C . ASN A 1 1368 ? 116.358 159.734 164.728 1.00 154.23 1368 ASN A C 1
ATOM 10326 O O . ASN A 1 1368 ? 115.635 159.960 163.752 1.00 153.33 1368 ASN A O 1
ATOM 10331 N N . PHE A 1 1369 ? 116.738 158.512 165.084 1.00 156.50 1369 PHE A N 1
ATOM 10332 C CA . PHE A 1 1369 ? 116.493 157.336 164.259 1.00 157.26 1369 PHE A CA 1
ATOM 10333 C C . PHE A 1 1369 ? 115.499 156.417 164.956 1.00 158.20 1369 PHE A C 1
ATOM 10334 O O . PHE A 1 1369 ? 115.645 156.118 166.147 1.00 155.28 1369 PHE A O 1
ATOM 10342 N N . HIS A 1 1370 ? 114.469 155.999 164.219 1.00 159.79 1370 HIS A N 1
ATOM 10343 C CA . HIS A 1 1370 ? 113.526 155.023 164.752 1.00 158.61 1370 HIS A CA 1
ATOM 10344 C C . HIS A 1 1370 ? 114.111 153.617 164.727 1.00 156.58 1370 HIS A C 1
ATOM 10345 O O . HIS A 1 1370 ? 113.853 152.817 165.634 1.00 153.09 1370 HIS A O 1
ATOM 10352 N N . SER A 1 1371 ? 114.898 153.298 163.701 1.00 156.87 1371 SER A N 1
ATOM 10353 C CA . SER A 1 1371 ? 115.489 151.977 163.556 1.00 152.01 1371 SER A CA 1
ATOM 10354 C C . SER A 1 1371 ? 116.934 152.118 163.100 1.00 147.57 1371 SER A C 1
ATOM 10355 O O . SER A 1 1371 ? 117.420 153.218 162.822 1.00 151.03 1371 SER A O 1
ATOM 10358 N N . ARG A 1 1372 ? 117.622 150.974 163.050 1.00 138.72 1372 ARG A N 1
ATOM 10359 C CA . ARG A 1 1372 ? 118.992 150.931 162.548 1.00 135.79 1372 ARG A CA 1
ATOM 10360 C C . ARG A 1 1372 ? 119.049 151.302 161.071 1.00 143.28 1372 ARG A C 1
ATOM 10361 O O . ARG A 1 1372 ? 119.913 152.084 160.647 1.00 149.46 1372 ARG A O 1
ATOM 10369 N N . GLY A 1 1373 ? 118.114 150.768 160.279 1.00 143.87 1373 GLY A N 1
ATOM 10370 C CA . GLY A 1 1373 ? 118.023 151.133 158.877 1.00 149.10 1373 GLY A CA 1
ATOM 10371 C C . GLY A 1 1373 ? 117.653 152.584 158.660 1.00 152.46 1373 GLY A C 1
ATOM 10372 O O . GLY A 1 1373 ? 118.065 153.187 157.665 1.00 154.11 1373 GLY A O 1
ATOM 10373 N N . ASP A 1 1374 ? 116.884 153.165 159.586 1.00 151.47 1374 ASP A N 1
ATOM 10374 C CA . ASP A 1 1374 ? 116.617 154.600 159.547 1.00 152.05 1374 ASP A CA 1
ATOM 10375 C C . ASP A 1 1374 ? 117.896 155.406 159.736 1.00 152.54 1374 ASP A C 1
ATOM 10376 O O . ASP A 1 1374 ? 118.103 156.418 159.055 1.00 155.35 1374 ASP A O 1
ATOM 10381 N N . LEU A 1 1375 ? 118.770 154.965 160.648 1.00 148.27 1375 LEU A N 1
ATOM 10382 C CA . LEU A 1 1375 ? 120.048 155.640 160.855 1.00 146.67 1375 LEU A CA 1
ATOM 10383 C C . LEU A 1 1375 ? 120.939 155.515 159.624 1.00 149.31 1375 LEU A C 1
ATOM 10384 O O . LEU A 1 1375 ? 121.611 156.482 159.241 1.00 152.35 1375 LEU A O 1
ATOM 10389 N N . VAL A 1 1376 ? 120.951 154.334 158.994 1.00 148.31 1376 VAL A N 1
ATOM 10390 C CA . VAL A 1 1376 ? 121.735 154.138 157.774 1.00 148.99 1376 VAL A CA 1
ATOM 10391 C C . VAL A 1 1376 ? 121.206 155.017 156.642 1.00 154.33 1376 VAL A C 1
ATOM 10392 O O . VAL A 1 1376 ? 121.986 155.635 155.901 1.00 156.81 1376 VAL A O 1
ATOM 10396 N N . ALA A 1 1377 ? 119.876 155.115 156.516 1.00 156.01 1377 ALA A N 1
ATOM 10397 C CA . ALA A 1 1377 ? 119.263 155.946 155.483 1.00 157.67 1377 ALA A CA 1
ATOM 10398 C C . ALA A 1 1377 ? 119.551 157.427 155.700 1.00 156.58 1377 ALA A C 1
ATOM 10399 O O . ALA A 1 1377 ? 119.823 158.157 154.737 1.00 160.10 1377 ALA A O 1
ATOM 10401 N N . LYS A 1 1378 ? 119.499 157.886 156.956 1.00 154.41 1378 LYS A N 1
ATOM 10402 C CA . LYS A 1 1378 ? 119.842 159.273 157.255 1.00 154.96 1378 LYS A CA 1
ATOM 10403 C C . LYS A 1 1378 ? 121.314 159.551 156.984 1.00 155.82 1378 LYS A C 1
ATOM 10404 O O . LYS A 1 1378 ? 121.656 160.614 156.454 1.00 158.56 1378 LYS A O 1
ATOM 10410 N N . LEU A 1 1379 ? 122.189 158.590 157.298 1.00 154.07 1379 LEU A N 1
ATOM 10411 C CA . LEU A 1 1379 ? 123.615 158.754 157.034 1.00 154.85 1379 LEU A CA 1
ATOM 10412 C C . LEU A 1 1379 ? 123.909 158.836 155.537 1.00 156.36 1379 LEU A C 1
ATOM 10413 O O . LEU A 1 1379 ? 124.761 159.624 155.110 1.00 158.81 1379 LEU A O 1
ATOM 10418 N N . VAL A 1 1380 ? 123.207 158.046 154.723 1.00 155.95 1380 VAL A N 1
ATOM 10419 C CA . VAL A 1 1380 ? 123.526 158.044 153.296 1.00 158.39 1380 VAL A CA 1
ATOM 10420 C C . VAL A 1 1380 ? 122.861 159.219 152.562 1.00 162.18 1380 VAL A C 1
ATOM 10421 O O . VAL A 1 1380 ? 123.458 159.801 151.649 1.00 165.56 1380 VAL A O 1
ATOM 10425 N N . LEU A 1 1381 ? 121.648 159.629 152.956 1.00 161.67 1381 LEU A N 1
ATOM 10426 C CA . LEU A 1 1381 ? 120.948 160.725 152.286 1.00 161.09 1381 LEU A CA 1
ATOM 10427 C C . LEU A 1 1381 ? 120.797 161.969 153.157 1.00 159.95 1381 LEU A C 1
ATOM 10428 O O . LEU A 1 1381 ? 119.819 162.708 153.027 1.00 164.36 1381 LEU A O 1
ATOM 10433 N N . LEU A 1 1382 ? 121.749 162.213 154.044 1.00 157.13 1382 LEU A N 1
ATOM 10434 C CA . LEU A 1 1382 ? 121.799 163.487 154.752 1.00 158.53 1382 LEU A CA 1
ATOM 10435 C C . LEU A 1 1382 ? 122.407 164.673 153.981 1.00 161.56 1382 LEU A C 1
ATOM 10436 O O . LEU A 1 1382 ? 121.927 165.792 154.205 1.00 164.28 1382 LEU A O 1
ATOM 10441 N N . PRO A 1 1383 ? 123.466 164.535 153.146 1.00 161.75 1383 PRO A N 1
ATOM 10442 C CA . PRO A 1 1383 ? 123.992 165.735 152.453 1.00 164.93 1383 PRO A CA 1
ATOM 10443 C C . PRO A 1 1383 ? 123.022 166.450 151.517 1.00 167.34 1383 PRO A C 1
ATOM 10444 O O . PRO A 1 1383 ? 123.181 167.660 151.311 1.00 167.56 1383 PRO A O 1
ATOM 10448 N N . PHE A 1 1384 ? 122.045 165.758 150.926 1.00 167.29 1384 PHE A N 1
ATOM 10449 C CA . PHE A 1 1384 ? 121.019 166.467 150.163 1.00 167.01 1384 PHE A CA 1
ATOM 10450 C C . PHE A 1 1384 ? 120.112 167.283 151.075 1.00 166.49 1384 PHE A C 1
ATOM 10451 O O . PHE A 1 1384 ? 119.784 168.435 150.770 1.00 166.69 1384 PHE A O 1
ATOM 10459 N N . ILE A 1 1385 ? 119.698 166.707 152.201 1.00 167.19 1385 ILE A N 1
ATOM 10460 C CA . ILE A 1 1385 ? 118.733 167.389 153.053 1.00 169.52 1385 ILE A CA 1
ATOM 10461 C C . ILE A 1 1385 ? 119.397 168.331 154.060 1.00 169.72 1385 ILE A C 1
ATOM 10462 O O . ILE A 1 1385 ? 118.787 169.327 154.460 1.00 171.79 1385 ILE A O 1
ATOM 10467 N N . ASN A 1 1386 ? 120.631 168.057 154.471 1.00 167.61 1386 ASN A N 1
ATOM 10468 C CA . ASN A 1 1386 ? 121.331 168.905 155.436 1.00 167.90 1386 ASN A CA 1
ATOM 10469 C C . ASN A 1 1386 ? 122.771 169.133 155.003 1.00 170.32 1386 ASN A C 1
ATOM 10470 O O . ASN A 1 1386 ? 123.569 168.173 154.991 1.00 171.56 1386 ASN A O 1
ATOM 10475 N N . PRO A 1 1387 ? 123.148 170.357 154.639 1.00 172.34 1387 PRO A N 1
ATOM 10476 C CA . PRO A 1 1387 ? 124.567 170.681 154.435 1.00 173.10 1387 PRO A CA 1
ATOM 10477 C C . PRO A 1 1387 ? 125.300 171.153 155.683 1.00 175.50 1387 PRO A C 1
ATOM 10478 O O . PRO A 1 1387 ? 126.459 171.563 155.565 1.00 177.21 1387 PRO A O 1
ATOM 10482 N N . GLY A 1 1388 ? 124.655 171.108 156.855 1.00 174.57 1388 GLY A N 1
ATOM 10483 C CA . GLY A 1 1388 ? 125.230 171.715 158.050 1.00 174.30 1388 GLY A CA 1
ATOM 10484 C C . GLY A 1 1388 ? 126.484 171.022 158.554 1.00 176.04 1388 GLY A C 1
ATOM 10485 O O . GLY A 1 1388 ? 127.469 171.678 158.902 1.00 177.54 1388 GLY A O 1
ATOM 10486 N N . ILE A 1 1389 ? 126.468 169.688 158.604 1.00 175.66 1389 ILE A N 1
ATOM 10487 C CA . ILE A 1 1389 ? 127.670 168.940 158.967 1.00 178.76 1389 ILE A CA 1
ATOM 10488 C C . ILE A 1 1389 ? 128.561 168.754 157.743 1.00 180.01 1389 ILE A C 1
ATOM 10489 O O . ILE A 1 1389 ? 129.763 168.462 157.885 1.00 181.16 1389 ILE A O 1
ATOM 10494 N N . VAL A 1 1390 ? 128.014 168.957 156.539 1.00 179.03 1390 VAL A N 1
ATOM 10495 C CA . VAL A 1 1390 ? 128.808 168.934 155.317 1.00 180.13 1390 VAL A CA 1
ATOM 10496 C C . VAL A 1 1390 ? 129.758 170.126 155.282 1.00 181.98 1390 VAL A C 1
ATOM 10497 O O . VAL A 1 1390 ? 130.885 170.008 154.792 1.00 180.20 1390 VAL A O 1
ATOM 10501 N N . GLU A 1 1391 ? 129.349 171.267 155.854 1.00 183.86 1391 GLU A N 1
ATOM 10502 C CA . GLU A 1 1391 ? 130.238 172.427 155.959 1.00 185.32 1391 GLU A CA 1
ATOM 10503 C C . GLU A 1 1391 ? 131.467 172.148 156.821 1.00 184.88 1391 GLU A C 1
ATOM 10504 O O . GLU A 1 1391 ? 132.510 172.783 156.633 1.00 183.92 1391 GLU A O 1
ATOM 10510 N N . ILE A 1 1392 ? 131.373 171.211 157.759 1.00 185.38 1392 ILE A N 1
ATOM 10511 C CA . ILE A 1 1392 ? 132.518 170.866 158.595 1.00 186.33 1392 ILE A CA 1
ATOM 10512 C C . ILE A 1 1392 ? 133.345 169.744 157.979 1.00 185.56 1392 ILE A C 1
ATOM 10513 O O . ILE A 1 1392 ? 134.571 169.848 157.888 1.00 185.54 1392 ILE A O 1
ATOM 10518 N N . GLU A 1 1393 ? 132.715 168.653 157.546 1.00 184.21 1393 GLU A N 1
ATOM 10519 C CA . GLU A 1 1393 ? 133.458 167.536 156.951 1.00 184.58 1393 GLU A CA 1
ATOM 10520 C C . GLU A 1 1393 ? 133.390 167.493 155.426 1.00 184.42 1393 GLU A C 1
ATOM 10521 O O . GLU A 1 1393 ? 133.333 166.410 154.835 1.00 183.62 1393 GLU A O 1
ATOM 10527 N N . VAL A 1 1394 ? 133.390 168.653 154.761 1.00 184.56 1394 VAL A N 1
ATOM 10528 C CA . VAL A 1 1394 ? 133.694 168.700 153.332 1.00 184.53 1394 VAL A CA 1
ATOM 10529 C C . VAL A 1 1394 ? 135.180 168.938 153.091 1.00 185.80 1394 VAL A C 1
ATOM 10530 O O . VAL A 1 1394 ? 135.662 168.742 151.963 1.00 184.54 1394 VAL A O 1
ATOM 10534 N N . SER A 1 1395 ? 135.932 169.320 154.129 1.00 186.57 1395 SER A N 1
ATOM 10535 C CA . SER A 1 1395 ? 137.343 169.657 153.964 1.00 185.07 1395 SER A CA 1
ATOM 10536 C C . SER A 1 1395 ? 138.203 168.426 153.708 1.00 185.66 1395 SER A C 1
ATOM 10537 O O . SER A 1 1395 ? 139.291 168.543 153.133 1.00 185.53 1395 SER A O 1
ATOM 10540 N N . GLY A 1 1396 ? 137.743 167.247 154.120 1.00 186.46 1396 GLY A N 1
ATOM 10541 C CA . GLY A 1 1396 ? 138.520 166.037 153.935 1.00 186.36 1396 GLY A CA 1
ATOM 10542 C C . GLY A 1 1396 ? 138.417 165.425 152.552 1.00 186.26 1396 GLY A C 1
ATOM 10543 O O . GLY A 1 1396 ? 138.072 164.247 152.416 1.00 184.72 1396 GLY A O 1
ATOM 10544 N N . ILE A 1 1397 ? 138.741 166.204 151.521 1.00 187.63 1397 ILE A N 1
ATOM 10545 C CA . ILE A 1 1397 ? 138.699 165.760 150.133 1.00 188.51 1397 ILE A CA 1
ATOM 10546 C C . ILE A 1 1397 ? 140.131 165.588 149.638 1.00 188.24 1397 ILE A C 1
ATOM 10547 O O . ILE A 1 1397 ? 141.034 166.334 150.036 1.00 186.09 1397 ILE A O 1
ATOM 10552 N N . ASN A 1 1398 ? 140.353 164.553 148.830 1.00 188.71 1398 ASN A N 1
ATOM 10553 C CA . ASN A 1 1398 ? 141.631 164.357 148.157 1.00 187.83 1398 ASN A CA 1
ATOM 10554 C C . ASN A 1 1398 ? 141.351 163.922 146.728 1.00 187.56 1398 ASN A C 1
ATOM 10555 O O . ASN A 1 1398 ? 140.699 162.897 146.508 1.00 187.65 1398 ASN A O 1
ATOM 10560 N N . SER A 1 1399 ? 141.845 164.701 145.762 1.00 186.78 1399 SER A N 1
ATOM 10561 C CA . SER A 1 1399 ? 141.516 164.452 144.362 1.00 187.37 1399 SER A CA 1
ATOM 10562 C C . SER A 1 1399 ? 142.263 163.250 143.799 1.00 189.08 1399 SER A C 1
ATOM 10563 O O . SER A 1 1399 ? 141.811 162.653 142.816 1.00 188.65 1399 SER A O 1
ATOM 10566 N N . LYS A 1 1400 ? 143.411 162.897 144.387 1.00 188.51 1400 LYS A N 1
ATOM 10567 C CA . LYS A 1 1400 ? 144.185 161.765 143.883 1.00 188.39 1400 LYS A CA 1
ATOM 10568 C C . LYS A 1 1400 ? 143.473 160.442 144.144 1.00 190.17 1400 LYS A C 1
ATOM 10569 O O . LYS A 1 1400 ? 143.542 159.521 143.321 1.00 190.36 1400 LYS A O 1
ATOM 10575 N N . TYR A 1 1401 ? 142.782 160.328 145.279 1.00 191.66 1401 TYR A N 1
ATOM 10576 C CA . TYR A 1 1401 ? 142.045 159.106 145.579 1.00 191.95 1401 TYR A CA 1
ATOM 10577 C C . TYR A 1 1401 ? 140.756 159.001 144.772 1.00 192.69 1401 TYR A C 1
ATOM 10578 O O . TYR A 1 1401 ? 140.268 157.888 144.542 1.00 190.69 1401 TYR A O 1
ATOM 10587 N N . HIS A 1 1402 ? 140.185 160.137 144.353 1.00 194.11 1402 HIS A N 1
ATOM 10588 C CA . HIS A 1 1402 ? 139.038 160.107 143.448 1.00 194.03 1402 HIS A CA 1
ATOM 10589 C C . HIS A 1 1402 ? 139.417 159.570 142.072 1.00 194.34 1402 HIS A C 1
ATOM 10590 O O . HIS A 1 1402 ? 138.572 158.987 141.382 1.00 193.00 1402 HIS A O 1
ATOM 10597 N N . ALA A 1 1403 ? 140.672 159.751 141.661 1.00 194.03 1403 ALA A N 1
ATOM 10598 C CA . ALA A 1 1403 ? 141.131 159.336 140.342 1.00 193.46 1403 ALA A CA 1
ATOM 10599 C C . ALA A 1 1403 ? 141.484 157.856 140.264 1.00 195.25 1403 ALA A C 1
ATOM 10600 O O . ALA A 1 1403 ? 141.879 157.392 139.188 1.00 196.67 1403 ALA A O 1
ATOM 10602 N N . VAL A 1 1404 ? 141.372 157.115 141.369 1.00 194.54 1404 VAL A N 1
ATOM 10603 C CA . VAL A 1 1404 ? 141.655 155.683 141.361 1.00 192.94 1404 VAL A CA 1
ATOM 10604 C C . VAL A 1 1404 ? 140.578 154.958 140.563 1.00 191.53 1404 VAL A C 1
ATOM 10605 O O . VAL A 1 1404 ? 139.377 155.128 140.811 1.00 189.25 1404 VAL A O 1
ATOM 10609 N N . SER A 1 1405 ? 141.007 154.150 139.595 1.00 190.64 1405 SER A N 1
ATOM 10610 C CA . SER A 1 1405 ? 140.096 153.514 138.655 1.00 188.60 1405 SER A CA 1
ATOM 10611 C C . SER A 1 1405 ? 139.339 152.358 139.301 1.00 186.87 1405 SER A C 1
ATOM 10612 O O . SER A 1 1405 ? 139.801 151.740 140.264 1.00 185.11 1405 SER A O 1
ATOM 10615 N N . GLU A 1 1406 ? 138.157 152.073 138.749 1.00 186.58 1406 GLU A N 1
ATOM 10616 C CA . GLU A 1 1406 ? 137.319 150.988 139.248 1.00 184.96 1406 GLU A CA 1
ATOM 10617 C C . GLU A 1 1406 ? 137.835 149.615 138.835 1.00 181.70 1406 GLU A C 1
ATOM 10618 O O . GLU A 1 1406 ? 137.688 148.651 139.598 1.00 178.77 1406 GLU A O 1
ATOM 10624 N N . ALA A 1 1407 ? 138.444 149.513 137.647 1.00 180.84 1407 ALA A N 1
ATOM 10625 C CA . ALA A 1 1407 ? 138.780 148.214 137.066 1.00 174.97 1407 ALA A CA 1
ATOM 10626 C C . ALA A 1 1407 ? 139.890 147.502 137.830 1.00 171.02 1407 ALA A C 1
ATOM 10627 O O . ALA A 1 1407 ? 139.954 146.268 137.816 1.00 164.72 1407 ALA A O 1
ATOM 10629 N N . ASN A 1 1408 ? 140.767 148.249 138.494 1.00 173.23 1408 ASN A N 1
ATOM 10630 C CA . ASN A 1 1408 ? 141.796 147.659 139.339 1.00 169.20 1408 ASN A CA 1
ATOM 10631 C C . ASN A 1 1408 ? 141.340 147.494 140.782 1.00 170.98 1408 ASN A C 1
ATOM 10632 O O . ASN A 1 1408 ? 142.128 147.014 141.609 1.00 169.97 1408 ASN A O 1
ATOM 10637 N N . MET A 1 1409 ? 140.080 147.852 141.075 1.00 175.19 1409 MET A N 1
ATOM 10638 C CA . MET A 1 1409 ? 139.559 147.884 142.443 1.00 176.21 1409 MET A CA 1
ATOM 10639 C C . MET A 1 1409 ? 139.616 146.521 143.118 1.00 174.77 1409 MET A C 1
ATOM 10640 O O . MET A 1 1409 ? 140.027 146.420 144.284 1.00 173.52 1409 MET A O 1
ATOM 10645 N N . ASP A 1 1410 ? 139.242 145.463 142.387 1.00 174.61 1410 ASP A N 1
ATOM 10646 C CA . ASP A 1 1410 ? 139.302 144.104 142.917 1.00 174.09 1410 ASP A CA 1
ATOM 10647 C C . ASP A 1 1410 ? 140.721 143.711 143.304 1.00 171.96 1410 ASP A C 1
ATOM 10648 O O . ASP A 1 1410 ? 140.909 142.985 144.291 1.00 171.46 1410 ASP A O 1
ATOM 10653 N N . LEU A 1 1411 ? 141.723 144.224 142.576 1.00 170.31 1411 LEU A N 1
ATOM 10654 C CA . LEU A 1 1411 ? 143.113 143.994 142.958 1.00 167.30 1411 LEU A CA 1
ATOM 10655 C C . LEU A 1 1411 ? 143.410 144.623 144.312 1.00 168.12 1411 LEU A C 1
ATOM 10656 O O . LEU A 1 1411 ? 144.007 143.978 145.184 1.00 168.22 1411 LEU A O 1
ATOM 10661 N N . TYR A 1 1412 ? 142.917 145.849 144.536 1.00 169.22 1412 TYR A N 1
ATOM 10662 C CA . TYR A 1 1412 ? 143.038 146.479 145.848 1.00 167.40 1412 TYR A CA 1
ATOM 10663 C C . TYR A 1 1412 ? 142.232 145.730 146.900 1.00 169.50 1412 TYR A C 1
ATOM 10664 O O . TYR A 1 1412 ? 142.564 145.785 148.091 1.00 170.02 1412 TYR A O 1
ATOM 10673 N N . ILE A 1 1413 ? 141.188 145.009 146.473 1.00 170.24 1413 ILE A N 1
ATOM 10674 C CA . ILE A 1 1413 ? 140.425 144.160 147.381 1.00 171.88 1413 ILE A CA 1
ATOM 10675 C C . ILE A 1 1413 ? 141.303 143.026 147.898 1.00 172.19 1413 ILE A C 1
ATOM 10676 O O . ILE A 1 1413 ? 141.199 142.627 149.068 1.00 172.56 1413 ILE A O 1
ATOM 10681 N N . ALA A 1 1414 ? 142.233 142.543 147.065 1.00 171.70 1414 ALA A N 1
ATOM 10682 C CA . ALA A 1 1414 ? 143.224 141.576 147.527 1.00 169.40 1414 ALA A CA 1
ATOM 10683 C C . ALA A 1 1414 ? 144.183 142.183 148.546 1.00 170.17 1414 ALA A C 1
ATOM 10684 O O . ALA A 1 1414 ? 144.757 141.454 149.364 1.00 168.71 1414 ALA A O 1
ATOM 10686 N N . ALA A 1 1415 ? 144.373 143.505 148.515 1.00 169.91 1415 ALA A N 1
ATOM 10687 C CA . ALA A 1 1415 ? 145.255 144.163 149.468 1.00 166.00 1415 ALA A CA 1
ATOM 10688 C C . ALA A 1 1415 ? 144.541 144.642 150.723 1.00 168.46 1415 ALA A C 1
ATOM 10689 O O . ALA A 1 1415 ? 145.192 144.818 151.759 1.00 167.87 1415 ALA A O 1
ATOM 10691 N N . ALA A 1 1416 ? 143.226 144.859 150.658 1.00 171.29 1416 ALA A N 1
ATOM 10692 C CA . ALA A 1 1416 ? 142.494 145.384 151.805 1.00 172.80 1416 ALA A CA 1
ATOM 10693 C C . ALA A 1 1416 ? 142.262 144.339 152.8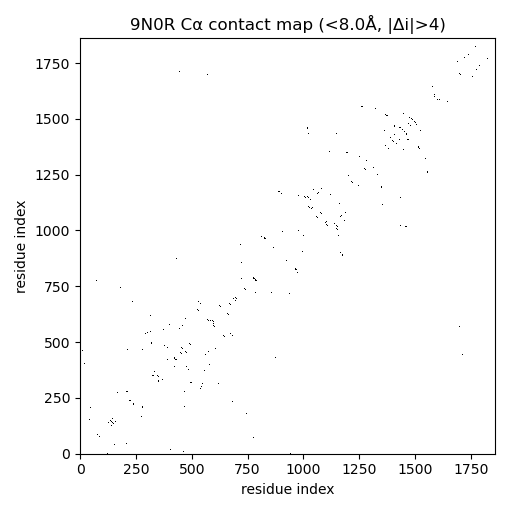90 1.00 173.79 1416 ALA A C 1
ATOM 10694 O O . ALA A 1 1416 ? 141.942 144.708 154.025 1.00 172.51 1416 ALA A O 1
ATOM 10696 N N . LYS A 1 1417 ? 142.399 143.050 152.566 1.00 174.52 1417 LYS A N 1
ATOM 10697 C CA . LYS A 1 1417 ? 142.098 142.001 153.537 1.00 172.61 1417 LYS A CA 1
ATOM 10698 C C . LYS A 1 1417 ? 143.147 141.909 154.640 1.00 171.51 1417 LYS A C 1
ATOM 10699 O O . LYS A 1 1417 ? 142.810 141.584 155.784 1.00 168.64 1417 LYS A O 1
ATOM 10705 N N . SER A 1 1418 ? 144.411 142.190 154.326 1.00 173.92 1418 SER A N 1
ATOM 10706 C CA . SER A 1 1418 ? 145.505 141.875 155.239 1.00 174.35 1418 SER A CA 1
ATOM 10707 C C . SER A 1 1418 ? 145.934 143.039 156.124 1.00 174.68 1418 SER A C 1
ATOM 10708 O O . SER A 1 1418 ? 146.450 142.804 157.222 1.00 175.04 1418 SER A O 1
ATOM 10711 N N . VAL A 1 1419 ? 145.750 144.283 155.678 1.00 174.76 1419 VAL A N 1
ATOM 10712 C CA . VAL A 1 1419 ? 146.358 145.418 156.370 1.00 176.55 1419 VAL A CA 1
ATOM 10713 C C . VAL A 1 1419 ? 145.591 145.774 157.640 1.00 178.51 1419 VAL A C 1
ATOM 10714 O O . VAL A 1 1419 ? 146.184 145.945 158.711 1.00 180.24 1419 VAL A O 1
ATOM 10718 N N . GLY A 1 1420 ? 144.267 145.884 157.548 1.00 175.98 1420 GLY A N 1
ATOM 10719 C CA . GLY A 1 1420 ? 143.477 146.412 158.640 1.00 173.85 1420 GLY A CA 1
ATOM 10720 C C . GLY A 1 1420 ? 143.234 145.415 159.760 1.00 171.55 1420 GLY A C 1
ATOM 10721 O O . GLY A 1 1420 ? 143.692 144.273 159.743 1.00 170.04 1420 GLY A O 1
ATOM 10722 N N . VAL A 1 1421 ? 142.487 145.880 160.766 1.00 171.07 1421 VAL A N 1
ATOM 10723 C CA . VAL A 1 1421 ? 142.145 145.082 161.936 1.00 167.50 1421 VAL A CA 1
ATOM 10724 C C . VAL A 1 1421 ? 140.667 145.313 162.247 1.00 164.69 1421 VAL A C 1
ATOM 10725 O O . VAL A 1 1421 ? 140.072 146.315 161.842 1.00 164.78 1421 VAL A O 1
ATOM 10729 N N . LYS A 1 1422 ? 140.062 144.347 162.943 1.00 160.83 1422 LYS A N 1
ATOM 10730 C CA . LYS A 1 1422 ? 138.671 144.452 163.364 1.00 157.99 1422 LYS A CA 1
ATOM 10731 C C . LYS A 1 1422 ? 138.580 144.978 164.793 1.00 156.58 1422 LYS A C 1
ATOM 10732 O O . LYS A 1 1422 ? 139.430 144.649 165.629 1.00 155.89 1422 LYS A O 1
ATOM 10738 N N . PRO A 1 1423 ? 137.578 145.791 165.110 1.00 154.81 1423 PRO A N 1
ATOM 10739 C CA . PRO A 1 1423 ? 137.459 146.354 166.460 1.00 151.08 1423 PRO A CA 1
ATOM 10740 C C . PRO A 1 1423 ? 136.898 145.333 167.449 1.00 148.75 1423 PRO A C 1
ATOM 10741 O O . PRO A 1 1423 ? 136.606 144.187 167.110 1.00 148.91 1423 PRO A O 1
ATOM 10745 N N . THR A 1 1424 ? 136.753 145.779 168.699 1.00 147.15 1424 THR A N 1
ATOM 10746 C CA . THR A 1 1424 ? 136.555 144.885 169.836 1.00 142.67 1424 THR A CA 1
ATOM 10747 C C . THR A 1 1424 ? 135.098 144.723 170.267 1.00 139.74 1424 THR A C 1
ATOM 10748 O O . THR A 1 1424 ? 134.761 143.679 170.838 1.00 137.61 1424 THR A O 1
ATOM 10752 N N . GLN A 1 1425 ? 134.273 145.773 170.083 1.00 135.46 1425 GLN A N 1
ATOM 10753 C CA . GLN A 1 1425 ? 132.864 145.926 170.486 1.00 123.96 1425 GLN A CA 1
ATOM 10754 C C . GLN A 1 1425 ? 132.740 146.132 171.993 1.00 115.69 1425 GLN A C 1
ATOM 10755 O O . GLN A 1 1425 ? 133.524 145.579 172.772 1.00 116.08 1425 GLN A O 1
ATOM 10761 N N . PHE A 1 1426 ? 131.753 146.921 172.421 1.00 108.13 1426 PHE A N 1
ATOM 10762 C CA . PHE A 1 1426 ? 131.645 147.332 173.813 1.00 98.81 1426 PHE A CA 1
ATOM 10763 C C . PHE A 1 1426 ? 130.234 147.099 174.331 1.00 91.94 1426 PHE A C 1
ATOM 10764 O O . PHE A 1 1426 ? 129.250 147.278 173.610 1.00 93.03 1426 PHE A O 1
ATOM 10772 N N . VAL A 1 1427 ? 130.151 146.711 175.599 1.00 87.38 1427 VAL A N 1
ATOM 10773 C CA . VAL A 1 1427 ? 128.888 146.439 176.276 1.00 80.15 1427 VAL A CA 1
ATOM 10774 C C . VAL A 1 1427 ? 128.471 147.686 177.041 1.00 86.33 1427 VAL A C 1
ATOM 10775 O O . VAL A 1 1427 ? 129.192 148.146 177.934 1.00 90.99 1427 VAL A O 1
ATOM 10779 N N . GLU A 1 1428 ? 127.311 148.236 176.692 1.00 85.14 1428 GLU A N 1
ATOM 10780 C CA . GLU A 1 1428 ? 126.760 149.384 177.391 1.00 83.04 1428 GLU A CA 1
ATOM 10781 C C . GLU A 1 1428 ? 125.937 148.908 178.588 1.00 80.08 1428 GLU A C 1
ATOM 10782 O O . GLU A 1 1428 ? 125.925 147.724 178.931 1.00 87.67 1428 GLU A O 1
ATOM 10788 N N . GLU A 1 1429 ? 125.243 149.834 179.246 1.00 76.49 1429 GLU A N 1
ATOM 10789 C CA . GLU A 1 1429 ? 124.482 149.498 180.439 1.00 86.35 1429 GLU A CA 1
ATOM 10790 C C . GLU A 1 1429 ? 123.088 150.109 180.384 1.00 93.13 1429 GLU A C 1
ATOM 10791 O O . GLU A 1 1429 ? 122.881 151.180 179.808 1.00 97.09 1429 GLU A O 1
ATOM 10797 N N . THR A 1 1430 ? 122.134 149.409 180.990 1.00 93.93 1430 THR A N 1
ATOM 10798 C CA . THR A 1 1430 ? 120.783 149.894 181.240 1.00 92.78 1430 THR A CA 1
ATOM 10799 C C . THR A 1 1430 ? 120.539 149.870 182.748 1.00 97.07 1430 THR A C 1
ATOM 10800 O O . THR A 1 1430 ? 121.467 149.675 183.539 1.00 103.27 1430 THR A O 1
ATOM 10804 N N . ASN A 1 1431 ? 119.286 150.079 183.146 1.00 96.54 1431 ASN A N 1
ATOM 10805 C CA . ASN A 1 1431 ? 118.951 150.151 184.564 1.00 103.96 1431 ASN A CA 1
ATOM 10806 C C . ASN A 1 1431 ? 119.053 148.777 185.212 1.00 108.19 1431 ASN A C 1
ATOM 10807 O O . ASN A 1 1431 ? 118.497 147.796 184.708 1.00 110.54 1431 ASN A O 1
ATOM 10812 N N . ASP A 1 1432 ? 119.765 148.708 186.335 1.00 108.20 1432 ASP A N 1
ATOM 10813 C CA . ASP A 1 1432 ? 120.035 147.441 187.001 1.00 113.18 1432 ASP A CA 1
ATOM 10814 C C . ASP A 1 1432 ? 119.189 147.216 188.244 1.00 115.96 1432 ASP A C 1
ATOM 10815 O O . ASP A 1 1432 ? 118.952 146.057 188.603 1.00 117.08 1432 ASP A O 1
ATOM 10820 N N . PHE A 1 1433 ? 118.755 148.289 188.899 1.00 116.08 1433 PHE A N 1
ATOM 10821 C CA . PHE A 1 1433 ? 117.909 148.302 190.116 1.00 120.27 1433 PHE A CA 1
ATOM 10822 C C . PHE A 1 1433 ? 118.687 147.588 191.225 1.00 123.91 1433 PHE A C 1
ATOM 10823 O O . PHE A 1 1433 ? 119.892 147.861 191.338 1.00 124.53 1433 PHE A O 1
ATOM 10831 N N . THR A 1 1434 ? 118.003 146.791 192.067 1.00 123.78 1434 THR A N 1
ATOM 10832 C CA . THR A 1 1434 ? 118.494 145.931 193.154 1.00 125.82 1434 THR A CA 1
ATOM 10833 C C . THR A 1 1434 ? 118.786 146.800 194.380 1.00 124.97 1434 THR A C 1
ATOM 10834 O O . THR A 1 1434 ? 119.312 147.910 194.244 1.00 123.49 1434 THR A O 1
ATOM 10838 N N . ALA A 1 1435 ? 118.432 146.305 195.565 1.00 126.58 1435 ALA A N 1
ATOM 10839 C CA . ALA A 1 1435 ? 118.648 146.891 196.898 1.00 129.97 1435 ALA A CA 1
ATOM 10840 C C . ALA A 1 1435 ? 117.960 148.260 196.973 1.00 132.05 1435 ALA A C 1
ATOM 10841 O O . ALA A 1 1435 ? 116.926 148.483 196.327 1.00 134.45 1435 ALA A O 1
ATOM 10843 N N . ARG A 1 1436 ? 118.514 149.178 197.771 1.00 133.50 1436 ARG A N 1
ATOM 10844 C CA . ARG A 1 1436 ? 117.884 150.458 198.084 1.00 134.47 1436 ARG A CA 1
ATOM 10845 C C . ARG A 1 1436 ? 118.885 151.538 197.700 1.00 133.98 1436 ARG A C 1
ATOM 10846 O O . ARG A 1 1436 ? 120.073 151.409 198.010 1.00 134.02 1436 ARG A O 1
ATOM 10854 N N . GLY A 1 1437 ? 118.425 152.601 197.054 1.00 131.39 1437 GLY A N 1
ATOM 10855 C CA . GLY A 1 1437 ? 119.361 153.592 196.566 1.00 130.24 1437 GLY A CA 1
ATOM 10856 C C . GLY A 1 1437 ? 118.703 154.885 196.137 1.00 132.04 1437 GLY A C 1
ATOM 10857 O O . GLY A 1 1437 ? 117.606 155.224 196.584 1.00 133.21 1437 GLY A O 1
ATOM 10858 N N . HIS A 1 1438 ? 119.420 155.630 195.295 1.00 134.21 1438 HIS A N 1
ATOM 10859 C CA . HIS A 1 1438 ? 118.916 156.891 194.766 1.00 137.97 1438 HIS A CA 1
ATOM 10860 C C . HIS A 1 1438 ? 118.261 156.691 193.405 1.00 136.59 1438 HIS A C 1
ATOM 10861 O O . HIS A 1 1438 ? 118.720 155.888 192.587 1.00 136.24 1438 HIS A O 1
ATOM 10868 N N . HIS A 1 1439 ? 117.189 157.439 193.162 1.00 133.27 1439 HIS A N 1
ATOM 10869 C CA . HIS A 1 1439 ? 116.452 157.364 191.908 1.00 134.72 1439 HIS A CA 1
ATOM 10870 C C . HIS A 1 1439 ? 117.051 158.354 190.916 1.00 138.84 1439 HIS A C 1
ATOM 10871 O O . HIS A 1 1439 ? 116.974 159.569 191.123 1.00 139.68 1439 HIS A O 1
ATOM 10878 N N . HIS A 1 1440 ? 117.645 157.837 189.840 1.00 139.88 1440 HIS A N 1
ATOM 10879 C CA . HIS A 1 1440 ? 118.282 158.721 188.863 1.00 140.18 1440 HIS A CA 1
ATOM 10880 C C . HIS A 1 1440 ? 117.278 159.312 187.865 1.00 142.25 1440 HIS A C 1
ATOM 10881 O O . HIS A 1 1440 ? 117.039 160.523 187.871 1.00 142.05 1440 HIS A O 1
ATOM 10888 N N . GLY A 1 1441 ? 116.681 158.495 186.998 1.00 141.15 1441 GLY A N 1
ATOM 10889 C CA . GLY A 1 1441 ? 115.471 158.899 186.314 1.00 141.42 1441 GLY A CA 1
ATOM 10890 C C . GLY A 1 1441 ? 114.565 157.762 185.900 1.00 143.74 1441 GLY A C 1
ATOM 10891 O O . GLY A 1 1441 ? 113.445 158.007 185.437 1.00 144.94 1441 GLY A O 1
ATOM 10892 N N . CYS A 1 1442 ? 115.038 156.526 186.101 1.00 142.68 1442 CYS A N 1
ATOM 10893 C CA . CYS A 1 1442 ? 114.382 155.287 185.657 1.00 140.29 1442 CYS A CA 1
ATOM 10894 C C . CYS A 1 1442 ? 114.046 155.351 184.156 1.00 135.25 1442 CYS A C 1
ATOM 10895 O O . CYS A 1 1442 ? 112.897 155.511 183.747 1.00 130.97 1442 CYS A O 1
ATOM 10898 N N . TYR A 1 1443 ? 115.096 155.304 183.333 1.00 135.21 1443 TYR A N 1
ATOM 10899 C CA . TYR A 1 1443 ? 114.974 155.434 181.881 1.00 131.81 1443 TYR A CA 1
ATOM 10900 C C . TYR A 1 1443 ? 115.198 154.076 181.223 1.00 123.62 1443 TYR A C 1
ATOM 10901 O O . TYR A 1 1443 ? 116.330 153.583 181.178 1.00 122.60 1443 TYR A O 1
ATOM 10910 N N . SER A 1 1444 ? 114.130 153.480 180.697 1.00 120.23 1444 SER A N 1
ATOM 10911 C CA . SER A 1 1444 ? 114.254 152.234 179.942 1.00 115.67 1444 SER A CA 1
ATOM 10912 C C . SER A 1 1444 ? 113.097 152.148 178.957 1.00 115.85 1444 SER A C 1
ATOM 10913 O O . SER A 1 1444 ? 111.959 151.911 179.373 1.00 119.88 1444 SER A O 1
ATOM 10916 N N . LEU A 1 1445 ? 113.405 152.328 177.665 1.00 111.38 1445 LEU A N 1
ATOM 10917 C CA . LEU A 1 1445 ? 112.454 152.258 176.546 1.00 117.84 1445 LEU A CA 1
ATOM 10918 C C . LEU A 1 1445 ? 111.292 153.238 176.713 1.00 123.61 1445 LEU A C 1
ATOM 10919 O O . LEU A 1 1445 ? 110.121 152.855 176.746 1.00 123.67 1445 LEU A O 1
ATOM 10924 N N . SER A 1 1446 ? 111.631 154.514 176.818 1.00 123.00 1446 SER A N 1
ATOM 10925 C CA . SER A 1 1446 ? 110.614 155.550 176.889 1.00 121.29 1446 SER A CA 1
ATOM 10926 C C . SER A 1 1446 ? 110.268 156.124 175.522 1.00 127.38 1446 SER A C 1
ATOM 10927 O O . SER A 1 1446 ? 109.423 157.022 175.440 1.00 133.91 1446 SER A O 1
ATOM 10930 N N . TRP A 1 1447 ? 110.906 155.639 174.456 1.00 125.36 1447 TRP A N 1
ATOM 10931 C CA . TRP A 1 1447 ? 110.696 156.188 173.120 1.00 128.58 1447 TRP A CA 1
ATOM 10932 C C . TRP A 1 1447 ? 109.288 155.962 172.554 1.00 129.16 1447 TRP A C 1
ATOM 10933 O O . TRP A 1 1447 ? 108.525 156.929 172.454 1.00 134.14 1447 TRP A O 1
ATOM 10944 N N . SER A 1 1448 ? 108.914 154.729 172.194 1.00 126.41 1448 SER A N 1
ATOM 10945 C CA . SER A 1 1448 ? 107.507 154.374 171.963 1.00 130.44 1448 SER A CA 1
ATOM 10946 C C . SER A 1 1448 ? 107.387 152.860 172.168 1.00 130.51 1448 SER A C 1
ATOM 10947 O O . SER A 1 1448 ? 107.481 152.096 171.207 1.00 133.83 1448 SER A O 1
ATOM 10950 N N . LYS A 1 1449 ? 107.107 152.459 173.409 1.00 124.11 1449 LYS A N 1
ATOM 10951 C CA . LYS A 1 1449 ? 106.996 151.067 173.839 1.00 120.39 1449 LYS A CA 1
ATOM 10952 C C . LYS A 1 1449 ? 106.536 151.110 175.290 1.00 115.40 1449 LYS A C 1
ATOM 10953 O O . LYS A 1 1449 ? 106.767 152.098 175.992 1.00 114.68 1449 LYS A O 1
ATOM 10959 N N . SER A 1 1450 ? 105.869 150.042 175.726 1.00 112.55 1450 SER A N 1
ATOM 10960 C CA . SER A 1 1450 ? 105.446 149.914 177.118 1.00 114.04 1450 SER A CA 1
ATOM 10961 C C . SER A 1 1450 ? 106.682 149.707 177.985 1.00 112.54 1450 SER A C 1
ATOM 10962 O O . SER A 1 1450 ? 107.229 148.607 178.069 1.00 107.24 1450 SER A O 1
ATOM 10965 N N . ARG A 1 1451 ? 107.130 150.793 178.617 1.00 110.18 1451 ARG A N 1
ATOM 10966 C CA . ARG A 1 1451 ? 108.304 150.768 179.483 1.00 106.17 1451 ARG A CA 1
ATOM 10967 C C . ARG A 1 1451 ? 108.057 149.979 180.766 1.00 105.52 1451 ARG A C 1
ATOM 10968 O O . ARG A 1 1451 ? 108.975 149.318 181.274 1.00 111.21 1451 ARG A O 1
ATOM 10976 N N . ASN A 1 1452 ? 106.818 149.999 181.264 1.00 102.44 1452 ASN A N 1
ATOM 10977 C CA . ASN A 1 1452 ? 106.456 149.348 182.520 1.00 105.95 1452 ASN A CA 1
ATOM 10978 C C . ASN A 1 1452 ? 106.617 147.832 182.472 1.00 109.70 1452 ASN A C 1
ATOM 10979 O O . ASN A 1 1452 ? 106.929 147.206 183.497 1.00 109.12 1452 ASN A O 1
ATOM 10984 N N . GLN A 1 1453 ? 106.401 147.239 181.292 1.00 110.99 1453 GLN A N 1
ATOM 10985 C CA . GLN A 1 1453 ? 106.617 145.809 181.099 1.00 113.26 1453 GLN A CA 1
ATOM 10986 C C . GLN A 1 1453 ? 108.077 145.438 181.314 1.00 109.87 1453 GLN A C 1
ATOM 10987 O O . GLN A 1 1453 ? 108.380 144.382 181.880 1.00 109.61 1453 GLN A O 1
ATOM 10993 N N . SER A 1 1454 ? 108.997 146.293 180.868 1.00 106.21 1454 SER A N 1
ATOM 10994 C CA . SER A 1 1454 ? 110.406 146.074 181.169 1.00 100.35 1454 SER A CA 1
ATOM 10995 C C . SER A 1 1454 ? 110.701 146.317 182.643 1.00 101.49 1454 SER A C 1
ATOM 10996 O O . SER A 1 1454 ? 111.520 145.604 183.237 1.00 105.61 1454 SER A O 1
ATOM 10999 N N . GLN A 1 1455 ? 110.038 147.317 183.243 1.00 102.59 1455 GLN A N 1
ATOM 11000 C CA . GLN A 1 1455 ? 110.306 147.694 184.636 1.00 103.79 1455 GLN A CA 1
ATOM 11001 C C . GLN A 1 1455 ? 109.990 146.563 185.611 1.00 104.23 1455 GLN A C 1
ATOM 11002 O O . GLN A 1 1455 ? 110.818 146.216 186.471 1.00 105.33 1455 GLN A O 1
ATOM 11008 N N . VAL A 1 1456 ? 108.797 145.971 185.482 1.00 103.09 1456 VAL A N 1
ATOM 11009 C CA . VAL A 1 1456 ? 108.384 144.936 186.429 1.00 104.97 1456 VAL A CA 1
ATOM 11010 C C . VAL A 1 1456 ? 109.227 143.676 186.260 1.00 106.26 1456 VAL A C 1
ATOM 11011 O O . VAL A 1 1456 ? 109.558 143.003 187.244 1.00 109.31 1456 VAL A O 1
ATOM 11015 N N . LEU A 1 1457 ? 109.625 143.361 185.024 1.00 103.37 1457 LEU A N 1
ATOM 11016 C CA . LEU A 1 1457 ? 110.420 142.160 184.802 1.00 100.63 1457 LEU A CA 1
ATOM 11017 C C . LEU A 1 1457 ? 111.849 142.334 185.296 1.00 100.88 1457 LEU A C 1
ATOM 11018 O O . LEU A 1 1457 ? 112.432 141.381 185.823 1.00 103.62 1457 LEU A O 1
ATOM 11023 N N . LYS A 1 1458 ? 112.420 143.542 185.157 1.00 101.28 1458 LYS A N 1
ATOM 11024 C CA . LYS A 1 1458 ? 113.725 143.812 185.764 1.00 99.94 1458 LYS A CA 1
ATOM 11025 C C . LYS A 1 1458 ? 113.674 143.699 187.280 1.00 99.88 1458 LYS A C 1
ATOM 11026 O O . LYS A 1 1458 ? 114.572 143.101 187.889 1.00 100.96 1458 LYS A O 1
ATOM 11032 N N . MET A 1 1459 ? 112.624 144.251 187.903 1.00 101.96 1459 MET A N 1
ATOM 11033 C CA . MET A 1 1459 ? 112.500 144.169 189.359 1.00 109.04 1459 MET A CA 1
ATOM 11034 C C . MET A 1 1459 ? 112.339 142.723 189.831 1.00 107.93 1459 MET A C 1
ATOM 11035 O O . MET A 1 1459 ? 112.953 142.314 190.830 1.00 110.11 1459 MET A O 1
ATOM 11040 N N . VAL A 1 1460 ? 111.556 141.926 189.094 1.00 104.90 1460 VAL A N 1
ATOM 11041 C CA . VAL A 1 1460 ? 111.345 140.523 189.450 1.00 103.94 1460 VAL A CA 1
ATOM 11042 C C . VAL A 1 1460 ? 112.638 139.722 189.304 1.00 100.77 1460 VAL A C 1
ATOM 11043 O O . VAL A 1 1460 ? 113.029 138.982 190.220 1.00 101.77 1460 VAL A O 1
ATOM 11047 N N . VAL A 1 1461 ? 113.337 139.879 188.170 1.00 99.04 1461 VAL A N 1
ATOM 11048 C CA . VAL A 1 1461 ? 114.521 139.053 187.930 1.00 97.36 1461 VAL A CA 1
ATOM 11049 C C . VAL A 1 1461 ? 115.668 139.484 188.841 1.00 98.00 1461 VAL A C 1
ATOM 11050 O O . VAL A 1 1461 ? 116.538 138.673 189.180 1.00 97.67 1461 VAL A O 1
ATOM 11054 N N . ARG A 1 1462 ? 115.675 140.742 189.293 1.00 99.27 1462 ARG A N 1
ATOM 11055 C CA . ARG A 1 1462 ? 116.682 141.130 190.270 1.00 94.20 1462 ARG A CA 1
ATOM 11056 C C . ARG A 1 1462 ? 116.361 140.660 191.680 1.00 90.76 1462 ARG A C 1
ATOM 11057 O O . ARG A 1 1462 ? 117.286 140.329 192.430 1.00 92.74 1462 ARG A O 1
ATOM 11065 N N . LYS A 1 1463 ? 115.087 140.620 192.090 1.00 90.52 1463 LYS A N 1
ATOM 11066 C CA . LYS A 1 1463 ? 114.897 140.151 193.460 1.00 92.46 1463 LYS A CA 1
ATOM 11067 C C . LYS A 1 1463 ? 114.918 138.632 193.568 1.00 93.94 1463 LYS A C 1
ATOM 11068 O O . LYS A 1 1463 ? 115.259 138.105 194.632 1.00 96.88 1463 LYS A O 1
ATOM 11074 N N . LEU A 1 1464 ? 114.575 137.907 192.501 1.00 93.93 1464 LEU A N 1
ATOM 11075 C CA . LEU A 1 1464 ? 114.681 136.454 192.574 1.00 92.89 1464 LEU A CA 1
ATOM 11076 C C . LEU A 1 1464 ? 116.116 135.951 192.476 1.00 92.64 1464 LEU A C 1
ATOM 11077 O O . LEU A 1 1464 ? 116.338 134.757 192.715 1.00 91.71 1464 LEU A O 1
ATOM 11082 N N . LYS A 1 1465 ? 117.070 136.832 192.133 1.00 92.51 1465 LYS A N 1
ATOM 11083 C CA . LYS A 1 1465 ? 118.508 136.537 192.068 1.00 89.57 1465 LYS A CA 1
ATOM 11084 C C . LYS A 1 1465 ? 118.813 135.404 191.092 1.00 90.20 1465 LYS A C 1
ATOM 11085 O O . LYS A 1 1465 ? 119.643 134.534 191.361 1.00 91.10 1465 LYS A O 1
ATOM 11091 N N . LEU A 1 1466 ? 118.127 135.413 189.954 1.00 90.46 1466 LEU A N 1
ATOM 11092 C CA . LEU A 1 1466 ? 118.331 134.377 188.954 1.00 91.63 1466 LEU A CA 1
ATOM 11093 C C . LEU A 1 1466 ? 119.644 134.599 188.217 1.00 90.40 1466 LEU A C 1
ATOM 11094 O O . LEU A 1 1466 ? 120.017 135.732 187.904 1.00 89.41 1466 LEU A O 1
ATOM 11099 N N . CYS A 1 1467 ? 120.348 133.504 187.941 1.00 89.39 1467 CYS A N 1
ATOM 11100 C CA . CYS A 1 1467 ? 121.562 133.556 187.141 1.00 88.91 1467 CYS A CA 1
ATOM 11101 C C . CYS A 1 1467 ? 121.309 133.262 185.674 1.00 86.89 1467 CYS A C 1
ATOM 11102 O O . CYS A 1 1467 ? 122.024 133.788 184.814 1.00 86.77 1467 CYS A O 1
ATOM 11105 N N . VAL A 1 1468 ? 120.308 132.440 185.369 1.00 83.18 1468 VAL A N 1
ATOM 11106 C CA . VAL A 1 1468 ? 119.911 132.143 184.000 1.00 82.42 1468 VAL A CA 1
ATOM 11107 C C . VAL A 1 1468 ? 118.436 132.488 183.830 1.00 84.70 1468 VAL A C 1
ATOM 11108 O O . VAL A 1 1468 ? 117.622 132.280 184.738 1.00 87.27 1468 VAL A O 1
ATOM 11112 N N . LEU A 1 1469 ? 118.112 133.090 182.692 1.00 83.52 1469 LEU A N 1
ATOM 11113 C CA . LEU A 1 1469 ? 116.741 133.393 182.309 1.00 78.84 1469 LEU A CA 1
ATOM 11114 C C . LEU A 1 1469 ? 116.470 132.811 180.933 1.00 75.81 1469 LEU A C 1
ATOM 11115 O O . LEU A 1 1469 ? 117.309 132.910 180.033 1.00 76.45 1469 LEU A O 1
ATOM 11120 N N . TYR A 1 1470 ? 115.303 132.198 180.771 1.00 74.39 1470 TYR A N 1
ATOM 11121 C CA . TYR A 1 1470 ? 114.904 131.601 179.504 1.00 73.72 1470 TYR A CA 1
ATOM 11122 C C . TYR A 1 1470 ? 113.741 132.411 178.947 1.00 73.27 1470 TYR A C 1
ATOM 11123 O O . TYR A 1 1470 ? 112.775 132.680 179.662 1.00 78.59 1470 TYR A O 1
ATOM 11132 N N . ILE A 1 1471 ? 113.837 132.826 177.689 1.00 64.25 1471 ILE A N 1
ATOM 11133 C CA . ILE A 1 1471 ? 112.864 133.745 177.110 1.00 61.44 1471 ILE A CA 1
ATOM 11134 C C . ILE A 1 1471 ? 112.250 133.092 175.883 1.00 63.29 1471 ILE A C 1
ATOM 11135 O O . ILE A 1 1471 ? 112.968 132.695 174.957 1.00 65.54 1471 ILE A O 1
ATOM 11140 N N . TYR A 1 1472 ? 110.925 132.980 175.878 1.00 64.32 1472 TYR A N 1
ATOM 11141 C CA . TYR A 1 1472 ? 110.200 132.448 174.739 1.00 58.72 1472 TYR A CA 1
ATOM 11142 C C . TYR A 1 1472 ? 110.058 133.521 173.659 1.00 58.55 1472 TYR A C 1
ATOM 11143 O O . TYR A 1 1472 ? 110.059 134.716 173.963 1.00 65.21 1472 TYR A O 1
ATOM 11152 N N . PRO A 1 1473 ? 109.938 133.125 172.386 1.00 52.46 1473 PRO A N 1
ATOM 11153 C CA . PRO A 1 1473 ? 109.794 134.121 171.310 1.00 55.35 1473 PRO A CA 1
ATOM 11154 C C . PRO A 1 1473 ? 108.447 134.838 171.264 1.00 59.29 1473 PRO A C 1
ATOM 11155 O O . PRO A 1 1473 ? 108.250 135.675 170.376 1.00 57.01 1473 PRO A O 1
ATOM 11159 N N . THR A 1 1474 ? 107.507 134.540 172.164 1.00 63.60 1474 THR A N 1
ATOM 11160 C CA . THR A 1 1474 ? 106.284 135.329 172.257 1.00 65.52 1474 THR A CA 1
ATOM 11161 C C . THR A 1 1474 ? 106.515 136.687 172.913 1.00 68.48 1474 THR A C 1
ATOM 11162 O O . THR A 1 1474 ? 105.714 137.605 172.703 1.00 72.31 1474 THR A O 1
ATOM 11166 N N . VAL A 1 1475 ? 107.582 136.827 173.704 1.00 62.84 1475 VAL A N 1
ATOM 11167 C CA . VAL A 1 1475 ? 107.868 138.070 174.412 1.00 57.81 1475 VAL A CA 1
ATOM 11168 C C . VAL A 1 1475 ? 108.347 139.122 173.414 1.00 67.34 1475 VAL A C 1
ATOM 11169 O O . VAL A 1 1475 ? 109.025 138.799 172.429 1.00 68.90 1475 VAL A O 1
ATOM 11173 N N . ASP A 1 1476 ? 107.948 140.378 173.641 1.00 72.07 1476 ASP A N 1
ATOM 11174 C CA . ASP A 1 1476 ? 108.312 141.485 172.763 1.00 72.39 1476 ASP A CA 1
ATOM 11175 C C . ASP A 1 1476 ? 109.827 141.698 172.759 1.00 77.02 1476 ASP A C 1
ATOM 11176 O O . ASP A 1 1476 ? 110.475 141.538 173.801 1.00 80.09 1476 ASP A O 1
ATOM 11181 N N . PRO A 1 1477 ? 110.422 142.008 171.596 1.00 76.25 1477 PRO A N 1
ATOM 11182 C CA . PRO A 1 1477 ? 111.894 142.063 171.487 1.00 79.13 1477 PRO A CA 1
ATOM 11183 C C . PRO A 1 1477 ? 112.593 143.100 172.358 1.00 80.88 1477 PRO A C 1
ATOM 11184 O O . PRO A 1 1477 ? 113.732 142.866 172.778 1.00 81.22 1477 PRO A O 1
ATOM 11188 N N . ALA A 1 1478 ? 111.969 144.247 172.624 1.00 76.60 1478 ALA A N 1
ATOM 11189 C CA . ALA A 1 1478 ? 112.667 145.305 173.349 1.00 78.08 1478 ALA A CA 1
ATOM 11190 C C . ALA A 1 1478 ? 112.808 144.981 174.834 1.00 79.97 1478 ALA A C 1
ATOM 11191 O O . ALA A 1 1478 ? 113.812 145.354 175.468 1.00 86.35 1478 ALA A O 1
ATOM 11193 N N . VAL A 1 1479 ? 111.822 144.274 175.393 1.00 70.98 1479 VAL A N 1
ATOM 11194 C CA . VAL A 1 1479 ? 111.942 143.715 176.737 1.00 76.73 1479 VAL A CA 1
ATOM 11195 C C . VAL A 1 1479 ? 113.110 142.735 176.799 1.00 80.64 1479 VAL A C 1
ATOM 11196 O O . VAL A 1 1479 ? 113.888 142.724 177.766 1.00 84.93 1479 VAL A O 1
ATOM 11200 N N . ALA A 1 1480 ? 113.288 141.942 175.738 1.00 76.11 1480 ALA A N 1
ATOM 11201 C CA . ALA A 1 1480 ? 114.439 141.050 175.655 1.00 75.23 1480 ALA A CA 1
ATOM 11202 C C . ALA A 1 1480 ? 115.754 141.816 175.526 1.00 78.66 1480 ALA A C 1
ATOM 11203 O O . ALA A 1 1480 ? 116.775 141.357 176.045 1.00 80.83 1480 ALA A O 1
ATOM 11205 N N . LEU A 1 1481 ? 115.753 142.979 174.858 1.00 76.32 1481 LEU A N 1
ATOM 11206 C CA . LEU A 1 1481 ? 116.955 143.818 174.821 1.00 65.64 1481 LEU A CA 1
ATOM 11207 C C . LEU A 1 1481 ? 117.339 144.318 176.206 1.00 68.10 1481 LEU A C 1
ATOM 11208 O O . LEU A 1 1481 ? 118.526 144.317 176.566 1.00 76.59 1481 LEU A O 1
ATOM 11213 N N . ASP A 1 1482 ? 116.353 144.762 176.991 1.00 66.87 1482 ASP A N 1
ATOM 11214 C CA . ASP A 1 1482 ? 116.667 145.161 178.363 1.00 76.74 1482 ASP A CA 1
ATOM 11215 C C . ASP A 1 1482 ? 117.120 143.988 179.220 1.00 80.14 1482 ASP A C 1
ATOM 11216 O O . ASP A 1 1482 ? 118.007 144.156 180.064 1.00 85.90 1482 ASP A O 1
ATOM 11221 N N . LEU A 1 1483 ? 116.540 142.805 179.028 1.00 75.78 1483 LEU A N 1
ATOM 11222 C CA . LEU A 1 1483 ? 116.988 141.663 179.815 1.00 76.24 1483 LEU A CA 1
ATOM 11223 C C . LEU A 1 1483 ? 118.359 141.155 179.378 1.00 76.94 1483 LEU A C 1
ATOM 11224 O O . LEU A 1 1483 ? 119.050 140.518 180.180 1.00 82.68 1483 LEU A O 1
ATOM 11229 N N . CYS A 1 1484 ? 118.770 141.421 178.136 1.00 73.01 1484 CYS A N 1
ATOM 11230 C CA . CYS A 1 1484 ? 120.146 141.130 177.745 1.00 70.21 1484 CYS A CA 1
ATOM 11231 C C . CYS A 1 1484 ? 121.129 142.169 178.276 1.00 74.93 1484 CYS A C 1
ATOM 11232 O O . CYS A 1 1484 ? 122.261 141.820 178.627 1.00 78.82 1484 CYS A O 1
ATOM 11235 N N . HIS A 1 1485 ? 120.735 143.446 178.339 1.00 74.80 1485 HIS A N 1
ATOM 11236 C CA . HIS A 1 1485 ? 121.684 144.452 178.819 1.00 72.17 1485 HIS A CA 1
ATOM 11237 C C . HIS A 1 1485 ? 121.888 144.439 180.335 1.00 75.74 1485 HIS A C 1
ATOM 11238 O O . HIS A 1 1485 ? 122.761 145.167 180.817 1.00 81.18 1485 HIS A O 1
ATOM 11245 N N . LEU A 1 1486 ? 121.127 143.655 181.094 1.00 75.53 1486 LEU A N 1
ATOM 11246 C CA . LEU A 1 1486 ? 121.439 143.469 182.515 1.00 80.18 1486 LEU A CA 1
ATOM 11247 C C . LEU A 1 1486 ? 122.716 142.652 182.680 1.00 85.06 1486 LEU A C 1
ATOM 11248 O O . LEU A 1 1486 ? 122.845 141.586 182.069 1.00 84.59 1486 LEU A O 1
ATOM 11253 N N . PRO A 1 1487 ? 123.668 143.106 183.491 1.00 89.20 1487 PRO A N 1
ATOM 11254 C CA . PRO A 1 1487 ? 124.890 142.328 183.716 1.00 85.50 1487 PRO A CA 1
ATOM 11255 C C . PRO A 1 1487 ? 124.651 141.126 184.618 1.00 88.27 1487 PRO A C 1
ATOM 11256 O O . PRO A 1 1487 ? 123.647 141.038 185.330 1.00 92.78 1487 PRO A O 1
ATOM 11260 N N . ALA A 1 1488 ? 125.620 140.199 184.561 1.00 84.54 1488 ALA A N 1
ATOM 11261 C CA . ALA A 1 1488 ? 125.672 138.975 185.375 1.00 80.88 1488 ALA A CA 1
ATOM 11262 C C . ALA A 1 1488 ? 124.424 138.111 185.194 1.00 82.78 1488 ALA A C 1
ATOM 11263 O O . ALA A 1 1488 ? 123.825 137.632 186.158 1.00 84.89 1488 ALA A O 1
ATOM 11265 N N . LEU A 1 1489 ? 124.037 137.913 183.937 1.00 83.82 1489 LEU A N 1
ATOM 11266 C CA . LEU A 1 1489 ? 122.853 137.137 183.602 1.00 83.28 1489 LEU A CA 1
ATOM 11267 C C . LEU A 1 1489 ? 123.066 136.472 182.251 1.00 83.49 1489 LEU A C 1
ATOM 11268 O O . LEU A 1 1489 ? 123.603 137.090 181.328 1.00 85.11 1489 LEU A O 1
ATOM 11273 N N . THR A 1 1490 ? 122.646 135.215 182.143 1.00 79.65 1490 THR A N 1
ATOM 11274 C CA . THR A 1 1490 ? 122.751 134.452 180.906 1.00 73.47 1490 THR A CA 1
ATOM 11275 C C . THR A 1 1490 ? 121.353 134.227 180.351 1.00 75.32 1490 THR A C 1
ATOM 11276 O O . THR A 1 1490 ? 120.541 133.526 180.963 1.00 80.84 1490 THR A O 1
ATOM 11280 N N . ILE A 1 1491 ? 121.079 134.822 179.196 1.00 70.79 1491 ILE A N 1
ATOM 11281 C CA . ILE A 1 1491 ? 119.788 134.693 178.532 1.00 67.05 1491 ILE A CA 1
ATOM 11282 C C . ILE A 1 1491 ? 119.893 133.563 177.519 1.00 67.02 1491 ILE A C 1
ATOM 11283 O O . ILE A 1 1491 ? 120.662 133.653 176.558 1.00 70.26 1491 ILE A O 1
ATOM 11288 N N . ILE A 1 1492 ? 119.130 132.496 177.724 1.00 64.14 1492 ILE A N 1
ATOM 11289 C CA . ILE A 1 1492 ? 119.105 131.376 176.791 1.00 62.11 1492 ILE A CA 1
ATOM 11290 C C . ILE A 1 1492 ? 117.695 131.310 176.221 1.00 60.38 1492 ILE A C 1
ATOM 11291 O O . ILE A 1 1492 ? 116.761 130.851 176.888 1.00 65.50 1492 ILE A O 1
ATOM 11296 N N . LEU A 1 1493 ? 117.539 131.774 174.988 1.00 56.34 1493 LEU A N 1
ATOM 11297 C CA . LEU A 1 1493 ? 116.241 131.836 174.345 1.00 54.47 1493 LEU A CA 1
ATOM 11298 C C . LEU A 1 1493 ? 115.817 130.440 173.898 1.00 60.97 1493 LEU A C 1
ATOM 11299 O O . LEU A 1 1493 ? 116.616 129.500 173.868 1.00 64.67 1493 LEU A O 1
ATOM 11304 N N . VAL A 1 1494 ? 114.541 130.305 173.557 1.00 61.63 1494 VAL A N 1
ATOM 11305 C CA . VAL A 1 1494 ? 114.003 129.046 173.042 1.00 52.88 1494 VAL A CA 1
ATOM 11306 C C . VAL A 1 1494 ? 113.765 129.251 171.550 1.00 51.81 1494 VAL A C 1
ATOM 11307 O O . VAL A 1 1494 ? 112.709 129.718 171.125 1.00 56.03 1494 VAL A O 1
ATOM 11311 N N . LEU A 1 1495 ? 114.763 128.898 170.739 1.00 51.45 1495 LEU A N 1
ATOM 11312 C CA . LEU A 1 1495 ? 114.623 129.067 169.298 1.00 55.62 1495 LEU A CA 1
ATOM 11313 C C . LEU A 1 1495 ? 114.032 127.835 168.632 1.00 58.27 1495 LEU A C 1
ATOM 11314 O O . LEU A 1 1495 ? 113.233 127.965 167.696 1.00 56.71 1495 LEU A O 1
ATOM 11319 N N . GLY A 1 1496 ? 114.398 126.646 169.103 1.00 57.49 1496 GLY A N 1
ATOM 11320 C CA . GLY A 1 1496 ? 114.014 125.417 168.433 1.00 53.55 1496 GLY A CA 1
ATOM 11321 C C . GLY A 1 1496 ? 114.606 125.262 167.051 1.00 55.05 1496 GLY A C 1
ATOM 11322 O O . GLY A 1 1496 ? 113.977 124.653 166.180 1.00 61.55 1496 GLY A O 1
ATOM 11323 N N . GLY A 1 1497 ? 115.801 125.798 166.823 1.00 50.37 1497 GLY A N 1
ATOM 11324 C CA . GLY A 1 1497 ? 116.476 125.651 165.555 1.00 49.18 1497 GLY A CA 1
ATOM 11325 C C . GLY A 1 1497 ? 116.279 126.776 164.564 1.00 54.38 1497 GLY A C 1
ATOM 11326 O O . GLY A 1 1497 ? 116.780 126.673 163.439 1.00 58.07 1497 GLY A O 1
ATOM 11327 N N . ASP A 1 1498 ? 115.570 127.839 164.931 1.00 54.25 1498 ASP A N 1
ATOM 11328 C CA . ASP A 1 1498 ? 115.267 128.914 163.990 1.00 57.92 1498 ASP A CA 1
ATOM 11329 C C . ASP A 1 1498 ? 115.944 130.212 164.411 1.00 61.31 1498 ASP A C 1
ATOM 11330 O O . ASP A 1 1498 ? 115.455 130.886 165.331 1.00 65.05 1498 ASP A O 1
ATOM 11335 N N . PRO A 1 1499 ? 117.035 130.623 163.751 1.00 57.37 1499 PRO A N 1
ATOM 11336 C CA . PRO A 1 1499 ? 117.777 131.823 164.177 1.00 54.47 1499 PRO A CA 1
ATOM 11337 C C . PRO A 1 1499 ? 117.103 133.159 163.882 1.00 63.15 1499 PRO A C 1
ATOM 11338 O O . PRO A 1 1499 ? 117.757 134.195 164.056 1.00 65.00 1499 PRO A O 1
ATOM 11342 N N . ALA A 1 1500 ? 115.848 133.188 163.422 1.00 63.32 1500 ALA A N 1
ATOM 11343 C CA . ALA A 1 1500 ? 115.235 134.449 163.011 1.00 57.82 1500 ALA A CA 1
ATOM 11344 C C . ALA A 1 1500 ? 114.926 135.362 164.192 1.00 56.33 1500 ALA A C 1
ATOM 11345 O O . ALA A 1 1500 ? 114.986 136.588 164.049 1.00 64.64 1500 ALA A O 1
ATOM 11347 N N . TYR A 1 1501 ? 114.586 134.798 165.353 1.00 48.16 1501 TYR A N 1
ATOM 11348 C CA . TYR A 1 1501 ? 114.255 135.635 166.502 1.00 49.42 1501 TYR A CA 1
ATOM 11349 C C . TYR A 1 1501 ? 115.495 136.294 167.089 1.00 60.49 1501 TYR A C 1
ATOM 11350 O O . TYR A 1 1501 ? 115.466 137.481 167.437 1.00 63.55 1501 TYR A O 1
ATOM 11359 N N . TYR A 1 1502 ? 116.594 135.540 167.204 1.00 63.72 1502 TYR A N 1
ATOM 11360 C CA . TYR A 1 1502 ? 117.839 136.109 167.711 1.00 57.30 1502 TYR A CA 1
ATOM 11361 C C . TYR A 1 1502 ? 118.433 137.122 166.743 1.00 55.42 1502 TYR A C 1
ATOM 11362 O O . TYR A 1 1502 ? 119.034 138.106 167.182 1.00 61.02 1502 TYR A O 1
ATOM 11371 N N . GLU A 1 1503 ? 118.264 136.918 165.436 1.00 51.51 1503 GLU A N 1
ATOM 11372 C CA . GLU A 1 1503 ? 118.788 137.881 164.471 1.00 55.53 1503 GLU A CA 1
ATOM 11373 C C . GLU A 1 1503 ? 118.001 139.187 164.510 1.00 61.24 1503 GLU A C 1
ATOM 11374 O O . GLU A 1 1503 ? 118.586 140.275 164.411 1.00 67.84 1503 GLU A O 1
ATOM 11380 N N . ARG A 1 1504 ? 116.677 139.098 164.661 1.00 59.02 1504 ARG A N 1
ATOM 11381 C CA . ARG A 1 1504 ? 115.858 140.296 164.815 1.00 62.47 1504 ARG A CA 1
ATOM 11382 C C . ARG A 1 1504 ? 116.155 140.997 166.132 1.00 57.63 1504 ARG A C 1
ATOM 11383 O O . ARG A 1 1504 ? 116.118 142.229 166.209 1.00 61.82 1504 ARG A O 1
ATOM 11391 N N . LEU A 1 1505 ? 116.444 140.223 167.178 1.00 54.76 1505 LEU A N 1
ATOM 11392 C CA . LEU A 1 1505 ? 116.831 140.797 168.461 1.00 51.85 1505 LEU A CA 1
ATOM 11393 C C . LEU A 1 1505 ? 118.205 141.456 168.389 1.00 54.73 1505 LEU A C 1
ATOM 11394 O O . LEU A 1 1505 ? 118.458 142.443 169.088 1.00 58.05 1505 LEU A O 1
ATOM 11399 N N . LEU A 1 1506 ? 119.093 140.931 167.543 1.00 57.82 1506 LEU A N 1
ATOM 11400 C CA . LEU A 1 1506 ? 120.432 141.482 167.372 1.00 57.44 1506 LEU A CA 1
ATOM 11401 C C . LEU A 1 1506 ? 120.412 142.751 166.529 1.00 58.63 1506 LEU A C 1
ATOM 11402 O O . LEU A 1 1506 ? 121.233 143.650 166.744 1.00 61.70 1506 LEU A O 1
ATOM 11407 N N . GLU A 1 1507 ? 119.502 142.830 165.554 1.00 58.10 1507 GLU A N 1
ATOM 11408 C CA . GLU A 1 1507 ? 119.454 143.986 164.663 1.00 59.07 1507 GLU A CA 1
ATOM 11409 C C . GLU A 1 1507 ? 118.979 145.250 165.368 1.00 61.57 1507 GLU A C 1
ATOM 11410 O O . GLU A 1 1507 ? 119.347 146.354 164.953 1.00 70.58 1507 GLU A O 1
ATOM 11416 N N . MET A 1 1508 ? 118.193 145.118 166.435 1.00 59.31 1508 MET A N 1
ATOM 11417 C CA . MET A 1 1508 ? 117.699 146.298 167.134 1.00 60.35 1508 MET A CA 1
ATOM 11418 C C . MET A 1 1508 ? 118.777 146.957 167.981 1.00 65.21 1508 MET A C 1
ATOM 11419 O O . MET A 1 1508 ? 118.735 148.174 168.191 1.00 72.32 1508 MET A O 1
ATOM 11424 N N . ASP A 1 1509 ? 119.740 146.188 168.478 1.00 69.80 1509 ASP A N 1
ATOM 11425 C CA . ASP A 1 1509 ? 120.634 146.698 169.503 1.00 71.41 1509 ASP A CA 1
ATOM 11426 C C . ASP A 1 1509 ? 121.811 147.421 168.866 1.00 78.09 1509 ASP A C 1
ATOM 11427 O O . ASP A 1 1509 ? 122.171 147.168 167.713 1.00 77.88 1509 ASP A O 1
ATOM 11432 N N . LEU A 1 1510 ? 122.416 148.331 169.633 1.00 84.74 1510 LEU A N 1
ATOM 11433 C CA . LEU A 1 1510 ? 123.514 149.144 169.122 1.00 84.44 1510 LEU A CA 1
ATOM 11434 C C . LEU A 1 1510 ? 124.788 149.037 169.952 1.00 85.03 1510 LEU A C 1
ATOM 11435 O O . LEU A 1 1510 ? 125.737 149.787 169.698 1.00 88.41 1510 LEU A O 1
ATOM 11440 N N . CYS A 1 1511 ? 124.842 148.144 170.939 1.00 83.02 1511 CYS A N 1
ATOM 11441 C CA . CYS A 1 1511 ? 126.038 147.998 171.758 1.00 79.13 1511 CYS A CA 1
ATOM 11442 C C . CYS A 1 1511 ? 126.786 146.705 171.465 1.00 83.40 1511 CYS A C 1
ATOM 11443 O O . CYS A 1 1511 ? 127.945 146.739 171.042 1.00 93.78 1511 CYS A O 1
ATOM 11446 N N . GLY A 1 1512 ? 126.142 145.559 171.660 1.00 76.24 1512 GLY A N 1
ATOM 11447 C CA . GLY A 1 1512 ? 126.824 144.287 171.555 1.00 72.76 1512 GLY A CA 1
ATOM 11448 C C . GLY A 1 1512 ? 126.603 143.390 172.755 1.00 73.71 1512 GLY A C 1
ATOM 11449 O O . GLY A 1 1512 ? 127.219 142.325 172.859 1.00 77.12 1512 GLY A O 1
ATOM 11450 N N . ALA A 1 1513 ? 125.731 143.809 173.677 1.00 70.69 1513 ALA A N 1
ATOM 11451 C CA . ALA A 1 1513 ? 125.399 142.971 174.823 1.00 66.98 1513 ALA A CA 1
ATOM 11452 C C . ALA A 1 1513 ? 124.479 141.819 174.455 1.00 69.67 1513 ALA A C 1
ATOM 11453 O O . ALA A 1 1513 ? 124.435 140.823 175.185 1.00 71.54 1513 ALA A O 1
ATOM 11455 N N . VAL A 1 1514 ? 123.741 141.933 173.350 1.00 71.95 1514 VAL A N 1
ATOM 11456 C CA . VAL A 1 1514 ? 122.930 140.814 172.887 1.00 68.11 1514 VAL A CA 1
ATOM 11457 C C . VAL A 1 1514 ? 123.815 139.740 172.256 1.00 68.55 1514 VAL A C 1
ATOM 11458 O O . VAL A 1 1514 ? 123.477 138.549 172.282 1.00 72.53 1514 VAL A O 1
ATOM 11462 N N . SER A 1 1515 ? 124.974 140.125 171.721 1.00 64.75 1515 SER A N 1
ATOM 11463 C CA . SER A 1 1515 ? 125.913 139.173 171.146 1.00 65.36 1515 SER A CA 1
ATOM 11464 C C . SER A 1 1515 ? 126.881 138.597 172.170 1.00 66.13 1515 SER A C 1
ATOM 11465 O O . SER A 1 1515 ? 127.717 137.765 171.806 1.00 71.10 1515 SER A O 1
ATOM 11468 N N . SER A 1 1516 ? 126.797 139.017 173.430 1.00 62.16 1516 SER A N 1
ATOM 11469 C CA . SER A 1 1516 ? 127.717 138.548 174.457 1.00 62.62 1516 SER A CA 1
ATOM 11470 C C . SER A 1 1516 ? 127.049 137.829 175.617 1.00 65.62 1516 SER A C 1
ATOM 11471 O O . SER A 1 1516 ? 127.677 136.954 176.217 1.00 75.40 1516 SER A O 1
ATOM 11474 N N . ARG A 1 1517 ? 125.808 138.171 175.959 1.00 61.63 1517 ARG A N 1
ATOM 11475 C CA . ARG A 1 1517 ? 125.134 137.587 177.109 1.00 61.78 1517 ARG A CA 1
ATOM 11476 C C . ARG A 1 1517 ? 124.112 136.525 176.729 1.00 63.10 1517 ARG A C 1
ATOM 11477 O O . ARG A 1 1517 ? 123.312 136.121 177.577 1.00 68.38 1517 ARG A O 1
ATOM 11485 N N . VAL A 1 1518 ? 124.118 136.062 175.484 1.00 62.60 1518 VAL A N 1
ATOM 11486 C CA . VAL A 1 1518 ? 123.209 135.021 175.023 1.00 59.89 1518 VAL A CA 1
ATOM 11487 C C . VAL A 1 1518 ? 124.034 133.802 174.630 1.00 65.25 1518 VAL A C 1
ATOM 11488 O O . VAL A 1 1518 ? 124.935 133.901 173.788 1.00 70.43 1518 VAL A O 1
ATOM 11492 N N . ASP A 1 1519 ? 123.725 132.656 175.237 1.00 59.92 1519 ASP A N 1
ATOM 11493 C CA . ASP A 1 1519 ? 124.427 131.404 174.967 1.00 53.94 1519 ASP A CA 1
ATOM 11494 C C . ASP A 1 1519 ? 123.804 130.760 173.735 1.00 53.84 1519 ASP A C 1
ATOM 11495 O O . ASP A 1 1519 ? 122.711 130.196 173.811 1.00 59.27 1519 ASP A O 1
ATOM 11500 N N . ILE A 1 1520 ? 124.512 130.816 172.613 1.00 52.27 1520 ILE A N 1
ATOM 11501 C CA . ILE A 1 1520 ? 123.929 130.535 171.300 1.00 49.67 1520 ILE A CA 1
ATOM 11502 C C . ILE A 1 1520 ? 123.704 129.039 171.040 1.00 54.32 1520 ILE A C 1
ATOM 11503 O O . ILE A 1 1520 ? 122.602 128.703 170.571 1.00 57.50 1520 ILE A O 1
ATOM 11508 N N . PRO A 1 1521 ? 124.653 128.100 171.297 1.00 55.13 1521 PRO A N 1
ATOM 11509 C CA . PRO A 1 1521 ? 124.304 126.675 171.102 1.00 53.15 1521 PRO A CA 1
ATOM 11510 C C . PRO A 1 1521 ? 123.178 126.172 171.990 1.00 51.47 1521 PRO A C 1
ATOM 11511 O O . PRO A 1 1521 ? 122.325 125.401 171.530 1.00 53.18 1521 PRO A O 1
ATOM 11515 N N . HIS A 1 1522 ? 123.135 126.620 173.245 1.00 50.44 1522 HIS A N 1
ATOM 11516 C CA . HIS A 1 1522 ? 122.049 126.224 174.130 1.00 51.65 1522 HIS A CA 1
ATOM 11517 C C . HIS A 1 1522 ? 120.741 126.903 173.750 1.00 53.61 1522 HIS A C 1
ATOM 11518 O O . HIS A 1 1522 ? 119.667 126.379 174.057 1.00 55.73 1522 HIS A O 1
ATOM 11525 N N . SER A 1 1523 ? 120.805 128.068 173.101 1.00 54.12 1523 SER A N 1
ATOM 11526 C CA . SER A 1 1523 ? 119.578 128.720 172.657 1.00 53.34 1523 SER A CA 1
ATOM 11527 C C . SER A 1 1523 ? 118.988 128.024 171.439 1.00 52.62 1523 SER A C 1
ATOM 11528 O O . SER A 1 1523 ? 117.773 127.810 171.373 1.00 56.25 1523 SER A O 1
ATOM 11531 N N . LEU A 1 1524 ? 119.825 127.664 170.460 1.00 47.50 1524 LEU A N 1
ATOM 11532 C CA . LEU A 1 1524 ? 119.301 126.926 169.314 1.00 45.30 1524 LEU A CA 1
ATOM 11533 C C . LEU A 1 1524 ? 118.957 125.482 169.652 1.00 48.69 1524 LEU A C 1
ATOM 11534 O O . LEU A 1 1524 ? 118.139 124.878 168.952 1.00 52.51 1524 LEU A O 1
ATOM 11539 N N . ALA A 1 1525 ? 119.548 124.913 170.700 1.00 51.70 1525 ALA A N 1
ATOM 11540 C CA . ALA A 1 1525 ? 119.252 123.544 171.095 1.00 51.12 1525 ALA A CA 1
ATOM 11541 C C . ALA A 1 1525 ? 118.169 123.456 172.164 1.00 53.04 1525 ALA A C 1
ATOM 11542 O O . ALA A 1 1525 ? 118.052 122.420 172.828 1.00 61.75 1525 ALA A O 1
ATOM 11544 N N . ALA A 1 1526 ? 117.377 124.508 172.344 1.00 52.22 1526 ALA A N 1
ATOM 11545 C CA . ALA A 1 1526 ? 116.338 124.546 173.365 1.00 56.97 1526 ALA A CA 1
ATOM 11546 C C . ALA A 1 1526 ? 114.969 124.493 172.710 1.00 64.95 1526 ALA A C 1
ATOM 11547 O O . ALA A 1 1526 ? 114.702 125.231 171.756 1.00 66.62 1526 ALA A O 1
ATOM 11549 N N . ARG A 1 1527 ? 114.109 123.622 173.224 1.00 68.01 1527 ARG A N 1
ATOM 11550 C CA . ARG A 1 1527 ? 112.731 123.527 172.772 1.00 65.97 1527 ARG A CA 1
ATOM 11551 C C . ARG A 1 1527 ? 111.707 123.787 173.863 1.00 67.09 1527 ARG A C 1
ATOM 11552 O O . ARG A 1 1527 ? 110.639 124.325 173.566 1.00 72.19 1527 ARG A O 1
ATOM 11560 N N . THR A 1 1528 ? 112.001 123.442 175.116 1.00 64.45 1528 THR A N 1
ATOM 11561 C CA . THR A 1 1528 ? 110.988 123.388 176.159 1.00 73.81 1528 THR A CA 1
ATOM 11562 C C . THR A 1 1528 ? 111.417 124.184 177.384 1.00 75.47 1528 THR A C 1
ATOM 11563 O O . THR A 1 1528 ? 112.510 124.754 177.448 1.00 74.34 1528 THR A O 1
ATOM 11567 N N . HIS A 1 1529 ? 110.499 124.227 178.348 1.00 84.08 1529 HIS A N 1
ATOM 11568 C CA . HIS A 1 1529 ? 110.749 124.791 179.667 1.00 87.99 1529 HIS A CA 1
ATOM 11569 C C . HIS A 1 1529 ? 111.828 123.993 180.394 1.00 92.34 1529 HIS A C 1
ATOM 11570 O O . HIS A 1 1529 ? 111.703 122.777 180.566 1.00 92.84 1529 HIS A O 1
ATOM 11577 N N . LYS A 1 1530 ? 112.898 124.678 180.826 1.00 88.55 1530 LYS A N 1
ATOM 11578 C CA . LYS A 1 1530 ? 113.965 124.000 181.557 1.00 88.11 1530 LYS A CA 1
ATOM 11579 C C . LYS A 1 1530 ? 114.486 124.802 182.748 1.00 87.80 1530 LYS A C 1
ATOM 11580 O O . LYS A 1 1530 ? 115.585 124.516 183.237 1.00 90.56 1530 LYS A O 1
ATOM 11586 N N . GLY A 1 1531 ? 113.739 125.787 183.236 1.00 88.23 1531 GLY A N 1
ATOM 11587 C CA . GLY A 1 1531 ? 114.285 126.688 184.233 1.00 91.48 1531 GLY A CA 1
ATOM 11588 C C . GLY A 1 1531 ? 113.307 127.741 184.707 1.00 95.30 1531 GLY A C 1
ATOM 11589 O O . GLY A 1 1531 ? 112.187 127.422 185.111 1.00 97.61 1531 GLY A O 1
ATOM 11590 N N . PHE A 1 1532 ? 113.741 128.997 184.709 1.00 91.47 1532 PHE A N 1
ATOM 11591 C CA . PHE A 1 1532 ? 112.881 130.135 184.997 1.00 90.21 1532 PHE A CA 1
ATOM 11592 C C . PHE A 1 1532 ? 112.601 130.868 183.694 1.00 86.56 1532 PHE A C 1
ATOM 11593 O O . PHE A 1 1532 ? 113.536 131.253 182.984 1.00 87.94 1532 PHE A O 1
ATOM 11601 N N . THR A 1 1533 ? 111.322 131.058 183.376 1.00 83.39 1533 THR A N 1
ATOM 11602 C CA . THR A 1 1533 ? 110.935 131.575 182.074 1.00 82.51 1533 THR A CA 1
ATOM 11603 C C . THR A 1 1533 ? 110.035 132.795 182.177 1.00 86.57 1533 THR A C 1
ATOM 11604 O O . THR A 1 1533 ? 109.340 133.018 183.172 1.00 94.13 1533 THR A O 1
ATOM 11608 N N . ILE A 1 1534 ? 110.080 133.583 181.107 1.00 82.69 1534 ILE A N 1
ATOM 11609 C CA . ILE A 1 1534 ? 109.113 134.628 180.805 1.00 80.88 1534 ILE A CA 1
ATOM 11610 C C . ILE A 1 1534 ? 108.554 134.290 179.431 1.00 78.41 1534 ILE A C 1
ATOM 11611 O O . ILE A 1 1534 ? 109.320 134.144 178.470 1.00 74.28 1534 ILE A O 1
ATOM 11616 N N . GLY A 1 1535 ? 107.235 134.158 179.326 1.00 84.46 1535 GLY A N 1
ATOM 11617 C CA . GLY A 1 1535 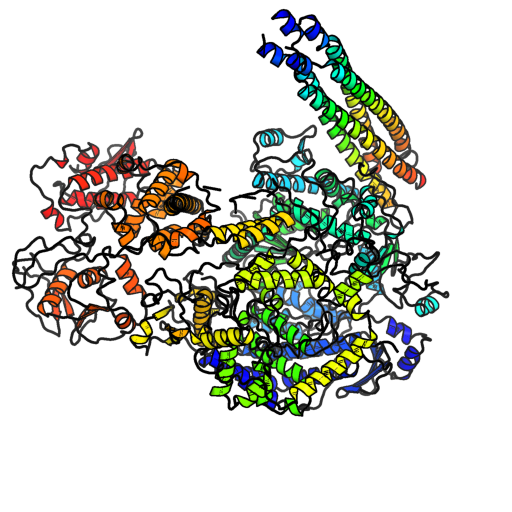? 106.649 133.785 178.056 1.00 84.68 1535 GLY A CA 1
ATOM 11618 C C . GLY A 1 1535 ? 105.528 132.751 177.977 1.00 86.47 1535 GLY A C 1
ATOM 11619 O O . GLY A 1 1535 ? 104.632 132.912 177.144 1.00 85.68 1535 GLY A O 1
ATOM 11620 N N . PRO A 1 1536 ? 105.519 131.685 178.784 1.00 90.11 1536 PRO A N 1
ATOM 11621 C CA . PRO A 1 1536 ? 104.331 130.823 178.810 1.00 94.35 1536 PRO A CA 1
ATOM 11622 C C . PRO A 1 1536 ? 103.262 131.372 179.747 1.00 103.11 1536 PRO A C 1
ATOM 11623 O O . PRO A 1 1536 ? 103.482 132.307 180.515 1.00 104.95 1536 PRO A O 1
ATOM 11627 N N . ASP A 1 1537 ? 102.071 130.776 179.647 1.00 104.56 1537 ASP A N 1
ATOM 11628 C CA . ASP A 1 1537 ? 100.905 131.337 180.324 1.00 103.78 1537 ASP A CA 1
ATOM 11629 C C . ASP A 1 1537 ? 100.902 131.032 181.823 1.00 103.97 1537 ASP A C 1
ATOM 11630 O O . ASP A 1 1537 ? 100.738 131.942 182.643 1.00 105.40 1537 ASP A O 1
ATOM 11635 N N . THR A 1 1538 ? 101.083 129.767 182.204 1.00 104.15 1538 THR A N 1
ATOM 11636 C CA . THR A 1 1538 ? 100.992 129.357 183.602 1.00 108.35 1538 THR A CA 1
ATOM 11637 C C . THR A 1 1538 ? 101.783 128.068 183.770 1.00 107.97 1538 THR A C 1
ATOM 11638 O O . THR A 1 1538 ? 101.630 127.142 182.968 1.00 107.14 1538 THR A O 1
ATOM 11642 N N . GLY A 1 1539 ? 102.629 128.014 184.799 1.00 108.27 1539 GLY A N 1
ATOM 11643 C CA . GLY A 1 1539 ? 103.359 126.813 185.129 1.00 107.09 1539 GLY A CA 1
ATOM 11644 C C . GLY A 1 1539 ? 104.395 127.046 186.211 1.00 106.87 1539 GLY A C 1
ATOM 11645 O O . GLY A 1 1539 ? 104.528 128.153 186.742 1.00 107.01 1539 GLY A O 1
ATOM 11646 N N . PRO A 1 1540 ? 105.147 126.003 186.567 1.00 105.96 1540 PRO A N 1
ATOM 11647 C CA . PRO A 1 1540 ? 106.236 126.177 187.540 1.00 105.93 1540 PRO A CA 1
ATOM 11648 C C . PRO A 1 1540 ? 107.410 126.913 186.912 1.00 109.34 1540 PRO A C 1
ATOM 11649 O O . PRO A 1 1540 ? 107.832 126.594 185.799 1.00 107.19 1540 PRO A O 1
ATOM 11653 N N . GLY A 1 1541 ? 107.941 127.891 187.639 1.00 113.20 1541 GLY A N 1
ATOM 11654 C CA . GLY A 1 1541 ? 109.039 128.704 187.138 1.00 108.76 1541 GLY A CA 1
ATOM 11655 C C . GLY A 1 1541 ? 108.681 129.580 185.956 1.00 105.87 1541 GLY A C 1
ATOM 11656 O O . GLY A 1 1541 ? 109.496 129.740 185.039 1.00 101.98 1541 GLY A O 1
ATOM 11657 N N . VAL A 1 1542 ? 107.477 130.146 185.952 1.00 104.97 1542 VAL A N 1
ATOM 11658 C CA . VAL A 1 1542 ? 106.999 130.998 184.871 1.00 103.53 1542 VAL A CA 1
ATOM 11659 C C . VAL A 1 1542 ? 106.628 132.350 185.463 1.00 110.02 1542 VAL A C 1
ATOM 11660 O O . VAL A 1 1542 ? 105.850 132.419 186.422 1.00 114.09 1542 VAL A O 1
ATOM 11664 N N . ILE A 1 1543 ? 107.183 133.418 184.898 1.00 112.09 1543 ILE A N 1
ATOM 11665 C CA . ILE A 1 1543 ? 106.878 134.776 185.334 1.00 115.32 1543 ILE A CA 1
ATOM 11666 C C . ILE A 1 1543 ? 105.706 135.271 184.495 1.00 114.93 1543 ILE A C 1
ATOM 11667 O O . ILE A 1 1543 ? 105.778 135.277 183.262 1.00 108.13 1543 ILE A O 1
ATOM 11672 N N . ARG A 1 1544 ? 104.627 135.692 185.153 1.00 120.50 1544 ARG A N 1
ATOM 11673 C CA . ARG A 1 1544 ? 103.406 136.068 184.456 1.00 125.38 1544 ARG A CA 1
ATOM 11674 C C . ARG A 1 1544 ? 103.050 137.521 184.742 1.00 129.07 1544 ARG A C 1
ATOM 11675 O O . ARG A 1 1544 ? 103.423 138.081 185.778 1.00 129.54 1544 ARG A O 1
ATOM 11683 N N . LEU A 1 1545 ? 102.319 138.124 183.808 1.00 130.83 1545 LEU A N 1
ATOM 11684 C CA . LEU A 1 1545 ? 101.883 139.512 183.902 1.00 132.97 1545 LEU A CA 1
ATOM 11685 C C . LEU A 1 1545 ? 100.374 139.549 184.111 1.00 137.18 1545 LEU A C 1
ATOM 11686 O O . LEU A 1 1545 ? 99.616 139.059 183.267 1.00 137.79 1545 LEU A O 1
ATOM 11691 N N . ASP A 1 1546 ? 99.944 140.131 185.228 1.00 138.81 1546 ASP A N 1
ATOM 11692 C CA . ASP A 1 1546 ? 98.531 140.294 185.548 1.00 139.30 1546 ASP A CA 1
ATOM 11693 C C . ASP A 1 1546 ? 98.183 141.776 185.592 1.00 139.38 1546 ASP A C 1
ATOM 11694 O O . ASP A 1 1546 ? 98.886 142.566 186.229 1.00 138.34 1546 ASP A O 1
ATOM 11699 N N . LYS A 1 1547 ? 97.101 142.145 184.911 1.00 140.76 1547 LYS A N 1
ATOM 11700 C CA . LYS A 1 1547 ? 96.683 143.539 184.854 1.00 138.53 1547 LYS A CA 1
ATOM 11701 C C . LYS A 1 1547 ? 96.020 143.949 186.164 1.00 140.45 1547 LYS A C 1
ATOM 11702 O O . LYS A 1 1547 ? 95.117 143.265 186.656 1.00 141.85 1547 LYS A O 1
ATOM 11708 N N . LEU A 1 1548 ? 96.465 145.070 186.725 1.00 141.12 1548 LEU A N 1
ATOM 11709 C CA . LEU A 1 1548 ? 95.861 145.654 187.915 1.00 143.74 1548 LEU A CA 1
ATOM 11710 C C . LEU A 1 1548 ? 95.228 146.987 187.546 1.00 144.27 1548 LEU A C 1
ATOM 11711 O O . LEU A 1 1548 ? 95.900 147.869 187.001 1.00 143.46 1548 LEU A O 1
ATOM 11716 N N . GLU A 1 1549 ? 93.937 147.130 187.847 1.00 144.34 1549 GLU A N 1
ATOM 11717 C CA . GLU A 1 1549 ? 93.184 148.291 187.384 1.00 144.35 1549 GLU A CA 1
ATOM 11718 C C . GLU A 1 1549 ? 93.473 149.555 188.189 1.00 143.45 1549 GLU A C 1
ATOM 11719 O O . GLU A 1 1549 ? 93.387 150.657 187.637 1.00 140.80 1549 GLU A O 1
ATOM 11725 N N . SER A 1 1550 ? 93.820 149.436 189.470 1.00 143.54 1550 SER A N 1
ATOM 11726 C CA . SER A 1 1550 ? 93.979 150.620 190.312 1.00 144.88 1550 SER A CA 1
ATOM 11727 C C . SER A 1 1550 ? 94.963 150.315 191.431 1.00 146.20 1550 SER A C 1
ATOM 11728 O O . SER A 1 1550 ? 94.639 149.558 192.352 1.00 145.66 1550 SER A O 1
ATOM 11731 N N . VAL A 1 1551 ? 96.155 150.901 191.349 1.00 146.91 1551 VAL A N 1
ATOM 11732 C CA . VAL A 1 1551 ? 97.118 150.875 192.445 1.00 147.76 1551 VAL A CA 1
ATOM 11733 C C . VAL A 1 1551 ? 97.984 152.126 192.334 1.00 148.85 1551 VAL A C 1
ATOM 11734 O O . VAL A 1 1551 ? 98.292 152.592 191.232 1.00 146.68 1551 VAL A O 1
ATOM 11738 N N . CYS A 1 1552 ? 98.318 152.711 193.484 1.00 151.39 1552 CYS A N 1
ATOM 11739 C CA . CYS A 1 1552 ? 99.159 153.898 193.518 1.00 151.32 1552 CYS A CA 1
ATOM 11740 C C . CYS A 1 1552 ? 100.642 153.566 193.541 1.00 151.24 1552 CYS A C 1
ATOM 11741 O O . CYS A 1 1552 ? 101.454 154.451 193.241 1.00 149.04 1552 CYS A O 1
ATOM 11744 N N . TYR A 1 1553 ? 100.991 152.316 193.872 1.00 152.31 1553 TYR A N 1
ATOM 11745 C CA . TYR A 1 1553 ? 102.342 151.756 193.777 1.00 153.61 1553 TYR A CA 1
ATOM 11746 C C . TYR A 1 1553 ? 103.332 152.561 194.627 1.00 153.42 1553 TYR A C 1
ATOM 11747 O O . TYR A 1 1553 ? 104.197 153.286 194.132 1.00 151.38 1553 TYR A O 1
ATOM 11756 N N . ALA A 1 1554 ? 103.131 152.443 195.942 1.00 152.85 1554 ALA A N 1
ATOM 11757 C CA . ALA A 1 1554 ? 103.904 153.201 196.918 1.00 150.48 1554 ALA A CA 1
ATOM 11758 C C . ALA A 1 1554 ? 105.343 152.709 196.921 1.00 151.80 1554 ALA A C 1
ATOM 11759 O O . ALA A 1 1554 ? 105.720 151.826 197.698 1.00 154.31 1554 ALA A O 1
ATOM 11761 N N . HIS A 1 1555 ? 106.143 153.290 196.033 1.00 150.42 1555 HIS A N 1
ATOM 11762 C CA . HIS A 1 1555 ? 107.496 152.862 195.751 1.00 149.05 1555 HIS A CA 1
ATOM 11763 C C . HIS A 1 1555 ? 108.360 154.117 195.718 1.00 150.73 1555 HIS A C 1
ATOM 11764 O O . HIS A 1 1555 ? 107.977 155.107 195.070 1.00 151.34 1555 HIS A O 1
ATOM 11771 N N . PRO A 1 1556 ? 109.487 154.143 196.438 1.00 154.53 1556 PRO A N 1
ATOM 11772 C CA . PRO A 1 1556 ? 110.398 155.300 196.339 1.00 157.71 1556 PRO A CA 1
ATOM 11773 C C . PRO A 1 1556 ? 110.961 155.547 194.945 1.00 158.04 1556 PRO A C 1
ATOM 11774 O O . PRO A 1 1556 ? 111.322 156.688 194.632 1.00 158.56 1556 PRO A O 1
ATOM 11778 N N . CYS A 1 1557 ? 111.046 154.520 194.099 1.00 156.49 1557 CYS A N 1
ATOM 11779 C CA . CYS A 1 1557 ? 111.568 154.704 192.749 1.00 154.82 1557 CYS A CA 1
ATOM 11780 C C . CYS A 1 1557 ? 110.520 155.252 191.786 1.00 153.64 1557 CYS A C 1
ATOM 11781 O O . CYS A 1 1557 ? 110.662 156.364 191.266 1.00 156.28 1557 CYS A O 1
ATOM 11784 N N . LEU A 1 1558 ? 109.464 154.486 191.533 1.00 149.78 1558 LEU A N 1
ATOM 11785 C CA . LEU A 1 1558 ? 108.620 154.706 190.370 1.00 152.42 1558 LEU A CA 1
ATOM 11786 C C . LEU A 1 1558 ? 107.214 155.096 190.814 1.00 155.01 1558 LEU A C 1
ATOM 11787 O O . LEU A 1 1558 ? 106.760 154.722 191.900 1.00 154.25 1558 LEU A O 1
ATOM 11792 N N . GLU A 1 1559 ? 106.525 155.854 189.953 1.00 156.31 1559 GLU A N 1
ATOM 11793 C CA . GLU A 1 1559 ? 105.361 156.623 190.389 1.00 153.61 1559 GLU A CA 1
ATOM 11794 C C . GLU A 1 1559 ? 104.058 155.818 190.359 1.00 150.40 1559 GLU A C 1
ATOM 11795 O O . GLU A 1 1559 ? 103.258 155.909 191.297 1.00 148.06 1559 GLU A O 1
ATOM 11801 N N . GLU A 1 1560 ? 103.813 155.025 189.312 1.00 151.11 1560 GLU A N 1
ATOM 11802 C CA . GLU A 1 1560 ? 102.517 154.365 189.177 1.00 152.19 1560 GLU A CA 1
ATOM 11803 C C . GLU A 1 1560 ? 102.642 153.059 188.400 1.00 151.66 1560 GLU A C 1
ATOM 11804 O O . GLU A 1 1560 ? 103.381 152.976 187.415 1.00 151.64 1560 GLU A O 1
ATOM 11810 N N . LEU A 1 1561 ? 101.903 152.044 188.847 1.00 149.76 1561 LEU A N 1
ATOM 11811 C CA . LEU A 1 1561 ? 101.974 150.708 188.271 1.00 146.67 1561 LEU A CA 1
ATOM 11812 C C . LEU A 1 1561 ? 100.749 150.421 187.413 1.00 145.13 1561 LEU A C 1
ATOM 11813 O O . LEU A 1 1561 ? 99.624 150.780 187.774 1.00 146.98 1561 LEU A O 1
ATOM 11818 N N . GLU A 1 1562 ? 100.977 149.759 186.279 1.00 142.42 1562 GLU A N 1
ATOM 11819 C CA . GLU A 1 1562 ? 99.911 149.242 185.433 1.00 143.86 1562 GLU A CA 1
ATOM 11820 C C . GLU A 1 1562 ? 99.758 147.729 185.535 1.00 143.28 1562 GLU A C 1
ATOM 11821 O O . GLU A 1 1562 ? 98.631 147.231 185.614 1.00 142.13 1562 GLU A O 1
ATOM 11827 N N . PHE A 1 1563 ? 100.866 146.986 185.544 1.00 140.51 1563 PHE A N 1
ATOM 11828 C CA . PHE A 1 1563 ? 100.856 145.527 185.522 1.00 138.99 1563 PHE A CA 1
ATOM 11829 C C . PHE A 1 1563 ? 101.451 144.979 186.812 1.00 139.14 1563 PHE A C 1
ATOM 11830 O O . PHE A 1 1563 ? 102.607 145.267 187.136 1.00 138.37 1563 PHE A O 1
ATOM 11838 N N . ASN A 1 1564 ? 100.680 144.162 187.525 1.00 138.43 1564 ASN A N 1
ATOM 11839 C CA . ASN A 1 1564 ? 101.172 143.487 188.721 1.00 136.76 1564 ASN A CA 1
ATOM 11840 C C . ASN A 1 1564 ? 101.718 142.120 188.319 1.00 138.21 1564 ASN A C 1
ATOM 11841 O O . ASN A 1 1564 ? 100.977 141.278 187.802 1.00 135.95 1564 ASN A O 1
ATOM 11846 N N . ALA A 1 1565 ? 103.006 141.897 188.575 1.00 139.45 1565 ALA A N 1
ATOM 11847 C CA . ALA A 1 1565 ? 103.666 140.674 188.138 1.00 137.81 1565 ALA A CA 1
ATOM 11848 C C . ALA A 1 1565 ? 103.411 139.542 189.126 1.00 138.85 1565 ALA A C 1
ATOM 11849 O O . ALA A 1 1565 ? 103.592 139.707 190.337 1.00 135.62 1565 ALA A O 1
ATOM 11851 N N . TYR A 1 1566 ? 103.001 138.391 188.601 1.00 138.44 1566 TYR A N 1
ATOM 11852 C CA . TYR A 1 1566 ? 102.750 137.196 189.393 1.00 134.82 1566 TYR A CA 1
ATOM 11853 C C . TYR A 1 1566 ? 103.663 136.070 188.929 1.00 130.98 1566 TYR A C 1
ATOM 11854 O O . TYR A 1 1566 ? 104.042 135.999 187.755 1.00 127.20 1566 TYR A O 1
ATOM 11863 N N . LEU A 1 1567 ? 104.021 135.191 189.863 1.00 132.19 1567 LEU A N 1
ATOM 11864 C CA . LEU A 1 1567 ? 104.963 134.119 189.571 1.00 129.07 1567 LEU A CA 1
ATOM 11865 C C . LEU A 1 1567 ? 104.645 132.906 190.432 1.00 129.42 1567 LEU A C 1
ATOM 11866 O O . LEU A 1 1567 ? 104.417 133.049 191.638 1.00 129.00 1567 LEU A O 1
ATOM 11871 N N . ASP A 1 1568 ? 104.625 131.727 189.792 1.00 128.11 1568 ASP A N 1
ATOM 11872 C CA . ASP A 1 1568 ? 104.374 130.428 190.434 1.00 126.76 1568 ASP A CA 1
ATOM 11873 C C . ASP A 1 1568 ? 103.048 130.409 191.193 1.00 126.80 1568 ASP A C 1
ATOM 11874 O O . ASP A 1 1568 ? 102.962 129.868 192.299 1.00 129.52 1568 ASP A O 1
ATOM 11879 N N . SER A 1 1569 ? 102.017 131.008 190.577 1.00 124.95 1569 SER A N 1
ATOM 11880 C CA . SER A 1 1569 ? 100.691 131.227 191.175 1.00 124.69 1569 SER A CA 1
ATOM 11881 C C . SER A 1 1569 ? 100.786 131.982 192.500 1.00 127.59 1569 SER A C 1
ATOM 11882 O O . SER A 1 1569 ? 100.064 131.691 193.456 1.00 128.68 1569 SER A O 1
ATOM 11885 N N . GLU A 1 1570 ? 101.681 132.967 192.550 1.00 129.58 1570 GLU A N 1
ATOM 11886 C CA . GLU A 1 1570 ? 101.891 133.781 193.738 1.00 129.90 1570 GLU A CA 1
ATOM 11887 C C . GLU A 1 1570 ? 102.313 135.177 193.308 1.00 129.38 1570 GLU A C 1
ATOM 11888 O O . GLU A 1 1570 ? 102.777 135.388 192.186 1.00 130.16 1570 GLU A O 1
ATOM 11894 N N . LEU A 1 1571 ? 102.143 136.132 194.215 1.00 129.57 1571 LEU A N 1
ATOM 11895 C CA . LEU A 1 1571 ? 102.657 137.481 194.032 1.00 133.39 1571 LEU A CA 1
ATOM 11896 C C . LEU A 1 1571 ? 103.755 137.724 195.058 1.00 134.49 1571 LEU A C 1
ATOM 11897 O O . LEU A 1 1571 ? 103.586 137.423 196.245 1.00 137.02 1571 LEU A O 1
ATOM 11902 N N . VAL A 1 1572 ? 104.897 138.217 194.589 1.00 131.65 1572 VAL A N 1
ATOM 11903 C CA . VAL A 1 1572 ? 106.065 138.446 195.428 1.00 131.71 1572 VAL A CA 1
ATOM 11904 C C . VAL A 1 1572 ? 106.377 139.936 195.372 1.00 132.06 1572 VAL A C 1
ATOM 11905 O O . VAL A 1 1572 ? 106.417 140.523 194.285 1.00 130.97 1572 VAL A O 1
ATOM 11909 N N . ASP A 1 1573 ? 106.580 140.540 196.546 1.00 133.43 1573 ASP A N 1
ATOM 11910 C CA . ASP A 1 1573 ? 106.539 141.992 196.723 1.00 136.07 1573 ASP A CA 1
ATOM 11911 C C . ASP A 1 1573 ? 107.714 142.671 196.028 1.00 137.44 1573 ASP A C 1
ATOM 11912 O O . ASP A 1 1573 ? 108.853 142.596 196.497 1.00 138.78 1573 ASP A O 1
ATOM 11917 N N . ILE A 1 1574 ? 107.431 143.371 194.930 1.00 139.57 1574 ILE A N 1
ATOM 11918 C CA . ILE A 1 1574 ? 108.437 144.141 194.208 1.00 141.64 1574 ILE A CA 1
ATOM 11919 C C . ILE A 1 1574 ? 108.400 145.618 194.583 1.00 145.55 1574 ILE A C 1
ATOM 11920 O O . ILE A 1 1574 ? 109.061 146.436 193.934 1.00 142.93 1574 ILE A O 1
ATOM 11925 N N . SER A 1 1575 ? 107.642 145.980 195.620 1.00 147.16 1575 SER A N 1
ATOM 11926 C CA . SER A 1 1575 ? 107.412 147.383 195.946 1.00 149.58 1575 SER A CA 1
ATOM 11927 C C . SER A 1 1575 ? 108.511 147.998 196.802 1.00 148.65 1575 SER A C 1
ATOM 11928 O O . SER A 1 1575 ? 108.500 149.216 197.009 1.00 152.01 1575 SER A O 1
ATOM 11931 N N . ASP A 1 1576 ? 109.448 147.199 197.312 1.00 141.56 1576 ASP A N 1
ATOM 11932 C CA . ASP A 1 1576 ? 110.397 147.693 198.300 1.00 142.83 1576 ASP A CA 1
ATOM 11933 C C . ASP A 1 1576 ? 111.797 147.928 197.739 1.00 143.91 1576 ASP A C 1
ATOM 11934 O O . ASP A 1 1576 ? 112.621 148.558 198.413 1.00 145.80 1576 ASP A O 1
ATOM 11939 N N . MET A 1 1577 ? 112.081 147.466 196.522 1.00 140.10 1577 MET A N 1
ATOM 11940 C CA . MET A 1 1577 ? 113.396 147.656 195.927 1.00 137.88 1577 MET A CA 1
ATOM 11941 C C . MET A 1 1577 ? 113.577 149.098 195.448 1.00 139.38 1577 MET A C 1
ATOM 11942 O O . MET A 1 1577 ? 112.655 149.914 195.479 1.00 143.78 1577 MET A O 1
ATOM 11947 N N . CYS A 1 1578 ? 114.792 149.404 194.999 1.00 137.60 1578 CYS A N 1
ATOM 11948 C CA . CYS A 1 1578 ? 115.113 150.713 194.427 1.00 133.37 1578 CYS A CA 1
ATOM 11949 C C . CYS A 1 1578 ? 116.331 150.558 193.514 1.00 129.60 1578 CYS A C 1
ATOM 11950 O O . CYS A 1 1578 ? 116.718 149.437 193.166 1.00 130.44 1578 CYS A O 1
ATOM 11953 N N . CYS A 1 1579 ? 116.934 151.679 193.129 1.00 126.79 1579 CYS A N 1
ATOM 11954 C CA . CYS A 1 1579 ? 117.966 151.707 192.102 1.00 126.74 1579 CYS A CA 1
ATOM 11955 C C . CYS A 1 1579 ? 119.376 151.617 192.685 1.00 127.87 1579 CYS A C 1
ATOM 11956 O O . CYS A 1 1579 ? 119.592 151.621 193.899 1.00 130.74 1579 CYS A O 1
ATOM 11959 N N . LEU A 1 1580 ? 120.346 151.531 191.767 1.00 123.75 1580 LEU A N 1
ATOM 11960 C CA . LEU A 1 1580 ? 121.791 151.643 191.950 1.00 121.56 1580 LEU A CA 1
ATOM 11961 C C . LEU A 1 1580 ? 122.305 152.551 190.832 1.00 119.11 1580 LEU A C 1
ATOM 11962 O O . LEU A 1 1580 ? 121.545 152.805 189.888 1.00 118.30 1580 LEU A O 1
ATOM 11967 N N . PRO A 1 1581 ? 123.527 153.108 190.912 1.00 121.80 1581 PRO A N 1
ATOM 11968 C CA . PRO A 1 1581 ? 123.966 154.078 189.896 1.00 120.98 1581 PRO A CA 1
ATOM 11969 C C . PRO A 1 1581 ? 124.094 153.504 188.490 1.00 115.31 1581 PRO A C 1
ATOM 11970 O O . PRO A 1 1581 ? 124.237 152.298 188.278 1.00 116.85 1581 PRO A O 1
ATOM 11974 N N . LEU A 1 1582 ? 124.043 154.415 187.523 1.00 111.10 1582 LEU A N 1
ATOM 11975 C CA . LEU A 1 1582 ? 124.054 154.121 186.100 1.00 109.18 1582 LEU A CA 1
ATOM 11976 C C . LEU A 1 1582 ? 125.358 154.647 185.508 1.00 111.50 1582 LEU A C 1
ATOM 11977 O O . LEU A 1 1582 ? 126.103 155.393 186.149 1.00 115.37 1582 LEU A O 1
ATOM 11982 N N . ALA A 1 1583 ? 125.623 154.252 184.270 1.00 111.56 1583 ALA A N 1
ATOM 11983 C CA . ALA A 1 1583 ? 126.839 154.610 183.553 1.00 110.33 1583 ALA A CA 1
ATOM 11984 C C . ALA A 1 1583 ? 126.407 154.992 182.143 1.00 108.77 1583 ALA A C 1
ATOM 11985 O O . ALA A 1 1583 ? 125.250 155.362 181.918 1.00 109.56 1583 ALA A O 1
ATOM 11987 N N . THR A 1 1584 ? 127.354 154.979 181.206 1.00 107.43 1584 THR A N 1
ATOM 11988 C CA . THR A 1 1584 ? 127.059 155.346 179.825 1.00 109.16 1584 THR A CA 1
ATOM 11989 C C . THR A 1 1584 ? 126.044 154.387 179.194 1.00 105.42 1584 THR A C 1
ATOM 11990 O O . THR A 1 1584 ? 126.143 153.165 179.382 1.00 103.37 1584 THR A O 1
ATOM 11994 N N . PRO A 1 1585 ? 125.008 154.905 178.521 1.00 103.43 1585 PRO A N 1
ATOM 11995 C CA . PRO A 1 1585 ? 123.920 154.047 178.036 1.00 99.02 1585 PRO A CA 1
ATOM 11996 C C . PRO A 1 1585 ? 124.082 153.585 176.596 1.00 97.18 1585 PRO A C 1
ATOM 11997 O O . PRO A 1 1585 ? 124.956 154.066 175.868 1.00 101.77 1585 PRO A O 1
ATOM 12001 N N . CYS A 1 1586 ? 123.235 152.646 176.182 1.00 89.58 1586 CYS A N 1
ATOM 12002 C CA . CYS A 1 1586 ? 123.168 152.195 174.799 1.00 93.13 1586 CYS A CA 1
ATOM 12003 C C . CYS A 1 1586 ? 122.236 153.130 174.026 1.00 96.79 1586 CYS A C 1
ATOM 12004 O O . CYS A 1 1586 ? 121.856 154.195 174.519 1.00 100.21 1586 CYS A O 1
ATOM 12007 N N . LYS A 1 1587 ? 121.854 152.751 172.810 1.00 101.68 1587 LYS A N 1
ATOM 12008 C CA . LYS A 1 1587 ? 120.795 153.448 172.092 1.00 105.04 1587 LYS A CA 1
ATOM 12009 C C . LYS A 1 1587 ? 119.403 152.932 172.451 1.00 106.24 1587 LYS A C 1
ATOM 12010 O O . LYS A 1 1587 ? 118.439 153.241 171.745 1.00 109.47 1587 LYS A O 1
ATOM 12016 N N . ALA A 1 1588 ? 119.285 152.134 173.515 1.00 100.61 1588 ALA A N 1
ATOM 12017 C CA . ALA A 1 1588 ? 117.977 151.843 174.087 1.00 98.03 1588 ALA A CA 1
ATOM 12018 C C . ALA A 1 1588 ? 117.398 153.058 174.801 1.00 108.55 1588 ALA A C 1
ATOM 12019 O O . ALA A 1 1588 ? 116.174 153.227 174.838 1.00 113.56 1588 ALA A O 1
ATOM 12021 N N . LEU A 1 1589 ? 118.253 153.906 175.378 1.00 107.29 1589 LEU A N 1
ATOM 12022 C CA . LEU A 1 1589 ? 117.807 155.106 176.075 1.00 106.10 1589 LEU A CA 1
ATOM 12023 C C . LEU A 1 1589 ? 117.673 156.317 175.160 1.00 111.60 1589 LEU A C 1
ATOM 12024 O O . LEU A 1 1589 ? 117.056 157.307 175.571 1.00 115.38 1589 LEU A O 1
ATOM 12029 N N . PHE A 1 1590 ? 118.232 156.249 173.945 1.00 113.92 1590 PHE A N 1
ATOM 12030 C CA . PHE A 1 1590 ? 118.076 157.252 172.882 1.00 119.47 1590 PHE A CA 1
ATOM 12031 C C . PHE A 1 1590 ? 118.568 158.641 173.303 1.00 127.18 1590 PHE A C 1
ATOM 12032 O O . PHE A 1 1590 ? 117.807 159.603 173.431 1.00 129.41 1590 PHE A O 1
ATOM 12040 N N . ARG A 1 1591 ? 119.876 158.712 173.517 1.00 129.40 1591 ARG A N 1
ATOM 12041 C CA . ARG A 1 1591 ? 120.681 159.930 173.594 1.00 130.89 1591 ARG A CA 1
ATOM 12042 C C . ARG A 1 1591 ? 120.643 160.892 172.397 1.00 130.90 1591 ARG A C 1
ATOM 12043 O O . ARG A 1 1591 ? 121.036 162.052 172.584 1.00 134.52 1591 ARG A O 1
ATOM 12051 N N . PRO A 1 1592 ? 120.278 160.483 171.157 1.00 129.02 1592 PRO A N 1
ATOM 12052 C CA . PRO A 1 1592 ? 119.956 161.505 170.137 1.00 135.55 1592 PRO A CA 1
ATOM 12053 C C . PRO A 1 1592 ? 118.906 162.534 170.541 1.00 134.80 1592 PRO A C 1
ATOM 12054 O O . PRO A 1 1592 ? 119.026 163.700 170.146 1.00 134.54 1592 PRO A O 1
ATOM 12058 N N . ILE A 1 1593 ? 117.886 162.156 171.306 1.00 134.60 1593 ILE A N 1
ATOM 12059 C CA . ILE A 1 1593 ? 117.087 163.168 171.988 1.00 135.67 1593 ILE A CA 1
ATOM 12060 C C . ILE A 1 1593 ? 117.240 163.017 173.508 1.00 135.31 1593 ILE A C 1
ATOM 12061 O O . ILE A 1 1593 ? 116.496 162.302 174.190 1.00 136.33 1593 ILE A O 1
ATOM 12066 N N . TYR A 1 1594 ? 118.245 163.697 174.045 1.00 137.11 1594 TYR A N 1
ATOM 12067 C CA . TYR A 1 1594 ? 118.545 163.685 175.467 1.00 141.68 1594 TYR A CA 1
ATOM 12068 C C . TYR A 1 1594 ? 117.970 164.950 176.113 1.00 150.12 1594 TYR A C 1
ATOM 12069 O O . TYR A 1 1594 ? 117.126 165.632 175.518 1.00 151.84 1594 TYR A O 1
ATOM 12078 N N . ARG A 1 1595 ? 118.385 165.233 177.355 1.00 152.98 1595 ARG A N 1
ATOM 12079 C CA . ARG A 1 1595 ? 117.804 166.318 178.147 1.00 158.35 1595 ARG A CA 1
ATOM 12080 C C . ARG A 1 1595 ? 118.036 167.690 177.514 1.00 158.66 1595 ARG A C 1
ATOM 12081 O O . ARG A 1 1595 ? 117.131 168.535 177.508 1.00 161.60 1595 ARG A O 1
ATOM 12089 N N . SER A 1 1596 ? 119.231 167.927 176.970 1.00 154.13 1596 SER A N 1
ATOM 12090 C CA . SER A 1 1596 ? 119.546 169.220 176.374 1.00 152.91 1596 SER A CA 1
ATOM 12091 C C . SER A 1 1596 ? 118.752 169.447 175.093 1.00 154.24 1596 SER A C 1
ATOM 12092 O O . SER A 1 1596 ? 118.526 168.523 174.306 1.00 152.73 1596 SER A O 1
ATOM 12095 N N . LEU A 1 1597 ? 118.316 170.691 174.900 1.00 156.10 1597 LEU A N 1
ATOM 12096 C CA . LEU A 1 1597 ? 117.410 171.042 173.817 1.00 158.94 1597 LEU A CA 1
ATOM 12097 C C . LEU A 1 1597 ? 118.096 171.670 172.614 1.00 159.50 1597 LEU A C 1
ATOM 12098 O O . LEU A 1 1597 ? 117.480 171.737 171.546 1.00 159.59 1597 LEU A O 1
ATOM 12103 N N . GLN A 1 1598 ? 119.338 172.145 172.758 1.00 159.78 1598 GLN A N 1
ATOM 12104 C CA . GLN A 1 1598 ? 119.993 172.841 171.654 1.00 160.17 1598 GLN A CA 1
ATOM 12105 C C . GLN A 1 1598 ? 120.377 171.888 170.527 1.00 160.38 1598 GLN A C 1
ATOM 12106 O O . GLN A 1 1598 ? 120.450 172.306 169.365 1.00 159.95 1598 GLN A O 1
ATOM 12112 N N . SER A 1 1599 ? 120.618 170.614 170.841 1.00 162.37 1599 SER A N 1
ATOM 12113 C CA . SER A 1 1599 ? 120.714 169.610 169.787 1.00 165.72 1599 SER A CA 1
ATOM 12114 C C . SER A 1 1599 ? 119.346 169.343 169.175 1.00 167.85 1599 SER A C 1
ATOM 12115 O O . SER A 1 1599 ? 119.230 169.130 167.962 1.00 167.66 1599 SER A O 1
ATOM 12118 N N . PHE A 1 1600 ? 118.299 169.346 170.004 1.00 167.76 1600 PHE A N 1
ATOM 12119 C CA . PHE A 1 1600 ? 116.946 169.158 169.494 1.00 168.28 1600 PHE A CA 1
ATOM 12120 C C . PHE A 1 1600 ? 116.431 170.398 168.774 1.00 167.66 1600 PHE A C 1
ATOM 12121 O O . PHE A 1 1600 ? 115.669 170.273 167.809 1.00 167.17 1600 PHE A O 1
ATOM 12129 N N . ARG A 1 1601 ? 116.824 171.595 169.223 1.00 166.42 1601 ARG A N 1
ATOM 12130 C CA . ARG A 1 1601 ? 116.485 172.808 168.483 1.00 169.45 1601 ARG A CA 1
ATOM 12131 C C . ARG A 1 1601 ? 117.197 172.851 167.139 1.00 169.22 1601 ARG A C 1
ATOM 12132 O O . ARG A 1 1601 ? 116.662 173.405 166.171 1.00 171.94 1601 ARG A O 1
ATOM 12140 N N . LEU A 1 1602 ? 118.406 172.288 167.070 1.00 166.95 1602 LEU A N 1
ATOM 12141 C CA . LEU A 1 1602 ? 119.065 172.088 165.785 1.00 170.65 1602 LEU A CA 1
ATOM 12142 C C . LEU A 1 1602 ? 118.296 171.085 164.934 1.00 170.63 1602 LEU A C 1
ATOM 12143 O O . LEU A 1 1602 ? 118.196 171.242 163.711 1.00 172.31 1602 LEU A O 1
ATOM 12148 N N . ALA A 1 1603 ? 117.743 170.047 165.567 1.00 168.57 1603 ALA A N 1
ATOM 12149 C CA . ALA A 1 1603 ? 116.875 169.118 164.852 1.00 170.26 1603 ALA A CA 1
ATOM 12150 C C . ALA A 1 1603 ? 115.566 169.786 164.450 1.00 171.31 1603 ALA A C 1
ATOM 12151 O O . ALA A 1 1603 ? 115.026 169.500 163.376 1.00 172.47 1603 ALA A O 1
ATOM 12153 N N . LEU A 1 1604 ? 115.039 170.675 165.301 1.00 170.52 1604 LEU A N 1
ATOM 12154 C CA . LEU A 1 1604 ? 113.885 171.478 164.905 1.00 174.07 1604 LEU A CA 1
ATOM 12155 C C . LEU A 1 1604 ? 114.241 172.470 163.807 1.00 174.76 1604 LEU A C 1
ATOM 12156 O O . LEU A 1 1604 ? 113.388 172.809 162.979 1.00 176.67 1604 LEU A O 1
ATOM 12161 N N . MET A 1 1605 ? 115.479 172.965 163.799 1.00 172.44 1605 MET A N 1
ATOM 12162 C CA . MET A 1 1605 ? 115.937 173.783 162.682 1.00 175.38 1605 MET A CA 1
ATOM 12163 C C . MET A 1 1605 ? 116.044 172.952 161.409 1.00 175.19 1605 MET A C 1
ATOM 12164 O O . MET A 1 1605 ? 115.733 173.435 160.314 1.00 173.90 1605 MET A O 1
ATOM 12169 N N . ASP A 1 1606 ? 116.450 171.689 161.538 1.00 175.04 1606 ASP A N 1
ATOM 12170 C CA . ASP A 1 1606 ? 116.722 170.874 160.360 1.00 175.57 1606 ASP A CA 1
ATOM 12171 C C . ASP A 1 1606 ? 115.450 170.290 159.755 1.00 175.55 1606 ASP A C 1
ATOM 12172 O O . ASP A 1 1606 ? 115.274 170.340 158.536 1.00 177.10 1606 ASP A O 1
ATOM 12177 N N . ASN A 1 1607 ? 114.556 169.729 160.584 1.00 175.11 1607 ASN A N 1
ATOM 12178 C CA . ASN A 1 1607 ? 113.357 169.086 160.044 1.00 177.37 1607 ASN A CA 1
ATOM 12179 C C . ASN A 1 1607 ? 112.403 170.093 159.412 1.00 178.09 1607 ASN A C 1
ATOM 12180 O O . ASN A 1 1607 ? 111.684 169.759 158.463 1.00 178.91 1607 ASN A O 1
ATOM 12185 N N . TYR A 1 1608 ? 112.378 171.317 159.944 1.00 176.55 1608 TYR A N 1
ATOM 12186 C CA . TYR A 1 1608 ? 111.691 172.411 159.273 1.00 180.87 1608 TYR A CA 1
ATOM 12187 C C . TYR A 1 1608 ? 112.339 172.708 157.927 1.00 182.48 1608 TYR A C 1
ATOM 12188 O O . TYR A 1 1608 ? 111.645 172.952 156.934 1.00 184.03 1608 TYR A O 1
ATOM 12197 N N . SER A 1 1609 ? 113.673 172.676 157.873 1.00 179.83 1609 SER A N 1
ATOM 12198 C CA . SER A 1 1609 ? 114.384 172.849 156.612 1.00 178.99 1609 SER A CA 1
ATOM 12199 C C . SER A 1 1609 ? 114.321 171.603 155.736 1.00 180.92 1609 SER A C 1
ATOM 12200 O O . SER A 1 1609 ? 114.443 171.719 154.512 1.00 182.30 1609 SER A O 1
ATOM 12203 N N . PHE A 1 1610 ? 114.168 170.414 156.334 1.00 181.43 1610 PHE A N 1
ATOM 12204 C CA . PHE A 1 1610 ? 114.031 169.189 155.543 1.00 182.58 1610 PHE A CA 1
ATOM 12205 C C . PHE A 1 1610 ? 112.757 169.203 154.708 1.00 183.70 1610 PHE A C 1
ATOM 12206 O O . PHE A 1 1610 ? 112.793 168.938 153.502 1.00 185.52 1610 PHE A O 1
ATOM 12214 N N . VAL A 1 1611 ? 111.621 169.512 155.338 1.00 182.28 1611 VAL A N 1
ATOM 12215 C CA . VAL A 1 1611 ? 110.331 169.429 154.657 1.00 183.75 1611 VAL A CA 1
ATOM 12216 C C . VAL A 1 1611 ? 110.202 170.519 153.598 1.00 185.70 1611 VAL A C 1
ATOM 12217 O O . VAL A 1 1611 ? 109.730 170.261 152.484 1.00 187.18 1611 VAL A O 1
ATOM 12221 N N . MET A 1 1612 ? 110.656 171.739 153.913 1.00 185.13 1612 MET A N 1
ATOM 12222 C CA . MET A 1 1612 ? 110.531 172.862 152.985 1.00 188.78 1612 MET A CA 1
ATOM 12223 C C . MET A 1 1612 ? 111.377 172.674 151.730 1.00 190.02 1612 MET A C 1
ATOM 12224 O O . MET A 1 1612 ? 111.004 173.158 150.655 1.00 190.89 1612 MET A O 1
ATOM 12229 N N . ASP A 1 1613 ? 112.513 171.984 151.841 1.00 188.22 1613 ASP A N 1
ATOM 12230 C CA . ASP A 1 1613 ? 113.272 171.644 150.642 1.00 188.46 1613 ASP A CA 1
ATOM 12231 C C . ASP A 1 1613 ? 112.620 170.494 149.882 1.00 188.68 1613 ASP A C 1
ATOM 12232 O O . ASP A 1 1613 ? 112.653 170.465 148.647 1.00 189.55 1613 ASP A O 1
ATOM 12237 N N . LEU A 1 1614 ? 112.018 169.540 150.596 1.00 188.45 1614 LEU A N 1
ATOM 12238 C CA . LEU A 1 1614 ? 111.406 168.392 149.937 1.00 189.48 1614 LEU A CA 1
ATOM 12239 C C . LEU A 1 1614 ? 110.031 168.684 149.347 1.00 189.56 1614 LEU A C 1
ATOM 12240 O O . LEU A 1 1614 ? 109.523 167.857 148.582 1.00 190.33 1614 LEU A O 1
ATOM 12245 N N . ILE A 1 1615 ? 109.405 169.813 149.691 1.00 189.16 1615 ILE A N 1
ATOM 12246 C CA . ILE A 1 1615 ? 108.202 170.234 148.975 1.00 191.03 1615 ILE A CA 1
ATOM 12247 C C . ILE A 1 1615 ? 108.551 170.615 147.541 1.00 192.80 1615 ILE A C 1
ATOM 12248 O O . ILE A 1 1615 ? 107.852 170.239 146.590 1.00 192.08 1615 ILE A O 1
ATOM 12253 N N . LEU A 1 1616 ? 109.672 171.321 147.359 1.00 193.38 1616 LEU A N 1
ATOM 12254 C CA . LEU A 1 1616 ? 110.105 171.752 146.033 1.00 194.56 1616 LEU A CA 1
ATOM 12255 C C . LEU A 1 1616 ? 110.592 170.598 145.163 1.00 194.87 1616 LEU A C 1
ATOM 12256 O O . LEU A 1 1616 ? 110.717 170.771 143.945 1.00 193.67 1616 LEU A O 1
ATOM 12261 N N . ILE A 1 1617 ? 110.876 169.439 145.755 1.00 195.76 1617 ILE A N 1
ATOM 12262 C CA . ILE A 1 1617 ? 111.313 168.271 144.998 1.00 196.59 1617 ILE A CA 1
ATOM 12263 C C . ILE A 1 1617 ? 110.146 167.721 144.187 1.00 197.75 1617 ILE A C 1
ATOM 12264 O O . ILE A 1 1617 ? 109.084 167.398 144.733 1.00 195.84 1617 ILE A O 1
ATOM 12269 N N . ARG A 1 1618 ? 110.342 167.617 142.875 1.00 200.02 1618 ARG A N 1
ATOM 12270 C CA . ARG A 1 1618 ? 109.315 167.107 141.977 1.00 200.01 1618 ARG A CA 1
ATOM 12271 C C . ARG A 1 1618 ? 109.153 165.600 142.135 1.00 198.96 1618 ARG A C 1
ATOM 12272 O O . ARG A 1 1618 ? 110.125 164.873 142.361 1.00 197.50 1618 ARG A O 1
ATOM 12280 N N . GLY A 1 1619 ? 107.914 165.131 142.011 1.00 198.55 1619 GLY A N 1
ATOM 12281 C CA . GLY A 1 1619 ? 107.634 163.714 142.105 1.00 196.10 1619 GLY A CA 1
ATOM 12282 C C . GLY A 1 1619 ? 107.613 163.151 143.506 1.00 195.75 1619 GLY A C 1
ATOM 12283 O O . GLY A 1 1619 ? 107.511 161.929 143.663 1.00 195.37 1619 GLY A O 1
ATOM 12284 N N . LEU A 1 1620 ? 107.710 163.997 144.529 1.00 196.54 1620 LEU A N 1
ATOM 12285 C CA . LEU A 1 1620 ? 107.736 163.559 145.920 1.00 194.20 1620 LEU A CA 1
ATOM 12286 C C . LEU A 1 1620 ? 106.608 164.264 146.663 1.00 191.29 1620 LEU A C 1
ATOM 12287 O O . LEU A 1 1620 ? 106.648 165.485 146.846 1.00 188.81 1620 LEU A O 1
ATOM 12292 N N . ASP A 1 1621 ? 105.604 163.499 147.085 1.00 190.22 1621 ASP A N 1
ATOM 12293 C CA . ASP A 1 1621 ? 104.519 164.011 147.910 1.00 187.38 1621 ASP A CA 1
ATOM 12294 C C . ASP A 1 1621 ? 104.865 163.731 149.366 1.00 184.03 1621 ASP A C 1
ATOM 12295 O O . ASP A 1 1621 ? 105.045 162.571 149.754 1.00 182.77 1621 ASP A O 1
ATOM 12300 N N . ILE A 1 1622 ? 104.956 164.789 150.165 1.00 182.11 1622 ILE A N 1
ATOM 12301 C CA . ILE A 1 1622 ? 105.537 164.680 151.514 1.00 181.86 1622 ILE A CA 1
ATOM 12302 C C . ILE A 1 1622 ? 104.384 164.329 152.446 1.00 183.08 1622 ILE A C 1
ATOM 12303 O O . ILE A 1 1622 ? 103.797 165.175 153.124 1.00 182.64 1622 ILE A O 1
ATOM 12308 N N . ARG A 1 1623 ? 103.989 163.055 152.418 1.00 185.25 1623 ARG A N 1
ATOM 12309 C CA . ARG A 1 1623 ? 103.267 162.502 153.560 1.00 188.24 1623 ARG A CA 1
ATOM 12310 C C . ARG A 1 1623 ? 104.179 161.759 154.555 1.00 189.78 1623 ARG A C 1
ATOM 12311 O O . ARG A 1 1623 ? 104.094 162.054 155.754 1.00 189.19 1623 ARG A O 1
ATOM 12319 N N . PRO A 1 1624 ? 105.084 160.769 154.140 1.00 190.56 1624 PRO A N 1
ATOM 12320 C CA . PRO A 1 1624 ? 105.818 160.018 155.179 1.00 189.75 1624 PRO A CA 1
ATOM 12321 C C . PRO A 1 1624 ? 106.947 160.812 155.813 1.00 190.16 1624 PRO A C 1
ATOM 12322 O O . PRO A 1 1624 ? 107.265 160.647 156.998 1.00 190.12 1624 PRO A O 1
ATOM 12326 N N . HIS A 1 1625 ? 107.589 161.653 155.003 1.00 190.76 1625 HIS A N 1
ATOM 12327 C CA . HIS A 1 1625 ? 108.626 162.534 155.522 1.00 189.50 1625 HIS A CA 1
ATOM 12328 C C . HIS A 1 1625 ? 107.997 163.564 156.446 1.00 188.27 1625 HIS A C 1
ATOM 12329 O O . HIS A 1 1625 ? 108.574 163.947 157.474 1.00 186.75 1625 HIS A O 1
ATOM 12336 N N . LEU A 1 1626 ? 106.777 163.981 156.105 1.00 187.72 1626 LEU A N 1
ATOM 12337 C CA . LEU A 1 1626 ? 105.964 164.784 157.003 1.00 186.36 1626 LEU A CA 1
ATOM 12338 C C . LEU A 1 1626 ? 105.589 164.015 158.262 1.00 185.28 1626 LEU A C 1
ATOM 12339 O O . LEU A 1 1626 ? 105.443 164.623 159.317 1.00 184.02 1626 LEU A O 1
ATOM 12344 N N . GLU A 1 1627 ? 105.442 162.686 158.182 1.00 187.25 1627 GLU A N 1
ATOM 12345 C CA . GLU A 1 1627 ? 105.215 161.895 159.395 1.00 189.05 1627 GLU A CA 1
ATOM 12346 C C . GLU A 1 1627 ? 106.451 161.860 160.290 1.00 188.12 1627 GLU A C 1
ATOM 12347 O O . GLU A 1 1627 ? 106.327 161.865 161.521 1.00 187.98 1627 GLU A O 1
ATOM 12353 N N . GLU A 1 1628 ? 107.648 161.800 159.694 1.00 187.54 1628 GLU A N 1
ATOM 12354 C CA . GLU A 1 1628 ? 108.882 161.944 160.473 1.00 186.01 1628 GLU A CA 1
ATOM 12355 C C . GLU A 1 1628 ? 108.953 163.309 161.151 1.00 185.14 1628 GLU A C 1
ATOM 12356 O O . GLU A 1 1628 ? 109.312 163.421 162.338 1.00 184.94 1628 GLU A O 1
ATOM 12362 N N . PHE A 1 1629 ? 108.585 164.353 160.403 1.00 183.81 1629 PHE A N 1
ATOM 12363 C CA . PHE A 1 1629 ? 108.499 165.705 160.947 1.00 182.70 1629 PHE A CA 1
ATOM 12364 C C . PHE A 1 1629 ? 107.448 165.771 162.053 1.00 181.31 1629 PHE A C 1
ATOM 12365 O O . PHE A 1 1629 ? 107.629 166.477 163.049 1.00 179.32 1629 PHE A O 1
ATOM 12373 N N . ASP A 1 1630 ? 106.364 165.004 161.906 1.00 182.11 1630 ASP A N 1
ATOM 12374 C CA . ASP A 1 1630 ? 105.317 164.932 162.919 1.00 184.09 1630 ASP A CA 1
ATOM 12375 C C . ASP A 1 1630 ? 105.809 164.284 164.204 1.00 183.23 1630 ASP A C 1
ATOM 12376 O O . ASP A 1 1630 ? 105.464 164.746 165.289 1.00 182.49 1630 ASP A O 1
ATOM 12381 N N . GLU A 1 1631 ? 106.589 163.201 164.106 1.00 184.57 1631 GLU A N 1
ATOM 12382 C CA . GLU A 1 1631 ? 107.133 162.576 165.316 1.00 185.07 1631 GLU A CA 1
ATOM 12383 C C . GLU A 1 1631 ? 108.111 163.499 166.037 1.00 182.27 1631 GLU A C 1
ATOM 12384 O O . GLU A 1 1631 ? 108.068 163.623 167.273 1.00 180.70 1631 GLU A O 1
ATOM 12390 N N . LEU A 1 1632 ? 108.984 164.174 165.282 1.00 182.02 1632 LEU A N 1
ATOM 12391 C CA . LEU A 1 1632 ? 109.924 165.099 165.916 1.00 181.01 1632 LEU A CA 1
ATOM 12392 C C . LEU A 1 1632 ? 109.201 166.309 166.510 1.00 179.54 1632 LEU A C 1
ATOM 12393 O O . LEU A 1 1632 ? 109.562 166.798 167.590 1.00 178.77 1632 LEU A O 1
ATOM 12398 N N . LEU A 1 1633 ? 108.135 166.769 165.860 1.00 179.48 1633 LEU A N 1
ATOM 12399 C CA . LEU A 1 1633 ? 107.338 167.823 166.469 1.00 179.78 1633 LEU A CA 1
ATOM 12400 C C . LEU A 1 1633 ? 106.428 167.319 167.581 1.00 180.74 1633 LEU A C 1
ATOM 12401 O O . LEU A 1 1633 ? 105.977 168.134 168.372 1.00 180.83 1633 LEU A O 1
ATOM 12406 N N . VAL A 1 1634 ? 106.154 166.016 167.680 1.00 181.77 1634 VAL A N 1
ATOM 12407 C CA . VAL A 1 1634 ? 105.531 165.478 168.895 1.00 183.42 1634 VAL A CA 1
ATOM 12408 C C . VAL A 1 1634 ? 106.506 165.566 170.064 1.00 181.73 1634 VAL A C 1
ATOM 12409 O O . VAL A 1 1634 ? 106.125 165.915 171.197 1.00 181.48 1634 VAL A O 1
ATOM 12413 N N . VAL A 1 1635 ? 107.788 165.292 169.792 1.00 179.57 1635 VAL A N 1
ATOM 12414 C CA . VAL A 1 1635 ? 108.828 165.521 170.800 1.00 179.57 1635 VAL A CA 1
ATOM 12415 C C . VAL A 1 1635 ? 108.901 167.005 171.166 1.00 178.62 1635 VAL A C 1
ATOM 12416 O O . VAL A 1 1635 ? 109.139 167.360 172.328 1.00 177.32 1635 VAL A O 1
ATOM 12420 N N . GLY A 1 1636 ? 108.651 167.888 170.197 1.00 177.74 1636 GLY A N 1
ATOM 12421 C CA . GLY A 1 1636 ? 108.469 169.301 170.517 1.00 177.09 1636 GLY A CA 1
ATOM 12422 C C . GLY A 1 1636 ? 107.215 169.597 171.332 1.00 178.45 1636 GLY A C 1
ATOM 12423 O O . GLY A 1 1636 ? 107.258 170.367 172.298 1.00 179.16 1636 GLY A O 1
ATOM 12424 N N . GLN A 1 1637 ? 106.084 168.978 170.964 1.00 179.43 1637 GLN A N 1
ATOM 12425 C CA . GLN A 1 1637 ? 104.792 169.218 171.607 1.00 182.01 1637 GLN A CA 1
ATOM 12426 C C . GLN A 1 1637 ? 104.772 168.753 173.053 1.00 182.85 1637 GLN A C 1
ATOM 12427 O O . GLN A 1 1637 ? 103.887 169.170 173.809 1.00 184.30 1637 GLN A O 1
ATOM 12433 N N . HIS A 1 1638 ? 105.695 167.861 173.426 1.00 181.88 1638 HIS A N 1
ATOM 12434 C CA . HIS A 1 1638 ? 105.868 167.512 174.834 1.00 180.82 1638 HIS A CA 1
ATOM 12435 C C . HIS A 1 1638 ? 106.230 168.732 175.681 1.00 178.96 1638 HIS A C 1
ATOM 12436 O O . HIS A 1 1638 ? 105.834 168.822 176.850 1.00 176.82 1638 HIS A O 1
ATOM 12443 N N . ILE A 1 1639 ? 106.978 169.681 175.116 1.00 179.26 1639 ILE A N 1
ATOM 12444 C CA . ILE A 1 1639 ? 107.561 170.763 175.899 1.00 178.28 1639 ILE A CA 1
ATOM 12445 C C . ILE A 1 1639 ? 106.985 172.141 175.524 1.00 179.44 1639 ILE A C 1
ATOM 12446 O O . ILE A 1 1639 ? 107.155 173.092 176.307 1.00 178.89 1639 ILE A O 1
ATOM 12451 N N . LEU A 1 1640 ? 106.244 172.254 174.401 1.00 181.26 1640 LEU A N 1
ATOM 12452 C CA . LEU A 1 1640 ? 105.796 173.555 173.869 1.00 184.47 1640 LEU A CA 1
ATOM 12453 C C . LEU A 1 1640 ? 104.981 174.390 174.862 1.00 187.51 1640 LEU A C 1
ATOM 12454 O O . LEU A 1 1640 ? 105.217 175.595 175.005 1.00 187.58 1640 LEU A O 1
ATOM 12459 N N . GLY A 1 1641 ? 104.037 173.773 175.569 1.00 187.69 1641 GLY A N 1
ATOM 12460 C CA . GLY A 1 1641 ? 103.287 174.477 176.591 1.00 186.48 1641 GLY A CA 1
ATOM 12461 C C . GLY A 1 1641 ? 102.003 175.136 176.132 1.00 186.57 1641 GLY A C 1
ATOM 12462 O O . GLY A 1 1641 ? 101.292 175.715 176.964 1.00 185.09 1641 GLY A O 1
ATOM 12463 N N . GLN A 1 1642 ? 101.685 175.068 174.847 1.00 188.04 1642 GLN A N 1
ATOM 12464 C CA . GLN A 1 1642 ? 100.416 175.421 174.232 1.00 188.77 1642 GLN A CA 1
ATOM 12465 C C . GLN A 1 1642 ? 99.607 174.146 173.988 1.00 190.70 1642 GLN A C 1
ATOM 12466 O O . GLN A 1 1642 ? 100.202 173.072 173.849 1.00 189.96 1642 GLN A O 1
ATOM 12472 N N . PRO A 1 1643 ? 98.265 174.212 173.994 1.00 192.96 1643 PRO A N 1
ATOM 12473 C CA . PRO A 1 1643 ? 97.457 172.975 173.992 1.00 193.87 1643 PRO A CA 1
ATOM 12474 C C . PRO A 1 1643 ? 97.613 172.161 172.714 1.00 193.90 1643 PRO A C 1
ATOM 12475 O O . PRO A 1 1643 ? 97.491 172.681 171.603 1.00 193.51 1643 PRO A O 1
ATOM 12479 N N . VAL A 1 1644 ? 97.873 170.870 172.892 1.00 193.68 1644 VAL A N 1
ATOM 12480 C CA . VAL A 1 1644 ? 98.226 169.974 171.798 1.00 193.46 1644 VAL A CA 1
ATOM 12481 C C . VAL A 1 1644 ? 96.939 169.385 171.235 1.00 193.86 1644 VAL A C 1
ATOM 12482 O O . VAL A 1 1644 ? 96.244 168.625 171.915 1.00 193.17 1644 VAL A O 1
ATOM 12486 N N . LEU A 1 1645 ? 96.620 169.735 169.994 1.00 193.88 1645 LEU A N 1
ATOM 12487 C CA . LEU A 1 1645 ? 95.488 169.121 169.317 1.00 193.76 1645 LEU A CA 1
ATOM 12488 C C . LEU A 1 1645 ? 95.842 167.693 168.923 1.00 193.64 1645 LEU A C 1
ATOM 12489 O O . LEU A 1 1645 ? 96.934 167.436 168.406 1.00 194.09 1645 LEU A O 1
ATOM 12494 N N . VAL A 1 1646 ? 94.928 166.760 169.200 1.00 193.86 1646 VAL A N 1
ATOM 12495 C CA . VAL A 1 1646 ? 95.117 165.380 168.762 1.00 194.37 1646 VAL A CA 1
ATOM 12496 C C . VAL A 1 1646 ? 95.063 165.298 167.241 1.00 195.47 1646 VAL A C 1
ATOM 12497 O O . VAL A 1 1646 ? 95.919 164.670 166.606 1.00 195.35 1646 VAL A O 1
ATOM 12501 N N . GLU A 1 1647 ? 94.080 165.955 166.635 1.00 195.42 1647 GLU A N 1
ATOM 12502 C CA . GLU A 1 1647 ? 93.978 166.084 165.188 1.00 194.79 1647 GLU A CA 1
ATOM 12503 C C . GLU A 1 1647 ? 94.301 167.521 164.806 1.00 192.85 1647 GLU A C 1
ATOM 12504 O O . GLU A 1 1647 ? 93.658 168.455 165.298 1.00 191.60 1647 GLU A O 1
ATOM 12510 N N . VAL A 1 1648 ? 95.293 167.699 163.939 1.00 193.12 1648 VAL A N 1
ATOM 12511 C CA . VAL A 1 1648 ? 95.637 169.005 163.389 1.00 192.77 1648 VAL A CA 1
ATOM 12512 C C . VAL A 1 1648 ? 95.281 169.015 161.908 1.00 193.42 1648 VAL A C 1
ATOM 12513 O O . VAL A 1 1648 ? 95.573 168.057 161.180 1.00 192.26 1648 VAL A O 1
ATOM 12517 N N . VAL A 1 1649 ? 94.594 170.073 161.477 1.00 195.33 1649 VAL A N 1
ATOM 12518 C CA . VAL A 1 1649 ? 94.155 170.146 160.087 1.00 198.10 1649 VAL A CA 1
ATOM 12519 C C . VAL A 1 1649 ? 95.334 170.463 159.162 1.00 199.85 1649 VAL A C 1
ATOM 12520 O O . VAL A 1 1649 ? 95.411 169.933 158.047 1.00 200.94 1649 VAL A O 1
ATOM 12524 N N . TYR A 1 1650 ? 96.261 171.319 159.616 1.00 200.14 1650 TYR A N 1
ATOM 12525 C CA . TYR A 1 1650 ? 97.675 171.380 159.217 1.00 199.87 1650 TYR A CA 1
ATOM 12526 C C . TYR A 1 1650 ? 97.840 171.617 157.707 1.00 200.50 1650 TYR A C 1
ATOM 12527 O O . TYR A 1 1650 ? 98.237 170.741 156.936 1.00 199.54 1650 TYR A O 1
ATOM 12536 N N . TYR A 1 1651 ? 97.455 172.822 157.294 1.00 201.87 1651 TYR A N 1
ATOM 12537 C CA . TYR A 1 1651 ? 97.524 173.192 155.884 1.00 201.95 1651 TYR A CA 1
ATOM 12538 C C . TYR A 1 1651 ? 98.963 173.471 155.452 1.00 201.20 1651 TYR A C 1
ATOM 12539 O O . TYR A 1 1651 ? 99.700 174.196 156.123 1.00 200.53 1651 TYR A O 1
ATOM 12548 N N . VAL A 1 1652 ? 99.360 172.894 154.315 1.00 200.97 1652 VAL A N 1
ATOM 12549 C CA . VAL A 1 1652 ? 100.721 172.995 153.792 1.00 199.68 1652 VAL A CA 1
ATOM 12550 C C . VAL A 1 1652 ? 100.646 173.450 152.339 1.00 198.31 1652 VAL A C 1
ATOM 12551 O O . VAL A 1 1652 ? 99.898 172.868 151.547 1.00 198.34 1652 VAL A O 1
ATOM 12555 N N . GLY A 1 1653 ? 101.416 174.478 151.983 1.00 196.12 1653 GLY A N 1
ATOM 12556 C CA . GLY A 1 1653 ? 101.488 174.884 150.589 1.00 194.50 1653 GLY A CA 1
ATOM 12557 C C . GLY A 1 1653 ? 102.553 175.936 150.379 1.00 192.13 1653 GLY A C 1
ATOM 12558 O O . GLY A 1 1653 ? 102.900 176.683 151.295 1.00 192.23 1653 GLY A O 1
ATOM 12559 N N . VAL A 1 1654 ? 103.060 175.996 149.154 1.00 191.29 1654 VAL A N 1
ATOM 12560 C CA . VAL A 1 1654 ? 104.112 176.950 148.819 1.00 192.24 1654 VAL A CA 1
ATOM 12561 C C . VAL A 1 1654 ? 103.487 178.232 148.270 1.00 195.23 1654 VAL A C 1
ATOM 12562 O O . VAL A 1 1654 ? 102.544 178.194 147.468 1.00 196.27 1654 VAL A O 1
ATOM 12566 N N . VAL A 1 1655 ? 103.939 179.372 148.794 1.00 196.31 1655 VAL A N 1
ATOM 12567 C CA . VAL A 1 1655 ? 103.526 180.697 148.341 1.00 197.53 1655 VAL A CA 1
ATOM 12568 C C . VAL A 1 1655 ? 104.792 181.502 148.084 1.00 196.48 1655 VAL A C 1
ATOM 12569 O O . VAL A 1 1655 ? 105.623 181.655 148.990 1.00 195.92 1655 VAL A O 1
ATOM 12573 N N . GLY A 1 1656 ? 104.939 182.006 146.859 1.00 196.47 1656 GLY A N 1
ATOM 12574 C CA . GLY A 1 1656 ? 106.061 182.866 146.494 1.00 195.87 1656 GLY A CA 1
ATOM 12575 C C . GLY A 1 1656 ? 107.421 182.219 146.636 1.00 196.50 1656 GLY A C 1
ATOM 12576 O O . GLY A 1 1656 ? 108.371 182.876 147.085 1.00 195.32 1656 GLY A O 1
ATOM 12577 N N . LYS A 1 1657 ? 107.523 180.931 146.282 1.00 196.94 1657 LYS A N 1
ATOM 12578 C CA . LYS A 1 1657 ? 108.701 180.079 146.504 1.00 196.57 1657 LYS A CA 1
ATOM 12579 C C . LYS A 1 1657 ? 109.096 180.020 147.981 1.00 196.19 1657 LYS A C 1
ATOM 12580 O O . LYS A 1 1657 ? 110.279 179.914 148.313 1.00 195.04 1657 LYS A O 1
ATOM 12586 N N . ARG A 1 1658 ? 108.113 180.092 148.878 1.00 196.13 1658 ARG A N 1
ATOM 12587 C CA . ARG A 1 1658 ? 108.346 179.921 150.309 1.00 194.68 1658 ARG A CA 1
ATOM 12588 C C . ARG A 1 1658 ? 107.261 178.998 150.847 1.00 193.51 1658 ARG A C 1
ATOM 12589 O O . ARG A 1 1658 ? 106.063 179.324 150.733 1.00 193.22 1658 ARG A O 1
ATOM 12597 N N . PRO A 1 1659 ? 107.609 177.838 151.400 1.00 193.14 1659 PRO A N 1
ATOM 12598 C CA . PRO A 1 1659 ? 106.586 176.900 151.884 1.00 192.33 1659 PRO A CA 1
ATOM 12599 C C . PRO A 1 1659 ? 106.004 177.354 153.213 1.00 192.41 1659 PRO A C 1
ATOM 12600 O O . PRO A 1 1659 ? 106.686 177.351 154.243 1.00 191.51 1659 PRO A O 1
ATOM 12604 N N . VAL A 1 1660 ? 104.734 177.747 153.193 1.00 193.31 1660 VAL A N 1
ATOM 12605 C CA . VAL A 1 1660 ? 103.992 178.112 154.391 1.00 193.63 1660 VAL A CA 1
ATOM 12606 C C . VAL A 1 1660 ? 103.209 176.885 154.842 1.00 195.02 1660 VAL A C 1
ATOM 12607 O O . VAL A 1 1660 ? 102.410 176.324 154.077 1.00 194.82 1660 VAL A O 1
ATOM 12611 N N . LEU A 1 1661 ? 103.434 176.464 156.082 1.00 195.68 1661 LEU A N 1
ATOM 12612 C CA . LEU A 1 1661 ? 102.801 175.264 156.612 1.00 197.44 1661 LEU A CA 1
ATOM 12613 C C . LEU A 1 1661 ? 102.467 175.479 158.082 1.00 199.30 1661 LEU A C 1
ATOM 12614 O O . LEU A 1 1661 ? 103.350 175.763 158.897 1.00 197.78 1661 LEU A O 1
ATOM 12619 N N . ALA A 1 1662 ? 101.176 175.381 158.397 1.00 201.71 1662 ALA A N 1
ATOM 12620 C CA . ALA A 1 1662 ? 100.652 175.598 159.738 1.00 201.54 1662 ALA A CA 1
ATOM 12621 C C . ALA A 1 1662 ? 99.264 174.979 159.809 1.00 202.64 1662 ALA A C 1
ATOM 12622 O O . ALA A 1 1662 ? 98.729 174.493 158.811 1.00 203.60 1662 ALA A O 1
ATOM 12624 N N . ARG A 1 1663 ? 98.691 174.999 161.011 1.00 201.94 1663 ARG A N 1
ATOM 12625 C CA . ARG A 1 1663 ? 97.335 174.512 161.254 1.00 200.99 1663 ARG A CA 1
ATOM 12626 C C . ARG A 1 1663 ? 96.289 175.301 160.476 1.00 202.02 1663 ARG A C 1
ATOM 12627 O O . ARG A 1 1663 ? 95.648 174.752 159.575 1.00 201.49 1663 ARG A O 1
ATOM 12635 N N . HIS A 1 1664 ? 96.120 176.584 160.788 1.00 203.23 1664 HIS A N 1
ATOM 12636 C CA . HIS A 1 1664 ? 95.177 177.391 160.035 1.00 204.59 1664 HIS A CA 1
ATOM 12637 C C . HIS A 1 1664 ? 95.748 177.713 158.651 1.00 205.17 1664 HIS A C 1
ATOM 12638 O O . HIS A 1 1664 ? 96.957 177.913 158.500 1.00 205.29 1664 HIS A O 1
ATOM 12645 N N . PRO A 1 1665 ? 94.902 177.734 157.612 1.00 204.74 1665 PRO A N 1
ATOM 12646 C CA . PRO A 1 1665 ? 95.393 178.041 156.261 1.00 203.55 1665 PRO A CA 1
ATOM 12647 C C . PRO A 1 1665 ? 95.690 179.525 156.107 1.00 204.06 1665 PRO A C 1
ATOM 12648 O O . PRO A 1 1665 ? 94.789 180.367 156.163 1.00 204.42 1665 PRO A O 1
ATOM 12652 N N . TRP A 1 1666 ? 96.976 179.848 155.937 1.00 203.83 1666 TRP A N 1
ATOM 12653 C CA . TRP A 1 1666 ? 97.382 181.232 155.715 1.00 203.90 1666 TRP A CA 1
ATOM 12654 C C . TRP A 1 1666 ? 96.875 181.740 154.371 1.00 204.00 1666 TRP A C 1
ATOM 12655 O O . TRP A 1 1666 ? 96.495 182.910 154.243 1.00 204.24 1666 TRP A O 1
ATOM 12666 N N . SER A 1 1667 ? 96.860 180.872 153.362 1.00 204.17 1667 SER A N 1
ATOM 12667 C CA . SER A 1 1667 ? 96.310 181.193 152.056 1.00 205.46 1667 SER A CA 1
ATOM 12668 C C . SER A 1 1667 ? 95.463 180.020 151.581 1.00 205.12 1667 SER A C 1
ATOM 12669 O O . SER A 1 1667 ? 95.492 178.929 152.156 1.00 202.48 1667 SER A O 1
ATOM 12672 N N . ALA A 1 1668 ? 94.690 180.264 150.519 1.00 206.05 1668 ALA A N 1
ATOM 12673 C CA . ALA A 1 1668 ? 93.785 179.243 150.004 1.00 206.32 1668 ALA A CA 1
ATOM 12674 C C . ALA A 1 1668 ? 94.529 178.117 149.295 1.00 207.38 1668 ALA A C 1
ATOM 12675 O O . ALA A 1 1668 ? 94.035 176.985 149.250 1.00 209.01 1668 ALA A O 1
ATOM 12677 N N . ASP A 1 1669 ? 95.713 178.400 148.744 1.00 207.22 1669 ASP A N 1
ATOM 12678 C CA . ASP A 1 1669 ? 96.458 177.399 147.985 1.00 207.58 1669 ASP A CA 1
ATOM 12679 C C . ASP A 1 1669 ? 97.132 176.340 148.855 1.00 207.18 1669 ASP A C 1
ATOM 12680 O O . ASP A 1 1669 ? 97.674 175.374 148.307 1.00 206.25 1669 ASP A O 1
ATOM 12685 N N . LEU A 1 1670 ? 97.134 176.506 150.176 1.00 206.82 1670 LEU A N 1
ATOM 12686 C CA . LEU A 1 1670 ? 97.676 175.491 151.071 1.00 204.44 1670 LEU A CA 1
ATOM 12687 C C . LEU A 1 1670 ? 96.797 174.241 151.056 1.00 204.06 1670 LEU A C 1
ATOM 12688 O O . LEU A 1 1670 ? 95.582 174.311 150.857 1.00 205.61 1670 LEU A O 1
ATOM 12693 N N . LYS A 1 1671 ? 97.427 173.087 151.265 1.00 202.59 1671 LYS A N 1
ATOM 12694 C CA . LYS A 1 1671 ? 96.766 171.793 151.147 1.00 203.02 1671 LYS A CA 1
ATOM 12695 C C . LYS A 1 1671 ? 96.652 171.131 152.513 1.00 204.36 1671 LYS A C 1
ATOM 12696 O O . LYS A 1 1671 ? 97.630 171.074 153.267 1.00 203.72 1671 LYS A O 1
ATOM 12702 N N . ARG A 1 1672 ? 95.457 170.631 152.820 1.00 205.16 1672 ARG A N 1
ATOM 12703 C CA . ARG A 1 1672 ? 95.181 170.019 154.113 1.00 204.60 1672 ARG A CA 1
ATOM 12704 C C . ARG A 1 1672 ? 95.808 168.632 154.207 1.00 204.56 1672 ARG A C 1
ATOM 12705 O O . ARG A 1 1672 ? 95.620 167.793 153.320 1.00 204.61 1672 ARG A O 1
ATOM 12713 N N . ILE A 1 1673 ? 96.555 168.390 155.284 1.00 204.19 1673 ILE A N 1
ATOM 12714 C CA . ILE A 1 1673 ? 97.099 167.071 155.599 1.00 205.14 1673 ILE A CA 1
ATOM 12715 C C . ILE A 1 1673 ? 96.586 166.672 156.977 1.00 204.33 1673 ILE A C 1
ATOM 12716 O O . ILE A 1 1673 ? 96.796 167.399 157.956 1.00 202.52 1673 ILE A O 1
ATOM 12721 N N . THR A 1 1674 ? 95.939 165.512 157.057 1.00 204.44 1674 THR A N 1
ATOM 12722 C CA . THR A 1 1674 ? 95.314 165.052 158.291 1.00 202.12 1674 THR A CA 1
ATOM 12723 C C . THR A 1 1674 ? 96.328 164.273 159.122 1.00 202.04 1674 THR A C 1
ATOM 12724 O O . THR A 1 1674 ? 96.812 163.220 158.695 1.00 201.58 1674 THR A O 1
ATOM 12728 N N . VAL A 1 1675 ? 96.648 164.794 160.306 1.00 201.02 1675 VAL A N 1
ATOM 12729 C CA . VAL A 1 1675 ? 97.593 164.174 161.229 1.00 200.16 1675 VAL A CA 1
ATOM 12730 C C . VAL A 1 1675 ? 96.877 163.941 162.552 1.00 197.47 1675 VAL A C 1
ATOM 12731 O O . VAL A 1 1675 ? 96.297 164.874 163.118 1.00 195.58 1675 VAL A O 1
ATOM 12735 N N . GLY A 1 1676 ? 96.929 162.701 163.052 1.00 197.91 1676 GLY A N 1
ATOM 12736 C CA . GLY A 1 1676 ? 96.241 162.345 164.272 1.00 196.32 1676 GLY A CA 1
ATOM 12737 C C . GLY A 1 1676 ? 97.133 161.561 165.219 1.00 196.52 1676 GLY A C 1
ATOM 12738 O O . GLY A 1 1676 ? 98.202 161.073 164.847 1.00 196.90 1676 GLY A O 1
ATOM 12739 N N . GLY A 1 1677 ? 96.666 161.452 166.461 1.00 194.77 1677 GLY A N 1
ATOM 12740 C CA . GLY A 1 1677 ? 97.338 160.650 167.464 1.00 194.58 1677 GLY A CA 1
ATOM 12741 C C . GLY A 1 1677 ? 98.410 161.348 168.270 1.00 194.09 1677 GLY A C 1
ATOM 12742 O O . GLY A 1 1677 ? 99.246 160.666 168.873 1.00 192.84 1677 GLY A O 1
ATOM 12743 N N . ARG A 1 1678 ? 98.420 162.678 168.305 1.00 194.07 1678 ARG A N 1
ATOM 12744 C CA . ARG A 1 1678 ? 99.445 163.406 169.042 1.00 192.59 1678 ARG A CA 1
ATOM 12745 C C . ARG A 1 1678 ? 99.056 163.521 170.512 1.00 190.75 1678 ARG A C 1
ATOM 12746 O O . ARG A 1 1678 ? 97.962 163.996 170.836 1.00 190.37 1678 ARG A O 1
ATOM 12754 N N . ALA A 1 1679 ? 99.956 163.099 171.401 1.00 189.58 1679 ALA A N 1
ATOM 12755 C CA . ALA A 1 1679 ? 99.699 163.129 172.836 1.00 187.38 1679 ALA A CA 1
ATOM 12756 C C . ALA A 1 1679 ? 101.030 163.133 173.574 1.00 185.97 1679 ALA A C 1
ATOM 12757 O O . ALA A 1 1679 ? 101.998 162.534 173.094 1.00 185.02 1679 ALA A O 1
ATOM 12759 N N . PRO A 1 1680 ? 101.113 163.791 174.743 1.00 185.65 1680 PRO A N 1
ATOM 12760 C CA . PRO A 1 1680 ? 102.373 163.780 175.524 1.00 184.33 1680 PRO A CA 1
ATOM 12761 C C . PRO A 1 1680 ? 102.516 162.543 176.405 1.00 183.13 1680 PRO A C 1
ATOM 12762 O O . PRO A 1 1680 ? 102.411 162.583 177.636 1.00 180.72 1680 PRO A O 1
ATOM 12766 N N . CYS A 1 1681 ? 102.765 161.404 175.763 1.00 183.54 1681 CYS A N 1
ATOM 12767 C CA . CYS A 1 1681 ? 102.894 160.113 176.440 1.00 181.93 1681 CYS A CA 1
ATOM 12768 C C . CYS A 1 1681 ? 104.263 159.804 177.070 1.00 179.38 1681 CYS A C 1
ATOM 12769 O O . CYS A 1 1681 ? 104.268 159.193 178.149 1.00 178.05 1681 CYS A O 1
ATOM 12772 N N . PRO A 1 1682 ? 105.429 160.125 176.471 1.00 178.01 1682 PRO A N 1
ATOM 12773 C CA . PRO A 1 1682 ? 106.689 159.884 177.193 1.00 170.17 1682 PRO A CA 1
ATOM 12774 C C . PRO A 1 1682 ? 106.845 160.747 178.438 1.00 167.69 1682 PRO A C 1
ATOM 12775 O O . PRO A 1 1682 ? 106.336 161.868 178.521 1.00 169.14 1682 PRO A O 1
ATOM 12779 N N . SER A 1 1683 ? 107.566 160.196 179.419 1.00 164.48 1683 SER A N 1
ATOM 12780 C CA . SER A 1 1683 ? 107.880 160.902 180.656 1.00 164.26 1683 SER A CA 1
ATOM 12781 C C . SER A 1 1683 ? 108.999 161.921 180.487 1.00 167.51 1683 SER A C 1
ATOM 12782 O O . SER A 1 1683 ? 109.266 162.683 181.423 1.00 167.09 1683 SER A O 1
ATOM 12785 N N . ALA A 1 1684 ? 109.654 161.955 179.322 1.00 167.61 1684 ALA A N 1
ATOM 12786 C CA . ALA A 1 1684 ? 110.661 162.967 179.023 1.00 167.90 1684 ALA A CA 1
ATOM 12787 C C . ALA A 1 1684 ? 110.063 164.353 178.816 1.00 169.99 1684 ALA A C 1
ATOM 12788 O O . ALA A 1 1684 ? 110.823 165.321 178.706 1.00 170.02 1684 ALA A O 1
ATOM 12790 N N . ALA A 1 1685 ? 108.734 164.457 178.719 1.00 172.24 1685 ALA A N 1
ATOM 12791 C CA . ALA A 1 1685 ? 108.065 165.754 178.737 1.00 173.15 1685 ALA A CA 1
ATOM 12792 C C . ALA A 1 1685 ? 108.336 166.493 180.041 1.00 173.90 1685 ALA A C 1
ATOM 12793 O O . ALA A 1 1685 ? 108.645 167.690 180.037 1.00 175.64 1685 ALA A O 1
ATOM 12795 N N . ARG A 1 1686 ? 108.227 165.791 181.169 1.00 173.35 1686 ARG A N 1
ATOM 12796 C CA . ARG A 1 1686 ? 108.465 166.409 182.468 1.00 174.93 1686 ARG A CA 1
ATOM 12797 C C . ARG A 1 1686 ? 109.952 166.639 182.717 1.00 174.74 1686 ARG A C 1
ATOM 12798 O O . ARG A 1 1686 ? 110.322 167.617 183.378 1.00 176.88 1686 ARG A O 1
ATOM 12806 N N . LEU A 1 1687 ? 110.805 165.762 182.181 1.00 171.57 1687 LEU A N 1
ATOM 12807 C CA . LEU A 1 1687 ? 112.249 165.886 182.370 1.00 171.53 1687 LEU A CA 1
ATOM 12808 C C . LEU A 1 1687 ? 112.806 167.130 181.688 1.00 174.53 1687 LEU A C 1
ATOM 12809 O O . LEU A 1 1687 ? 113.535 167.916 182.304 1.00 174.04 1687 LEU A O 1
ATOM 12814 N N . ARG A 1 1688 ? 112.471 167.326 180.414 1.00 175.89 1688 ARG A N 1
ATOM 12815 C CA . ARG A 1 1688 ? 113.094 168.383 179.630 1.00 175.36 1688 ARG A CA 1
ATOM 12816 C C . ARG A 1 1688 ? 112.540 169.770 179.926 1.00 178.41 1688 ARG A C 1
ATOM 12817 O O . ARG A 1 1688 ? 113.122 170.749 179.445 1.00 179.05 1688 ARG A O 1
ATOM 12825 N N . ASP A 1 1689 ? 111.451 169.873 180.697 1.00 179.56 1689 ASP A N 1
ATOM 12826 C CA . ASP A 1 1689 ? 110.942 171.168 181.142 1.00 180.80 1689 ASP A CA 1
ATOM 12827 C C . ASP A 1 1689 ? 111.990 171.883 181.984 1.00 184.82 1689 ASP A C 1
ATOM 12828 O O . ASP A 1 1689 ? 112.369 171.411 183.060 1.00 184.10 1689 ASP A O 1
ATOM 12833 N N . GLU A 1 1690 ? 112.453 173.023 181.484 1.00 189.93 1690 GLU A N 1
ATOM 12834 C CA . GLU A 1 1690 ? 113.679 173.649 181.947 1.00 191.58 1690 GLU A CA 1
ATOM 12835 C C . GLU A 1 1690 ? 113.396 175.063 182.429 1.00 195.82 1690 GLU A C 1
ATOM 12836 O O . GLU A 1 1690 ? 112.309 175.612 182.234 1.00 195.64 1690 GLU A O 1
ATOM 12842 N N . ASP A 1 1691 ? 114.404 175.647 183.069 1.00 198.64 1691 ASP A N 1
ATOM 12843 C CA . ASP A 1 1691 ? 114.381 177.053 183.427 1.00 199.36 1691 ASP A CA 1
ATOM 12844 C C . ASP A 1 1691 ? 114.633 177.914 182.192 1.00 199.72 1691 ASP A C 1
ATOM 12845 O O . ASP A 1 1691 ? 114.968 177.412 181.115 1.00 199.50 1691 ASP A O 1
ATOM 12850 N N . CYS A 1 1692 ? 114.456 179.227 182.377 1.00 199.50 1692 CYS A N 1
ATOM 12851 C CA . CYS A 1 1692 ? 114.647 180.286 181.373 1.00 197.95 1692 CYS A CA 1
ATOM 12852 C C . CYS A 1 1692 ? 113.899 179.993 180.064 1.00 197.78 1692 CYS A C 1
ATOM 12853 O O . CYS A 1 1692 ? 114.481 179.794 178.995 1.00 197.43 1692 CYS A O 1
ATOM 12856 N N . GLN A 1 1693 ? 112.571 179.962 180.184 1.00 198.84 1693 GLN A N 1
ATOM 12857 C CA . GLN A 1 1693 ? 111.708 179.805 179.020 1.00 198.92 1693 GLN A CA 1
ATOM 12858 C C . GLN A 1 1693 ? 111.828 181.014 178.101 1.00 199.21 1693 GLN A C 1
ATOM 12859 O O . GLN A 1 1693 ? 112.014 182.147 178.553 1.00 199.50 1693 GLN A O 1
ATOM 12865 N N . GLY A 1 1694 ? 111.721 180.764 176.800 1.00 196.52 1694 GLY A N 1
ATOM 12866 C CA . GLY A 1 1694 ? 112.079 181.738 175.794 1.00 192.37 1694 GLY A CA 1
ATOM 12867 C C . GLY A 1 1694 ? 113.485 181.579 175.259 1.00 189.70 1694 GLY A C 1
ATOM 12868 O O . GLY A 1 1694 ? 113.855 182.289 174.315 1.00 188.23 1694 GLY A O 1
ATOM 12869 N N . SER A 1 1695 ? 114.280 180.679 175.845 1.00 190.36 1695 SER A N 1
ATOM 12870 C CA . SER A 1 1695 ? 115.587 180.353 175.283 1.00 187.68 1695 SER A CA 1
ATOM 12871 C C . SER A 1 1695 ? 115.444 179.638 173.946 1.00 186.10 1695 SER A C 1
ATOM 12872 O O . SER A 1 1695 ? 116.263 179.832 173.041 1.00 185.36 1695 SER A O 1
ATOM 12875 N N . LEU A 1 1696 ? 114.414 178.796 173.812 1.00 185.49 1696 LEU A N 1
ATOM 12876 C CA . LEU A 1 1696 ? 114.099 178.203 172.517 1.00 185.00 1696 LEU A CA 1
ATOM 12877 C C . LEU A 1 1696 ? 113.624 179.255 171.523 1.00 184.83 1696 LEU A C 1
ATOM 12878 O O . LEU A 1 1696 ? 113.855 179.113 170.318 1.00 184.94 1696 LEU A O 1
ATOM 12883 N N . LEU A 1 1697 ? 112.962 180.310 172.008 1.00 185.50 1697 LEU A N 1
ATOM 12884 C CA . LEU A 1 1697 ? 112.557 181.409 171.136 1.00 185.62 1697 LEU A CA 1
ATOM 12885 C C . LEU A 1 1697 ? 113.758 182.205 170.640 1.00 185.61 1697 LEU A C 1
ATOM 12886 O O . LEU A 1 1697 ? 113.693 182.819 169.569 1.00 186.29 1697 LEU A O 1
ATOM 12891 N N . VAL A 1 1698 ? 114.846 182.227 171.410 1.00 185.11 1698 VAL A N 1
ATOM 12892 C CA . VAL A 1 1698 ? 116.082 182.847 170.948 1.00 184.35 1698 VAL A CA 1
ATOM 12893 C C . VAL A 1 1698 ? 116.695 181.976 169.861 1.00 183.63 1698 VAL A C 1
ATOM 12894 O O . VAL A 1 1698 ? 116.913 180.773 170.057 1.00 183.53 1698 VAL A O 1
ATOM 12898 N N . GLY A 1 1699 ? 116.980 182.580 168.711 1.00 183.90 1699 GLY A N 1
ATOM 12899 C CA . GLY A 1 1699 ? 117.459 181.829 167.563 1.00 184.14 1699 GLY A CA 1
ATOM 12900 C C . GLY A 1 1699 ? 116.420 180.899 166.975 1.00 184.07 1699 GLY A C 1
ATOM 12901 O O . GLY A 1 1699 ? 116.763 179.801 166.518 1.00 183.88 1699 GLY A O 1
ATOM 12902 N N . LEU A 1 1700 ? 115.155 181.311 166.979 1.00 183.00 1700 LEU A N 1
ATOM 12903 C CA . LEU A 1 1700 ? 114.069 180.520 166.429 1.00 183.08 1700 LEU A CA 1
ATOM 12904 C C . LEU A 1 1700 ? 113.574 181.144 165.137 1.00 183.72 1700 LEU A C 1
ATOM 12905 O O . LEU A 1 1700 ? 113.417 182.371 165.072 1.00 183.33 1700 LEU A O 1
ATOM 12910 N N . PRO A 1 1701 ? 113.355 180.350 164.089 1.00 185.02 1701 PRO A N 1
ATOM 12911 C CA . PRO A 1 1701 ? 112.632 180.858 162.919 1.00 184.47 1701 PRO A CA 1
ATOM 12912 C C . PRO A 1 1701 ? 111.202 181.234 163.279 1.00 183.85 1701 PRO A C 1
ATOM 12913 O O . PRO A 1 1701 ? 110.609 180.683 164.210 1.00 182.38 1701 PRO A O 1
ATOM 12917 N N . ALA A 1 1702 ? 110.660 182.205 162.534 1.00 184.85 1702 ALA A N 1
ATOM 12918 C CA . ALA A 1 1702 ? 109.294 182.664 162.774 1.00 184.47 1702 ALA A CA 1
ATOM 12919 C C . ALA A 1 1702 ? 108.273 181.575 162.474 1.00 186.21 1702 ALA A C 1
ATOM 12920 O O . ALA A 1 1702 ? 107.225 181.511 163.127 1.00 187.22 1702 ALA A O 1
ATOM 12922 N N . GLY A 1 1703 ? 108.565 180.711 161.500 1.00 186.09 1703 GLY A N 1
ATOM 12923 C CA . GLY A 1 1703 ? 107.718 179.553 161.273 1.00 185.66 1703 GLY A CA 1
ATOM 12924 C C . GLY A 1 1703 ? 107.767 178.560 162.419 1.00 186.92 1703 GLY A C 1
ATOM 12925 O O . GLY A 1 1703 ? 106.746 177.975 162.786 1.00 187.95 1703 GLY A O 1
ATOM 12926 N N . LEU A 1 1704 ? 108.953 178.359 163.003 1.00 187.09 1704 LEU A N 1
ATOM 12927 C CA . LEU A 1 1704 ? 109.066 177.484 164.166 1.00 187.79 1704 LEU A CA 1
ATOM 12928 C C . LEU A 1 1704 ? 108.372 178.078 165.386 1.00 186.84 1704 LEU A C 1
ATOM 12929 O O . LEU A 1 1704 ? 107.843 177.335 166.220 1.00 187.50 1704 LEU A O 1
ATOM 12934 N N . THR A 1 1705 ? 108.367 179.407 165.504 1.00 184.93 1705 THR A N 1
ATOM 12935 C CA . THR A 1 1705 ? 107.582 180.067 166.543 1.00 184.00 1705 THR A CA 1
ATOM 12936 C C . THR A 1 1705 ? 106.086 179.895 166.287 1.00 184.83 1705 THR A C 1
ATOM 12937 O O . THR A 1 1705 ? 105.304 179.716 167.230 1.00 184.66 1705 THR A O 1
ATOM 12941 N N . GLN A 1 1706 ? 105.675 179.926 165.013 1.00 186.76 1706 GLN A N 1
ATOM 12942 C CA . GLN A 1 1706 ? 104.273 179.701 164.663 1.00 189.50 1706 GLN A CA 1
ATOM 12943 C C . GLN A 1 1706 ? 103.833 178.276 164.984 1.00 189.98 1706 GLN A C 1
ATOM 12944 O O . GLN A 1 1706 ? 102.709 178.059 165.451 1.00 191.33 1706 GLN A O 1
ATOM 12950 N N . LEU A 1 1707 ? 104.695 177.290 164.726 1.00 189.47 1707 LEU A N 1
ATOM 12951 C CA . LEU A 1 1707 ? 104.418 175.942 165.214 1.00 190.74 1707 LEU A CA 1
ATOM 12952 C C . LEU A 1 1707 ? 104.553 175.816 166.726 1.00 189.98 1707 LEU A C 1
ATOM 12953 O O . LEU A 1 1707 ? 103.996 174.874 167.299 1.00 189.10 1707 LEU A O 1
ATOM 12958 N N . LEU A 1 1708 ? 105.266 176.729 167.388 1.00 188.38 1708 LEU A N 1
ATOM 12959 C CA . LEU A 1 1708 ? 105.334 176.670 168.844 1.00 187.87 1708 LEU A CA 1
ATOM 12960 C C . LEU A 1 1708 ? 104.012 177.127 169.456 1.00 189.04 1708 LEU A C 1
ATOM 12961 O O . LEU A 1 1708 ? 103.328 176.352 170.132 1.00 190.15 1708 LEU A O 1
ATOM 12966 N N . ILE A 1 1709 ? 103.612 178.369 169.188 1.00 190.21 1709 ILE A N 1
ATOM 12967 C CA . ILE A 1 1709 ? 102.359 178.913 169.707 1.00 192.37 1709 ILE A CA 1
ATOM 12968 C C . ILE A 1 1709 ? 101.250 178.467 168.760 1.00 194.96 1709 ILE A C 1
ATOM 12969 O O . ILE A 1 1709 ? 101.095 179.011 167.665 1.00 195.85 1709 ILE A O 1
ATOM 12974 N N . ILE A 1 1710 ? 100.468 177.480 169.189 1.00 196.25 1710 ILE A N 1
ATOM 12975 C CA . ILE A 1 1710 ? 99.460 176.862 168.333 1.00 197.67 1710 ILE A CA 1
ATOM 12976 C C . ILE A 1 1710 ? 98.247 177.784 168.244 1.00 200.82 1710 ILE A C 1
ATOM 12977 O O . ILE A 1 1710 ? 97.506 177.941 169.218 1.00 201.25 1710 ILE A O 1
ATOM 12982 N N . ASP A 1 1711 ? 98.052 178.385 167.066 1.00 201.75 1711 ASP A N 1
ATOM 12983 C CA . ASP A 1 1711 ? 96.895 179.218 166.706 1.00 202.14 1711 ASP A CA 1
ATOM 12984 C C . ASP A 1 1711 ? 96.633 180.385 167.662 1.00 198.98 1711 ASP A C 1
ATOM 12985 O O . ASP A 1 1711 ? 97.506 181.220 167.891 1.00 195.30 1711 ASP A O 1
ATOM 12990 N N . THR B 2 118 ? 158.929 194.399 105.767 1.00 188.68 118 THR B N 1
ATOM 12991 C CA . THR B 2 118 ? 158.751 193.202 106.580 1.00 189.90 118 THR B CA 1
ATOM 12992 C C . THR B 2 118 ? 157.325 192.675 106.470 1.00 190.02 118 THR B C 1
ATOM 12993 O O . THR B 2 118 ? 157.109 191.501 106.170 1.00 189.52 118 THR B O 1
ATOM 12997 N N . ILE B 2 119 ? 156.356 193.557 106.729 1.00 189.71 119 ILE B N 1
ATOM 12998 C CA . ILE B 2 119 ? 154.948 193.175 106.658 1.00 187.71 119 ILE B CA 1
ATOM 12999 C C . ILE B 2 119 ? 154.526 192.942 105.211 1.00 187.69 119 ILE B C 1
ATOM 13000 O O . ILE B 2 119 ? 153.744 192.028 104.920 1.00 187.66 119 ILE B O 1
ATOM 13005 N N . GLN B 2 120 ? 155.032 193.767 104.287 1.00 187.55 120 GLN B N 1
ATOM 13006 C CA . GLN B 2 120 ? 154.676 193.637 102.875 1.00 186.64 120 GLN B CA 1
ATOM 13007 C C . GLN B 2 120 ? 155.211 192.338 102.277 1.00 187.13 120 GLN B C 1
ATOM 13008 O O . GLN B 2 120 ? 154.510 191.671 101.504 1.00 187.36 120 GLN B O 1
ATOM 13014 N N . THR B 2 121 ? 156.444 191.963 102.632 1.00 187.59 121 THR B N 1
ATOM 13015 C CA . THR B 2 121 ? 156.979 190.668 102.218 1.00 188.79 121 THR B CA 1
ATOM 13016 C C . THR B 2 121 ? 156.198 189.525 102.855 1.00 188.97 121 THR B C 1
ATOM 13017 O O . THR B 2 121 ? 155.949 188.496 102.213 1.00 188.31 121 THR B O 1
ATOM 13021 N N . ALA B 2 122 ? 155.789 189.700 104.114 1.00 189.25 122 ALA B N 1
ATOM 13022 C CA . ALA B 2 122 ? 154.959 188.702 104.780 1.00 187.04 122 ALA B CA 1
ATOM 13023 C C . ALA B 2 122 ? 153.577 188.610 104.144 1.00 186.81 122 ALA B C 1
ATOM 13024 O O . ALA B 2 122 ? 153.016 187.514 104.031 1.00 185.03 122 ALA B O 1
ATOM 13026 N N . GLN B 2 123 ? 153.008 189.744 103.723 1.00 188.09 123 GLN B N 1
ATOM 13027 C CA . GLN B 2 123 ? 151.669 189.697 103.146 1.00 187.49 123 GLN B CA 1
ATOM 13028 C C . GLN B 2 123 ? 151.675 189.187 101.708 1.00 186.25 123 GLN B C 1
ATOM 13029 O O . GLN B 2 123 ? 150.653 188.664 101.250 1.00 184.32 123 GLN B O 1
ATOM 13035 N N . ARG B 2 124 ? 152.789 189.316 100.972 1.00 186.87 124 ARG B N 1
ATOM 13036 C CA . ARG B 2 124 ? 152.825 188.623 99.686 1.00 185.15 124 ARG B CA 1
ATOM 13037 C C . ARG B 2 124 ? 153.198 187.156 99.856 1.00 182.80 124 ARG B C 1
ATOM 13038 O O . ARG B 2 124 ? 152.853 186.333 99.000 1.00 179.81 124 ARG B O 1
ATOM 13046 N N . CYS B 2 125 ? 153.902 186.806 100.937 1.00 183.32 125 CYS B N 1
ATOM 13047 C CA . CYS B 2 125 ? 154.205 185.404 101.195 1.00 180.49 125 CYS B CA 1
ATOM 13048 C C . CYS B 2 125 ? 153.045 184.636 101.823 1.00 178.29 125 CYS B C 1
ATOM 13049 O O . CYS B 2 125 ? 153.042 183.402 101.770 1.00 175.10 125 CYS B O 1
ATOM 13052 N N . ASP B 2 126 ? 152.067 185.323 102.412 1.00 178.19 126 ASP B N 1
ATOM 13053 C CA . ASP B 2 126 ? 150.981 184.634 103.101 1.00 175.13 126 ASP B CA 1
ATOM 13054 C C . ASP B 2 126 ? 149.949 184.114 102.104 1.00 171.53 126 ASP B C 1
ATOM 13055 O O . ASP B 2 126 ? 149.465 184.859 101.247 1.00 171.48 126 ASP B O 1
ATOM 13060 N N . HIS B 2 127 ? 149.612 182.829 102.222 1.00 166.44 127 HIS B N 1
ATOM 13061 C CA . HIS B 2 127 ? 148.578 182.198 101.402 1.00 161.07 127 HIS B CA 1
ATOM 13062 C C . HIS B 2 127 ? 147.704 181.274 102.244 1.00 153.42 127 HIS B C 1
ATOM 13063 O O . HIS B 2 127 ? 147.442 180.132 101.867 1.00 148.86 127 HIS B O 1
ATOM 13070 N N . SER B 2 128 ? 147.264 181.745 103.414 1.00 154.01 128 SER B N 1
ATOM 13071 C CA . SER B 2 128 ? 146.376 180.938 104.250 1.00 149.66 128 SER B CA 1
ATOM 13072 C C . SER B 2 128 ? 145.028 180.716 103.571 1.00 145.34 128 SER B C 1
ATOM 13073 O O . SER B 2 128 ? 144.544 179.575 103.475 1.00 143.51 128 SER B O 1
ATOM 13076 N N . ASP B 2 129 ? 144.434 181.799 103.056 1.00 147.24 129 ASP B N 1
ATOM 13077 C CA . ASP B 2 129 ? 143.161 181.704 102.348 1.00 147.20 129 ASP B CA 1
ATOM 13078 C C . ASP B 2 129 ? 143.295 180.891 101.067 1.00 141.25 129 ASP B C 1
ATOM 13079 O O . ASP B 2 129 ? 142.408 180.093 100.744 1.00 137.11 129 ASP B O 1
ATOM 13084 N N . SER B 2 130 ? 144.418 181.045 100.357 1.00 139.51 130 SER B N 1
ATOM 13085 C CA . SER B 2 130 ? 144.619 180.347 99.090 1.00 135.83 130 SER B CA 1
ATOM 13086 C C . SER B 2 130 ? 144.699 178.838 99.290 1.00 130.36 130 SER B C 1
ATOM 13087 O O . SER B 2 130 ? 143.977 178.080 98.631 1.00 128.62 130 SER B O 1
ATOM 13090 N N . ILE B 2 131 ? 145.544 178.391 100.228 1.00 128.18 131 ILE B N 1
ATOM 13091 C CA . ILE B 2 131 ? 145.686 176.964 100.511 1.00 126.13 131 ILE B CA 1
ATOM 13092 C C . ILE B 2 131 ? 144.397 176.378 101.084 1.00 124.90 131 ILE B C 1
ATOM 13093 O O . ILE B 2 131 ? 144.041 175.232 100.762 1.00 125.12 131 ILE B O 1
ATOM 13098 N N . ARG B 2 132 ? 143.646 177.150 101.887 1.00 124.27 132 ARG B N 1
ATOM 13099 C CA . ARG B 2 132 ? 142.354 176.644 102.355 1.00 122.00 132 ARG B CA 1
ATOM 13100 C C . ARG B 2 132 ? 141.350 176.467 101.210 1.00 118.90 132 ARG B C 1
ATOM 13101 O O . ARG B 2 132 ? 140.614 175.468 101.182 1.00 118.76 132 ARG B O 1
ATOM 13109 N N . ILE B 2 133 ? 141.331 177.398 100.243 1.00 116.16 133 ILE B N 1
ATOM 13110 C CA . ILE B 2 133 ? 140.443 177.255 99.083 1.00 113.85 133 ILE B CA 1
ATOM 13111 C C . ILE B 2 133 ? 140.820 176.036 98.241 1.00 113.15 133 ILE B C 1
ATOM 13112 O O . ILE B 2 133 ? 139.941 175.259 97.832 1.00 114.17 133 ILE B O 1
ATOM 13117 N N . LEU B 2 134 ? 142.123 175.826 97.996 1.00 111.90 134 LEU B N 1
ATOM 13118 C CA . LEU B 2 134 ? 142.543 174.660 97.212 1.00 112.42 134 LEU B CA 1
ATOM 13119 C C . LEU B 2 134 ? 142.230 173.345 97.921 1.00 111.84 134 LEU B C 1
ATOM 13120 O O . LEU B 2 134 ? 141.766 172.389 97.281 1.00 111.42 134 LEU B O 1
ATOM 13125 N N . GLY B 2 135 ? 142.456 173.282 99.239 1.00 113.45 135 GLY B N 1
ATOM 13126 C CA . GLY B 2 135 ? 142.131 172.073 99.984 1.00 112.01 135 GLY B CA 1
ATOM 13127 C C . GLY B 2 135 ? 140.647 171.756 99.982 1.00 108.49 135 GLY B C 1
ATOM 13128 O O . GLY B 2 135 ? 140.247 170.599 99.795 1.00 107.22 135 GLY B O 1
ATOM 13129 N N . GLU B 2 136 ? 139.807 172.789 100.131 1.00 106.92 136 GLU B N 1
ATOM 13130 C CA . GLU B 2 136 ? 138.365 172.571 100.077 1.00 105.92 136 GLU B CA 1
ATOM 13131 C C . GLU B 2 136 ? 137.904 172.130 98.690 1.00 101.79 136 GLU B C 1
ATOM 13132 O O . GLU B 2 136 ? 137.020 171.270 98.584 1.00 100.39 136 GLU B O 1
ATOM 13138 N N . ASN B 2 137 ? 138.514 172.661 97.624 1.00 98.93 137 ASN B N 1
ATOM 13139 C CA . ASN B 2 137 ? 138.123 172.248 96.275 1.00 96.29 137 ASN B CA 1
ATOM 13140 C C . ASN B 2 137 ? 138.531 170.805 95.977 1.00 95.02 137 ASN B C 1
ATOM 13141 O O . ASN B 2 137 ? 137.792 170.073 95.297 1.00 95.42 137 ASN B O 1
ATOM 13146 N N . ILE B 2 138 ? 139.691 170.369 96.482 1.00 94.86 138 ILE B N 1
ATOM 13147 C CA . ILE B 2 138 ? 140.043 168.953 96.341 1.00 93.11 138 ILE B CA 1
ATOM 13148 C C . ILE B 2 138 ? 139.101 168.070 97.171 1.00 92.01 138 ILE B C 1
ATOM 13149 O O . ILE B 2 138 ? 138.799 166.931 96.778 1.00 92.69 138 ILE B O 1
ATOM 13154 N N . LYS B 2 139 ? 138.570 168.588 98.287 1.00 91.98 139 LYS B N 1
ATOM 13155 C CA . LYS B 2 139 ? 137.532 167.841 99.006 1.00 91.35 139 LYS B CA 1
ATOM 13156 C C . LYS B 2 139 ? 136.238 167.715 98.191 1.00 87.65 139 LYS B C 1
ATOM 13157 O O . LYS B 2 139 ? 135.566 166.671 98.246 1.00 87.87 139 LYS B O 1
ATOM 13163 N N . ILE B 2 140 ? 135.876 168.761 97.430 1.00 84.78 140 ILE B N 1
ATOM 13164 C CA . ILE B 2 140 ? 134.725 168.659 96.517 1.00 82.69 140 ILE B CA 1
ATOM 13165 C C . ILE B 2 140 ? 134.969 167.595 95.446 1.00 78.68 140 ILE B C 1
ATOM 13166 O O . ILE B 2 140 ? 134.060 166.815 95.103 1.00 79.71 140 ILE B O 1
ATOM 13171 N N . LEU B 2 141 ? 136.193 167.557 94.895 1.00 75.64 141 LEU B N 1
ATOM 13172 C CA . LEU B 2 141 ? 136.568 166.502 93.947 1.00 70.93 141 LEU B CA 1
ATOM 13173 C C . LEU B 2 141 ? 136.430 165.109 94.554 1.00 70.24 141 LEU B C 1
ATOM 13174 O O . LEU B 2 141 ? 135.939 164.183 93.891 1.00 73.62 141 LEU B O 1
ATOM 13179 N N . ASP B 2 142 ? 136.845 164.949 95.814 1.00 68.60 142 ASP B N 1
ATOM 13180 C CA . ASP B 2 142 ? 136.758 163.648 96.474 1.00 68.51 142 ASP B CA 1
ATOM 13181 C C . ASP B 2 142 ? 135.309 163.212 96.677 1.00 69.46 142 ASP B C 1
ATOM 13182 O O . ASP B 2 142 ? 134.976 162.035 96.467 1.00 72.12 142 ASP B O 1
ATOM 13187 N N . ARG B 2 143 ? 134.432 164.150 97.063 1.00 67.64 143 ARG B N 1
ATOM 13188 C CA . ARG B 2 143 ? 133.016 163.818 97.239 1.00 64.40 143 ARG B CA 1
ATOM 13189 C C . ARG B 2 143 ? 132.357 163.417 95.917 1.00 61.91 143 ARG B C 1
ATOM 13190 O O . ARG B 2 143 ? 131.593 162.436 95.863 1.00 62.19 143 ARG B O 1
ATOM 13198 N N . SER B 2 144 ? 132.667 164.144 94.834 1.00 59.85 144 SER B N 1
ATOM 13199 C CA . SER B 2 144 ? 132.116 163.799 93.523 1.00 59.20 144 SER B CA 1
ATOM 13200 C C . SER B 2 144 ? 132.629 162.446 93.035 1.00 59.23 144 SER B C 1
ATOM 13201 O O . SER B 2 144 ? 131.885 161.679 92.401 1.00 64.15 144 SER B O 1
ATOM 13204 N N . MET B 2 145 ? 133.886 162.126 93.347 1.00 55.38 145 MET B N 1
ATOM 13205 C CA . MET B 2 145 ? 134.444 160.834 92.963 1.00 55.56 145 MET B CA 1
ATOM 13206 C C . MET B 2 145 ? 133.792 159.683 93.722 1.00 54.57 145 MET B C 1
ATOM 13207 O O . MET B 2 145 ? 133.557 158.610 93.146 1.00 62.01 145 MET B O 1
ATOM 13212 N N . LYS B 2 146 ? 133.489 159.883 95.011 1.00 50.00 146 LYS B N 1
ATOM 13213 C CA . LYS B 2 146 ? 132.767 158.856 95.764 1.00 50.46 146 LYS B CA 1
ATOM 13214 C C . LYS B 2 146 ? 131.360 158.635 95.210 1.00 53.18 146 LYS B C 1
ATOM 13215 O O . LYS B 2 146 ? 130.879 157.490 95.149 1.00 55.69 146 LYS B O 1
ATOM 13221 N N . THR B 2 147 ? 130.697 159.718 94.780 1.00 50.43 147 THR B N 1
ATOM 13222 C CA . THR B 2 147 ? 129.385 159.584 94.142 1.00 45.47 147 THR B CA 1
ATOM 13223 C C . THR B 2 147 ? 129.461 158.777 92.841 1.00 47.55 147 THR B C 1
ATOM 13224 O O . THR B 2 147 ? 128.634 157.876 92.610 1.00 52.97 147 THR B O 1
ATOM 13228 N N . MET B 2 148 ? 130.470 159.058 92.003 1.00 47.01 148 MET B N 1
ATOM 13229 C CA . MET B 2 148 ? 130.653 158.292 90.767 1.00 47.33 148 MET B CA 1
ATOM 13230 C C . MET B 2 148 ? 130.954 156.824 91.040 1.00 51.35 148 MET B C 1
ATOM 13231 O O . MET B 2 148 ? 130.487 155.943 90.303 1.00 56.20 148 MET B O 1
ATOM 13236 N N . MET B 2 149 ? 131.740 156.545 92.085 1.00 51.34 149 MET B N 1
ATOM 13237 C CA . MET B 2 149 ? 132.047 155.164 92.445 1.00 52.41 149 MET B CA 1
ATOM 13238 C C . MET B 2 149 ? 130.789 154.410 92.859 1.00 53.23 149 MET B C 1
ATOM 13239 O O . MET B 2 149 ? 130.606 153.242 92.485 1.00 59.10 149 MET B O 1
ATOM 13244 N N . GLU B 2 150 ? 129.899 155.078 93.603 1.00 49.22 150 GLU B N 1
ATOM 13245 C CA . GLU B 2 150 ? 128.643 154.450 94.014 1.00 47.35 150 GLU B CA 1
ATOM 13246 C C . GLU B 2 150 ? 127.755 154.119 92.813 1.00 51.07 150 GLU B C 1
ATOM 13247 O O . GLU B 2 150 ? 127.208 153.007 92.718 1.00 56.60 150 GLU B O 1
ATOM 13253 N N . THR B 2 151 ? 127.621 155.066 91.871 1.00 48.37 151 THR B N 1
ATOM 13254 C CA . THR B 2 151 ? 126.809 154.804 90.677 1.00 49.03 151 THR B CA 1
ATOM 13255 C C . THR B 2 151 ? 127.403 153.690 89.816 1.00 51.37 151 THR B C 1
ATOM 13256 O O . THR B 2 151 ? 126.671 152.852 89.266 1.00 55.42 151 THR B O 1
ATOM 13260 N N . MET B 2 152 ? 128.731 153.637 89.725 1.00 48.52 152 MET B N 1
ATOM 13261 C CA . MET B 2 152 ? 129.380 152.570 88.973 1.00 50.27 152 MET B CA 1
ATOM 13262 C C . MET B 2 152 ? 129.155 151.200 89.615 1.00 50.60 152 MET B C 1
ATOM 13263 O O . MET B 2 152 ? 128.980 150.194 88.909 1.00 54.67 152 MET B O 1
ATOM 13268 N N . LYS B 2 153 ? 129.135 151.144 90.949 1.00 48.31 153 LYS B N 1
ATOM 13269 C CA . LYS B 2 153 ? 128.825 149.889 91.631 1.00 48.92 153 LYS B CA 1
ATOM 13270 C C . LYS B 2 153 ? 127.388 149.437 91.369 1.00 51.33 153 LYS B C 1
ATOM 13271 O O . LYS B 2 153 ? 127.125 148.234 91.185 1.00 55.85 153 LYS B O 1
ATOM 13277 N N . LEU B 2 154 ? 126.445 150.390 91.338 1.00 49.50 154 LEU B N 1
ATOM 13278 C CA . LEU B 2 154 ? 125.071 150.047 90.958 1.00 47.81 154 LEU B CA 1
ATOM 13279 C C . LEU B 2 154 ? 124.961 149.565 89.512 1.00 45.23 154 LEU B C 1
ATOM 13280 O O . LEU B 2 154 ? 124.051 148.795 89.188 1.00 46.09 154 LEU B O 1
ATOM 13285 N N . MET B 2 155 ? 125.860 150.005 88.630 1.00 48.55 155 MET B N 1
ATOM 13286 C CA . MET B 2 155 ? 125.889 149.439 87.278 1.00 46.89 155 MET B CA 1
ATOM 13287 C C . MET B 2 155 ? 126.418 148.006 87.287 1.00 50.09 155 MET B C 1
ATOM 13288 O O . MET B 2 155 ? 125.904 147.129 86.559 1.00 53.69 155 MET B O 1
ATOM 13293 N N . MET B 2 156 ? 127.471 147.773 88.088 1.00 49.39 156 MET B N 1
ATOM 13294 C CA . MET B 2 156 ? 128.113 146.462 88.146 1.00 46.70 156 MET B CA 1
ATOM 13295 C C . MET B 2 156 ? 127.166 145.387 88.644 1.00 46.12 156 MET B C 1
ATOM 13296 O O . MET B 2 156 ? 127.238 144.243 88.176 1.00 50.42 156 MET B O 1
ATOM 13301 N N . GLU B 2 157 ? 126.295 145.733 89.608 1.00 43.66 157 GLU B N 1
ATOM 13302 C CA . GLU B 2 157 ? 125.326 144.762 90.129 1.00 41.68 157 GLU B CA 1
ATOM 13303 C C . GLU B 2 157 ? 124.447 144.190 89.022 1.00 43.83 157 GLU B C 1
ATOM 13304 O O . GLU B 2 157 ? 124.348 142.968 88.866 1.00 45.83 157 GLU B O 1
ATOM 13310 N N . LYS B 2 158 ? 123.859 145.064 88.204 1.00 45.09 158 LYS B N 1
ATOM 13311 C CA . LYS B 2 158 ? 122.940 144.610 87.168 1.00 40.57 158 LYS B CA 1
ATOM 13312 C C . LYS B 2 158 ? 123.655 143.852 86.058 1.00 43.40 158 LYS B C 1
ATOM 13313 O O . LYS B 2 158 ? 123.150 142.816 85.598 1.00 48.61 158 LYS B O 1
ATOM 13319 N N . VAL B 2 159 ? 124.841 144.314 85.635 1.00 41.49 159 VAL B N 1
ATOM 13320 C CA . VAL B 2 159 ? 125.508 143.599 84.542 1.00 39.96 159 VAL B CA 1
ATOM 13321 C C . VAL B 2 159 ? 126.033 142.231 85.001 1.00 45.84 159 VAL B C 1
ATOM 13322 O O . VAL B 2 159 ? 125.925 141.238 84.262 1.00 50.46 159 VAL B O 1
ATOM 13326 N N . ASP B 2 160 ? 126.528 142.128 86.244 1.00 44.40 160 ASP B N 1
ATOM 13327 C CA . ASP B 2 160 ? 127.015 140.842 86.734 1.00 43.62 160 ASP B CA 1
ATOM 13328 C C . ASP B 2 160 ? 125.873 139.869 86.996 1.00 45.04 160 ASP B C 1
ATOM 13329 O O . ASP B 2 160 ? 126.006 138.670 86.717 1.00 50.21 160 ASP B O 1
ATOM 13334 N N . LEU B 2 161 ? 124.740 140.359 87.517 1.00 41.87 161 LEU B N 1
ATOM 13335 C CA . LEU B 2 161 ? 123.603 139.470 87.732 1.00 39.81 161 LEU B CA 1
ATOM 13336 C C . LEU B 2 161 ? 122.992 139.000 86.419 1.00 42.20 161 LEU B C 1
ATOM 13337 O O . LEU B 2 161 ? 122.557 137.847 86.329 1.00 43.59 161 LEU B O 1
ATOM 13342 N N . LEU B 2 162 ? 122.977 139.851 85.388 1.00 42.43 162 LEU B N 1
ATOM 13343 C CA . LEU B 2 162 ? 122.490 139.402 84.086 1.00 43.08 162 LEU B CA 1
ATOM 13344 C C . LEU B 2 162 ? 123.413 138.359 83.466 1.00 44.56 162 LEU B C 1
ATOM 13345 O O . LEU B 2 162 ? 122.936 137.368 82.891 1.00 49.99 162 LEU B O 1
ATOM 13350 N N . TYR B 2 163 ? 124.734 138.543 83.591 1.00 44.02 163 TYR B N 1
ATOM 13351 C CA . TYR B 2 163 ? 125.655 137.569 83.009 1.00 42.92 163 TYR B CA 1
ATOM 13352 C C . TYR B 2 163 ? 125.609 136.241 83.765 1.00 42.68 163 TYR B C 1
ATOM 13353 O O . TYR B 2 163 ? 125.688 135.166 83.153 1.00 46.62 163 TYR B O 1
ATOM 13362 N N . ALA B 2 164 ? 125.449 136.294 85.091 1.00 41.69 164 ALA B N 1
ATOM 13363 C CA . ALA B 2 164 ? 125.300 135.072 85.874 1.00 40.60 164 ALA B CA 1
ATOM 13364 C C . ALA B 2 164 ? 123.968 134.378 85.608 1.00 44.62 164 ALA B C 1
ATOM 13365 O O . ALA B 2 164 ? 123.895 133.146 85.678 1.00 44.15 164 ALA B O 1
ATOM 13367 N N . SER B 2 165 ? 122.906 135.142 85.329 1.00 47.49 165 SER B N 1
ATOM 13368 C CA . SER B 2 165 ? 121.635 134.536 84.941 1.00 42.63 165 SER B CA 1
ATOM 13369 C C . SER B 2 165 ? 121.744 133.846 83.590 1.00 40.74 165 SER B C 1
ATOM 13370 O O . SER B 2 165 ? 121.129 132.797 83.372 1.00 46.12 165 SER B O 1
ATOM 13373 N N . THR B 2 166 ? 122.511 134.431 82.668 1.00 40.02 166 THR B N 1
ATOM 13374 C CA . THR B 2 166 ? 122.774 133.773 81.391 1.00 39.44 166 THR B CA 1
ATOM 13375 C C . THR B 2 166 ? 123.627 132.518 81.572 1.00 41.20 166 THR B C 1
ATOM 13376 O O . THR B 2 166 ? 123.456 131.538 80.836 1.00 44.50 166 THR B O 1
ATOM 13380 N N . ALA B 2 167 ? 124.508 132.509 82.576 1.00 45.40 167 ALA B N 1
ATOM 13381 C CA . ALA B 2 167 ? 125.498 131.442 82.710 1.00 43.45 167 ALA B CA 1
ATOM 13382 C C . ALA B 2 167 ? 124.909 130.108 83.164 1.00 44.79 167 ALA B C 1
ATOM 13383 O O . ALA B 2 167 ? 125.547 129.068 82.968 1.00 49.35 167 ALA B O 1
ATOM 13385 N N . VAL B 2 168 ? 123.729 130.112 83.789 1.00 46.69 168 VAL B N 1
ATOM 13386 C CA . VAL B 2 168 ? 123.188 128.903 84.411 1.00 41.13 168 VAL B CA 1
ATOM 13387 C C . VAL B 2 168 ? 122.768 127.905 83.340 1.00 43.69 168 VAL B C 1
ATOM 13388 O O . VAL B 2 168 ? 122.009 128.237 82.421 1.00 48.25 168 VAL B O 1
ATOM 13392 N N . GLY B 2 169 ? 123.265 126.674 83.456 1.00 43.17 169 GLY B N 1
ATOM 13393 C CA . GLY B 2 169 ? 122.971 125.621 82.510 1.00 46.75 169 GLY B CA 1
ATOM 13394 C C . GLY B 2 169 ? 123.950 125.494 81.365 1.00 52.96 169 GLY B C 1
ATOM 13395 O O . GLY B 2 169 ? 123.846 124.537 80.588 1.00 60.94 169 GLY B O 1
ATOM 13396 N N . THR B 2 170 ? 124.892 126.419 81.235 1.00 49.24 170 THR B N 1
ATOM 13397 C CA . THR B 2 170 ? 125.892 126.415 80.178 1.00 50.05 170 THR B CA 1
ATOM 13398 C C . THR B 2 170 ? 127.281 126.265 80.789 1.00 57.50 170 THR B C 1
ATOM 13399 O O . THR B 2 170 ? 127.444 126.153 82.005 1.00 60.39 170 THR B O 1
ATOM 13403 N N . SER B 2 171 ? 128.292 126.263 79.921 1.00 58.04 171 SER B N 1
ATOM 13404 C CA . SER B 2 171 ? 129.688 126.187 80.331 1.00 58.35 171 SER B CA 1
ATOM 13405 C C . SER B 2 171 ? 130.409 127.522 80.177 1.00 58.62 171 SER B C 1
ATOM 13406 O O . SER B 2 171 ? 131.583 127.550 79.792 1.00 60.55 171 SER B O 1
ATOM 13409 N N . ALA B 2 172 ? 129.723 128.627 80.460 1.00 54.53 172 ALA B N 1
ATOM 13410 C CA . ALA B 2 172 ? 130.326 129.944 80.321 1.00 48.99 172 ALA B CA 1
ATOM 13411 C C . ALA B 2 172 ? 131.363 130.181 81.418 1.00 46.17 172 ALA B C 1
ATOM 13412 O O . ALA B 2 172 ? 131.163 129.762 82.562 1.00 49.33 172 ALA B O 1
ATOM 13414 N N . PRO B 2 173 ? 132.479 130.832 81.099 1.00 42.61 173 PRO B N 1
ATOM 13415 C CA . PRO B 2 173 ? 133.508 131.091 82.113 1.00 39.63 173 PRO B CA 1
ATOM 13416 C C . PRO B 2 173 ? 133.084 132.168 83.099 1.00 38.78 173 PRO B C 1
ATOM 13417 O O . PRO B 2 173 ? 132.230 133.009 82.817 1.00 44.40 173 PRO B O 1
ATOM 13421 N N . MET B 2 174 ? 133.718 132.142 84.271 1.00 35.88 174 MET B N 1
ATOM 13422 C CA . MET B 2 174 ? 133.615 133.246 85.226 1.00 36.46 174 MET B CA 1
ATOM 13423 C C . MET B 2 174 ? 134.624 134.313 84.832 1.00 44.94 174 MET B C 1
ATOM 13424 O O . MET B 2 174 ? 135.828 134.155 85.041 1.00 49.93 174 MET B O 1
ATOM 13429 N N . LEU B 2 175 ? 134.138 135.395 84.251 1.00 40.68 175 LEU B N 1
ATOM 13430 C CA . LEU B 2 175 ? 134.991 136.508 83.874 1.00 36.43 175 LEU B CA 1
ATOM 13431 C C . LEU B 2 175 ? 135.302 137.382 85.089 1.00 41.75 175 LEU B C 1
ATOM 13432 O O . LEU B 2 175 ? 134.520 137.424 86.043 1.00 45.37 175 LEU B O 1
ATOM 13437 N N . PRO B 2 176 ? 136.457 138.053 85.093 1.00 41.44 176 PRO B N 1
ATOM 13438 C CA . PRO B 2 176 ? 136.806 138.924 86.221 1.00 39.54 176 PRO B CA 1
ATOM 13439 C C . PRO B 2 176 ? 135.886 140.128 86.337 1.00 45.96 176 PRO B C 1
ATOM 13440 O O . PRO B 2 176 ? 135.340 140.626 85.349 1.00 52.74 176 PRO B O 1
ATOM 13444 N N . SER B 2 177 ? 135.722 140.596 87.569 1.00 44.17 177 SER B N 1
ATOM 13445 C CA . SER B 2 177 ? 134.915 141.770 87.858 1.00 47.61 177 SER B CA 1
ATOM 13446 C C . SER B 2 177 ? 135.692 142.905 88.505 1.00 50.57 177 SER B C 1
ATOM 13447 O O . SER B 2 177 ? 135.339 144.067 88.300 1.00 53.86 177 SER B O 1
ATOM 13450 N N . HIS B 2 178 ? 136.740 142.604 89.272 1.00 48.44 178 HIS B N 1
ATOM 13451 C CA . HIS B 2 178 ? 137.579 143.576 89.952 1.00 44.11 178 HIS B CA 1
ATOM 13452 C C . HIS B 2 178 ? 139.032 143.327 89.558 1.00 50.60 178 HIS B C 1
ATOM 13453 O O . HIS B 2 178 ? 139.427 142.166 89.413 1.00 52.57 178 HIS B O 1
ATOM 13460 N N . PRO B 2 179 ? 139.847 144.391 89.349 1.00 51.62 179 PRO B N 1
ATOM 13461 C CA . PRO B 2 179 ? 141.107 144.236 88.601 1.00 57.34 179 PRO B CA 1
ATOM 13462 C C . PRO B 2 179 ? 142.177 143.336 89.204 1.00 62.96 179 PRO B C 1
ATOM 13463 O O . PRO B 2 179 ? 142.516 142.305 88.612 1.00 67.27 179 PRO B O 1
ATOM 13467 N N . ALA B 2 180 ? 142.661 143.686 90.398 1.00 59.57 180 ALA B N 1
ATOM 13468 C CA . ALA B 2 180 ? 143.824 143.060 91.019 1.00 59.84 180 ALA B CA 1
ATOM 13469 C C . ALA B 2 180 ? 143.992 143.589 92.437 1.00 66.11 180 ALA B C 1
ATOM 13470 O O . ALA B 2 180 ? 143.568 144.715 92.728 1.00 71.85 180 ALA B O 1
ATOM 13472 N N . PRO B 2 181 ? 144.586 142.822 93.345 1.00 63.61 181 PRO B N 1
ATOM 13473 C CA . PRO B 2 181 ? 144.992 143.387 94.630 1.00 64.29 181 PRO B CA 1
ATOM 13474 C C . PRO B 2 181 ? 146.170 144.327 94.454 1.00 75.53 181 PRO B C 1
ATOM 13475 O O . PRO B 2 181 ? 147.032 144.097 93.592 1.00 79.29 181 PRO B O 1
ATOM 13479 N N . PRO B 2 182 ? 146.229 145.409 95.232 1.00 82.29 182 PRO B N 1
ATOM 13480 C CA . PRO B 2 182 ? 147.384 146.314 95.149 1.00 87.08 182 PRO B CA 1
ATOM 13481 C C . PRO B 2 182 ? 148.633 145.655 95.716 1.00 98.19 182 PRO B C 1
ATOM 13482 O O . PRO B 2 182 ? 148.594 145.053 96.792 1.00 100.39 182 PRO B O 1
ATOM 13486 N N . ARG B 2 183 ? 149.737 145.781 94.972 1.00 103.16 183 ARG B N 1
ATOM 13487 C CA . ARG B 2 183 ? 151.060 145.236 95.309 1.00 106.24 183 ARG B CA 1
ATOM 13488 C C . ARG B 2 183 ? 151.049 143.729 95.580 1.00 106.17 183 ARG B C 1
ATOM 13489 O O . ARG B 2 183 ? 150.336 142.974 94.919 1.00 103.68 183 ARG B O 1
ATOM 13497 N N . THR C 2 118 ? 167.473 186.992 102.406 1.00 199.50 118 THR C N 1
ATOM 13498 C CA . THR C 2 118 ? 166.337 187.209 103.295 1.00 201.77 118 THR C CA 1
ATOM 13499 C C . THR C 2 118 ? 165.068 187.473 102.489 1.00 201.69 118 THR C C 1
ATOM 13500 O O . THR C 2 118 ? 164.124 186.684 102.528 1.00 200.43 118 THR C O 1
ATOM 13504 N N . ILE C 2 119 ? 165.052 188.597 101.768 1.00 202.27 119 ILE C N 1
ATOM 13505 C CA . ILE C 2 119 ? 163.916 188.916 100.908 1.00 200.38 119 ILE C CA 1
ATOM 13506 C C . ILE C 2 119 ? 163.887 187.992 99.696 1.00 199.69 119 ILE C C 1
ATOM 13507 O O . ILE C 2 119 ? 162.822 187.503 99.294 1.00 197.50 119 ILE C O 1
ATOM 13512 N N . GLN C 2 120 ? 165.056 187.732 99.100 1.00 201.23 120 GLN C N 1
ATOM 13513 C CA . GLN C 2 120 ? 165.118 186.869 97.924 1.00 199.44 120 GLN C CA 1
ATOM 13514 C C . GLN C 2 120 ? 164.849 185.411 98.278 1.00 197.51 120 GLN C C 1
ATOM 13515 O O . GLN C 2 120 ? 164.322 184.665 97.447 1.00 195.08 120 GLN C O 1
ATOM 13521 N N . THR C 2 121 ? 165.158 184.999 99.511 1.00 198.33 121 THR C N 1
ATOM 13522 C CA . THR C 2 121 ? 164.846 183.639 99.938 1.00 195.23 121 THR C CA 1
ATOM 13523 C C . THR C 2 121 ? 163.341 183.440 100.086 1.00 193.60 121 THR C C 1
ATOM 13524 O O . THR C 2 121 ? 162.793 182.426 99.633 1.00 192.17 121 THR C O 1
ATOM 13528 N N . ALA C 2 122 ? 162.656 184.414 100.694 1.00 194.41 122 ALA C N 1
ATOM 13529 C CA . ALA C 2 122 ? 161.201 184.362 100.799 1.00 193.35 122 ALA C CA 1
ATOM 13530 C C . ALA C 2 122 ? 160.532 184.502 99.438 1.00 192.91 122 ALA C C 1
ATOM 13531 O O . ALA C 2 122 ? 159.431 183.977 99.234 1.00 189.47 122 ALA C O 1
ATOM 13533 N N . GLN C 2 123 ? 161.172 185.214 98.505 1.00 194.20 123 GLN C N 1
ATOM 13534 C CA . GLN C 2 123 ? 160.686 185.241 97.128 1.00 192.07 123 GLN C CA 1
ATOM 13535 C C . GLN C 2 123 ? 160.845 183.877 96.460 1.00 190.24 123 GLN C C 1
ATOM 13536 O O . GLN C 2 123 ? 159.978 183.455 95.685 1.00 187.60 123 GLN C O 1
ATOM 13542 N N . ARG C 2 124 ? 161.950 183.180 96.748 1.00 191.26 124 ARG C N 1
ATOM 13543 C CA . ARG C 2 124 ? 162.187 181.858 96.172 1.00 189.83 124 ARG C CA 1
ATOM 13544 C C . ARG C 2 124 ? 161.197 180.828 96.707 1.00 186.99 124 ARG C C 1
ATOM 13545 O O . ARG C 2 124 ? 160.671 180.009 95.944 1.00 183.76 124 ARG C O 1
ATOM 13553 N N . CYS C 2 125 ? 160.912 180.871 98.009 1.00 187.27 125 CYS C N 1
ATOM 13554 C CA . CYS C 2 125 ? 160.120 179.829 98.653 1.00 184.89 125 CYS C CA 1
ATOM 13555 C C . CYS C 2 125 ? 158.621 179.940 98.395 1.00 181.16 125 CYS C C 1
ATOM 13556 O O . CYS C 2 125 ? 157.873 179.073 98.856 1.00 177.01 125 CYS C O 1
ATOM 13559 N N . ASP C 2 126 ? 158.158 180.972 97.693 1.00 181.23 126 ASP C N 1
ATOM 13560 C CA . ASP C 2 126 ? 156.745 181.124 97.381 1.00 175.27 126 ASP C CA 1
ATOM 13561 C C . ASP C 2 126 ? 156.622 181.330 95.876 1.00 171.95 126 ASP C C 1
ATOM 13562 O O . ASP C 2 126 ? 157.470 181.969 95.245 1.00 174.40 126 ASP C O 1
ATOM 13567 N N . HIS C 2 127 ? 155.544 180.780 95.304 1.00 168.18 127 HIS C N 1
ATOM 13568 C CA . HIS C 2 127 ? 155.182 180.988 93.899 1.00 164.52 127 HIS C CA 1
ATOM 13569 C C . HIS C 2 127 ? 153.673 181.235 93.833 1.00 157.11 127 HIS C C 1
ATOM 13570 O O . HIS C 2 127 ? 152.905 180.301 93.602 1.00 152.18 127 HIS C O 1
ATOM 13577 N N . SER C 2 128 ? 153.262 182.499 93.995 1.00 155.45 128 SER C N 1
ATOM 13578 C CA . SER C 2 128 ? 151.839 182.829 94.097 1.00 151.83 128 SER C CA 1
ATOM 13579 C C . SER C 2 128 ? 151.119 182.677 92.760 1.00 146.26 128 SER C C 1
ATOM 13580 O O . SER C 2 128 ? 149.957 182.237 92.714 1.00 144.72 128 SER C O 1
ATOM 13583 N N . ASP C 2 129 ? 151.789 183.059 91.668 1.00 144.64 129 ASP C N 1
ATOM 13584 C CA . ASP C 2 129 ? 151.200 182.949 90.338 1.00 143.08 129 ASP C CA 1
ATOM 13585 C C . ASP C 2 129 ? 150.928 181.495 89.972 1.00 140.35 129 ASP C C 1
ATOM 13586 O O . ASP C 2 129 ? 149.890 181.183 89.375 1.00 138.92 129 ASP C O 1
ATOM 13591 N N . SER C 2 130 ? 151.823 180.587 90.370 1.00 138.95 130 SER C N 1
ATOM 13592 C CA . SER C 2 130 ? 151.603 179.170 90.114 1.00 138.65 130 SER C CA 1
ATOM 13593 C C . SER C 2 130 ? 150.456 178.623 90.955 1.00 134.49 130 SER C C 1
ATOM 13594 O O . SER C 2 130 ? 149.746 177.720 90.501 1.00 133.71 130 SER C O 1
ATOM 13597 N N . ILE C 2 131 ? 150.251 179.171 92.161 1.00 132.66 131 ILE C N 1
ATOM 13598 C CA . ILE C 2 131 ? 149.075 178.828 92.965 1.00 131.69 131 ILE C CA 1
ATOM 13599 C C . ILE C 2 131 ? 147.794 179.231 92.245 1.00 130.51 131 ILE C C 1
ATOM 13600 O O . ILE C 2 131 ? 146.821 178.463 92.205 1.00 130.33 131 ILE C O 1
ATOM 13605 N N . ARG C 2 132 ? 147.779 180.430 91.647 1.00 129.18 132 ARG C N 1
ATOM 13606 C CA . ARG C 2 132 ? 146.593 180.869 90.908 1.00 128.41 132 ARG C CA 1
ATOM 13607 C C . ARG C 2 132 ? 146.335 180.005 89.670 1.00 125.00 132 ARG C C 1
ATOM 13608 O O . ARG C 2 132 ? 145.180 179.644 89.384 1.00 126.76 132 ARG C O 1
ATOM 13616 N N . ILE C 2 133 ? 147.402 179.642 88.944 1.00 121.64 133 ILE C N 1
ATOM 13617 C CA . ILE C 2 133 ? 147.262 178.767 87.775 1.00 123.12 133 ILE C CA 1
ATOM 13618 C C . ILE C 2 133 ? 146.747 177.385 88.177 1.00 122.09 133 ILE C C 1
ATOM 13619 O O . ILE C 2 133 ? 145.854 176.827 87.519 1.00 122.59 133 ILE C O 1
ATOM 13624 N N . LEU C 2 134 ? 147.269 176.821 89.273 1.00 119.26 134 LEU C N 1
ATOM 13625 C CA . LEU C 2 134 ? 146.812 175.490 89.659 1.00 118.45 134 LEU C CA 1
ATOM 13626 C C . LEU C 2 134 ? 145.397 175.525 90.224 1.00 117.49 134 LEU C C 1
ATOM 13627 O O . LEU C 2 134 ? 144.663 174.546 90.081 1.00 119.15 134 LEU C O 1
ATOM 13632 N N . GLY C 2 135 ? 144.980 176.645 90.828 1.00 114.60 135 GLY C N 1
ATOM 13633 C CA . GLY C 2 135 ? 143.584 176.782 91.227 1.00 111.39 135 GLY C CA 1
ATOM 13634 C C . GLY C 2 135 ? 142.633 176.830 90.044 1.00 111.60 135 GLY C C 1
ATOM 13635 O O . GLY C 2 135 ? 141.555 176.215 90.069 1.00 113.05 135 GLY C O 1
ATOM 13636 N N . GLU C 2 136 ? 143.025 177.547 88.982 1.00 111.18 136 GLU C N 1
ATOM 13637 C CA . GLU C 2 136 ? 142.237 177.535 87.749 1.00 113.88 136 GLU C CA 1
ATOM 13638 C C . GLU C 2 136 ? 142.174 176.133 87.143 1.00 112.01 136 GLU C C 1
ATOM 13639 O O . GLU C 2 136 ? 141.120 175.702 86.649 1.00 112.43 136 GLU C O 1
ATOM 13645 N N . ASN C 2 137 ? 143.286 175.396 87.211 1.00 111.54 137 ASN C N 1
ATOM 13646 C CA . ASN C 2 137 ? 143.318 174.035 86.681 1.00 110.97 137 ASN C CA 1
ATOM 13647 C C . ASN C 2 137 ? 142.449 173.092 87.524 1.00 109.71 137 ASN C C 1
ATOM 13648 O O . ASN C 2 137 ? 141.808 172.186 86.975 1.00 110.23 137 ASN C O 1
ATOM 13653 N N . ILE C 2 138 ? 142.378 173.325 88.843 1.00 107.33 138 ILE C N 1
ATOM 13654 C CA . ILE C 2 138 ? 141.453 172.596 89.718 1.00 103.85 138 ILE C CA 1
ATOM 13655 C C . ILE C 2 138 ? 140.004 172.853 89.304 1.00 103.66 138 ILE C C 1
ATOM 13656 O O . ILE C 2 138 ? 139.173 171.931 89.285 1.00 105.25 138 ILE C O 1
ATOM 13661 N N . LYS C 2 139 ? 139.685 174.104 88.945 1.00 103.72 139 LYS C N 1
ATOM 13662 C CA . LYS C 2 139 ? 138.337 174.425 88.461 1.00 102.99 139 LYS C CA 1
ATOM 13663 C C . LYS C 2 139 ? 138.011 173.693 87.153 1.00 102.45 139 LYS C C 1
ATOM 13664 O O . LYS C 2 139 ? 136.880 173.209 86.960 1.00 103.00 139 LYS C O 1
ATOM 13670 N N . ILE C 2 140 ? 138.998 173.591 86.253 1.00 102.00 140 ILE C N 1
ATOM 13671 C CA . ILE C 2 140 ? 138.840 172.797 85.027 1.00 100.91 140 ILE C CA 1
ATOM 13672 C C . ILE C 2 140 ? 138.570 171.328 85.358 1.00 100.78 140 ILE C C 1
ATOM 13673 O O . ILE C 2 140 ? 137.714 170.672 84.730 1.00 103.01 140 ILE C O 1
ATOM 13678 N N . LEU C 2 141 ? 139.281 170.799 86.363 1.00 98.84 141 LEU C N 1
ATOM 13679 C CA . LEU C 2 141 ? 139.073 169.417 86.792 1.00 96.31 141 LEU C CA 1
ATOM 13680 C C . LEU C 2 141 ? 137.661 169.219 87.342 1.00 96.24 141 LEU C C 1
ATOM 13681 O O . LEU C 2 141 ? 137.037 168.177 87.103 1.00 96.34 141 LEU C O 1
ATOM 13686 N N . ASP C 2 142 ? 137.144 170.223 88.065 1.00 97.24 142 ASP C N 1
ATOM 13687 C CA . ASP C 2 142 ? 135.766 170.188 88.565 1.00 93.95 142 ASP C CA 1
ATOM 13688 C C . ASP C 2 142 ? 134.751 170.106 87.429 1.00 92.73 142 ASP C C 1
ATOM 13689 O O . ASP C 2 142 ? 133.771 169.348 87.514 1.00 94.23 142 ASP C O 1
ATOM 13694 N N . ARG C 2 143 ? 134.965 170.893 86.365 1.00 94.01 143 ARG C N 1
ATOM 13695 C CA . ARG C 2 143 ? 134.048 170.867 85.221 1.00 94.66 143 ARG C CA 1
ATOM 13696 C C . ARG C 2 143 ? 134.049 169.496 84.543 1.00 93.64 143 ARG C C 1
ATOM 13697 O O . ARG C 2 143 ? 132.984 168.970 84.164 1.00 95.04 143 ARG C O 1
ATOM 13705 N N . SER C 2 144 ? 135.239 168.902 84.389 1.00 89.68 144 SER C N 1
ATOM 13706 C CA . SER C 2 144 ? 135.327 167.571 83.788 1.00 89.38 144 SER C CA 1
ATOM 13707 C C . SER C 2 144 ? 134.664 166.507 84.666 1.00 89.59 144 SER C C 1
ATOM 13708 O O . SER C 2 144 ? 134.031 165.572 84.149 1.00 90.14 144 SER C O 1
ATOM 13711 N N . MET C 2 145 ? 134.775 166.649 85.993 1.00 89.72 145 MET C N 1
ATOM 13712 C CA . MET C 2 145 ? 134.094 165.726 86.900 1.00 85.05 145 MET C CA 1
ATOM 13713 C C . MET C 2 145 ? 132.580 165.828 86.765 1.00 85.90 145 MET C C 1
ATOM 13714 O O . MET C 2 145 ? 131.881 164.804 86.776 1.00 87.15 145 MET C O 1
ATOM 13719 N N . LYS C 2 146 ? 132.060 167.052 86.609 1.00 86.75 146 LYS C N 1
ATOM 13720 C CA . LYS C 2 146 ? 130.616 167.231 86.452 1.00 85.91 146 LYS C CA 1
ATOM 13721 C C . LYS C 2 146 ? 130.096 166.605 85.158 1.00 83.86 146 LYS C C 1
ATOM 13722 O O . LYS C 2 146 ? 129.042 165.944 85.161 1.00 87.36 146 LYS C O 1
ATOM 13728 N N . THR C 2 147 ? 130.827 166.770 84.047 1.00 82.07 147 THR C N 1
ATOM 13729 C CA . THR C 2 147 ? 130.332 166.164 82.808 1.00 81.80 147 THR C CA 1
ATOM 13730 C C . THR C 2 147 ? 130.465 164.636 82.822 1.00 83.77 147 THR C C 1
ATOM 13731 O O . THR C 2 147 ? 129.624 163.935 82.226 1.00 86.43 147 THR C O 1
ATOM 13735 N N . MET C 2 148 ? 131.448 164.090 83.558 1.00 83.25 148 MET C N 1
ATOM 13736 C CA . MET C 2 148 ? 131.487 162.635 83.704 1.00 80.88 148 MET C CA 1
ATOM 13737 C C . MET C 2 148 ? 130.349 162.109 84.576 1.00 81.12 148 MET C C 1
ATOM 13738 O O . MET C 2 148 ? 129.828 161.017 84.307 1.00 85.11 148 MET C O 1
ATOM 13743 N N . MET C 2 149 ? 129.945 162.861 85.609 1.00 80.20 149 MET C N 1
ATOM 13744 C CA . MET C 2 149 ? 128.767 162.471 86.387 1.00 76.78 149 MET C CA 1
ATOM 13745 C C . MET C 2 149 ? 127.505 162.471 85.532 1.00 80.77 149 MET C C 1
ATOM 13746 O O . MET C 2 149 ? 126.645 161.589 85.678 1.00 83.38 149 MET C O 1
ATOM 13751 N N . GLU C 2 150 ? 127.383 163.448 84.625 1.00 83.34 150 GLU C N 1
ATOM 13752 C CA . GLU C 2 150 ? 126.213 163.499 83.747 1.00 83.54 150 GLU C CA 1
ATOM 13753 C C . GLU C 2 150 ? 126.154 162.296 82.800 1.00 83.17 150 GLU C C 1
ATOM 13754 O O . GLU C 2 150 ? 125.090 161.671 82.638 1.00 85.21 150 GLU C O 1
ATOM 13760 N N . THR C 2 151 ? 127.287 161.934 82.184 1.00 81.04 151 THR C N 1
ATOM 13761 C CA . THR C 2 151 ? 127.230 160.791 81.268 1.00 79.85 151 THR C CA 1
ATOM 13762 C C . THR C 2 151 ? 127.093 159.456 82.010 1.00 80.87 151 THR C C 1
ATOM 13763 O O . THR C 2 151 ? 126.491 158.514 81.468 1.00 83.07 151 THR C O 1
ATOM 13767 N N . MET C 2 152 ? 127.586 159.365 83.256 1.00 81.02 152 MET C N 1
ATOM 13768 C CA . MET C 2 152 ? 127.232 158.223 84.101 1.00 80.94 152 MET C CA 1
ATOM 13769 C C . MET C 2 152 ? 125.740 158.164 84.407 1.00 81.98 152 MET C C 1
ATOM 13770 O O . MET C 2 152 ? 125.178 157.070 84.493 1.00 81.72 152 MET C O 1
ATOM 13775 N N . LYS C 2 153 ? 125.083 159.314 84.589 1.00 81.66 153 LYS C N 1
ATOM 13776 C CA . LYS C 2 153 ? 123.637 159.292 84.819 1.00 79.29 153 LYS C CA 1
ATOM 13777 C C . LYS C 2 153 ? 122.882 158.766 83.596 1.00 79.23 153 LYS C C 1
ATOM 13778 O O . LYS C 2 153 ? 121.948 157.955 83.727 1.00 82.68 153 LYS C O 1
ATOM 13784 N N . LEU C 2 154 ? 123.305 159.183 82.397 1.00 78.90 154 LEU C N 1
ATOM 13785 C CA . LEU C 2 154 ? 122.659 158.682 81.177 1.00 80.46 154 LEU C CA 1
ATOM 13786 C C . LEU C 2 154 ? 122.879 157.180 80.974 1.00 77.88 154 LEU C C 1
ATOM 13787 O O . LEU C 2 154 ? 121.928 156.444 80.656 1.00 78.32 154 LEU C O 1
ATOM 13792 N N . MET C 2 155 ? 124.108 156.690 81.168 1.00 76.72 155 MET C N 1
ATOM 13793 C CA . MET C 2 155 ? 124.299 155.252 80.985 1.00 75.37 155 MET C CA 1
ATOM 13794 C C . MET C 2 155 ? 123.752 154.421 82.150 1.00 74.54 155 MET C C 1
ATOM 13795 O O . MET C 2 155 ? 123.434 153.243 81.944 1.00 75.70 155 MET C O 1
ATOM 13800 N N . MET C 2 156 ? 123.575 155.019 83.337 1.00 75.64 156 MET C N 1
ATOM 13801 C CA . MET C 2 156 ? 122.727 154.429 84.374 1.00 75.19 156 MET C CA 1
ATOM 13802 C C . MET C 2 156 ? 121.315 154.187 83.879 1.00 75.38 156 MET C C 1
ATOM 13803 O O . MET C 2 156 ? 120.759 153.100 84.080 1.00 75.70 156 MET C O 1
ATOM 13808 N N . GLU C 2 157 ? 120.712 155.205 83.252 1.00 76.10 157 GLU C N 1
ATOM 13809 C CA . GLU C 2 157 ? 119.353 155.061 82.730 1.00 74.74 157 GLU C CA 1
ATOM 13810 C C . GLU C 2 157 ? 119.279 153.967 81.667 1.00 73.50 157 GLU C C 1
ATOM 13811 O O . GLU C 2 157 ? 118.335 153.163 81.657 1.00 73.99 157 GLU C O 1
ATOM 13817 N N . LYS C 2 158 ? 120.299 153.894 80.806 1.00 74.35 158 LYS C N 1
ATOM 13818 C CA . LYS C 2 158 ? 120.325 152.877 79.752 1.00 71.16 158 LYS C CA 1
ATOM 13819 C C . LYS C 2 158 ? 120.435 151.459 80.321 1.00 71.74 158 LYS C C 1
ATOM 13820 O O . LYS C 2 158 ? 119.703 150.553 79.897 1.00 75.22 158 LYS C O 1
ATOM 13826 N N . VAL C 2 159 ? 121.333 151.248 81.291 1.00 70.59 159 VAL C N 1
ATOM 13827 C CA . VAL C 2 159 ? 121.492 149.917 81.885 1.00 68.46 159 VAL C CA 1
ATOM 13828 C C . VAL C 2 159 ? 120.259 149.535 82.709 1.00 68.83 159 VAL C C 1
ATOM 13829 O O . VAL C 2 159 ? 119.852 148.362 82.734 1.00 70.83 159 VAL C O 1
ATOM 13833 N N . ASP C 2 160 ? 119.621 150.516 83.360 1.00 69.82 160 ASP C N 1
ATOM 13834 C CA . ASP C 2 160 ? 118.398 150.239 84.113 1.00 68.53 160 ASP C CA 1
ATOM 13835 C C . ASP C 2 160 ? 117.259 149.801 83.199 1.00 69.10 160 ASP C C 1
ATOM 13836 O O . ASP C 2 160 ? 116.542 148.840 83.512 1.00 71.25 160 ASP C O 1
ATOM 13841 N N . LEU C 2 161 ? 117.088 150.472 82.055 1.00 73.10 161 LEU C N 1
ATOM 13842 C CA . LEU C 2 161 ? 116.046 150.042 81.128 1.00 72.02 161 LEU C CA 1
ATOM 13843 C C . LEU C 2 161 ? 116.420 148.772 80.370 1.00 69.77 161 LEU C C 1
ATOM 13844 O O . LEU C 2 161 ? 115.528 148.108 79.833 1.00 75.28 161 LEU C O 1
ATOM 13849 N N . LEU C 2 162 ? 117.708 148.423 80.307 1.00 69.90 162 LEU C N 1
ATOM 13850 C CA . LEU C 2 162 ? 118.087 147.072 79.894 1.00 72.45 162 LEU C CA 1
ATOM 13851 C C . LEU C 2 162 ? 117.589 146.031 80.890 1.00 70.95 162 LEU C C 1
ATOM 13852 O O . LEU C 2 162 ? 116.931 145.054 80.511 1.00 71.11 162 LEU C O 1
ATOM 13857 N N . TYR C 2 163 ? 117.901 146.229 82.174 1.00 70.81 163 TYR C N 1
ATOM 13858 C CA . TYR C 2 163 ? 117.620 145.209 83.181 1.00 64.97 163 TYR C CA 1
ATOM 13859 C C . TYR C 2 163 ? 116.132 145.095 83.479 1.00 67.10 163 TYR C C 1
ATOM 13860 O O . TYR C 2 163 ? 115.683 144.058 83.981 1.00 68.08 163 TYR C O 1
ATOM 13869 N N . ALA C 2 164 ? 115.361 146.151 83.206 1.00 67.84 164 ALA C N 1
ATOM 13870 C CA . ALA C 2 164 ? 113.912 146.064 83.355 1.00 66.84 164 ALA C CA 1
ATOM 13871 C C . ALA C 2 164 ? 113.307 145.085 82.354 1.00 70.22 164 ALA C C 1
ATOM 13872 O O . ALA C 2 164 ? 112.406 144.313 82.698 1.00 71.52 164 ALA C O 1
ATOM 13874 N N . SER C 2 165 ? 113.794 145.099 81.113 1.00 74.00 165 SER C N 1
ATOM 13875 C CA . SER C 2 165 ? 113.250 144.254 80.049 1.00 74.62 165 SER C CA 1
ATOM 13876 C C . SER C 2 165 ? 114.092 142.987 79.930 1.00 76.19 165 SER C C 1
ATOM 13877 O O . SER C 2 165 ? 114.965 142.855 79.070 1.00 76.39 165 SER C O 1
ATOM 13880 N N . THR C 2 166 ? 113.812 142.033 80.812 1.00 81.88 166 THR C N 1
ATOM 13881 C CA . THR C 2 166 ? 114.521 140.758 80.802 1.00 85.26 166 THR C CA 1
ATOM 13882 C C . THR C 2 166 ? 113.554 139.600 81.036 1.00 82.52 166 THR C C 1
ATOM 13883 O O . THR C 2 166 ? 112.397 139.807 81.403 1.00 83.43 166 THR C O 1
ATOM 13887 N N . THR D 2 118 ? 168.502 182.482 109.868 1.00 198.88 118 THR D N 1
ATOM 13888 C CA . THR D 2 118 ? 167.175 181.942 109.599 1.00 200.58 118 THR D CA 1
ATOM 13889 C C . THR D 2 118 ? 167.231 180.899 108.487 1.00 201.61 118 THR D C 1
ATOM 13890 O O . THR D 2 118 ? 166.303 180.786 107.688 1.00 202.09 118 THR D O 1
ATOM 13894 N N . ILE D 2 119 ? 168.334 180.146 108.444 1.00 201.96 119 ILE D N 1
ATOM 13895 C CA . ILE D 2 119 ? 168.545 179.176 107.372 1.00 201.29 119 ILE D CA 1
ATOM 13896 C C . ILE D 2 119 ? 167.621 177.973 107.531 1.00 201.48 119 ILE D C 1
ATOM 13897 O O . ILE D 2 119 ? 167.046 177.486 106.550 1.00 200.47 119 ILE D O 1
ATOM 13902 N N . GLN D 2 120 ? 167.458 177.474 108.762 1.00 202.60 120 GLN D N 1
ATOM 13903 C CA . GLN D 2 120 ? 166.599 176.311 108.984 1.00 201.18 120 GLN D CA 1
ATOM 13904 C C . GLN D 2 120 ? 165.125 176.659 108.781 1.00 201.23 120 GLN D C 1
ATOM 13905 O O . GLN D 2 120 ? 164.357 175.852 108.235 1.00 199.69 120 GLN D O 1
ATOM 13911 N N . THR D 2 121 ? 164.726 177.880 109.152 1.00 202.62 121 THR D N 1
ATOM 13912 C CA . THR D 2 121 ? 163.378 178.339 108.844 1.00 200.14 121 THR D CA 1
ATOM 13913 C C . THR D 2 121 ? 163.201 178.550 107.349 1.00 198.35 121 THR D C 1
ATOM 13914 O O . THR D 2 121 ? 162.097 178.377 106.834 1.00 195.42 121 THR D O 1
ATOM 13918 N N . ALA D 2 122 ? 164.276 178.906 106.640 1.00 199.16 122 ALA D N 1
ATOM 13919 C CA . ALA D 2 122 ? 164.206 179.033 105.187 1.00 196.02 122 ALA D CA 1
ATOM 13920 C C . ALA D 2 122 ? 164.053 177.675 104.510 1.00 195.27 122 ALA D C 1
ATOM 13921 O O . ALA D 2 122 ? 163.348 177.557 103.501 1.00 192.63 122 ALA D O 1
ATOM 13923 N N . GLN D 2 123 ? 164.724 176.644 105.035 1.00 197.32 123 GLN D N 1
ATOM 13924 C CA . GLN D 2 123 ? 164.533 175.295 104.510 1.00 196.17 123 GLN D CA 1
ATOM 13925 C C . GLN D 2 123 ? 163.143 174.762 104.824 1.00 194.39 123 GLN D C 1
ATOM 13926 O O . GLN D 2 123 ? 162.599 173.963 104.053 1.00 189.90 123 GLN D O 1
ATOM 13932 N N . ARG D 2 124 ? 162.557 175.178 105.947 1.00 195.80 124 ARG D N 1
ATOM 13933 C CA . ARG D 2 124 ? 161.172 174.806 106.214 1.00 192.79 124 ARG D CA 1
ATOM 13934 C C . ARG D 2 124 ? 160.187 175.709 105.460 1.00 189.56 124 ARG D C 1
ATOM 13935 O O . ARG D 2 124 ? 159.016 175.342 105.309 1.00 184.37 124 ARG D O 1
ATOM 13943 N N . CYS D 2 125 ? 160.653 176.847 104.926 1.00 190.89 125 CYS D N 1
ATOM 13944 C CA . CYS D 2 125 ? 159.837 177.654 104.015 1.00 187.13 125 CYS D CA 1
ATOM 13945 C C . CYS D 2 125 ? 159.733 177.039 102.626 1.00 181.94 125 CYS D C 1
ATOM 13946 O O . CYS D 2 125 ? 158.846 177.426 101.858 1.00 178.71 125 CYS D O 1
ATOM 13949 N N . ASP D 2 126 ? 160.638 176.118 102.279 1.00 182.51 126 ASP D N 1
ATOM 13950 C CA . ASP D 2 126 ? 160.834 175.641 100.910 1.00 179.08 126 ASP D CA 1
ATOM 13951 C C . ASP D 2 126 ? 159.605 174.961 100.315 1.00 174.30 126 ASP D C 1
ATOM 13952 O O . ASP D 2 126 ? 159.182 173.899 100.782 1.00 171.59 126 ASP D O 1
ATOM 13957 N N . HIS D 2 127 ? 159.027 175.579 99.282 1.00 172.35 127 HIS D N 1
ATOM 13958 C CA . HIS D 2 127 ? 157.852 175.048 98.610 1.00 166.53 127 HIS D CA 1
ATOM 13959 C C . HIS D 2 127 ? 158.068 174.822 97.120 1.00 160.04 127 HIS D C 1
ATOM 13960 O O . HIS D 2 127 ? 157.124 174.409 96.437 1.00 156.13 127 HIS D O 1
ATOM 13967 N N . SER D 2 128 ? 159.270 175.092 96.598 1.00 160.92 128 SER D N 1
ATOM 13968 C CA . SER D 2 128 ? 159.479 175.143 95.151 1.00 157.15 128 SER D CA 1
ATOM 13969 C C . SER D 2 128 ? 159.371 173.764 94.505 1.00 152.74 128 SER D C 1
ATOM 13970 O O . SER D 2 128 ? 158.874 173.640 93.380 1.00 149.36 128 SER D O 1
ATOM 13973 N N . ASP D 2 129 ? 159.838 172.721 95.192 1.00 151.90 129 ASP D N 1
ATOM 13974 C CA . ASP D 2 129 ? 159.669 171.365 94.677 1.00 149.34 129 ASP D CA 1
ATOM 13975 C C . ASP D 2 129 ? 158.215 170.899 94.755 1.00 147.38 129 ASP D C 1
ATOM 13976 O O . ASP D 2 129 ? 157.725 170.209 93.845 1.00 144.19 129 ASP D O 1
ATOM 13981 N N . SER D 2 130 ? 157.519 171.275 95.835 1.00 147.10 130 SER D N 1
ATOM 13982 C CA . SER D 2 130 ? 156.184 170.752 96.112 1.00 142.70 130 SER D CA 1
ATOM 13983 C C . SER D 2 130 ? 155.157 171.257 95.108 1.00 138.21 130 SER D C 1
ATOM 13984 O O . SER D 2 130 ? 154.297 170.491 94.662 1.00 136.29 130 SER D O 1
ATOM 13987 N N . ILE D 2 131 ? 155.234 172.537 94.734 1.00 136.72 131 ILE D N 1
ATOM 13988 C CA . ILE D 2 131 ? 154.275 173.101 93.784 1.00 135.79 131 ILE D CA 1
ATOM 13989 C C . ILE D 2 131 ? 154.487 172.509 92.393 1.00 133.56 131 ILE D C 1
ATOM 13990 O O . ILE D 2 131 ? 153.522 172.228 91.668 1.00 133.41 131 ILE D O 1
ATOM 13995 N N . ARG D 2 132 ? 155.747 172.269 92.018 1.00 131.77 132 ARG D N 1
ATOM 13996 C CA . ARG D 2 132 ? 156.054 171.663 90.724 1.00 132.37 132 ARG D CA 1
ATOM 13997 C C . ARG D 2 132 ? 155.555 170.221 90.643 1.00 132.78 132 ARG D C 1
ATOM 13998 O O . ARG D 2 132 ? 154.912 169.828 89.656 1.00 131.08 132 ARG D O 1
ATOM 14006 N N . ILE D 2 133 ? 155.805 169.422 91.686 1.00 132.99 133 ILE D N 1
ATOM 14007 C CA . ILE D 2 133 ? 155.323 168.043 91.648 1.00 130.68 133 ILE D CA 1
ATOM 14008 C C . ILE D 2 133 ? 153.801 167.983 91.829 1.00 127.03 133 ILE D C 1
ATOM 14009 O O . ILE D 2 133 ? 153.155 167.056 91.323 1.00 125.29 133 ILE D O 1
ATOM 14014 N N . LEU D 2 134 ? 153.199 168.990 92.474 1.00 125.63 134 LEU D N 1
ATOM 14015 C CA . LEU D 2 134 ? 151.744 169.098 92.504 1.00 121.17 134 LEU D CA 1
ATOM 14016 C C . LEU D 2 134 ? 151.181 169.384 91.119 1.00 118.83 134 LEU D C 1
ATOM 14017 O O . LEU D 2 134 ? 150.118 168.863 90.758 1.00 121.68 134 LEU D O 1
ATOM 14022 N N . GLY D 2 135 ? 151.873 170.219 90.341 1.00 116.59 135 GLY D N 1
ATOM 14023 C CA . GLY D 2 135 ? 151.476 170.433 88.958 1.00 115.53 135 GLY D CA 1
ATOM 14024 C C . GLY D 2 135 ? 151.577 169.171 88.122 1.00 117.59 135 GLY D C 1
ATOM 14025 O O . GLY D 2 135 ? 150.716 168.907 87.276 1.00 119.10 135 GLY D O 1
ATOM 14026 N N . GLU D 2 136 ? 152.615 168.362 88.371 1.00 119.35 136 GLU D N 1
ATOM 14027 C CA . GLU D 2 136 ? 152.721 167.057 87.709 1.00 120.42 136 GLU D CA 1
ATOM 14028 C C . GLU D 2 136 ? 151.565 166.130 88.087 1.00 118.90 136 GLU D C 1
ATOM 14029 O O . GLU D 2 136 ? 151.014 165.429 87.225 1.00 117.57 136 GLU D O 1
ATOM 14035 N N . ASN D 2 137 ? 151.188 166.114 89.372 1.00 118.53 137 ASN D N 1
ATOM 14036 C CA . ASN D 2 137 ? 150.080 165.272 89.828 1.00 113.46 137 ASN D CA 1
ATOM 14037 C C . ASN D 2 137 ? 148.744 165.712 89.233 1.00 110.94 137 ASN D C 1
ATOM 14038 O O . ASN D 2 137 ? 147.931 164.869 88.828 1.00 111.80 137 ASN D O 1
ATOM 14043 N N . ILE D 2 138 ? 148.506 167.025 89.163 1.00 108.79 138 IL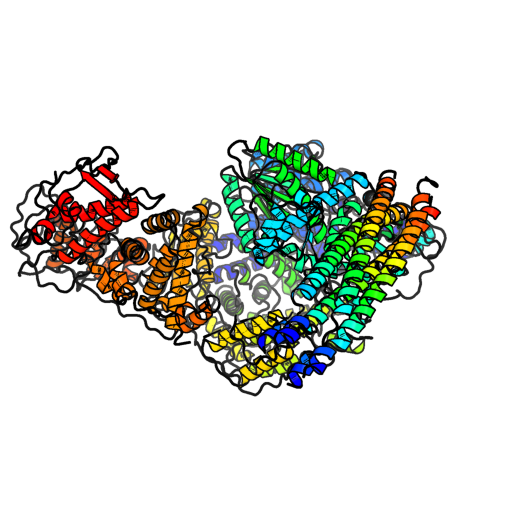E D N 1
ATOM 14044 C CA . ILE D 2 138 ? 147.275 167.533 88.562 1.00 106.33 138 ILE D CA 1
ATOM 14045 C C . ILE D 2 138 ? 147.245 167.234 87.062 1.00 107.36 138 ILE D C 1
ATOM 14046 O O . ILE D 2 138 ? 146.193 166.874 86.508 1.00 110.23 138 ILE D O 1
ATOM 14051 N N . LYS D 2 139 ? 148.406 167.313 86.399 1.00 105.87 139 LYS D N 1
ATOM 14052 C CA . LYS D 2 139 ? 148.495 166.986 84.976 1.00 108.44 139 LYS D CA 1
ATOM 14053 C C . LYS D 2 139 ? 148.170 165.517 84.706 1.00 110.18 139 LYS D C 1
ATOM 14054 O O . LYS D 2 139 ? 147.390 165.201 83.794 1.00 113.47 139 LYS D O 1
ATOM 14060 N N . ILE D 2 140 ? 148.748 164.605 85.497 1.00 106.93 140 ILE D N 1
ATOM 14061 C CA . ILE D 2 140 ? 148.492 163.184 85.253 1.00 106.77 140 ILE D CA 1
ATOM 14062 C C . ILE D 2 140 ? 147.059 162.805 85.637 1.00 104.91 140 ILE D C 1
ATOM 14063 O O . ILE D 2 140 ? 146.458 161.928 84.996 1.00 106.95 140 ILE D O 1
ATOM 14068 N N . LEU D 2 141 ? 146.470 163.486 86.634 1.00 101.39 141 LEU D N 1
ATOM 14069 C CA . LEU D 2 141 ? 145.047 163.305 86.917 1.00 96.77 141 LEU D CA 1
ATOM 14070 C C . LEU D 2 141 ? 144.179 163.743 85.743 1.00 99.81 141 LEU D C 1
ATOM 14071 O O . LEU D 2 141 ? 143.207 163.057 85.391 1.00 103.25 141 LEU D O 1
ATOM 14076 N N . ASP D 2 142 ? 144.522 164.878 85.121 1.00 98.56 142 ASP D N 1
ATOM 14077 C CA . ASP D 2 142 ? 143.747 165.374 83.986 1.00 101.57 142 ASP D CA 1
ATOM 14078 C C . ASP D 2 142 ? 143.814 164.418 82.798 1.00 101.70 142 ASP D C 1
ATOM 14079 O O . ASP D 2 142 ? 142.785 164.135 82.164 1.00 105.30 142 ASP D O 1
ATOM 14084 N N . ARG D 2 143 ? 145.009 163.886 82.508 1.00 100.97 143 ARG D N 1
ATOM 14085 C CA . ARG D 2 143 ? 145.139 162.907 81.426 1.00 103.61 143 ARG D CA 1
ATOM 14086 C C . ARG D 2 143 ? 144.368 161.626 81.731 1.00 102.41 143 ARG D C 1
ATOM 14087 O O . ARG D 2 143 ? 143.750 161.038 80.829 1.00 104.58 143 ARG D O 1
ATOM 14095 N N . SER D 2 144 ? 144.370 161.199 83.002 1.00 100.27 144 SER D N 1
ATOM 14096 C CA . SER D 2 144 ? 143.597 160.025 83.398 1.00 99.18 144 SER D CA 1
ATOM 14097 C C . SER D 2 144 ? 142.100 160.241 83.198 1.00 101.51 144 SER D C 1
ATOM 14098 O O . SER D 2 144 ? 141.390 159.330 82.748 1.00 102.13 144 SER D O 1
ATOM 14101 N N . MET D 2 145 ? 141.604 161.447 83.502 1.00 102.13 145 MET D N 1
ATOM 14102 C CA . MET D 2 145 ? 140.173 161.693 83.329 1.00 97.68 145 MET D CA 1
ATOM 14103 C C . MET D 2 145 ? 139.783 161.769 81.856 1.00 96.10 145 MET D C 1
ATOM 14104 O O . MET D 2 145 ? 138.689 161.326 81.487 1.00 100.18 145 MET D O 1
ATOM 14109 N N . LYS D 2 146 ? 140.651 162.325 80.998 1.00 96.40 146 LYS D N 1
ATOM 14110 C CA . LYS D 2 146 ? 140.341 162.317 79.562 1.00 97.88 146 LYS D CA 1
ATOM 14111 C C . LYS D 2 146 ? 140.331 160.901 78.985 1.00 95.71 146 LYS D C 1
ATOM 14112 O O . LYS D 2 146 ? 139.457 160.567 78.166 1.00 98.02 146 LYS D O 1
ATOM 14118 N N . THR D 2 147 ? 141.280 160.051 79.406 1.00 95.94 147 THR D N 1
ATOM 14119 C CA . THR D 2 147 ? 141.266 158.659 78.951 1.00 97.28 147 THR D CA 1
ATOM 14120 C C . THR D 2 147 ? 140.031 157.909 79.447 1.00 95.23 147 THR D C 1
ATOM 14121 O O . THR D 2 147 ? 139.424 157.130 78.692 1.00 96.38 147 THR D O 1
ATOM 14125 N N . MET D 2 148 ? 139.620 158.149 80.700 1.00 92.57 148 MET D N 1
ATOM 14126 C CA . MET D 2 148 ? 138.423 157.470 81.188 1.00 89.91 148 MET D CA 1
ATOM 14127 C C . MET D 2 148 ? 137.164 157.993 80.500 1.00 92.57 148 MET D C 1
ATOM 14128 O O . MET D 2 148 ? 136.252 157.209 80.235 1.00 96.72 148 MET D O 1
ATOM 14133 N N . MET D 2 149 ? 137.118 159.285 80.149 1.00 92.81 149 MET D N 1
ATOM 14134 C CA . MET D 2 149 ? 135.982 159.823 79.398 1.00 91.25 149 MET D CA 1
ATOM 14135 C C . MET D 2 149 ? 135.879 159.210 78.002 1.00 90.23 149 MET D C 1
ATOM 14136 O O . MET D 2 149 ? 134.768 158.943 77.512 1.00 92.20 149 MET D O 1
ATOM 14141 N N . GLU D 2 150 ? 137.024 158.970 77.351 1.00 86.85 150 GLU D N 1
ATOM 14142 C CA . GLU D 2 150 ? 137.008 158.258 76.072 1.00 88.63 150 GLU D CA 1
ATOM 14143 C C . GLU D 2 150 ? 136.495 156.826 76.236 1.00 89.28 150 GLU D C 1
ATOM 14144 O O . GLU D 2 150 ? 135.719 156.330 75.399 1.00 92.49 150 GLU D O 1
ATOM 14150 N N . THR D 2 151 ? 136.899 156.161 77.326 1.00 86.77 151 THR D N 1
ATOM 14151 C CA . THR D 2 151 ? 136.374 154.829 77.636 1.00 82.01 151 THR D CA 1
ATOM 14152 C C . THR D 2 151 ? 134.865 154.863 77.895 1.00 84.47 151 THR D C 1
ATOM 14153 O O . THR D 2 151 ? 134.140 153.940 77.502 1.00 87.82 151 THR D O 1
ATOM 14157 N N . MET D 2 152 ? 134.377 155.931 78.537 1.00 86.17 152 MET D N 1
ATOM 14158 C CA . MET D 2 152 ? 132.945 156.106 78.783 1.00 83.29 152 MET D CA 1
ATOM 14159 C C . MET D 2 152 ? 132.168 156.232 77.480 1.00 84.97 152 MET D C 1
ATOM 14160 O O . MET D 2 152 ? 131.071 155.671 77.343 1.00 89.09 152 MET D O 1
ATOM 14165 N N . LYS D 2 153 ? 132.712 156.997 76.527 1.00 87.00 153 LYS D N 1
ATOM 14166 C CA . LYS D 2 153 ? 132.066 157.143 75.223 1.00 87.96 153 LYS D CA 1
ATOM 14167 C C . LYS D 2 153 ? 132.003 155.812 74.483 1.00 83.07 153 LYS D C 1
ATOM 14168 O O . LYS D 2 153 ? 130.962 155.463 73.898 1.00 85.48 153 LYS D O 1
ATOM 14174 N N . LEU D 2 154 ? 133.101 155.044 74.527 1.00 84.08 154 LEU D N 1
ATOM 14175 C CA . LEU D 2 154 ? 133.106 153.711 73.922 1.00 86.25 154 LEU D CA 1
ATOM 14176 C C . LEU D 2 154 ? 132.092 152.788 74.593 1.00 84.79 154 LEU D C 1
ATOM 14177 O O . LEU D 2 154 ? 131.410 152.006 73.920 1.00 87.03 154 LEU D O 1
ATOM 14182 N N . MET D 2 155 ? 131.950 152.902 75.915 1.00 83.60 155 MET D N 1
ATOM 14183 C CA . MET D 2 155 ? 131.034 152.040 76.653 1.00 79.24 155 MET D CA 1
ATOM 14184 C C . MET D 2 155 ? 129.580 152.359 76.336 1.00 80.28 155 MET D C 1
ATOM 14185 O O . MET D 2 155 ? 128.752 151.446 76.233 1.00 86.07 155 MET D O 1
ATOM 14190 N N . MET D 2 156 ? 129.251 153.648 76.193 1.00 81.21 156 MET D N 1
ATOM 14191 C CA . MET D 2 156 ? 127.907 154.026 75.760 1.00 79.59 156 MET D CA 1
ATOM 14192 C C . MET D 2 156 ? 127.619 153.518 74.354 1.00 80.64 156 MET D C 1
ATOM 14193 O O . MET D 2 156 ? 126.505 153.046 74.072 1.00 80.53 156 MET D O 1
ATOM 14198 N N . GLU D 2 157 ? 128.622 153.594 73.467 1.00 84.92 157 GLU D N 1
ATOM 14199 C CA . GLU D 2 157 ? 128.466 153.091 72.103 1.00 85.05 157 GLU D CA 1
ATOM 14200 C C . GLU D 2 157 ? 128.216 151.586 72.091 1.00 81.45 157 GLU D C 1
ATOM 14201 O O . GLU D 2 157 ? 127.455 151.085 71.255 1.00 84.99 157 GLU D O 1
ATOM 14207 N N . LYS D 2 158 ? 128.848 150.847 73.005 1.00 80.81 158 LYS D N 1
ATOM 14208 C CA . LYS D 2 158 ? 128.542 149.421 73.107 1.00 79.82 158 LYS D CA 1
ATOM 14209 C C . LYS D 2 158 ? 127.152 149.173 73.688 1.00 79.75 158 LYS D C 1
ATOM 14210 O O . LYS D 2 158 ? 126.400 148.344 73.163 1.00 82.13 158 LYS D O 1
ATOM 14216 N N . VAL D 2 159 ? 126.794 149.851 74.784 1.00 81.26 159 VAL D N 1
ATOM 14217 C CA . VAL D 2 159 ? 125.561 149.477 75.482 1.00 78.22 159 VAL D CA 1
ATOM 14218 C C . VAL D 2 159 ? 124.310 149.965 74.767 1.00 83.12 159 VAL D C 1
ATOM 14219 O O . VAL D 2 159 ? 123.207 149.522 75.103 1.00 86.29 159 VAL D O 1
ATOM 14223 N N . ASP D 2 160 ? 124.438 150.871 73.793 1.00 85.58 160 ASP D N 1
ATOM 14224 C CA . ASP D 2 160 ? 123.272 151.186 72.972 1.00 85.20 160 ASP D CA 1
ATOM 14225 C C . ASP D 2 160 ? 122.872 150.048 72.032 1.00 86.17 160 ASP D C 1
ATOM 14226 O O . ASP D 2 160 ? 121.745 150.057 71.526 1.00 89.14 160 ASP D O 1
ATOM 14231 N N . LEU D 2 161 ? 123.750 149.067 71.797 1.00 87.19 161 LEU D N 1
ATOM 14232 C CA . LEU D 2 161 ? 123.473 147.972 70.871 1.00 87.88 161 LEU D CA 1
ATOM 14233 C C . LEU D 2 161 ? 122.541 146.913 71.461 1.00 92.19 161 LEU D C 1
ATOM 14234 O O . LEU D 2 161 ? 122.107 146.012 70.732 1.00 96.35 161 LEU D O 1
ATOM 14239 N N . LEU D 2 162 ? 122.230 147.015 72.756 1.00 92.41 162 LEU D N 1
ATOM 14240 C CA . LEU D 2 162 ? 121.332 146.081 73.436 1.00 94.66 162 LEU D CA 1
ATOM 14241 C C . LEU D 2 162 ? 119.929 146.084 72.840 1.00 99.06 162 LEU D C 1
ATOM 14242 O O . LEU D 2 162 ? 119.388 145.027 72.495 1.00 102.66 162 LEU D O 1
ATOM 14247 N N . TYR D 2 163 ? 119.319 147.258 72.714 1.00 96.29 163 TYR D N 1
ATOM 14248 C CA . TYR D 2 163 ? 117.990 147.323 72.122 1.00 98.39 163 TYR D CA 1
ATOM 14249 C C . TYR D 2 163 ? 118.015 147.261 70.603 1.00 100.13 163 TYR D C 1
ATOM 14250 O O . TYR D 2 163 ? 116.962 147.038 69.996 1.00 103.73 163 TYR D O 1
ATOM 14259 N N . ALA D 2 164 ? 119.177 147.456 69.975 1.00 100.07 164 ALA D N 1
ATOM 14260 C CA . ALA D 2 164 ? 119.318 147.087 68.571 1.00 101.53 164 ALA D CA 1
ATOM 14261 C C . ALA D 2 164 ? 119.220 145.576 68.398 1.00 104.09 164 ALA D C 1
ATOM 14262 O O . ALA D 2 164 ? 118.555 145.092 67.475 1.00 104.93 164 ALA D O 1
ATOM 14264 N N . SER D 2 165 ? 119.877 144.818 69.279 1.00 104.42 165 SER D N 1
ATOM 14265 C CA . SER D 2 165 ? 119.768 143.363 69.249 1.00 104.96 165 SER D CA 1
ATOM 14266 C C . SER D 2 165 ? 118.429 142.886 69.799 1.00 104.84 165 SER D C 1
ATOM 14267 O O . SER D 2 165 ? 117.823 141.959 69.249 1.00 104.97 165 SER D O 1
ATOM 14270 N N . THR D 2 166 ? 117.953 143.499 70.879 1.00 106.49 166 THR D N 1
ATOM 14271 C CA . THR D 2 166 ? 116.702 143.087 71.508 1.00 107.58 166 THR D CA 1
ATOM 14272 C C . THR D 2 166 ? 115.670 144.208 71.482 1.00 104.70 166 THR D C 1
ATOM 14273 O O . THR D 2 166 ? 114.960 144.430 72.463 1.00 102.27 166 THR D O 1
ATOM 14277 N N . THR E 2 118 ? 156.317 189.593 112.919 1.00 190.04 118 THR E N 1
ATOM 14278 C CA . THR E 2 118 ? 157.074 189.244 111.724 1.00 188.76 118 THR E CA 1
ATOM 14279 C C . THR E 2 118 ? 157.324 187.739 111.675 1.00 189.11 118 THR E C 1
ATOM 14280 O O . THR E 2 118 ? 157.105 187.096 110.645 1.00 188.07 118 THR E O 1
ATOM 14284 N N . ILE E 2 119 ? 157.785 187.188 112.802 1.00 189.42 119 ILE E N 1
ATOM 14285 C CA . ILE E 2 119 ? 158.094 185.762 112.875 1.00 189.25 119 ILE E CA 1
ATOM 14286 C C . ILE E 2 119 ? 156.819 184.927 112.804 1.00 189.83 119 ILE E C 1
ATOM 14287 O O . ILE E 2 119 ? 156.738 183.963 112.034 1.00 188.76 119 ILE E O 1
ATOM 14292 N N . GLN E 2 120 ? 155.802 185.293 113.592 1.00 191.18 120 GLN E N 1
ATOM 14293 C CA . GLN E 2 120 ? 154.555 184.529 113.599 1.00 191.36 120 GLN E CA 1
ATOM 14294 C C . GLN E 2 120 ? 153.765 184.722 112.308 1.00 191.01 120 GLN E C 1
ATOM 14295 O O . GLN E 2 120 ? 153.066 183.799 111.866 1.00 189.57 120 GLN E O 1
ATOM 14301 N N . THR E 2 121 ? 153.886 185.894 111.674 1.00 191.39 121 THR E N 1
ATOM 14302 C CA . THR E 2 121 ? 153.323 186.075 110.340 1.00 189.81 121 THR E CA 1
ATOM 14303 C C . THR E 2 121 ? 154.004 185.155 109.334 1.00 189.87 121 THR E C 1
ATOM 14304 O O . THR E 2 121 ? 153.333 184.541 108.496 1.00 188.65 121 THR E O 1
ATOM 14308 N N . ALA E 2 122 ? 155.330 185.015 109.442 1.00 190.52 122 ALA E N 1
ATOM 14309 C CA . ALA E 2 122 ? 156.069 184.083 108.596 1.00 188.22 122 ALA E CA 1
ATOM 14310 C C . ALA E 2 122 ? 155.696 182.633 108.883 1.00 188.24 122 ALA E C 1
ATOM 14311 O O . ALA E 2 122 ? 155.782 181.791 107.983 1.00 184.85 122 ALA E O 1
ATOM 14313 N N . GLN E 2 123 ? 155.308 182.320 110.125 1.00 190.33 123 GLN E N 1
ATOM 14314 C CA . GLN E 2 123 ? 154.722 181.011 110.409 1.00 189.00 123 GLN E CA 1
ATOM 14315 C C . GLN E 2 123 ? 153.399 180.839 109.675 1.00 187.91 123 GLN E C 1
ATOM 14316 O O . GLN E 2 123 ? 153.109 179.760 109.144 1.00 185.34 123 GLN E O 1
ATOM 14322 N N . ARG E 2 124 ? 152.580 181.894 109.647 1.00 188.38 124 ARG E N 1
ATOM 14323 C CA . ARG E 2 124 ? 151.304 181.833 108.937 1.00 184.90 124 ARG E CA 1
ATOM 14324 C C . ARG E 2 124 ? 151.462 181.768 107.419 1.00 182.77 124 ARG E C 1
ATOM 14325 O O . ARG E 2 124 ? 150.521 181.342 106.739 1.00 178.90 124 ARG E O 1
ATOM 14333 N N . CYS E 2 125 ? 152.603 182.204 106.869 1.00 183.89 125 CYS E N 1
ATOM 14334 C CA . CYS E 2 125 ? 152.799 182.109 105.421 1.00 181.54 125 CYS E CA 1
ATOM 14335 C C . CYS E 2 125 ? 152.915 180.663 104.946 1.00 180.25 125 CYS E C 1
ATOM 14336 O O . CYS E 2 125 ? 152.350 180.302 103.907 1.00 176.02 125 CYS E O 1
ATOM 14339 N N . ASP E 2 126 ? 153.638 179.822 105.679 1.00 180.89 126 ASP E N 1
ATOM 14340 C CA . ASP E 2 126 ? 154.062 178.531 105.155 1.00 176.96 126 ASP E CA 1
ATOM 14341 C C . ASP E 2 126 ? 153.575 177.345 105.984 1.00 174.97 126 ASP E C 1
ATOM 14342 O O . ASP E 2 126 ? 153.570 177.380 107.218 1.00 177.60 126 ASP E O 1
ATOM 14347 N N . HIS E 2 127 ? 153.102 176.316 105.279 1.00 171.09 127 HIS E N 1
ATOM 14348 C CA . HIS E 2 127 ? 152.943 174.966 105.821 1.00 166.70 127 HIS E CA 1
ATOM 14349 C C . HIS E 2 127 ? 153.334 173.991 104.718 1.00 161.47 127 HIS E C 1
ATOM 14350 O O . HIS E 2 127 ? 152.571 173.793 103.768 1.00 157.98 127 HIS E O 1
ATOM 14357 N N . SER E 2 128 ? 154.520 173.388 104.838 1.00 162.26 128 SER E N 1
ATOM 14358 C CA . SER E 2 128 ? 154.918 172.356 103.885 1.00 158.53 128 SER E CA 1
ATOM 14359 C C . SER E 2 128 ? 154.092 171.091 104.076 1.00 153.46 128 SER E C 1
ATOM 14360 O O . SER E 2 128 ? 153.791 170.381 103.105 1.00 149.61 128 SER E O 1
ATOM 14363 N N . ASP E 2 129 ? 153.712 170.806 105.326 1.00 154.41 129 ASP E N 1
ATOM 14364 C CA . ASP E 2 129 ? 152.958 169.599 105.632 1.00 152.12 129 ASP E CA 1
ATOM 14365 C C . ASP E 2 129 ? 151.560 169.628 105.028 1.00 150.98 129 ASP E C 1
ATOM 14366 O O . ASP E 2 129 ? 151.090 168.596 104.549 1.00 147.40 129 ASP E O 1
ATOM 14371 N N . SER E 2 130 ? 150.897 170.790 105.014 1.00 152.44 130 SER E N 1
ATOM 14372 C CA . SER E 2 130 ? 149.553 170.888 104.446 1.00 149.08 130 SER E CA 1
ATOM 14373 C C . SER E 2 130 ? 149.573 170.669 102.937 1.00 143.13 130 SER E C 1
ATOM 14374 O O . SER E 2 130 ? 148.697 169.989 102.381 1.00 139.66 130 SER E O 1
ATOM 14377 N N . ILE E 2 131 ? 150.583 171.230 102.265 1.00 140.77 131 ILE E N 1
ATOM 14378 C CA . ILE E 2 131 ? 150.766 171.008 100.836 1.00 135.18 131 ILE E CA 1
ATOM 14379 C C . ILE E 2 131 ? 151.080 169.541 100.559 1.00 135.62 131 ILE E C 1
ATOM 14380 O O . ILE E 2 131 ? 150.593 168.970 99.572 1.00 134.95 131 ILE E O 1
ATOM 14385 N N . ARG E 2 132 ? 151.823 168.885 101.457 1.00 138.31 132 ARG E N 1
ATOM 14386 C CA . ARG E 2 132 ? 152.113 167.464 101.268 1.00 138.14 132 ARG E CA 1
ATOM 14387 C C . ARG E 2 132 ? 150.869 166.596 101.470 1.00 134.79 132 ARG E C 1
ATOM 14388 O O . ARG E 2 132 ? 150.669 165.612 100.740 1.00 132.11 132 ARG E O 1
ATOM 14396 N N . ILE E 2 133 ? 150.024 166.946 102.450 1.00 133.16 133 ILE E N 1
ATOM 14397 C CA . ILE E 2 133 ? 148.765 166.226 102.661 1.00 131.71 133 ILE E CA 1
ATOM 14398 C C . ILE E 2 133 ? 147.842 166.380 101.458 1.00 128.75 133 ILE E C 1
ATOM 14399 O O . ILE E 2 133 ? 147.237 165.402 101.005 1.00 126.72 133 ILE E O 1
ATOM 14404 N N . LEU E 2 134 ? 147.748 167.589 100.890 1.00 127.46 134 LEU E N 1
ATOM 14405 C CA . LEU E 2 134 ? 146.876 167.739 99.724 1.00 124.14 134 LEU E CA 1
ATOM 14406 C C . LEU E 2 134 ? 147.479 167.095 98.471 1.00 120.52 134 LEU E C 1
ATOM 14407 O O . LEU E 2 134 ? 146.733 166.651 97.588 1.00 120.09 134 LEU E O 1
ATOM 14412 N N . GLY E 2 135 ? 148.809 166.983 98.395 1.00 116.97 135 GLY E N 1
ATOM 14413 C CA . GLY E 2 135 ? 149.417 166.224 97.309 1.00 113.60 135 GLY E CA 1
ATOM 14414 C C . GLY E 2 135 ? 149.123 164.733 97.374 1.00 114.30 135 GLY E C 1
ATOM 14415 O O . GLY E 2 135 ? 148.788 164.107 96.358 1.00 116.33 135 GLY E O 1
ATOM 14416 N N . GLU E 2 136 ? 149.238 164.141 98.568 1.00 115.69 136 GLU E N 1
ATOM 14417 C CA . GLU E 2 136 ? 148.819 162.748 98.734 1.00 116.23 136 GLU E CA 1
ATOM 14418 C C . GLU E 2 136 ? 147.319 162.589 98.515 1.00 110.40 136 GLU E C 1
ATOM 14419 O O . GLU E 2 136 ? 146.863 161.568 97.969 1.00 108.66 136 GLU E O 1
ATOM 14425 N N . ASN E 2 137 ? 146.550 163.614 98.894 1.00 107.93 137 ASN E N 1
ATOM 14426 C CA . ASN E 2 137 ? 145.109 163.612 98.706 1.00 104.84 137 ASN E CA 1
ATOM 14427 C C . ASN E 2 137 ? 144.725 163.667 97.234 1.00 102.23 137 ASN E C 1
ATOM 14428 O O . ASN E 2 137 ? 143.659 163.176 96.866 1.00 104.14 137 ASN E O 1
ATOM 14433 N N . ILE E 2 138 ? 145.554 164.252 96.374 1.00 98.11 138 ILE E N 1
ATOM 14434 C CA . ILE E 2 138 ? 145.196 164.226 94.958 1.00 94.80 138 ILE E CA 1
ATOM 14435 C C . ILE E 2 138 ? 145.743 162.956 94.280 1.00 93.68 138 ILE E C 1
ATOM 14436 O O . ILE E 2 138 ? 145.137 162.445 93.319 1.00 96.95 138 ILE E O 1
ATOM 14441 N N . LYS E 2 139 ? 146.830 162.381 94.819 1.00 92.72 139 LYS E N 1
ATOM 14442 C CA . LYS E 2 139 ? 147.353 161.122 94.285 1.00 95.28 139 LYS E CA 1
ATOM 14443 C C . LYS E 2 139 ? 146.398 159.951 94.528 1.00 92.99 139 LYS E C 1
ATOM 14444 O O . LYS E 2 139 ? 146.253 159.068 93.663 1.00 94.27 139 LYS E O 1
ATOM 14450 N N . ILE E 2 140 ? 145.735 159.922 95.691 1.00 88.87 140 ILE E N 1
ATOM 14451 C CA . ILE E 2 140 ? 144.783 158.835 95.944 1.00 87.75 140 ILE E CA 1
ATOM 14452 C C . ILE E 2 140 ? 143.556 158.939 95.028 1.00 88.69 140 ILE E C 1
ATOM 14453 O O . ILE E 2 140 ? 142.980 157.915 94.625 1.00 90.40 140 ILE E O 1
ATOM 14458 N N . LEU E 2 141 ? 143.171 160.158 94.643 1.00 86.51 141 LEU E N 1
ATOM 14459 C CA . LEU E 2 141 ? 142.090 160.343 93.677 1.00 83.57 141 LEU E CA 1
ATOM 14460 C C . LEU E 2 141 ? 142.498 159.859 92.286 1.00 82.57 141 LEU E C 1
ATOM 14461 O O . LEU E 2 141 ? 141.670 159.297 91.546 1.00 85.16 141 LEU E O 1
ATOM 14466 N N . ASP E 2 142 ? 143.773 160.051 91.922 1.00 79.69 142 ASP E N 1
ATOM 14467 C CA . ASP E 2 142 ? 144.276 159.469 90.674 1.00 77.63 142 ASP E CA 1
ATOM 14468 C C . ASP E 2 142 ? 144.225 157.940 90.697 1.00 79.45 142 ASP E C 1
ATOM 14469 O O . ASP E 2 142 ? 143.882 157.301 89.685 1.00 83.58 142 ASP E O 1
ATOM 14474 N N . ARG E 2 143 ? 144.566 157.343 91.845 1.00 79.84 143 ARG E N 1
ATOM 14475 C CA . ARG E 2 143 ? 144.455 155.890 92.002 1.00 78.50 143 ARG E CA 1
ATOM 14476 C C . ARG E 2 143 ? 143.013 155.413 91.834 1.00 79.22 143 ARG E C 1
ATOM 14477 O O . ARG E 2 143 ? 142.761 154.365 91.215 1.00 80.04 143 ARG E O 1
ATOM 14485 N N . SER E 2 144 ? 142.057 156.177 92.379 1.00 78.85 144 SER E N 1
ATOM 14486 C CA . SER E 2 144 ? 140.639 155.846 92.230 1.00 75.10 144 SER E CA 1
ATOM 14487 C C . SER E 2 144 ? 140.193 155.888 90.768 1.00 74.41 144 SER E C 1
ATOM 14488 O O . SER E 2 144 ? 139.424 155.020 90.322 1.00 75.41 144 SER E O 1
ATOM 14491 N N . MET E 2 145 ? 140.674 156.887 90.010 1.00 72.48 145 MET E N 1
ATOM 14492 C CA . MET E 2 145 ? 140.408 156.940 88.568 1.00 71.71 145 MET E CA 1
ATOM 14493 C C . MET E 2 145 ? 140.935 155.713 87.833 1.00 73.49 145 MET E C 1
ATOM 14494 O O . MET E 2 145 ? 140.247 155.164 86.955 1.00 77.29 145 MET E O 1
ATOM 14499 N N . LYS E 2 146 ? 142.153 155.273 88.174 1.00 72.32 146 LYS E N 1
ATOM 14500 C CA . LYS E 2 146 ? 142.725 154.096 87.516 1.00 76.04 146 LYS E CA 1
ATOM 14501 C C . LYS E 2 146 ? 141.913 152.831 87.803 1.00 73.87 146 LYS E C 1
ATOM 14502 O O . LYS E 2 146 ? 141.646 152.029 86.887 1.00 73.25 146 LYS E O 1
ATOM 14508 N N . THR E 2 147 ? 141.488 152.655 89.064 1.00 71.55 147 THR E N 1
ATOM 14509 C CA . THR E 2 147 ? 140.677 151.488 89.422 1.00 65.84 147 THR E CA 1
ATOM 14510 C C . THR E 2 147 ? 139.329 151.488 88.706 1.00 70.30 147 THR E C 1
ATOM 14511 O O . THR E 2 147 ? 138.879 150.436 88.227 1.00 72.91 147 THR E O 1
ATOM 14515 N N . MET E 2 148 ? 138.680 152.658 88.606 1.00 69.71 148 MET E N 1
ATOM 14516 C CA . MET E 2 148 ? 137.398 152.725 87.902 1.00 64.92 148 MET E CA 1
ATOM 14517 C C . MET E 2 148 ? 137.540 152.437 86.410 1.00 63.06 148 MET E C 1
ATOM 14518 O O . MET E 2 148 ? 136.676 151.767 85.829 1.00 66.57 148 MET E O 1
ATOM 14523 N N . MET E 2 149 ? 138.620 152.917 85.779 1.00 62.02 149 MET E N 1
ATOM 14524 C CA . MET E 2 149 ? 138.834 152.633 84.357 1.00 62.18 149 MET E CA 1
ATOM 14525 C C . MET E 2 149 ? 139.007 151.138 84.096 1.00 60.82 149 MET E C 1
ATOM 14526 O O . MET E 2 149 ? 138.366 150.572 83.190 1.00 62.47 149 MET E O 1
ATOM 14531 N N . GLU E 2 150 ? 139.844 150.473 84.907 1.00 63.61 150 GLU E N 1
ATOM 14532 C CA . GLU E 2 150 ? 140.076 149.041 84.708 1.00 61.79 150 GLU E CA 1
ATOM 14533 C C . GLU E 2 150 ? 138.818 148.219 84.987 1.00 59.58 150 GLU E C 1
ATOM 14534 O O . GLU E 2 150 ? 138.501 147.275 84.241 1.00 60.24 150 GLU E O 1
ATOM 14540 N N . THR E 2 151 ? 138.063 148.598 86.023 1.00 59.76 151 THR E N 1
ATOM 14541 C CA . THR E 2 151 ? 136.840 147.880 86.364 1.00 56.99 151 THR E CA 1
ATOM 14542 C C . THR E 2 151 ? 135.775 148.057 85.278 1.00 57.72 151 THR E C 1
ATOM 14543 O O . THR E 2 151 ? 135.024 147.120 84.963 1.00 61.24 151 THR E O 1
ATOM 14547 N N . MET E 2 152 ? 135.740 149.230 84.644 1.00 58.49 152 MET E N 1
ATOM 14548 C CA . MET E 2 152 ? 134.729 149.471 83.625 1.00 56.61 152 MET E CA 1
ATOM 14549 C C . MET E 2 152 ? 135.060 148.729 82.330 1.00 55.65 152 MET E C 1
ATOM 14550 O O . MET E 2 152 ? 134.150 148.263 81.630 1.00 59.21 152 MET E O 1
ATOM 14555 N N . LYS E 2 153 ? 136.352 148.545 82.030 1.00 56.64 153 LYS E N 1
ATOM 14556 C CA . LYS E 2 153 ? 136.716 147.654 80.922 1.00 56.08 153 LYS E CA 1
ATOM 14557 C C . LYS E 2 153 ? 136.358 146.195 81.223 1.00 55.91 153 LYS E C 1
ATOM 14558 O O . LYS E 2 153 ? 135.963 145.434 80.316 1.00 59.18 153 LYS E O 1
ATOM 14564 N N . LEU E 2 154 ? 136.494 145.786 82.492 1.00 53.21 154 LEU E N 1
ATOM 14565 C CA . LEU E 2 154 ? 136.044 144.450 82.882 1.00 54.67 154 LEU E CA 1
ATOM 14566 C C . LEU E 2 154 ? 134.534 144.283 82.710 1.00 61.04 154 LEU E C 1
ATOM 14567 O O . LEU E 2 154 ? 134.064 143.183 82.398 1.00 60.38 154 LEU E O 1
ATOM 14572 N N . MET E 2 155 ? 133.764 145.356 82.920 1.00 62.86 155 MET E N 1
ATOM 14573 C CA . MET E 2 155 ? 132.336 145.329 82.587 1.00 56.87 155 MET E CA 1
ATOM 14574 C C . MET E 2 155 ? 132.108 145.219 81.080 1.00 57.36 155 MET E C 1
ATOM 14575 O O . MET E 2 155 ? 131.132 144.591 80.633 1.00 58.71 155 MET E O 1
ATOM 14580 N N . MET E 2 156 ? 132.973 145.873 80.294 1.00 62.11 156 MET E N 1
ATOM 14581 C CA . MET E 2 156 ? 132.836 145.877 78.837 1.00 60.54 156 MET E CA 1
ATOM 14582 C C . MET E 2 156 ? 132.967 144.476 78.256 1.00 58.96 156 MET E C 1
ATOM 14583 O O . MET E 2 156 ? 132.265 144.127 77.299 1.00 62.54 156 MET E O 1
ATOM 14588 N N . GLU E 2 157 ? 133.867 143.664 78.819 1.00 62.07 157 GLU E N 1
ATOM 14589 C CA . GLU E 2 157 ? 134.011 142.287 78.328 1.00 62.96 157 GLU E CA 1
ATOM 14590 C C . GLU E 2 157 ? 132.742 141.455 78.551 1.00 62.46 157 GLU E C 1
ATOM 14591 O O . GLU E 2 157 ? 132.315 140.701 77.659 1.00 61.99 157 GLU E O 1
ATOM 14597 N N . LYS E 2 158 ? 132.112 141.599 79.724 1.00 62.38 158 LYS E N 1
ATOM 14598 C CA . LYS E 2 158 ? 130.880 140.867 80.014 1.00 59.09 158 LYS E CA 1
ATOM 14599 C C . LYS E 2 158 ? 129.726 141.324 79.131 1.00 62.08 158 LYS E C 1
ATOM 14600 O O . LYS E 2 158 ? 128.938 140.494 78.657 1.00 65.70 158 LYS E O 1
ATOM 14606 N N . VAL E 2 159 ? 129.605 142.635 78.891 1.00 61.85 159 VAL E N 1
ATOM 14607 C CA . VAL E 2 159 ? 128.511 143.065 78.022 1.00 59.30 159 VAL E CA 1
ATOM 14608 C C . VAL E 2 159 ? 128.788 142.688 76.567 1.00 64.08 159 VAL E C 1
ATOM 14609 O O . VAL E 2 159 ? 127.847 142.453 75.805 1.00 67.10 159 VAL E O 1
ATOM 14613 N N . ASP E 2 160 ? 130.063 142.553 76.172 1.00 68.38 160 ASP E N 1
ATOM 14614 C CA . ASP E 2 160 ? 130.377 142.038 74.838 1.00 70.05 160 ASP E CA 1
ATOM 14615 C C . ASP E 2 160 ? 129.943 140.586 74.675 1.00 67.35 160 ASP E C 1
ATOM 14616 O O . ASP E 2 160 ? 129.354 140.215 73.647 1.00 69.37 160 ASP E O 1
ATOM 14621 N N . LEU E 2 161 ? 130.212 139.752 75.685 1.00 68.26 161 LEU E N 1
ATOM 14622 C CA . LEU E 2 161 ? 129.729 138.374 75.622 1.00 66.81 161 LEU E CA 1
ATOM 14623 C C . LEU E 2 161 ? 128.207 138.295 75.703 1.00 68.88 161 LEU E C 1
ATOM 14624 O O . LEU E 2 161 ? 127.610 137.362 75.154 1.00 75.36 161 LEU E O 1
ATOM 14629 N N . LEU E 2 162 ? 127.563 139.263 76.360 1.00 66.75 162 LEU E N 1
ATOM 14630 C CA . LEU E 2 162 ? 126.103 139.296 76.347 1.00 64.59 162 LEU E CA 1
ATOM 14631 C C . LEU E 2 162 ? 125.546 139.693 74.982 1.00 72.28 162 LEU E C 1
ATOM 14632 O O . LEU E 2 162 ? 124.457 139.241 74.615 1.00 77.05 162 LEU E O 1
ATOM 14637 N N . TYR E 2 163 ? 126.249 140.557 74.235 1.00 76.91 163 TYR E N 1
ATOM 14638 C CA . TYR E 2 163 ? 125.838 140.819 72.851 1.00 78.62 163 TYR E CA 1
ATOM 14639 C C . TYR E 2 163 ? 126.010 139.570 72.002 1.00 80.33 163 TYR E C 1
ATOM 14640 O O . TYR E 2 163 ? 125.185 139.287 71.124 1.00 81.87 163 TYR E O 1
ATOM 14649 N N . ALA E 2 164 ? 127.099 138.831 72.236 1.00 81.14 164 ALA E N 1
ATOM 14650 C CA . ALA E 2 164 ? 127.339 137.597 71.493 1.00 82.15 164 ALA E CA 1
ATOM 14651 C C . ALA E 2 164 ? 126.311 136.519 71.822 1.00 84.68 164 ALA E C 1
ATOM 14652 O O . ALA E 2 164 ? 125.998 135.684 70.966 1.00 86.47 164 ALA E O 1
ATOM 14654 N N . SER E 2 165 ? 125.785 136.517 73.050 1.00 84.44 165 SER E N 1
ATOM 14655 C CA . SER E 2 165 ? 124.821 135.493 73.447 1.00 86.59 165 SER E CA 1
ATOM 14656 C C . SER E 2 165 ? 123.474 135.692 72.759 1.00 91.59 165 SER E C 1
ATOM 14657 O O . SER E 2 165 ? 122.883 134.737 72.242 1.00 93.25 165 SER E O 1
ATOM 14660 N N . THR E 2 166 ? 122.971 136.922 72.746 1.00 93.30 166 THR E N 1
ATOM 14661 C CA . THR E 2 166 ? 121.662 137.201 72.165 1.00 96.09 166 THR E CA 1
ATOM 14662 C C . THR E 2 166 ? 121.789 137.689 70.727 1.00 94.94 166 THR E C 1
ATOM 14663 O O . THR E 2 166 ? 122.095 136.911 69.824 1.00 96.37 166 THR E O 1
#

Radius of gyration: 42.28 Å; Cα contacts (8 Å, |Δi|>4): 2840; chains: 5; bounding box: 76×113×130 Å